Protein 9V0Z (pdb70)

B-factor: mean 67.94, std 35.23, range [30.23, 143.23]

Solvent-accessible surface area: 71646 Å² total; per-residue (Å²): 129,43,64,33,10,2,11,16,88,45,88,45,25,42,122,2,0,78,93,44,2,38,83,20,98,74,8,5,53,13,99,27,161,20,115,42,53,34,52,38,67,1,60,70,0,0,82,35,27,0,24,29,0,1,131,57,12,37,6,41,0,0,3,13,4,21,9,6,25,2,54,15,15,71,23,0,0,0,0,0,20,104,7,6,83,126,34,4,66,47,116,3,19,126,12,13,37,99,69,108,95,46,0,90,12,58,4,0,0,0,20,0,54,0,93,81,21,84,34,9,57,37,72,17,61,16,44,1,1,78,48,51,79,35,139,41,22,40,45,21,15,30,0,4,7,8,150,80,57,128,92,0,8,6,73,14,62,38,99,62,8,22,71,61,6,10,13,8,85,0,2,71,89,0,83,109,88,23,50,40,128,40,64,33,10,3,10,17,90,44,90,46,26,40,123,3,0,79,93,45,2,38,82,18,98,72,9,5,54,15,100,28,162,21,116,44,52,30,51,35,67,1,59,70,0,0,83,36,27,0,26,29,0,0,131,57,14,39,6,41,0,0,3,12,4,22,10,7,25,1,54,16,14,73,22,2,0,0,0,0,20,106,6,6,83,124,34,4,67,46,119,3,20,126,16,13,40,99,68,107,97,46,0,90,11,57,4,0,0,0,19,0,54,0,92,83,22,82,34,9,56,35,73,17,63,16,44,1,1,78,49,52,77,35,138,42,21,40,45,20,15,30,0,3,7,7,153,80,56,127,96,0,8,6,73,16,64,37,100,62,8,23,70,63,6,10,12,8,84,0,1,71,90,0,84,108,89,22,50,40,128,42,65,34,10,2,11,16,89,42,90,44,26,41,124,3,0,78,94,46,2,38,82,19,98,73,8,5,55,13,98,28,161,21,114,42,54,33,53,37,66,1,60,70,0,0,82,38,26,0,25,29,0,1,127,58,10,38,6,40,0,0,4,13,4,22,10,7,25,1,55,14,15,71,22,1,0,0,0,0,19,104,9,5,84,126,34,4,67,47,118,3,20,125,14,13,36,99,69,106,95,47,0,90,12,58,4,0,0,0,20,0,55,0,95,84,20,82,34,9,54,37,74,15,61,16,44,1,1,76,49,52,79,35,139,43,22,40,43,18,14,30,0,4,6,7,149,81,58,128,92,0,8,6,73,14,62,36,97,62,7,23,68,64,6,10,12,8,85,0,0,72,88,0,82,107,88,23,51,40,127,41,63,34,9,3,11,15,90,45,90,46,27,41,123,2,0,79,95,44,3,38,83,19,98,74,9,4,54,14,98,28,164,20,116,42,52,31,50,34,66,2,60,69,0,0,84,36,28,0,25,31,0,0,131,57,13,39,6,40,0,0,2,13,4,22,9,6,25,1,55,15,13,75,23,2,0,0,0,0,20,104,7,7,84,127,33,3,66,48,118,2,20,126,17,14,41,99,69,107,96,46,0,91,12,58,3,0,0,0,20,0,55,0,89,81,21,84,34,9,55,36,72,16,62,15,44,0,1,81,48,51,78,34,139,42,22,39,46,19,14,30,0,3,7,8,151,80,58,127,95,0,8,6,71,15,64,37,99,63,7,23,71,63,6,10,14,8,84,0,1,71,89,0,84,108,87,22,50,42,135,48,34,64,59,90,82,0,11,76,77,0,86,144,22,33,142,46,22,13,8,7,0,0,0,0,72,37,2,12,143,27,2,146,38,35,110,14,76,94,7,3,12,50,24,0,155,82,41,35,10,46,67,107,0,1,78,11,2,25,101,75,34,5,4,0,6,19,0,32,63,50,24,127,132,67,46,97,122,0,7,124,45,3,26,105,31,21,34,24,80,129,2,41,49,62,12,77,140,5,69,4,4,142,6,0,1,74,8,86,6,116,11,0,0,0,23,19,32,4,91,2,3,5,9,3,2,132,71,55,71,72,130,15,12,51,0,6,10,1,57,31,3,19,21,96,56,64,134,94,24,9,33,0,0,3,6,14,3,8,8,126,56,65,80,20,25,7,4,20,0,26,29,48,21,67,24,22,47,5,45,18,13,6,0,11,42,4,18,12,18,3,1,13,19,0,0,0,0,4,18,28,61,17,90,63,43,34,9,0,13,8,2,28,46,7,27,64,16,6,78,61,10,10,130,69,31,187,129,39,153,14,34,71,3,4,0,5,13,32,12,6,17,47,0,3,8,41,0,0,73,82,10,18,4,28,1,0,47,3,54,5,69,82,84,32,30,9,6,0,108,0,1,89,28,0,78,137,49,34,64,59,90,81,0,11,76,78,0,84,147,21,34,138,49,22,14,8,8,0,0,0,0,72,38,2,12,143,26,2,146,38,34,112,15,78,94,6,4,13,49,25,0,153,82,42,37,10,44,68,106,0,1,80,10,2,24,100,74,33,5,4,0,6,20,1,32,62,49,24,131,133,66,46,96,124,0,7,125,47,3,26,106,31,21,36,25,80,129,2,40,50,61,12,76,138,5,67,4,3,142,6,0,1,74,9,88,7,114,12,0,0,0,22,20,31,4,90,2,3,4,9,4,2,132,71,56,70,68,128,14,12,50,1,6,9,1,58,33,3,20,20,95,56,66,137,96,23,9,33,0,0,4,6,14,3,8,8,127,55,66,81,21,24,6,4,19,0,26,27,47,22,70,23,24,45,6,45,18,12,6,1,9,41,2,18,12,19,2,1,14,19,0,0,0,0,4,19,28,62,16,90,64,42,34,9,0,12,10,1,26,48,7,27,63,15,6,79,62,10,9,130,67,30,186,132,38,152,15,32,72,4,4,0,6,13,33,11,5,17,46,0,3,7,41,0,0,74,84,10,20,4,27,2,0,50,3,56,7,70,82,86,34,30,9,6,0,106,0,1,90,28,0,79,136,50,34,65,61,90,82,0,12,77,77,0,84,145,21,33,140,48,22,15,8,7,0,0,0,0,72,37,2,13,141,27,2,145,37,34,110,15,76,95,6,4,12,50,24,0,156,82,41,36,10,44,65,106,0,1,79,11,2,25,97,74,34,5,4,0,7,19,1,32,63,50,24,130,133,68,46,97,122,0,7,126,46,3,28,106,31,20,36,25,79,128,2,40,51,63,11,77,139,5,67,4,4,144,4,0,1,75,9,86,8,112,11,0,0,1,22,19,30,4,89,2,4,5,9,3,2,133,71,57,70,69,128,15,12,50,1,4,10,1,57,33,2,19,21,95,57,63,135,94,24,9,33,0,0,3,6,14,3,7,8,123,56,66,79,21,24,6,4,20,0,26,27,48,22,66,23,23,45,5,44,18,13,6,0,9,41,3,18,12,18,2,1,14,18,0,0,0,1,4,18,28,62,16,89,63,43,34,9,0,13,10,2,26,48,8,26,64,15,8,78,62,9,9,129,68,31,184,130,38,153,15,34,71,3,4,0,5,13,31,11,6,17,45,0,3,6,42,0,0,74,84,8,20,3,27,2,0,49,3,55,6,70,83,86,34,30,10,6,0,109,0,1,90,28,0,78,135,50,34,65,58,90,82,0,12,77,77,0,86,145,20,33,139,48,21,15,8,7,0,0,0,0,71,38,2,12,144,26,3,146,38,35,110,13,78,94,6,3,12,50,24,0,154,83,41,35,10,47,68,108,0,1,78,10,2,26,101,73,34,5,4,0,7,20,1,31,64,49,25,130,132,66,47,96,121,0,7,123,46,3,26,105,31,21,35,25,80,127,2,40,49,62,12,77,139,5,69,4,3,143,4,0,1,75,8,87,6,112,12,0,0,0,22,19,32,4,90,2,3,4,10,4,2,133,73,54,70,71,129,15,12,51,0,4,10,2,57,31,3,19,20,96,56,64,134,94,24,9,32,0,0,3,6,14,3,7,9,126,55,64,80,21,24,7,5,20,0,26,29,47,21,69,25,22,48,5,44,18,13,6,0,10,40,3,17,12,19,2,1,13,19,0,0,0,0,4,19,28,61,16,89,63,42,35,9,0,12,10,1,27,47,7,27,64,16,8,78,63,10,11,130,67,31,187,130,39,151,14,34,71,4,4,0,5,14,32,12,6,18,46,0,4,7,42,0,0,72,84,9,21,3,27,2,0,49,3,55,6,71,82,86,34,30,10,6,0,110,0,1,88,28,0,78

InterPro domains:
  IPR002637 RdgB/HAM1 [PF01725] (8-167)
  IPR002637 RdgB/HAM1 [PTHR11067] (7-167)
  IPR002637 RdgB/HAM1 [cd00515] (9-170)
  IPR029001 Inosine triphosphate pyrophosphatase-like [G3DSA:3.90.950.10] (1-180)
  IPR029001 Inosine triphosphate pyrophosphatase-like [SSF52972] (6-175)

Sequence (1828 aa):
APTWFYNTTNSEKLRELQHVLGGSAKLGYLTAKVTEILDVDLETVIRAKAIAAYRAVRVPVIVEHGALCIDALNGLPGALVKPFWESLDTRLCEVIPAGQRTARARGALCYCDGRERHVLIEETEGEIAPSARGTGGFHWDPIFIPKGQTRTFAEMSLDEKLSFSPLGRLHTRLRTELGLAPTWFYNTTNSEKLRELQHVLGGSAKLGYLTAKVTEILDVDLETVIRAKAIAAYRAVRVPVIVEHGALCIDALNGLPGALVKPFWESLDTRLCEVIPAGQRTARARGALCYCDGRERHVLIEETEGEIAPSARGTGGFHWDPIFIPKGQTRTFAEMSLDEKLSFSPLGRLHTRLRTELGLAPTWFYNTTNSEKLRELQHVLGGSAKLGYLTAKVTEILDVDLETVIRAKAIAAYRAVRVPVIVEHGALCIDALNGLPGALVKPFWESLDTRLCEVIPAGQRTARARGALCYCDGRERHVLIEETEGEIAPSARGTGGFHWDPIFIPKGQTRTFAEMSLDEKLSFSPLGRLHTRLRTELGLAPTWFYNTTNSEKLRELQHVLGGSAKLGYLTAKVTEILDVDLETVIRAKAIAAYRAVRVPVIVEHGALCIDALNGLPGALVKPFWESLDTRLCEVIPAGQRTARARGALCYCDGRERHVLIEETEGEIAPSARGTGGFHWDPIFIPKGQTRTFAEMSLDEKLSFSPLGRLHTRLRTELGLTTLTLSEAAPLLKKEFREGRLIPFLGAGFSKPLKLPDGSQLIASLAKTLGFEPELFDMHGRFEQLAEFFAISAPNRLQRLVYEMSLSFDSAEAEALREKSPMHRALAALDWRTIYTTNYDKHVEGALRDAGKQAAVLASFADFQGPRARDVCEVIKFHGTLDQPDTIVLTESSYFQRMALDAPPDQRLRADLLANSFLFIGYSFSDTNIRYIWYRMNQLREQSQLGVKHSQARRCFFATHGAGLVQPDILQQWNIDVIQLDPTDKSASVARLLESIATTLTLSEAAPLLKKEFREGRLIPFLGAGFSKPLKLPDGSQLIASLAKTLGFEPELFDMHGRFEQLAEFFAISAPNRLQRLVYEMSLSFDSAEAEALREKSPMHRALAALDWRTIYTTNYDKHVEGALRDAGKQAAVLASFADFQGPRARDVCEVIKFHGTLDQPDTIVLTESSYFQRMALDAPPDQRLRADLLANSFLFIGYSFSDTNIRYIWYRMNQLREQSQLGVKHSQARRCFFATHGAGLVQPDILQQWNIDVIQLDPTDKSASVARLLESIATTLTLSEAAPLLKKEFREGRLIPFLGAGFSKPLKLPDGSQLIASLAKTLGFEPELFDMHGRFEQLAEFFAISAPNRLQRLVYEMSLSFDSAEAEALREKSPMHRALAALDWRTIYTTNYDKHVEGALRDAGKQAAVLASFADFQGPRARDVCEVIKFHGTLDQPDTIVLTESSYFQRMALDAPPDQRLRADLLANSFLFIGYSFSDTNIRYIWYRMNQLREQSQLGVKHSQARRCFFATHGAGLVQPDILQQWNIDVIQLDPTDKSASVARLLESIATTLTLSEAAPLLKKEFREGRLIPFLGAGFSKPLKLPDGSQLIASLAKTLGFEPELFDMHGRFEQLAEFFAISAPNRLQRLVYEMSLSFDSAEAEALREKSPMHRALAALDWRTIYTTNYDKHVEGALRDAGKQAAVLASFADFQGPRARDVCEVIKFHGTLDQPDTIVLTESSYFQRMALDAPPDQRLRADLLANSFLFIGYSFSDTNIRYIWYRMNQLREQSQLGVKHSQARRCFFATHGAGLVQPDILQQWNIDVIQLDPTDKSASVARLLESIA

Secondary structure (DSSP, 8-state):
--SEEEE---HHHHHHHHHHSTT-TTEEEE----PPP--S-HHHHHHHHHHHHHHHH-S-EEEEEEEEEETTTTEEEET-HHHHHTT-SSTHHHHS-SSS--EEEEEEEEEE-SS-EEEEEEEEEEEE-SS---SSSSTTGGGEEETT-SS-STTS-HHHHTTTSHHHHHHHHHHHHH--/--SEEEE---HHHHHHHHHHSTT-TTEEEE----PPP--S-HHHHHHHHHHHHHHHH-S-EEEEEEEEEETTTTEEEET-HHHHHTT-SSTHHHHS-SSS--EEEEEEEEEE-SS-EEEEEEEEEEEE-SS---SSSSTTGGGEEETT-SS-STTS-HHHHTTTSHHHHHHHHHHHHH--/--SEEEE---HHHHHHHHHHSTT-TTEEEE----PPP--S-HHHHHHHHHHHHHHHH-S-EEEEEEEEEETTTTEEEET-HHHHHTT-SSTHHHHS-SSS--EEEEEEEEEE-SS-EEEEEEEEEEEE-SS---SSSSTTGGGEEETT-SS-STTS-HHHHTTTSHHHHHHHHHHHHH--/--SEEEE---HHHHHHHHHHSTT-TTEEEE----PPP--S-HHHHHHHHHHHHHHHH-S-EEEEEEEEEETTTTEEEET-HHHHHTT-SSTHHHHS-SSS--EEEEEEEEEE-SS-EEEEEEEEEEEE-SS---SSSSTTGGGEEETT-SS-STTS-HHHHTTTSHHHHHHHHHHHHH--/--B-STTTHHHHHHHHHTT-EEEEE-GGGSGGG----STTTHHHHHHHHT--HHHHGGGS-HHHHHHHHHTTSTT-HHHHHHHHHHHTS-HHHHHHHTT-HHHHHHHTS--SEEEE---SSTTHHHHHHTT--EEEE-SHHHHHS---SSSEEEEETT-BTTBGGG---SHHHHHHGGG--SHHHHHHHHHTTT-EEEEES--TT-SSHHHHHHHHHHHHHHHTSSS---PPP-EEEEES---SSHHHHHGGGTEEEEEPPTTSHHHHHHHHHHHH-/--B-STTTHHHHHHHHHTT-EEEEE-GGGSGGG----STTTHHHHHHHHT--HHHHGGGS-HHHHHHHHHTTSTT-HHHHHHHHHHHTS-HHHHHHHTT-HHHHHHHTS--SEEEE---SSTTHHHHHHTT--EEEE-SHHHHHS---SSSEEEEETT-BTTBGGG---SHHHHHHGGG--SHHHHHHHHHTTT-EEEEES--TT-SSHHHHHHHHHHHHHHHTSSS---PPP-EEEEES---SSHHHHHGGGTEEEEEPPTTSHHHHHHHHHHHH-/--B-STTTHHHHHHHHHTT-EEEEE-GGGSGGG----STTTHHHHHHHHT--HHHHGGGS-HHHHHHHHHTTSTT-HHHHHHHHHHHTS-HHHHHHHTT-HHHHHHHTS--SEEEE---SSTTHHHHHHTT--EEEE-SHHHHHS---SSSEEEEETT-BTTBGGG---SHHHHHHGGG--SHHHHHHHHHTTT-EEEEES--TT-SSHHHHHHHHHHHHHHHTSSS---PPP-EEEEES---SSHHHHHGGGTEEEEEPPTTSHHHHHHHHHHHH-/--B-STTTHHHHHHHHHTT-EEEEE-GGGSGGG----STTTHHHHHHHHT--HHHHGGGS-HHHHHHHHHTTSTT-HHHHHHHHHHHTS-HHHHHHHTT-HHHHHHHTS--SEEEE---SSTTHHHHHHTT--EEEE-SHHHHHS---SSSEEEEETT-BTTBGGG---SHHHHHHGGG--SHHHHHHHHHTTT-EEEEES--TT-SSHHHHHHHHHHHHHHHTSSS---PPP-EEEEES---SSHHHHHGGGTEEEEEPPTTSHHHHHHHHHHHH-

Nearest PDB structures (foldseek):
  2e5x-assembly1_A-2  TM=9.095E-01  e=6.493E-15  Pyrococcus horikoshii OT3
  2dvn-assembly1_A  TM=9.150E-01  e=1.663E-14  Pyrococcus horikoshii
  2j4e-assembly4_H  TM=8.733E-01  e=6.208E-14  Homo sapiens
  2j4e-assembly1_A  TM=8.975E-01  e=8.649E-13  Homo sapiens
  2mjp-assembly1_B  TM=8.882E-01  e=1.111E-12  Methanocaldococcus jannaschii

Foldseek 3Di:
DAQEEEEDADVLVVVLLCVQCVPPPRYHYYHFDFDFDDDQAPVVRQVVVQVRVCVGPVGWYKYKFKAKQFPQVGRPPRRRLPPCCVPPQACVLPVRDPPPFWMKIKMKMWIDGPPDIDIDIFIFIQGWANDQQADRDDRHQSTGDGPPDPATLRRDDSVVNLVGHRVNVVSVVVCVVVVD/DAQEEEEDADVLVVVLLCVQCVPPPRYHYYHFDFDFDDDQAPVVRQVVVQVRVCVGPVGWYKYKFKAKQFPQVGRPPRRRLPPCCVPPQACVLPVRDPPPFWMKIKMKMWIDGPPDIDIDIFIFIQGWANDQQADRDDRHQSTGDGPPDPATLRRDDSVVNLVGHRVNVVSVVVCVVVVD/DAQEEEEDADVLVVVLLCVQCVPPPRYHYYHFDFDFDDDQAPVVRQVVVQVRVCVGPVGWYKYKFKAKQFPQVGRPPRRRLPPCCVPPQACVLPVRDPPPFWMKIKMKMWIDGPPDIDIDIFIFIQGWANDQQADRDDRHQSTGDGPPDPATLRRDDSVVNLVGHRVNVVSVVVCVVVVD/DAQEEEEDADVLVVVLLCVQCVPPPRYHYYHFDFDFDDDQAPVVRQVVVQVRVCVGPVGWYKYKFKAKQFPQVGRPPRRRLPPCCVPPQACVLPVRDPPPFWMKIKMKMWIDGPPDIDIDIFIFIQGWANDQQADRDDRHQSTGDGPPDPATLRRDDSVVNLVGHRVNVVSVVVCVVVVD/DAAALVVCLVVLLVQVVVQFEEEEEEDQLLVQLPFDDQLCQVLVVVVVVPDHSVVLPVPDDQLASLQVQPVPDVPRNLVSLVVRCPGQVDPSSLVSLLVFLLLQLLLVGQHAEYHYADAHCSNQSSVVSVVAHEQEAQAPVSVPDDDDRSHHYYYHLQYYSVVVVRHQRHPVSLVVCLVQPGVSSVVVLVSLQGHAYEYERDDPPPVSVVSVLQVSQVSNCVVCDPPDDDDDAAYEYEDCDCDDPNQVVSVSSRYHYYHFHNPPRSVRSSSSSNSSD/DAAALVVCLVVLLVQVVVQFEEEEEEDQLLVQLPFDDQLCQVLVVVVVVPDHSVVLPVPDDQLASLQVQPVPDVPRNLVSLVVRCPGQVDPSSLVSLLVFLLLQLLLVGQHAEYHYADAHCSNQSSVVSVVAHEQEAQAPVSVPDDDDRSHHYYYHLQYYSVVVVRHQRHPVSLVVCLVQPGVSSVVVLVSLQGHAYEYERDDPPPVSVVSVLQVSQVSNCVVCDPPDDDDDAAYEYEDCDCDDPNQVVSVSSRYHYYHFHNPPRSVRSSSSSNSSD/DAAALVVCLVVLLVQVVVQFEEEEEEDQLLVQLPFDDQLCQVLVVVVVVPDHSVVLPVPDDQLASLQVQPVPDVPRNLVSLVVRCPGQVDPSSLVSLLVFLLLQLLLVGQHAEYHYADAHCSNQSSVVSVVAHEQEAQAPVSVPDDDDRSHHYYYHLQYYSVVVVRHQRHPVSLVVCLVQPGVSSVVVLVSLQGHAYEYERDDPPPVSVVSVLQVSQVSNCVVCDPPDDDDDAAYEYEDCDCDDPNQVVSVSSRYHYYHFHNPPRSVRSSSSSNSSD/DAAALVVCLVVLLVQVVVQFEEEEEEDQLLVQLPFDDQLCQVLVVVVVVPDHSVVLPVPDDQLASLQVQPVPDVPRNLVSLVVRCPGQVDPSSLVSLLVFLLLQLLLVGQHAEYHYADAHCSNQSSVVSVVAHEQEAQAPVSVPDDDDRSHHYYYHLQYYSVVVVRHQRHPVSLVVCLVQPGVSSVVVLVSLQGHAYEYERDDPPPVSVVSVLQVSQVSNCVVCDPPDDDDDAAYEYEDCDCDDPNQVVSVSSRYHYYHFHNPPRSVRSSSSSNSSD

Organism: NCBI:txid48

Structure (mmCIF, N/CA/C/O backbone):
data_9V0Z
#
_entry.id   9V0Z
#
loop_
_entity.id
_entity.type
_entity.pdbx_description
1 polymer 'Xanthosine/inosine triphosphate pyrophosphatase'
2 polymer 'NAD-dependent protein deacetylase'
#
loop_
_atom_site.group_PDB
_atom_site.id
_atom_site.type_symbol
_atom_site.label_atom_id
_atom_site.label_alt_id
_atom_site.label_comp_id
_atom_site.label_asym_id
_atom_site.label_entity_id
_atom_site.label_seq_id
_atom_site.pdbx_PDB_ins_code
_atom_site.Cartn_x
_atom_site.Cartn_y
_atom_site.Cartn_z
_atom_site.occupancy
_atom_site.B_iso_or_equiv
_atom_site.auth_seq_id
_atom_site.auth_comp_id
_atom_site.auth_asym_id
_atom_site.auth_atom_id
_atom_site.pdbx_PDB_model_num
ATOM 1 N N . ALA A 1 2 ? 105.882 152.142 89.672 1.00 98.15 2 ALA A N 1
ATOM 2 C CA . ALA A 1 2 ? 106.945 151.153 89.580 1.00 98.15 2 ALA A CA 1
ATOM 3 C C . ALA A 1 2 ? 106.660 150.195 88.440 1.00 98.15 2 ALA A C 1
ATOM 4 O O . ALA A 1 2 ? 105.503 149.924 88.143 1.00 98.15 2 ALA A O 1
ATOM 6 N N . PRO A 1 3 ? 107.707 149.701 87.782 1.00 89.89 3 PRO A N 1
ATOM 7 C CA . PRO A 1 3 ? 107.504 148.704 86.733 1.00 89.89 3 PRO A CA 1
ATOM 8 C C . PRO A 1 3 ? 107.064 147.382 87.323 1.00 89.89 3 PRO A C 1
ATOM 9 O O . PRO A 1 3 ? 107.444 147.023 88.436 1.00 89.89 3 PRO A O 1
ATOM 13 N N . THR A 1 4 ? 106.247 146.658 86.577 1.00 85.38 4 THR A N 1
ATOM 14 C CA . THR A 1 4 ? 105.887 145.317 86.994 1.00 85.38 4 THR A CA 1
ATOM 15 C C . THR A 1 4 ? 106.645 144.255 86.229 1.00 85.38 4 THR A C 1
ATOM 16 O O . THR A 1 4 ? 107.193 143.339 86.842 1.00 85.38 4 THR A O 1
ATOM 20 N N . TRP A 1 5 ? 106.702 144.359 84.912 1.00 81.25 5 TRP A N 1
ATOM 21 C CA . TRP A 1 5 ? 107.412 143.416 84.072 1.00 81.25 5 TRP A CA 1
ATOM 22 C C . TRP A 1 5 ? 108.732 144.019 83.638 1.00 81.25 5 TRP A C 1
ATOM 23 O O . TRP A 1 5 ? 108.801 145.190 83.285 1.00 81.25 5 TRP A O 1
ATOM 34 N N . PHE A 1 6 ? 109.779 143.213 83.643 1.00 79.84 6 PHE A N 1
ATOM 35 C CA . PHE A 1 6 ? 111.116 143.690 83.322 1.00 79.84 6 PHE A CA 1
ATOM 36 C C . PHE A 1 6 ? 111.641 142.927 82.125 1.00 79.84 6 PHE A C 1
ATOM 37 O O . PHE A 1 6 ? 112.009 141.763 82.249 1.00 79.84 6 PHE A O 1
ATOM 45 N N . TYR A 1 7 ? 111.685 143.585 80.979 1.00 84.83 7 TYR A N 1
ATOM 46 C CA . TYR A 1 7 ? 112.246 143.002 79.778 1.00 84.83 7 TYR A CA 1
ATOM 47 C C . TYR A 1 7 ? 113.739 142.836 79.955 1.00 84.83 7 TYR A C 1
ATOM 48 O O . TYR A 1 7 ? 114.420 143.752 80.396 1.00 84.83 7 TYR A O 1
ATOM 57 N N . ASN A 1 8 ? 114.255 141.678 79.588 1.00 86.92 8 ASN A N 1
ATOM 58 C CA . ASN A 1 8 ? 115.676 141.406 79.697 1.00 86.92 8 ASN A CA 1
ATOM 59 C C . ASN A 1 8 ? 116.245 141.230 78.307 1.00 86.92 8 ASN A C 1
ATOM 60 O O . ASN A 1 8 ? 115.697 140.478 77.502 1.00 86.92 8 ASN A O 1
ATOM 65 N N . THR A 1 9 ? 117.357 141.900 78.042 1.00 99.25 9 THR A N 1
ATOM 66 C CA . THR A 1 9 ? 118.023 141.785 76.760 1.00 99.25 9 THR A CA 1
ATOM 67 C C . THR A 1 9 ? 119.493 142.092 76.946 1.00 99.25 9 THR A C 1
ATOM 68 O O . THR A 1 9 ? 119.895 142.705 77.933 1.00 99.25 9 THR A O 1
ATOM 72 N N . THR A 1 10 ? 120.303 141.624 76.004 1.00 108.00 10 THR A N 1
ATOM 73 C CA . THR A 1 10 ? 121.720 141.950 75.982 1.00 108.00 10 THR A CA 1
ATOM 74 C C . THR A 1 10 ? 122.171 142.549 74.663 1.00 108.00 10 THR A C 1
ATOM 75 O O . THR A 1 10 ? 123.266 143.112 74.603 1.00 108.00 10 THR A O 1
ATOM 79 N N . ASN A 1 11 ? 121.368 142.452 73.613 1.00 112.46 11 ASN A N 1
ATOM 80 C CA . ASN A 1 11 ? 121.710 143.059 72.340 1.00 112.46 11 ASN A CA 1
ATOM 81 C C . ASN A 1 11 ? 121.143 144.468 72.301 1.00 112.46 11 ASN A C 1
ATOM 82 O O . ASN A 1 11 ? 119.937 144.659 72.461 1.00 112.46 11 ASN A O 1
ATOM 87 N N . SER A 1 12 ? 122.015 145.447 72.074 1.00 114.89 12 SER A N 1
ATOM 88 C CA . SER A 1 12 ? 121.611 146.840 72.150 1.00 114.89 12 SER A CA 1
ATOM 89 C C . SER A 1 12 ? 120.741 147.267 70.985 1.00 114.89 12 SER A C 1
ATOM 90 O O . SER A 1 12 ? 120.009 148.251 71.108 1.00 114.89 12 SER A O 1
ATOM 93 N N . GLU A 1 13 ? 120.806 146.569 69.858 1.00 116.28 13 GLU A N 1
ATOM 94 C CA . GLU A 1 13 ? 119.948 146.944 68.747 1.00 116.28 13 GLU A CA 1
ATOM 95 C C . GLU A 1 13 ? 118.538 146.400 68.921 1.00 116.28 13 GLU A C 1
ATOM 96 O O . GLU A 1 13 ? 117.575 147.039 68.490 1.00 116.28 13 GLU A O 1
ATOM 102 N N . LYS A 1 14 ? 118.395 145.242 69.566 1.00 112.41 14 LYS A N 1
ATOM 103 C CA . LYS A 1 14 ? 117.067 144.764 69.926 1.00 112.41 14 LYS A CA 1
ATOM 104 C C . LYS A 1 14 ? 116.423 145.660 70.965 1.00 112.41 14 LYS A C 1
ATOM 105 O O . LYS A 1 14 ? 115.198 145.796 70.990 1.00 112.41 14 LYS A O 1
ATOM 111 N N . LEU A 1 15 ? 117.232 146.271 71.828 1.00 108.55 15 LEU A N 1
ATOM 112 C CA . LEU A 1 15 ? 116.703 147.182 72.830 1.00 108.55 15 LEU A CA 1
ATOM 113 C C . LEU A 1 15 ? 116.177 148.458 72.202 1.00 108.55 15 LEU A C 1
ATOM 114 O O . LEU A 1 15 ? 115.175 149.002 72.669 1.00 108.55 15 LEU A O 1
ATOM 119 N N . ARG A 1 16 ? 116.816 148.938 71.139 1.00 112.79 16 ARG A N 1
ATOM 120 C CA . ARG A 1 16 ? 116.354 150.166 70.510 1.00 112.79 16 ARG A CA 1
ATOM 121 C C . ARG A 1 16 ? 115.044 149.955 69.773 1.00 112.79 16 ARG A C 1
ATOM 122 O O . ARG A 1 16 ? 114.188 150.843 69.766 1.00 112.79 16 ARG A O 1
ATOM 130 N N . GLU A 1 17 ? 114.850 148.781 69.186 1.00 115.86 17 GLU A N 1
ATOM 131 C CA . GLU A 1 17 ? 113.609 148.520 68.474 1.00 115.86 17 GLU A CA 1
ATOM 132 C C . GLU A 1 17 ? 112.463 148.262 69.425 1.00 115.86 17 GLU A C 1
ATOM 133 O O . GLU A 1 17 ? 111.311 148.521 69.079 1.00 115.86 17 GLU A O 1
ATOM 139 N N . LEU A 1 18 ? 112.757 147.746 70.613 1.00 104.98 18 LEU A N 1
ATOM 140 C CA . LEU A 1 18 ? 111.719 147.568 71.619 1.00 104.98 18 LEU A CA 1
ATOM 141 C C . LEU A 1 18 ? 111.228 148.903 72.144 1.00 104.98 18 LEU A C 1
ATOM 142 O O . LEU A 1 18 ? 110.024 149.176 72.148 1.00 104.98 18 LEU A O 1
ATOM 147 N N . GLN A 1 19 ? 112.152 149.759 72.570 1.00 104.38 19 GLN A N 1
ATOM 148 C CA . GLN A 1 19 ? 111.807 151.061 73.108 1.00 104.38 19 GLN A CA 1
ATOM 149 C C . GLN A 1 19 ? 111.252 152.010 72.064 1.00 104.38 19 GLN A C 1
ATOM 150 O O . GLN A 1 19 ? 110.688 153.039 72.431 1.00 104.38 19 GLN A O 1
ATOM 156 N N . HIS A 1 20 ? 111.405 151.706 70.782 1.00 108.75 20 HIS A N 1
ATOM 157 C CA . HIS A 1 20 ? 110.675 152.451 69.773 1.00 108.75 20 HIS A CA 1
ATOM 158 C C . HIS A 1 20 ? 109.183 152.171 69.837 1.00 108.75 20 HIS A C 1
ATOM 159 O O . HIS A 1 20 ? 108.381 153.040 69.491 1.00 108.75 20 HIS A O 1
ATOM 166 N N . VAL A 1 21 ? 108.791 150.985 70.281 1.00 106.49 21 VAL A N 1
ATOM 167 C CA . VAL A 1 21 ? 107.392 150.596 70.329 1.00 106.49 21 VAL A CA 1
ATOM 168 C C . VAL A 1 21 ? 106.828 150.710 71.731 1.00 106.49 21 VAL A C 1
ATOM 169 O O . VAL A 1 21 ? 105.851 151.420 71.962 1.00 106.49 21 VAL A O 1
ATOM 173 N N . LEU A 1 22 ? 107.418 149.995 72.676 1.00 104.40 22 LEU A N 1
ATOM 174 C CA . LEU A 1 22 ? 106.921 149.924 74.039 1.00 104.40 22 LEU A CA 1
ATOM 175 C C . LEU A 1 22 ? 107.739 150.806 74.969 1.00 104.40 22 LEU A C 1
ATOM 176 O O . LEU A 1 22 ? 107.889 150.513 76.152 1.00 104.40 22 LEU A O 1
ATOM 181 N N . GLY A 1 23 ? 108.292 151.895 74.443 1.00 104.86 23 GLY A N 1
ATOM 182 C CA . GLY A 1 23 ? 109.071 152.781 75.283 1.00 104.86 23 GLY A CA 1
ATOM 183 C C . GLY A 1 23 ? 108.244 153.699 76.146 1.00 104.86 23 GLY A C 1
ATOM 184 O O . GLY A 1 23 ? 108.698 154.095 77.222 1.00 104.86 23 GLY A O 1
ATOM 185 N N . GLY A 1 24 ? 107.043 154.038 75.707 1.00 106.69 24 GLY A N 1
ATOM 186 C CA . GLY A 1 24 ? 106.164 154.879 76.480 1.00 106.69 24 GLY A CA 1
ATOM 187 C C . GLY A 1 24 ? 105.342 154.153 77.506 1.00 106.69 24 GLY A C 1
ATOM 188 O O . GLY A 1 24 ? 104.542 154.780 78.201 1.00 106.69 24 GLY A O 1
ATOM 189 N N . SER A 1 25 ? 105.506 152.844 77.623 1.00 101.92 25 SER A N 1
ATOM 190 C CA . SER A 1 25 ? 104.744 152.084 78.599 1.00 101.92 25 SER A CA 1
ATOM 191 C C . SER A 1 25 ? 105.315 152.311 79.984 1.00 101.92 25 SER A C 1
ATOM 192 O O . SER A 1 25 ? 106.517 152.155 80.200 1.00 101.92 25 SER A O 1
ATOM 195 N N . ALA A 1 26 ? 104.451 152.665 80.925 1.00 99.97 26 ALA A N 1
ATOM 196 C CA . ALA A 1 26 ? 104.915 153.048 82.245 1.00 99.97 26 ALA A CA 1
ATOM 197 C C . ALA A 1 26 ? 105.289 151.862 83.108 1.00 99.97 26 ALA A C 1
ATOM 198 O O . ALA A 1 26 ? 105.977 152.042 84.112 1.00 99.97 26 ALA A O 1
ATOM 200 N N . LYS A 1 27 ? 104.861 150.662 82.747 1.00 90.55 27 LYS A N 1
ATOM 201 C CA . LYS A 1 27 ? 105.018 149.508 83.617 1.00 90.55 27 LYS A CA 1
ATOM 202 C C . LYS A 1 27 ? 105.928 148.444 83.024 1.00 90.55 27 LYS A C 1
ATOM 203 O O . LYS A 1 27 ? 105.805 147.268 83.353 1.00 90.55 27 LYS A O 1
ATOM 209 N N . LEU A 1 28 ? 106.867 148.843 82.178 1.00 83.44 28 LEU A N 1
ATOM 210 C CA . LEU A 1 28 ? 107.851 147.929 81.621 1.00 83.44 28 LEU A CA 1
ATOM 211 C C . LEU A 1 28 ? 109.234 148.467 81.925 1.00 83.44 28 LEU A C 1
ATOM 212 O O . LEU A 1 28 ? 109.605 149.534 81.436 1.00 83.44 28 LEU A O 1
ATOM 217 N N . GLY A 1 29 ? 109.992 147.742 82.738 1.00 83.14 29 GLY A N 1
ATOM 218 C CA . GLY A 1 29 ? 111.367 148.079 83.007 1.00 83.14 29 GLY A CA 1
ATOM 219 C C . GLY A 1 29 ? 112.305 147.319 82.091 1.00 83.14 29 GLY A C 1
ATOM 220 O O . GLY A 1 29 ? 111.902 146.462 81.319 1.00 83.14 29 GLY A O 1
ATOM 221 N N . TYR A 1 30 ? 113.584 147.648 82.182 1.00 86.29 30 TYR A N 1
ATOM 222 C CA . TYR A 1 30 ? 114.562 147.080 81.276 1.00 86.29 30 TYR A CA 1
ATOM 223 C C . TYR A 1 30 ? 115.769 146.631 82.068 1.00 86.29 30 TYR A C 1
ATOM 224 O O . TYR A 1 30 ? 116.316 147.401 82.853 1.00 86.29 30 TYR A O 1
ATOM 233 N N . LEU A 1 31 ? 116.189 145.398 81.854 1.00 88.90 31 LEU A N 1
ATOM 234 C CA . LEU A 1 31 ? 117.342 144.844 82.534 1.00 88.90 31 LEU A CA 1
ATOM 235 C C . LEU A 1 31 ? 118.312 144.324 81.496 1.00 88.90 31 LEU A C 1
ATOM 236 O O . LEU A 1 31 ? 117.930 144.034 80.365 1.00 88.90 31 LEU A O 1
ATOM 241 N N . THR A 1 32 ? 119.578 144.242 81.873 1.00 97.12 32 THR A N 1
ATOM 242 C CA . THR A 1 32 ? 120.629 143.767 80.987 1.00 97.12 32 THR A CA 1
ATOM 243 C C . THR A 1 32 ? 121.461 142.713 81.681 1.00 97.12 32 THR A C 1
ATOM 244 O O . THR A 1 32 ? 122.690 142.721 81.625 1.00 97.12 32 THR A O 1
ATOM 248 N N . ALA A 1 33 ? 120.797 141.787 82.357 1.00 99.44 33 ALA A N 1
ATOM 249 C CA . ALA A 1 33 ? 121.498 140.729 83.067 1.00 99.44 33 ALA A CA 1
ATOM 250 C C . ALA A 1 33 ? 122.038 139.725 82.068 1.00 99.44 33 ALA A C 1
ATOM 251 O O . ALA A 1 33 ? 121.385 139.410 81.073 1.00 99.44 33 ALA A O 1
ATOM 253 N N . LYS A 1 34 ? 123.236 139.228 82.329 1.00 107.39 34 LYS A N 1
ATOM 254 C CA . LYS A 1 34 ? 123.889 138.319 81.403 1.00 107.39 34 LYS A CA 1
ATOM 255 C C . LYS A 1 34 ? 123.515 136.890 81.761 1.00 107.39 34 LYS A C 1
ATOM 256 O O . LYS A 1 34 ? 123.800 136.427 82.867 1.00 107.39 34 LYS A O 1
ATOM 262 N N . VAL A 1 35 ? 122.874 136.195 80.829 1.00 106.18 35 VAL A N 1
ATOM 263 C CA . VAL A 1 35 ? 122.456 134.818 81.036 1.00 106.18 35 VAL A CA 1
ATOM 264 C C . VAL A 1 35 ? 123.166 133.937 80.020 1.00 106.18 35 VAL A C 1
ATOM 265 O O . VAL A 1 35 ? 123.543 134.387 78.933 1.00 106.18 35 VAL A O 1
ATOM 269 N N . THR A 1 36 ? 123.371 132.679 80.391 1.00 115.06 36 THR A N 1
ATOM 270 C CA . THR A 1 36 ? 124.027 131.730 79.506 1.00 115.06 36 THR A CA 1
ATOM 271 C C . THR A 1 36 ? 123.054 131.259 78.442 1.00 115.06 36 THR A C 1
ATOM 272 O O . THR A 1 36 ? 121.991 130.721 78.758 1.00 115.06 36 THR A O 1
ATOM 276 N N . GLU A 1 37 ? 123.418 131.451 77.183 1.00 116.28 37 GLU A N 1
ATOM 277 C CA . GLU A 1 37 ? 122.481 131.175 76.108 1.00 116.28 37 GLU A CA 1
ATOM 278 C C . GLU A 1 37 ? 122.361 129.679 75.860 1.00 116.28 37 GLU A C 1
ATOM 279 O O . GLU A 1 37 ? 123.361 128.968 75.744 1.00 116.28 37 GLU A O 1
ATOM 285 N N . ILE A 1 38 ? 121.126 129.206 75.780 1.00 115.03 38 ILE A N 1
ATOM 286 C CA . ILE A 1 38 ? 120.842 127.798 75.544 1.00 115.03 38 ILE A CA 1
ATOM 287 C C . ILE A 1 38 ? 120.848 127.567 74.043 1.00 115.03 38 ILE A C 1
ATOM 288 O O . ILE A 1 38 ? 120.225 128.319 73.290 1.00 115.03 38 ILE A O 1
ATOM 293 N N . LEU A 1 39 ? 121.562 126.543 73.596 1.00 118.08 39 LEU A N 1
ATOM 294 C CA . LEU A 1 39 ? 121.694 126.266 72.175 1.00 118.08 39 LEU A CA 1
ATOM 295 C C . LEU A 1 39 ? 120.869 125.042 71.809 1.00 118.08 39 LEU A C 1
ATOM 296 O O . LEU A 1 39 ? 121.019 123.982 72.424 1.00 118.08 39 LEU A O 1
ATOM 301 N N . ASP A 1 40 ? 120.003 125.199 70.814 1.00 115.21 40 ASP A N 1
ATOM 302 C CA . ASP A 1 40 ? 119.159 124.146 70.269 1.00 115.21 40 ASP A CA 1
ATOM 303 C C . ASP A 1 40 ? 118.604 124.678 68.960 1.00 115.21 40 ASP A C 1
ATOM 304 O O . ASP A 1 40 ? 118.605 125.885 68.725 1.00 115.21 40 ASP A O 1
ATOM 309 N N . VAL A 1 41 ? 118.145 123.774 68.103 1.00 110.64 41 VAL A N 1
ATOM 310 C CA . VAL A 1 41 ? 117.576 124.210 66.838 1.00 110.64 41 VAL A CA 1
ATOM 311 C C . VAL A 1 41 ? 116.139 124.685 67.019 1.00 110.64 41 VAL A C 1
ATOM 312 O O . VAL A 1 41 ? 115.705 125.635 66.361 1.00 110.64 41 VAL A O 1
ATOM 316 N N . ASP A 1 42 ? 115.388 124.077 67.927 1.00 108.38 42 ASP A N 1
ATOM 317 C CA . ASP A 1 42 ? 113.972 124.381 68.063 1.00 108.38 42 ASP A CA 1
ATOM 318 C C . ASP A 1 42 ? 113.766 125.655 68.866 1.00 108.38 42 ASP A C 1
ATOM 319 O O . ASP A 1 42 ? 114.278 125.786 69.978 1.00 108.38 42 ASP A O 1
ATOM 324 N N . LEU A 1 43 ? 112.992 126.584 68.306 1.00 103.92 43 LEU A N 1
ATOM 325 C CA . LEU A 1 43 ? 112.804 127.889 68.923 1.00 103.92 43 LEU A CA 1
ATOM 326 C C . LEU A 1 43 ? 111.950 127.809 70.176 1.00 103.92 43 LEU A C 1
ATOM 327 O O . LEU A 1 43 ? 112.241 128.483 71.167 1.00 103.92 43 LEU A O 1
ATOM 332 N N . GLU A 1 44 ? 110.895 126.993 70.138 1.00 101.87 44 GLU A N 1
ATOM 333 C CA . GLU A 1 44 ? 110.026 126.765 71.288 1.00 101.87 44 GLU A CA 1
ATOM 334 C C . GLU A 1 44 ? 110.789 126.232 72.488 1.00 101.87 44 GLU A C 1
ATOM 335 O O . GLU A 1 44 ? 110.466 126.569 73.624 1.00 101.87 44 GLU A O 1
ATOM 341 N N . THR A 1 45 ? 111.828 125.439 72.253 1.00 102.02 45 THR A N 1
ATOM 342 C CA . THR A 1 45 ? 112.600 124.868 73.345 1.00 102.02 45 THR A CA 1
ATOM 343 C C . THR A 1 45 ? 113.582 125.883 73.916 1.00 102.02 45 THR A C 1
ATOM 344 O O . THR A 1 45 ? 113.822 125.907 75.127 1.00 102.02 45 THR A O 1
ATOM 348 N N . VAL A 1 46 ? 114.149 126.738 73.067 1.00 99.60 46 VAL A N 1
ATOM 349 C CA . VAL A 1 46 ? 115.145 127.693 73.540 1.00 99.60 46 VAL A CA 1
ATOM 350 C C . VAL A 1 46 ? 114.492 128.793 74.358 1.00 99.60 46 VAL A C 1
ATOM 351 O O . VAL A 1 46 ? 114.946 129.110 75.459 1.00 99.60 46 VAL A O 1
ATOM 355 N N . ILE A 1 47 ? 113.398 129.368 73.853 1.00 94.49 47 ILE A N 1
ATOM 356 C CA . ILE A 1 47 ? 112.772 130.498 74.520 1.00 94.49 47 ILE A CA 1
ATOM 357 C C . ILE A 1 47 ? 112.107 130.084 75.820 1.00 94.49 47 ILE A C 1
ATOM 358 O O . ILE A 1 47 ? 112.012 130.888 76.748 1.00 94.49 47 ILE A O 1
ATOM 363 N N . ARG A 1 48 ? 111.715 128.829 75.946 1.00 93.87 48 ARG A N 1
ATOM 364 C CA . ARG A 1 48 ? 111.098 128.334 77.155 1.00 93.87 48 ARG A CA 1
ATOM 365 C C . ARG A 1 48 ? 112.129 128.021 78.219 1.00 93.87 48 ARG A C 1
ATOM 366 O O . ARG A 1 48 ? 111.825 128.115 79.407 1.00 93.87 48 ARG A O 1
ATOM 374 N N . ALA A 1 49 ? 113.353 127.712 77.819 1.00 93.08 49 ALA A N 1
ATOM 375 C CA . ALA A 1 49 ? 114.436 127.484 78.759 1.00 93.08 49 ALA A CA 1
ATOM 376 C C . ALA A 1 49 ? 115.219 128.740 79.066 1.00 93.08 49 ALA A C 1
ATOM 377 O O . ALA A 1 49 ? 115.910 128.789 80.085 1.00 93.08 49 ALA A O 1
ATOM 379 N N . LYS A 1 50 ? 115.142 129.741 78.198 1.00 92.14 50 LYS A N 1
ATOM 380 C CA . LYS A 1 50 ? 115.799 131.013 78.442 1.00 92.14 50 LYS A CA 1
ATOM 381 C C . LYS A 1 50 ? 115.087 131.815 79.513 1.00 92.14 50 LYS A C 1
ATOM 382 O O . LYS A 1 50 ? 115.731 132.591 80.218 1.00 92.14 50 LYS A O 1
ATOM 388 N N . ALA A 1 51 ? 113.783 131.625 79.669 1.00 89.50 51 ALA A N 1
ATOM 389 C CA . ALA A 1 51 ? 113.040 132.348 80.685 1.00 89.50 51 ALA A CA 1
ATOM 390 C C . ALA A 1 51 ? 113.340 131.851 82.086 1.00 89.50 51 ALA A C 1
ATOM 391 O O . ALA A 1 51 ? 113.217 132.616 83.040 1.00 89.50 51 ALA A O 1
ATOM 393 N N . ILE A 1 52 ? 113.713 130.586 82.245 1.00 86.52 52 ILE A N 1
ATOM 394 C CA . ILE A 1 52 ? 114.122 130.124 83.564 1.00 86.52 52 ILE A CA 1
ATOM 395 C C . ILE A 1 52 ? 115.498 130.666 83.906 1.00 86.52 52 ILE A C 1
ATOM 396 O O . ILE A 1 52 ? 115.736 131.112 85.033 1.00 86.52 52 ILE A O 1
ATOM 401 N N . ALA A 1 53 ? 116.410 130.680 82.934 1.00 86.32 53 ALA A N 1
ATOM 402 C CA . ALA A 1 53 ? 117.754 131.184 83.180 1.00 86.32 53 ALA A CA 1
ATOM 403 C C . ALA A 1 53 ? 117.754 132.675 83.450 1.00 86.32 53 ALA A C 1
ATOM 404 O O . ALA A 1 53 ? 118.621 133.171 84.167 1.00 86.32 53 ALA A O 1
ATOM 406 N N . ALA A 1 54 ? 116.781 133.396 82.908 1.00 84.97 54 ALA A N 1
ATOM 407 C CA . ALA A 1 54 ? 116.656 134.808 83.212 1.00 84.97 54 ALA A CA 1
ATOM 408 C C . ALA A 1 54 ? 115.986 135.039 84.553 1.00 84.97 54 ALA A C 1
ATOM 409 O O . ALA A 1 54 ? 116.358 135.969 85.263 1.00 84.97 54 ALA A O 1
ATOM 411 N N . TYR A 1 55 ? 115.003 134.220 84.925 1.00 79.81 55 TYR A N 1
ATOM 412 C CA . TYR A 1 55 ? 114.355 134.424 86.214 1.00 79.81 55 TYR A CA 1
ATOM 413 C C . TYR A 1 55 ? 115.282 134.064 87.357 1.00 79.81 55 TYR A C 1
ATOM 414 O O . TYR A 1 55 ? 115.175 134.641 88.434 1.00 79.81 55 TYR A O 1
ATOM 423 N N . ARG A 1 56 ? 116.194 133.120 87.150 1.00 85.02 56 ARG A N 1
ATOM 424 C CA . ARG A 1 56 ? 117.194 132.840 88.167 1.00 85.02 56 ARG A CA 1
ATOM 425 C C . ARG A 1 56 ? 118.175 133.980 88.332 1.00 85.02 56 ARG A C 1
ATOM 426 O O . ARG A 1 56 ? 118.754 134.130 89.408 1.00 85.02 56 ARG A O 1
ATOM 434 N N . ALA A 1 57 ? 118.374 134.785 87.297 1.00 82.06 57 ALA A N 1
ATOM 435 C CA . ALA A 1 57 ? 119.321 135.879 87.400 1.00 82.06 57 ALA A CA 1
ATOM 436 C C . ALA A 1 57 ? 118.713 137.088 88.091 1.00 82.06 57 ALA A C 1
ATOM 437 O O . ALA A 1 57 ? 119.374 137.716 88.920 1.00 82.06 57 ALA A O 1
ATOM 439 N N . VAL A 1 58 ? 117.464 137.431 87.786 1.00 80.52 58 VAL A N 1
ATOM 440 C CA . VAL A 1 58 ? 116.908 138.692 88.233 1.00 80.52 58 VAL A CA 1
ATOM 441 C C . VAL A 1 58 ? 115.822 138.536 89.290 1.00 80.52 58 VAL A C 1
ATOM 442 O O . VAL A 1 58 ? 115.649 139.449 90.101 1.00 80.52 58 VAL A O 1
ATOM 446 N N . ARG A 1 59 ? 115.099 137.413 89.313 1.00 80.41 59 ARG A N 1
ATOM 447 C CA . ARG A 1 59 ? 114.007 137.118 90.252 1.00 80.41 59 ARG A CA 1
ATOM 448 C C . ARG A 1 59 ? 112.945 138.204 90.311 1.00 80.41 59 ARG A C 1
ATOM 449 O O . ARG A 1 59 ? 112.419 138.507 91.374 1.00 80.41 59 ARG A O 1
ATOM 457 N N . VAL A 1 60 ? 112.639 138.805 89.173 1.00 77.72 60 VAL A N 1
ATOM 458 C CA . VAL A 1 60 ? 111.470 139.664 89.011 1.00 77.72 60 VAL A CA 1
ATOM 459 C C . VAL A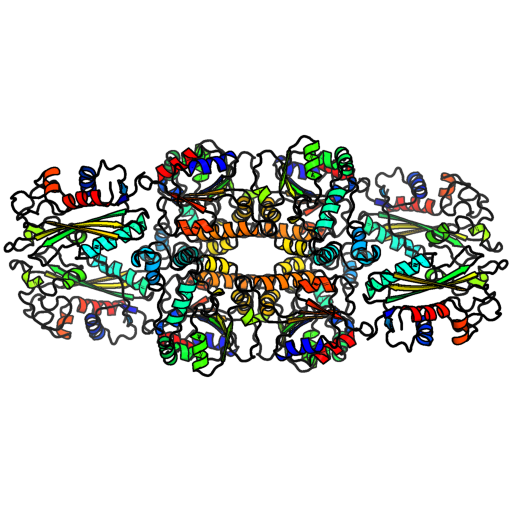 1 60 ? 110.699 139.120 87.816 1.00 77.72 60 VAL A C 1
ATOM 460 O O . VAL A 1 60 ? 111.254 138.321 87.054 1.00 77.72 60 VAL A O 1
ATOM 464 N N . PRO A 1 61 ? 109.421 139.469 87.663 1.00 76.07 61 PRO A N 1
ATOM 465 C CA . PRO A 1 61 ? 108.684 139.048 86.465 1.00 76.07 61 PRO A CA 1
ATOM 466 C C . PRO A 1 61 ? 109.323 139.551 85.182 1.00 76.07 61 PRO A C 1
ATOM 467 O O . PRO A 1 61 ? 109.364 140.748 84.919 1.00 76.07 61 PRO A O 1
ATOM 471 N N . VAL A 1 62 ? 109.811 138.618 84.373 1.00 75.11 62 VAL A N 1
ATOM 472 C CA . VAL A 1 62 ? 110.775 138.908 83.325 1.00 75.11 62 VAL A CA 1
ATOM 473 C C . VAL A 1 62 ? 110.179 138.541 81.975 1.00 75.11 62 VAL A C 1
ATOM 474 O O . VAL A 1 62 ? 109.296 137.689 81.882 1.00 75.11 62 VAL A O 1
ATOM 478 N N . ILE A 1 63 ? 110.612 139.241 80.930 1.00 78.10 63 ILE A N 1
ATOM 479 C CA . ILE A 1 63 ? 110.255 138.949 79.549 1.00 78.10 63 ILE A CA 1
ATOM 480 C C . ILE A 1 63 ? 111.542 138.715 78.781 1.00 78.10 63 ILE A C 1
ATOM 481 O O . ILE A 1 63 ? 112.471 139.514 78.881 1.00 78.10 63 ILE A O 1
ATOM 486 N N . VAL A 1 64 ? 111.610 137.621 78.028 1.00 86.03 64 VAL A N 1
ATOM 487 C CA . VAL A 1 64 ? 112.773 137.318 77.210 1.00 86.03 64 VAL A CA 1
ATOM 488 C C . VAL A 1 64 ? 112.346 137.225 75.760 1.00 86.03 64 VAL A C 1
ATOM 489 O O . VAL A 1 64 ? 111.170 137.291 75.431 1.00 86.03 64 VAL A O 1
ATOM 493 N N . GLU A 1 65 ? 113.328 137.055 74.889 1.00 98.79 65 GLU A N 1
ATOM 494 C CA . GLU A 1 65 ? 113.094 137.089 73.458 1.00 98.79 65 GLU A CA 1
ATOM 495 C C . GLU A 1 65 ? 114.204 136.337 72.751 1.00 98.79 65 GLU A C 1
ATOM 496 O O . GLU A 1 65 ? 115.359 136.397 73.170 1.00 98.79 65 GLU A O 1
ATOM 502 N N . HIS A 1 66 ? 113.856 135.638 71.676 1.00 99.25 66 HIS A N 1
ATOM 503 C CA . HIS A 1 66 ? 114.854 134.945 70.881 1.00 99.25 66 HIS A CA 1
ATOM 504 C C . HIS A 1 66 ? 114.357 134.889 69.453 1.00 99.25 66 HIS A C 1
ATOM 505 O O . HIS A 1 66 ? 113.153 134.842 69.216 1.00 99.25 66 HIS A O 1
ATOM 512 N N . GLY A 1 67 ? 115.283 134.902 68.508 1.00 102.14 67 GLY A N 1
ATOM 513 C CA . GLY A 1 67 ? 114.914 134.871 67.112 1.00 102.14 67 GLY A CA 1
ATOM 514 C C . GLY A 1 67 ? 115.394 133.618 66.424 1.00 102.14 67 GLY A C 1
ATOM 515 O O . GLY A 1 67 ? 116.265 132.925 66.944 1.00 102.14 67 GLY A O 1
ATOM 516 N N . ALA A 1 68 ? 114.842 133.310 65.258 1.00 105.69 68 ALA A N 1
ATOM 517 C CA . ALA A 1 68 ? 115.250 132.118 64.541 1.00 105.69 68 ALA A CA 1
ATOM 518 C C . ALA A 1 68 ? 115.075 132.328 63.052 1.00 105.69 68 ALA A C 1
ATOM 519 O O . ALA A 1 68 ? 114.154 133.014 62.610 1.00 105.69 68 ALA A O 1
ATOM 521 N N . LEU A 1 69 ? 115.969 131.720 62.284 1.00 112.29 69 LEU A N 1
ATOM 522 C CA . LEU A 1 69 ? 115.888 131.704 60.832 1.00 112.29 69 LEU A CA 1
ATOM 523 C C . LEU A 1 69 ? 115.921 130.251 60.396 1.00 112.29 69 LEU A C 1
ATOM 524 O O . LEU A 1 69 ? 116.824 129.508 60.787 1.00 112.29 69 LEU A O 1
ATOM 529 N N . CYS A 1 70 ? 114.928 129.836 59.621 1.00 119.63 70 CYS A N 1
ATOM 530 C CA . CYS A 1 70 ? 114.812 128.458 59.173 1.00 119.63 70 CYS A CA 1
ATOM 531 C C . CYS A 1 70 ? 114.841 128.444 57.658 1.00 119.63 70 CYS A C 1
ATOM 532 O O . CYS A 1 70 ? 113.945 128.999 57.021 1.00 119.63 70 CYS A O 1
ATOM 535 N N . ILE A 1 71 ? 115.857 127.806 57.090 1.00 123.11 71 ILE A N 1
ATOM 536 C CA . ILE A 1 71 ? 116.097 127.818 55.653 1.00 123.11 71 ILE A CA 1
ATOM 537 C C . ILE A 1 71 ? 115.616 126.500 55.067 1.00 123.11 71 ILE A C 1
ATOM 538 O O . ILE A 1 71 ? 116.019 125.425 55.525 1.00 123.11 71 ILE A O 1
ATOM 543 N N . ASP A 1 72 ? 114.762 126.576 54.043 1.00 130.07 72 ASP A N 1
ATOM 544 C CA . ASP A 1 72 ? 114.188 125.359 53.480 1.00 130.07 72 ASP A CA 1
ATOM 545 C C . ASP A 1 72 ? 115.195 124.587 52.648 1.00 130.07 72 ASP A C 1
ATOM 546 O O . ASP A 1 72 ? 115.015 123.387 52.426 1.00 130.07 72 ASP A O 1
ATOM 551 N N . ALA A 1 73 ? 116.249 125.241 52.181 1.00 128.06 73 ALA A N 1
ATOM 552 C CA . ALA A 1 73 ? 117.317 124.540 51.488 1.00 128.06 73 ALA A CA 1
ATOM 553 C C . ALA A 1 73 ? 118.356 123.968 52.436 1.00 128.06 73 ALA A C 1
ATOM 554 O O . ALA A 1 73 ? 119.350 123.414 51.968 1.00 128.06 73 ALA A O 1
ATOM 556 N N . LEU A 1 74 ? 118.175 124.111 53.745 1.00 123.01 74 LEU A N 1
ATOM 557 C CA . LEU A 1 74 ? 119.078 123.504 54.711 1.00 123.01 74 LEU A CA 1
ATOM 558 C C . LEU A 1 74 ? 118.349 122.730 55.794 1.00 123.01 74 LEU A C 1
ATOM 559 O O . LEU A 1 74 ? 118.986 122.342 56.777 1.00 123.01 74 LEU A O 1
ATOM 564 N N . ASN A 1 75 ? 117.037 122.525 55.642 1.00 124.84 75 ASN A N 1
ATOM 565 C CA . ASN A 1 75 ? 116.195 121.725 56.535 1.00 124.84 75 ASN A CA 1
ATOM 566 C C . ASN A 1 75 ? 116.234 122.273 57.965 1.00 124.84 75 ASN A C 1
ATOM 567 O O . ASN A 1 75 ? 116.729 121.642 58.896 1.00 124.84 75 ASN A O 1
ATOM 572 N N . GLY A 1 76 ? 115.703 123.486 58.104 1.00 122.49 76 GLY A N 1
ATOM 573 C CA . GLY A 1 76 ? 115.865 124.245 59.328 1.00 122.49 76 GLY A CA 1
ATOM 574 C C . GLY A 1 76 ? 117.097 125.103 59.174 1.00 122.49 76 GLY A C 1
ATOM 575 O O . GLY A 1 76 ? 117.198 125.811 58.172 1.00 122.49 76 GLY A O 1
ATOM 576 N N . LEU A 1 77 ? 118.023 125.048 60.151 1.00 120.07 77 LEU A N 1
ATOM 577 C CA . LEU A 1 77 ? 119.437 125.391 59.989 1.00 120.07 77 LEU A CA 1
ATOM 578 C C . LEU A 1 77 ? 119.707 126.782 59.428 1.00 120.07 77 LEU A C 1
ATOM 579 O O . LEU A 1 77 ? 119.798 126.934 58.207 1.00 120.07 77 LEU A O 1
ATOM 584 N N . PRO A 1 78 ? 119.824 127.829 60.248 1.00 116.67 78 PRO A N 1
ATOM 585 C CA . PRO A 1 78 ? 120.201 127.898 61.660 1.00 116.67 78 PRO A CA 1
ATOM 586 C C . PRO A 1 78 ? 119.156 127.480 62.675 1.00 116.67 78 PRO A C 1
ATOM 587 O O . PRO A 1 78 ? 119.518 126.842 63.654 1.00 116.67 78 PRO A O 1
ATOM 591 N N . GLY A 1 79 ? 117.894 127.814 62.439 1.00 112.51 79 GLY A N 1
ATOM 592 C CA . GLY A 1 79 ? 116.913 127.606 63.483 1.00 112.51 79 GLY A CA 1
ATOM 593 C C . GLY A 1 79 ? 117.189 128.562 64.616 1.00 112.51 79 GLY A C 1
ATOM 594 O O . GLY A 1 79 ? 117.528 129.725 64.405 1.00 112.51 79 GLY A O 1
ATOM 595 N N . ALA A 1 80 ? 117.101 128.063 65.837 1.00 110.53 80 ALA A N 1
ATOM 596 C CA . ALA A 1 80 ? 117.402 128.882 66.997 1.00 110.53 80 ALA A CA 1
ATOM 597 C C . ALA A 1 80 ? 118.866 128.829 67.387 1.00 110.53 80 ALA A C 1
ATOM 598 O O . ALA A 1 80 ? 119.224 129.266 68.485 1.00 110.53 80 ALA A O 1
ATOM 600 N N . LEU A 1 81 ? 119.729 128.306 66.529 1.00 116.71 81 LEU A N 1
ATOM 601 C CA . LEU A 1 81 ? 121.173 128.409 66.744 1.00 116.71 81 LEU A CA 1
ATOM 602 C C . LEU A 1 81 ? 121.710 129.701 66.167 1.00 116.71 81 LEU A C 1
ATOM 603 O O . LEU A 1 81 ? 122.516 129.699 65.242 1.00 116.71 81 LEU A O 1
ATOM 608 N N . VAL A 1 82 ? 121.249 130.823 66.710 1.00 118.27 82 VAL A N 1
ATOM 609 C CA . VAL A 1 82 ? 121.662 132.112 66.184 1.00 118.27 82 VAL A CA 1
ATOM 610 C C . VAL A 1 82 ? 123.099 132.414 66.581 1.00 118.27 82 VAL A C 1
ATOM 611 O O . VAL A 1 82 ? 123.844 133.005 65.800 1.00 118.27 82 VAL A O 1
ATOM 615 N N . LYS A 1 83 ? 123.543 131.938 67.743 1.00 122.74 83 LYS A N 1
ATOM 616 C CA . LYS A 1 83 ? 124.876 132.320 68.209 1.00 122.74 83 LYS A CA 1
ATOM 617 C C . LYS A 1 83 ? 126.006 131.634 67.445 1.00 122.74 83 LYS A C 1
ATOM 618 O O . LYS A 1 83 ? 126.883 132.349 66.932 1.00 122.74 83 LYS A O 1
ATOM 624 N N . PRO A 1 84 ? 126.057 130.296 67.295 1.00 123.70 84 PRO A N 1
ATOM 625 C CA . PRO A 1 84 ? 127.249 129.723 66.659 1.00 123.70 84 PRO A CA 1
ATOM 626 C C . PRO A 1 84 ? 127.332 129.933 65.163 1.00 123.70 84 PRO A C 1
ATOM 627 O O . PRO A 1 84 ? 128.419 129.780 64.604 1.00 123.70 84 PRO A O 1
ATOM 631 N N . PHE A 1 85 ? 126.244 130.283 64.482 1.00 124.63 85 PHE A N 1
ATOM 632 C CA . PHE A 1 85 ? 126.420 130.587 63.070 1.00 124.63 85 PHE A CA 1
ATOM 633 C C . PHE A 1 85 ? 126.864 132.025 62.884 1.00 124.63 85 PHE A C 1
ATOM 634 O O . PHE A 1 85 ? 127.649 132.324 61.981 1.00 124.63 85 PHE A O 1
ATOM 642 N N . TRP A 1 86 ? 126.351 132.929 63.717 1.00 127.73 86 TRP A N 1
ATOM 643 C CA . TRP A 1 86 ? 126.716 134.332 63.614 1.00 127.73 86 TRP A CA 1
ATOM 644 C C . TRP A 1 86 ? 128.166 134.566 63.993 1.00 127.73 86 TRP A C 1
ATOM 645 O O . TRP A 1 86 ? 128.811 135.452 63.433 1.00 127.73 86 TRP A O 1
ATOM 656 N N . GLU A 1 87 ? 128.719 133.748 64.886 1.00 131.82 87 GLU A N 1
ATOM 657 C CA . GLU A 1 87 ? 130.120 133.904 65.261 1.00 131.82 87 GLU A CA 1
ATOM 658 C C . GLU A 1 87 ? 131.083 133.473 64.163 1.00 131.82 87 GLU A C 1
ATOM 659 O O . GLU A 1 87 ? 132.290 133.679 64.302 1.00 131.82 87 GLU A O 1
ATOM 665 N N . SER A 1 88 ? 130.588 132.873 63.088 1.00 129.50 88 SER A N 1
ATOM 666 C CA . SER A 1 88 ? 131.467 132.369 62.047 1.00 129.50 88 SER A CA 1
ATOM 667 C C . SER A 1 88 ? 130.992 132.706 60.643 1.00 129.50 88 SER A C 1
ATOM 668 O O . SER A 1 88 ? 131.791 132.689 59.707 1.00 129.50 88 SER A O 1
ATOM 671 N N . LEU A 1 89 ? 129.709 132.998 60.473 1.00 130.49 89 LEU A N 1
ATOM 672 C CA . LEU A 1 89 ? 129.103 133.174 59.156 1.00 130.49 89 LEU A CA 1
ATOM 673 C C . LEU A 1 89 ? 128.190 134.396 59.140 1.00 130.49 89 LEU A C 1
ATOM 674 O O . LEU A 1 89 ? 127.004 134.250 58.852 1.00 130.49 89 LEU A O 1
ATOM 679 N N . ASP A 1 90 ? 128.740 135.560 59.521 1.00 131.73 90 ASP A N 1
ATOM 680 C CA . ASP A 1 90 ? 128.045 136.843 59.666 1.00 131.73 90 ASP A CA 1
ATOM 681 C C . ASP A 1 90 ? 126.966 137.109 58.624 1.00 131.73 90 ASP A C 1
ATOM 682 O O . ASP A 1 90 ? 125.787 137.270 58.943 1.00 131.73 90 ASP A O 1
ATOM 687 N N . THR A 1 91 ? 127.349 137.103 57.371 1.00 130.88 91 THR A N 1
ATOM 688 C CA . THR A 1 91 ? 126.367 137.296 56.320 1.00 130.88 91 THR A CA 1
ATOM 689 C C . THR A 1 91 ? 126.679 136.416 55.124 1.00 130.88 91 THR A C 1
ATOM 690 O O . THR A 1 91 ? 126.120 136.621 54.041 1.00 130.88 91 THR A O 1
ATOM 694 N N . ARG A 1 92 ? 127.545 135.428 55.309 1.00 133.66 92 ARG A N 1
ATOM 695 C CA . ARG A 1 92 ? 127.979 134.551 54.238 1.00 133.66 92 ARG A CA 1
ATOM 696 C C . ARG A 1 92 ? 126.942 133.500 53.877 1.00 133.66 92 ARG A C 1
ATOM 697 O O . ARG A 1 92 ? 127.148 132.761 52.908 1.00 133.66 92 ARG A O 1
ATOM 705 N N . LEU A 1 93 ? 125.827 133.435 54.607 1.00 129.59 93 LEU A N 1
ATOM 706 C CA . LEU A 1 93 ? 124.750 132.500 54.320 1.00 129.59 93 LEU A CA 1
ATOM 707 C C . LEU A 1 93 ? 124.075 132.765 52.991 1.00 129.59 93 LEU A C 1
ATOM 708 O O . LEU A 1 93 ? 123.356 131.897 52.496 1.00 129.59 93 LEU A O 1
ATOM 713 N N . CYS A 1 94 ? 124.277 133.935 52.401 1.00 133.26 94 CYS A N 1
ATOM 714 C CA . CYS A 1 94 ? 123.837 134.129 51.033 1.00 133.26 94 CYS A CA 1
ATOM 715 C C . CYS A 1 94 ? 124.681 133.343 50.040 1.00 133.26 94 CYS A C 1
ATOM 716 O O . CYS A 1 94 ? 124.250 133.152 48.900 1.00 133.26 94 CYS A O 1
ATOM 719 N N . GLU A 1 95 ? 125.859 132.873 50.445 1.00 136.73 95 GLU A N 1
ATOM 720 C CA . GLU A 1 95 ? 126.750 132.158 49.545 1.00 136.73 95 GLU A CA 1
ATOM 721 C C . GLU A 1 95 ? 126.829 130.665 49.819 1.00 136.73 95 GLU A C 1
ATOM 722 O O . GLU A 1 95 ? 126.924 129.882 48.873 1.00 136.73 95 GLU A O 1
ATOM 728 N N . VAL A 1 96 ? 126.785 130.238 51.084 1.00 132.92 96 VAL A N 1
ATOM 729 C CA . VAL A 1 96 ? 126.818 128.805 51.367 1.00 132.92 96 VAL A CA 1
ATOM 730 C C . VAL A 1 96 ? 125.491 128.122 51.099 1.00 132.92 96 VAL A C 1
ATOM 731 O O . VAL A 1 96 ? 125.420 126.891 51.153 1.00 132.92 96 VAL A O 1
ATOM 735 N N . ILE A 1 97 ? 124.439 128.880 50.826 1.00 133.41 97 ILE A N 1
ATOM 736 C CA . ILE A 1 97 ? 123.169 128.305 50.415 1.00 133.41 97 ILE A CA 1
ATOM 737 C C . ILE A 1 97 ? 123.342 127.876 48.964 1.00 133.41 97 ILE A C 1
ATOM 738 O O . ILE A 1 97 ? 124.142 128.479 48.234 1.00 133.41 97 ILE A O 1
ATOM 743 N N . PRO A 1 98 ? 122.708 126.795 48.526 1.00 135.72 98 PRO A N 1
ATOM 744 C CA . PRO A 1 98 ? 122.594 126.558 47.089 1.00 135.72 98 PRO A CA 1
ATOM 745 C C . PRO A 1 98 ? 121.737 127.631 46.450 1.00 135.72 98 PRO A C 1
ATOM 746 O O . PRO A 1 98 ? 120.808 128.153 47.065 1.00 135.72 98 PRO A O 1
ATOM 750 N N . ALA A 1 99 ? 122.053 127.956 45.207 1.00 139.15 99 ALA A N 1
ATOM 751 C CA . ALA A 1 99 ? 121.352 129.022 44.510 1.00 139.15 99 ALA A CA 1
ATOM 752 C C . ALA A 1 99 ? 120.029 128.572 43.912 1.00 139.15 99 ALA A C 1
ATOM 753 O O . ALA A 1 99 ? 119.363 129.371 43.248 1.00 139.15 99 ALA A O 1
ATOM 755 N N . GLY A 1 100 ? 119.636 127.323 44.133 1.00 142.81 100 GLY A N 1
ATOM 756 C CA . GLY A 1 100 ? 118.431 126.796 43.535 1.00 142.81 100 GLY A CA 1
ATOM 757 C C . GLY A 1 100 ? 117.146 127.178 44.236 1.00 142.81 100 GLY A C 1
ATOM 758 O O . GLY A 1 100 ? 116.310 127.876 43.658 1.00 142.81 100 GLY A O 1
ATOM 759 N N . GLN A 1 101 ? 116.974 126.734 45.481 1.00 143.23 101 GLN A N 1
ATOM 760 C CA . GLN A 1 101 ? 115.662 126.842 46.108 1.00 143.23 101 GLN A CA 1
ATOM 761 C C . GLN A 1 101 ? 115.405 128.252 46.621 1.00 143.23 101 GLN A C 1
ATOM 762 O O . GLN A 1 101 ? 114.424 128.887 46.215 1.00 143.23 101 GLN A O 1
ATOM 768 N N . ARG A 1 102 ? 116.276 128.740 47.516 1.00 138.20 102 ARG A N 1
ATOM 769 C CA . ARG A 1 102 ? 116.325 130.134 47.976 1.00 138.20 102 ARG A CA 1
ATOM 770 C C . ARG A 1 102 ? 115.004 130.544 48.639 1.00 138.20 102 ARG A C 1
ATOM 771 O O . ARG A 1 102 ? 114.246 131.378 48.146 1.00 138.20 102 ARG A O 1
ATOM 779 N N . THR A 1 103 ? 114.706 129.878 49.751 1.00 127.25 103 THR A N 1
ATOM 780 C CA . THR A 1 103 ? 113.452 130.092 50.457 1.00 127.25 103 THR A CA 1
ATOM 781 C C . THR A 1 103 ? 113.682 129.798 51.926 1.00 127.25 103 THR A C 1
ATOM 782 O O . THR A 1 103 ? 114.245 128.756 52.263 1.00 127.25 103 THR A O 1
ATOM 786 N N . ALA A 1 104 ? 113.266 130.716 52.792 1.00 120.39 104 ALA A N 1
ATOM 787 C CA . ALA A 1 104 ? 113.496 130.567 54.216 1.00 120.39 104 ALA A CA 1
ATOM 788 C C . ALA A 1 104 ? 112.375 131.229 54.995 1.00 120.39 104 ALA A C 1
ATOM 789 O O . ALA A 1 104 ? 111.539 131.941 54.440 1.00 120.39 104 ALA A O 1
ATOM 791 N N . ARG A 1 105 ? 112.380 130.995 56.305 1.00 118.63 105 ARG A N 1
ATOM 792 C CA . ARG A 1 105 ? 111.378 131.507 57.229 1.00 118.63 105 ARG A CA 1
ATOM 793 C C . ARG A 1 105 ? 112.088 132.198 58.376 1.00 118.63 105 ARG A C 1
ATOM 794 O O . ARG A 1 105 ? 113.060 131.658 58.908 1.00 118.63 105 ARG A O 1
ATOM 802 N N . ALA A 1 106 ? 111.601 133.366 58.773 1.00 111.08 106 ALA A N 1
ATOM 803 C CA . ALA A 1 106 ? 112.139 134.089 59.919 1.00 111.08 106 ALA A CA 1
ATOM 804 C C . ALA A 1 106 ? 111.135 134.004 61.050 1.00 111.08 106 ALA A C 1
ATOM 805 O O . ALA A 1 106 ? 109.952 134.293 60.854 1.00 111.08 106 ALA A O 1
ATOM 807 N N . ARG A 1 107 ? 111.598 133.605 62.225 1.00 104.32 107 ARG A N 1
ATOM 808 C CA . ARG A 1 107 ? 110.719 133.369 63.355 1.00 104.32 107 ARG A CA 1
ATOM 809 C C . ARG A 1 107 ? 111.220 134.130 64.569 1.00 104.32 107 ARG A C 1
ATOM 810 O O . ARG A 1 107 ? 112.423 134.305 64.759 1.00 104.32 107 ARG A O 1
ATOM 818 N N . GLY A 1 108 ? 110.282 134.577 65.396 1.00 99.33 108 GLY A N 1
ATOM 819 C CA . GLY A 1 108 ? 110.616 135.205 66.650 1.00 99.33 108 GLY A CA 1
ATOM 820 C C . GLY A 1 108 ? 109.721 134.670 67.746 1.00 99.33 108 GLY A C 1
ATOM 821 O O . GLY A 1 108 ? 108.661 134.113 67.492 1.00 99.33 108 GLY A O 1
ATOM 822 N N . ALA A 1 109 ? 110.168 134.854 68.980 1.00 93.40 109 ALA A N 1
ATOM 823 C CA . ALA A 1 109 ? 109.426 134.318 70.106 1.00 93.40 109 ALA A CA 1
ATOM 824 C C . ALA A 1 109 ? 109.672 135.153 71.344 1.00 93.40 109 ALA A C 1
ATOM 825 O O . ALA A 1 109 ? 110.811 135.525 71.618 1.00 93.40 109 ALA A O 1
ATOM 827 N N . LEU A 1 110 ? 108.608 135.442 72.081 1.00 89.58 110 LEU A N 1
ATOM 828 C CA . LEU A 1 110 ? 108.680 136.063 73.392 1.00 89.58 110 LEU A CA 1
ATOM 829 C C . LEU A 1 110 ? 108.259 135.055 74.440 1.00 89.58 110 LEU A C 1
ATOM 830 O O . LEU A 1 110 ? 107.500 134.132 74.157 1.00 89.58 110 LEU A O 1
ATOM 835 N N . CYS A 1 111 ? 108.727 135.247 75.662 1.00 85.93 111 CYS A N 1
ATOM 836 C CA . CYS A 1 111 ? 108.275 134.430 76.775 1.00 85.93 111 CYS A CA 1
ATOM 837 C C . CYS A 1 111 ? 108.297 135.280 78.027 1.00 85.93 111 CYS A C 1
ATOM 838 O O . CYS A 1 111 ? 109.318 135.894 78.330 1.00 85.93 111 CYS A O 1
ATOM 841 N N . TYR A 1 112 ? 107.185 135.324 78.748 1.00 82.59 112 TYR A N 1
ATOM 842 C CA . TYR A 1 112 ? 107.110 136.056 79.999 1.00 82.59 112 TYR A CA 1
ATOM 843 C C . TYR A 1 112 ? 106.758 135.124 81.143 1.00 82.59 112 TYR A C 1
ATOM 844 O O . TYR A 1 112 ? 105.776 134.391 81.073 1.00 82.59 112 TYR A O 1
ATOM 853 N N . CYS A 1 113 ? 107.566 135.163 82.192 1.00 83.01 113 CYS A N 1
ATOM 854 C CA . CYS A 1 113 ? 107.473 134.256 83.323 1.00 83.01 113 CYS A CA 1
ATOM 855 C C . CYS A 1 113 ? 107.372 135.065 84.599 1.00 83.01 113 CYS A C 1
ATOM 856 O O . CYS A 1 113 ? 108.295 135.806 84.927 1.00 83.01 113 CYS A O 1
ATOM 859 N N . ASP A 1 114 ? 106.274 134.922 85.328 1.00 84.55 114 ASP A N 1
ATOM 860 C CA . ASP A 1 114 ? 106.126 135.620 86.592 1.00 84.55 114 ASP A CA 1
ATOM 861 C C . ASP A 1 114 ? 106.522 134.785 87.789 1.00 84.55 114 ASP A C 1
ATOM 862 O O . ASP A 1 114 ? 106.162 135.137 88.907 1.00 84.55 114 ASP A O 1
ATOM 867 N N . GLY A 1 115 ? 107.232 133.691 87.590 1.00 81.50 115 GLY A N 1
ATOM 868 C CA . GLY A 1 115 ? 107.656 132.831 88.664 1.00 81.50 115 GLY A CA 1
ATOM 869 C C . GLY A 1 115 ? 106.816 131.596 88.831 1.00 81.50 115 GLY A C 1
ATOM 870 O O . GLY A 1 115 ? 107.323 130.587 89.315 1.00 81.50 115 GLY A O 1
ATOM 871 N N . ARG A 1 116 ? 105.545 131.644 88.458 1.00 86.92 116 ARG A N 1
ATOM 872 C CA . ARG A 1 116 ? 104.692 130.471 88.448 1.00 86.92 116 ARG A CA 1
ATOM 873 C C . ARG A 1 116 ? 104.580 129.860 87.066 1.00 86.92 116 ARG A C 1
ATOM 874 O O . ARG A 1 116 ? 104.979 128.719 86.856 1.00 86.92 116 ARG A O 1
ATOM 882 N N . GLU A 1 117 ? 104.078 130.624 86.110 1.00 90.15 117 GLU A N 1
ATOM 883 C CA . GLU A 1 117 ? 103.738 130.122 84.796 1.00 90.15 117 GLU A CA 1
ATOM 884 C C . GLU A 1 117 ? 104.625 130.762 83.746 1.00 90.15 117 GLU A C 1
ATOM 885 O O . GLU A 1 117 ? 105.221 131.811 83.967 1.00 90.15 117 GLU A O 1
ATOM 891 N N . ARG A 1 118 ? 104.702 130.111 82.597 1.00 87.55 118 ARG A N 1
ATOM 892 C CA . ARG A 1 118 ? 105.311 130.671 81.407 1.00 87.55 118 ARG A CA 1
ATOM 893 C C . ARG A 1 118 ? 104.270 130.763 80.312 1.00 87.55 118 ARG A C 1
ATOM 894 O O . ARG A 1 118 ? 103.329 129.974 80.261 1.00 87.55 118 ARG A O 1
ATOM 902 N N . HIS A 1 119 ? 104.435 131.745 79.449 1.00 86.70 119 HIS A N 1
ATOM 903 C CA . HIS A 1 119 ? 103.587 131.903 78.286 1.00 86.70 119 HIS A CA 1
ATOM 904 C C . HIS A 1 119 ? 104.482 132.254 77.119 1.00 86.70 119 HIS A C 1
ATOM 905 O O . HIS A 1 119 ? 105.314 133.149 77.234 1.00 86.70 119 HIS A O 1
ATOM 912 N N . VAL A 1 120 ? 104.330 131.548 76.012 1.00 85.92 120 VAL A N 1
ATOM 913 C CA . VAL A 1 120 ? 105.189 131.723 74.854 1.00 85.92 120 VAL A CA 1
ATOM 914 C C . VAL A 1 120 ? 104.344 132.284 73.726 1.00 85.92 120 VAL A C 1
ATOM 915 O O . VAL A 1 120 ? 103.248 131.781 73.457 1.00 85.92 120 VAL A O 1
ATOM 919 N N . LEU A 1 121 ? 104.834 133.341 73.091 1.00 91.48 121 LEU A N 1
ATOM 920 C CA . LEU A 1 121 ? 104.205 133.948 71.928 1.00 91.48 121 LEU A CA 1
ATOM 921 C C . LEU A 1 121 ? 105.138 133.731 70.756 1.00 91.48 121 LEU A C 1
ATOM 922 O O . LEU A 1 121 ? 106.317 134.055 70.855 1.00 91.48 121 LEU A O 1
ATOM 927 N N . ILE A 1 122 ? 104.631 133.181 69.658 1.00 97.38 122 ILE A N 1
ATOM 928 C CA . ILE A 1 122 ? 105.459 132.875 68.496 1.00 97.38 122 ILE A CA 1
ATOM 929 C C . ILE A 1 122 ? 104.826 133.467 67.251 1.00 97.38 122 ILE A C 1
ATOM 930 O O . ILE A 1 122 ? 103.652 133.215 66.967 1.00 97.38 122 ILE A O 1
ATOM 935 N N . GLU A 1 123 ? 105.609 134.240 66.507 1.00 106.10 123 GLU A N 1
ATOM 936 C CA . GLU A 1 123 ? 105.186 134.839 65.256 1.00 106.10 123 GLU A CA 1
ATOM 937 C C . GLU A 1 123 ? 106.198 134.477 64.178 1.00 106.10 123 GLU A C 1
ATOM 938 O O . GLU A 1 123 ? 107.380 134.284 64.463 1.00 106.10 123 GLU A O 1
ATOM 944 N N . GLU A 1 124 ? 105.734 134.374 62.938 1.00 111.60 124 GLU A N 1
ATOM 945 C CA . GLU A 1 124 ? 106.526 133.794 61.867 1.00 111.60 124 GLU A CA 1
ATOM 946 C C . GLU A 1 124 ? 106.333 134.571 60.574 1.00 111.60 124 GLU A C 1
ATOM 947 O O . GLU A 1 124 ? 105.221 134.997 60.262 1.00 111.60 124 GLU A O 1
ATOM 953 N N . THR A 1 125 ? 107.420 134.749 59.824 1.00 117.04 125 THR A N 1
ATOM 954 C CA . THR A 1 125 ? 107.400 135.496 58.572 1.00 117.04 125 THR A CA 1
ATOM 955 C C . THR A 1 125 ? 108.348 134.819 57.597 1.00 117.04 125 THR A C 1
ATOM 956 O O . THR A 1 125 ? 109.446 134.424 57.991 1.00 117.04 125 THR A O 1
ATOM 960 N N . GLU A 1 126 ? 107.936 134.676 56.340 1.00 123.14 126 GLU A N 1
ATOM 961 C CA . GLU A 1 126 ? 108.799 134.048 55.351 1.00 123.14 126 GLU A CA 1
ATOM 962 C C . GLU A 1 126 ? 108.700 134.791 54.032 1.00 123.14 126 GLU A C 1
ATOM 963 O O . GLU A 1 126 ? 107.606 135.199 53.634 1.00 123.14 126 GLU A O 1
ATOM 969 N N . GLY A 1 127 ? 109.838 135.091 53.414 1.00 126.80 127 GLY A N 1
ATOM 970 C CA . GLY A 1 127 ? 109.730 135.268 51.985 1.00 126.80 127 GLY A CA 1
ATOM 971 C C . GLY A 1 127 ? 110.688 134.537 51.073 1.00 126.80 127 GLY A C 1
ATOM 972 O O . GLY A 1 127 ? 110.242 133.809 50.181 1.00 126.80 127 GLY A O 1
ATOM 973 N N . GLU A 1 128 ? 111.986 134.654 51.357 1.00 127.87 128 GLU A N 1
ATOM 974 C CA . GLU A 1 128 ? 113.115 134.129 50.587 1.00 127.87 128 GLU A CA 1
ATOM 975 C C . GLU A 1 128 ? 114.375 134.640 51.260 1.00 127.87 128 GLU A C 1
ATOM 976 O O . GLU A 1 128 ? 114.314 135.385 52.238 1.00 127.87 128 GLU A O 1
ATOM 982 N N . ILE A 1 129 ? 115.514 134.234 50.735 1.00 126.13 129 ILE A N 1
ATOM 983 C CA . ILE A 1 129 ? 116.781 134.740 51.211 1.00 126.13 129 ILE A CA 1
ATOM 984 C C . ILE A 1 129 ? 117.416 135.538 50.077 1.00 126.13 129 ILE A C 1
ATOM 985 O O . ILE A 1 129 ? 117.033 135.425 48.910 1.00 126.13 129 ILE A O 1
ATOM 990 N N . ALA A 1 130 ? 118.372 136.390 50.420 1.00 129.12 130 ALA A N 1
ATOM 991 C CA . ALA A 1 130 ? 118.872 137.330 49.429 1.00 129.12 130 ALA A CA 1
ATOM 992 C C . ALA A 1 130 ? 120.159 136.818 48.797 1.00 129.12 130 ALA A C 1
ATOM 993 O O . ALA A 1 130 ? 120.891 136.045 49.419 1.00 129.12 130 ALA A O 1
ATOM 995 N N . PRO A 1 131 ? 120.472 137.203 47.553 1.00 126.81 131 PRO A N 1
ATOM 996 C CA . PRO A 1 131 ? 121.756 136.794 46.974 1.00 126.81 131 PRO A CA 1
ATOM 997 C C . PRO A 1 131 ? 122.931 137.554 47.556 1.00 126.81 131 PRO A C 1
ATOM 998 O O . PRO A 1 131 ? 124.041 137.022 47.631 1.00 126.81 131 PRO A O 1
ATOM 1002 N N . SER A 1 132 ? 122.701 138.788 47.983 1.00 128.51 132 SER A N 1
ATOM 1003 C CA . SER A 1 132 ? 123.761 139.663 48.454 1.00 128.51 132 SER A CA 1
ATOM 1004 C C . SER A 1 132 ? 123.286 140.451 49.663 1.00 128.51 132 SER A C 1
ATOM 1005 O O . SER A 1 132 ? 122.129 140.870 49.719 1.00 128.51 132 SER A O 1
ATOM 1008 N N . ALA A 1 133 ? 124.195 140.669 50.611 1.00 126.92 133 ALA A N 1
ATOM 1009 C CA . ALA A 1 133 ? 123.906 141.451 51.808 1.00 126.92 133 ALA A CA 1
ATOM 1010 C C . ALA A 1 133 ? 123.657 142.900 51.428 1.00 126.92 133 ALA A C 1
ATOM 1011 O O . ALA A 1 133 ? 124.565 143.593 50.962 1.00 126.92 133 ALA A O 1
ATOM 1013 N N . ARG A 1 134 ? 122.430 143.362 51.616 1.00 128.65 134 ARG A N 1
ATOM 1014 C CA . ARG A 1 134 ? 122.040 144.710 51.238 1.00 128.65 134 ARG A CA 1
ATOM 1015 C C . ARG A 1 134 ? 121.350 145.366 52.419 1.00 128.65 134 ARG A C 1
ATOM 1016 O O . ARG A 1 134 ? 120.473 144.761 53.038 1.00 128.65 134 ARG A O 1
ATOM 1024 N N . GLY A 1 135 ? 121.745 146.595 52.729 1.00 126.65 135 GLY A N 1
ATOM 1025 C CA . GLY A 1 135 ? 121.147 147.311 53.834 1.00 126.65 135 GLY A CA 1
ATOM 1026 C C . GLY A 1 135 ? 122.078 147.375 55.021 1.00 126.65 135 GLY A C 1
ATOM 1027 O O . GLY A 1 135 ? 122.999 146.564 55.135 1.00 126.65 135 GLY A O 1
ATOM 1028 N N . THR A 1 136 ? 121.859 148.331 55.906 1.00 125.19 136 THR A N 1
ATOM 1029 C CA . THR A 1 136 ? 122.722 148.497 57.066 1.00 125.19 136 THR A CA 1
ATOM 1030 C C . THR A 1 136 ? 122.000 148.335 58.387 1.00 125.19 136 THR A C 1
ATOM 1031 O O . THR A 1 136 ? 122.550 147.739 59.312 1.00 125.19 136 THR A O 1
ATOM 1035 N N . GLY A 1 137 ? 120.787 148.852 58.512 1.00 122.66 137 GLY A N 1
ATOM 1036 C CA . GLY A 1 137 ? 120.159 148.895 59.812 1.00 122.66 137 GLY A CA 1
ATOM 1037 C C . GLY A 1 137 ? 119.412 147.639 60.188 1.00 122.66 137 GLY A C 1
ATOM 1038 O O . GLY A 1 137 ? 118.271 147.445 59.771 1.00 122.66 137 GLY A O 1
ATOM 1039 N N . GLY A 1 138 ? 120.029 146.788 60.993 1.00 119.25 138 GLY A N 1
ATOM 1040 C CA . GLY A 1 138 ? 119.339 145.610 61.460 1.00 119.25 138 GLY A CA 1
ATOM 1041 C C . GLY A 1 138 ? 120.185 144.853 62.448 1.00 119.25 138 GLY A C 1
ATOM 1042 O O . GLY A 1 138 ? 121.149 145.385 62.995 1.00 119.25 138 GLY A O 1
ATOM 1043 N N . PHE A 1 139 ? 119.814 143.600 62.677 1.00 121.76 139 PHE A N 1
ATOM 1044 C CA . PHE A 1 139 ? 120.599 142.753 63.558 1.00 121.76 139 PHE A CA 1
ATOM 1045 C C . PHE A 1 139 ? 120.518 141.310 63.086 1.00 121.76 139 PHE A C 1
ATOM 1046 O O . PHE A 1 139 ? 119.443 140.805 62.755 1.00 121.76 139 PHE A O 1
ATOM 1054 N N . HIS A 1 140 ? 121.699 140.722 62.955 1.00 124.30 140 HIS A N 1
ATOM 1055 C CA . HIS A 1 140 ? 122.079 139.326 62.776 1.00 124.30 140 HIS A CA 1
ATOM 1056 C C . HIS A 1 140 ? 121.807 138.658 61.442 1.00 124.30 140 HIS A C 1
ATOM 1057 O O . HIS A 1 140 ? 122.701 137.968 60.961 1.00 124.30 140 HIS A O 1
ATOM 1064 N N . TRP A 1 141 ? 120.691 138.931 60.766 1.00 120.80 141 TRP A N 1
ATOM 1065 C CA . TRP A 1 141 ? 120.533 138.461 59.391 1.00 120.80 141 TRP A CA 1
ATOM 1066 C C . TRP A 1 141 ? 119.627 139.370 58.583 1.00 120.80 141 TRP A C 1
ATOM 1067 O O . TRP A 1 141 ? 119.249 138.999 57.467 1.00 120.80 141 TRP A O 1
ATOM 1078 N N . ASP A 1 142 ? 119.218 140.488 59.121 1.00 124.86 142 ASP A N 1
ATOM 1079 C CA . ASP A 1 142 ? 118.390 141.461 58.430 1.00 124.86 142 ASP A CA 1
ATOM 1080 C C . ASP A 1 142 ? 118.896 141.989 57.081 1.00 124.86 142 ASP A C 1
ATOM 1081 O O . ASP A 1 142 ? 118.055 142.388 56.270 1.00 124.86 142 ASP A O 1
ATOM 1086 N N . PRO A 1 143 ? 120.204 142.053 56.775 1.00 124.27 143 PRO A N 1
ATOM 1087 C CA . PRO A 1 143 ? 120.550 142.430 55.397 1.00 124.27 143 PRO A CA 1
ATOM 1088 C C . PRO A 1 143 ? 120.254 141.371 54.352 1.00 124.27 143 PRO A C 1
ATOM 1089 O O . PRO A 1 143 ? 120.111 141.719 53.176 1.00 124.27 143 PRO A O 1
ATOM 1093 N N . ILE A 1 144 ? 120.142 140.096 54.723 1.00 123.14 144 ILE A N 1
ATOM 1094 C CA . ILE A 1 144 ? 119.994 139.062 53.704 1.00 123.14 144 ILE A CA 1
ATOM 1095 C C . ILE A 1 144 ? 118.624 138.412 53.705 1.00 123.14 144 ILE A C 1
ATOM 1096 O O . ILE A 1 144 ? 118.451 137.343 53.122 1.00 123.14 144 ILE A O 1
ATOM 1101 N N . PHE A 1 145 ? 117.631 139.044 54.311 1.00 120.52 145 PHE A N 1
ATOM 1102 C CA . PHE A 1 145 ? 116.316 138.429 54.347 1.00 120.52 145 PHE A CA 1
ATOM 1103 C C . PHE A 1 145 ? 115.344 139.309 53.591 1.00 120.52 145 PHE A C 1
ATOM 1104 O O . PHE A 1 145 ? 115.322 140.520 53.803 1.00 120.52 145 PHE A O 1
ATOM 1112 N N . ILE A 1 146 ? 114.526 138.704 52.737 1.00 123.14 146 ILE A N 1
ATOM 1113 C CA . ILE A 1 146 ? 113.556 139.424 51.926 1.00 123.14 146 ILE A CA 1
ATOM 1114 C C . ILE A 1 146 ? 112.194 138.786 52.146 1.00 123.14 146 ILE A C 1
ATOM 1115 O O . ILE A 1 146 ? 112.027 137.604 51.854 1.00 123.14 146 ILE A O 1
ATOM 1120 N N . PRO A 1 147 ? 111.198 139.520 52.632 1.00 125.17 147 PRO A N 1
ATOM 1121 C CA . PRO A 1 147 ? 109.861 138.947 52.791 1.00 125.17 147 PRO A CA 1
ATOM 1122 C C . PRO A 1 147 ? 109.155 138.791 51.456 1.00 125.17 147 PRO A C 1
ATOM 1123 O O . PRO A 1 147 ? 109.618 139.247 50.411 1.00 125.17 147 PRO A O 1
ATOM 1127 N N . LYS A 1 148 ? 107.994 138.142 51.517 1.00 128.79 148 LYS A N 1
ATOM 1128 C CA . LYS A 1 148 ? 107.164 137.970 50.336 1.00 128.79 148 LYS A CA 1
ATOM 1129 C C . LYS A 1 148 ? 106.549 139.289 49.912 1.00 128.79 148 LYS A C 1
ATOM 1130 O O . LYS A 1 148 ? 106.224 140.139 50.743 1.00 128.79 148 LYS A O 1
ATOM 1136 N N . GLY A 1 149 ? 106.384 139.450 48.605 1.00 131.26 149 GLY A N 1
ATOM 1137 C CA . GLY A 1 149 ? 105.809 140.653 48.051 1.00 131.26 149 GLY A CA 1
ATOM 1138 C C . GLY A 1 149 ? 106.694 141.873 48.109 1.00 131.26 149 GLY A C 1
ATOM 1139 O O . GLY A 1 149 ? 106.210 142.977 47.840 1.00 131.26 149 GLY A O 1
ATOM 1140 N N . GLN A 1 150 ? 107.965 141.717 48.461 1.00 131.97 150 GLN A N 1
ATOM 1141 C CA . GLN A 1 150 ? 108.893 142.828 48.562 1.00 131.97 150 GLN A CA 1
ATOM 1142 C C . GLN A 1 150 ? 110.153 142.497 47.785 1.00 131.97 150 GLN A C 1
ATOM 1143 O O . GLN A 1 150 ? 110.531 141.335 47.640 1.00 131.97 150 GLN A O 1
ATOM 1149 N N . THR A 1 151 ? 110.797 143.537 47.272 1.00 133.67 151 THR A N 1
ATOM 1150 C CA . THR A 1 151 ? 112.138 143.416 46.727 1.00 133.67 151 THR A CA 1
ATOM 1151 C C . THR A 1 151 ? 113.176 144.013 47.655 1.00 133.67 151 THR A C 1
ATOM 1152 O O . THR A 1 151 ? 114.373 143.937 47.362 1.00 133.67 151 THR A O 1
ATOM 1156 N N . ARG A 1 152 ? 112.739 144.593 48.759 1.00 129.88 152 ARG A N 1
ATOM 1157 C CA . ARG A 1 152 ? 113.581 145.336 49.673 1.00 129.88 152 ARG A CA 1
ATOM 1158 C C . ARG A 1 152 ? 113.757 144.524 50.949 1.00 129.88 152 ARG A C 1
ATOM 1159 O O . ARG A 1 152 ? 112.791 143.975 51.479 1.00 129.88 152 ARG A O 1
ATOM 1167 N N . THR A 1 153 ? 114.991 144.439 51.436 1.00 125.55 153 THR A N 1
ATOM 1168 C CA . THR A 1 153 ? 115.314 143.539 52.537 1.00 125.55 153 THR A CA 1
ATOM 1169 C C . THR A 1 153 ? 114.850 144.134 53.862 1.00 125.55 153 THR A C 1
ATOM 1170 O O . THR A 1 153 ? 114.200 145.178 53.904 1.00 125.55 153 THR A O 1
ATOM 1174 N N . PHE A 1 154 ? 115.184 143.477 54.976 1.00 121.60 154 PHE A N 1
ATOM 1175 C CA . PHE A 1 154 ? 114.901 144.062 56.283 1.00 121.60 154 PHE A CA 1
ATOM 1176 C C . PHE A 1 154 ? 115.781 145.275 56.543 1.00 121.60 154 PHE A C 1
ATOM 1177 O O . PHE A 1 154 ? 115.293 146.335 56.947 1.00 121.60 154 PHE A O 1
ATOM 1185 N N . ALA A 1 155 ? 117.083 145.140 56.310 1.00 125.56 155 ALA A N 1
ATOM 1186 C CA . ALA A 1 155 ? 117.999 146.211 56.670 1.00 125.56 155 ALA A CA 1
ATOM 1187 C C . ALA A 1 155 ? 117.964 147.374 55.697 1.00 125.56 155 ALA A C 1
ATOM 1188 O O . ALA A 1 155 ? 118.485 148.443 56.027 1.00 125.56 155 ALA A O 1
ATOM 1190 N N . GLU A 1 156 ? 117.389 147.197 54.517 1.00 128.94 156 GLU A N 1
ATOM 1191 C CA . GLU A 1 156 ? 117.155 148.319 53.629 1.00 128.94 156 GLU A CA 1
ATOM 1192 C C . GLU A 1 156 ? 115.931 149.127 54.012 1.00 128.94 156 GLU A C 1
ATOM 1193 O O . GLU A 1 156 ? 115.698 150.183 53.422 1.00 128.94 156 GLU A O 1
ATOM 1199 N N . MET A 1 157 ? 115.129 148.650 54.948 1.00 125.74 157 MET A N 1
ATOM 1200 C CA . MET A 1 157 ? 113.931 149.380 55.304 1.00 125.74 157 MET A CA 1
ATOM 1201 C C . MET A 1 157 ? 114.180 150.266 56.513 1.00 125.74 157 MET A C 1
ATOM 1202 O O . MET A 1 157 ? 115.176 150.134 57.223 1.00 125.74 157 MET A O 1
ATOM 1207 N N . SER A 1 158 ? 113.243 151.178 56.746 1.00 124.61 158 SER A N 1
ATOM 1208 C CA . SER A 1 158 ? 113.292 152.050 57.907 1.00 124.61 158 SER A CA 1
ATOM 1209 C C . SER A 1 158 ? 112.822 151.259 59.119 1.00 124.61 158 SER A C 1
ATOM 1210 O O . SER A 1 158 ? 112.449 150.090 59.017 1.00 124.61 158 SER A O 1
ATOM 1213 N N . LEU A 1 159 ? 112.817 151.888 60.287 1.00 119.33 159 LEU A N 1
ATOM 1214 C CA . LEU A 1 159 ? 112.431 151.151 61.477 1.00 119.33 159 LEU A CA 1
ATOM 1215 C C . LEU A 1 159 ? 110.929 150.931 61.523 1.00 119.33 159 LEU A C 1
ATOM 1216 O O . LEU A 1 159 ? 110.469 149.885 61.982 1.00 119.33 159 LEU A O 1
ATOM 1221 N N . ASP A 1 160 ? 110.150 151.884 61.024 1.00 123.87 160 ASP A N 1
ATOM 1222 C CA . ASP A 1 160 ? 108.712 151.689 60.971 1.00 123.87 160 ASP A CA 1
ATOM 1223 C C . ASP A 1 160 ? 108.293 150.759 59.847 1.00 123.87 160 ASP A C 1
ATOM 1224 O O . ASP A 1 160 ? 107.232 150.138 59.942 1.00 123.87 160 ASP A O 1
ATOM 1229 N N . GLU A 1 161 ? 109.089 150.653 58.784 1.00 124.12 161 GLU A N 1
ATOM 1230 C CA . GLU A 1 161 ? 108.766 149.699 57.733 1.00 124.12 161 GLU A CA 1
ATOM 1231 C C . GLU A 1 161 ? 109.076 148.278 58.148 1.00 124.12 161 GLU A C 1
ATOM 1232 O O . GLU A 1 161 ? 108.369 147.357 57.734 1.00 124.12 161 GLU A O 1
ATOM 1238 N N . LYS A 1 162 ? 110.119 148.079 58.950 1.00 119.41 162 LYS A N 1
ATOM 1239 C CA . LYS A 1 162 ? 110.505 146.723 59.310 1.00 119.41 162 LYS A CA 1
ATOM 1240 C C . LYS A 1 162 ? 109.514 146.115 60.286 1.00 119.41 162 LYS A C 1
ATOM 1241 O O . LYS A 1 162 ? 109.139 144.948 60.148 1.00 119.41 162 LYS A O 1
ATOM 1247 N N . LEU A 1 163 ? 109.043 146.900 61.249 1.00 118.46 163 LEU A N 1
ATOM 1248 C CA . LEU A 1 163 ? 108.136 146.386 62.263 1.00 118.46 163 LEU A CA 1
ATOM 1249 C C . LEU A 1 163 ? 106.747 146.090 61.725 1.00 118.46 163 LEU A C 1
ATOM 1250 O O . LEU A 1 163 ? 105.975 145.405 62.397 1.00 118.46 163 LEU A O 1
ATOM 1255 N N . SER A 1 164 ? 106.413 146.567 60.537 1.00 119.43 164 SER A N 1
ATOM 1256 C CA . SER A 1 164 ? 105.192 146.143 59.885 1.00 119.43 164 SER A CA 1
ATOM 1257 C C . SER A 1 164 ? 105.329 144.784 59.223 1.00 119.43 164 SER A C 1
ATOM 1258 O O . SER A 1 164 ? 104.314 144.193 58.850 1.00 119.43 164 SER A O 1
ATOM 1261 N N . PHE A 1 165 ? 106.547 144.280 59.068 1.00 117.37 165 PHE A N 1
ATOM 1262 C CA . PHE A 1 165 ? 106.799 143.017 58.396 1.00 117.37 165 PHE A CA 1
ATOM 1263 C C . PHE A 1 165 ? 107.455 141.969 59.270 1.00 117.37 165 PHE A C 1
ATOM 1264 O O . PHE A 1 165 ? 107.140 140.792 59.122 1.00 117.37 165 PHE A O 1
ATOM 1272 N N . SER A 1 166 ? 108.351 142.362 60.162 1.00 114.50 166 SER A N 1
ATOM 1273 C CA . SER A 1 166 ? 109.183 141.433 60.903 1.00 114.50 166 SER A CA 1
ATOM 1274 C C . SER A 1 166 ? 108.352 140.659 61.918 1.00 114.50 166 SER A C 1
ATOM 1275 O O . SER A 1 166 ? 107.244 141.071 62.258 1.00 114.50 166 SER A O 1
ATOM 1278 N N . PRO A 1 167 ? 108.841 139.501 62.371 1.00 110.02 167 PRO A N 1
ATOM 1279 C CA . PRO A 1 167 ? 108.121 138.794 63.434 1.00 110.02 167 PRO A CA 1
ATOM 1280 C C . PRO A 1 167 ? 108.101 139.558 64.729 1.00 110.02 167 PRO A C 1
ATOM 1281 O O . PRO A 1 167 ? 107.098 139.536 65.447 1.00 110.02 167 PRO A O 1
ATOM 1285 N N . LEU A 1 168 ? 109.178 140.271 65.025 1.00 106.48 168 LEU A N 1
ATOM 1286 C CA . LEU A 1 168 ? 109.308 140.932 66.311 1.00 106.48 168 LEU A CA 1
ATOM 1287 C C . LEU A 1 168 ? 108.448 142.183 66.378 1.00 106.48 168 LEU A C 1
ATOM 1288 O O . LEU A 1 168 ? 108.210 142.721 67.462 1.00 106.48 168 LEU A O 1
ATOM 1293 N N . GLY A 1 169 ? 107.967 142.657 65.235 1.00 107.36 169 GLY A N 1
ATOM 1294 C CA . GLY A 1 169 ? 107.043 143.766 65.240 1.00 107.36 169 GLY A CA 1
ATOM 1295 C C . GLY A 1 169 ? 105.640 143.362 65.625 1.00 107.36 169 GLY A C 1
ATOM 1296 O O . GLY A 1 169 ? 104.910 144.154 66.222 1.00 107.36 169 GLY A O 1
ATOM 1297 N N . ARG A 1 170 ? 105.232 142.144 65.285 1.00 105.93 170 ARG A N 1
ATOM 1298 C CA . ARG A 1 170 ? 103.900 141.706 65.670 1.00 105.93 170 ARG A CA 1
ATOM 1299 C C . ARG A 1 170 ? 103.872 141.073 67.047 1.00 105.93 170 ARG A C 1
ATOM 1300 O O . ARG A 1 170 ? 102.801 140.986 67.646 1.00 105.93 170 ARG A O 1
ATOM 1308 N N . LEU A 1 171 ? 105.014 140.627 67.558 1.00 100.34 171 LEU A N 1
ATOM 1309 C CA . LEU A 1 171 ? 105.057 140.123 68.920 1.00 100.34 171 LEU A CA 1
ATOM 1310 C C . LEU A 1 171 ? 104.894 141.230 69.939 1.00 100.34 171 LEU A C 1
ATOM 1311 O O . LEU A 1 171 ? 104.236 141.030 70.962 1.00 100.34 171 LEU A O 1
ATOM 1316 N N . HIS A 1 172 ? 105.480 142.392 69.682 1.00 101.97 172 HIS A N 1
ATOM 1317 C CA . HIS A 1 172 ? 105.389 143.499 70.619 1.00 101.97 172 HIS A CA 1
ATOM 1318 C C . HIS A 1 172 ? 104.001 144.103 70.657 1.00 101.97 172 HIS A C 1
ATOM 1319 O O . HIS A 1 172 ? 103.624 144.685 71.674 1.00 101.97 172 HIS A O 1
ATOM 1326 N N . THR A 1 173 ? 103.230 143.969 69.592 1.00 102.64 173 THR A N 1
ATOM 1327 C CA . THR A 1 173 ? 101.837 144.371 69.660 1.00 102.64 173 THR A CA 1
ATOM 1328 C C . THR A 1 173 ? 101.028 143.376 70.477 1.00 102.64 173 THR A C 1
ATOM 1329 O O . THR A 1 173 ? 100.166 143.770 71.265 1.00 102.64 173 THR A O 1
ATOM 1333 N N . ARG A 1 174 ? 101.317 142.087 70.329 1.00 101.73 174 ARG A N 1
ATOM 1334 C CA . ARG A 1 174 ? 100.613 141.079 71.109 1.00 101.73 174 ARG A CA 1
ATOM 1335 C C . ARG A 1 174 ? 101.040 141.091 72.566 1.00 101.73 174 ARG A C 1
ATOM 1336 O O . ARG A 1 174 ? 100.267 140.680 73.434 1.00 101.73 174 ARG A O 1
ATOM 1344 N N . LEU A 1 175 ? 102.264 141.530 72.851 1.00 98.90 175 LEU A N 1
ATOM 1345 C CA . LEU A 1 175 ? 102.716 141.582 74.233 1.00 98.90 175 LEU A CA 1
ATOM 1346 C C . LEU A 1 175 ? 102.017 142.689 74.995 1.00 98.90 175 LEU A C 1
ATOM 1347 O O . LEU A 1 175 ? 101.801 142.567 76.203 1.00 98.90 175 LEU A O 1
ATOM 1352 N N . ARG A 1 176 ? 101.635 143.761 74.301 1.00 103.32 176 ARG A N 1
ATOM 1353 C CA . ARG A 1 176 ? 100.935 144.858 74.952 1.00 103.32 176 ARG A CA 1
ATOM 1354 C C . ARG A 1 176 ? 99.562 144.425 75.426 1.00 103.32 176 ARG A C 1
ATOM 1355 O O . ARG A 1 176 ? 99.214 144.612 76.592 1.00 103.32 176 ARG A O 1
ATOM 1363 N N . THR A 1 177 ? 98.782 143.798 74.551 1.00 101.77 177 THR A N 1
ATOM 1364 C CA . THR A 1 177 ? 97.395 143.523 74.890 1.00 101.77 177 THR A CA 1
ATOM 1365 C C . THR A 1 177 ? 97.222 142.345 75.830 1.00 101.77 177 THR A C 1
ATOM 1366 O O . THR A 1 177 ? 96.093 142.074 76.234 1.00 101.77 177 THR A O 1
ATOM 1370 N N . GLU A 1 178 ? 98.283 141.635 76.185 1.00 99.92 178 GLU A N 1
ATOM 1371 C CA . GLU A 1 178 ? 98.145 140.562 77.156 1.00 99.92 178 GLU A CA 1
ATOM 1372 C C . GLU A 1 178 ? 98.650 140.928 78.531 1.00 99.92 178 GLU A C 1
ATOM 1373 O O . GLU A 1 178 ? 98.200 140.341 79.515 1.00 99.92 178 GLU A O 1
ATOM 1379 N N . LEU A 1 179 ? 99.577 141.867 78.632 1.00 93.57 179 LEU A N 1
ATOM 1380 C CA . LEU A 1 179 ? 100.074 142.313 79.918 1.00 93.57 179 LEU A CA 1
ATOM 1381 C C . LEU A 1 179 ? 99.587 143.702 80.273 1.00 93.57 179 LEU A C 1
ATOM 1382 O O . LEU A 1 179 ? 100.016 144.259 81.283 1.00 93.57 179 LEU A O 1
ATOM 1387 N N . GLY A 1 180 ? 98.698 144.267 79.476 1.00 98.32 180 GLY A N 1
ATOM 1388 C CA . GLY A 1 180 ? 98.279 145.631 79.682 1.00 98.32 180 GLY A CA 1
ATOM 1389 C C . GLY A 1 180 ? 99.263 146.584 79.052 1.00 98.32 180 GLY A C 1
ATOM 1390 O O . GLY A 1 180 ? 98.997 147.109 77.969 1.00 98.32 180 GLY A O 1
ATOM 1391 N N . LEU A 1 181 ? 100.408 146.759 79.710 1.00 97.27 181 LEU A N 1
ATOM 1392 C CA . LEU A 1 181 ? 101.502 147.671 79.344 1.00 97.27 181 LEU A CA 1
ATOM 1393 C C . LEU A 1 181 ? 101.073 149.031 78.800 1.00 97.27 181 LEU A C 1
ATOM 1394 O O . LEU A 1 181 ? 101.658 149.535 77.848 1.00 97.27 181 LEU A O 1
ATOM 1400 N N . ALA B 1 2 ? 143.650 97.527 89.711 1.00 95.29 2 ALA B N 1
ATOM 1401 C CA . ALA B 1 2 ? 142.586 98.516 89.607 1.00 95.29 2 ALA B CA 1
ATOM 1402 C C . ALA B 1 2 ? 142.881 99.470 88.464 1.00 95.29 2 ALA B C 1
ATOM 1403 O O . ALA B 1 2 ? 144.041 99.738 88.175 1.00 95.29 2 ALA B O 1
ATOM 1405 N N . PRO B 1 3 ? 141.839 99.960 87.796 1.00 88.45 3 PRO B N 1
ATOM 1406 C CA . PRO B 1 3 ? 142.051 100.952 86.743 1.00 88.45 3 PRO B CA 1
ATOM 1407 C C . PRO B 1 3 ? 142.487 102.278 87.331 1.00 88.45 3 PRO B C 1
ATOM 1408 O O . PRO B 1 3 ? 142.098 102.641 88.440 1.00 88.45 3 PRO B O 1
ATOM 1412 N N . THR B 1 4 ? 143.311 102.997 86.588 1.00 83.50 4 THR B N 1
ATOM 1413 C CA . THR B 1 4 ? 143.666 104.342 87.002 1.00 83.50 4 THR B CA 1
ATOM 1414 C C . THR B 1 4 ? 142.914 105.400 86.227 1.00 83.50 4 THR B C 1
ATOM 1415 O O . THR B 1 4 ? 142.361 106.319 86.831 1.00 83.50 4 THR B O 1
ATOM 1419 N N . TRP B 1 5 ? 142.869 105.289 84.910 1.00 78.26 5 TRP B N 1
ATOM 1420 C CA . TRP B 1 5 ? 142.166 106.230 84.060 1.00 78.26 5 TRP B CA 1
ATOM 1421 C C . TRP B 1 5 ? 140.849 105.624 83.618 1.00 78.26 5 TRP B C 1
ATOM 1422 O O . TRP B 1 5 ? 140.783 104.451 83.271 1.00 78.26 5 TRP B O 1
ATOM 1433 N N . PHE B 1 6 ? 139.801 106.430 83.611 1.00 77.29 6 PHE B N 1
ATOM 1434 C CA . PHE B 1 6 ? 138.468 105.952 83.282 1.00 77.29 6 PHE B CA 1
ATOM 1435 C C . PHE B 1 6 ? 137.953 106.709 82.077 1.00 77.29 6 PHE B C 1
ATOM 1436 O O . PHE B 1 6 ? 137.583 107.874 82.192 1.00 77.29 6 PHE B O 1
ATOM 1444 N N . TYR B 1 7 ? 137.917 106.045 80.934 1.00 83.06 7 TYR B N 1
ATOM 1445 C CA . TYR B 1 7 ? 137.366 106.624 79.726 1.00 83.06 7 TYR B CA 1
ATOM 1446 C C . TYR B 1 7 ? 135.873 106.792 79.890 1.00 83.06 7 TYR B C 1
ATOM 1447 O O . TYR B 1 7 ? 135.186 105.877 80.329 1.00 83.06 7 TYR B O 1
ATOM 1456 N N . ASN B 1 8 ? 135.360 107.948 79.513 1.00 85.75 8 ASN B N 1
ATOM 1457 C CA . ASN B 1 8 ? 133.937 108.220 79.609 1.00 85.75 8 ASN B CA 1
ATOM 1458 C C . ASN B 1 8 ? 133.380 108.391 78.214 1.00 85.75 8 ASN B C 1
ATOM 1459 O O . ASN B 1 8 ? 133.935 109.139 77.410 1.00 85.75 8 ASN B O 1
ATOM 1464 N N . THR B 1 9 ? 132.269 107.719 77.943 1.00 98.68 9 THR B N 1
ATOM 1465 C CA . THR B 1 9 ? 131.615 107.828 76.655 1.00 98.68 9 THR B CA 1
ATOM 1466 C C . THR B 1 9 ? 130.142 107.522 76.832 1.00 98.68 9 THR B C 1
ATOM 1467 O O . THR B 1 9 ? 129.733 106.915 77.818 1.00 98.68 9 THR B O 1
ATOM 1471 N N . THR B 1 10 ? 129.339 107.986 75.881 1.00 107.96 10 THR B N 1
ATOM 1472 C CA . THR B 1 10 ? 127.923 107.660 75.849 1.00 107.96 10 THR B CA 1
ATOM 1473 C C . THR B 1 10 ? 127.484 107.055 74.530 1.00 107.96 10 THR B C 1
ATOM 1474 O O . THR B 1 10 ? 126.388 106.492 74.463 1.00 107.96 10 THR B O 1
ATOM 1478 N N . ASN B 1 11 ? 128.294 107.148 73.485 1.00 111.35 11 ASN B N 1
ATOM 1479 C CA . ASN B 1 11 ? 127.962 106.535 72.211 1.00 111.35 11 ASN B CA 1
ATOM 1480 C C . ASN B 1 11 ? 128.529 105.126 72.183 1.00 111.35 11 ASN B C 1
ATOM 1481 O O . ASN B 1 11 ? 129.734 104.935 72.353 1.00 111.35 11 ASN B O 1
ATOM 1486 N N . SER B 1 12 ? 127.660 104.146 71.955 1.00 114.14 12 SER B N 1
ATOM 1487 C CA . SER B 1 12 ? 128.063 102.752 72.039 1.00 114.14 12 SER B CA 1
ATOM 1488 C C . SER B 1 12 ? 128.942 102.320 70.883 1.00 114.14 12 SER B C 1
ATOM 1489 O O . SER B 1 12 ? 129.672 101.337 71.016 1.00 114.14 12 SER B O 1
ATOM 1492 N N . GLU B 1 13 ? 128.887 103.013 69.753 1.00 116.41 13 GLU B N 1
ATOM 1493 C CA . GLU B 1 13 ? 129.753 102.634 68.650 1.00 116.41 13 GLU B CA 1
ATOM 1494 C C . GLU B 1 13 ? 131.161 103.179 68.833 1.00 116.41 13 GLU B C 1
ATOM 1495 O O . GLU B 1 13 ? 132.128 102.538 68.413 1.00 116.41 13 GLU B O 1
ATOM 1501 N N . LYS B 1 14 ? 131.300 104.339 69.475 1.00 111.29 14 LYS B N 1
ATOM 1502 C CA . LYS B 1 14 ? 132.624 104.819 69.842 1.00 111.29 14 LYS B CA 1
ATOM 1503 C C . LYS B 1 14 ? 133.260 103.927 70.891 1.00 111.29 14 LYS B C 1
ATOM 1504 O O . LYS B 1 14 ? 134.486 103.792 70.926 1.00 111.29 14 LYS B O 1
ATOM 1510 N N . LEU B 1 15 ? 132.445 103.319 71.750 1.00 106.94 15 LEU B N 1
ATOM 1511 C CA . LEU B 1 15 ? 132.964 102.413 72.760 1.00 106.94 15 LEU B CA 1
ATOM 1512 C C . LEU B 1 15 ? 133.496 101.135 72.142 1.00 106.94 15 LEU B C 1
ATOM 1513 O O . LEU B 1 15 ? 134.494 100.593 72.619 1.00 106.94 15 LEU B O 1
ATOM 1518 N N . ARG B 1 16 ? 132.865 100.650 71.077 1.00 112.55 16 ARG B N 1
ATOM 1519 C CA . ARG B 1 16 ? 133.331 99.419 70.456 1.00 112.55 16 ARG B CA 1
ATOM 1520 C C . ARG B 1 16 ? 134.648 99.627 69.730 1.00 112.55 16 ARG B C 1
ATOM 1521 O O . ARG B 1 16 ? 135.503 98.739 69.733 1.00 112.55 16 ARG B O 1
ATOM 1529 N N . GLU B 1 17 ? 134.847 100.798 69.138 1.00 115.19 17 GLU B N 1
ATOM 1530 C CA . GLU B 1 17 ? 136.092 101.055 68.436 1.00 115.19 17 GLU B CA 1
ATOM 1531 C C . GLU B 1 17 ? 137.232 101.318 69.394 1.00 115.19 17 GLU B C 1
ATOM 1532 O O . GLU B 1 17 ? 138.387 101.057 69.058 1.00 115.19 17 GLU B O 1
ATOM 1538 N N . LEU B 1 18 ? 136.929 101.839 70.578 1.00 103.95 18 LEU B N 1
ATOM 1539 C CA . LEU B 1 18 ? 137.957 102.023 71.591 1.00 103.95 18 LEU B CA 1
ATOM 1540 C C . LEU B 1 18 ? 138.445 100.689 72.126 1.00 103.95 18 LEU B C 1
ATOM 1541 O O . LEU B 1 18 ? 139.649 100.416 72.140 1.00 103.95 18 LEU B O 1
ATOM 1546 N N . GLN B 1 19 ? 137.517 99.835 72.548 1.00 103.70 19 GLN B N 1
ATOM 1547 C CA . GLN B 1 19 ? 137.858 98.535 73.096 1.00 103.70 19 GLN B CA 1
ATOM 1548 C C . GLN B 1 19 ? 138.421 97.581 72.059 1.00 103.70 19 GLN B C 1
ATOM 1549 O O . GLN B 1 19 ? 138.982 96.554 72.437 1.00 103.70 19 GLN B O 1
ATOM 1555 N N . HIS B 1 20 ? 138.278 97.880 70.776 1.00 107.43 20 HIS B N 1
ATOM 1556 C CA . HIS B 1 20 ? 139.016 97.130 69.776 1.00 107.43 20 HIS B CA 1
ATOM 1557 C C . HIS B 1 20 ? 140.507 97.411 69.850 1.00 107.43 20 HIS B C 1
ATOM 1558 O O . HIS B 1 20 ? 141.313 96.540 69.514 1.00 107.43 20 HIS B O 1
ATOM 1565 N N . VAL B 1 21 ? 140.896 98.598 70.292 1.00 104.82 21 VAL B N 1
ATOM 1566 C CA . VAL B 1 21 ? 142.295 98.988 70.350 1.00 104.82 21 VAL B CA 1
ATOM 1567 C C . VAL B 1 21 ? 142.848 98.880 71.757 1.00 104.82 21 VAL B C 1
ATOM 1568 O O . VAL B 1 21 ? 143.822 98.171 71.999 1.00 104.82 21 VAL B O 1
ATOM 1572 N N . LEU B 1 22 ? 142.250 99.599 72.694 1.00 102.16 22 LEU B N 1
ATOM 1573 C CA . LEU B 1 22 ? 142.736 99.675 74.061 1.00 102.16 22 LEU B CA 1
ATOM 1574 C C . LEU B 1 22 ? 141.910 98.798 74.988 1.00 102.16 22 LEU B C 1
ATOM 1575 O O . LEU B 1 22 ? 141.751 99.097 76.169 1.00 102.16 22 LEU B O 1
ATOM 1580 N N . GLY B 1 23 ? 141.361 97.707 74.463 1.00 103.11 23 GLY B N 1
ATOM 1581 C CA . GLY B 1 23 ? 140.576 96.825 75.300 1.00 103.11 23 GLY B CA 1
ATOM 1582 C C . GLY B 1 23 ? 141.396 95.911 76.174 1.00 103.11 23 GLY B C 1
ATOM 1583 O O . GLY B 1 23 ? 140.933 95.520 77.248 1.00 103.11 23 GLY B O 1
ATOM 1584 N N . GLY B 1 24 ? 142.600 95.569 75.745 1.00 105.77 24 GLY B N 1
ATOM 1585 C CA . GLY B 1 24 ? 143.473 94.732 76.528 1.00 105.77 24 GLY B CA 1
ATOM 1586 C C . GLY B 1 24 ? 144.286 95.462 77.558 1.00 105.77 24 GLY B C 1
ATOM 1587 O O . GLY B 1 24 ? 145.080 94.838 78.263 1.00 105.77 24 GLY B O 1
ATOM 1588 N N . SER B 1 25 ? 144.122 96.772 77.668 1.00 100.06 25 SER B N 1
ATOM 1589 C CA . SER B 1 25 ? 144.876 97.536 78.647 1.00 100.06 25 SER B CA 1
ATOM 1590 C C . SER B 1 25 ? 144.295 97.316 80.029 1.00 100.06 25 SER B C 1
ATOM 1591 O O . SER B 1 25 ? 143.090 97.473 80.235 1.00 100.06 25 SER B O 1
ATOM 1594 N N . ALA B 1 26 ? 145.150 96.965 80.978 1.00 97.91 26 ALA B N 1
ATOM 1595 C CA . ALA B 1 26 ? 144.675 96.589 82.296 1.00 97.91 26 ALA B CA 1
ATOM 1596 C C . ALA B 1 26 ? 144.296 97.779 83.150 1.00 97.91 26 ALA B C 1
ATOM 1597 O O . ALA B 1 26 ? 143.599 97.603 84.150 1.00 97.91 26 ALA B O 1
ATOM 1599 N N . LYS B 1 27 ? 144.726 98.977 82.788 1.00 88.08 27 LYS B N 1
ATOM 1600 C CA . LYS B 1 27 ? 144.563 100.134 83.651 1.00 88.08 27 LYS B CA 1
ATOM 1601 C C . LYS B 1 27 ? 143.658 101.196 83.047 1.00 88.08 27 LYS B C 1
ATOM 1602 O O . LYS B 1 27 ? 143.778 102.373 83.371 1.00 88.08 27 LYS B O 1
ATOM 1608 N N . LEU B 1 28 ? 142.725 100.794 82.194 1.00 81.29 28 LEU B N 1
ATOM 1609 C CA . LEU B 1 28 ? 141.746 101.705 81.625 1.00 81.29 28 LEU B CA 1
ATOM 1610 C C . LEU B 1 28 ? 140.359 101.168 81.920 1.00 81.29 28 LEU B C 1
ATOM 1611 O O . LEU B 1 28 ? 139.993 100.100 81.433 1.00 81.29 28 LEU B O 1
ATOM 1616 N N . GLY B 1 29 ? 139.595 101.897 82.724 1.00 81.04 29 GLY B N 1
ATOM 1617 C CA . GLY B 1 29 ? 138.218 101.561 82.985 1.00 81.04 29 GLY B CA 1
ATOM 1618 C C . GLY B 1 29 ? 137.288 102.318 82.057 1.00 81.04 29 GLY B C 1
ATOM 1619 O O . GLY B 1 29 ? 137.697 103.170 81.286 1.00 81.04 29 GLY B O 1
ATOM 1620 N N . TYR B 1 30 ? 136.008 101.989 82.140 1.00 84.00 30 TYR B N 1
ATOM 1621 C CA . TYR B 1 30 ? 135.038 102.553 81.223 1.00 84.00 30 TYR B CA 1
ATOM 1622 C C . TYR B 1 30 ? 133.824 103.006 82.002 1.00 84.00 30 TYR B C 1
ATOM 1623 O O . TYR B 1 30 ? 133.271 102.239 82.787 1.00 84.00 30 TYR B O 1
ATOM 1632 N N . LEU B 1 31 ? 133.406 104.237 81.781 1.00 86.97 31 LEU B N 1
ATOM 1633 C CA . LEU B 1 31 ? 132.249 104.795 82.448 1.00 86.97 31 LEU B CA 1
ATOM 1634 C C . LEU B 1 31 ? 131.287 105.310 81.401 1.00 86.97 31 LEU B C 1
ATOM 1635 O O . LEU B 1 31 ? 131.678 105.595 80.271 1.00 86.97 31 LEU B O 1
ATOM 1640 N N . THR B 1 32 ? 130.018 105.394 81.768 1.00 95.23 32 THR B N 1
ATOM 1641 C CA . THR B 1 32 ? 128.974 105.866 80.870 1.00 95.23 32 THR B CA 1
ATOM 1642 C C . THR B 1 32 ? 128.136 106.923 81.553 1.00 95.23 32 THR B C 1
ATOM 1643 O O . THR B 1 32 ? 126.908 106.915 81.487 1.00 95.23 32 THR B O 1
ATOM 1647 N N . ALA B 1 33 ? 128.796 107.852 82.230 1.00 99.40 33 ALA B N 1
ATOM 1648 C CA . ALA B 1 33 ? 128.089 108.913 82.929 1.00 99.40 33 ALA B CA 1
ATOM 1649 C C . ALA B 1 33 ? 127.556 109.913 81.923 1.00 99.40 33 ALA B C 1
ATOM 1650 O O . ALA B 1 33 ? 128.217 110.223 80.930 1.00 99.40 33 ALA B O 1
ATOM 1652 N N . LYS B 1 34 ? 126.356 110.410 82.170 1.00 108.71 34 LYS B N 1
ATOM 1653 C CA . LYS B 1 34 ? 125.711 111.316 81.236 1.00 108.71 34 LYS B CA 1
ATOM 1654 C C . LYS B 1 34 ? 126.083 112.745 81.590 1.00 108.71 34 LYS B C 1
ATOM 1655 O O . LYS B 1 34 ? 125.789 113.215 82.693 1.00 108.71 34 LYS B O 1
ATOM 1661 N N . VAL B 1 35 ? 126.731 113.437 80.660 1.00 108.70 35 VAL B N 1
ATOM 1662 C CA . VAL B 1 35 ? 127.148 114.815 80.864 1.00 108.70 35 VAL B CA 1
ATOM 1663 C C . VAL B 1 35 ? 126.446 115.691 79.839 1.00 108.70 35 VAL B C 1
ATOM 1664 O O . VAL B 1 35 ? 126.079 115.236 78.752 1.00 108.70 35 VAL B O 1
ATOM 1668 N N . THR B 1 36 ? 126.239 116.951 80.203 1.00 117.33 36 THR B N 1
ATOM 1669 C CA . THR B 1 36 ? 125.590 117.897 79.308 1.00 117.33 36 THR B CA 1
ATOM 1670 C C . THR B 1 36 ? 126.571 118.362 78.250 1.00 117.33 36 THR B C 1
ATOM 1671 O O . THR B 1 36 ? 127.632 118.902 78.573 1.00 117.33 36 THR B O 1
ATOM 1675 N N . GLU B 1 37 ? 126.218 118.165 76.989 1.00 118.55 37 GLU B N 1
ATOM 1676 C CA . GLU B 1 37 ? 127.163 118.436 75.920 1.00 118.55 37 GLU B CA 1
ATOM 1677 C C . GLU B 1 37 ? 127.285 119.931 75.666 1.00 118.55 37 GLU B C 1
ATOM 1678 O O . GLU B 1 37 ? 126.286 120.642 75.539 1.00 118.55 37 GLU B O 1
ATOM 1684 N N . ILE B 1 38 ? 128.521 120.403 75.595 1.00 116.14 38 ILE B N 1
ATOM 1685 C CA . ILE B 1 38 ? 128.806 121.811 75.355 1.00 116.14 38 ILE B CA 1
ATOM 1686 C C . ILE B 1 38 ? 128.813 122.035 73.852 1.00 116.14 38 ILE B C 1
ATOM 1687 O O . ILE B 1 38 ? 129.442 121.278 73.108 1.00 116.14 38 ILE B O 1
ATOM 1692 N N . LEU B 1 39 ? 128.104 123.057 73.395 1.00 118.46 39 LEU B N 1
ATOM 1693 C CA . LEU B 1 39 ? 127.983 123.327 71.972 1.00 118.46 39 LEU B CA 1
ATOM 1694 C C . LEU B 1 39 ? 128.810 124.550 71.607 1.00 118.46 39 LEU B C 1
ATOM 1695 O O . LEU B 1 39 ? 128.656 125.612 72.216 1.00 118.46 39 LEU B O 1
ATOM 1700 N N . ASP B 1 40 ? 129.685 124.388 70.620 1.00 114.41 40 ASP B N 1
ATOM 1701 C CA . ASP B 1 40 ? 130.533 125.438 70.076 1.00 114.41 40 ASP B CA 1
ATOM 1702 C C . ASP B 1 40 ? 131.099 124.901 68.775 1.00 114.41 40 ASP B C 1
ATOM 1703 O O . ASP B 1 40 ? 131.099 123.694 68.546 1.00 114.41 40 ASP B O 1
ATOM 1708 N N . VAL B 1 41 ? 131.564 125.802 67.918 1.00 109.94 41 VAL B N 1
ATOM 1709 C CA . VAL B 1 41 ? 132.145 125.359 66.658 1.00 109.94 41 VAL B CA 1
ATOM 1710 C C . VAL B 1 41 ? 133.580 124.885 66.855 1.00 109.94 41 VAL B C 1
ATOM 1711 O O . VAL B 1 41 ? 134.018 123.932 66.204 1.00 109.94 41 VAL B O 1
ATOM 1715 N N . ASP B 1 42 ? 134.322 125.497 67.765 1.00 107.80 42 ASP B N 1
ATOM 1716 C CA . ASP B 1 42 ? 135.737 125.194 67.913 1.00 107.80 42 ASP B CA 1
ATOM 1717 C C . ASP B 1 42 ? 135.937 123.922 68.724 1.00 107.80 42 ASP B C 1
ATOM 1718 O O . ASP B 1 42 ? 135.415 123.797 69.833 1.00 107.80 42 ASP B O 1
ATOM 1723 N N . LEU B 1 43 ? 136.716 122.991 68.174 1.00 102.67 43 LEU B N 1
ATOM 1724 C CA . LEU B 1 43 ? 136.898 121.689 68.800 1.00 102.67 43 LEU B CA 1
ATOM 1725 C C . LEU B 1 43 ? 137.743 121.774 70.058 1.00 102.67 43 LEU B C 1
ATOM 1726 O O . LEU B 1 43 ? 137.443 121.103 71.049 1.00 102.67 43 LEU B O 1
ATOM 1731 N N . GLU B 1 44 ? 138.797 122.589 70.025 1.00 100.96 44 GLU B N 1
ATOM 1732 C CA . GLU B 1 44 ? 139.657 122.823 71.181 1.00 100.96 44 GLU B CA 1
ATOM 1733 C C . GLU B 1 44 ? 138.884 123.360 72.372 1.00 100.96 44 GLU B C 1
ATOM 1734 O O . GLU B 1 44 ? 139.199 123.029 73.514 1.00 100.96 44 GLU B O 1
ATOM 1740 N N . THR B 1 45 ? 137.848 124.154 72.125 1.00 101.17 45 THR B N 1
ATOM 1741 C CA . THR B 1 45 ? 137.067 124.728 73.210 1.00 101.17 45 THR B CA 1
ATOM 1742 C C . THR B 1 45 ? 136.080 123.717 73.777 1.00 101.17 45 THR B C 1
ATOM 1743 O O . THR B 1 45 ? 135.830 123.698 74.985 1.00 101.17 45 THR B O 1
ATOM 1747 N N . VAL B 1 46 ? 135.520 122.858 72.926 1.00 98.76 46 VAL B N 1
ATOM 1748 C CA . VAL B 1 46 ? 134.521 121.905 73.396 1.00 98.76 46 VAL B CA 1
ATOM 1749 C C . VAL B 1 46 ? 135.167 120.809 74.224 1.00 98.76 46 VAL B C 1
ATOM 1750 O O . VAL B 1 46 ? 134.704 120.497 75.324 1.00 98.76 46 VAL B O 1
ATOM 1754 N N . ILE B 1 47 ? 136.264 120.232 73.731 1.00 92.36 47 ILE B N 1
ATOM 1755 C CA . ILE B 1 47 ? 136.885 119.104 74.408 1.00 92.36 47 ILE B CA 1
ATOM 1756 C C . ILE B 1 47 ? 137.540 119.524 75.711 1.00 92.36 47 ILE B C 1
ATOM 1757 O O . ILE B 1 47 ? 137.626 118.725 76.644 1.00 92.36 47 ILE B O 1
ATOM 1762 N N . ARG B 1 48 ? 137.931 120.780 75.835 1.00 93.41 48 ARG B N 1
ATOM 1763 C CA . ARG B 1 48 ? 138.537 121.281 77.046 1.00 93.41 48 ARG B CA 1
ATOM 1764 C C . ARG B 1 48 ? 137.498 121.598 78.101 1.00 93.41 48 ARG B C 1
ATOM 1765 O O . ARG B 1 48 ? 137.792 121.510 79.292 1.00 93.41 48 ARG B O 1
ATOM 1773 N N . ALA B 1 49 ? 136.277 121.905 77.689 1.00 92.15 49 ALA B N 1
ATOM 1774 C CA . ALA B 1 49 ? 135.187 122.138 78.619 1.00 92.15 49 ALA B CA 1
ATOM 1775 C C . ALA B 1 49 ? 134.402 120.883 78.926 1.00 92.15 49 ALA B C 1
ATOM 1776 O O . ALA B 1 49 ? 133.702 120.838 79.939 1.00 92.15 49 ALA B O 1
ATOM 1778 N N . LYS B 1 50 ? 134.485 119.878 78.063 1.00 91.94 50 LYS B N 1
ATOM 1779 C CA . LYS B 1 50 ? 133.826 118.608 78.307 1.00 91.94 50 LYS B CA 1
ATOM 1780 C C . LYS B 1 50 ? 134.529 117.810 79.387 1.00 91.94 50 LYS B C 1
ATOM 1781 O O . LYS B 1 50 ? 133.880 117.038 80.090 1.00 91.94 50 LYS B O 1
ATOM 1787 N N . ALA B 1 51 ? 135.832 118.001 79.554 1.00 87.32 51 ALA B N 1
ATOM 1788 C CA . ALA B 1 51 ? 136.567 117.282 80.579 1.00 87.32 51 ALA B CA 1
ATOM 1789 C C . ALA B 1 51 ? 136.256 117.785 81.975 1.00 87.32 51 ALA B C 1
ATOM 1790 O O . ALA B 1 51 ? 136.371 117.025 82.933 1.00 87.32 51 ALA B O 1
ATOM 1792 N N . ILE B 1 52 ? 135.881 119.051 82.125 1.00 84.87 52 ILE B N 1
ATOM 1793 C CA . ILE B 1 52 ? 135.461 119.518 83.439 1.00 84.87 52 ILE B CA 1
ATOM 1794 C C . ILE B 1 52 ? 134.084 118.978 83.773 1.00 84.87 52 ILE B C 1
ATOM 1795 O O . ILE B 1 52 ? 133.836 118.538 84.898 1.00 84.87 52 ILE B O 1
ATOM 1800 N N . ALA B 1 53 ? 133.180 118.960 82.793 1.00 84.65 53 ALA B N 1
ATOM 1801 C CA . ALA B 1 53 ? 131.834 118.457 83.031 1.00 84.65 53 ALA B CA 1
ATOM 1802 C C . ALA B 1 53 ? 131.831 116.968 83.307 1.00 84.65 53 ALA B C 1
ATOM 1803 O O . ALA B 1 53 ? 130.957 116.475 84.019 1.00 84.65 53 ALA B O 1
ATOM 1805 N N . ALA B 1 54 ? 132.808 116.245 82.776 1.00 81.71 54 ALA B N 1
ATOM 1806 C CA . ALA B 1 54 ? 132.930 114.833 83.087 1.00 81.71 54 ALA B CA 1
ATOM 1807 C C . ALA B 1 54 ? 133.589 114.609 84.435 1.00 81.71 54 ALA B C 1
ATOM 1808 O O . ALA B 1 54 ? 133.211 113.682 85.145 1.00 81.71 54 ALA B O 1
ATOM 1810 N N . TYR B 1 55 ? 134.569 115.429 84.811 1.00 77.52 55 TYR B N 1
ATOM 1811 C CA . TYR B 1 55 ? 135.207 115.231 86.106 1.00 77.52 55 TYR B CA 1
ATOM 1812 C C . TYR B 1 55 ? 134.271 115.596 87.239 1.00 77.52 55 TYR B C 1
ATOM 1813 O O . TYR B 1 55 ? 134.369 115.024 88.320 1.00 77.52 55 TYR B O 1
ATOM 1822 N N . ARG B 1 56 ? 133.360 116.540 87.021 1.00 83.02 56 ARG B N 1
ATOM 1823 C CA . ARG B 1 56 ? 132.353 116.825 88.029 1.00 83.02 56 ARG B CA 1
ATOM 1824 C C . ARG B 1 56 ? 131.370 115.684 88.191 1.00 83.02 56 ARG B C 1
ATOM 1825 O O . ARG B 1 56 ? 130.782 115.539 89.263 1.00 83.02 56 ARG B O 1
ATOM 1833 N N . ALA B 1 57 ? 131.180 114.876 87.159 1.00 80.14 57 ALA B N 1
ATOM 1834 C CA . ALA B 1 57 ? 130.232 113.782 87.258 1.00 80.14 57 ALA B CA 1
ATOM 1835 C C . ALA B 1 57 ? 130.833 112.576 87.960 1.00 80.14 57 ALA B C 1
ATOM 1836 O O . ALA B 1 57 ? 130.166 111.951 88.786 1.00 80.14 57 ALA B O 1
ATOM 1838 N N . VAL B 1 58 ? 132.085 112.231 87.666 1.00 77.78 58 VAL B N 1
ATOM 1839 C CA . VAL B 1 58 ? 132.638 110.972 88.124 1.00 77.78 58 VAL B CA 1
ATOM 1840 C C . VAL B 1 58 ? 133.714 111.134 89.188 1.00 77.78 58 VAL B C 1
ATOM 1841 O O . VAL B 1 58 ? 133.881 110.223 90.005 1.00 77.78 58 VAL B O 1
ATOM 1845 N N . ARG B 1 59 ? 134.438 112.257 89.212 1.00 76.84 59 ARG B N 1
ATOM 1846 C CA . ARG B 1 59 ? 135.521 112.555 90.158 1.00 76.84 59 ARG B CA 1
ATOM 1847 C C . ARG B 1 59 ? 136.583 111.470 90.232 1.00 76.84 59 ARG B C 1
ATOM 1848 O O . ARG B 1 59 ? 137.101 111.171 91.300 1.00 76.84 59 ARG B O 1
ATOM 1856 N N . VAL B 1 60 ? 136.900 110.863 89.097 1.00 75.06 60 VAL B N 1
ATOM 1857 C CA . VAL B 1 60 ? 138.068 110.004 88.950 1.00 75.06 60 VAL B CA 1
ATOM 1858 C C . VAL B 1 60 ? 138.850 110.541 87.759 1.00 75.06 60 VAL B C 1
ATOM 1859 O O . VAL B 1 60 ? 138.301 111.338 86.988 1.00 75.06 60 VAL B O 1
ATOM 1863 N N . PRO B 1 61 ? 140.129 110.192 87.617 1.00 73.64 61 PRO B N 1
ATOM 1864 C CA . PRO B 1 61 ? 140.875 110.608 86.423 1.00 73.64 61 PRO B CA 1
ATOM 1865 C C . PRO B 1 61 ? 140.246 110.098 85.137 1.00 73.64 61 PRO B C 1
ATOM 1866 O O . PRO B 1 61 ? 140.208 108.901 84.880 1.00 73.64 61 PRO B O 1
ATOM 1870 N N . VAL B 1 62 ? 139.764 111.028 84.320 1.00 73.04 62 VAL B N 1
ATOM 1871 C CA . VAL B 1 62 ? 138.810 110.734 83.265 1.00 73.04 62 VAL B CA 1
ATOM 1872 C C . VAL B 1 62 ? 139.416 111.095 81.919 1.00 73.04 62 VAL B C 1
ATOM 1873 O O . VAL B 1 62 ? 140.300 111.946 81.829 1.00 73.04 62 VAL B O 1
ATOM 1877 N N . ILE B 1 63 ? 138.992 110.390 80.874 1.00 75.96 63 ILE B N 1
ATOM 1878 C CA . ILE B 1 63 ? 139.360 110.676 79.494 1.00 75.96 63 ILE B CA 1
ATOM 1879 C C . ILE B 1 63 ? 138.079 110.907 78.715 1.00 75.96 63 ILE B C 1
ATOM 1880 O O . ILE B 1 63 ? 137.148 110.108 78.811 1.00 75.96 63 ILE B O 1
ATOM 1885 N N . VAL B 1 64 ? 138.017 111.996 77.957 1.00 85.38 64 VAL B N 1
ATOM 1886 C CA . VAL B 1 64 ? 136.861 112.297 77.128 1.00 85.38 64 VAL B CA 1
ATOM 1887 C C . VAL B 1 64 ? 137.300 112.382 75.680 1.00 85.38 64 VAL B C 1
ATOM 1888 O O . VAL B 1 64 ? 138.479 112.315 75.361 1.00 85.38 64 VAL B O 1
ATOM 1892 N N . GLU B 1 65 ? 136.324 112.549 74.801 1.00 98.26 65 GLU B N 1
ATOM 1893 C CA . GLU B 1 65 ? 136.570 112.509 73.372 1.00 98.26 65 GLU B CA 1
ATOM 1894 C C . GLU B 1 65 ? 135.466 113.258 72.653 1.00 98.26 65 GLU B C 1
ATOM 1895 O O . GLU B 1 65 ? 134.308 113.199 73.063 1.00 98.26 65 GLU B O 1
ATOM 1901 N N . HIS B 1 66 ? 135.823 113.951 71.577 1.00 100.11 66 HIS B N 1
ATOM 1902 C CA . HIS B 1 66 ? 134.831 114.642 70.772 1.00 100.11 66 HIS B CA 1
ATOM 1903 C C . HIS B 1 66 ? 135.340 114.692 69.347 1.00 100.11 66 HIS B C 1
ATOM 1904 O O . HIS B 1 66 ? 136.546 114.736 69.120 1.00 100.11 66 HIS B O 1
ATOM 1911 N N . GLY B 1 67 ? 134.422 114.674 68.395 1.00 103.48 67 GLY B N 1
ATOM 1912 C CA . GLY B 1 67 ? 134.803 114.699 67.001 1.00 103.48 67 GLY B CA 1
ATOM 1913 C C . GLY B 1 67 ? 134.327 115.949 66.305 1.00 103.48 67 GLY B C 1
ATOM 1914 O O . GLY B 1 67 ? 133.453 116.644 66.815 1.00 103.48 67 GLY B O 1
ATOM 1915 N N . ALA B 1 68 ? 134.888 116.251 65.142 1.00 107.03 68 ALA B N 1
ATOM 1916 C CA . ALA B 1 68 ? 134.487 117.441 64.417 1.00 107.03 68 ALA B CA 1
ATOM 1917 C C . ALA B 1 68 ? 134.673 117.224 62.930 1.00 107.03 68 ALA B C 1
ATOM 1918 O O . ALA B 1 68 ? 135.598 116.536 62.499 1.00 107.03 68 ALA B O 1
ATOM 1920 N N . LEU B 1 69 ? 133.787 117.829 62.151 1.00 113.16 69 LEU B N 1
ATOM 1921 C CA . LEU B 1 69 ? 133.879 117.839 60.700 1.00 113.16 69 LEU B CA 1
ATOM 1922 C C . LEU B 1 69 ? 133.850 119.289 60.257 1.00 113.16 69 LEU B C 1
ATOM 1923 O O . LEU B 1 69 ? 132.944 120.033 60.637 1.00 113.16 69 LEU B O 1
ATOM 1928 N N . CYS B 1 70 ? 134.850 119.700 59.490 1.00 120.77 70 CYS B N 1
ATOM 1929 C CA . CYS B 1 70 ? 134.969 121.078 59.036 1.00 120.77 70 CYS B CA 1
ATOM 1930 C C . CYS B 1 70 ? 134.952 121.084 57.521 1.00 120.77 70 CYS B C 1
ATOM 1931 O O . CYS B 1 70 ? 135.853 120.525 56.893 1.00 120.77 70 CYS B O 1
ATOM 1934 N N . ILE B 1 71 ? 133.941 121.719 56.942 1.00 124.01 71 ILE B N 1
ATOM 1935 C CA . ILE B 1 71 ? 133.712 121.701 55.503 1.00 124.01 71 ILE B CA 1
ATOM 1936 C C . ILE B 1 71 ? 134.197 123.016 54.914 1.00 124.01 71 ILE B C 1
ATOM 1937 O O . ILE B 1 71 ? 133.792 124.093 55.365 1.00 124.01 71 ILE B O 1
ATOM 1942 N N . ASP B 1 72 ? 135.060 122.935 53.898 1.00 130.79 72 ASP B N 1
ATOM 1943 C CA . ASP B 1 72 ? 135.639 124.149 53.335 1.00 130.79 72 ASP B CA 1
ATOM 1944 C C . ASP B 1 72 ? 134.639 124.919 52.492 1.00 130.79 72 ASP B C 1
ATOM 1945 O O . ASP B 1 72 ? 134.821 126.117 52.264 1.00 130.79 72 ASP B O 1
ATOM 1950 N N . ALA B 1 73 ? 133.589 124.262 52.019 1.00 130.35 73 ALA B N 1
ATOM 1951 C CA . ALA B 1 73 ? 132.527 124.962 51.313 1.00 130.35 73 ALA B CA 1
ATOM 1952 C C . ALA B 1 73 ? 131.479 125.537 52.250 1.00 130.35 73 ALA B C 1
ATOM 1953 O O . ALA B 1 73 ? 130.489 126.088 51.772 1.00 130.35 73 ALA B O 1
ATOM 1955 N N . LEU B 1 74 ? 131.650 125.399 53.561 1.00 124.71 74 LEU B N 1
ATOM 1956 C CA . LEU B 1 74 ? 130.739 126.011 54.518 1.00 124.71 74 LEU B CA 1
ATOM 1957 C C . LEU B 1 74 ? 131.461 126.790 55.602 1.00 124.71 74 LEU B C 1
ATOM 1958 O O . LEU B 1 74 ? 130.815 127.182 56.579 1.00 124.71 74 LEU B O 1
ATOM 1963 N N . ASN B 1 75 ? 132.773 126.995 55.461 1.00 126.55 75 ASN B N 1
ATOM 1964 C CA . ASN B 1 75 ? 133.608 127.798 56.357 1.00 126.55 75 ASN B CA 1
ATOM 1965 C C . ASN B 1 75 ? 133.558 127.256 57.789 1.00 126.55 75 ASN B C 1
ATOM 1966 O O . ASN B 1 75 ? 133.055 127.891 58.714 1.00 126.55 75 ASN B O 1
ATOM 1971 N N . GLY B 1 76 ? 134.086 126.043 57.937 1.00 124.03 76 GLY B N 1
ATOM 1972 C CA . GLY B 1 76 ? 133.915 125.291 59.163 1.00 124.03 76 GLY B CA 1
ATOM 1973 C C . GLY B 1 76 ? 132.684 124.433 59.004 1.00 124.03 76 GLY B C 1
ATOM 1974 O O . GLY B 1 76 ? 132.591 123.718 58.004 1.00 124.03 76 GLY B O 1
ATOM 1975 N N . LEU B 1 77 ? 131.751 124.490 59.973 1.00 121.54 77 LEU B N 1
ATOM 1976 C CA . LEU B 1 77 ? 130.338 124.149 59.800 1.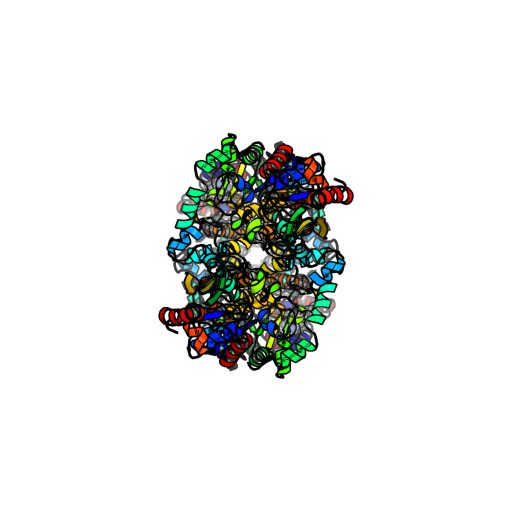00 121.54 77 LEU B CA 1
ATOM 1977 C C . LEU B 1 77 ? 130.073 122.754 59.244 1.00 121.54 77 LEU B C 1
ATOM 1978 O O . LEU B 1 77 ? 129.990 122.597 58.022 1.00 121.54 77 LEU B O 1
ATOM 1983 N N . PRO B 1 78 ? 129.948 121.711 60.068 1.00 117.03 78 PRO B N 1
ATOM 1984 C CA . PRO B 1 78 ? 129.560 121.648 61.478 1.00 117.03 78 PRO B CA 1
ATOM 1985 C C . PRO B 1 78 ? 130.598 122.071 62.498 1.00 117.03 78 PRO B C 1
ATOM 1986 O O . PRO B 1 78 ? 130.227 122.713 63.471 1.00 117.03 78 PRO B O 1
ATOM 1990 N N . GLY B 1 79 ? 131.862 121.736 62.273 1.00 113.62 79 GLY B N 1
ATOM 1991 C CA . GLY B 1 79 ? 132.833 121.948 63.325 1.00 113.62 79 GLY B CA 1
ATOM 1992 C C . GLY B 1 79 ? 132.548 120.997 64.460 1.00 113.62 79 GLY B C 1
ATOM 1993 O O . GLY B 1 79 ? 132.211 119.834 64.252 1.00 113.62 79 GLY B O 1
ATOM 1994 N N . ALA B 1 80 ? 132.627 121.502 65.679 1.00 110.34 80 ALA B N 1
ATOM 1995 C CA . ALA B 1 80 ? 132.317 120.687 66.841 1.00 110.34 80 ALA B CA 1
ATOM 1996 C C . ALA B 1 80 ? 130.849 120.742 67.219 1.00 110.34 80 ALA B C 1
ATOM 1997 O O . ALA B 1 80 ? 130.481 120.311 68.315 1.00 110.34 80 ALA B O 1
ATOM 1999 N N . LEU B 1 81 ? 129.992 121.262 66.351 1.00 117.48 81 LEU B N 1
ATOM 2000 C CA . LEU B 1 81 ? 128.548 121.160 66.556 1.00 117.48 81 LEU B CA 1
ATOM 2001 C C . LEU B 1 81 ? 128.014 119.865 65.979 1.00 117.48 81 LEU B C 1
ATOM 2002 O O . LEU B 1 81 ? 127.216 119.863 65.047 1.00 117.48 81 LEU B O 1
ATOM 2007 N N . VAL B 1 82 ? 128.470 118.746 66.532 1.00 118.78 82 VAL B N 1
ATOM 2008 C CA . VAL B 1 82 ? 128.062 117.454 66.007 1.00 118.78 82 VAL B CA 1
ATOM 2009 C C . VAL B 1 82 ? 126.622 117.154 66.394 1.00 118.78 82 VAL B C 1
ATOM 2010 O O . VAL B 1 82 ? 125.884 116.559 65.610 1.00 118.78 82 VAL B O 1
ATOM 2014 N N . LYS B 1 83 ? 126.168 117.635 67.550 1.00 122.86 83 LYS B N 1
ATOM 2015 C CA . LYS B 1 83 ? 124.832 117.256 68.007 1.00 122.86 83 LYS B CA 1
ATOM 2016 C C . LYS B 1 83 ? 123.707 117.938 67.231 1.00 122.86 83 LYS B C 1
ATOM 2017 O O . LYS B 1 83 ? 122.834 117.222 66.715 1.00 122.86 83 LYS B O 1
ATOM 2023 N N . PRO B 1 84 ? 123.659 119.275 67.076 1.00 123.49 84 PRO B N 1
ATOM 2024 C CA . PRO B 1 84 ? 122.471 119.845 66.427 1.00 123.49 84 PRO B CA 1
ATOM 2025 C C . PRO B 1 84 ? 122.402 119.629 64.930 1.00 123.49 84 PRO B C 1
ATOM 2026 O O . PRO B 1 84 ? 121.318 119.780 64.363 1.00 123.49 84 PRO B O 1
ATOM 2030 N N . PHE B 1 85 ? 123.494 119.277 64.261 1.00 124.55 85 PHE B N 1
ATOM 2031 C CA . PHE B 1 85 ? 123.330 118.966 62.848 1.00 124.55 85 PHE B CA 1
ATOM 2032 C C . PHE B 1 85 ? 122.887 117.528 62.665 1.00 124.55 85 PHE B C 1
ATOM 2033 O O . PHE B 1 85 ? 122.109 117.225 61.759 1.00 124.55 85 PHE B O 1
ATOM 2041 N N . TRP B 1 86 ? 123.392 116.628 63.506 1.00 126.40 86 TRP B N 1
ATOM 2042 C CA . TRP B 1 86 ? 123.028 115.223 63.407 1.00 126.40 86 TRP B CA 1
ATOM 2043 C C . TRP B 1 86 ? 121.575 114.992 63.776 1.00 126.40 86 TRP B C 1
ATOM 2044 O O . TRP B 1 86 ? 120.935 114.103 63.214 1.00 126.40 86 TRP B O 1
ATOM 2055 N N . GLU B 1 87 ? 121.014 115.814 64.661 1.00 130.85 87 GLU B N 1
ATOM 2056 C CA . GLU B 1 87 ? 119.611 115.660 65.025 1.00 130.85 87 GLU B CA 1
ATOM 2057 C C . GLU B 1 87 ? 118.658 116.086 63.917 1.00 130.85 87 GLU B C 1
ATOM 2058 O O . GLU B 1 87 ? 117.450 115.880 64.047 1.00 130.85 87 GLU B O 1
ATOM 2064 N N . SER B 1 88 ? 119.161 116.681 62.844 1.00 128.92 88 SER B N 1
ATOM 2065 C CA . SER B 1 88 ? 118.291 117.181 61.792 1.00 128.92 88 SER B CA 1
ATOM 2066 C C . SER B 1 88 ? 118.777 116.837 60.394 1.00 128.92 88 SER B C 1
ATOM 2067 O O . SER B 1 88 ? 117.985 116.850 59.453 1.00 128.92 88 SER B O 1
ATOM 2070 N N . LEU B 1 89 ? 120.061 116.543 60.236 1.00 130.93 89 LEU B N 1
ATOM 2071 C CA . LEU B 1 89 ? 120.677 116.362 58.925 1.00 130.93 89 LEU B CA 1
ATOM 2072 C C . LEU B 1 89 ? 121.590 115.140 58.920 1.00 130.93 89 LEU B C 1
ATOM 2073 O O . LEU B 1 89 ? 122.778 115.284 58.642 1.00 130.93 89 LEU B O 1
ATOM 2078 N N . ASP B 1 90 ? 121.038 113.978 59.303 1.00 130.86 90 ASP B N 1
ATOM 2079 C CA . ASP B 1 90 ? 121.731 112.696 59.460 1.00 130.86 90 ASP B CA 1
ATOM 2080 C C . ASP B 1 90 ? 122.819 112.425 58.427 1.00 130.86 90 ASP B C 1
ATOM 2081 O O . ASP B 1 90 ? 123.996 112.265 58.757 1.00 130.86 90 ASP B O 1
ATOM 2086 N N . THR B 1 91 ? 122.445 112.425 57.171 1.00 131.46 91 THR B N 1
ATOM 2087 C CA . THR B 1 91 ? 123.435 112.227 56.129 1.00 131.46 91 THR B CA 1
ATOM 2088 C C . THR B 1 91 ? 123.133 113.102 54.927 1.00 131.46 91 THR B C 1
ATOM 2089 O O . THR B 1 91 ? 123.702 112.891 53.849 1.00 131.46 91 THR B O 1
ATOM 2093 N N . ARG B 1 92 ? 122.267 114.091 55.101 1.00 133.58 92 ARG B N 1
ATOM 2094 C CA . ARG B 1 92 ? 121.841 114.963 54.023 1.00 133.58 92 ARG B CA 1
ATOM 2095 C C . ARG B 1 92 ? 122.881 116.013 53.665 1.00 133.58 92 ARG B C 1
ATOM 2096 O O . ARG B 1 92 ? 122.682 116.747 52.691 1.00 133.58 92 ARG B O 1
ATOM 2104 N N . LEU B 1 93 ? 123.990 116.081 54.403 1.00 131.04 93 LEU B N 1
ATOM 2105 C CA . LEU B 1 93 ? 125.069 117.014 54.120 1.00 131.04 93 LEU B CA 1
ATOM 2106 C C . LEU B 1 93 ? 125.755 116.743 52.799 1.00 131.04 93 LEU B C 1
ATOM 2107 O O . LEU B 1 93 ? 126.478 117.608 52.305 1.00 131.04 93 LEU B O 1
ATOM 2112 N N . CYS B 1 94 ? 125.557 115.571 52.212 1.00 134.64 94 CYS B N 1
ATOM 2113 C CA . CYS B 1 94 ? 126.009 115.370 50.849 1.00 134.64 94 CYS B CA 1
ATOM 2114 C C . CYS B 1 94 ? 125.173 116.152 49.846 1.00 134.64 94 CYS B C 1
ATOM 2115 O O . CYS B 1 94 ? 125.613 116.338 48.708 1.00 134.64 94 CYS B O 1
ATOM 2118 N N . GLU B 1 95 ? 123.992 116.624 50.239 1.00 136.72 95 GLU B N 1
ATOM 2119 C CA . GLU B 1 95 ? 123.108 117.334 49.328 1.00 136.72 95 GLU B CA 1
ATOM 2120 C C . GLU B 1 95 ? 123.028 118.828 49.595 1.00 136.72 95 GLU B C 1
ATOM 2121 O O . GLU B 1 95 ? 122.939 119.608 48.644 1.00 136.72 95 GLU B O 1
ATOM 2127 N N . VAL B 1 96 ? 123.061 119.262 50.859 1.00 132.30 96 VAL B N 1
ATOM 2128 C CA . VAL B 1 96 ? 123.027 120.697 51.136 1.00 132.30 96 VAL B CA 1
ATOM 2129 C C . VAL B 1 96 ? 124.354 121.377 50.875 1.00 132.30 96 VAL B C 1
ATOM 2130 O O . VAL B 1 96 ? 124.427 122.609 50.924 1.00 132.30 96 VAL B O 1
ATOM 2134 N N . ILE B 1 97 ? 125.408 120.619 50.614 1.00 133.74 97 ILE B N 1
ATOM 2135 C CA . ILE B 1 97 ? 126.682 121.191 50.211 1.00 133.74 97 ILE B CA 1
ATOM 2136 C C . ILE B 1 97 ? 126.521 121.613 48.756 1.00 133.74 97 ILE B C 1
ATOM 2137 O O . ILE B 1 97 ? 125.727 121.008 48.023 1.00 133.74 97 ILE B O 1
ATOM 2142 N N . PRO B 1 98 ? 127.159 122.693 48.319 1.00 135.80 98 PRO B N 1
ATOM 2143 C CA . PRO B 1 98 ? 127.284 122.923 46.880 1.00 135.80 98 PRO B CA 1
ATOM 2144 C C . PRO B 1 98 ? 128.146 121.848 46.254 1.00 135.80 98 PRO B C 1
ATOM 2145 O O . PRO B 1 98 ? 129.071 121.328 46.878 1.00 135.80 98 PRO B O 1
ATOM 2149 N N . ALA B 1 99 ? 127.840 121.517 45.010 1.00 138.85 99 ALA B N 1
ATOM 2150 C CA . ALA B 1 99 ? 128.547 120.447 44.323 1.00 138.85 99 ALA B CA 1
ATOM 2151 C C . ALA B 1 99 ? 129.874 120.895 43.735 1.00 138.85 99 ALA B C 1
ATOM 2152 O O . ALA B 1 99 ? 130.546 120.093 43.079 1.00 138.85 99 ALA B O 1
ATOM 2154 N N . GLY B 1 100 ? 130.266 122.145 43.952 1.00 142.60 100 GLY B N 1
ATOM 2155 C CA . GLY B 1 100 ? 131.476 122.670 43.362 1.00 142.60 100 GLY B CA 1
ATOM 2156 C C . GLY B 1 100 ? 132.755 122.290 44.074 1.00 142.60 100 GLY B C 1
ATOM 2157 O O . GLY B 1 100 ? 133.597 121.589 43.506 1.00 142.60 100 GLY B O 1
ATOM 2158 N N . GLN B 1 101 ? 132.917 122.739 45.320 1.00 142.85 101 GLN B N 1
ATOM 2159 C CA . GLN B 1 101 ? 134.224 122.634 45.958 1.00 142.85 101 GLN B CA 1
ATOM 2160 C C . GLN B 1 101 ? 134.477 121.226 46.479 1.00 142.85 101 GLN B C 1
ATOM 2161 O O . GLN B 1 101 ? 135.461 120.590 46.083 1.00 142.85 101 GLN B O 1
ATOM 2167 N N . ARG B 1 102 ? 133.598 120.742 47.368 1.00 139.28 102 ARG B N 1
ATOM 2168 C CA . ARG B 1 102 ? 133.546 119.350 47.834 1.00 139.28 102 ARG B CA 1
ATOM 2169 C C . ARG B 1 102 ? 134.861 118.944 48.511 1.00 139.28 102 ARG B C 1
ATOM 2170 O O . ARG B 1 102 ? 135.623 118.107 48.027 1.00 139.28 102 ARG B O 1
ATOM 2178 N N . THR B 1 103 ? 135.150 119.614 49.622 1.00 128.72 103 THR B N 1
ATOM 2179 C CA . THR B 1 103 ? 136.398 119.403 50.338 1.00 128.72 103 THR B CA 1
ATOM 2180 C C . THR B 1 103 ? 136.157 119.704 51.804 1.00 128.72 103 THR B C 1
ATOM 2181 O O . THR B 1 103 ? 135.592 120.748 52.132 1.00 128.72 103 THR B O 1
ATOM 2185 N N . ALA B 1 104 ? 136.566 118.790 52.678 1.00 121.69 104 ALA B N 1
ATOM 2186 C CA . ALA B 1 104 ? 136.324 118.944 54.098 1.00 121.69 104 ALA B CA 1
ATOM 2187 C C . ALA B 1 104 ? 137.440 118.285 54.890 1.00 121.69 104 ALA B C 1
ATOM 2188 O O . ALA B 1 104 ? 138.279 117.572 54.345 1.00 121.69 104 ALA B O 1
ATOM 2190 N N . ARG B 1 105 ? 137.423 118.526 56.199 1.00 119.94 105 ARG B N 1
ATOM 2191 C CA . ARG B 1 105 ? 138.418 118.018 57.132 1.00 119.94 105 ARG B CA 1
ATOM 2192 C C . ARG B 1 105 ? 137.699 117.333 58.277 1.00 119.94 105 ARG B C 1
ATOM 2193 O O . ARG B 1 105 ? 136.722 117.875 58.799 1.00 119.94 105 ARG B O 1
ATOM 2201 N N . ALA B 1 106 ? 138.182 116.166 58.684 1.00 113.35 106 ALA B N 1
ATOM 2202 C CA . ALA B 1 106 ? 137.635 115.450 59.828 1.00 113.35 106 ALA B CA 1
ATOM 2203 C C . ALA B 1 106 ? 138.630 115.539 60.968 1.00 113.35 106 ALA B C 1
ATOM 2204 O O . ALA B 1 106 ? 139.814 115.249 60.782 1.00 113.35 106 ALA B O 1
ATOM 2206 N N . ARG B 1 107 ? 138.158 115.942 62.136 1.00 105.71 107 ARG B N 1
ATOM 2207 C CA . ARG B 1 107 ? 139.026 116.184 63.272 1.00 105.71 107 ARG B CA 1
ATOM 2208 C C . ARG B 1 107 ? 138.517 115.428 64.486 1.00 105.71 107 ARG B C 1
ATOM 2209 O O . ARG B 1 107 ? 137.312 115.253 64.666 1.00 105.71 107 ARG B O 1
ATOM 2217 N N . GLY B 1 108 ? 139.448 114.984 65.322 1.00 99.63 108 GLY B N 1
ATOM 2218 C CA . GLY B 1 108 ? 139.103 114.363 66.576 1.00 99.63 108 GLY B CA 1
ATOM 2219 C C . GLY B 1 108 ? 139.990 114.901 67.677 1.00 99.63 108 GLY B C 1
ATOM 2220 O O . GLY B 1 108 ? 141.052 115.458 67.430 1.00 99.63 108 GLY B O 1
ATOM 2221 N N . ALA B 1 109 ? 139.533 114.724 68.909 1.00 93.69 109 ALA B N 1
ATOM 2222 C CA . ALA B 1 109 ? 140.266 115.265 70.038 1.00 93.69 109 ALA B CA 1
ATOM 2223 C C . ALA B 1 109 ? 140.010 114.435 71.277 1.00 93.69 109 ALA B C 1
ATOM 2224 O O . ALA B 1 109 ? 138.868 114.064 71.545 1.00 93.69 109 ALA B O 1
ATOM 2226 N N . LEU B 1 110 ? 141.067 114.149 72.024 1.00 89.30 110 LEU B N 1
ATOM 2227 C CA . LEU B 1 110 ? 140.984 113.534 73.337 1.00 89.30 110 LEU B CA 1
ATOM 2228 C C . LEU B 1 110 ? 141.397 114.547 74.385 1.00 89.30 110 LEU B C 1
ATOM 2229 O O . LEU B 1 110 ? 142.159 115.468 74.103 1.00 89.30 110 LEU B O 1
ATOM 2234 N N . CYS B 1 111 ? 140.920 114.360 75.603 1.00 85.06 111 CYS B N 1
ATOM 2235 C CA . CYS B 1 111 ? 141.363 115.182 76.717 1.00 85.06 111 CYS B CA 1
ATOM 2236 C C . CYS B 1 111 ? 141.330 114.339 77.972 1.00 85.06 111 CYS B C 1
ATOM 2237 O O . CYS B 1 111 ? 140.308 113.726 78.269 1.00 85.06 111 CYS B O 1
ATOM 2240 N N . TYR B 1 112 ? 142.436 114.297 78.702 1.00 81.26 112 TYR B N 1
ATOM 2241 C CA . TYR B 1 112 ? 142.501 113.570 79.956 1.00 81.26 112 TYR B CA 1
ATOM 2242 C C . TYR B 1 112 ? 142.844 114.507 81.100 1.00 81.26 112 TYR B C 1
ATOM 2243 O O . TYR B 1 112 ? 143.827 115.240 81.035 1.00 81.26 112 TYR B O 1
ATOM 2252 N N . CYS B 1 113 ? 142.027 114.474 82.142 1.00 82.78 113 CYS B N 1
ATOM 2253 C CA . CYS B 1 113 ? 142.112 115.385 83.270 1.00 82.78 113 CYS B CA 1
ATOM 2254 C C . CYS B 1 113 ? 142.202 114.582 84.550 1.00 82.78 113 CYS B C 1
ATOM 2255 O O . CYS B 1 113 ? 141.276 113.842 84.875 1.00 82.78 113 CYS B O 1
ATOM 2258 N N . ASP B 1 114 ? 143.294 114.728 85.286 1.00 84.38 114 ASP B N 1
ATOM 2259 C CA . ASP B 1 114 ? 143.433 114.036 86.555 1.00 84.38 114 ASP B CA 1
ATOM 2260 C C . ASP B 1 114 ? 143.027 114.876 87.745 1.00 84.38 114 ASP B C 1
ATOM 2261 O O . ASP B 1 114 ? 143.377 114.528 88.868 1.00 84.38 114 ASP B O 1
ATOM 2266 N N . GLY B 1 115 ? 142.319 115.970 87.536 1.00 82.71 115 GLY B N 1
ATOM 2267 C CA . GLY B 1 115 ? 141.886 116.833 88.603 1.00 82.71 115 GLY B CA 1
ATOM 2268 C C . GLY B 1 115 ? 142.725 118.071 88.771 1.00 82.71 115 GLY B C 1
ATOM 2269 O O . GLY B 1 115 ? 142.214 119.082 89.247 1.00 82.71 115 GLY B O 1
ATOM 2270 N N . ARG B 1 116 ? 143.999 118.020 88.409 1.00 87.73 116 ARG B N 1
ATOM 2271 C CA . ARG B 1 116 ? 144.852 119.193 88.400 1.00 87.73 116 ARG B CA 1
ATOM 2272 C C . ARG B 1 116 ? 144.976 119.797 87.016 1.00 87.73 116 ARG B C 1
ATOM 2273 O O . ARG B 1 116 ? 144.579 120.938 86.799 1.00 87.73 116 ARG B O 1
ATOM 2281 N N . GLU B 1 117 ? 145.485 119.029 86.067 1.00 89.17 117 GLU B N 1
ATOM 2282 C CA . GLU B 1 117 ? 145.836 119.525 84.754 1.00 89.17 117 GLU B CA 1
ATOM 2283 C C . GLU B 1 117 ? 144.958 118.881 83.700 1.00 89.17 117 GLU B C 1
ATOM 2284 O O . GLU B 1 117 ? 144.359 117.833 83.920 1.00 89.17 117 GLU B O 1
ATOM 2290 N N . ARG B 1 118 ? 144.889 119.526 82.548 1.00 86.68 118 ARG B N 1
ATOM 2291 C CA . ARG B 1 118 ? 144.289 118.961 81.356 1.00 86.68 118 ARG B CA 1
ATOM 2292 C C . ARG B 1 118 ? 145.339 118.865 80.269 1.00 86.68 118 ARG B C 1
ATOM 2293 O O . ARG B 1 118 ? 146.280 119.653 80.222 1.00 86.68 118 ARG B O 1
ATOM 2301 N N . HIS B 1 119 ? 145.182 117.878 79.409 1.00 85.53 119 HIS B N 1
ATOM 2302 C CA . HIS B 1 119 ? 146.038 117.716 78.253 1.00 85.53 119 HIS B CA 1
ATOM 2303 C C . HIS B 1 119 ? 145.154 117.359 77.081 1.00 85.53 119 HIS B C 1
ATOM 2304 O O . HIS B 1 119 ? 144.320 116.466 77.194 1.00 85.53 119 HIS B O 1
ATOM 2311 N N . VAL B 1 120 ? 145.314 118.060 75.973 1.00 85.45 120 VAL B N 1
ATOM 2312 C CA . VAL B 1 120 ? 144.464 117.880 74.809 1.00 85.45 120 VAL B CA 1
ATOM 2313 C C . VAL B 1 120 ? 145.320 117.314 73.690 1.00 85.45 120 VAL B C 1
ATOM 2314 O O . VAL B 1 120 ? 146.416 117.815 73.427 1.00 85.45 120 VAL B O 1
ATOM 2318 N N . LEU B 1 121 ? 144.833 116.254 73.055 1.00 91.37 121 LEU B N 1
ATOM 2319 C CA . LEU B 1 121 ? 145.472 115.642 71.901 1.00 91.37 121 LEU B CA 1
ATOM 2320 C C . LEU B 1 121 ? 144.548 115.854 70.720 1.00 91.37 121 LEU B C 1
ATOM 2321 O O . LEU B 1 121 ? 143.369 115.532 70.810 1.00 91.37 121 LEU B O 1
ATOM 2326 N N . ILE B 1 122 ? 145.064 116.398 69.623 1.00 98.39 122 ILE B N 1
ATOM 2327 C CA . ILE B 1 122 ? 144.246 116.700 68.453 1.00 98.39 122 ILE B CA 1
ATOM 2328 C C . ILE B 1 122 ? 144.889 116.103 67.216 1.00 98.39 122 ILE B C 1
ATOM 2329 O O . ILE B 1 122 ? 146.064 116.352 66.941 1.00 98.39 122 ILE B O 1
ATOM 2334 N N . GLU B 1 123 ? 144.112 115.327 66.468 1.00 106.23 123 GLU B N 1
ATOM 2335 C CA . GLU B 1 123 ? 144.544 114.721 65.224 1.00 106.23 123 GLU B CA 1
ATOM 2336 C C . GLU B 1 123 ? 143.541 115.079 64.137 1.00 106.23 123 GLU B C 1
ATOM 2337 O O . GLU B 1 123 ? 142.357 115.273 64.412 1.00 106.23 123 GLU B O 1
ATOM 2343 N N . GLU B 1 124 ? 144.015 115.176 62.900 1.00 112.60 124 GLU B N 1
ATOM 2344 C CA . GLU B 1 124 ? 143.231 115.752 61.820 1.00 112.60 124 GLU B CA 1
ATOM 2345 C C . GLU B 1 124 ? 143.435 114.969 60.532 1.00 112.60 124 GLU B C 1
ATOM 2346 O O . GLU B 1 124 ? 144.549 114.541 60.230 1.00 112.60 124 GLU B O 1
ATOM 2352 N N . THR B 1 125 ? 142.354 114.787 59.774 1.00 118.12 125 THR B N 1
ATOM 2353 C CA . THR B 1 125 ? 142.384 114.034 58.525 1.00 118.12 125 THR B CA 1
ATOM 2354 C C . THR B 1 125 ? 141.444 114.708 57.541 1.00 118.12 125 THR B C 1
ATOM 2355 O O . THR B 1 125 ? 140.343 115.105 57.923 1.00 118.12 125 THR B O 1
ATOM 2359 N N . GLU B 1 126 ? 141.866 114.845 56.286 1.00 124.23 126 GLU B N 1
ATOM 2360 C CA . GLU B 1 126 ? 141.012 115.469 55.288 1.00 124.23 126 GLU B CA 1
ATOM 2361 C C . GLU B 1 126 ? 141.121 114.720 53.974 1.00 124.23 126 GLU B C 1
ATOM 2362 O O . GLU B 1 126 ? 142.218 114.310 53.585 1.00 124.23 126 GLU B O 1
ATOM 2368 N N . GLY B 1 127 ? 139.989 114.418 53.346 1.00 128.66 127 GLY B N 1
ATOM 2369 C CA . GLY B 1 127 ? 140.107 114.233 51.919 1.00 128.66 127 GLY B CA 1
ATOM 2370 C C . GLY B 1 127 ? 139.157 114.961 50.997 1.00 128.66 127 GLY B C 1
ATOM 2371 O O . GLY B 1 127 ? 139.610 115.684 50.104 1.00 128.66 127 GLY B O 1
ATOM 2372 N N . GLU B 1 128 ? 137.856 114.845 51.271 1.00 128.91 128 GLU B N 1
ATOM 2373 C CA . GLU B 1 128 ? 136.734 115.366 50.489 1.00 128.91 128 GLU B CA 1
ATOM 2374 C C . GLU B 1 128 ? 135.468 114.860 51.154 1.00 128.91 128 GLU B C 1
ATOM 2375 O O . GLU B 1 128 ? 135.521 114.119 52.136 1.00 128.91 128 GLU B O 1
ATOM 2381 N N . ILE B 1 129 ? 134.333 115.262 50.618 1.00 127.31 129 ILE B N 1
ATOM 2382 C CA . ILE B 1 129 ? 133.063 114.759 51.087 1.00 127.31 129 ILE B CA 1
ATOM 2383 C C . ILE B 1 129 ? 132.436 113.956 49.951 1.00 127.31 129 ILE B C 1
ATOM 2384 O O . ILE B 1 129 ? 132.829 114.063 48.786 1.00 127.31 129 ILE B O 1
ATOM 2389 N N . ALA B 1 130 ? 131.479 113.106 50.290 1.00 131.59 130 ALA B N 1
ATOM 2390 C CA . ALA B 1 130 ? 130.985 112.162 49.298 1.00 131.59 130 ALA B CA 1
ATOM 2391 C C . ALA B 1 130 ? 129.704 112.671 48.655 1.00 131.59 130 ALA B C 1
ATOM 2392 O O . ALA B 1 130 ? 128.967 113.446 49.268 1.00 131.59 130 ALA B O 1
ATOM 2394 N N . PRO B 1 131 ? 129.400 112.280 47.409 1.00 129.75 131 PRO B N 1
ATOM 2395 C CA . PRO B 1 131 ? 128.121 112.687 46.819 1.00 129.75 131 PRO B CA 1
ATOM 2396 C C . PRO B 1 131 ? 126.941 111.931 47.394 1.00 129.75 131 PRO B C 1
ATOM 2397 O O . PRO B 1 131 ? 125.832 112.462 47.458 1.00 129.75 131 PRO B O 1
ATOM 2401 N N . SER B 1 132 ? 127.169 110.697 47.829 1.00 131.72 132 SER B N 1
ATOM 2402 C CA . SER B 1 132 ? 126.105 109.824 48.295 1.00 131.72 132 SER B CA 1
ATOM 2403 C C . SER B 1 132 ? 126.569 109.043 49.511 1.00 131.72 132 SER B C 1
ATOM 2404 O O . SER B 1 132 ? 127.726 108.624 49.578 1.00 131.72 132 SER B O 1
ATOM 2407 N N . ALA B 1 133 ? 125.653 108.828 50.452 1.00 129.13 133 ALA B N 1
ATOM 2408 C CA . ALA B 1 133 ? 125.933 108.051 51.656 1.00 129.13 133 ALA B CA 1
ATOM 2409 C C . ALA B 1 133 ? 126.185 106.601 51.283 1.00 129.13 133 ALA B C 1
ATOM 2410 O O . ALA B 1 133 ? 125.281 105.907 50.814 1.00 129.13 133 ALA B O 1
ATOM 2412 N N . ARG B 1 134 ? 127.410 106.139 51.485 1.00 131.33 134 ARG B N 1
ATOM 2413 C CA . ARG B 1 134 ? 127.802 104.791 51.116 1.00 131.33 134 ARG B CA 1
ATOM 2414 C C . ARG B 1 134 ? 128.482 104.138 52.303 1.00 131.33 134 ARG B C 1
ATOM 2415 O O . ARG B 1 134 ? 129.354 104.747 52.928 1.00 131.33 134 ARG B O 1
ATOM 2423 N N . GLY B 1 135 ? 128.085 102.912 52.617 1.00 128.85 135 GLY B N 1
ATOM 2424 C CA . GLY B 1 135 ? 128.675 102.201 53.730 1.00 128.85 135 GLY B CA 1
ATOM 2425 C C . GLY B 1 135 ? 127.734 102.142 54.909 1.00 128.85 135 GLY B C 1
ATOM 2426 O O . GLY B 1 135 ? 126.812 102.953 55.013 1.00 128.85 135 GLY B O 1
ATOM 2427 N N . THR B 1 136 ? 127.945 101.189 55.801 1.00 126.39 136 THR B N 1
ATOM 2428 C CA . THR B 1 136 ? 127.073 101.028 56.954 1.00 126.39 136 THR B CA 1
ATOM 2429 C C . THR B 1 136 ? 127.785 101.197 58.281 1.00 126.39 136 THR B C 1
ATOM 2430 O O . THR B 1 136 ? 127.227 101.797 59.199 1.00 126.39 136 THR B O 1
ATOM 2434 N N . GLY B 1 137 ? 128.995 100.680 58.417 1.00 124.20 137 GLY B N 1
ATOM 2435 C CA . GLY B 1 137 ? 129.613 100.642 59.723 1.00 124.20 137 GLY B CA 1
ATOM 2436 C C . GLY B 1 137 ? 130.358 101.900 60.099 1.00 124.20 137 GLY B C 1
ATOM 2437 O O . GLY B 1 137 ? 131.502 102.092 59.691 1.00 124.20 137 GLY B O 1
ATOM 2438 N N . GLY B 1 138 ? 129.734 102.755 60.895 1.00 120.34 138 GLY B N 1
ATOM 2439 C CA . GLY B 1 138 ? 130.420 103.936 61.362 1.00 120.34 138 GLY B CA 1
ATOM 2440 C C . GLY B 1 138 ? 129.567 104.697 62.341 1.00 120.34 138 GLY B C 1
ATOM 2441 O O . GLY B 1 138 ? 128.599 104.167 62.882 1.00 120.34 138 GLY B O 1
ATOM 2442 N N . PHE B 1 139 ? 129.935 105.950 62.568 1.00 122.82 139 PHE B N 1
ATOM 2443 C CA . PHE B 1 139 ? 129.145 106.801 63.438 1.00 122.82 139 PHE B CA 1
ATOM 2444 C C . PHE B 1 139 ? 129.229 108.243 62.961 1.00 122.82 139 PHE B C 1
ATOM 2445 O O . PHE B 1 139 ? 130.307 108.746 62.635 1.00 122.82 139 PHE B O 1
ATOM 2453 N N . HIS B 1 140 ? 128.050 108.831 62.817 1.00 122.98 140 HIS B N 1
ATOM 2454 C CA . HIS B 1 140 ? 127.672 110.225 62.628 1.00 122.98 140 HIS B CA 1
ATOM 2455 C C . HIS B 1 140 ? 127.954 110.887 61.293 1.00 122.98 140 HIS B C 1
ATOM 2456 O O . HIS B 1 140 ? 127.064 111.575 60.804 1.00 122.98 140 HIS B O 1
ATOM 2463 N N . TRP B 1 141 ? 129.075 110.611 60.628 1.00 120.64 141 TRP B N 1
ATOM 2464 C CA . TRP B 1 141 ? 129.244 111.076 59.253 1.00 120.64 141 TRP B CA 1
ATOM 2465 C C . TRP B 1 141 ? 130.157 110.162 58.456 1.00 120.64 141 TRP B C 1
ATOM 2466 O O . TRP B 1 141 ? 130.543 110.529 57.342 1.00 120.64 141 TRP B O 1
ATOM 2477 N N . ASP B 1 142 ? 130.561 109.047 59.002 1.00 125.57 142 ASP B N 1
ATOM 2478 C CA . ASP B 1 142 ? 131.396 108.070 58.322 1.00 125.57 142 ASP B CA 1
ATOM 2479 C C . ASP B 1 142 ? 130.900 107.536 56.973 1.00 125.57 142 ASP B C 1
ATOM 2480 O O . ASP B 1 142 ? 131.748 107.134 56.169 1.00 125.57 142 ASP B O 1
ATOM 2485 N N . PRO B 1 143 ? 129.595 107.470 56.655 1.00 126.15 143 PRO B N 1
ATOM 2486 C CA . PRO B 1 143 ? 129.259 107.088 55.276 1.00 126.15 143 PRO B CA 1
ATOM 2487 C C . PRO B 1 143 ? 129.563 108.143 54.229 1.00 126.15 143 PRO B C 1
ATOM 2488 O O . PRO B 1 143 ? 129.716 107.790 53.055 1.00 126.15 143 PRO B O 1
ATOM 2492 N N . ILE B 1 144 ? 129.674 109.419 54.595 1.00 124.41 144 ILE B N 1
ATOM 2493 C CA . ILE B 1 144 ? 129.829 110.450 53.573 1.00 124.41 144 ILE B CA 1
ATOM 2494 C C . ILE B 1 144 ? 131.199 111.098 53.582 1.00 124.41 144 ILE B C 1
ATOM 2495 O O . ILE B 1 144 ? 131.377 112.166 52.995 1.00 124.41 144 ILE B O 1
ATOM 2500 N N . PHE B 1 145 ? 132.187 110.469 54.198 1.00 121.76 145 PHE B N 1
ATOM 2501 C CA . PHE B 1 145 ? 133.502 111.084 54.241 1.00 121.76 145 PHE B CA 1
ATOM 2502 C C . PHE B 1 145 ? 134.481 110.201 53.498 1.00 121.76 145 PHE B C 1
ATOM 2503 O O . PHE B 1 145 ? 134.500 108.992 53.715 1.00 121.76 145 PHE B O 1
ATOM 2511 N N . ILE B 1 146 ? 135.305 110.802 52.649 1.00 125.68 146 ILE B N 1
ATOM 2512 C CA . ILE B 1 146 ? 136.281 110.078 51.847 1.00 125.68 146 ILE B CA 1
ATOM 2513 C C . ILE B 1 146 ? 137.642 110.717 52.076 1.00 125.68 146 ILE B C 1
ATOM 2514 O O . ILE B 1 146 ? 137.811 111.898 51.781 1.00 125.68 146 ILE B O 1
ATOM 2519 N N . PRO B 1 147 ? 138.633 109.984 52.573 1.00 127.38 147 PRO B N 1
ATOM 2520 C CA . PRO B 1 147 ? 139.969 110.558 52.740 1.00 127.38 147 PRO B CA 1
ATOM 2521 C C . PRO B 1 147 ? 140.687 110.708 51.411 1.00 127.38 147 PRO B C 1
ATOM 2522 O O . PRO B 1 147 ? 140.231 110.247 50.365 1.00 127.38 147 PRO B O 1
ATOM 2526 N N . LYS B 1 148 ? 141.846 111.357 51.478 1.00 130.51 148 LYS B N 1
ATOM 2527 C CA . LYS B 1 148 ? 142.687 111.525 50.304 1.00 130.51 148 LYS B CA 1
ATOM 2528 C C . LYS B 1 148 ? 143.304 110.203 49.890 1.00 130.51 148 LYS B C 1
ATOM 2529 O O . LYS B 1 148 ? 143.622 109.358 50.727 1.00 130.51 148 LYS B O 1
ATOM 2535 N N . GLY B 1 149 ? 143.480 110.036 48.586 1.00 133.95 149 GLY B N 1
ATOM 2536 C CA . GLY B 1 149 ? 144.059 108.831 48.041 1.00 133.95 149 GLY B CA 1
ATOM 2537 C C . GLY B 1 149 ? 143.174 107.611 48.098 1.00 133.95 149 GLY B C 1
ATOM 2538 O O . GLY B 1 149 ? 143.659 106.506 47.837 1.00 133.95 149 GLY B O 1
ATOM 2539 N N . GLN B 1 150 ? 141.900 107.769 48.439 1.00 135.02 150 GLN B N 1
ATOM 2540 C CA . GLN B 1 150 ? 140.971 106.659 48.537 1.00 135.02 150 GLN B CA 1
ATOM 2541 C C . GLN B 1 150 ? 139.716 106.986 47.748 1.00 135.02 150 GLN B C 1
ATOM 2542 O O . GLN B 1 150 ? 139.340 108.148 47.596 1.00 135.02 150 GLN B O 1
ATOM 2548 N N . THR B 1 151 ? 139.077 105.944 47.235 1.00 135.89 151 THR B N 1
ATOM 2549 C CA . THR B 1 151 ? 137.741 106.063 46.679 1.00 135.89 151 THR B CA 1
ATOM 2550 C C . THR B 1 151 ? 136.694 105.471 47.601 1.00 135.89 151 THR B C 1
ATOM 2551 O O . THR B 1 151 ? 135.501 105.544 47.299 1.00 135.89 151 THR B O 1
ATOM 2555 N N . ARG B 1 152 ? 137.123 104.895 48.710 1.00 131.71 152 ARG B N 1
ATOM 2556 C CA . ARG B 1 152 ? 136.274 104.156 49.621 1.00 131.71 152 ARG B CA 1
ATOM 2557 C C . ARG B 1 152 ? 136.088 104.974 50.891 1.00 131.71 152 ARG B C 1
ATOM 2558 O O . ARG B 1 152 ? 137.049 105.525 51.427 1.00 131.71 152 ARG B O 1
ATOM 2566 N N . THR B 1 153 ? 134.850 105.061 51.368 1.00 127.59 153 THR B N 1
ATOM 2567 C CA . THR B 1 153 ? 134.518 105.966 52.463 1.00 127.59 153 THR B CA 1
ATOM 2568 C C . THR B 1 153 ? 134.971 105.376 53.795 1.00 127.59 153 THR B C 1
ATOM 2569 O O . THR B 1 153 ? 135.621 104.333 53.846 1.00 127.59 153 THR B O 1
ATOM 2573 N N . PHE B 1 154 ? 134.629 106.039 54.902 1.00 124.05 154 PHE B N 1
ATOM 2574 C CA . PHE B 1 154 ? 134.899 105.459 56.215 1.00 124.05 154 PHE B CA 1
ATOM 2575 C C . PHE B 1 154 ? 134.018 104.249 56.474 1.00 124.05 154 PHE B C 1
ATOM 2576 O O . PHE B 1 154 ? 134.503 103.190 56.885 1.00 124.05 154 PHE B O 1
ATOM 2584 N N . ALA B 1 155 ? 132.719 104.382 56.230 1.00 126.53 155 ALA B N 1
ATOM 2585 C CA . ALA B 1 155 ? 131.799 103.313 56.586 1.00 126.53 155 ALA B CA 1
ATOM 2586 C C . ALA B 1 155 ? 131.842 102.145 55.620 1.00 126.53 155 ALA B C 1
ATOM 2587 O O . ALA B 1 155 ? 131.318 101.078 55.949 1.00 126.53 155 ALA B O 1
ATOM 2589 N N . GLU B 1 156 ? 132.426 102.317 54.442 1.00 130.37 156 GLU B N 1
ATOM 2590 C CA . GLU B 1 156 ? 132.668 101.191 53.561 1.00 130.37 156 GLU B CA 1
ATOM 2591 C C . GLU B 1 156 ? 133.888 100.385 53.959 1.00 130.37 156 GLU B C 1
ATOM 2592 O O . GLU B 1 156 ? 134.126 99.326 53.374 1.00 130.37 156 GLU B O 1
ATOM 2598 N N . MET B 1 157 ? 134.682 100.866 54.898 1.00 127.04 157 MET B N 1
ATOM 2599 C CA . MET B 1 157 ? 135.877 100.137 55.267 1.00 127.04 157 MET B CA 1
ATOM 2600 C C . MET B 1 157 ? 135.619 99.257 56.478 1.00 127.04 157 MET B C 1
ATOM 2601 O O . MET B 1 157 ? 134.617 99.392 57.179 1.00 127.04 157 MET B O 1
ATOM 2606 N N . SER B 1 158 ? 136.554 98.345 56.722 1.00 124.43 158 SER B N 1
ATOM 2607 C CA . SER B 1 158 ? 136.495 97.479 57.887 1.00 124.43 158 SER B CA 1
ATOM 2608 C C . SER B 1 158 ? 136.956 98.275 59.099 1.00 124.43 158 SER B C 1
ATOM 2609 O O . SER B 1 158 ? 137.329 99.444 58.996 1.00 124.43 158 SER B O 1
ATOM 2612 N N . LEU B 1 159 ? 136.950 97.651 60.269 1.00 118.02 159 LEU B N 1
ATOM 2613 C CA . LEU B 1 159 ? 137.328 98.394 61.460 1.00 118.02 159 LEU B CA 1
ATOM 2614 C C . LEU B 1 159 ? 138.829 98.614 61.517 1.00 118.02 159 LEU B C 1
ATOM 2615 O O . LEU B 1 159 ? 139.286 99.662 61.975 1.00 118.02 159 LEU B O 1
ATOM 2620 N N . ASP B 1 160 ? 139.612 97.658 61.029 1.00 123.09 160 ASP B N 1
ATOM 2621 C CA . ASP B 1 160 ? 141.050 97.852 60.985 1.00 123.09 160 ASP B CA 1
ATOM 2622 C C . ASP B 1 160 ? 141.478 98.778 59.861 1.00 123.09 160 ASP B C 1
ATOM 2623 O O . ASP B 1 160 ? 142.539 99.399 59.962 1.00 123.09 160 ASP B O 1
ATOM 2628 N N . GLU B 1 161 ? 140.691 98.879 58.792 1.00 123.98 161 GLU B N 1
ATOM 2629 C CA . GLU B 1 161 ? 141.023 99.828 57.739 1.00 123.98 161 GLU B CA 1
ATOM 2630 C C . GLU B 1 161 ? 140.711 101.251 58.145 1.00 123.98 161 GLU B C 1
ATOM 2631 O O . GLU B 1 161 ? 141.420 102.171 57.733 1.00 123.98 161 GLU B O 1
ATOM 2637 N N . LYS B 1 162 ? 139.660 101.455 58.939 1.00 119.16 162 LYS B N 1
ATOM 2638 C CA . LYS B 1 162 ? 139.272 102.812 59.289 1.00 119.16 162 LYS B CA 1
ATOM 2639 C C . LYS B 1 162 ? 140.255 103.423 60.270 1.00 119.16 162 LYS B C 1
ATOM 2640 O O . LYS B 1 162 ? 140.631 104.590 60.130 1.00 119.16 162 LYS B O 1
ATOM 2646 N N . LEU B 1 163 ? 140.718 102.643 61.240 1.00 116.47 163 LEU B N 1
ATOM 2647 C CA . LEU B 1 163 ? 141.617 103.161 62.259 1.00 116.47 163 LEU B CA 1
ATOM 2648 C C . LEU B 1 163 ? 143.010 103.455 61.732 1.00 116.47 163 LEU B C 1
ATOM 2649 O O . LEU B 1 163 ? 143.778 104.142 62.408 1.00 116.47 163 LEU B O 1
ATOM 2654 N N . SER B 1 164 ? 143.352 102.972 60.548 1.00 119.53 164 SER B N 1
ATOM 2655 C CA . SER B 1 164 ? 144.581 103.394 59.904 1.00 119.53 164 SER B CA 1
ATOM 2656 C C . SER B 1 164 ? 144.448 104.749 59.235 1.00 119.53 164 SER B C 1
ATOM 2657 O O . SER B 1 164 ? 145.466 105.340 58.868 1.00 119.53 164 SER B O 1
ATOM 2660 N N . PHE B 1 165 ? 143.231 105.253 59.068 1.00 117.96 165 PHE B N 1
ATOM 2661 C CA . PHE B 1 165 ? 142.985 106.514 58.388 1.00 117.96 165 PHE B CA 1
ATOM 2662 C C . PHE B 1 165 ? 142.322 107.565 59.252 1.00 117.96 165 PHE B C 1
ATOM 2663 O O . PHE B 1 165 ? 142.638 108.742 59.102 1.00 117.96 165 PHE B O 1
ATOM 2671 N N . SER B 1 166 ? 141.419 107.177 60.139 1.00 114.22 166 SER B N 1
ATOM 2672 C CA . SER B 1 166 ? 140.581 108.108 60.869 1.00 114.22 166 SER B CA 1
ATOM 2673 C C . SER B 1 166 ? 141.404 108.887 61.886 1.00 114.22 166 SER B C 1
ATOM 2674 O O . SER B 1 166 ? 142.509 108.477 62.238 1.00 114.22 166 SER B O 1
ATOM 2677 N N . PRO B 1 167 ? 140.912 110.047 62.331 1.00 109.43 167 PRO B N 1
ATOM 2678 C CA . PRO B 1 167 ? 141.622 110.759 63.397 1.00 109.43 167 PRO B CA 1
ATOM 2679 C C . PRO B 1 167 ? 141.633 110.001 64.696 1.00 109.43 167 PRO B C 1
ATOM 2680 O O . PRO B 1 167 ? 142.631 110.025 65.421 1.00 109.43 167 PRO B O 1
ATOM 2684 N N . LEU B 1 168 ? 140.553 109.289 64.986 1.00 105.06 168 LEU B N 1
ATOM 2685 C CA . LEU B 1 168 ? 140.413 108.634 66.274 1.00 105.06 168 LEU B CA 1
ATOM 2686 C C . LEU B 1 168 ? 141.273 107.383 66.353 1.00 105.06 168 LEU B C 1
ATOM 2687 O O . LEU B 1 168 ? 141.501 106.850 67.441 1.00 105.06 168 LEU B O 1
ATOM 2692 N N . GLY B 1 169 ? 141.762 106.904 65.216 1.00 106.57 169 GLY B N 1
ATOM 2693 C CA . GLY B 1 169 ? 142.686 105.794 65.233 1.00 106.57 169 GLY B CA 1
ATOM 2694 C C . GLY B 1 169 ? 144.087 106.200 65.628 1.00 106.57 169 GLY B C 1
ATOM 2695 O O . GLY B 1 169 ? 144.812 105.411 66.235 1.00 106.57 169 GLY B O 1
ATOM 2696 N N . ARG B 1 170 ? 144.497 107.416 65.285 1.00 104.79 170 ARG B N 1
ATOM 2697 C CA . ARG B 1 170 ? 145.826 107.856 65.679 1.00 104.79 170 ARG B CA 1
ATOM 2698 C C . ARG B 1 170 ? 145.843 108.496 67.053 1.00 104.79 170 ARG B C 1
ATOM 2699 O O . ARG B 1 170 ? 146.909 108.584 67.661 1.00 104.79 170 ARG B O 1
ATOM 2707 N N . LEU B 1 171 ? 144.698 108.944 67.554 1.00 98.81 171 LEU B N 1
ATOM 2708 C CA . LEU B 1 171 ? 144.643 109.454 68.913 1.00 98.81 171 LEU B CA 1
ATOM 2709 C C . LEU B 1 171 ? 144.799 108.352 69.938 1.00 98.81 171 LEU B C 1
ATOM 2710 O O . LEU B 1 171 ? 145.446 108.555 70.965 1.00 98.81 171 LEU B O 1
ATOM 2715 N N . HIS B 1 172 ? 144.214 107.188 69.681 1.00 100.06 172 HIS B N 1
ATOM 2716 C CA . HIS B 1 172 ? 144.297 106.086 70.624 1.00 100.06 172 HIS B CA 1
ATOM 2717 C C . HIS B 1 172 ? 145.684 105.481 70.676 1.00 100.06 172 HIS B C 1
ATOM 2718 O O . HIS B 1 172 ? 146.054 104.905 71.698 1.00 100.06 172 HIS B O 1
ATOM 2725 N N . THR B 1 173 ? 146.464 105.611 69.616 1.00 99.83 173 THR B N 1
ATOM 2726 C CA . THR B 1 173 ? 147.856 105.209 69.698 1.00 99.83 173 THR B CA 1
ATOM 2727 C C . THR B 1 173 ? 148.658 106.207 70.517 1.00 99.83 173 THR B C 1
ATOM 2728 O O . THR B 1 173 ? 149.514 105.817 71.314 1.00 99.83 173 THR B O 1
ATOM 2732 N N . ARG B 1 174 ? 148.372 107.496 70.360 1.00 99.71 174 ARG B N 1
ATOM 2733 C CA . ARG B 1 174 ? 149.069 108.507 71.142 1.00 99.71 174 ARG B CA 1
ATOM 2734 C C . ARG B 1 174 ? 148.631 108.501 72.595 1.00 99.71 174 ARG B C 1
ATOM 2735 O O . ARG B 1 174 ? 149.397 108.916 73.468 1.00 99.71 174 ARG B O 1
ATOM 2743 N N . LEU B 1 175 ? 147.404 108.065 72.873 1.00 96.24 175 LEU B N 1
ATOM 2744 C CA . LEU B 1 175 ? 146.941 108.019 74.252 1.00 96.24 175 LEU B CA 1
ATOM 2745 C C . LEU B 1 175 ? 147.634 106.914 75.023 1.00 96.24 175 LEU B C 1
ATOM 2746 O O . LEU B 1 175 ? 147.840 107.042 76.232 1.00 96.24 175 LEU B O 1
ATOM 2751 N N . ARG B 1 176 ? 148.022 105.840 74.338 1.00 100.32 176 ARG B N 1
ATOM 2752 C CA . ARG B 1 176 ? 148.716 104.745 74.999 1.00 100.32 176 ARG B CA 1
ATOM 2753 C C . ARG B 1 176 ? 150.085 105.180 75.481 1.00 100.32 176 ARG B C 1
ATOM 2754 O O . ARG B 1 176 ? 150.423 104.998 76.653 1.00 100.32 176 ARG B O 1
ATOM 2762 N N . THR B 1 177 ? 150.873 105.803 74.610 1.00 99.66 177 THR B N 1
ATOM 2763 C CA . THR B 1 177 ? 152.256 106.079 74.960 1.00 99.66 177 THR B CA 1
ATOM 2764 C C . THR B 1 177 ? 152.422 107.262 75.895 1.00 99.66 177 THR B C 1
ATOM 2765 O O . THR B 1 177 ? 153.548 107.534 76.308 1.00 99.66 177 THR B O 1
ATOM 2769 N N . GLU B 1 178 ? 151.357 107.974 76.239 1.00 98.77 178 GLU B N 1
ATOM 2770 C CA . GLU B 1 178 ? 151.488 109.051 77.206 1.00 98.77 178 GLU B CA 1
ATOM 2771 C C . GLU B 1 178 ? 150.973 108.690 78.579 1.00 98.77 178 GLU B C 1
ATOM 2772 O O . GLU B 1 178 ? 151.414 109.282 79.564 1.00 98.77 178 GLU B O 1
ATOM 2778 N N . LEU B 1 179 ? 150.043 107.753 78.676 1.00 91.39 179 LEU B N 1
ATOM 2779 C CA . LEU B 1 179 ? 149.538 107.312 79.962 1.00 91.39 179 LEU B CA 1
ATOM 2780 C C . LEU B 1 179 ? 150.021 105.925 80.325 1.00 91.39 179 LEU B C 1
ATOM 2781 O O . LEU B 1 179 ? 149.583 105.372 81.334 1.00 91.39 179 LEU B O 1
ATOM 2786 N N . GLY B 1 180 ? 150.917 105.357 79.538 1.00 96.55 180 GLY B N 1
ATOM 2787 C CA . GLY B 1 180 ? 151.332 103.994 79.754 1.00 96.55 180 GLY B CA 1
ATOM 2788 C C . GLY B 1 180 ? 150.355 103.037 79.120 1.00 96.55 180 GLY B C 1
ATOM 2789 O O . GLY B 1 180 ? 150.629 102.506 78.041 1.00 96.55 180 GLY B O 1
ATOM 2790 N N . LEU B 1 181 ? 149.204 102.865 79.770 1.00 94.06 181 LEU B N 1
ATOM 2791 C CA . LEU B 1 181 ? 148.114 101.953 79.399 1.00 94.06 181 LEU B CA 1
ATOM 2792 C C . LEU B 1 181 ? 148.546 100.590 78.865 1.00 94.06 181 LEU B C 1
ATOM 2793 O O . LEU B 1 181 ? 147.968 100.081 77.911 1.00 94.06 181 LEU B O 1
ATOM 2799 N N . ALA C 1 2 ? 105.888 97.480 159.974 1.00 98.15 2 ALA C N 1
ATOM 2800 C CA . ALA C 1 2 ? 106.951 98.469 160.065 1.00 98.15 2 ALA C CA 1
ATOM 2801 C C . ALA C 1 2 ? 106.666 99.428 161.205 1.00 98.15 2 ALA C C 1
ATOM 2802 O O . ALA C 1 2 ? 105.509 99.699 161.502 1.00 98.15 2 ALA C O 1
ATOM 2804 N N . PRO C 1 3 ? 107.713 99.923 161.863 1.00 89.89 3 PRO C N 1
ATOM 2805 C CA . PRO C 1 3 ? 107.510 100.920 162.912 1.00 89.89 3 PRO C CA 1
ATOM 2806 C C . PRO C 1 3 ? 107.069 102.242 162.321 1.00 89.89 3 PRO C C 1
ATOM 2807 O O . PRO C 1 3 ? 107.450 102.600 161.207 1.00 89.89 3 PRO C O 1
ATOM 2811 N N . THR C 1 4 ? 106.252 102.966 163.066 1.00 85.38 4 THR C N 1
ATOM 2812 C CA . THR C 1 4 ? 105.893 104.307 162.648 1.00 85.38 4 THR C CA 1
ATOM 2813 C C . THR C 1 4 ? 106.651 105.370 163.412 1.00 85.38 4 THR C C 1
ATOM 2814 O O . THR C 1 4 ? 107.198 106.285 162.799 1.00 85.38 4 THR C O 1
ATOM 2818 N N . TRP C 1 5 ? 106.707 105.267 164.730 1.00 81.25 5 TRP C N 1
ATOM 2819 C CA . TRP C 1 5 ? 107.417 106.210 165.569 1.00 81.25 5 TRP C CA 1
ATOM 2820 C C . TRP C 1 5 ? 108.736 105.608 166.003 1.00 81.25 5 TRP C C 1
ATOM 2821 O O . TRP C 1 5 ? 108.806 104.437 166.357 1.00 81.25 5 TRP C O 1
ATOM 2832 N N . PHE C 1 6 ? 109.784 106.414 165.998 1.00 79.84 6 PHE C N 1
ATOM 2833 C CA . PHE C 1 6 ? 111.120 105.937 166.319 1.00 79.84 6 PHE C CA 1
ATOM 2834 C C . PHE C 1 6 ? 111.645 106.701 167.516 1.00 79.84 6 PHE C C 1
ATOM 2835 O O . PHE C 1 6 ? 112.014 107.864 167.392 1.00 79.84 6 PHE C O 1
ATOM 2843 N N . TYR C 1 7 ? 111.690 106.043 168.662 1.00 84.83 7 TYR C N 1
ATOM 2844 C CA . TYR C 1 7 ? 112.251 106.627 169.863 1.00 84.83 7 TYR C CA 1
ATOM 2845 C C . TYR C 1 7 ? 113.743 106.794 169.686 1.00 84.83 7 TYR C C 1
ATOM 2846 O O . TYR C 1 7 ? 114.425 105.877 169.246 1.00 84.83 7 TYR C O 1
ATOM 2855 N N . ASN C 1 8 ? 114.259 107.952 170.052 1.00 86.92 8 ASN C N 1
ATOM 2856 C CA . ASN C 1 8 ? 115.680 108.224 169.944 1.00 86.92 8 ASN C CA 1
ATOM 2857 C C . ASN C 1 8 ? 116.249 108.401 171.334 1.00 86.92 8 ASN C C 1
ATOM 2858 O O . ASN C 1 8 ? 115.700 109.153 172.138 1.00 86.92 8 ASN C O 1
ATOM 2863 N N . THR C 1 9 ? 117.361 107.730 171.599 1.00 99.25 9 THR C N 1
ATOM 2864 C CA . THR C 1 9 ? 118.027 107.847 172.881 1.00 99.25 9 THR C CA 1
ATOM 2865 C C . THR C 1 9 ? 119.497 107.539 172.695 1.00 99.25 9 THR C C 1
ATOM 2866 O O . THR C 1 9 ? 119.900 106.927 171.709 1.00 99.25 9 THR C O 1
ATOM 2870 N N . THR C 1 10 ? 120.307 108.009 173.637 1.00 108.00 10 THR C N 1
ATOM 2871 C CA . THR C 1 10 ? 121.724 107.682 173.659 1.00 108.00 10 THR C CA 1
ATOM 2872 C C . THR C 1 10 ? 122.174 107.084 174.979 1.00 108.00 10 THR C C 1
ATOM 2873 O O . THR C 1 10 ? 123.270 106.521 175.039 1.00 108.00 10 THR C O 1
ATOM 2877 N N . ASN C 1 11 ? 121.372 107.182 176.028 1.00 112.46 11 ASN C N 1
ATOM 2878 C CA . ASN C 1 11 ? 121.713 106.576 177.303 1.00 112.46 11 ASN C CA 1
ATOM 2879 C C . ASN C 1 11 ? 121.147 105.167 177.342 1.00 112.46 11 ASN C C 1
ATOM 2880 O O . ASN C 1 11 ? 119.940 104.976 177.183 1.00 112.46 11 ASN C O 1
ATOM 2885 N N . SER C 1 12 ? 122.019 104.188 177.570 1.00 114.89 12 SER C N 1
ATOM 2886 C CA . SER C 1 12 ? 121.614 102.795 177.495 1.00 114.89 12 SER C CA 1
ATOM 2887 C C . SER C 1 12 ? 120.744 102.369 178.660 1.00 114.89 12 SER C C 1
ATOM 2888 O O . SER C 1 12 ? 120.013 101.385 178.538 1.00 114.89 12 SER C O 1
ATOM 2891 N N . GLU C 1 13 ? 120.809 103.067 179.787 1.00 116.28 13 GLU C N 1
ATOM 2892 C CA . GLU C 1 13 ? 119.952 102.693 180.898 1.00 116.28 13 GLU C CA 1
ATOM 2893 C C . GLU C 1 13 ? 118.541 103.237 180.723 1.00 116.28 13 GLU C C 1
ATOM 2894 O O . GLU C 1 13 ? 117.578 102.598 181.155 1.00 116.28 13 GLU C O 1
ATOM 2900 N N . LYS C 1 14 ? 118.398 104.394 180.077 1.00 112.41 14 LYS C N 1
ATOM 2901 C CA . LYS C 1 14 ? 117.070 104.872 179.717 1.00 112.41 14 LYS C CA 1
ATOM 2902 C C . LYS C 1 14 ? 116.427 103.975 178.679 1.00 112.41 14 LYS C C 1
ATOM 2903 O O . LYS C 1 14 ? 115.201 103.840 178.654 1.00 112.41 14 LYS C O 1
ATOM 2909 N N . LEU C 1 15 ? 117.236 103.364 177.816 1.00 108.55 15 LEU C N 1
ATOM 2910 C CA . LEU C 1 15 ? 116.706 102.452 176.815 1.00 108.55 15 LEU C CA 1
ATOM 2911 C C . LEU C 1 15 ? 116.181 101.177 177.443 1.00 108.55 15 LEU C C 1
ATOM 2912 O O . LEU C 1 15 ? 115.179 100.632 176.976 1.00 108.55 15 LEU C O 1
ATOM 2917 N N . ARG C 1 16 ? 116.820 100.698 178.506 1.00 112.79 16 ARG C N 1
ATOM 2918 C CA . ARG C 1 16 ? 116.358 99.470 179.137 1.00 112.79 16 ARG C CA 1
ATOM 2919 C C . ARG C 1 16 ? 115.048 99.681 179.873 1.00 112.79 16 ARG C C 1
ATOM 2920 O O . ARG C 1 16 ? 114.192 98.794 179.881 1.00 112.79 16 ARG C O 1
ATOM 2928 N N . GLU C 1 17 ? 114.854 100.856 180.460 1.00 115.86 17 GLU C N 1
ATOM 2929 C CA . GLU C 1 17 ? 113.613 101.117 181.171 1.00 115.86 17 GLU C CA 1
ATOM 2930 C C . GLU C 1 17 ? 112.466 101.375 180.220 1.00 115.86 17 GLU C C 1
ATOM 2931 O O . GLU C 1 17 ? 111.314 101.115 180.566 1.00 115.86 17 GLU C O 1
ATOM 2937 N N . LEU C 1 18 ? 112.760 101.889 179.031 1.00 104.98 18 LEU C N 1
ATOM 2938 C CA . LEU C 1 18 ? 111.723 102.067 178.025 1.00 104.98 18 LEU C CA 1
ATOM 2939 C C . LEU C 1 18 ? 111.232 100.732 177.501 1.00 104.98 18 LEU C C 1
ATOM 2940 O O . LEU C 1 18 ? 110.028 100.459 177.497 1.00 104.98 18 LEU C O 1
ATOM 2945 N N . GLN C 1 19 ? 112.156 99.875 177.076 1.00 104.38 19 GLN C N 1
ATOM 2946 C CA . GLN C 1 19 ? 111.811 98.572 176.539 1.00 104.38 19 GLN C CA 1
ATOM 2947 C C . GLN C 1 19 ? 111.256 97.624 177.583 1.00 104.38 19 GLN C C 1
ATOM 2948 O O . GLN C 1 19 ? 110.692 96.595 177.216 1.00 104.38 19 GLN C O 1
ATOM 2954 N N . HIS C 1 20 ? 111.409 97.929 178.865 1.00 108.75 20 HIS C N 1
ATOM 2955 C CA . HIS C 1 20 ? 110.679 97.185 179.874 1.00 108.75 20 HIS C CA 1
ATOM 2956 C C . HIS C 1 20 ? 109.187 97.465 179.810 1.00 108.75 20 HIS C C 1
ATOM 2957 O O . HIS C 1 20 ? 108.385 96.595 180.157 1.00 108.75 20 HIS C O 1
ATOM 2964 N N . VAL C 1 21 ? 108.795 98.650 179.365 1.00 106.49 21 VAL C N 1
ATOM 2965 C CA . VAL C 1 21 ? 107.396 99.039 179.316 1.00 106.49 21 VAL C CA 1
ATOM 2966 C C . VAL C 1 21 ? 106.832 98.925 177.915 1.00 106.49 21 VAL C C 1
ATOM 2967 O O . VAL C 1 21 ? 105.856 98.214 177.684 1.00 106.49 21 VAL C O 1
ATOM 2971 N N . LEU C 1 22 ? 107.422 99.638 176.969 1.00 104.40 22 LEU C N 1
ATOM 2972 C CA . LEU C 1 22 ? 106.925 99.708 175.606 1.00 104.40 22 LEU C CA 1
ATOM 2973 C C . LEU C 1 22 ? 107.744 98.827 174.677 1.00 104.40 22 LEU C C 1
ATOM 2974 O O . LEU C 1 22 ? 107.893 99.119 173.493 1.00 104.40 22 LEU C O 1
ATOM 2979 N N . GLY C 1 23 ? 108.296 97.737 175.203 1.00 104.86 23 GLY C N 1
ATOM 2980 C CA . GLY C 1 23 ? 109.076 96.851 174.364 1.00 104.86 23 GLY C CA 1
ATOM 2981 C C . GLY C 1 23 ? 108.249 95.933 173.502 1.00 104.86 23 GLY C C 1
ATOM 2982 O O . GLY C 1 23 ? 108.703 95.536 172.426 1.00 104.86 23 GLY C O 1
ATOM 2983 N N . GLY C 1 24 ? 107.048 95.593 173.941 1.00 106.69 24 GLY C N 1
ATOM 2984 C CA . GLY C 1 24 ? 106.169 94.752 173.169 1.00 106.69 24 GLY C CA 1
ATOM 2985 C C . GLY C 1 24 ? 105.347 95.477 172.142 1.00 106.69 24 GLY C C 1
ATOM 2986 O O . GLY C 1 24 ? 104.547 94.849 171.447 1.00 106.69 24 GLY C O 1
ATOM 2987 N N . SER C 1 25 ? 105.511 96.786 172.024 1.00 101.92 25 SER C N 1
ATOM 2988 C CA . SER C 1 25 ? 104.749 97.545 171.048 1.00 101.92 25 SER C CA 1
ATOM 2989 C C . SER C 1 25 ? 105.320 97.318 169.662 1.00 101.92 25 SER C C 1
ATOM 2990 O O . SER C 1 25 ? 106.523 97.474 169.446 1.00 101.92 25 SER C O 1
ATOM 2993 N N . ALA C 1 26 ? 104.456 96.963 168.722 1.00 99.97 26 ALA C N 1
ATOM 2994 C CA . ALA C 1 26 ? 104.921 96.579 167.402 1.00 99.97 26 ALA C CA 1
ATOM 2995 C C . ALA C 1 26 ? 105.295 97.764 166.539 1.00 99.97 26 ALA C C 1
ATOM 2996 O O . ALA C 1 26 ? 105.982 97.584 165.534 1.00 99.97 26 ALA C O 1
ATOM 2998 N N . LYS C 1 27 ? 104.866 98.965 166.898 1.00 90.55 27 LYS C N 1
ATOM 2999 C CA . LYS C 1 27 ? 105.023 100.118 166.028 1.00 90.55 27 LYS C CA 1
ATOM 3000 C C . LYS C 1 27 ? 105.933 101.182 166.620 1.00 90.55 27 LYS C C 1
ATOM 3001 O O . LYS C 1 27 ? 105.810 102.358 166.290 1.00 90.55 27 LYS C O 1
ATOM 3007 N N . LEU C 1 28 ? 106.872 100.785 167.467 1.00 83.44 28 LEU C N 1
ATOM 3008 C CA . LEU C 1 28 ? 107.856 101.698 168.023 1.00 83.44 28 LEU C CA 1
ATOM 3009 C C . LEU C 1 28 ? 109.239 101.161 167.720 1.00 83.44 28 LEU C C 1
ATOM 3010 O O . LEU C 1 28 ? 109.610 100.094 168.209 1.00 83.44 28 LEU C O 1
ATOM 3015 N N . GLY C 1 29 ? 109.997 101.885 166.906 1.00 83.14 29 GLY C N 1
ATOM 3016 C CA . GLY C 1 29 ? 111.372 101.548 166.637 1.00 83.14 29 GLY C CA 1
ATOM 3017 C C . GLY C 1 29 ? 112.310 102.309 167.553 1.00 83.14 29 GLY C C 1
ATOM 3018 O O . GLY C 1 29 ? 111.907 103.166 168.324 1.00 83.14 29 GLY C O 1
ATOM 3019 N N . TYR C 1 30 ? 113.589 101.980 167.462 1.00 86.29 30 TYR C N 1
ATOM 3020 C CA . TYR C 1 30 ? 114.567 102.548 168.368 1.00 86.29 30 TYR C CA 1
ATOM 3021 C C . TYR C 1 30 ? 115.774 102.997 167.577 1.00 86.29 30 TYR C C 1
ATOM 3022 O O . TYR C 1 30 ? 116.321 102.227 166.791 1.00 86.29 30 TYR C O 1
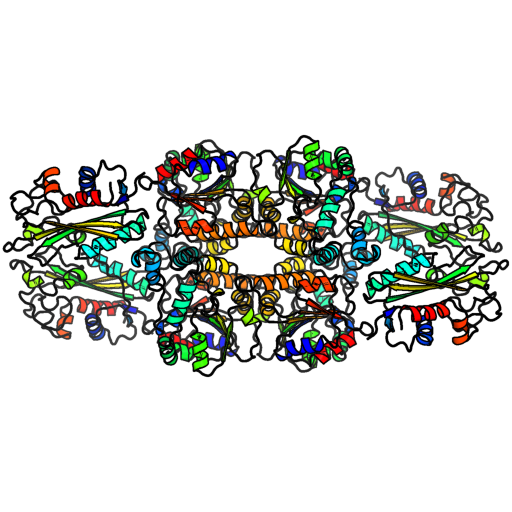ATOM 3031 N N . LEU C 1 31 ? 116.194 104.231 167.789 1.00 88.90 31 LEU C N 1
ATOM 3032 C CA . LEU C 1 31 ? 117.346 104.784 167.109 1.00 88.90 31 LEU C CA 1
ATOM 3033 C C . LEU C 1 31 ? 118.317 105.305 168.146 1.00 88.90 31 LEU C C 1
ATOM 3034 O O . LEU C 1 31 ? 117.935 105.595 169.278 1.00 88.90 31 LEU C O 1
ATOM 3039 N N . THR C 1 32 ? 119.583 105.387 167.770 1.00 97.12 32 THR C N 1
ATOM 3040 C CA . THR C 1 32 ? 120.633 105.862 168.656 1.00 97.12 32 THR C CA 1
ATOM 3041 C C . THR C 1 32 ? 121.465 106.916 167.961 1.00 97.12 32 THR C C 1
ATOM 3042 O O . THR C 1 32 ? 122.695 106.908 168.017 1.00 97.12 32 THR C O 1
ATOM 3046 N N . ALA C 1 33 ? 120.801 107.841 167.284 1.00 99.44 33 ALA C N 1
ATOM 3047 C CA . ALA C 1 33 ? 121.502 108.898 166.574 1.00 99.44 33 ALA C CA 1
ATOM 3048 C C . ALA C 1 33 ? 122.043 109.904 167.572 1.00 99.44 33 ALA C C 1
ATOM 3049 O O . ALA C 1 33 ? 121.389 110.219 168.567 1.00 99.44 33 ALA C O 1
ATOM 3051 N N . LYS C 1 34 ? 123.240 110.401 167.311 1.00 107.39 34 LYS C N 1
ATOM 3052 C CA . LYS C 1 34 ? 123.894 111.310 168.237 1.00 107.39 34 LYS C CA 1
ATOM 3053 C C . LYS C 1 34 ? 123.519 112.739 167.878 1.00 107.39 34 LYS C C 1
ATOM 3054 O O . LYS C 1 34 ? 123.804 113.201 166.771 1.00 107.39 34 LYS C O 1
ATOM 3060 N N . VAL C 1 35 ? 122.878 113.435 168.809 1.00 106.18 35 VAL C N 1
ATOM 3061 C CA . VAL C 1 35 ? 122.460 114.811 168.601 1.00 106.18 35 VAL C CA 1
ATOM 3062 C C . VAL C 1 35 ? 123.169 115.693 169.617 1.00 106.18 35 VAL C C 1
ATOM 3063 O O . VAL C 1 35 ? 123.546 115.243 170.704 1.00 106.18 35 VAL C O 1
ATOM 3067 N N . THR C 1 36 ? 123.374 116.951 169.244 1.00 115.06 36 THR C N 1
ATOM 3068 C CA . THR C 1 36 ? 124.030 117.901 170.129 1.00 115.06 36 THR C CA 1
ATOM 3069 C C . THR C 1 36 ? 123.057 118.372 171.192 1.00 115.06 36 THR C C 1
ATOM 3070 O O . THR C 1 36 ? 121.994 118.910 170.876 1.00 115.06 36 THR C O 1
ATOM 3074 N N . GLU C 1 37 ? 123.421 118.181 172.452 1.00 116.28 37 GLU C N 1
ATOM 3075 C CA . GLU C 1 37 ? 122.484 118.457 173.527 1.00 116.28 37 GLU C CA 1
ATOM 3076 C C . GLU C 1 37 ? 122.364 119.953 173.774 1.00 116.28 37 GLU C C 1
ATOM 3077 O O . GLU C 1 37 ? 123.364 120.665 173.889 1.00 116.28 37 GLU C O 1
ATOM 3083 N N . ILE C 1 38 ? 121.129 120.426 173.852 1.00 115.03 38 ILE C N 1
ATOM 3084 C CA . ILE C 1 38 ? 120.845 121.835 174.088 1.00 115.03 38 ILE C CA 1
ATOM 3085 C C . ILE C 1 38 ? 120.851 122.067 175.589 1.00 115.03 38 ILE C C 1
ATOM 3086 O O . ILE C 1 38 ? 120.228 121.315 176.342 1.00 115.03 38 ILE C O 1
ATOM 3091 N N . LEU C 1 39 ? 121.564 123.091 176.035 1.00 118.08 39 LEU C N 1
ATOM 3092 C CA . LEU C 1 39 ? 121.696 123.369 177.456 1.00 118.08 39 LEU C CA 1
ATOM 3093 C C . LEU C 1 39 ? 120.871 124.594 177.821 1.00 118.08 39 LEU C C 1
ATOM 3094 O O . LEU C 1 39 ? 121.021 125.653 177.206 1.00 118.08 39 LEU C O 1
ATOM 3099 N N . ASP C 1 40 ? 120.004 124.437 178.816 1.00 115.21 40 ASP C N 1
ATOM 3100 C CA . ASP C 1 40 ? 119.161 125.490 179.361 1.00 115.21 40 ASP C CA 1
ATOM 3101 C C . ASP C 1 40 ? 118.606 124.959 180.670 1.00 115.21 40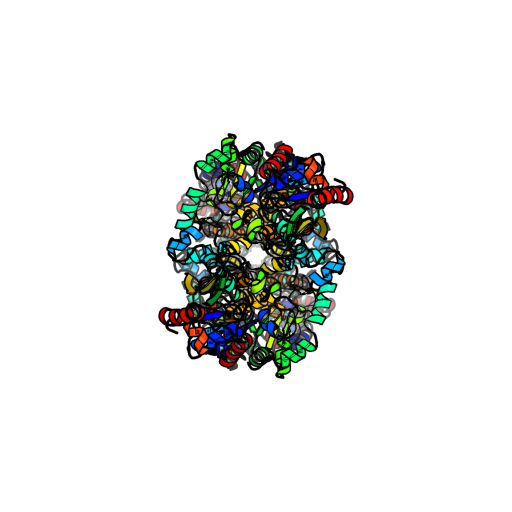 ASP C C 1
ATOM 3102 O O . ASP C 1 40 ? 118.607 123.753 180.905 1.00 115.21 40 ASP C O 1
ATOM 3107 N N . VAL C 1 41 ? 118.146 125.864 181.526 1.00 110.64 41 VAL C N 1
ATOM 3108 C CA . VAL C 1 41 ? 117.577 125.429 182.791 1.00 110.64 41 VAL C CA 1
ATOM 3109 C C . VAL C 1 41 ? 116.140 124.954 182.610 1.00 110.64 41 VAL C C 1
ATOM 3110 O O . VAL C 1 41 ? 115.707 124.004 183.269 1.00 110.64 41 VAL C O 1
ATOM 3114 N N . ASP C 1 42 ? 115.390 125.561 181.702 1.00 108.38 42 ASP C N 1
ATOM 3115 C CA . ASP C 1 42 ? 113.974 125.257 181.566 1.00 108.38 42 ASP C CA 1
ATOM 3116 C C . ASP C 1 42 ? 113.767 123.981 180.763 1.00 108.38 42 ASP C C 1
ATOM 3117 O O . ASP C 1 42 ? 114.280 123.851 179.652 1.00 108.38 42 ASP C O 1
ATOM 3122 N N . LEU C 1 43 ? 112.994 123.053 181.324 1.00 103.92 43 LEU C N 1
ATOM 3123 C CA . LEU C 1 43 ? 112.805 121.748 180.708 1.00 103.92 43 LEU C CA 1
ATOM 3124 C C . LEU C 1 43 ? 111.951 121.827 179.454 1.00 103.92 43 LEU C C 1
ATOM 3125 O O . LEU C 1 43 ? 112.243 121.152 178.465 1.00 103.92 43 LEU C O 1
ATOM 3130 N N . GLU C 1 44 ? 110.897 122.643 179.492 1.00 101.87 44 GLU C N 1
ATOM 3131 C CA . GLU C 1 44 ? 110.028 122.869 178.342 1.00 101.87 44 GLU C CA 1
ATOM 3132 C C . GLU C 1 44 ? 110.791 123.402 177.142 1.00 101.87 44 GLU C C 1
ATOM 3133 O O . GLU C 1 44 ? 110.468 123.064 176.005 1.00 101.87 44 GLU C O 1
ATOM 3139 N N . THR C 1 45 ? 111.829 124.195 177.376 1.00 102.02 45 THR C N 1
ATOM 3140 C CA . THR C 1 45 ? 112.602 124.765 176.284 1.00 102.02 45 THR C CA 1
ATOM 3141 C C . THR C 1 45 ? 113.584 123.751 175.714 1.00 102.02 45 THR C C 1
ATOM 3142 O O . THR C 1 45 ? 113.824 123.726 174.503 1.00 102.02 45 THR C O 1
ATOM 3146 N N . VAL C 1 46 ? 114.151 122.896 176.564 1.00 99.60 46 VAL C N 1
ATOM 3147 C CA . VAL C 1 46 ? 115.147 121.941 176.091 1.00 99.60 46 VAL C CA 1
ATOM 3148 C C . VAL C 1 46 ? 114.494 120.840 175.274 1.00 99.60 46 VAL C C 1
ATOM 3149 O O . VAL C 1 46 ? 114.948 120.522 174.173 1.00 99.60 46 VAL C O 1
ATOM 3153 N N . ILE C 1 47 ? 113.400 120.265 175.779 1.00 94.49 47 ILE C N 1
ATOM 3154 C CA . ILE C 1 47 ? 112.775 119.135 175.113 1.00 94.49 47 ILE C CA 1
ATOM 3155 C C . ILE C 1 47 ? 112.110 119.548 173.812 1.00 94.49 47 ILE C C 1
ATOM 3156 O O . ILE C 1 47 ? 112.015 118.744 172.885 1.00 94.49 47 ILE C O 1
ATOM 3161 N N . ARG C 1 48 ? 111.718 120.802 173.685 1.00 93.87 48 ARG C N 1
ATOM 3162 C CA . ARG C 1 48 ? 111.100 121.297 172.476 1.00 93.87 48 ARG C CA 1
ATOM 3163 C C . ARG C 1 48 ? 112.132 121.609 171.412 1.00 93.87 48 ARG C C 1
ATOM 3164 O O . ARG C 1 48 ? 111.828 121.515 170.224 1.00 93.87 48 ARG C O 1
ATOM 3172 N N . ALA C 1 49 ? 113.356 121.919 171.811 1.00 93.08 49 ALA C N 1
ATOM 3173 C CA . ALA C 1 49 ? 114.439 122.146 170.872 1.00 93.08 49 ALA C CA 1
ATOM 3174 C C . ALA C 1 49 ? 115.222 120.890 170.566 1.00 93.08 49 ALA C C 1
ATOM 3175 O O . ALA C 1 49 ? 115.913 120.840 169.547 1.00 93.08 49 ALA C O 1
ATOM 3177 N N . LYS C 1 50 ? 115.145 119.889 171.434 1.00 92.14 50 LYS C N 1
ATOM 3178 C CA . LYS C 1 50 ? 115.802 118.617 171.192 1.00 92.14 50 LYS C CA 1
ATOM 3179 C C . LYS C 1 50 ? 115.090 117.814 170.121 1.00 92.14 50 LYS C C 1
ATOM 3180 O O . LYS C 1 50 ? 115.735 117.039 169.417 1.00 92.14 50 LYS C O 1
ATOM 3186 N N . ALA C 1 51 ? 113.786 118.005 169.965 1.00 89.50 51 ALA C N 1
ATOM 3187 C CA . ALA C 1 51 ? 113.043 117.280 168.949 1.00 89.50 51 ALA C CA 1
ATOM 3188 C C . ALA C 1 51 ? 113.343 117.776 167.548 1.00 89.50 51 ALA C C 1
ATOM 3189 O O . ALA C 1 51 ? 113.221 117.011 166.594 1.00 89.50 51 ALA C O 1
ATOM 3191 N N . ILE C 1 52 ? 113.717 119.042 167.387 1.00 86.52 52 ILE C N 1
ATOM 3192 C CA . ILE C 1 52 ? 114.126 119.503 166.069 1.00 86.52 52 ILE C CA 1
ATOM 3193 C C . ILE C 1 52 ? 115.501 118.961 165.727 1.00 86.52 52 ILE C C 1
ATOM 3194 O O . ILE C 1 52 ? 115.740 118.514 164.601 1.00 86.52 52 ILE C O 1
ATOM 3199 N N . ALA C 1 53 ? 116.413 118.948 166.699 1.00 86.32 53 ALA C N 1
ATOM 3200 C CA . ALA C 1 53 ? 117.758 118.443 166.454 1.00 86.32 53 ALA C CA 1
ATOM 3201 C C . ALA C 1 53 ? 117.758 116.953 166.185 1.00 86.32 53 ALA C C 1
ATOM 3202 O O . ALA C 1 53 ? 118.625 116.455 165.468 1.00 86.32 53 ALA C O 1
ATOM 3204 N N . ALA C 1 54 ? 116.785 116.232 166.727 1.00 84.97 54 ALA C N 1
ATOM 3205 C CA . ALA C 1 54 ? 116.660 114.819 166.424 1.00 84.97 54 ALA C CA 1
ATOM 3206 C C . ALA C 1 54 ? 115.990 114.588 165.083 1.00 84.97 54 ALA C C 1
ATOM 3207 O O . ALA C 1 54 ? 116.362 113.657 164.374 1.00 84.97 54 ALA C O 1
ATOM 3209 N N . TYR C 1 55 ? 115.007 115.406 164.710 1.00 79.81 55 TYR C N 1
ATOM 3210 C CA . TYR C 1 55 ? 114.359 115.201 163.421 1.00 79.81 55 TYR C CA 1
ATOM 3211 C C . TYR C 1 55 ? 115.286 115.560 162.279 1.00 79.81 55 TYR C C 1
ATOM 3212 O O . TYR C 1 55 ? 115.179 114.982 161.202 1.00 79.81 55 TYR C O 1
ATOM 3221 N N . ARG C 1 56 ? 116.199 116.505 162.485 1.00 85.02 56 ARG C N 1
ATOM 3222 C CA . ARG C 1 56 ? 117.198 116.784 161.468 1.00 85.02 56 ARG C CA 1
ATOM 3223 C C . ARG C 1 56 ? 118.180 115.644 161.303 1.00 85.02 56 ARG C C 1
ATOM 3224 O O . ARG C 1 56 ? 118.759 115.493 160.228 1.00 85.02 56 ARG C O 1
ATOM 3232 N N . ALA C 1 57 ? 118.378 114.839 162.339 1.00 82.06 57 ALA C N 1
ATOM 3233 C CA . ALA C 1 57 ? 119.325 113.746 162.238 1.00 82.06 57 ALA C CA 1
ATOM 3234 C C . ALA C 1 57 ? 118.718 112.537 161.547 1.00 82.06 57 ALA C C 1
ATOM 3235 O O . ALA C 1 57 ? 119.379 111.908 160.718 1.00 82.06 57 ALA C O 1
ATOM 3237 N N . VAL C 1 58 ? 117.469 112.193 161.852 1.00 80.52 58 VAL C N 1
ATOM 3238 C CA . VAL C 1 58 ? 116.913 110.932 161.406 1.00 80.52 58 VAL C CA 1
ATOM 3239 C C . VAL C 1 58 ? 115.827 111.087 160.348 1.00 80.52 58 VAL C C 1
ATOM 3240 O O . VAL C 1 58 ? 115.655 110.173 159.538 1.00 80.52 58 VAL C O 1
ATOM 3244 N N . ARG C 1 59 ? 115.104 112.210 160.325 1.00 80.41 59 ARG C N 1
ATOM 3245 C CA . ARG C 1 59 ? 114.012 112.505 159.386 1.00 80.41 59 ARG C CA 1
ATOM 3246 C C . ARG C 1 59 ? 112.950 111.419 159.327 1.00 80.41 59 ARG C C 1
ATOM 3247 O O . ARG C 1 59 ? 112.424 111.114 158.264 1.00 80.41 59 ARG C O 1
ATOM 3255 N N . VAL C 1 60 ? 112.644 110.818 160.466 1.00 77.72 60 VAL C N 1
ATOM 3256 C CA . VAL C 1 60 ? 111.475 109.959 160.627 1.00 77.72 60 VAL C CA 1
ATOM 3257 C C . VAL C 1 60 ? 110.704 110.504 161.822 1.00 77.72 60 VAL C C 1
ATOM 3258 O O . VAL C 1 60 ? 111.259 111.304 162.583 1.00 77.72 60 VAL C O 1
ATOM 3262 N N . PRO C 1 61 ? 109.426 110.154 161.975 1.00 76.07 61 PRO C N 1
ATOM 3263 C CA . PRO C 1 61 ? 108.689 110.577 163.173 1.00 76.07 61 PRO C CA 1
ATOM 3264 C C . PRO C 1 61 ? 109.328 110.074 164.457 1.00 76.07 61 PRO C C 1
ATOM 3265 O O . PRO C 1 61 ? 109.369 108.878 164.720 1.00 76.07 61 PRO C O 1
ATOM 3269 N N . VAL C 1 62 ? 109.816 111.008 165.265 1.00 75.11 62 VAL C N 1
ATOM 3270 C CA . VAL C 1 62 ? 110.780 110.719 166.314 1.00 75.11 62 VAL C CA 1
ATOM 3271 C C . VAL C 1 62 ? 110.183 111.087 167.663 1.00 75.11 62 VAL C C 1
ATOM 3272 O O . VAL C 1 62 ? 109.300 111.939 167.755 1.00 75.11 62 VAL C O 1
ATOM 3276 N N . ILE C 1 63 ? 110.616 110.387 168.708 1.00 78.10 63 ILE C N 1
ATOM 3277 C CA . ILE C 1 63 ? 110.259 110.680 170.090 1.00 78.10 63 ILE C CA 1
ATOM 3278 C C . ILE C 1 63 ? 111.546 110.915 170.857 1.00 78.10 63 ILE C C 1
ATOM 3279 O O . ILE C 1 63 ? 112.475 110.116 170.758 1.00 78.10 63 ILE C O 1
ATOM 3284 N N . VAL C 1 64 ? 111.614 112.009 171.609 1.00 86.03 64 VAL C N 1
ATOM 3285 C CA . VAL C 1 64 ? 112.777 112.313 172.427 1.00 86.03 64 VAL C CA 1
ATOM 3286 C C . VAL C 1 64 ? 112.349 112.407 173.878 1.00 86.03 64 VAL C C 1
ATOM 3287 O O . VAL C 1 64 ? 111.173 112.341 174.206 1.00 86.03 64 VAL C O 1
ATOM 3291 N N . GLU C 1 65 ? 113.332 112.578 174.748 1.00 98.79 65 GLU C N 1
ATOM 3292 C CA . GLU C 1 65 ? 113.097 112.544 176.179 1.00 98.79 65 GLU C CA 1
ATOM 3293 C C . GLU C 1 65 ? 114.207 113.298 176.886 1.00 98.79 65 GLU C C 1
ATOM 3294 O O . GLU C 1 65 ? 115.362 113.237 176.467 1.00 98.79 65 GLU C O 1
ATOM 3300 N N . HIS C 1 66 ? 113.859 113.997 177.961 1.00 99.25 66 HIS C N 1
ATOM 3301 C CA . HIS C 1 66 ? 114.857 114.690 178.755 1.00 99.25 66 HIS C CA 1
ATOM 3302 C C . HIS C 1 66 ? 114.359 114.748 180.183 1.00 99.25 66 HIS C C 1
ATOM 3303 O O . HIS C 1 66 ? 113.155 114.794 180.420 1.00 99.25 66 HIS C O 1
ATOM 3310 N N . GLY C 1 67 ? 115.285 114.735 181.128 1.00 102.14 67 GLY C N 1
ATOM 3311 C CA . GLY C 1 67 ? 114.916 114.767 182.524 1.00 102.14 67 GLY C CA 1
ATOM 3312 C C . GLY C 1 67 ? 115.396 116.021 183.211 1.00 102.14 67 GLY C C 1
ATOM 3313 O O . GLY C 1 67 ? 116.266 116.713 182.691 1.00 102.14 67 GLY C O 1
ATOM 3314 N N . ALA C 1 68 ? 114.844 116.330 184.377 1.00 105.69 68 ALA C N 1
ATOM 3315 C CA . ALA C 1 68 ? 115.252 117.522 185.093 1.00 105.69 68 ALA C CA 1
ATOM 3316 C C . ALA C 1 68 ? 115.077 117.313 186.582 1.00 105.69 68 ALA C C 1
ATOM 3317 O O . ALA C 1 68 ? 114.156 116.627 187.024 1.00 105.69 68 ALA C O 1
ATOM 3319 N N . LEU C 1 69 ? 115.970 117.922 187.350 1.00 112.29 69 LEU C N 1
ATOM 3320 C CA . LEU C 1 69 ? 115.889 117.938 188.802 1.00 112.29 69 LEU C CA 1
ATOM 3321 C C . LEU C 1 69 ? 115.922 119.391 189.237 1.00 112.29 69 LEU C C 1
ATOM 3322 O O . LEU C 1 69 ? 116.825 120.134 188.846 1.00 112.29 69 LEU C O 1
ATOM 3327 N N . CYS C 1 70 ? 114.928 119.807 190.011 1.00 119.63 70 CYS C N 1
ATOM 3328 C CA . CYS C 1 70 ? 114.812 121.186 190.458 1.00 119.63 70 CYS C CA 1
ATOM 3329 C C . CYS C 1 70 ? 114.841 121.200 191.973 1.00 119.63 70 CYS C C 1
ATOM 3330 O O . CYS C 1 70 ? 113.945 120.646 192.611 1.00 119.63 70 CYS C O 1
ATOM 3333 N N . ILE C 1 71 ? 115.857 121.839 192.541 1.00 123.11 71 ILE C N 1
ATOM 3334 C CA . ILE C 1 71 ? 116.097 121.828 193.978 1.00 123.11 71 ILE C CA 1
ATOM 3335 C C . ILE C 1 71 ? 115.616 123.146 194.564 1.00 123.11 71 ILE C C 1
ATOM 3336 O O . ILE C 1 71 ? 116.018 124.221 194.105 1.00 123.11 71 ILE C O 1
ATOM 3341 N N . ASP C 1 72 ? 114.762 123.071 195.588 1.00 130.07 72 ASP C N 1
ATOM 3342 C CA . ASP C 1 72 ? 114.188 124.288 196.149 1.00 130.07 72 ASP C CA 1
ATOM 3343 C C . ASP C 1 72 ? 115.194 125.061 196.981 1.00 130.07 72 ASP C C 1
ATOM 3344 O O . ASP C 1 72 ? 115.014 126.261 197.202 1.00 130.07 72 ASP C O 1
ATOM 3349 N N . ALA C 1 73 ? 116.248 124.407 197.448 1.00 128.06 73 ALA C N 1
ATOM 3350 C CA . ALA C 1 73 ? 117.316 125.109 198.141 1.00 128.06 73 ALA C CA 1
ATOM 3351 C C . ALA C 1 73 ? 118.356 125.680 197.193 1.00 128.06 73 ALA C C 1
ATOM 3352 O O . ALA C 1 73 ? 119.349 126.235 197.660 1.00 128.06 73 ALA C O 1
ATOM 3354 N N . LEU C 1 74 ? 118.174 125.536 195.884 1.00 123.01 74 LEU C N 1
ATOM 3355 C CA . LEU C 1 74 ? 119.078 126.143 194.917 1.00 123.01 74 LEU C CA 1
ATOM 3356 C C . LEU C 1 74 ? 118.348 126.916 193.835 1.00 123.01 74 LEU C C 1
ATOM 3357 O O . LEU C 1 74 ? 118.985 127.303 192.851 1.00 123.01 74 LEU C O 1
ATOM 3362 N N . ASN C 1 75 ? 117.037 127.121 193.986 1.00 124.84 75 ASN C N 1
ATOM 3363 C CA . ASN C 1 75 ? 116.195 127.920 193.092 1.00 124.84 75 ASN C CA 1
ATOM 3364 C C . ASN C 1 75 ? 116.233 127.371 191.662 1.00 124.84 75 ASN C C 1
ATOM 3365 O O . ASN C 1 75 ? 116.729 128.002 190.731 1.00 124.84 75 ASN C O 1
ATOM 3370 N N . GLY C 1 76 ? 115.703 126.159 191.524 1.00 122.49 76 GLY C N 1
ATOM 3371 C CA . GLY C 1 76 ? 115.865 125.398 190.301 1.00 122.49 76 GLY C CA 1
ATOM 3372 C C . GLY C 1 76 ? 117.097 124.541 190.455 1.00 122.49 76 GLY C C 1
ATOM 3373 O O . GLY C 1 76 ? 117.198 123.833 191.458 1.00 122.49 76 GLY C O 1
ATOM 3374 N N . LEU C 1 77 ? 118.023 124.595 189.478 1.00 120.07 77 LEU C N 1
ATOM 3375 C CA . LEU C 1 77 ? 119.437 124.253 189.641 1.00 120.07 77 LEU C CA 1
ATOM 3376 C C . LEU C 1 77 ? 119.707 122.862 190.203 1.00 120.07 77 LEU C C 1
ATOM 3377 O O . LEU C 1 77 ? 119.798 122.710 191.425 1.00 120.07 77 LEU C O 1
ATOM 3382 N N . PRO C 1 78 ? 119.825 121.814 189.383 1.00 116.67 78 PRO C N 1
ATOM 3383 C CA . PRO C 1 78 ? 120.202 121.744 187.972 1.00 116.67 78 PRO C CA 1
ATOM 3384 C C . PRO C 1 78 ? 119.157 122.162 186.956 1.00 116.67 78 PRO C C 1
ATOM 3385 O O . PRO C 1 78 ? 119.519 122.799 185.977 1.00 116.67 78 PRO C O 1
ATOM 3389 N N . GLY C 1 79 ? 117.894 121.828 187.193 1.00 112.51 79 GLY C N 1
ATOM 3390 C CA . GLY C 1 79 ? 116.914 122.035 186.148 1.00 112.51 79 GLY C CA 1
ATOM 3391 C C . GLY C 1 79 ? 117.190 121.078 185.016 1.00 112.51 79 GLY C C 1
ATOM 3392 O O . GLY C 1 79 ? 117.529 119.916 185.228 1.00 112.51 79 GLY C O 1
ATOM 3393 N N . ALA C 1 80 ? 117.102 121.577 183.794 1.00 110.53 80 ALA C N 1
ATOM 3394 C CA . ALA C 1 80 ? 117.403 120.756 182.635 1.00 110.53 80 ALA C CA 1
ATOM 3395 C C . ALA C 1 80 ? 118.867 120.809 182.245 1.00 110.53 80 ALA C C 1
ATOM 3396 O O . ALA C 1 80 ? 119.226 120.372 181.148 1.00 110.53 80 ALA C O 1
ATOM 3398 N N . LEU C 1 81 ? 119.731 121.333 183.103 1.00 116.71 81 LEU C N 1
ATOM 3399 C CA . LEU C 1 81 ? 121.174 121.230 182.888 1.00 116.71 81 LEU C CA 1
ATOM 3400 C C . LEU C 1 81 ? 121.712 119.938 183.467 1.00 116.71 81 LEU C C 1
ATOM 3401 O O . LEU C 1 81 ? 122.517 119.941 184.392 1.00 116.71 81 LEU C O 1
ATOM 3406 N N . VAL C 1 82 ? 121.251 118.816 182.924 1.00 118.27 82 VAL C N 1
ATOM 3407 C CA . VAL C 1 82 ? 121.664 117.527 183.450 1.00 118.27 82 VAL C CA 1
ATOM 3408 C C . VAL C 1 82 ? 123.101 117.225 183.054 1.00 118.27 82 VAL C C 1
ATOM 3409 O O . VAL C 1 82 ? 123.845 116.635 183.836 1.00 118.27 82 VAL C O 1
ATOM 3413 N N . LYS C 1 83 ? 123.545 117.700 181.892 1.00 122.74 83 LYS C N 1
ATOM 3414 C CA . LYS C 1 83 ? 124.878 117.318 181.427 1.00 122.74 83 LYS C CA 1
ATOM 3415 C C . LYS C 1 83 ? 126.008 118.004 182.191 1.00 122.74 83 LYS C C 1
ATOM 3416 O O . LYS C 1 83 ? 126.885 117.290 182.703 1.00 122.74 83 LYS C O 1
ATOM 3422 N N . PRO C 1 84 ? 126.058 119.343 182.339 1.00 123.70 84 PRO C N 1
ATOM 3423 C CA . PRO C 1 84 ? 127.251 119.916 182.975 1.00 123.70 84 PRO C CA 1
ATOM 3424 C C . PRO C 1 84 ? 127.333 119.708 184.471 1.00 123.70 84 PRO C C 1
ATOM 3425 O O . PRO C 1 84 ? 128.420 119.861 185.030 1.00 123.70 84 PRO C O 1
ATOM 3429 N N . PHE C 1 85 ? 126.246 119.358 185.152 1.00 124.63 85 PHE C N 1
ATOM 3430 C CA . PHE C 1 85 ? 126.421 119.054 186.565 1.00 124.63 85 PHE C CA 1
ATOM 3431 C C . PHE C 1 85 ? 126.865 117.617 186.752 1.00 124.63 85 PHE C C 1
ATOM 3432 O O . PHE C 1 85 ? 127.651 117.319 187.654 1.00 124.63 85 PHE C O 1
ATOM 3440 N N . TRP C 1 86 ? 126.353 116.713 185.919 1.00 127.73 86 TRP C N 1
ATOM 3441 C CA . TRP C 1 86 ? 126.717 115.309 186.023 1.00 127.73 86 TRP C CA 1
ATOM 3442 C C . TRP C 1 86 ? 128.168 115.075 185.644 1.00 127.73 86 TRP C C 1
ATOM 3443 O O . TRP C 1 86 ? 128.812 114.190 186.205 1.00 127.73 86 TRP C O 1
ATOM 3454 N N . GLU C 1 87 ? 128.721 115.893 184.751 1.00 131.82 87 GLU C N 1
ATOM 3455 C CA . GLU C 1 87 ? 130.122 115.737 184.376 1.00 131.82 87 GLU C CA 1
ATOM 3456 C C . GLU C 1 87 ? 131.084 116.169 185.474 1.00 131.82 87 GLU C C 1
ATOM 3457 O O . GLU C 1 87 ? 132.292 115.963 185.335 1.00 131.82 87 GLU C O 1
ATOM 3463 N N . SER C 1 88 ? 130.589 116.770 186.548 1.00 129.50 88 SER C N 1
ATOM 3464 C CA . SER C 1 88 ? 131.468 117.274 187.589 1.00 129.50 88 SER C CA 1
ATOM 3465 C C . SER C 1 88 ? 130.993 116.938 188.993 1.00 129.50 88 SER C C 1
ATOM 3466 O O . SER C 1 88 ? 131.792 116.956 189.929 1.00 129.50 88 SER C O 1
ATOM 3469 N N . LEU C 1 89 ? 129.710 116.646 189.163 1.00 130.49 89 LEU C N 1
ATOM 3470 C CA . LEU C 1 89 ? 129.104 116.471 190.481 1.00 130.49 89 LEU C CA 1
ATOM 3471 C C . LEU C 1 89 ? 128.192 115.249 190.498 1.00 130.49 89 LEU C C 1
ATOM 3472 O O . LEU C 1 89 ? 127.005 115.395 190.785 1.00 130.49 89 LEU C O 1
ATOM 3477 N N . ASP C 1 90 ? 128.741 114.085 190.117 1.00 131.73 90 ASP C N 1
ATOM 3478 C CA . ASP C 1 90 ? 128.046 112.802 189.973 1.00 131.73 90 ASP C CA 1
ATOM 3479 C C . ASP C 1 90 ? 126.967 112.536 191.015 1.00 131.73 90 ASP C C 1
ATOM 3480 O O . ASP C 1 90 ? 125.788 112.375 190.696 1.00 131.73 90 ASP C O 1
ATOM 3485 N N . THR C 1 91 ? 127.350 112.542 192.268 1.00 130.88 91 THR C N 1
ATOM 3486 C CA . THR C 1 91 ? 126.368 112.350 193.319 1.00 130.88 91 THR C CA 1
ATOM 3487 C C . THR C 1 91 ? 126.680 113.231 194.514 1.00 130.88 91 THR C C 1
ATOM 3488 O O . THR C 1 91 ? 126.120 113.027 195.598 1.00 130.88 91 THR C O 1
ATOM 3492 N N . ARG C 1 92 ? 127.545 114.219 194.329 1.00 133.66 92 ARG C N 1
ATOM 3493 C CA . ARG C 1 92 ? 127.980 115.097 195.399 1.00 133.66 92 ARG C CA 1
ATOM 3494 C C . ARG C 1 92 ? 126.943 116.148 195.760 1.00 133.66 92 ARG C C 1
ATOM 3495 O O . ARG C 1 92 ? 127.149 116.888 196.728 1.00 133.66 92 ARG C O 1
ATOM 3503 N N . LEU C 1 93 ? 125.828 116.213 195.029 1.00 129.59 93 LEU C N 1
ATOM 3504 C CA . LEU C 1 93 ? 124.750 117.148 195.316 1.00 129.59 93 LEU C CA 1
ATOM 3505 C C . LEU C 1 93 ? 124.076 116.884 196.644 1.00 129.59 93 LEU C C 1
ATOM 3506 O O . LEU C 1 93 ? 123.356 117.752 197.138 1.00 129.59 93 LEU C O 1
ATOM 3511 N N . CYS C 1 94 ? 124.278 115.714 197.236 1.00 133.26 94 CYS C N 1
ATOM 3512 C CA . CYS C 1 94 ? 123.837 115.521 198.603 1.00 133.26 94 CYS C CA 1
ATOM 3513 C C . CYS C 1 94 ? 124.680 116.307 199.596 1.00 133.26 94 CYS C C 1
ATOM 3514 O O . CYS C 1 94 ? 124.250 116.499 200.736 1.00 133.26 94 CYS C O 1
ATOM 3517 N N . GLU C 1 95 ? 125.859 116.778 199.191 1.00 136.73 95 GLU C N 1
ATOM 3518 C CA . GLU C 1 95 ? 126.750 117.493 200.091 1.00 136.73 95 GLU C CA 1
ATOM 3519 C C . GLU C 1 95 ? 126.828 118.985 199.816 1.00 136.73 95 GLU C C 1
ATOM 3520 O O . GLU C 1 95 ? 126.924 119.770 200.761 1.00 136.73 95 GLU C O 1
ATOM 3526 N N . VAL C 1 96 ? 126.784 119.412 198.550 1.00 132.92 96 VAL C N 1
ATOM 3527 C CA . VAL C 1 96 ? 126.817 120.845 198.266 1.00 132.92 96 VAL C CA 1
ATOM 3528 C C . VAL C 1 96 ? 125.491 121.528 198.533 1.00 132.92 96 VAL C C 1
ATOM 3529 O O . VAL C 1 96 ? 125.419 122.759 198.479 1.00 132.92 96 VAL C O 1
ATOM 3533 N N . ILE C 1 97 ? 124.439 120.770 198.807 1.00 133.41 97 ILE C N 1
ATOM 3534 C CA . ILE C 1 97 ? 123.169 121.345 199.217 1.00 133.41 97 ILE C CA 1
ATOM 3535 C C . ILE C 1 97 ? 123.341 121.775 200.668 1.00 133.41 97 ILE C C 1
ATOM 3536 O O . ILE C 1 97 ? 124.141 121.172 201.399 1.00 133.41 97 ILE C O 1
ATOM 3541 N N . PRO C 1 98 ? 122.707 122.856 201.105 1.00 135.72 98 PRO C N 1
ATOM 3542 C CA . PRO C 1 98 ? 122.593 123.095 202.542 1.00 135.72 98 PRO C CA 1
ATOM 3543 C C . PRO C 1 98 ? 121.736 122.021 203.181 1.00 135.72 98 PRO C C 1
ATOM 3544 O O . PRO C 1 98 ? 120.807 121.499 202.567 1.00 135.72 98 PRO C O 1
ATOM 3548 N N . ALA C 1 99 ? 122.052 121.698 204.425 1.00 139.15 99 ALA C N 1
ATOM 3549 C CA . ALA C 1 99 ? 121.350 120.632 205.123 1.00 139.15 99 ALA C CA 1
ATOM 3550 C C . ALA C 1 99 ? 120.028 121.082 205.720 1.00 139.15 99 ALA C C 1
ATOM 3551 O O . ALA C 1 99 ? 119.362 120.284 206.384 1.00 139.15 99 ALA C O 1
ATOM 3553 N N . GLY C 1 100 ? 119.635 122.332 205.498 1.00 142.81 100 GLY C N 1
ATOM 3554 C CA . GLY C 1 100 ? 118.429 122.858 206.096 1.00 142.81 100 GLY C CA 1
ATOM 3555 C C . GLY C 1 100 ? 117.144 122.476 205.395 1.00 142.81 100 GLY C C 1
ATOM 3556 O O . GLY C 1 100 ? 116.308 121.778 205.974 1.00 142.81 100 GLY C O 1
ATOM 3557 N N . GLN C 1 101 ? 116.972 122.919 204.149 1.00 143.23 101 GLN C N 1
ATOM 3558 C CA . GLN C 1 101 ? 115.661 122.811 203.522 1.00 143.23 101 GLN C CA 1
ATOM 3559 C C . GLN C 1 101 ? 115.404 121.400 203.010 1.00 143.23 101 GLN C C 1
ATOM 3560 O O . GLN C 1 101 ? 114.423 120.765 203.417 1.00 143.23 101 GLN C O 1
ATOM 3566 N N . ARG C 1 102 ? 116.275 120.912 202.116 1.00 138.20 102 ARG C N 1
ATOM 3567 C CA . ARG C 1 102 ? 116.324 119.517 201.657 1.00 138.20 102 ARG C CA 1
ATOM 3568 C C . ARG C 1 102 ? 115.003 119.107 200.994 1.00 138.20 102 ARG C C 1
ATOM 3569 O O . ARG C 1 102 ? 114.246 118.273 201.487 1.00 138.20 102 ARG C O 1
ATOM 3577 N N . THR C 1 103 ? 114.706 119.772 199.881 1.00 127.25 103 THR C N 1
ATOM 3578 C CA . THR C 1 103 ? 113.452 119.557 199.175 1.00 127.25 103 THR C CA 1
ATOM 3579 C C . THR C 1 103 ? 113.681 119.851 197.707 1.00 127.25 103 THR C C 1
ATOM 3580 O O . THR C 1 103 ? 114.245 120.892 197.369 1.00 127.25 103 THR C O 1
ATOM 3584 N N . ALA C 1 104 ? 113.266 118.932 196.841 1.00 120.39 104 ALA C N 1
ATOM 3585 C CA . ALA C 1 104 ? 113.496 119.079 195.417 1.00 120.39 104 ALA C CA 1
ATOM 3586 C C . ALA C 1 104 ? 112.375 118.417 194.638 1.00 120.39 104 ALA C C 1
ATOM 3587 O O . ALA C 1 104 ? 111.540 117.706 195.194 1.00 120.39 104 ALA C O 1
ATOM 3589 N N . ARG C 1 105 ? 112.381 118.650 193.328 1.00 118.63 105 ARG C N 1
ATOM 3590 C CA . ARG C 1 105 ? 111.378 118.138 192.405 1.00 118.63 105 ARG C CA 1
ATOM 3591 C C . ARG C 1 105 ? 112.088 117.446 191.257 1.00 118.63 105 ARG C C 1
ATOM 3592 O O . ARG C 1 105 ? 113.061 117.986 190.725 1.00 118.63 105 ARG C O 1
ATOM 3600 N N . ALA C 1 106 ? 111.602 116.277 190.862 1.00 111.08 106 ALA C N 1
ATOM 3601 C CA . ALA C 1 106 ? 112.140 115.554 189.716 1.00 111.08 106 ALA C CA 1
ATOM 3602 C C . ALA C 1 106 ? 111.136 115.638 188.585 1.00 111.08 106 ALA C C 1
ATOM 3603 O O . ALA C 1 106 ? 109.954 115.349 188.781 1.00 111.08 106 ALA C O 1
ATOM 3605 N N . ARG C 1 107 ? 111.599 116.036 187.410 1.00 104.32 107 ARG C N 1
ATOM 3606 C CA . ARG C 1 107 ? 110.721 116.271 186.279 1.00 104.32 107 ARG C CA 1
ATOM 3607 C C . ARG C 1 107 ? 111.222 115.509 185.066 1.00 104.32 107 ARG C C 1
ATOM 3608 O O . ARG C 1 107 ? 112.425 115.334 184.877 1.00 104.32 107 ARG C O 1
ATOM 3616 N N . GLY C 1 108 ? 110.283 115.062 184.239 1.00 99.33 108 GLY C N 1
ATOM 3617 C CA . GLY C 1 108 ? 110.618 114.433 182.986 1.00 99.33 108 GLY C CA 1
ATOM 3618 C C . GLY C 1 108 ? 109.723 114.967 181.889 1.00 99.33 108 GLY C C 1
ATOM 3619 O O . GLY C 1 108 ? 108.663 115.524 182.142 1.00 99.33 108 GLY C O 1
ATOM 3620 N N . ALA C 1 109 ? 110.170 114.782 180.655 1.00 93.40 109 ALA C N 1
ATOM 3621 C CA . ALA C 1 109 ? 109.428 115.317 179.529 1.00 93.40 109 ALA C CA 1
ATOM 3622 C C . ALA C 1 109 ? 109.674 114.481 178.292 1.00 93.40 109 ALA C C 1
ATOM 3623 O O . ALA C 1 109 ? 110.814 114.110 178.018 1.00 93.40 109 ALA C O 1
ATOM 3625 N N . LEU C 1 110 ? 108.610 114.192 177.555 1.00 89.58 110 LEU C N 1
ATOM 3626 C CA . LEU C 1 110 ? 108.683 113.570 176.244 1.00 89.58 110 LEU C CA 1
ATOM 3627 C C . LEU C 1 110 ? 108.262 114.577 175.195 1.00 89.58 110 LEU C C 1
ATOM 3628 O O . LEU C 1 110 ? 107.502 115.501 175.477 1.00 89.58 110 LEU C O 1
ATOM 3633 N N . CYS C 1 111 ? 108.730 114.385 173.974 1.00 85.93 111 CYS C N 1
ATOM 3634 C CA . CYS C 1 111 ? 108.278 115.200 172.860 1.00 85.93 111 CYS C CA 1
ATOM 3635 C C . CYS C 1 111 ? 108.300 114.350 171.609 1.00 85.93 111 CYS C C 1
ATOM 3636 O O . CYS C 1 111 ? 109.321 113.736 171.306 1.00 85.93 111 CYS C O 1
ATOM 3639 N N . TYR C 1 112 ? 107.189 114.306 170.887 1.00 82.59 112 TYR C N 1
ATOM 3640 C CA . TYR C 1 112 ? 107.114 113.573 169.637 1.00 82.59 112 TYR C CA 1
ATOM 3641 C C . TYR C 1 112 ? 106.762 114.504 168.492 1.00 82.59 112 TYR C C 1
ATOM 3642 O O . TYR C 1 112 ? 105.780 115.237 168.561 1.00 82.59 112 TYR C O 1
ATOM 3651 N N . CYS C 1 113 ? 107.570 114.465 167.443 1.00 83.01 113 CYS C N 1
ATOM 3652 C CA . CYS C 1 113 ? 107.477 115.370 166.311 1.00 83.01 113 CYS C CA 1
ATOM 3653 C C . CYS C 1 113 ? 107.376 114.560 165.036 1.00 83.01 113 CYS C C 1
ATOM 3654 O O . CYS C 1 113 ? 108.300 113.819 164.709 1.00 83.01 113 CYS C O 1
ATOM 3657 N N . ASP C 1 114 ? 106.278 114.703 164.307 1.00 84.55 114 ASP C N 1
ATOM 3658 C CA . ASP C 1 114 ? 106.130 114.004 163.044 1.00 84.55 114 ASP C CA 1
ATOM 3659 C C . ASP C 1 114 ? 106.527 114.838 161.846 1.00 84.55 114 ASP C C 1
ATOM 3660 O O . ASP C 1 114 ? 106.167 114.485 160.728 1.00 84.55 114 ASP C O 1
ATOM 3665 N N . GLY C 1 115 ? 107.237 115.933 162.044 1.00 81.50 115 GLY C N 1
ATOM 3666 C CA . GLY C 1 115 ? 107.660 116.792 160.969 1.00 81.50 115 GLY C CA 1
ATOM 3667 C C . GLY C 1 115 ? 106.820 118.027 160.802 1.00 81.50 115 GLY C C 1
ATOM 3668 O O . GLY C 1 115 ? 107.328 119.035 160.317 1.00 81.50 115 GLY C O 1
ATOM 3669 N N . ARG C 1 116 ? 105.549 117.978 161.175 1.00 86.92 116 ARG C N 1
ATOM 3670 C CA . ARG C 1 116 ? 104.696 119.152 161.184 1.00 86.92 116 ARG C CA 1
ATOM 3671 C C . ARG C 1 116 ? 104.584 119.764 162.566 1.00 86.92 116 ARG C C 1
ATOM 3672 O O . ARG C 1 116 ? 104.983 120.905 162.774 1.00 86.92 116 ARG C O 1
ATOM 3680 N N . GLU C 1 117 ? 104.082 119.000 163.522 1.00 90.15 117 GLU C N 1
ATOM 3681 C CA . GLU C 1 117 ? 103.742 119.503 164.835 1.00 90.15 117 GLU C CA 1
ATOM 3682 C C . GLU C 1 117 ? 104.629 118.863 165.885 1.00 90.15 117 GLU C C 1
ATOM 3683 O O . GLU C 1 117 ? 105.225 117.815 165.666 1.00 90.15 117 GLU C O 1
ATOM 3689 N N . ARG C 1 118 ? 104.706 119.516 167.034 1.00 87.55 118 ARG C N 1
ATOM 3690 C CA . ARG C 1 118 ? 105.315 118.956 168.224 1.00 87.55 118 ARG C CA 1
ATOM 3691 C C . ARG C 1 118 ? 104.274 118.865 169.319 1.00 87.55 118 ARG C C 1
ATOM 3692 O O . ARG C 1 118 ? 103.333 119.654 169.371 1.00 87.55 118 ARG C O 1
ATOM 3700 N N . HIS C 1 119 ? 104.438 117.884 170.183 1.00 86.70 119 HIS C N 1
ATOM 3701 C CA . HIS C 1 119 ? 103.590 117.727 171.347 1.00 86.70 119 HIS C CA 1
ATOM 3702 C C . HIS C 1 119 ? 104.485 117.377 172.513 1.00 86.70 119 HIS C C 1
ATOM 3703 O O . HIS C 1 119 ? 105.317 116.482 172.400 1.00 86.70 119 HIS C O 1
ATOM 3710 N N . VAL C 1 120 ? 104.333 118.083 173.620 1.00 85.92 120 VAL C N 1
ATOM 3711 C CA . VAL C 1 120 ? 105.192 117.909 174.779 1.00 85.92 120 VAL C CA 1
ATOM 3712 C C . VAL C 1 120 ? 104.346 117.349 175.907 1.00 85.92 120 VAL C C 1
ATOM 3713 O O . VAL C 1 120 ? 103.251 117.852 176.175 1.00 85.92 120 VAL C O 1
ATOM 3717 N N . LEU C 1 121 ? 104.837 116.292 176.543 1.00 91.48 121 LEU C N 1
ATOM 3718 C CA . LEU C 1 121 ? 104.207 115.686 177.706 1.00 91.48 121 LEU C CA 1
ATOM 3719 C C . LEU C 1 121 ? 105.140 115.904 178.878 1.00 91.48 121 LEU C C 1
ATOM 3720 O O . LEU C 1 121 ? 106.319 115.580 178.780 1.00 91.48 121 LEU C O 1
ATOM 3725 N N . ILE C 1 122 ? 104.634 116.454 179.975 1.00 97.38 122 ILE C N 1
ATOM 3726 C CA . ILE C 1 122 ? 105.461 116.762 181.137 1.00 97.38 122 ILE C CA 1
ATOM 3727 C C . ILE C 1 122 ? 104.828 116.171 182.383 1.00 97.38 122 ILE C C 1
ATOM 3728 O O . ILE C 1 122 ? 103.654 116.422 182.666 1.00 97.38 122 ILE C O 1
ATOM 3733 N N . GLU C 1 123 ? 105.611 115.398 183.128 1.00 106.10 123 GLU C N 1
ATOM 3734 C CA . GLU C 1 123 ? 105.188 114.800 184.379 1.00 106.10 123 GLU C CA 1
ATOM 3735 C C . GLU C 1 123 ? 106.200 115.162 185.456 1.00 106.10 123 GLU C C 1
ATOM 3736 O O . GLU C 1 123 ? 107.381 115.355 185.171 1.00 106.10 123 GLU C O 1
ATOM 3742 N N . GLU C 1 124 ? 105.735 115.266 186.696 1.00 111.60 124 GLU C N 1
ATOM 3743 C CA . GLU C 1 124 ? 106.527 115.847 187.767 1.00 111.60 124 GLU C CA 1
ATOM 3744 C C . GLU C 1 124 ? 106.334 115.071 189.061 1.00 111.60 124 GLU C C 1
ATOM 3745 O O . GLU C 1 124 ? 105.222 114.645 189.373 1.00 111.60 124 GLU C O 1
ATOM 3751 N N . THR C 1 125 ? 107.422 114.894 189.811 1.00 117.04 125 THR C N 1
ATOM 3752 C CA . THR C 1 125 ? 107.401 114.147 191.064 1.00 117.04 125 THR C CA 1
ATOM 3753 C C . THR C 1 125 ? 108.349 114.825 192.038 1.00 117.04 125 THR C C 1
ATOM 3754 O O . THR C 1 125 ? 109.447 115.220 191.644 1.00 117.04 125 THR C O 1
ATOM 3758 N N . GLU C 1 126 ? 107.937 114.969 193.295 1.00 123.14 126 GLU C N 1
ATOM 3759 C CA . GLU C 1 126 ? 108.800 115.597 194.283 1.00 123.14 126 GLU C CA 1
ATOM 3760 C C . GLU C 1 126 ? 108.700 114.856 195.603 1.00 123.14 126 GLU C C 1
ATOM 3761 O O . GLU C 1 126 ? 107.606 114.448 196.001 1.00 123.14 126 GLU C O 1
ATOM 3767 N N . GLY C 1 127 ? 109.838 114.556 196.222 1.00 126.80 127 GLY C N 1
ATOM 3768 C CA . GLY C 1 127 ? 109.730 114.380 197.651 1.00 126.80 127 GLY C CA 1
ATOM 3769 C C . GLY C 1 127 ? 110.688 115.111 198.562 1.00 126.80 127 GLY C C 1
ATOM 3770 O O . GLY C 1 127 ? 110.242 115.840 199.454 1.00 126.80 127 GLY C O 1
ATOM 3771 N N . GLU C 1 128 ? 111.986 114.994 198.278 1.00 127.87 128 GLU C N 1
ATOM 3772 C CA . GLU C 1 128 ? 113.115 115.520 199.048 1.00 127.87 128 GLU C CA 1
ATOM 3773 C C . GLU C 1 128 ? 114.375 115.009 198.376 1.00 127.87 128 GLU C C 1
ATOM 3774 O O . GLU C 1 128 ? 114.314 114.263 197.398 1.00 127.87 128 GLU C O 1
ATOM 3780 N N . ILE C 1 129 ? 115.514 115.415 198.900 1.00 126.13 129 ILE C N 1
ATOM 3781 C CA . ILE C 1 129 ? 116.781 114.909 198.425 1.00 126.13 129 ILE C CA 1
ATOM 3782 C C . ILE C 1 129 ? 117.416 114.111 199.559 1.00 126.13 129 ILE C C 1
ATOM 3783 O O . ILE C 1 129 ? 117.033 114.226 200.726 1.00 126.13 129 ILE C O 1
ATOM 3788 N N . ALA C 1 130 ? 118.372 113.259 199.217 1.00 129.12 130 ALA C N 1
ATOM 3789 C CA . ALA C 1 130 ? 118.872 112.321 200.209 1.00 129.12 130 ALA C CA 1
ATOM 3790 C C . ALA C 1 130 ? 120.158 112.833 200.841 1.00 129.12 130 ALA C C 1
ATOM 3791 O O . ALA C 1 130 ? 120.891 113.605 200.218 1.00 129.12 130 ALA C O 1
ATOM 3793 N N . PRO C 1 131 ? 120.472 112.449 202.086 1.00 126.81 131 PRO C N 1
ATOM 3794 C CA . PRO C 1 131 ? 121.756 112.858 202.664 1.00 126.81 131 PRO C CA 1
ATOM 3795 C C . PRO C 1 131 ? 122.931 112.098 202.083 1.00 126.81 131 PRO C C 1
ATOM 3796 O O . PRO C 1 131 ? 124.041 112.630 202.007 1.00 126.81 131 PRO C O 1
ATOM 3800 N N . SER C 1 132 ? 122.701 110.864 201.656 1.00 128.51 132 SER C N 1
ATOM 3801 C CA . SER C 1 132 ? 123.761 109.989 201.186 1.00 128.51 132 SER C CA 1
ATOM 3802 C C . SER C 1 132 ? 123.287 109.200 199.978 1.00 128.51 132 SER C C 1
ATOM 3803 O O . SER C 1 132 ? 122.130 108.781 199.921 1.00 128.51 132 SER C O 1
ATOM 3806 N N . ALA C 1 133 ? 124.195 108.981 199.031 1.00 126.92 133 ALA C N 1
ATOM 3807 C CA . ALA C 1 133 ? 123.907 108.198 197.833 1.00 126.92 133 ALA C CA 1
ATOM 3808 C C . ALA C 1 133 ? 123.658 106.750 198.215 1.00 126.92 133 ALA C C 1
ATOM 3809 O O . ALA C 1 133 ? 124.565 106.057 198.682 1.00 126.92 133 ALA C O 1
ATOM 3811 N N . ARG C 1 134 ? 122.431 106.287 198.027 1.00 128.65 134 ARG C N 1
ATOM 3812 C CA . ARG C 1 134 ? 122.041 104.940 198.405 1.00 128.65 134 ARG C CA 1
ATOM 3813 C C . ARG C 1 134 ? 121.351 104.282 197.225 1.00 128.65 134 ARG C C 1
ATOM 3814 O O . ARG C 1 134 ? 120.474 104.887 196.605 1.00 128.65 134 ARG C O 1
ATOM 3822 N N . GLY C 1 135 ? 121.746 103.054 196.916 1.00 126.65 135 GLY C N 1
ATOM 3823 C CA . GLY C 1 135 ? 121.148 102.337 195.811 1.00 126.65 135 GLY C CA 1
ATOM 3824 C C . GLY C 1 135 ? 122.080 102.272 194.625 1.00 126.65 135 GLY C C 1
ATOM 3825 O O . GLY C 1 135 ? 123.000 103.083 194.510 1.00 126.65 135 GLY C O 1
ATOM 3826 N N . THR C 1 136 ? 121.860 101.316 193.739 1.00 125.19 136 THR C N 1
ATOM 3827 C CA . THR C 1 136 ? 122.724 101.149 192.580 1.00 125.19 136 THR C CA 1
ATOM 3828 C C . THR C 1 136 ? 122.002 101.310 191.259 1.00 125.19 136 THR C C 1
ATOM 3829 O O . THR C 1 136 ? 122.553 101.905 190.333 1.00 125.19 136 THR C O 1
ATOM 3833 N N . GLY C 1 137 ? 120.789 100.792 191.134 1.00 122.66 137 GLY C N 1
ATOM 3834 C CA . GLY C 1 137 ? 120.162 100.748 189.834 1.00 122.66 137 GLY C CA 1
ATOM 3835 C C . GLY C 1 137 ? 119.415 102.004 189.457 1.00 122.66 137 GLY C C 1
ATOM 3836 O O . GLY C 1 137 ? 118.273 102.198 189.874 1.00 122.66 137 GLY C O 1
ATOM 3837 N N . GLY C 1 138 ? 120.031 102.854 188.652 1.00 119.25 138 GLY C N 1
ATOM 3838 C CA . GLY C 1 138 ? 119.341 104.032 188.183 1.00 119.25 138 GLY C CA 1
ATOM 3839 C C . GLY C 1 138 ? 120.188 104.789 187.195 1.00 119.25 138 GLY C C 1
ATOM 3840 O O . GLY C 1 138 ? 121.151 104.256 186.649 1.00 119.25 138 GLY C O 1
ATOM 3841 N N . PHE C 1 139 ? 119.816 106.041 186.965 1.00 121.76 139 PHE C N 1
ATOM 3842 C CA . PHE C 1 139 ? 120.601 106.888 186.084 1.00 121.76 139 PHE C CA 1
ATOM 3843 C C . PHE C 1 139 ? 120.520 108.331 186.555 1.00 121.76 139 PHE C C 1
ATOM 3844 O O . PHE C 1 139 ? 119.445 108.836 186.886 1.00 121.76 139 PHE C O 1
ATOM 3852 N N . HIS C 1 140 ? 121.702 108.920 186.686 1.00 124.30 140 HIS C N 1
ATOM 3853 C CA . HIS C 1 140 ? 122.081 110.315 186.864 1.00 124.30 140 HIS C CA 1
ATOM 3854 C C . HIS C 1 140 ? 121.809 110.984 188.198 1.00 124.30 140 HIS C C 1
ATOM 3855 O O . HIS C 1 140 ? 122.703 111.675 188.678 1.00 124.30 140 HIS C O 1
ATOM 3862 N N . TRP C 1 141 ? 120.692 110.712 188.873 1.00 120.80 141 TRP C N 1
ATOM 3863 C CA . TRP C 1 141 ? 120.535 111.183 190.248 1.00 120.80 141 TRP C CA 1
ATOM 3864 C C . TRP C 1 141 ? 119.629 110.274 191.057 1.00 120.80 141 TRP C C 1
ATOM 3865 O O . TRP C 1 141 ? 119.251 110.646 192.172 1.00 120.80 141 TRP C O 1
ATOM 3876 N N . ASP C 1 142 ? 119.220 109.156 190.519 1.00 124.86 142 ASP C N 1
ATOM 3877 C CA . ASP C 1 142 ? 118.391 108.183 191.211 1.00 124.86 142 ASP C CA 1
ATOM 3878 C C . ASP C 1 142 ? 118.897 107.656 192.560 1.00 124.86 142 ASP C C 1
ATOM 3879 O O . ASP C 1 142 ? 118.056 107.258 193.371 1.00 124.86 142 ASP C O 1
ATOM 3884 N N . PRO C 1 143 ? 120.206 107.592 192.866 1.00 124.27 143 PRO C N 1
ATOM 3885 C CA . PRO C 1 143 ? 120.551 107.216 194.245 1.00 124.27 143 PRO C CA 1
ATOM 3886 C C . PRO C 1 143 ? 120.255 108.276 195.289 1.00 124.27 143 PRO C C 1
ATOM 3887 O O . PRO C 1 143 ? 120.112 107.929 196.466 1.00 124.27 143 PRO C O 1
ATOM 3891 N N . ILE C 1 144 ? 120.143 109.551 194.917 1.00 123.14 144 ILE C N 1
ATOM 3892 C CA . ILE C 1 144 ? 119.995 110.586 195.935 1.00 123.14 144 ILE C CA 1
ATOM 3893 C C . ILE C 1 144 ? 118.625 111.235 195.934 1.00 123.14 144 ILE C C 1
ATOM 3894 O O . ILE C 1 144 ? 118.452 112.305 196.516 1.00 123.14 144 ILE C O 1
ATOM 3899 N N . PHE C 1 145 ? 117.632 110.603 195.329 1.00 120.52 145 PHE C N 1
ATOM 3900 C CA . PHE C 1 145 ? 116.317 111.218 195.292 1.00 120.52 145 PHE C CA 1
ATOM 3901 C C . PHE C 1 145 ? 115.344 110.339 196.048 1.00 120.52 145 PHE C C 1
ATOM 3902 O O . PHE C 1 145 ? 115.323 109.127 195.837 1.00 120.52 145 PHE C O 1
ATOM 3910 N N . ILE C 1 146 ? 114.527 110.944 196.901 1.00 123.14 146 ILE C N 1
ATOM 3911 C CA . ILE C 1 146 ? 113.556 110.224 197.713 1.00 123.14 146 ILE C CA 1
ATOM 3912 C C . ILE C 1 146 ? 112.195 110.862 197.493 1.00 123.14 146 ILE C C 1
ATOM 3913 O O . ILE C 1 146 ? 112.027 112.044 197.783 1.00 123.14 146 ILE C O 1
ATOM 3918 N N . PRO C 1 147 ? 111.199 110.127 197.007 1.00 125.17 147 PRO C N 1
ATOM 3919 C CA . PRO C 1 147 ? 109.861 110.700 196.847 1.00 125.17 147 PRO C CA 1
ATOM 3920 C C . PRO C 1 147 ? 109.155 110.857 198.182 1.00 125.17 147 PRO C C 1
ATOM 3921 O O . PRO C 1 147 ? 109.618 110.402 199.227 1.00 125.17 147 PRO C O 1
ATOM 3925 N N . LYS C 1 148 ? 107.995 111.506 198.120 1.00 128.79 148 LYS C N 1
ATOM 3926 C CA . LYS C 1 148 ? 107.164 111.679 199.301 1.00 128.79 148 LYS C CA 1
ATOM 3927 C C . LYS C 1 148 ? 106.549 110.360 199.726 1.00 128.79 148 LYS C C 1
ATOM 3928 O O . LYS C 1 148 ? 106.225 109.510 198.895 1.00 128.79 148 LYS C O 1
ATOM 3934 N N . GLY C 1 149 ? 106.385 110.200 201.033 1.00 131.26 149 GLY C N 1
ATOM 3935 C CA . GLY C 1 149 ? 105.810 108.997 201.588 1.00 131.26 149 GLY C CA 1
ATOM 3936 C C . GLY C 1 149 ? 106.694 107.777 201.531 1.00 131.26 149 GLY C C 1
ATOM 3937 O O . GLY C 1 149 ? 106.211 106.674 201.801 1.00 131.26 149 GLY C O 1
ATOM 3938 N N . GLN C 1 150 ? 107.966 107.933 201.179 1.00 131.97 150 GLN C N 1
ATOM 3939 C CA . GLN C 1 150 ? 108.894 106.822 201.078 1.00 131.97 150 GLN C CA 1
ATOM 3940 C C . GLN C 1 150 ? 110.154 107.153 201.856 1.00 131.97 150 GLN C C 1
ATOM 3941 O O . GLN C 1 150 ? 110.531 108.316 201.999 1.00 131.97 150 GLN C O 1
ATOM 3947 N N . THR C 1 151 ? 110.797 106.114 202.369 1.00 133.67 151 THR C N 1
ATOM 3948 C CA . THR C 1 151 ? 112.138 106.236 202.914 1.00 133.67 151 THR C CA 1
ATOM 3949 C C . THR C 1 151 ? 113.177 105.638 201.987 1.00 133.67 151 THR C C 1
ATOM 3950 O O . THR C 1 151 ? 114.373 105.715 202.280 1.00 133.67 151 THR C O 1
ATOM 3954 N N . ARG C 1 152 ? 112.739 105.057 200.884 1.00 129.88 152 ARG C N 1
ATOM 3955 C CA . ARG C 1 152 ? 113.582 104.314 199.970 1.00 129.88 152 ARG C CA 1
ATOM 3956 C C . ARG C 1 152 ? 113.758 105.125 198.694 1.00 129.88 152 ARG C C 1
ATOM 3957 O O . ARG C 1 152 ? 112.791 105.673 198.162 1.00 129.88 152 ARG C O 1
ATOM 3965 N N . THR C 1 153 ? 114.992 105.210 198.207 1.00 125.55 153 THR C N 1
ATOM 3966 C CA . THR C 1 153 ? 115.315 106.109 197.105 1.00 125.55 153 THR C CA 1
ATOM 3967 C C . THR C 1 153 ? 114.851 105.513 195.780 1.00 125.55 153 THR C C 1
ATOM 3968 O O . THR C 1 153 ? 114.201 104.469 195.739 1.00 125.55 153 THR C O 1
ATOM 3972 N N . PHE C 1 154 ? 115.185 106.169 194.666 1.00 121.60 154 PHE C N 1
ATOM 3973 C CA . PHE C 1 154 ? 114.903 105.583 193.359 1.00 121.60 154 PHE C CA 1
ATOM 3974 C C . PHE C 1 154 ? 115.782 104.371 193.100 1.00 121.60 154 PHE C C 1
ATOM 3975 O O . PHE C 1 154 ? 115.295 103.310 192.697 1.00 121.60 154 PHE C O 1
ATOM 3983 N N . ALA C 1 155 ? 117.085 104.506 193.333 1.00 125.56 155 ALA C N 1
ATOM 3984 C CA . ALA C 1 155 ? 118.001 103.435 192.974 1.00 125.56 155 ALA C CA 1
ATOM 3985 C C . ALA C 1 155 ? 117.966 102.272 193.948 1.00 125.56 155 ALA C C 1
ATOM 3986 O O . ALA C 1 155 ? 118.487 101.203 193.619 1.00 125.56 155 ALA C O 1
ATOM 3988 N N . GLU C 1 156 ? 117.391 102.450 195.128 1.00 128.94 156 GLU C N 1
ATOM 3989 C CA . GLU C 1 156 ? 117.157 101.328 196.016 1.00 128.94 156 GLU C CA 1
ATOM 3990 C C . GLU C 1 156 ? 115.933 100.520 195.634 1.00 128.94 156 GLU C C 1
ATOM 3991 O O . GLU C 1 156 ? 115.700 99.465 196.225 1.00 128.94 156 GLU C O 1
ATOM 3997 N N . MET C 1 157 ? 115.131 100.996 194.697 1.00 125.74 157 MET C N 1
ATOM 3998 C CA . MET C 1 157 ? 113.933 100.266 194.342 1.00 125.74 157 MET C CA 1
ATOM 3999 C C . MET C 1 157 ? 114.182 99.380 193.134 1.00 125.74 157 MET C C 1
ATOM 4000 O O . MET C 1 157 ? 115.179 99.511 192.423 1.00 125.74 157 MET C O 1
ATOM 4005 N N . SER C 1 158 ? 113.245 98.467 192.901 1.00 124.61 158 SER C N 1
ATOM 4006 C CA . SER C 1 158 ? 113.295 97.594 191.740 1.00 124.61 158 SER C CA 1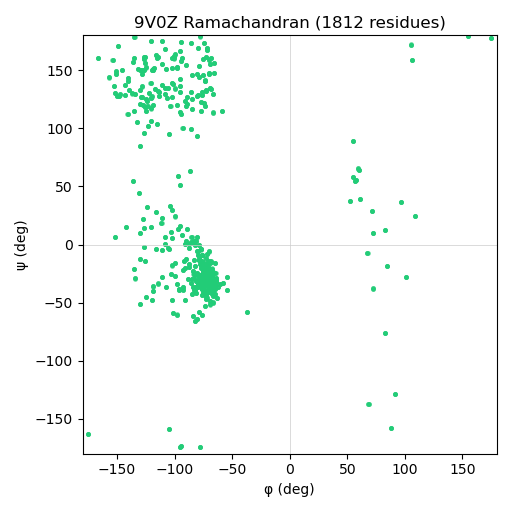
ATOM 4007 C C . SER C 1 158 ? 112.824 98.385 190.528 1.00 124.61 158 SER C C 1
ATOM 4008 O O . SER C 1 158 ? 112.452 99.554 190.629 1.00 124.61 158 SER C O 1
ATOM 4011 N N . LEU C 1 159 ? 112.820 97.754 189.360 1.00 119.33 159 LEU C N 1
ATOM 4012 C CA . LEU C 1 159 ? 112.433 98.491 188.170 1.00 119.33 159 LEU C CA 1
ATOM 4013 C C . LEU C 1 159 ? 110.932 98.711 188.123 1.00 119.33 159 LEU C C 1
ATOM 4014 O O . LEU C 1 159 ? 110.472 99.756 187.664 1.00 119.33 159 LEU C O 1
ATOM 4019 N N . ASP C 1 160 ? 110.153 97.757 188.623 1.00 123.87 160 ASP C N 1
ATOM 4020 C CA . ASP C 1 160 ? 108.715 97.953 188.676 1.00 123.87 160 ASP C CA 1
ATOM 4021 C C . ASP C 1 160 ? 108.296 98.884 189.799 1.00 123.87 160 ASP C C 1
ATOM 4022 O O . ASP C 1 160 ? 107.234 99.504 189.704 1.00 123.87 160 ASP C O 1
ATOM 4027 N N . GLU C 1 161 ? 109.091 98.990 190.862 1.00 124.12 161 GLU C N 1
ATOM 4028 C CA . GLU C 1 161 ? 108.768 99.944 191.912 1.00 124.12 161 GLU C CA 1
ATOM 4029 C C . GLU C 1 161 ? 109.078 101.365 191.496 1.00 124.12 161 GLU C C 1
ATOM 4030 O O . GLU C 1 161 ? 108.371 102.287 191.909 1.00 124.12 161 GLU C O 1
ATOM 4036 N N . LYS C 1 162 ? 110.121 101.565 190.694 1.00 119.41 162 LYS C N 1
ATOM 4037 C CA . LYS C 1 162 ? 110.507 102.920 190.333 1.00 119.41 162 LYS C CA 1
ATOM 4038 C C . LYS C 1 162 ? 109.516 103.527 189.357 1.00 119.41 162 LYS C C 1
ATOM 4039 O O . LYS C 1 162 ? 109.141 104.695 189.494 1.00 119.41 162 LYS C O 1
ATOM 4045 N N . LEU C 1 163 ? 109.046 102.742 188.394 1.00 118.46 163 LEU C N 1
ATOM 4046 C CA . LEU C 1 163 ? 108.139 103.255 187.380 1.00 118.46 163 LEU C CA 1
ATOM 4047 C C . LEU C 1 163 ? 106.750 103.551 187.917 1.00 118.46 163 LEU C C 1
ATOM 4048 O O . LEU C 1 163 ? 105.977 104.235 187.245 1.00 118.46 1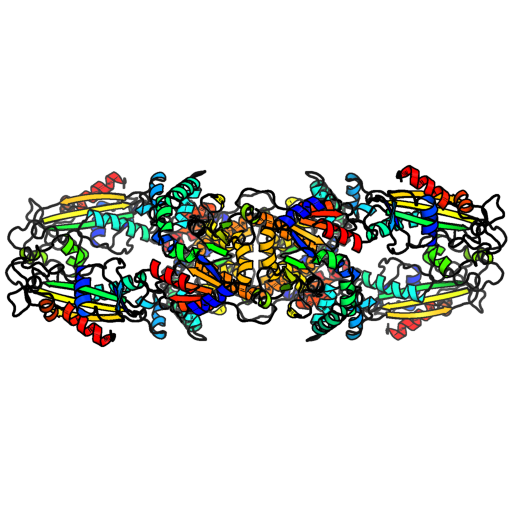63 LEU C O 1
ATOM 4053 N N . SER C 1 164 ? 106.416 103.074 189.106 1.00 119.43 164 SER C N 1
ATOM 4054 C CA . SER C 1 164 ? 105.194 103.499 189.757 1.00 119.43 164 SER C CA 1
ATOM 4055 C C . SER C 1 164 ? 105.331 104.858 190.418 1.00 119.43 164 SER C C 1
ATOM 4056 O O . SER C 1 164 ? 104.316 105.450 190.791 1.00 119.43 164 SER C O 1
ATOM 4059 N N . PHE C 1 165 ? 106.549 105.363 190.573 1.00 117.37 165 PHE C N 1
ATOM 4060 C CA . PHE C 1 165 ? 106.801 106.627 191.245 1.00 117.37 165 PHE C CA 1
ATOM 4061 C C . PHE C 1 165 ? 107.457 107.674 190.370 1.00 117.37 165 PHE C C 1
ATOM 4062 O O . PHE C 1 165 ? 107.142 108.851 190.517 1.00 117.37 165 PHE C O 1
ATOM 4070 N N . SER C 1 166 ? 108.353 107.280 189.478 1.00 114.50 166 SER C N 1
ATOM 4071 C CA . SER C 1 166 ? 109.185 108.209 188.736 1.00 114.50 166 SER C CA 1
ATOM 4072 C C . SER C 1 166 ? 108.354 108.982 187.722 1.00 114.50 166 SER C C 1
ATOM 4073 O O . SER C 1 166 ? 107.246 108.570 187.381 1.00 114.50 166 SER C O 1
ATOM 4076 N N . PRO C 1 167 ? 108.843 110.140 187.267 1.00 110.02 167 PRO C N 1
ATOM 4077 C CA . PRO C 1 167 ? 108.123 110.846 186.204 1.00 110.02 167 PRO C CA 1
ATOM 4078 C C . PRO C 1 167 ? 108.103 110.081 184.909 1.00 110.02 167 PRO C C 1
ATOM 4079 O O . PRO C 1 167 ? 107.100 110.102 184.191 1.00 110.02 167 PRO C O 1
ATOM 4083 N N . LEU C 1 168 ? 109.181 109.368 184.614 1.00 106.48 168 LEU C N 1
ATOM 4084 C CA . LEU C 1 168 ? 109.311 108.707 183.328 1.00 106.48 168 LEU C CA 1
ATOM 4085 C C . LEU C 1 168 ? 108.450 107.455 183.262 1.00 106.48 168 LEU C C 1
ATOM 4086 O O . LEU C 1 168 ? 108.213 106.916 182.179 1.00 106.48 168 LEU C O 1
ATOM 4091 N N . GLY C 1 169 ? 107.969 106.982 184.405 1.00 107.36 169 GLY C N 1
ATOM 4092 C CA . GLY C 1 169 ? 107.045 105.873 184.401 1.00 107.36 169 GLY C CA 1
ATOM 4093 C C . GLY C 1 169 ? 105.642 106.276 184.015 1.00 107.36 169 GLY C C 1
ATOM 4094 O O . GLY C 1 169 ? 104.913 105.484 183.419 1.00 107.36 169 GLY C O 1
ATOM 4095 N N . ARG C 1 170 ? 105.235 107.495 184.355 1.00 105.93 170 ARG C N 1
ATOM 4096 C CA . ARG C 1 170 ? 103.903 107.932 183.970 1.00 105.93 170 ARG C CA 1
ATOM 4097 C C . ARG C 1 170 ? 103.874 108.564 182.592 1.00 105.93 170 ARG C C 1
ATOM 4098 O O . ARG C 1 170 ? 102.803 108.650 181.993 1.00 105.93 170 ARG C O 1
ATOM 4106 N N . LEU C 1 171 ? 105.016 109.010 182.081 1.00 100.34 171 LEU C N 1
ATOM 4107 C CA . LEU C 1 171 ? 105.059 109.513 180.719 1.00 100.34 171 LEU C CA 1
ATOM 4108 C C . LEU C 1 171 ? 104.897 108.405 179.700 1.00 100.34 171 LEU C C 1
ATOM 4109 O O . LEU C 1 171 ? 104.239 108.604 178.677 1.00 100.34 171 LEU C O 1
ATOM 4114 N N . HIS C 1 172 ? 105.483 107.243 179.958 1.00 101.97 172 HIS C N 1
ATOM 4115 C CA . HIS C 1 172 ? 105.392 106.136 179.022 1.00 101.97 172 HIS C CA 1
ATOM 4116 C C . HIS C 1 172 ? 104.004 105.531 178.983 1.00 101.97 172 HIS C C 1
ATOM 4117 O O . HIS C 1 172 ? 103.627 104.949 177.968 1.00 101.97 172 HIS C O 1
ATOM 4124 N N . THR C 1 173 ? 103.233 105.666 180.049 1.00 102.64 173 THR C N 1
ATOM 4125 C CA . THR C 1 173 ? 101.840 105.264 179.980 1.00 102.64 173 THR C CA 1
ATOM 4126 C C . THR C 1 173 ? 101.031 106.259 179.163 1.00 102.64 173 THR C C 1
ATOM 4127 O O . THR C 1 173 ? 100.170 105.864 178.375 1.00 102.64 173 THR C O 1
ATOM 4131 N N . ARG C 1 174 ? 101.320 107.548 179.310 1.00 101.73 174 ARG C N 1
ATOM 4132 C CA . ARG C 1 174 ? 100.616 108.555 178.529 1.00 101.73 174 ARG C CA 1
ATOM 4133 C C . ARG C 1 174 ? 101.043 108.542 177.073 1.00 101.73 174 ARG C C 1
ATOM 4134 O O . ARG C 1 174 ? 100.270 108.953 176.204 1.00 101.73 174 ARG C O 1
ATOM 4142 N N . LEU C 1 175 ? 102.267 108.103 176.788 1.00 98.90 175 LEU C N 1
ATOM 4143 C CA . LEU C 1 175 ? 102.720 108.051 175.406 1.00 98.90 175 LEU C CA 1
ATOM 4144 C C . LEU C 1 175 ? 102.021 106.942 174.645 1.00 98.90 175 LEU C C 1
ATOM 4145 O O . LEU C 1 175 ? 101.805 107.064 173.437 1.00 98.90 175 LEU C O 1
ATOM 4150 N N . ARG C 1 176 ? 101.638 105.872 175.339 1.00 103.32 176 ARG C N 1
ATOM 4151 C CA . ARG C 1 176 ? 100.939 104.773 174.689 1.00 103.32 176 ARG C CA 1
ATOM 4152 C C . ARG C 1 176 ? 99.566 105.206 174.215 1.00 103.32 176 ARG C C 1
ATOM 4153 O O . ARG C 1 176 ? 99.218 105.018 173.048 1.00 103.32 176 ARG C O 1
ATOM 4161 N N . THR C 1 177 ? 98.786 105.833 175.089 1.00 101.77 177 THR C N 1
ATOM 4162 C CA . THR C 1 177 ? 97.399 106.108 174.750 1.00 101.77 177 THR C CA 1
ATOM 4163 C C . THR C 1 177 ? 97.226 107.286 173.809 1.00 101.77 177 THR C C 1
ATOM 4164 O O . THR C 1 177 ? 96.096 107.557 173.404 1.00 101.77 177 THR C O 1
ATOM 4168 N N . GLU C 1 178 ? 98.287 107.996 173.453 1.00 99.92 178 GLU C N 1
ATOM 4169 C CA . GLU C 1 178 ? 98.148 109.068 172.482 1.00 99.92 178 GLU C CA 1
ATOM 4170 C C . GLU C 1 178 ? 98.654 108.701 171.107 1.00 99.92 178 GLU C C 1
ATOM 4171 O O . GLU C 1 178 ? 98.204 109.288 170.122 1.00 99.92 178 GLU C O 1
ATOM 4177 N N . LEU C 1 179 ? 99.581 107.762 171.007 1.00 93.57 179 LEU C N 1
ATOM 4178 C CA . LEU C 1 179 ? 100.078 107.315 169.721 1.00 93.57 179 LEU C CA 1
ATOM 4179 C C . LEU C 1 179 ? 99.592 105.926 169.367 1.00 93.57 179 LEU C C 1
ATOM 4180 O O . LEU C 1 179 ? 100.020 105.368 168.358 1.00 93.57 179 LEU C O 1
ATOM 4185 N N . GLY C 1 180 ? 98.702 105.361 170.164 1.00 98.32 180 GLY C N 1
ATOM 4186 C CA . GLY C 1 180 ? 98.284 103.998 169.959 1.00 98.32 180 GLY C CA 1
ATOM 4187 C C . GLY C 1 180 ? 99.267 103.044 170.590 1.00 98.32 180 GLY C C 1
ATOM 4188 O O . GLY C 1 180 ? 99.001 102.520 171.673 1.00 98.32 180 GLY C O 1
ATOM 4189 N N . LEU C 1 181 ? 100.413 102.869 169.932 1.00 97.27 181 LEU C N 1
ATOM 4190 C CA . LEU C 1 181 ? 101.506 101.958 170.299 1.00 97.27 181 LEU C CA 1
ATOM 4191 C C . LEU C 1 181 ? 101.078 100.598 170.844 1.00 97.27 181 LEU C C 1
ATOM 4192 O O . LEU C 1 181 ? 101.663 100.094 171.796 1.00 97.27 181 LEU C O 1
ATOM 4198 N N . ALA D 1 2 ? 143.651 152.098 159.904 1.00 95.29 2 ALA D N 1
ATOM 4199 C CA . ALA D 1 2 ? 142.588 151.109 160.007 1.00 95.29 2 ALA D CA 1
ATOM 4200 C C . ALA D 1 2 ? 142.882 150.156 161.151 1.00 95.29 2 ALA D C 1
ATOM 4201 O O . ALA D 1 2 ? 144.043 149.888 161.440 1.00 95.29 2 ALA D O 1
ATOM 4203 N N . PRO D 1 3 ? 141.841 149.666 161.819 1.00 88.45 3 PRO D N 1
ATOM 4204 C CA . PRO D 1 3 ? 142.053 148.675 162.873 1.00 88.45 3 PRO D CA 1
ATOM 4205 C C . PRO D 1 3 ? 142.489 147.349 162.286 1.00 88.45 3 PRO D C 1
ATOM 4206 O O . PRO D 1 3 ? 142.100 146.985 161.178 1.00 88.45 3 PRO D O 1
ATOM 4210 N N . THR D 1 4 ? 143.312 146.630 163.030 1.00 83.50 4 THR D N 1
ATOM 4211 C CA . THR D 1 4 ? 143.668 145.285 162.617 1.00 83.50 4 THR D CA 1
ATOM 4212 C C . THR D 1 4 ? 142.916 144.228 163.393 1.00 83.50 4 THR D C 1
ATOM 4213 O O . THR D 1 4 ? 142.363 143.308 162.789 1.00 83.50 4 THR D O 1
ATOM 4217 N N . TRP D 1 5 ? 142.871 144.340 164.709 1.00 78.26 5 TRP D N 1
ATOM 4218 C CA . TRP D 1 5 ? 142.168 143.399 165.560 1.00 78.26 5 TRP D CA 1
ATOM 4219 C C . TRP D 1 5 ? 140.851 144.005 166.001 1.00 78.26 5 TRP D C 1
ATOM 4220 O O . TRP D 1 5 ? 140.785 145.178 166.348 1.00 78.26 5 TRP D O 1
ATOM 4231 N N . PHE D 1 6 ? 139.803 143.199 166.009 1.00 77.29 6 PHE D N 1
ATOM 4232 C CA . PHE D 1 6 ? 138.470 143.677 166.338 1.00 77.29 6 PHE D CA 1
ATOM 4233 C C . PHE D 1 6 ? 137.954 142.921 167.543 1.00 77.29 6 PHE D C 1
ATOM 4234 O O . PHE D 1 6 ? 137.585 141.756 167.428 1.00 77.29 6 PHE D O 1
ATOM 4242 N N . TYR D 1 7 ? 137.918 143.585 168.686 1.00 83.06 7 TYR D N 1
ATOM 4243 C CA . TYR D 1 7 ? 137.368 143.007 169.894 1.00 83.06 7 TYR D CA 1
ATOM 4244 C C . TYR D 1 7 ? 135.874 142.839 169.730 1.00 83.06 7 TYR D C 1
ATOM 4245 O O . TYR D 1 7 ? 135.188 143.754 169.290 1.00 83.06 7 TYR D O 1
ATOM 4254 N N . ASN D 1 8 ? 135.361 141.683 170.107 1.00 85.75 8 ASN D N 1
ATOM 4255 C CA . ASN D 1 8 ? 133.939 141.411 170.011 1.00 85.75 8 ASN D CA 1
ATOM 4256 C C . ASN D 1 8 ? 133.381 141.242 171.406 1.00 85.75 8 ASN D C 1
ATOM 4257 O O . ASN D 1 8 ? 133.936 140.494 172.211 1.00 85.75 8 ASN D O 1
ATOM 4262 N N . THR D 1 9 ? 132.270 141.913 171.677 1.00 98.68 9 THR D N 1
ATOM 4263 C CA . THR D 1 9 ? 131.616 141.805 172.965 1.00 98.68 9 THR D CA 1
ATOM 4264 C C . THR D 1 9 ? 130.143 142.111 172.788 1.00 98.68 9 THR D C 1
ATOM 4265 O O . THR D 1 9 ? 129.734 142.717 171.801 1.00 98.68 9 THR D O 1
ATOM 4269 N N . THR D 1 10 ? 129.340 141.647 173.738 1.00 107.96 10 THR D N 1
ATOM 4270 C CA . THR D 1 10 ? 127.923 141.974 173.770 1.00 107.96 10 THR D CA 1
ATOM 4271 C C . THR D 1 10 ? 127.484 142.579 175.089 1.00 107.96 10 THR D C 1
ATOM 4272 O O . THR D 1 10 ? 126.389 143.142 175.156 1.00 107.96 10 THR D O 1
ATOM 4276 N N . ASN D 1 11 ? 128.294 142.487 176.133 1.00 111.35 11 ASN D N 1
ATOM 4277 C CA . ASN D 1 11 ? 127.962 143.101 177.407 1.00 111.35 11 ASN D CA 1
ATOM 4278 C C . ASN D 1 11 ? 128.530 144.510 177.434 1.00 111.35 11 ASN D C 1
ATOM 4279 O O . ASN D 1 11 ? 129.734 144.701 177.264 1.00 111.35 11 ASN D O 1
ATOM 4284 N N . SER D 1 12 ? 127.660 145.490 177.662 1.00 114.14 12 SER D N 1
ATOM 4285 C CA . SER D 1 12 ? 128.063 146.884 177.576 1.00 114.14 12 SER D CA 1
ATOM 4286 C C . SER D 1 12 ? 128.942 147.316 178.733 1.00 114.14 12 SER D C 1
ATOM 4287 O O . SER D 1 12 ? 129.672 148.300 178.599 1.00 114.14 12 SER D O 1
ATOM 4290 N N . GLU D 1 13 ? 128.886 146.625 179.863 1.00 116.41 13 GLU D N 1
ATOM 4291 C CA . GLU D 1 13 ? 129.752 147.004 180.966 1.00 116.41 13 GLU D CA 1
ATOM 4292 C C . GLU D 1 13 ? 131.161 146.460 180.783 1.00 116.41 13 GLU D C 1
ATOM 4293 O O . GLU D 1 13 ? 132.128 147.101 181.203 1.00 116.41 13 GLU D O 1
ATOM 4299 N N . LYS D 1 14 ? 131.300 145.299 180.142 1.00 111.29 14 LYS D N 1
ATOM 4300 C CA . LYS D 1 14 ? 132.624 144.818 179.776 1.00 111.29 14 LYS D CA 1
ATOM 4301 C C . LYS D 1 14 ? 133.260 145.710 178.726 1.00 111.29 14 LYS D C 1
ATOM 4302 O O . LYS D 1 14 ? 134.486 145.845 178.691 1.00 111.29 14 LYS D O 1
ATOM 4308 N N . LEU D 1 15 ? 132.445 146.317 177.867 1.00 106.94 15 LEU D N 1
ATOM 4309 C CA . LEU D 1 15 ? 132.964 147.222 176.856 1.00 106.94 15 LEU D CA 1
ATOM 4310 C C . LEU D 1 15 ? 133.496 148.501 177.474 1.00 106.94 15 LEU D C 1
ATOM 4311 O O . LEU D 1 15 ? 134.493 149.043 176.996 1.00 106.94 15 LEU D O 1
ATOM 4316 N N . ARG D 1 16 ? 132.864 148.987 178.538 1.00 112.55 16 ARG D N 1
ATOM 4317 C CA . ARG D 1 16 ? 133.331 150.218 179.158 1.00 112.55 16 ARG D CA 1
ATOM 4318 C C . ARG D 1 16 ? 134.647 150.011 179.885 1.00 112.55 16 ARG D C 1
ATOM 4319 O O . ARG D 1 16 ? 135.503 150.900 179.881 1.00 112.55 16 ARG D O 1
ATOM 4327 N N . GLU D 1 17 ? 134.846 148.840 180.477 1.00 115.19 17 GLU D N 1
ATOM 4328 C CA . GLU D 1 17 ? 136.092 148.584 181.180 1.00 115.19 17 GLU D CA 1
ATOM 4329 C C . GLU D 1 17 ? 137.232 148.321 180.222 1.00 115.19 17 GLU D C 1
ATOM 4330 O O . GLU D 1 17 ? 138.387 148.582 180.558 1.00 115.19 17 GLU D O 1
ATOM 4336 N N . LEU D 1 18 ? 136.928 147.799 179.039 1.00 103.95 18 LEU D N 1
ATOM 4337 C CA . LEU D 1 18 ? 137.957 147.614 178.025 1.00 103.95 18 LEU D CA 1
ATOM 4338 C C . LEU D 1 18 ? 138.445 148.948 177.490 1.00 103.95 18 LEU D C 1
ATOM 4339 O O . LEU D 1 18 ? 139.649 149.221 177.476 1.00 103.95 18 LEU D O 1
ATOM 4344 N N . GLN D 1 19 ? 137.516 149.801 177.067 1.00 103.70 19 GLN D N 1
ATOM 4345 C CA . GLN D 1 19 ? 137.858 151.101 176.518 1.00 103.70 19 GLN D CA 1
ATOM 4346 C C . GLN D 1 19 ? 138.420 152.056 177.555 1.00 103.70 19 GLN D C 1
ATOM 4347 O O . GLN D 1 19 ? 138.982 153.082 177.176 1.00 103.70 19 GLN D O 1
ATOM 4353 N N . HIS D 1 20 ? 138.278 151.758 178.838 1.00 107.43 20 HIS D N 1
ATOM 4354 C CA . HIS D 1 20 ? 139.015 152.508 179.838 1.00 107.43 20 HIS D CA 1
ATOM 4355 C C . HIS D 1 20 ? 140.506 152.228 179.764 1.00 107.43 20 HIS D C 1
ATOM 4356 O O . HIS D 1 20 ? 141.312 153.099 180.099 1.00 107.43 20 HIS D O 1
ATOM 4363 N N . VAL D 1 21 ? 140.896 151.040 179.322 1.00 104.82 21 VAL D N 1
ATOM 4364 C CA . VAL D 1 21 ? 142.295 150.651 179.265 1.00 104.82 21 VAL D CA 1
ATOM 4365 C C . VAL D 1 21 ? 142.848 150.757 177.858 1.00 104.82 21 VAL D C 1
ATOM 4366 O O . VAL D 1 21 ? 143.822 151.466 177.616 1.00 104.82 21 VAL D O 1
ATOM 4370 N N . LEU D 1 22 ? 142.250 150.038 176.922 1.00 102.16 22 LEU D N 1
ATOM 4371 C CA . LEU D 1 22 ? 142.736 149.960 175.555 1.00 102.16 22 LEU D CA 1
ATOM 4372 C C . LEU D 1 22 ? 141.910 150.837 174.627 1.00 102.16 22 LEU D C 1
ATOM 4373 O O . LEU D 1 22 ? 141.751 150.537 173.446 1.00 102.16 22 LEU D O 1
ATOM 4378 N N . GLY D 1 23 ? 141.361 151.929 175.152 1.00 103.11 23 GLY D N 1
ATOM 4379 C CA . GLY D 1 23 ? 140.576 152.810 174.314 1.00 103.11 23 GLY D CA 1
ATOM 4380 C C . GLY D 1 23 ? 141.396 153.723 173.439 1.00 103.11 23 GLY D C 1
ATOM 4381 O O . GLY D 1 23 ? 140.933 154.114 172.365 1.00 103.11 23 GLY D O 1
ATOM 4382 N N . GLY D 1 24 ? 142.600 154.066 173.867 1.00 105.77 24 GLY D N 1
ATOM 4383 C CA . GLY D 1 24 ? 143.473 154.902 173.084 1.00 105.77 24 GLY D CA 1
ATOM 4384 C C . GLY D 1 24 ? 144.286 154.171 172.055 1.00 105.77 24 GLY D C 1
ATOM 4385 O O . GLY D 1 24 ? 145.080 154.795 171.350 1.00 105.77 24 GLY D O 1
ATOM 4386 N N . SER D 1 25 ? 144.122 152.862 171.945 1.00 100.06 25 SER D N 1
ATOM 4387 C CA . SER D 1 25 ? 144.877 152.097 170.967 1.00 100.06 25 SER D CA 1
ATOM 4388 C C . SER D 1 25 ? 144.295 152.315 169.585 1.00 100.06 25 SER D C 1
ATOM 4389 O O . SER D 1 25 ? 143.091 152.159 169.379 1.00 100.06 25 SER D O 1
ATOM 4392 N N . ALA D 1 26 ? 145.151 152.667 168.636 1.00 97.91 26 ALA D N 1
ATOM 4393 C CA . ALA D 1 26 ? 144.676 153.042 167.318 1.00 97.91 26 ALA D CA 1
ATOM 4394 C C . ALA D 1 26 ? 144.296 151.851 166.464 1.00 97.91 26 ALA D C 1
ATOM 4395 O O . ALA D 1 26 ? 143.600 152.026 165.464 1.00 97.91 26 ALA D O 1
ATOM 4397 N N . LYS D 1 27 ? 144.727 150.653 166.827 1.00 88.08 27 LYS D N 1
ATOM 4398 C CA . LYS D 1 27 ? 144.564 149.496 165.965 1.00 88.08 27 LYS D CA 1
ATOM 4399 C C . LYS D 1 27 ? 143.659 148.434 166.570 1.00 88.08 27 LYS D C 1
ATOM 4400 O O . LYS D 1 27 ? 143.779 147.256 166.247 1.00 88.08 27 LYS D O 1
ATOM 4406 N N . LEU D 1 28 ? 142.726 148.837 167.422 1.00 81.29 28 LEU D N 1
ATOM 4407 C CA . LEU D 1 28 ? 141.747 147.925 167.992 1.00 81.29 28 LEU D CA 1
ATOM 4408 C C . LEU D 1 28 ? 140.360 148.462 167.696 1.00 81.29 28 LEU D C 1
ATOM 4409 O O . LEU D 1 28 ? 139.994 149.531 168.182 1.00 81.29 28 LEU D O 1
ATOM 4414 N N . GLY D 1 29 ? 139.596 147.732 166.893 1.00 81.04 29 GLY D N 1
ATOM 4415 C CA . GLY D 1 29 ? 138.220 148.068 166.632 1.00 81.04 29 GLY D CA 1
ATOM 4416 C C . GLY D 1 29 ? 137.289 147.312 167.560 1.00 81.04 29 GLY D C 1
ATOM 4417 O O . GLY D 1 29 ? 137.699 146.460 168.332 1.00 81.04 29 GLY D O 1
ATOM 4418 N N . TYR D 1 30 ? 136.010 147.641 167.476 1.00 84.00 30 TYR D N 1
ATOM 4419 C CA . TYR D 1 30 ? 135.039 147.077 168.394 1.00 84.00 30 TYR D CA 1
ATOM 4420 C C . TYR D 1 30 ? 133.825 146.624 167.614 1.00 84.00 30 TYR D C 1
ATOM 4421 O O . TYR D 1 30 ? 133.272 147.390 166.829 1.00 84.00 30 TYR D O 1
ATOM 4430 N N . LEU D 1 31 ? 133.408 145.392 167.837 1.00 86.97 31 LEU D N 1
ATOM 4431 C CA . LEU D 1 31 ? 132.250 144.834 167.170 1.00 86.97 31 LEU D CA 1
ATOM 4432 C C . LEU D 1 31 ? 131.288 144.319 168.217 1.00 86.97 31 LEU D C 1
ATOM 4433 O O . LEU D 1 31 ? 131.679 144.036 169.347 1.00 86.97 31 LEU D O 1
ATOM 4438 N N . THR D 1 32 ? 130.020 144.235 167.850 1.00 95.23 32 THR D N 1
ATOM 4439 C CA . THR D 1 32 ? 128.976 143.764 168.748 1.00 95.23 32 THR D CA 1
ATOM 4440 C C . THR D 1 32 ? 128.138 142.707 168.066 1.00 95.23 32 THR D C 1
ATOM 4441 O O . THR D 1 32 ? 126.910 142.714 168.132 1.00 95.23 32 THR D O 1
ATOM 4445 N N . ALA D 1 33 ? 128.797 141.777 167.389 1.00 99.40 33 ALA D N 1
ATOM 4446 C CA . ALA D 1 33 ? 128.090 140.716 166.691 1.00 99.40 33 ALA D CA 1
ATOM 4447 C C . ALA D 1 33 ? 127.558 139.716 167.698 1.00 99.40 33 ALA D C 1
ATOM 4448 O O . ALA D 1 33 ? 128.219 139.407 168.691 1.00 99.40 33 ALA D O 1
ATOM 4450 N N . LYS D 1 34 ? 126.358 139.218 167.451 1.00 108.71 34 LYS D N 1
ATOM 4451 C CA . LYS D 1 34 ? 125.713 138.314 168.385 1.00 108.71 34 LYS D CA 1
ATOM 4452 C C . LYS D 1 34 ? 126.084 136.884 168.032 1.00 108.71 34 LYS D C 1
ATOM 4453 O O . LYS D 1 34 ? 125.791 136.414 166.930 1.00 108.71 34 LYS D O 1
ATOM 4459 N N . VAL D 1 35 ? 126.733 136.193 168.963 1.00 108.70 35 VAL D N 1
ATOM 4460 C CA . VAL D 1 35 ? 127.150 134.815 168.760 1.00 108.70 35 VAL D CA 1
ATOM 4461 C C . VAL D 1 35 ? 126.448 133.939 169.785 1.00 108.70 35 VAL D C 1
ATOM 4462 O O . VAL D 1 35 ? 126.081 134.395 170.872 1.00 108.70 35 VAL D O 1
ATOM 4466 N N . THR D 1 36 ? 126.242 132.679 169.422 1.00 117.33 36 THR D N 1
ATOM 4467 C CA . THR D 1 36 ? 125.592 131.734 170.318 1.00 117.33 36 THR D CA 1
ATOM 4468 C C . THR D 1 36 ? 126.573 131.270 171.376 1.00 117.33 36 THR D C 1
ATOM 4469 O O . THR D 1 36 ? 127.634 130.729 171.054 1.00 117.33 36 THR D O 1
ATOM 4473 N N . GLU D 1 37 ? 126.220 131.468 172.637 1.00 118.55 37 GLU D N 1
ATOM 4474 C CA . GLU D 1 37 ? 127.164 131.197 173.706 1.00 118.55 37 GLU D CA 1
ATOM 4475 C C . GLU D 1 37 ? 127.286 129.702 173.961 1.00 118.55 37 GLU D C 1
ATOM 4476 O O . GLU D 1 37 ? 126.288 128.992 174.088 1.00 118.55 37 GLU D O 1
ATOM 4482 N N . ILE D 1 38 ? 128.523 129.231 174.032 1.00 116.14 38 ILE D N 1
ATOM 4483 C CA . ILE D 1 38 ? 128.808 127.823 174.273 1.00 116.14 38 ILE D CA 1
ATOM 4484 C C . ILE D 1 38 ? 128.815 127.600 175.777 1.00 116.14 38 ILE D C 1
ATOM 4485 O O . ILE D 1 38 ? 129.443 128.357 176.520 1.00 116.14 38 ILE D O 1
ATOM 4490 N N . LEU D 1 39 ? 128.105 126.578 176.235 1.00 118.46 39 LEU D N 1
ATOM 4491 C CA . LEU D 1 39 ? 127.985 126.309 177.658 1.00 118.46 39 LEU D CA 1
ATOM 4492 C C . LEU D 1 39 ? 128.812 125.087 178.024 1.00 118.46 39 LEU D C 1
ATOM 4493 O O . LEU D 1 39 ? 128.658 124.024 177.415 1.00 118.46 39 LEU D O 1
ATOM 4498 N N . ASP D 1 40 ? 129.686 125.249 179.011 1.00 114.41 40 ASP D N 1
ATOM 4499 C CA . ASP D 1 40 ? 130.535 124.199 179.555 1.00 114.41 40 ASP D CA 1
ATOM 4500 C C . ASP D 1 40 ? 131.100 124.737 180.856 1.00 114.41 40 ASP D C 1
ATOM 4501 O O . ASP D 1 40 ? 131.100 125.945 181.085 1.00 114.41 40 ASP D O 1
ATOM 4506 N N . VAL D 1 41 ? 131.565 123.837 181.714 1.00 109.94 41 VAL D N 1
ATOM 4507 C CA . VAL D 1 41 ? 132.146 124.281 182.973 1.00 109.94 41 VAL D CA 1
ATOM 4508 C C . VAL D 1 41 ? 133.581 124.755 182.777 1.00 109.94 41 VAL D C 1
ATOM 4509 O O . VAL D 1 41 ? 134.019 125.709 183.427 1.00 109.94 41 VAL D O 1
ATOM 4513 N N . ASP D 1 42 ? 134.324 124.142 181.867 1.00 107.80 42 ASP D N 1
ATOM 4514 C CA . ASP D 1 42 ? 135.739 124.446 181.719 1.00 107.80 42 ASP D CA 1
ATOM 4515 C C . ASP D 1 42 ? 135.939 125.717 180.907 1.00 107.80 42 ASP D C 1
ATOM 4516 O O . ASP D 1 42 ? 135.417 125.841 179.798 1.00 107.80 42 ASP D O 1
ATOM 4521 N N . LEU D 1 43 ? 136.717 126.648 181.457 1.00 102.67 43 LEU D N 1
ATOM 4522 C CA . LEU D 1 43 ? 136.900 127.950 180.830 1.00 102.67 43 LEU D CA 1
ATOM 4523 C C . LEU D 1 43 ? 137.744 127.864 179.571 1.00 102.67 43 LEU D C 1
ATOM 4524 O O . LEU D 1 43 ? 137.445 128.534 178.580 1.00 102.67 43 LEU D O 1
ATOM 4529 N N . GLU D 1 44 ? 138.798 127.049 179.605 1.00 100.96 44 GLU D N 1
ATOM 4530 C CA . GLU D 1 44 ? 139.658 126.815 178.450 1.00 100.96 44 GLU D CA 1
ATOM 4531 C C . GLU D 1 44 ? 138.886 126.276 177.259 1.00 100.96 44 GLU D C 1
ATOM 4532 O O . GLU D 1 44 ? 139.201 126.607 176.117 1.00 100.96 44 GLU D O 1
ATOM 4538 N N . THR D 1 45 ? 137.850 125.483 177.506 1.00 101.17 45 THR D N 1
ATOM 4539 C CA . THR D 1 45 ? 137.069 124.908 176.422 1.00 101.17 45 THR D CA 1
ATOM 4540 C C . THR D 1 45 ? 136.082 125.919 175.854 1.00 101.17 45 THR D C 1
ATOM 4541 O O . THR D 1 45 ? 135.833 125.937 174.646 1.00 101.17 45 THR D O 1
ATOM 4545 N N . VAL D 1 46 ? 135.522 126.778 176.704 1.00 98.76 46 VAL D N 1
ATOM 4546 C CA . VAL D 1 46 ? 134.522 127.730 176.234 1.00 98.76 46 VAL D CA 1
ATOM 4547 C C . VAL D 1 46 ? 135.169 128.826 175.405 1.00 98.76 46 VAL D C 1
ATOM 4548 O O . VAL D 1 46 ? 134.706 129.137 174.305 1.00 98.76 46 VAL D O 1
ATOM 4552 N N . ILE D 1 47 ? 136.266 129.403 175.898 1.00 92.36 47 ILE D N 1
ATOM 4553 C CA . ILE D 1 47 ? 136.887 130.531 175.220 1.00 92.36 47 ILE D CA 1
ATOM 4554 C C . ILE D 1 47 ? 137.541 130.110 173.917 1.00 92.36 47 ILE D C 1
ATOM 4555 O O . ILE D 1 47 ? 137.627 130.908 172.984 1.00 92.36 47 ILE D O 1
ATOM 4560 N N . ARG D 1 48 ? 137.933 128.855 173.795 1.00 93.41 48 ARG D N 1
ATOM 4561 C CA . ARG D 1 48 ? 138.539 128.353 172.584 1.00 93.41 48 ARG D CA 1
ATOM 4562 C C . ARG D 1 48 ? 137.501 128.035 171.529 1.00 93.41 48 ARG D C 1
ATOM 4563 O O . ARG D 1 48 ? 137.795 128.122 170.338 1.00 93.41 48 ARG D O 1
ATOM 4571 N N . ALA D 1 49 ? 136.279 127.727 171.940 1.00 92.15 49 ALA D N 1
ATOM 4572 C CA . ALA D 1 49 ? 135.189 127.495 171.011 1.00 92.15 49 ALA D CA 1
ATOM 4573 C C . ALA D 1 49 ? 134.404 128.749 170.703 1.00 92.15 49 ALA D C 1
ATOM 4574 O O . ALA D 1 49 ? 133.704 128.793 169.690 1.00 92.15 49 ALA D O 1
ATOM 4576 N N . LYS D 1 50 ? 134.487 129.755 171.565 1.00 91.94 50 LYS D N 1
ATOM 4577 C CA . LYS D 1 50 ? 133.829 131.024 171.320 1.00 91.94 50 LYS D CA 1
ATOM 4578 C C . LYS D 1 50 ? 134.531 131.821 170.240 1.00 91.94 50 LYS D C 1
ATOM 4579 O O . LYS D 1 50 ? 133.882 132.593 169.536 1.00 91.94 50 LYS D O 1
ATOM 4585 N N . ALA D 1 51 ? 135.834 131.630 170.073 1.00 87.32 51 ALA D N 1
ATOM 4586 C CA . ALA D 1 51 ? 136.570 132.349 169.048 1.00 87.32 51 ALA D CA 1
ATOM 4587 C C . ALA D 1 51 ? 136.258 131.845 167.652 1.00 87.32 51 ALA D C 1
ATOM 4588 O O . ALA D 1 51 ? 136.373 132.604 166.693 1.00 87.32 51 ALA D O 1
ATOM 4590 N N . ILE D 1 52 ? 135.884 130.578 167.502 1.00 84.87 52 ILE D N 1
ATOM 4591 C CA . ILE D 1 52 ? 135.464 130.110 166.189 1.00 84.87 52 ILE D CA 1
ATOM 4592 C C . ILE D 1 52 ? 134.087 130.650 165.855 1.00 84.87 52 ILE D C 1
ATOM 4593 O O . ILE D 1 52 ? 133.839 131.090 164.729 1.00 84.87 52 ILE D O 1
ATOM 4598 N N . ALA D 1 53 ? 133.183 130.669 166.835 1.00 84.65 53 ALA D N 1
ATOM 4599 C CA . ALA D 1 53 ? 131.836 131.172 166.596 1.00 84.65 53 ALA D CA 1
ATOM 4600 C C . ALA D 1 53 ? 131.833 132.661 166.319 1.00 84.65 53 ALA D C 1
ATOM 4601 O O . ALA D 1 53 ? 130.959 133.153 165.606 1.00 84.65 53 ALA D O 1
ATOM 4603 N N . ALA D 1 54 ? 132.810 133.384 166.850 1.00 81.71 54 ALA D N 1
ATOM 4604 C CA . ALA D 1 54 ? 132.933 134.795 166.537 1.00 81.71 54 ALA D CA 1
ATOM 4605 C C . ALA D 1 54 ? 133.591 135.019 165.190 1.00 81.71 54 ALA D C 1
ATOM 4606 O O . ALA D 1 54 ? 133.214 135.945 164.479 1.00 81.71 54 ALA D O 1
ATOM 4608 N N . TYR D 1 55 ? 134.572 134.198 164.814 1.00 77.52 55 TYR D N 1
ATOM 4609 C CA . TYR D 1 55 ? 135.209 134.396 163.520 1.00 77.52 55 TYR D CA 1
ATOM 4610 C C . TYR D 1 55 ? 134.274 134.031 162.386 1.00 77.52 55 TYR D C 1
ATOM 4611 O O . TYR D 1 55 ? 134.372 134.602 161.305 1.00 77.52 55 TYR D O 1
ATOM 4620 N N . ARG D 1 56 ? 133.363 133.087 162.605 1.00 83.02 56 ARG D N 1
ATOM 4621 C CA . ARG D 1 56 ? 132.356 132.801 161.597 1.00 83.02 56 ARG D CA 1
ATOM 4622 C C . ARG D 1 56 ? 131.373 133.941 161.434 1.00 83.02 56 ARG D C 1
ATOM 4623 O O . ARG D 1 56 ? 130.785 134.085 160.362 1.00 83.02 56 ARG D O 1
ATOM 4631 N N . ALA D 1 57 ? 131.183 134.750 162.466 1.00 80.14 57 ALA D N 1
ATOM 4632 C CA . ALA D 1 57 ? 130.235 135.844 162.365 1.00 80.14 57 ALA D CA 1
ATOM 4633 C C . ALA D 1 57 ? 130.836 137.050 161.663 1.00 80.14 57 ALA D C 1
ATOM 4634 O O . ALA D 1 57 ? 130.169 137.673 160.837 1.00 80.14 57 ALA D O 1
ATOM 4636 N N . VAL D 1 58 ? 132.088 137.395 161.957 1.00 77.78 58 VAL D N 1
ATOM 4637 C CA . VAL D 1 58 ? 132.640 138.653 161.498 1.00 77.78 58 VAL D CA 1
ATOM 4638 C C . VAL D 1 58 ? 133.717 138.491 160.434 1.00 77.78 58 VAL D C 1
ATOM 4639 O O . VAL D 1 58 ? 133.884 139.401 159.617 1.00 77.78 58 VAL D O 1
ATOM 4643 N N . ARG D 1 59 ? 134.441 137.368 160.411 1.00 76.84 59 ARG D N 1
ATOM 4644 C CA . ARG D 1 59 ? 135.524 137.069 159.465 1.00 76.84 59 ARG D CA 1
ATOM 4645 C C . ARG D 1 59 ? 136.586 138.155 159.391 1.00 76.84 59 ARG D C 1
ATOM 4646 O O . ARG D 1 59 ? 137.104 138.453 158.323 1.00 76.84 59 ARG D O 1
ATOM 4654 N N . VAL D 1 60 ? 136.902 138.762 160.525 1.00 75.06 60 VAL D N 1
ATOM 4655 C CA . VAL D 1 60 ? 138.071 139.621 160.672 1.00 75.06 60 VAL D CA 1
ATOM 4656 C C . VAL D 1 60 ? 138.852 139.085 161.864 1.00 75.06 60 VAL D C 1
ATOM 4657 O O . VAL D 1 60 ? 138.303 138.289 162.634 1.00 75.06 60 VAL D O 1
ATOM 4661 N N . PRO D 1 61 ? 140.131 139.435 162.006 1.00 73.64 61 PRO D N 1
ATOM 4662 C CA . PRO D 1 61 ? 140.877 139.019 163.200 1.00 73.64 61 PRO D CA 1
ATOM 4663 C C . PRO D 1 61 ? 140.248 139.530 164.485 1.00 73.64 61 PRO D C 1
ATOM 4664 O O . PRO D 1 61 ? 140.210 140.727 164.742 1.00 73.64 61 PRO D O 1
ATOM 4668 N N . VAL D 1 62 ? 139.767 138.600 165.303 1.00 73.04 62 VAL D N 1
ATOM 4669 C CA . VAL D 1 62 ? 138.812 138.895 166.357 1.00 73.04 62 VAL D CA 1
ATOM 4670 C C . VAL D 1 62 ? 139.418 138.535 167.704 1.00 73.04 62 VAL D C 1
ATOM 4671 O O . VAL D 1 62 ? 140.301 137.684 167.794 1.00 73.04 62 VAL D O 1
ATOM 4675 N N . ILE D 1 63 ? 138.994 139.241 168.749 1.00 75.96 63 ILE D N 1
ATOM 4676 C CA . ILE D 1 63 ? 139.361 138.956 170.128 1.00 75.96 63 ILE D CA 1
ATOM 4677 C C . ILE D 1 63 ? 138.081 138.725 170.907 1.00 75.96 63 ILE D C 1
ATOM 4678 O O . ILE D 1 63 ? 137.150 139.524 170.811 1.00 75.96 63 ILE D O 1
ATOM 4683 N N . VAL D 1 64 ? 138.019 137.637 171.667 1.00 85.38 64 VAL D N 1
ATOM 4684 C CA . VAL D 1 64 ? 136.862 137.336 172.495 1.00 85.38 64 VAL D CA 1
ATOM 4685 C C . VAL D 1 64 ? 137.301 137.252 173.943 1.00 85.38 64 VAL D C 1
ATOM 4686 O O . VAL D 1 64 ? 138.480 137.319 174.262 1.00 85.38 64 VAL D O 1
ATOM 4690 N N . GLU D 1 65 ? 136.325 137.085 174.822 1.00 98.26 65 GLU D N 1
ATOM 4691 C CA . GLU D 1 65 ? 136.571 137.127 176.251 1.00 98.26 65 GLU D CA 1
ATOM 4692 C C . GLU D 1 65 ? 135.467 136.378 176.971 1.00 98.26 65 GLU D C 1
ATOM 4693 O O . GLU D 1 65 ? 134.309 136.436 176.560 1.00 98.26 65 GLU D O 1
ATOM 4699 N N . HIS D 1 66 ? 135.823 135.686 178.047 1.00 100.11 66 HIS D N 1
ATOM 4700 C CA . HIS D 1 66 ? 134.832 134.996 178.852 1.00 100.11 66 HIS D CA 1
ATOM 4701 C C . HIS D 1 66 ? 135.341 134.947 180.278 1.00 100.11 66 HIS D C 1
ATOM 4702 O O . HIS D 1 66 ? 136.547 134.903 180.505 1.00 100.11 66 HIS D O 1
ATOM 4709 N N . GLY D 1 67 ? 134.422 134.965 181.229 1.00 103.48 67 GLY D N 1
ATOM 4710 C CA . GLY D 1 67 ? 134.803 134.941 182.623 1.00 103.48 67 GLY D CA 1
ATOM 4711 C C . GLY D 1 67 ? 134.327 133.691 183.321 1.00 103.48 67 GLY D C 1
ATOM 4712 O O . GLY D 1 67 ? 133.453 132.996 182.811 1.00 103.48 67 GLY D O 1
ATOM 4713 N N . ALA D 1 68 ? 134.888 133.390 184.484 1.00 107.03 68 ALA D N 1
ATOM 4714 C CA . ALA D 1 68 ? 134.487 132.200 185.210 1.00 107.03 68 ALA D CA 1
ATOM 4715 C C . ALA D 1 68 ? 134.673 132.419 186.696 1.00 107.03 68 ALA D C 1
ATOM 4716 O O . ALA D 1 68 ? 135.598 133.107 187.127 1.00 107.03 68 ALA D O 1
ATOM 4718 N N . LEU D 1 69 ? 133.786 131.814 187.475 1.00 113.16 69 LEU D N 1
ATOM 4719 C CA . LEU D 1 69 ? 133.879 131.805 188.927 1.00 113.16 69 LEU D CA 1
ATOM 4720 C C . LEU D 1 69 ? 133.850 130.355 189.370 1.00 113.16 69 LEU D C 1
ATOM 4721 O O . LEU D 1 69 ? 132.944 129.611 188.991 1.00 113.16 69 LEU D O 1
ATOM 4726 N N . CYS D 1 70 ? 134.850 129.944 190.139 1.00 120.77 70 CYS D N 1
ATOM 4727 C CA . CYS D 1 70 ? 134.969 128.568 190.593 1.00 120.77 70 CYS D CA 1
ATOM 4728 C C . CYS D 1 70 ? 134.952 128.563 192.108 1.00 120.77 70 CYS D C 1
ATOM 4729 O O . CYS D 1 70 ? 135.852 129.121 192.735 1.00 120.77 70 CYS D O 1
ATOM 4732 N N . ILE D 1 71 ? 133.941 127.927 192.687 1.00 124.01 71 ILE D N 1
ATOM 4733 C CA . ILE D 1 71 ? 133.711 127.946 194.126 1.00 124.01 71 ILE D CA 1
ATOM 4734 C C . ILE D 1 71 ? 134.197 126.632 194.716 1.00 124.01 71 ILE D C 1
ATOM 4735 O O . ILE D 1 71 ? 133.792 125.555 194.266 1.00 124.01 71 ILE D O 1
ATOM 4740 N N . ASP D 1 72 ? 135.059 126.713 195.732 1.00 130.79 72 ASP D N 1
ATOM 4741 C CA . ASP D 1 72 ? 135.638 125.500 196.296 1.00 130.79 72 ASP D CA 1
ATOM 4742 C C . ASP D 1 72 ? 134.638 124.731 197.140 1.00 130.79 72 ASP D C 1
ATOM 4743 O O . ASP D 1 72 ? 134.820 123.533 197.369 1.00 130.79 72 ASP D O 1
ATOM 4748 N N . ALA D 1 73 ? 133.588 125.388 197.613 1.00 130.35 73 ALA D N 1
ATOM 4749 C CA . ALA D 1 73 ? 132.526 124.689 198.319 1.00 130.35 73 ALA D CA 1
ATOM 4750 C C . ALA D 1 73 ? 131.479 124.113 197.382 1.00 130.35 73 ALA D C 1
ATOM 4751 O O . ALA D 1 73 ? 130.488 123.561 197.859 1.00 130.35 73 ALA D O 1
ATOM 4753 N N . LEU D 1 74 ? 131.650 124.250 196.070 1.00 124.71 74 LEU D N 1
ATOM 4754 C CA . LEU D 1 74 ? 130.739 123.637 195.114 1.00 124.71 74 LEU D CA 1
ATOM 4755 C C . LEU D 1 74 ? 131.461 122.857 194.030 1.00 124.71 74 LEU D C 1
ATOM 4756 O O . LEU D 1 74 ? 130.815 122.464 193.054 1.00 124.71 74 LEU D O 1
ATOM 4761 N N . ASN D 1 75 ? 132.773 122.653 194.172 1.00 126.55 75 ASN D N 1
ATOM 4762 C CA . ASN D 1 75 ? 133.608 121.849 193.277 1.00 126.55 75 ASN D CA 1
ATOM 4763 C C . ASN D 1 75 ? 133.558 122.390 191.845 1.00 126.55 75 ASN D C 1
ATOM 4764 O O . ASN D 1 75 ? 133.056 121.754 190.920 1.00 126.55 75 ASN D O 1
ATOM 4769 N N . GLY D 1 76 ? 134.087 123.603 191.695 1.00 124.03 76 GLY D N 1
ATOM 4770 C CA . GLY D 1 76 ? 133.915 124.355 190.469 1.00 124.03 76 GLY D CA 1
ATOM 4771 C C . GLY D 1 76 ? 132.685 125.213 190.627 1.00 124.03 76 GLY D C 1
ATOM 4772 O O . GLY D 1 76 ? 132.591 125.927 191.626 1.00 124.03 76 GLY D O 1
ATOM 4773 N N . LEU D 1 77 ? 131.751 125.154 189.658 1.00 121.54 77 LEU D N 1
ATOM 4774 C CA . LEU D 1 77 ? 130.338 125.496 189.830 1.00 121.54 77 LEU D CA 1
ATOM 4775 C C . LEU D 1 77 ? 130.073 126.891 190.386 1.00 121.54 77 LEU D C 1
ATOM 4776 O O . LEU D 1 77 ? 129.990 127.048 191.607 1.00 121.54 77 LEU D O 1
ATOM 4781 N N . PRO D 1 78 ? 129.948 127.933 189.560 1.00 117.03 78 PRO D N 1
ATOM 4782 C CA . PRO D 1 78 ? 129.561 127.995 188.151 1.00 117.03 78 PRO D CA 1
ATOM 4783 C C . PRO D 1 78 ? 130.598 127.572 187.131 1.00 117.03 78 PRO D C 1
ATOM 4784 O O . PRO D 1 78 ? 130.228 126.929 186.159 1.00 117.03 78 PRO D O 1
ATOM 4788 N N . GLY D 1 79 ? 131.862 127.907 187.356 1.00 113.62 79 GLY D N 1
ATOM 4789 C CA . GLY D 1 79 ? 132.834 127.694 186.305 1.00 113.62 79 GLY D CA 1
ATOM 4790 C C . GLY D 1 79 ? 132.549 128.644 185.169 1.00 113.62 79 GLY D C 1
ATOM 4791 O O . GLY D 1 79 ? 132.211 129.808 185.376 1.00 113.62 79 GLY D O 1
ATOM 4792 N N . ALA D 1 80 ? 132.627 128.139 183.950 1.00 110.34 80 ALA D N 1
ATOM 4793 C CA . ALA D 1 80 ? 132.317 128.953 182.788 1.00 110.34 80 ALA D CA 1
ATOM 4794 C C . ALA D 1 80 ? 130.850 128.897 182.410 1.00 110.34 80 ALA D C 1
ATOM 4795 O O . ALA D 1 80 ? 130.482 129.328 181.313 1.00 110.34 80 ALA D O 1
ATOM 4797 N N . LEU D 1 81 ? 129.993 128.377 183.278 1.00 117.48 81 LEU D N 1
ATOM 4798 C CA . LEU D 1 81 ? 128.549 128.480 183.072 1.00 117.48 81 LEU D CA 1
ATOM 4799 C C . LEU D 1 81 ? 128.015 129.775 183.648 1.00 117.48 81 LEU D C 1
ATOM 4800 O O . LEU D 1 81 ? 127.217 129.778 184.580 1.00 117.48 81 LEU D O 1
ATOM 4805 N N . VAL D 1 82 ? 128.471 130.894 183.095 1.00 118.78 82 VAL D N 1
ATOM 4806 C CA . VAL D 1 82 ? 128.062 132.186 183.618 1.00 118.78 82 VAL D CA 1
ATOM 4807 C C . VAL D 1 82 ? 126.623 132.485 183.231 1.00 118.78 82 VAL D C 1
ATOM 4808 O O . VAL D 1 82 ? 125.884 133.081 184.015 1.00 118.78 82 VAL D O 1
ATOM 4812 N N . LYS D 1 83 ? 126.168 132.004 182.075 1.00 122.86 83 LYS D N 1
ATOM 4813 C CA . LYS D 1 83 ? 124.832 132.382 181.618 1.00 122.86 83 LYS D CA 1
ATOM 4814 C C . LYS D 1 83 ? 123.708 131.701 182.394 1.00 122.86 83 LYS D C 1
ATOM 4815 O O . LYS D 1 83 ? 122.835 132.417 182.910 1.00 122.86 83 LYS D O 1
ATOM 4821 N N . PRO D 1 84 ? 123.660 130.364 182.551 1.00 123.49 84 PRO D N 1
ATOM 4822 C CA . PRO D 1 84 ? 122.472 129.794 183.200 1.00 123.49 84 PRO D CA 1
ATOM 4823 C C . PRO D 1 84 ? 122.402 130.011 184.696 1.00 123.49 84 PRO D C 1
ATOM 4824 O O . PRO D 1 84 ? 121.318 129.860 185.263 1.00 123.49 84 PRO D O 1
ATOM 4828 N N . PHE D 1 85 ? 123.494 130.364 185.366 1.00 124.55 85 PHE D N 1
ATOM 4829 C CA . PHE D 1 85 ? 123.330 130.676 186.778 1.00 124.55 85 PHE D CA 1
ATOM 4830 C C . PHE D 1 85 ? 122.887 132.114 186.960 1.00 124.55 85 PHE D C 1
ATOM 4831 O O . PHE D 1 85 ? 122.109 132.417 187.866 1.00 124.55 85 PHE D O 1
ATOM 4839 N N . TRP D 1 86 ? 123.393 133.013 186.118 1.00 126.40 86 TRP D N 1
ATOM 4840 C CA . TRP D 1 86 ? 123.028 134.419 186.217 1.00 126.40 86 TRP D CA 1
ATOM 4841 C C . TRP D 1 86 ? 121.575 134.649 185.848 1.00 126.40 86 TRP D C 1
ATOM 4842 O O . TRP D 1 86 ? 120.935 135.538 186.409 1.00 126.40 86 TRP D O 1
ATOM 4853 N N . GLU D 1 87 ? 121.015 133.827 184.963 1.00 130.85 87 GLU D N 1
ATOM 4854 C CA . GLU D 1 87 ? 119.611 133.980 184.599 1.00 130.85 87 GLU D CA 1
ATOM 4855 C C . GLU D 1 87 ? 118.658 133.555 185.706 1.00 130.85 87 GLU D C 1
ATOM 4856 O O . GLU D 1 87 ? 117.450 133.760 185.576 1.00 130.85 87 GLU D O 1
ATOM 4862 N N . SER D 1 88 ? 119.161 132.960 186.781 1.00 128.92 88 SER D N 1
ATOM 4863 C CA . SER D 1 88 ? 118.291 132.461 187.832 1.00 128.92 88 SER D CA 1
ATOM 4864 C C . SER D 1 88 ? 118.776 132.806 189.230 1.00 128.92 88 SER D C 1
ATOM 4865 O O . SER D 1 88 ? 117.984 132.794 190.172 1.00 128.92 88 SER D O 1
ATOM 4868 N N . LEU D 1 89 ? 120.060 133.100 189.388 1.00 130.93 89 LEU D N 1
ATOM 4869 C CA . LEU D 1 89 ? 120.677 133.282 190.699 1.00 130.93 89 LEU D CA 1
ATOM 4870 C C . LEU D 1 89 ? 121.589 134.504 190.703 1.00 130.93 89 LEU D C 1
ATOM 4871 O O . LEU D 1 89 ? 122.778 134.361 190.982 1.00 130.93 89 LEU D O 1
ATOM 4876 N N . ASP D 1 90 ? 121.037 135.666 190.320 1.00 130.86 90 ASP D N 1
ATOM 4877 C CA . ASP D 1 90 ? 121.730 136.948 190.162 1.00 130.86 90 ASP D CA 1
ATOM 4878 C C . ASP D 1 90 ? 122.818 137.220 191.195 1.00 130.86 90 ASP D C 1
ATOM 4879 O O . ASP D 1 90 ? 123.995 137.380 190.865 1.00 130.86 90 ASP D O 1
ATOM 4884 N N . THR D 1 91 ? 122.444 137.221 192.451 1.00 131.46 91 THR D N 1
ATOM 4885 C CA . THR D 1 91 ? 123.434 137.419 193.493 1.00 131.46 91 THR D CA 1
ATOM 4886 C C . THR D 1 91 ? 123.132 136.545 194.695 1.00 131.46 91 THR D C 1
ATOM 4887 O O . THR D 1 91 ? 123.700 136.757 195.773 1.00 131.46 91 THR D O 1
ATOM 4891 N N . ARG D 1 92 ? 122.266 135.555 194.522 1.00 133.58 92 ARG D N 1
ATOM 4892 C CA . ARG D 1 92 ? 121.840 134.684 195.601 1.00 133.58 92 ARG D CA 1
ATOM 4893 C C . ARG D 1 92 ? 122.879 133.635 195.959 1.00 133.58 92 ARG D C 1
ATOM 4894 O O . ARG D 1 92 ? 122.681 132.901 196.934 1.00 133.58 92 ARG D O 1
ATOM 4902 N N . LEU D 1 93 ? 123.989 133.566 195.222 1.00 131.04 93 LEU D N 1
ATOM 4903 C CA . LEU D 1 93 ? 125.068 132.634 195.505 1.00 131.04 93 LEU D CA 1
ATOM 4904 C C . LEU D 1 93 ? 125.753 132.906 196.826 1.00 131.04 93 LEU D C 1
ATOM 4905 O O . LEU D 1 93 ? 126.476 132.041 197.320 1.00 131.04 93 LEU D O 1
ATOM 4910 N N . CYS D 1 94 ? 125.556 134.078 197.412 1.00 134.64 94 CYS D N 1
ATOM 4911 C CA . CYS D 1 94 ? 126.007 134.280 198.776 1.00 134.64 94 CYS D CA 1
ATOM 4912 C C . CYS D 1 94 ? 125.171 133.499 199.779 1.00 134.64 94 CYS D C 1
ATOM 4913 O O . CYS D 1 94 ? 125.611 133.313 200.916 1.00 134.64 94 CYS D O 1
ATOM 4916 N N . GLU D 1 95 ? 123.990 133.026 199.386 1.00 136.72 95 GLU D N 1
ATOM 4917 C CA . GLU D 1 95 ? 123.106 132.316 200.297 1.00 136.72 95 GLU D CA 1
ATOM 4918 C C . GLU D 1 95 ? 123.026 130.823 200.031 1.00 136.72 95 GLU D C 1
ATOM 4919 O O . GLU D 1 95 ? 122.938 130.043 200.982 1.00 136.72 95 GLU D O 1
ATOM 4925 N N . VAL D 1 96 ? 123.060 130.388 198.768 1.00 132.30 96 VAL D N 1
ATOM 4926 C CA . VAL D 1 96 ? 123.026 128.952 198.492 1.00 132.30 96 VAL D CA 1
ATOM 4927 C C . VAL D 1 96 ? 124.353 128.273 198.753 1.00 132.30 96 VAL D C 1
ATOM 4928 O O . VAL D 1 96 ? 124.426 127.041 198.705 1.00 132.30 96 VAL D O 1
ATOM 4932 N N . ILE D 1 97 ? 125.407 129.031 199.013 1.00 133.74 97 ILE D N 1
ATOM 4933 C CA . ILE D 1 97 ? 126.681 128.459 199.418 1.00 133.74 97 ILE D CA 1
ATOM 4934 C C . ILE D 1 97 ? 126.519 128.039 200.872 1.00 133.74 97 ILE D C 1
ATOM 4935 O O . ILE D 1 97 ? 125.726 128.644 201.605 1.00 133.74 97 ILE D O 1
ATOM 4940 N N . PRO D 1 98 ? 127.157 126.959 201.310 1.00 135.80 98 PRO D N 1
ATOM 4941 C CA . PRO D 1 98 ? 127.282 126.730 202.749 1.00 135.80 98 PRO D CA 1
ATOM 4942 C C . PRO D 1 98 ? 128.144 127.805 203.374 1.00 135.80 98 PRO D C 1
ATOM 4943 O O . PRO D 1 98 ? 129.069 128.325 202.750 1.00 135.80 98 PRO D O 1
ATOM 4947 N N . ALA D 1 99 ? 127.838 128.137 204.619 1.00 138.85 99 ALA D N 1
ATOM 4948 C CA . ALA D 1 99 ? 128.545 129.207 205.305 1.00 138.85 99 ALA D CA 1
ATOM 4949 C C . ALA D 1 99 ? 129.872 128.760 205.894 1.00 138.85 99 ALA D C 1
ATOM 4950 O O . ALA D 1 99 ? 130.544 129.563 206.549 1.00 138.85 99 ALA D O 1
ATOM 4952 N N . GLY D 1 100 ? 130.264 127.510 205.677 1.00 142.60 100 GLY D N 1
ATOM 4953 C CA . GLY D 1 100 ? 131.474 126.986 206.268 1.00 142.60 100 GLY D CA 1
ATOM 4954 C C . GLY D 1 100 ? 132.753 127.365 205.555 1.00 142.60 100 GLY D C 1
ATOM 4955 O O . GLY D 1 100 ? 133.595 128.067 206.123 1.00 142.60 100 GLY D O 1
ATOM 4956 N N . GLN D 1 101 ? 132.916 126.915 204.310 1.00 142.85 101 GLN D N 1
ATOM 4957 C CA . GLN D 1 101 ? 134.223 127.020 203.672 1.00 142.85 101 GLN D CA 1
ATOM 4958 C C . GLN D 1 101 ? 134.475 128.428 203.151 1.00 142.85 101 GLN D C 1
ATOM 4959 O O . GLN D 1 101 ? 135.459 129.064 203.546 1.00 142.85 101 GLN D O 1
ATOM 4965 N N . ARG D 1 102 ? 133.597 128.911 202.260 1.00 139.28 102 ARG D N 1
ATOM 4966 C CA . ARG D 1 102 ? 133.544 130.303 201.794 1.00 139.28 102 ARG D CA 1
ATOM 4967 C C . ARG D 1 102 ? 134.859 130.709 201.117 1.00 139.28 102 ARG D C 1
ATOM 4968 O O . ARG D 1 102 ? 135.621 131.546 201.601 1.00 139.28 102 ARG D O 1
ATOM 4976 N N . THR D 1 103 ? 135.148 130.037 200.006 1.00 128.72 103 THR D N 1
ATOM 4977 C CA . THR D 1 103 ? 136.397 130.248 199.290 1.00 128.72 103 THR D CA 1
ATOM 4978 C C . THR D 1 103 ? 136.156 129.947 197.824 1.00 128.72 103 THR D C 1
ATOM 4979 O O . THR D 1 103 ? 135.591 128.902 197.497 1.00 128.72 103 THR D O 1
ATOM 4983 N N . ALA D 1 104 ? 136.565 130.860 196.950 1.00 121.69 104 ALA D N 1
ATOM 4984 C CA . ALA D 1 104 ? 136.324 130.704 195.529 1.00 121.69 104 ALA D CA 1
ATOM 4985 C C . ALA D 1 104 ? 137.439 131.363 194.737 1.00 121.69 104 ALA D C 1
ATOM 4986 O O . ALA D 1 104 ? 138.278 132.077 195.282 1.00 121.69 104 ALA D O 1
ATOM 4988 N N . ARG D 1 105 ? 137.422 131.121 193.429 1.00 119.94 105 ARG D N 1
ATOM 4989 C CA . ARG D 1 105 ? 138.418 131.629 192.495 1.00 119.94 105 ARG D CA 1
ATOM 4990 C C . ARG D 1 105 ? 137.698 132.313 191.349 1.00 119.94 105 ARG D C 1
ATOM 4991 O O . ARG D 1 105 ? 136.722 131.771 190.828 1.00 119.94 105 ARG D O 1
ATOM 4999 N N . ALA D 1 106 ? 138.181 133.480 190.942 1.00 113.35 106 ALA D N 1
ATOM 5000 C CA . ALA D 1 106 ? 137.635 134.195 189.798 1.00 113.35 106 ALA D CA 1
ATOM 5001 C C . ALA D 1 106 ? 138.630 134.106 188.658 1.00 113.35 106 ALA D C 1
ATOM 5002 O O . ALA D 1 106 ? 139.813 134.395 188.844 1.00 113.35 106 ALA D O 1
ATOM 5004 N N . ARG D 1 107 ? 138.157 133.701 187.490 1.00 105.71 107 ARG D N 1
ATOM 5005 C CA . ARG D 1 107 ? 139.026 133.459 186.354 1.00 105.71 107 ARG D CA 1
ATOM 5006 C C . ARG D 1 107 ? 138.517 134.214 185.140 1.00 105.71 107 ARG D C 1
ATOM 5007 O O . ARG D 1 107 ? 137.312 134.389 184.959 1.00 105.71 107 ARG D O 1
ATOM 5015 N N . GLY D 1 108 ? 139.449 134.657 184.303 1.00 99.63 108 GLY D N 1
ATOM 5016 C CA . GLY D 1 108 ? 139.103 135.278 183.049 1.00 99.63 108 GLY D CA 1
ATOM 5017 C C . GLY D 1 108 ? 139.990 134.739 181.948 1.00 99.63 108 GLY D C 1
ATOM 5018 O O . GLY D 1 108 ? 141.052 134.182 182.196 1.00 99.63 108 GLY D O 1
ATOM 5019 N N . ALA D 1 109 ? 139.534 134.915 180.717 1.00 93.69 109 ALA D N 1
ATOM 5020 C CA . ALA D 1 109 ? 140.267 134.374 179.588 1.00 93.69 109 ALA D CA 1
ATOM 5021 C C . ALA D 1 109 ? 140.011 135.203 178.348 1.00 93.69 109 ALA D C 1
ATOM 5022 O O . ALA D 1 109 ? 138.869 135.573 178.080 1.00 93.69 109 ALA D O 1
ATOM 5024 N N . LEU D 1 110 ? 141.068 135.488 177.601 1.00 89.30 110 LEU D N 1
ATOM 5025 C CA . LEU D 1 110 ? 140.985 136.102 176.288 1.00 89.30 110 LEU D CA 1
ATOM 5026 C C . LEU D 1 110 ? 141.399 135.089 175.241 1.00 89.30 110 LEU D C 1
ATOM 5027 O O . LEU D 1 110 ? 142.160 134.168 175.523 1.00 89.30 110 LEU D O 1
ATOM 5032 N N . CYS D 1 111 ? 140.921 135.274 174.022 1.00 85.06 111 CYS D N 1
ATOM 5033 C CA . CYS D 1 111 ? 141.365 134.452 172.909 1.00 85.06 111 CYS D CA 1
ATOM 5034 C C . CYS D 1 111 ? 141.332 135.294 171.653 1.00 85.06 111 CYS D C 1
ATOM 5035 O O . CYS D 1 111 ? 140.309 135.907 171.356 1.00 85.06 111 CYS D O 1
ATOM 5038 N N . TYR D 1 112 ? 142.438 135.336 170.923 1.00 81.26 112 TYR D N 1
ATOM 5039 C CA . TYR D 1 112 ? 142.502 136.062 169.669 1.00 81.26 112 TYR D CA 1
ATOM 5040 C C . TYR D 1 112 ? 142.846 135.124 168.526 1.00 81.26 112 TYR D C 1
ATOM 5041 O O . TYR D 1 112 ? 143.829 134.391 168.592 1.00 81.26 112 TYR D O 1
ATOM 5050 N N . CYS D 1 113 ? 142.029 135.156 167.484 1.00 82.78 113 CYS D N 1
ATOM 5051 C CA . CYS D 1 113 ? 142.114 134.245 166.357 1.00 82.78 113 CYS D CA 1
ATOM 5052 C C . CYS D 1 113 ? 142.204 135.046 165.076 1.00 82.78 113 CYS D C 1
ATOM 5053 O O . CYS D 1 113 ? 141.278 135.786 164.750 1.00 82.78 113 CYS D O 1
ATOM 5056 N N . ASP D 1 114 ? 143.297 134.900 164.340 1.00 84.38 114 ASP D N 1
ATOM 5057 C CA . ASP D 1 114 ? 143.435 135.592 163.070 1.00 84.38 114 ASP D CA 1
ATOM 5058 C C . ASP D 1 114 ? 143.030 134.750 161.881 1.00 84.38 114 ASP D C 1
ATOM 5059 O O . ASP D 1 114 ? 143.380 135.098 160.758 1.00 84.38 114 ASP D O 1
ATOM 5064 N N . GLY D 1 115 ? 142.322 133.657 162.091 1.00 82.71 115 GLY D N 1
ATOM 5065 C CA . GLY D 1 115 ? 141.889 132.792 161.024 1.00 82.71 115 GLY D CA 1
ATOM 5066 C C . GLY D 1 115 ? 142.729 131.555 160.857 1.00 82.71 115 GLY D C 1
ATOM 5067 O O . GLY D 1 115 ? 142.218 130.544 160.382 1.00 82.71 115 GLY D O 1
ATOM 5068 N N . ARG D 1 116 ? 144.002 131.606 161.219 1.00 87.73 116 ARG D N 1
ATOM 5069 C CA . ARG D 1 116 ? 144.856 130.433 161.229 1.00 87.73 116 ARG D CA 1
ATOM 5070 C C . ARG D 1 116 ? 144.979 129.830 162.613 1.00 87.73 116 ARG D C 1
ATOM 5071 O O . ARG D 1 116 ? 144.582 128.689 162.831 1.00 87.73 116 ARG D O 1
ATOM 5079 N N . GLU D 1 117 ? 145.488 130.599 163.562 1.00 89.17 117 GLU D N 1
ATOM 5080 C CA . GLU D 1 117 ? 145.839 130.104 164.875 1.00 89.17 117 GLU D CA 1
ATOM 5081 C C . GLU D 1 117 ? 144.961 130.749 165.928 1.00 89.17 117 GLU D C 1
ATOM 5082 O O . GLU D 1 117 ? 144.362 131.797 165.708 1.00 89.17 117 GLU D O 1
ATOM 5088 N N . ARG D 1 118 ? 144.892 130.104 167.082 1.00 86.68 118 ARG D N 1
ATOM 5089 C CA . ARG D 1 118 ? 144.291 130.670 168.272 1.00 86.68 118 ARG D CA 1
ATOM 5090 C C . ARG D 1 118 ? 145.342 130.767 169.359 1.00 86.68 118 ARG D C 1
ATOM 5091 O O . ARG D 1 118 ? 146.283 129.979 169.407 1.00 86.68 118 ARG D O 1
ATOM 5099 N N . HIS D 1 119 ? 145.184 131.754 170.219 1.00 85.53 119 HIS D N 1
ATOM 5100 C CA . HIS D 1 119 ? 146.040 131.918 171.375 1.00 85.53 119 HIS D CA 1
ATOM 5101 C C . HIS D 1 119 ? 145.156 132.275 172.546 1.00 85.53 119 HIS D C 1
ATOM 5102 O O . HIS D 1 119 ? 144.322 133.168 172.433 1.00 85.53 119 HIS D O 1
ATOM 5109 N N . VAL D 1 120 ? 145.316 131.574 173.656 1.00 85.45 120 VAL D N 1
ATOM 5110 C CA . VAL D 1 120 ? 144.466 131.755 174.819 1.00 85.45 120 VAL D CA 1
ATOM 5111 C C . VAL D 1 120 ? 145.321 132.322 175.938 1.00 85.45 120 VAL D C 1
ATOM 5112 O O . VAL D 1 120 ? 146.417 131.821 176.202 1.00 85.45 120 VAL D O 1
ATOM 5116 N N . LEU D 1 121 ? 144.834 133.383 176.572 1.00 91.37 121 LEU D N 1
ATOM 5117 C CA . LEU D 1 121 ? 145.473 133.995 177.726 1.00 91.37 121 LEU D CA 1
ATOM 5118 C C . LEU D 1 121 ? 144.549 133.784 178.907 1.00 91.37 121 LEU D C 1
ATOM 5119 O O . LEU D 1 121 ? 143.369 134.107 178.816 1.00 91.37 121 LEU D O 1
ATOM 5124 N N . ILE D 1 122 ? 145.064 133.241 180.004 1.00 98.39 122 ILE D N 1
ATOM 5125 C CA . ILE D 1 122 ? 144.247 132.940 181.174 1.00 98.39 122 ILE D CA 1
ATOM 5126 C C . ILE D 1 122 ? 144.889 133.538 182.411 1.00 98.39 122 ILE D C 1
ATOM 5127 O O . ILE D 1 122 ? 146.065 133.289 182.687 1.00 98.39 122 ILE D O 1
ATOM 5132 N N . GLU D 1 123 ? 144.112 134.314 183.158 1.00 106.23 123 GLU D N 1
ATOM 5133 C CA . GLU D 1 123 ? 144.544 134.921 184.402 1.00 106.23 123 GLU D CA 1
ATOM 5134 C C . GLU D 1 123 ? 143.541 134.564 185.489 1.00 106.23 123 GLU D C 1
ATOM 5135 O O . GLU D 1 123 ? 142.357 134.369 185.214 1.00 106.23 123 GLU D O 1
ATOM 5141 N N . GLU D 1 124 ? 144.015 134.467 186.727 1.00 112.60 124 GLU D N 1
ATOM 5142 C CA . GLU D 1 124 ? 143.231 133.892 187.807 1.00 112.60 124 GLU D CA 1
ATOM 5143 C C . GLU D 1 124 ? 143.434 134.676 189.094 1.00 112.60 124 GLU D C 1
ATOM 5144 O O . GLU D 1 124 ? 144.548 135.104 189.395 1.00 112.60 124 GLU D O 1
ATOM 5150 N N . THR D 1 125 ? 142.354 134.858 189.851 1.00 118.12 125 THR D N 1
ATOM 5151 C CA . THR D 1 125 ? 142.383 135.612 191.100 1.00 118.12 125 THR D CA 1
ATOM 5152 C C . THR D 1 125 ? 141.443 134.939 192.085 1.00 118.12 125 THR D C 1
ATOM 5153 O O . THR D 1 125 ? 140.342 134.542 191.703 1.00 118.12 125 THR D O 1
ATOM 5157 N N . GLU D 1 126 ? 141.865 134.803 193.339 1.00 124.23 126 GLU D N 1
ATOM 5158 C CA . GLU D 1 126 ? 141.010 134.180 194.339 1.00 124.23 126 GLU D CA 1
ATOM 5159 C C . GLU D 1 126 ? 141.120 134.930 195.652 1.00 124.23 126 GLU D C 1
ATOM 5160 O O . GLU D 1 126 ? 142.217 135.339 196.040 1.00 124.23 126 GLU D O 1
ATOM 5166 N N . GLY D 1 127 ? 139.987 135.232 196.279 1.00 128.66 127 GLY D N 1
ATOM 5167 C CA . GLY D 1 127 ? 140.105 135.417 197.706 1.00 128.66 127 GLY D CA 1
ATOM 5168 C C . GLY D 1 127 ? 139.155 134.690 198.628 1.00 128.66 127 GLY D C 1
ATOM 5169 O O . GLY D 1 127 ? 139.609 133.967 199.522 1.00 128.66 127 GLY D O 1
ATOM 5170 N N . GLU D 1 128 ? 137.855 134.805 198.354 1.00 128.91 128 GLU D N 1
ATOM 5171 C CA . GLU D 1 128 ? 136.732 134.285 199.136 1.00 128.91 128 GLU D CA 1
ATOM 5172 C C . GLU D 1 128 ? 135.467 134.791 198.471 1.00 128.91 128 GLU D C 1
ATOM 5173 O O . GLU D 1 128 ? 135.519 135.531 197.488 1.00 128.91 128 GLU D O 1
ATOM 5179 N N . ILE D 1 129 ? 134.332 134.389 199.007 1.00 127.31 129 ILE D N 1
ATOM 5180 C CA . ILE D 1 129 ? 133.061 134.892 198.537 1.00 127.31 129 ILE D CA 1
ATOM 5181 C C . ILE D 1 129 ? 132.434 135.695 199.673 1.00 127.31 129 ILE D C 1
ATOM 5182 O O . ILE D 1 129 ? 132.827 135.589 200.838 1.00 127.31 129 ILE D O 1
ATOM 5187 N N . ALA D 1 130 ? 131.477 136.545 199.333 1.00 131.59 130 ALA D N 1
ATOM 5188 C CA . ALA D 1 130 ? 130.983 137.490 200.324 1.00 131.59 130 ALA D CA 1
ATOM 5189 C C . ALA D 1 130 ? 129.702 136.981 200.968 1.00 131.59 130 ALA D C 1
ATOM 5190 O O . ALA D 1 130 ? 128.965 136.205 200.355 1.00 131.59 130 ALA D O 1
ATOM 5192 N N . PRO D 1 131 ? 129.398 137.372 202.213 1.00 129.75 131 PRO D N 1
ATOM 5193 C CA . PRO D 1 131 ? 128.119 136.966 202.804 1.00 129.75 131 PRO D CA 1
ATOM 5194 C C . PRO D 1 131 ? 126.939 137.722 202.228 1.00 129.75 131 PRO D C 1
ATOM 5195 O O . PRO D 1 131 ? 125.829 137.191 202.164 1.00 129.75 131 PRO D O 1
ATOM 5199 N N . SER D 1 132 ? 127.167 138.955 201.792 1.00 131.72 132 SER D N 1
ATOM 5200 C CA . SER D 1 132 ? 126.102 139.828 201.325 1.00 131.72 132 SER D CA 1
ATOM 5201 C C . SER D 1 132 ? 126.567 140.608 200.109 1.00 131.72 132 SER D C 1
ATOM 5202 O O . SER D 1 132 ? 127.724 141.027 200.041 1.00 131.72 132 SER D O 1
ATOM 5205 N N . ALA D 1 133 ? 125.650 140.822 199.167 1.00 129.13 133 ALA D N 1
ATOM 5206 C CA . ALA D 1 133 ? 125.930 141.598 197.963 1.00 129.13 133 ALA D CA 1
ATOM 5207 C C . ALA D 1 133 ? 126.182 143.049 198.335 1.00 129.13 133 ALA D C 1
ATOM 5208 O O . ALA D 1 133 ? 125.278 143.743 198.803 1.00 129.13 133 ALA D O 1
ATOM 5210 N N . ARG D 1 134 ? 127.407 143.511 198.133 1.00 131.33 134 ARG D N 1
ATOM 5211 C CA . ARG D 1 134 ? 127.800 144.860 198.502 1.00 131.33 134 ARG D CA 1
ATOM 5212 C C . ARG D 1 134 ? 128.480 145.511 197.313 1.00 131.33 134 ARG D C 1
ATOM 5213 O O . ARG D 1 134 ? 129.352 144.902 196.689 1.00 131.33 134 ARG D O 1
ATOM 5221 N N . GLY D 1 135 ? 128.083 146.737 196.999 1.00 128.85 135 GLY D N 1
ATOM 5222 C CA . GLY D 1 135 ? 128.672 147.448 195.885 1.00 128.85 135 GLY D CA 1
ATOM 5223 C C . GLY D 1 135 ? 127.731 147.506 194.706 1.00 128.85 135 GLY D C 1
ATOM 5224 O O . GLY D 1 135 ? 126.810 146.694 194.603 1.00 128.85 135 GLY D O 1
ATOM 5225 N N . THR D 1 136 ? 127.943 148.457 193.813 1.00 126.39 136 THR D N 1
ATOM 5226 C CA . THR D 1 136 ? 127.071 148.618 192.661 1.00 126.39 136 THR D CA 1
ATOM 5227 C C . THR D 1 136 ? 127.783 148.448 191.333 1.00 126.39 136 THR D C 1
ATOM 5228 O O . THR D 1 136 ? 127.225 147.848 190.416 1.00 126.39 136 THR D O 1
ATOM 5232 N N . GLY D 1 137 ? 128.993 148.965 191.197 1.00 124.20 137 GLY D N 1
ATOM 5233 C CA . GLY D 1 137 ? 129.611 149.002 189.892 1.00 124.20 137 GLY D CA 1
ATOM 5234 C C . GLY D 1 137 ? 130.356 147.744 189.516 1.00 124.20 137 GLY D C 1
ATOM 5235 O O . GLY D 1 137 ? 131.500 147.552 189.925 1.00 124.20 137 GLY D O 1
ATOM 5236 N N . GLY D 1 138 ? 129.732 146.889 188.721 1.00 120.34 138 GLY D N 1
ATOM 5237 C CA . GLY D 1 138 ? 130.419 145.708 188.254 1.00 120.34 138 GLY D CA 1
ATOM 5238 C C . GLY D 1 138 ? 129.566 144.945 187.277 1.00 120.34 138 GLY D C 1
ATOM 5239 O O . GLY D 1 138 ? 128.598 145.475 186.734 1.00 120.34 138 GLY D O 1
ATOM 5240 N N . PHE D 1 139 ? 129.934 143.692 187.050 1.00 122.82 139 PHE D N 1
ATOM 5241 C CA . PHE D 1 139 ? 129.144 142.841 186.181 1.00 122.82 139 PHE D CA 1
ATOM 5242 C C . PHE D 1 139 ? 129.228 141.399 186.659 1.00 122.82 139 PHE D C 1
ATOM 5243 O O . PHE D 1 139 ? 130.306 140.897 186.985 1.00 122.82 139 PHE D O 1
ATOM 5251 N N . HIS D 1 140 ? 128.049 140.811 186.803 1.00 122.98 140 HIS D N 1
ATOM 5252 C CA . HIS D 1 140 ? 127.671 139.417 186.993 1.00 122.98 140 HIS D CA 1
ATOM 5253 C C . HIS D 1 140 ? 127.953 138.756 188.328 1.00 122.98 140 HIS D C 1
ATOM 5254 O O . HIS D 1 140 ? 127.063 138.069 188.818 1.00 122.98 140 HIS D O 1
ATOM 5261 N N . TRP D 1 141 ? 129.075 139.033 188.994 1.00 120.64 141 TRP D N 1
ATOM 5262 C CA . TRP D 1 141 ? 129.244 138.569 190.369 1.00 120.64 141 TRP D CA 1
ATOM 5263 C C . TRP D 1 141 ? 130.156 139.483 191.165 1.00 120.64 141 TRP D C 1
ATOM 5264 O O . TRP D 1 141 ? 130.542 139.117 192.280 1.00 120.64 141 TRP D O 1
ATOM 5275 N N . ASP D 1 142 ? 130.560 140.598 190.619 1.00 125.57 142 ASP D N 1
ATOM 5276 C CA . ASP D 1 142 ? 131.394 141.576 191.298 1.00 125.57 142 ASP D CA 1
ATOM 5277 C C . ASP D 1 142 ? 130.898 142.110 192.647 1.00 125.57 142 ASP D C 1
ATOM 5278 O O . ASP D 1 142 ? 131.746 142.513 193.450 1.00 125.57 142 ASP D O 1
ATOM 5283 N N . PRO D 1 143 ? 129.593 142.176 192.964 1.00 126.15 143 PRO D N 1
ATOM 5284 C CA . PRO D 1 143 ? 129.257 142.559 194.343 1.00 126.15 143 PRO D CA 1
ATOM 5285 C C . PRO D 1 143 ? 129.561 141.505 195.391 1.00 126.15 143 PRO D C 1
ATOM 5286 O O . PRO D 1 143 ? 129.714 141.859 196.564 1.00 126.15 143 PRO D O 1
ATOM 5290 N N . ILE D 1 144 ? 129.672 140.228 195.025 1.00 124.41 144 ILE D N 1
ATOM 5291 C CA . ILE D 1 144 ? 129.827 139.199 196.049 1.00 124.41 144 ILE D CA 1
ATOM 5292 C C . ILE D 1 144 ? 131.197 138.551 196.040 1.00 124.41 144 ILE D C 1
ATOM 5293 O O . ILE D 1 144 ? 131.375 137.483 196.627 1.00 124.41 144 ILE D O 1
ATOM 5298 N N . PHE D 1 145 ? 132.186 139.179 195.423 1.00 121.76 145 PHE D N 1
ATOM 5299 C CA . PHE D 1 145 ? 133.500 138.565 195.381 1.00 121.76 145 PHE D CA 1
ATOM 5300 C C . PHE D 1 145 ? 134.479 139.448 196.123 1.00 121.76 145 PHE D C 1
ATOM 5301 O O . PHE D 1 145 ? 134.499 140.657 195.906 1.00 121.76 145 PHE D O 1
ATOM 5309 N N . ILE D 1 146 ? 135.303 138.848 196.974 1.00 125.68 146 ILE D N 1
ATOM 5310 C CA . ILE D 1 146 ? 136.279 139.572 197.774 1.00 125.68 146 ILE D CA 1
ATOM 5311 C C . ILE D 1 146 ? 137.640 138.933 197.546 1.00 125.68 146 ILE D C 1
ATOM 5312 O O . ILE D 1 146 ? 137.809 137.752 197.842 1.00 125.68 146 ILE D O 1
ATOM 5317 N N . PRO D 1 147 ? 138.631 139.666 197.049 1.00 127.38 147 PRO D N 1
ATOM 5318 C CA . PRO D 1 147 ? 139.968 139.092 196.882 1.00 127.38 147 PRO D CA 1
ATOM 5319 C C . PRO D 1 147 ? 140.685 138.943 198.212 1.00 127.38 147 PRO D C 1
ATOM 5320 O O . PRO D 1 147 ? 140.229 139.405 199.258 1.00 127.38 147 PRO D O 1
ATOM 5324 N N . LYS D 1 148 ? 141.844 138.294 198.145 1.00 130.51 148 LYS D N 1
ATOM 5325 C CA . LYS D 1 148 ? 142.685 138.127 199.320 1.00 130.51 148 LYS D CA 1
ATOM 5326 C C . LYS D 1 148 ? 143.302 139.449 199.732 1.00 130.51 148 LYS D C 1
ATOM 5327 O O . LYS D 1 148 ? 143.620 140.294 198.895 1.00 130.51 148 LYS D O 1
ATOM 5333 N N . GLY D 1 149 ? 143.477 139.617 201.037 1.00 133.95 149 GLY D N 1
ATOM 5334 C CA . GLY D 1 149 ? 144.057 140.823 201.581 1.00 133.95 149 GLY D CA 1
ATOM 5335 C C . GLY D 1 149 ? 143.171 142.042 201.523 1.00 133.95 149 GLY D C 1
ATOM 5336 O O . GLY D 1 149 ? 143.656 143.148 201.783 1.00 133.95 149 GLY D O 1
ATOM 5337 N N . GLN D 1 150 ? 141.897 141.884 201.182 1.00 135.02 150 GLN D N 1
ATOM 5338 C CA . GLN D 1 150 ? 140.968 142.994 201.083 1.00 135.02 150 GLN D CA 1
ATOM 5339 C C . GLN D 1 150 ? 139.714 142.668 201.872 1.00 135.02 150 GLN D C 1
ATOM 5340 O O . GLN D 1 150 ? 139.338 141.506 202.025 1.00 135.02 150 GLN D O 1
ATOM 5346 N N . THR D 1 151 ? 139.074 143.710 202.385 1.00 135.89 151 THR D N 1
ATOM 5347 C CA . THR D 1 151 ? 137.738 143.591 202.941 1.00 135.89 151 THR D CA 1
ATOM 5348 C C . THR D 1 151 ? 136.692 144.183 202.018 1.00 135.89 151 THR D C 1
ATOM 5349 O O . THR D 1 151 ? 135.498 144.109 202.320 1.00 135.89 151 THR D O 1
ATOM 5353 N N . ARG D 1 152 ? 137.120 144.758 200.908 1.00 131.71 152 ARG D N 1
ATOM 5354 C CA . ARG D 1 152 ? 136.271 145.495 199.996 1.00 131.71 152 ARG D CA 1
ATOM 5355 C C . ARG D 1 152 ? 136.085 144.677 198.727 1.00 131.71 152 ARG D C 1
ATOM 5356 O O . ARG D 1 152 ? 137.047 144.126 198.191 1.00 131.71 152 ARG D O 1
ATOM 5364 N N . THR D 1 153 ? 134.847 144.589 198.250 1.00 127.59 153 THR D N 1
ATOM 5365 C CA . THR D 1 153 ? 134.516 143.684 197.156 1.00 127.59 153 THR D CA 1
ATOM 5366 C C . THR D 1 153 ? 134.969 144.272 195.824 1.00 127.59 153 THR D C 1
ATOM 5367 O O . THR D 1 153 ? 135.619 145.316 195.772 1.00 127.59 153 THR D O 1
ATOM 5371 N N . PHE D 1 154 ? 134.627 143.609 194.717 1.00 124.05 154 PHE D N 1
ATOM 5372 C CA . PHE D 1 154 ? 134.898 144.188 193.404 1.00 124.05 154 PHE D CA 1
ATOM 5373 C C . PHE D 1 154 ? 134.016 145.398 193.144 1.00 124.05 154 PHE D C 1
ATOM 5374 O O . PHE D 1 154 ? 134.501 146.457 192.732 1.00 124.05 154 PHE D O 1
ATOM 5382 N N . ALA D 1 155 ? 132.717 145.265 193.388 1.00 126.53 155 ALA D N 1
ATOM 5383 C CA . ALA D 1 155 ? 131.797 146.333 193.031 1.00 126.53 155 ALA D CA 1
ATOM 5384 C C . ALA D 1 155 ? 131.839 147.502 193.996 1.00 126.53 155 ALA D C 1
ATOM 5385 O O . ALA D 1 155 ? 131.316 148.569 193.666 1.00 126.53 155 ALA D O 1
ATOM 5387 N N . GLU D 1 156 ? 132.424 147.331 195.174 1.00 130.37 156 GLU D N 1
ATOM 5388 C CA . GLU D 1 156 ? 132.665 148.458 196.054 1.00 130.37 156 GLU D CA 1
ATOM 5389 C C . GLU D 1 156 ? 133.885 149.263 195.656 1.00 130.37 156 GLU D C 1
ATOM 5390 O O . GLU D 1 156 ? 134.123 150.323 196.240 1.00 130.37 156 GLU D O 1
ATOM 5396 N N . MET D 1 157 ? 134.680 148.782 194.717 1.00 127.04 157 MET D N 1
ATOM 5397 C CA . MET D 1 157 ? 135.875 149.511 194.348 1.00 127.04 157 MET D CA 1
ATOM 5398 C C . MET D 1 157 ? 135.617 150.390 193.136 1.00 127.04 157 MET D C 1
ATOM 5399 O O . MET D 1 157 ? 134.614 150.255 192.435 1.00 127.04 157 MET D O 1
ATOM 5404 N N . SER D 1 158 ? 136.552 151.302 192.892 1.00 124.43 158 SER D N 1
ATOM 5405 C CA . SER D 1 158 ? 136.492 152.167 191.726 1.00 124.43 158 SER D CA 1
ATOM 5406 C C . SER D 1 158 ? 136.954 151.370 190.515 1.00 124.43 158 SER D C 1
ATOM 5407 O O . SER D 1 158 ? 137.327 150.201 190.619 1.00 124.43 158 SER D O 1
ATOM 5410 N N . LEU D 1 159 ? 136.949 151.994 189.344 1.00 118.02 159 LEU D N 1
ATOM 5411 C CA . LEU D 1 159 ? 137.326 151.250 188.154 1.00 118.02 159 LEU D CA 1
ATOM 5412 C C . LEU D 1 159 ? 138.827 151.030 188.098 1.00 118.02 159 LEU D C 1
ATOM 5413 O O . LEU D 1 159 ? 139.284 149.982 187.640 1.00 118.02 159 LEU D O 1
ATOM 5418 N N . ASP D 1 160 ? 139.610 151.986 188.585 1.00 123.09 160 ASP D N 1
ATOM 5419 C CA . ASP D 1 160 ? 141.048 151.792 188.629 1.00 123.09 160 ASP D CA 1
ATOM 5420 C C . ASP D 1 160 ? 141.476 150.868 189.754 1.00 123.09 160 ASP D C 1
ATOM 5421 O O . ASP D 1 160 ? 142.537 150.246 189.653 1.00 123.09 160 ASP D O 1
ATOM 5426 N N . GLU D 1 161 ? 140.688 150.767 190.823 1.00 123.98 161 GLU D N 1
ATOM 5427 C CA . GLU D 1 161 ? 141.021 149.819 191.877 1.00 123.98 161 GLU D CA 1
ATOM 5428 C C . GLU D 1 161 ? 140.709 148.395 191.472 1.00 123.98 161 GLU D C 1
ATOM 5429 O O . GLU D 1 161 ? 141.418 147.476 191.884 1.00 123.98 161 GLU D O 1
ATOM 5435 N N . LYS D 1 162 ? 139.658 148.191 190.678 1.00 119.16 162 LYS D N 1
ATOM 5436 C CA . LYS D 1 162 ? 139.270 146.834 190.328 1.00 119.16 162 LYS D CA 1
ATOM 5437 C C . LYS D 1 162 ? 140.253 146.222 189.348 1.00 119.16 162 LYS D C 1
ATOM 5438 O O . LYS D 1 162 ? 140.629 145.055 189.488 1.00 119.16 162 LYS D O 1
ATOM 5444 N N . LEU D 1 163 ? 140.716 147.001 188.377 1.00 116.47 163 LEU D N 1
ATOM 5445 C CA . LEU D 1 163 ? 141.616 146.482 187.359 1.00 116.47 163 LEU D CA 1
ATOM 5446 C C . LEU D 1 163 ? 143.009 146.189 187.887 1.00 116.47 163 LEU D C 1
ATOM 5447 O O . LEU D 1 163 ? 143.777 145.502 187.211 1.00 116.47 163 LEU D O 1
ATOM 5452 N N . SER D 1 164 ? 143.351 146.673 189.070 1.00 119.53 164 SER D N 1
ATOM 5453 C CA . SER D 1 164 ? 144.579 146.252 189.714 1.00 119.53 164 SER D CA 1
ATOM 5454 C C . SER D 1 164 ? 144.446 144.897 190.385 1.00 119.53 164 SER D C 1
ATOM 5455 O O . SER D 1 164 ? 145.465 144.306 190.752 1.00 119.53 164 SER D O 1
ATOM 5458 N N . PHE D 1 165 ? 143.230 144.393 190.551 1.00 117.96 165 PHE D N 1
ATOM 5459 C CA . PHE D 1 165 ? 142.984 143.133 191.232 1.00 117.96 165 PHE D CA 1
ATOM 5460 C C . PHE D 1 165 ? 142.321 142.081 190.369 1.00 117.96 165 PHE D C 1
ATOM 5461 O O . PHE D 1 165 ? 142.637 140.904 190.519 1.00 117.96 165 PHE D O 1
ATOM 5469 N N . SER D 1 166 ? 141.418 142.468 189.482 1.00 114.22 166 SER D N 1
ATOM 5470 C CA . SER D 1 166 ? 140.580 141.536 188.752 1.00 114.22 166 SER D CA 1
ATOM 5471 C C . SER D 1 166 ? 141.403 140.757 187.735 1.00 114.22 166 SER D C 1
ATOM 5472 O O . SER D 1 166 ? 142.508 141.167 187.384 1.00 114.22 166 SER D O 1
ATOM 5475 N N . PRO D 1 167 ? 140.912 139.596 187.291 1.00 109.43 167 PRO D N 1
ATOM 5476 C CA . PRO D 1 167 ? 141.622 138.884 186.226 1.00 109.43 167 PRO D CA 1
ATOM 5477 C C . PRO D 1 167 ? 141.633 139.641 184.927 1.00 109.43 167 PRO D C 1
ATOM 5478 O O . PRO D 1 167 ? 142.630 139.616 184.202 1.00 109.43 167 PRO D O 1
ATOM 5482 N N . LEU D 1 168 ? 140.552 140.353 184.636 1.00 105.06 168 LEU D N 1
ATOM 5483 C CA . LEU D 1 168 ? 140.413 141.007 183.347 1.00 105.06 168 LEU D CA 1
ATOM 5484 C C . LEU D 1 168 ? 141.272 142.258 183.267 1.00 105.06 168 LEU D C 1
ATOM 5485 O O . LEU D 1 168 ? 141.501 142.790 182.179 1.00 105.06 168 LEU D O 1
ATOM 5490 N N . GLY D 1 169 ? 141.762 142.738 184.404 1.00 106.57 169 GLY D N 1
ATOM 5491 C CA . GLY D 1 169 ? 142.686 143.848 184.386 1.00 106.57 169 GLY D CA 1
ATOM 5492 C C . GLY D 1 169 ? 144.086 143.442 183.992 1.00 106.57 169 GLY D C 1
ATOM 5493 O O . GLY D 1 169 ? 144.811 144.231 183.385 1.00 106.57 169 GLY D O 1
ATOM 5494 N N . ARG D 1 170 ? 144.496 142.226 184.336 1.00 104.79 170 ARG D N 1
ATOM 5495 C CA . ARG D 1 170 ? 145.825 141.786 183.942 1.00 104.79 170 ARG D CA 1
ATOM 5496 C C . ARG D 1 170 ? 145.843 141.145 182.569 1.00 104.79 170 ARG D C 1
ATOM 5497 O O . ARG D 1 170 ? 146.909 141.057 181.961 1.00 104.79 170 ARG D O 1
ATOM 5505 N N . LEU D 1 171 ? 144.698 140.697 182.068 1.00 98.81 171 LEU D N 1
ATOM 5506 C CA . LEU D 1 171 ? 144.644 140.186 180.709 1.00 98.81 171 LEU D CA 1
ATOM 5507 C C . LEU D 1 171 ? 144.799 141.287 179.684 1.00 98.81 171 LEU D C 1
ATOM 5508 O O . LEU D 1 171 ? 145.447 141.083 178.657 1.00 98.81 171 LEU D O 1
ATOM 5513 N N . HIS D 1 172 ? 144.214 142.451 179.939 1.00 100.06 172 HIS D N 1
ATOM 5514 C CA . HIS D 1 172 ? 144.297 143.552 178.996 1.00 100.06 172 HIS D CA 1
ATOM 5515 C C . HIS D 1 172 ? 145.684 144.157 178.943 1.00 100.06 172 HIS D C 1
ATOM 5516 O O . HIS D 1 172 ? 146.054 144.733 177.921 1.00 100.06 172 HIS D O 1
ATOM 5523 N N . THR D 1 173 ? 146.464 144.028 180.004 1.00 99.83 173 THR D N 1
ATOM 5524 C CA . THR D 1 173 ? 147.856 144.430 179.922 1.00 99.83 173 THR D CA 1
ATOM 5525 C C . THR D 1 173 ? 148.658 143.431 179.104 1.00 99.83 173 THR D C 1
ATOM 5526 O O . THR D 1 173 ? 149.514 143.821 178.307 1.00 99.83 173 THR D O 1
ATOM 5530 N N . ARG D 1 174 ? 148.372 142.143 179.261 1.00 99.71 174 ARG D N 1
ATOM 5531 C CA . ARG D 1 174 ? 149.070 141.131 178.480 1.00 99.71 174 ARG D CA 1
ATOM 5532 C C . ARG D 1 174 ? 148.632 141.136 177.027 1.00 99.71 174 ARG D C 1
ATOM 5533 O O . ARG D 1 174 ? 149.397 140.720 176.154 1.00 99.71 174 ARG D O 1
ATOM 5541 N N . LEU D 1 175 ? 147.405 141.572 176.749 1.00 96.24 175 LEU D N 1
ATOM 5542 C CA . LEU D 1 175 ? 146.942 141.617 175.370 1.00 96.24 175 LEU D CA 1
ATOM 5543 C C . LEU D 1 175 ? 147.634 142.722 174.598 1.00 96.24 175 LEU D C 1
ATOM 5544 O O . LEU D 1 175 ? 147.841 142.593 173.389 1.00 96.24 175 LEU D O 1
ATOM 5549 N N . ARG D 1 176 ? 148.022 143.796 175.283 1.00 100.32 176 ARG D N 1
ATOM 5550 C CA . ARG D 1 176 ? 148.716 144.891 174.621 1.00 100.32 176 ARG D CA 1
ATOM 5551 C C . ARG D 1 176 ? 150.086 144.455 174.139 1.00 100.32 176 ARG D C 1
ATOM 5552 O O . ARG D 1 176 ? 150.423 144.637 172.968 1.00 100.32 176 ARG D O 1
ATOM 5560 N N . THR D 1 177 ? 150.873 143.833 175.010 1.00 99.66 177 THR D N 1
ATOM 5561 C CA . THR D 1 177 ? 152.257 143.557 174.661 1.00 99.66 177 THR D CA 1
ATOM 5562 C C . THR D 1 177 ? 152.422 142.374 173.727 1.00 99.66 177 THR D C 1
ATOM 5563 O O . THR D 1 177 ? 153.549 142.101 173.314 1.00 99.66 177 THR D O 1
ATOM 5567 N N . GLU D 1 178 ? 151.358 141.661 173.383 1.00 98.77 178 GLU D N 1
ATOM 5568 C CA . GLU D 1 178 ? 151.490 140.584 172.417 1.00 98.77 178 GLU D CA 1
ATOM 5569 C C . GLU D 1 178 ? 150.974 140.943 171.043 1.00 98.77 178 GLU D C 1
ATOM 5570 O O . GLU D 1 178 ? 151.416 140.351 170.060 1.00 98.77 178 GLU D O 1
ATOM 5576 N N . LEU D 1 179 ? 150.044 141.881 170.946 1.00 91.39 179 LEU D N 1
ATOM 5577 C CA . LEU D 1 179 ? 149.539 142.321 169.660 1.00 91.39 179 LEU D CA 1
ATOM 5578 C C . LEU D 1 179 ? 150.022 143.707 169.295 1.00 91.39 179 LEU D C 1
ATOM 5579 O O . LEU D 1 179 ? 149.585 144.259 168.286 1.00 91.39 179 LEU D O 1
ATOM 5584 N N . GLY D 1 180 ? 150.918 144.276 170.082 1.00 96.55 180 GLY D N 1
ATOM 5585 C CA . GLY D 1 180 ? 151.333 145.639 169.866 1.00 96.55 180 GLY D CA 1
ATOM 5586 C C . GLY D 1 180 ? 150.356 146.596 170.499 1.00 96.55 180 GLY D C 1
ATOM 5587 O O . GLY D 1 180 ? 150.630 147.128 171.578 1.00 96.55 180 GLY D O 1
ATOM 5588 N N . LEU D 1 181 ? 149.204 146.767 169.849 1.00 94.06 181 LEU D N 1
ATOM 5589 C CA . LEU D 1 181 ? 148.115 147.680 170.219 1.00 94.06 181 LEU D CA 1
ATOM 5590 C C . LEU D 1 181 ? 148.547 149.043 170.752 1.00 94.06 181 LEU D C 1
ATOM 5591 O O . LEU D 1 181 ? 147.968 149.553 171.706 1.00 94.06 181 LEU D O 1
ATOM 5597 N N . THR E 2 2 ? 102.936 140.143 100.157 1.00 48.29 2 THR E N 1
ATOM 5598 C CA . THR E 2 2 ? 103.782 139.827 101.299 1.00 48.29 2 THR E CA 1
ATOM 5599 C C . THR E 2 2 ? 105.178 140.399 101.120 1.00 48.29 2 THR E C 1
ATOM 5600 O O . THR E 2 2 ? 106.146 139.877 101.667 1.00 48.29 2 THR E O 1
ATOM 5604 N N . THR E 2 3 ? 105.281 141.474 100.346 1.00 42.65 3 THR E N 1
ATOM 5605 C CA . THR E 2 3 ? 106.560 142.116 100.086 1.00 42.65 3 THR E CA 1
ATOM 5606 C C . THR E 2 3 ? 106.345 143.618 100.027 1.00 42.65 3 THR E C 1
ATOM 5607 O O . THR E 2 3 ? 105.458 144.094 99.315 1.00 42.65 3 THR E O 1
ATOM 5611 N N . LEU E 2 4 ? 107.144 144.352 100.791 1.00 38.10 4 LEU E N 1
ATOM 5612 C CA . LEU E 2 4 ? 107.041 145.797 100.870 1.00 38.10 4 LEU E CA 1
ATOM 5613 C C . LEU E 2 4 ? 107.700 146.447 99.666 1.00 38.10 4 LEU E C 1
ATOM 5614 O O . LEU E 2 4 ? 108.607 145.885 99.052 1.00 38.10 4 LEU E O 1
ATOM 5619 N N . THR E 2 5 ? 107.241 147.642 99.330 1.00 37.88 5 THR E N 1
ATOM 5620 C CA . THR E 2 5 ? 107.923 148.460 98.348 1.00 37.88 5 THR E CA 1
ATOM 5621 C C . THR E 2 5 ? 108.854 149.426 99.073 1.00 37.88 5 THR E C 1
ATOM 5622 O O . THR E 2 5 ? 109.040 149.349 100.287 1.00 37.88 5 THR E O 1
ATOM 5626 N N . LEU E 2 6 ? 109.461 150.336 98.317 1.00 38.47 6 LEU E N 1
ATOM 5627 C CA . LEU E 2 6 ? 110.314 151.357 98.910 1.00 38.47 6 LEU E CA 1
ATOM 5628 C C . LEU E 2 6 ? 109.503 152.348 99.729 1.00 38.47 6 LEU E C 1
ATOM 5629 O O . LEU E 2 6 ? 109.952 152.811 100.782 1.00 38.47 6 LEU E O 1
ATOM 5634 N N . SER E 2 7 ? 108.299 152.673 99.264 1.00 40.65 7 SER E N 1
ATOM 5635 C CA . SER E 2 7 ? 107.533 153.760 99.850 1.00 40.65 7 SER E CA 1
ATOM 5636 C C . SER E 2 7 ? 106.756 153.329 101.079 1.00 40.65 7 SER E C 1
ATOM 5637 O O . SER E 2 7 ? 106.436 154.169 101.923 1.00 40.65 7 SER E O 1
ATOM 5640 N N . GLU E 2 8 ? 106.423 152.052 101.196 1.00 40.59 8 GLU E N 1
ATOM 5641 C CA . GLU E 2 8 ? 105.698 151.561 102.356 1.00 40.59 8 GLU E CA 1
ATOM 5642 C C . GLU E 2 8 ? 106.595 150.843 103.347 1.00 40.59 8 GLU E C 1
ATOM 5643 O O . GLU E 2 8 ? 106.095 150.287 104.326 1.00 40.59 8 GLU E O 1
ATOM 5649 N N . ALA E 2 9 ? 107.900 150.845 103.118 1.00 39.23 9 ALA E N 1
ATOM 5650 C CA . ALA E 2 9 ? 108.866 150.432 104.118 1.00 39.23 9 ALA E CA 1
ATOM 5651 C C . ALA E 2 9 ? 109.558 151.609 104.776 1.00 39.23 9 ALA E C 1
ATOM 5652 O O . ALA E 2 9 ? 110.145 151.444 105.848 1.00 39.23 9 ALA E O 1
ATOM 5654 N N . ALA E 2 10 ? 109.506 152.775 104.158 1.00 39.45 10 ALA E N 1
ATOM 5655 C CA . ALA E 2 10 ? 110.099 153.996 104.683 1.00 39.45 10 ALA E CA 1
ATOM 5656 C C . ALA E 2 10 ? 109.433 154.537 105.953 1.00 39.45 10 ALA E C 1
ATOM 5657 O O . ALA E 2 10 ? 110.173 154.956 106.848 1.00 39.45 10 ALA E O 1
ATOM 5659 N N . PRO E 2 11 ? 108.095 154.570 106.121 1.00 39.39 11 PRO E N 1
ATOM 5660 C CA . PRO E 2 11 ? 107.574 154.969 107.437 1.00 39.39 11 PRO E CA 1
ATOM 5661 C C . PRO E 2 11 ? 107.766 153.923 108.511 1.00 39.39 11 PRO E C 1
ATOM 5662 O O . PRO E 2 11 ? 107.651 154.248 109.697 1.00 39.39 11 PRO E O 1
ATOM 5666 N N . LEU E 2 12 ? 108.049 152.682 108.140 1.00 37.88 12 LEU E N 1
ATOM 5667 C CA . LEU E 2 12 ? 108.302 151.643 109.123 1.00 37.88 12 LEU E CA 1
ATOM 5668 C C . LEU E 2 12 ? 109.753 151.642 109.567 1.00 37.88 12 LEU E C 1
ATOM 5669 O O . LEU E 2 12 ? 110.049 151.264 110.702 1.00 37.88 12 LEU E O 1
ATOM 5674 N N . LEU E 2 13 ? 110.662 152.060 108.692 1.00 38.24 13 LEU E N 1
ATOM 5675 C CA . LEU E 2 13 ? 112.061 152.224 109.044 1.00 38.24 13 LEU E CA 1
ATOM 5676 C C . LEU E 2 13 ? 112.361 153.566 109.687 1.00 38.24 13 LEU E C 1
ATOM 5677 O O . LEU E 2 13 ? 113.380 153.684 110.375 1.00 38.24 13 LEU E O 1
ATOM 5682 N N . LYS E 2 14 ? 111.525 154.585 109.462 1.00 41.49 14 LYS E N 1
ATOM 5683 C CA . LYS E 2 14 ? 111.674 155.829 110.208 1.00 41.49 14 LYS E CA 1
ATOM 5684 C C . LYS E 2 14 ? 111.378 155.625 111.681 1.00 41.49 14 LYS E C 1
ATOM 5685 O O . LYS E 2 14 ? 112.119 156.119 112.534 1.00 41.49 14 LYS E O 1
ATOM 5691 N N . LYS E 2 15 ? 110.305 154.893 111.994 1.00 41.61 15 LYS E N 1
ATOM 5692 C CA . LYS E 2 15 ? 109.878 154.710 113.376 1.00 41.61 15 LYS E CA 1
ATOM 5693 C C . LYS E 2 15 ? 110.903 153.940 114.192 1.00 41.61 15 LYS E C 1
ATOM 5694 O O . LYS E 2 15 ? 111.116 154.254 115.364 1.00 41.61 15 LYS E O 1
ATOM 5700 N N . GLU E 2 16 ? 111.575 152.968 113.587 1.00 40.71 16 GLU E N 1
ATOM 5701 C CA . GLU E 2 16 ? 112.622 152.240 114.283 1.00 40.71 16 GLU E CA 1
ATOM 5702 C C . GLU E 2 16 ? 113.893 153.053 114.432 1.00 40.71 16 GLU E C 1
ATOM 5703 O O . GLU E 2 16 ? 114.666 152.806 115.359 1.00 40.71 16 GLU E O 1
ATOM 5709 N N . PHE E 2 17 ? 114.126 154.012 113.546 1.00 39.01 17 PHE E N 1
ATOM 5710 C CA . PHE E 2 17 ? 115.320 154.836 113.605 1.00 39.01 17 PHE E CA 1
ATOM 5711 C C . PHE E 2 17 ? 115.164 156.029 114.530 1.00 39.01 17 PHE E C 1
ATOM 5712 O O . PHE E 2 17 ? 116.147 156.445 115.150 1.00 39.01 17 PHE E O 1
ATOM 5720 N N . ARG E 2 18 ? 113.959 156.600 114.625 1.00 42.98 18 ARG E N 1
ATOM 5721 C CA . ARG E 2 18 ? 113.757 157.761 115.482 1.00 42.98 18 ARG E CA 1
ATOM 5722 C C . ARG E 2 18 ? 113.893 157.403 116.949 1.00 42.98 18 ARG E C 1
ATOM 5723 O O . ARG E 2 18 ? 114.316 158.240 117.753 1.00 42.98 18 ARG E O 1
ATOM 5731 N N . GLU E 2 19 ? 113.556 156.175 117.314 1.00 41.04 19 GLU E N 1
ATOM 5732 C CA . GLU E 2 19 ? 113.729 155.704 118.674 1.00 41.04 19 GLU E CA 1
ATOM 5733 C C . GLU E 2 19 ? 115.012 154.911 118.850 1.00 41.04 19 GLU E C 1
ATOM 5734 O O . GLU E 2 19 ? 115.183 154.245 119.872 1.00 41.04 19 GLU E O 1
ATOM 5740 N N . GLY E 2 20 ? 115.918 154.979 117.879 1.00 38.55 20 GLY E N 1
ATOM 5741 C CA . GLY E 2 20 ? 117.258 154.448 118.028 1.00 38.55 20 GLY E CA 1
ATOM 5742 C C . GLY E 2 20 ? 117.362 152.946 118.044 1.00 38.55 20 GLY E C 1
ATOM 5743 O O . GLY E 2 20 ? 118.282 152.406 118.659 1.00 38.55 20 GLY E O 1
ATOM 5744 N N . ARG E 2 21 ? 116.448 152.250 117.374 1.00 38.38 21 ARG E N 1
ATOM 5745 C CA . ARG E 2 21 ? 116.346 150.800 117.467 1.00 38.38 21 ARG E CA 1
ATOM 5746 C C . ARG E 2 21 ? 116.446 150.132 116.103 1.00 38.38 21 ARG E C 1
ATOM 5747 O O . ARG E 2 21 ? 115.842 149.087 115.874 1.00 38.38 21 ARG E O 1
ATOM 5755 N N . LEU E 2 22 ? 117.206 150.719 115.190 1.00 36.67 22 LEU E N 1
ATOM 5756 C CA . LEU E 2 22 ? 117.413 150.159 113.866 1.00 36.67 22 LEU E CA 1
ATOM 5757 C C . LEU E 2 22 ? 118.895 149.919 113.666 1.00 36.67 22 LEU E C 1
ATOM 5758 O O . LEU E 2 22 ? 119.699 150.836 113.837 1.00 36.67 22 LEU E O 1
ATOM 5763 N N . ILE E 2 23 ? 119.254 148.692 113.298 1.00 35.58 23 ILE E N 1
ATOM 5764 C CA . ILE E 2 23 ? 120.643 148.308 113.094 1.00 35.58 23 ILE E CA 1
ATOM 5765 C C . ILE E 2 23 ? 120.819 147.758 111.686 1.00 35.58 23 ILE E C 1
ATOM 5766 O O . ILE E 2 23 ? 120.182 146.765 111.329 1.00 35.58 23 ILE E O 1
ATOM 5771 N N . PRO E 2 24 ? 121.655 148.369 110.847 1.00 34.20 24 PRO E N 1
ATOM 5772 C CA . PRO E 2 24 ? 121.969 147.777 109.546 1.00 34.20 24 PRO E CA 1
ATOM 5773 C C . PRO E 2 24 ? 122.889 146.577 109.696 1.00 34.20 24 PRO E C 1
ATOM 5774 O O . PRO E 2 24 ? 123.813 146.581 110.508 1.00 34.20 24 PRO E O 1
ATOM 5778 N N . PHE E 2 25 ? 122.639 145.546 108.892 1.00 32.94 25 PHE E N 1
ATOM 5779 C CA . PHE E 2 25 ? 123.431 144.318 108.908 1.00 32.94 25 PHE E CA 1
ATOM 5780 C C . PHE E 2 25 ? 123.865 144.124 107.457 1.00 32.94 25 PHE E C 1
ATOM 5781 O O . PHE E 2 25 ? 123.116 143.568 106.655 1.00 32.94 25 PHE E O 1
ATOM 5789 N N . LEU E 2 26 ? 125.064 144.576 107.116 1.00 32.20 26 LEU E N 1
ATOM 5790 C CA . LEU E 2 26 ? 125.448 144.796 105.730 1.00 32.20 26 LEU E CA 1
ATOM 5791 C C . LEU E 2 26 ? 126.278 143.642 105.185 1.00 32.20 26 LEU E C 1
ATOM 5792 O O . LEU E 2 26 ? 127.226 143.185 105.826 1.00 32.20 26 LEU E O 1
ATOM 5797 N N . GLY E 2 27 ? 125.935 143.193 103.976 1.00 31.68 27 GLY E N 1
ATOM 5798 C CA . GLY E 2 27 ? 126.550 142.049 103.361 1.00 31.68 27 GLY E CA 1
ATOM 5799 C C . GLY E 2 27 ? 127.517 142.405 102.253 1.00 31.68 27 GLY E C 1
ATOM 5800 O O . GLY E 2 27 ? 128.028 143.527 102.165 1.00 31.68 27 GLY E O 1
ATOM 5801 N N . ALA E 2 28 ? 127.768 141.429 101.384 1.00 30.60 28 ALA E N 1
ATOM 5802 C CA . ALA E 2 28 ? 128.766 141.585 100.335 1.00 30.60 28 ALA E CA 1
ATOM 5803 C C . ALA E 2 28 ? 128.257 142.365 99.139 1.00 30.60 28 ALA E C 1
ATOM 5804 O O . ALA E 2 28 ? 129.061 142.950 98.412 1.00 30.60 28 ALA E O 1
ATOM 5806 N N . GLY E 2 29 ? 126.950 142.390 98.915 1.00 33.46 29 GLY E N 1
ATOM 5807 C CA . GLY E 2 29 ? 126.389 143.208 97.862 1.00 33.46 29 GLY E CA 1
ATOM 5808 C C . GLY E 2 29 ? 126.389 144.683 98.162 1.00 33.46 29 GLY E C 1
ATOM 5809 O O . GLY E 2 29 ? 126.121 145.482 97.260 1.00 33.46 29 GLY E O 1
ATOM 5810 N N . PHE E 2 30 ? 126.666 145.062 99.405 1.00 33.78 30 PHE E N 1
ATOM 5811 C CA . PHE E 2 30 ? 126.863 146.456 99.751 1.00 33.78 30 PHE E CA 1
ATOM 5812 C C . PHE E 2 30 ? 128.225 146.954 99.301 1.00 33.78 30 PHE E C 1
ATOM 5813 O O . PHE E 2 30 ? 128.417 148.161 99.156 1.00 33.78 30 PHE E O 1
ATOM 5821 N N . SER E 2 31 ? 129.165 146.052 99.055 1.00 36.68 31 SER E N 1
ATOM 5822 C CA . SER E 2 31 ? 130.504 146.410 98.625 1.00 36.68 31 SER E CA 1
ATOM 5823 C C . SER E 2 31 ? 130.716 146.179 97.134 1.00 36.68 31 SER E C 1
ATOM 5824 O O . SER E 2 31 ? 131.849 146.255 96.658 1.00 36.68 31 SER E O 1
ATOM 5827 N N . LYS E 2 32 ? 129.654 145.905 96.397 1.00 38.27 32 LYS E N 1
ATOM 5828 C CA . LYS E 2 32 ? 129.655 145.703 94.951 1.00 38.27 32 LYS E CA 1
ATOM 5829 C C . LYS E 2 32 ? 130.045 146.922 94.098 1.00 38.27 32 LYS E C 1
ATOM 5830 O O . LYS E 2 32 ? 130.746 146.723 93.098 1.00 38.27 32 LYS E O 1
ATOM 5836 N N . PRO E 2 33 ? 129.662 148.175 94.402 1.00 37.02 33 PRO E N 1
ATOM 5837 C CA . PRO E 2 33 ? 130.162 149.291 93.580 1.00 37.02 33 PRO E CA 1
ATOM 5838 C C . PRO E 2 33 ? 131.635 149.606 93.733 1.00 37.02 33 PRO E C 1
ATOM 5839 O O . PRO E 2 33 ? 132.133 150.469 93.006 1.00 37.02 33 PRO E O 1
ATOM 5843 N N . LEU E 2 34 ? 132.344 148.971 94.650 1.00 38.92 34 LEU E N 1
ATOM 5844 C CA . LEU E 2 34 ? 133.741 149.284 94.867 1.00 38.92 34 LEU E CA 1
ATOM 5845 C C . LEU E 2 34 ? 134.664 148.493 93.961 1.00 38.92 34 LEU E C 1
ATOM 5846 O O . LEU E 2 34 ? 135.876 148.717 94.012 1.00 38.92 34 LEU E O 1
ATOM 5851 N N . LYS E 2 35 ? 134.106 147.592 93.143 1.00 42.10 35 LYS E N 1
ATOM 5852 C CA . LYS E 2 35 ? 134.825 146.801 92.140 1.00 42.10 35 LYS E CA 1
ATOM 5853 C C . LYS E 2 35 ? 135.955 145.986 92.762 1.00 42.10 35 LYS E C 1
ATOM 5854 O O . LYS E 2 35 ? 137.114 146.066 92.357 1.00 42.10 35 LYS E O 1
ATOM 5860 N N . LEU E 2 36 ? 135.604 145.207 93.744 1.00 46.01 36 LEU E N 1
ATOM 5861 C CA . LEU E 2 36 ? 136.544 144.361 94.443 1.00 46.01 36 LEU E CA 1
ATOM 5862 C C . LEU E 2 36 ? 136.542 142.963 93.844 1.00 46.01 36 LEU E C 1
ATOM 5863 O O . LEU E 2 36 ? 135.586 142.572 93.168 1.00 46.01 36 LEU E O 1
ATOM 5868 N N . PRO E 2 37 ? 137.617 142.194 94.031 1.00 51.78 37 PRO E N 1
ATOM 5869 C CA . PRO E 2 37 ? 137.585 140.781 93.642 1.00 51.78 37 PRO E CA 1
ATOM 5870 C C . PRO E 2 37 ? 136.594 139.991 94.482 1.00 51.78 37 PRO E C 1
ATOM 5871 O O . PRO E 2 37 ? 136.242 140.371 95.600 1.00 51.78 37 PRO E O 1
ATOM 5875 N N . ASP E 2 38 ? 136.133 138.870 93.925 1.00 58.54 38 ASP E N 1
ATOM 5876 C CA . ASP E 2 38 ? 134.992 138.160 94.490 1.00 58.54 38 ASP E CA 1
ATOM 5877 C C . ASP E 2 38 ? 135.261 136.681 94.745 1.00 58.54 38 ASP E C 1
ATOM 5878 O O . ASP E 2 38 ? 134.314 135.892 94.820 1.00 58.54 38 ASP E O 1
ATOM 5883 N N . GLY E 2 39 ? 136.522 136.281 94.879 1.00 58.95 39 GLY E N 1
ATOM 5884 C CA . GLY E 2 39 ? 136.854 134.904 95.161 1.00 58.95 39 GLY E CA 1
ATOM 5885 C C . GLY E 2 39 ? 136.932 134.004 93.948 1.00 58.95 39 GLY E C 1
ATOM 5886 O O . GLY E 2 39 ? 137.531 132.927 94.031 1.00 58.95 39 GLY E O 1
ATOM 5887 N N . SER E 2 40 ? 136.343 134.412 92.823 1.00 59.20 40 SER E N 1
ATOM 5888 C CA . SER E 2 40 ? 136.549 133.695 91.575 1.00 59.20 40 SER E CA 1
ATOM 5889 C C . SER E 2 40 ? 137.946 133.919 91.019 1.00 59.20 40 SER E C 1
ATOM 5890 O O . SER E 2 40 ? 138.416 133.107 90.216 1.00 59.20 40 SER E O 1
ATOM 5893 N N . GLN E 2 41 ? 138.616 134.998 91.420 1.00 57.85 41 GLN E N 1
ATOM 5894 C CA . GLN E 2 41 ? 140.006 135.204 91.049 1.00 57.85 41 GLN E CA 1
ATOM 5895 C C . GLN E 2 41 ? 140.903 135.457 92.252 1.00 57.85 41 GLN E C 1
ATOM 5896 O O . GLN E 2 41 ? 142.043 135.894 92.072 1.00 57.85 41 GLN E O 1
ATOM 5902 N N . LEU E 2 42 ? 140.434 135.189 93.468 1.00 55.76 42 LEU E N 1
ATOM 5903 C CA . LEU E 2 42 ? 141.319 135.336 94.616 1.00 55.76 42 LEU E CA 1
ATOM 5904 C C . LEU E 2 42 ? 142.194 134.105 94.806 1.00 55.76 42 LEU E C 1
ATOM 5905 O O . LEU E 2 42 ? 143.417 134.168 94.642 1.00 55.76 42 LEU E O 1
ATOM 5910 N N . ILE E 2 43 ? 141.579 132.971 95.130 1.00 54.06 43 ILE E N 1
ATOM 5911 C CA . ILE E 2 43 ? 142.343 131.765 95.414 1.00 54.06 43 ILE E CA 1
ATOM 5912 C C . ILE E 2 43 ? 142.533 130.933 94.152 1.00 54.06 43 ILE E C 1
ATOM 5913 O O . ILE E 2 43 ? 143.397 130.044 94.125 1.00 54.06 43 ILE E O 1
ATOM 5918 N N . ALA E 2 44 ? 141.773 131.221 93.090 1.00 52.92 44 ALA E N 1
ATOM 5919 C CA . ALA E 2 44 ? 142.090 130.671 91.781 1.00 52.92 44 ALA E CA 1
ATOM 5920 C C . ALA E 2 44 ? 143.390 131.245 91.238 1.00 52.92 44 ALA E C 1
ATOM 5921 O O . ALA E 2 44 ? 144.060 130.600 90.426 1.00 52.92 44 ALA E O 1
ATOM 5923 N N . SER E 2 45 ? 143.761 132.448 91.665 1.00 54.44 45 SER E N 1
ATOM 5924 C CA . SER E 2 45 ? 145.069 132.978 91.315 1.00 54.44 45 SER E CA 1
ATOM 5925 C C . SER E 2 45 ? 146.171 132.334 92.143 1.00 54.44 45 SER E C 1
ATOM 5926 O O . SER E 2 45 ? 147.259 132.075 91.624 1.00 54.44 45 SER E O 1
ATOM 5929 N N . LEU E 2 46 ? 145.919 132.069 93.420 1.00 55.34 46 LEU E N 1
ATOM 5930 C CA . LEU E 2 46 ? 146.901 131.391 94.252 1.00 55.34 46 LEU E CA 1
ATOM 5931 C C . LEU E 2 46 ? 146.910 129.883 94.049 1.00 55.34 46 LEU E C 1
ATOM 5932 O O . LEU E 2 46 ? 147.777 129.206 94.612 1.00 55.34 46 LEU E O 1
ATOM 5937 N N . ALA E 2 47 ? 145.977 129.348 93.253 1.00 51.84 47 ALA E N 1
ATOM 5938 C CA . ALA E 2 47 ? 145.962 127.930 92.916 1.00 51.84 47 ALA E CA 1
ATOM 5939 C C . ALA E 2 47 ? 147.145 127.519 92.053 1.00 51.84 47 ALA E C 1
ATOM 5940 O O . ALA E 2 47 ? 147.478 126.333 92.011 1.00 51.84 47 ALA E O 1
ATOM 5942 N N . LYS E 2 48 ? 147.788 128.464 91.366 1.00 55.65 48 LYS E N 1
ATOM 5943 C CA . LYS E 2 48 ? 148.972 128.126 90.591 1.00 55.65 48 LYS E CA 1
ATOM 5944 C C . LYS E 2 48 ? 150.188 127.888 91.475 1.00 55.65 48 LYS E C 1
ATOM 5945 O O . LYS E 2 48 ? 151.167 127.295 91.012 1.00 55.65 48 LYS E O 1
ATOM 5951 N N . THR E 2 49 ? 150.152 128.338 92.731 1.00 53.41 49 THR E N 1
ATOM 5952 C CA . THR E 2 49 ? 151.204 127.983 93.674 1.00 53.41 49 THR E CA 1
ATOM 5953 C C . THR E 2 49 ? 151.079 126.531 94.106 1.00 53.41 49 THR E C 1
ATOM 5954 O O . THR E 2 49 ? 152.084 125.819 94.211 1.00 53.41 49 THR E O 1
ATOM 5958 N N . LEU E 2 50 ? 149.848 126.076 94.358 1.00 50.83 50 LEU E N 1
ATOM 5959 C CA . LEU E 2 50 ? 149.609 124.675 94.681 1.00 50.83 50 LEU E CA 1
ATOM 5960 C C . LEU E 2 50 ? 149.845 123.779 93.476 1.00 50.83 50 LEU E C 1
ATOM 5961 O O . LEU E 2 50 ? 150.170 122.599 93.634 1.00 50.83 50 LEU E O 1
ATOM 5966 N N . GLY E 2 51 ? 149.686 124.314 92.279 1.00 47.46 51 GLY E N 1
ATOM 5967 C CA . GLY E 2 51 ? 149.927 123.581 91.067 1.00 47.46 51 GLY E CA 1
ATOM 5968 C C . GLY E 2 51 ? 148.710 123.214 90.263 1.00 47.46 51 GLY E C 1
ATOM 5969 O O . GLY E 2 51 ? 148.774 122.243 89.507 1.00 47.46 51 GLY E O 1
ATOM 5970 N N . PHE E 2 52 ? 147.612 123.947 90.386 1.00 42.82 52 PHE E N 1
ATOM 5971 C CA . PHE E 2 52 ? 146.410 123.572 89.665 1.00 42.82 52 PHE E CA 1
ATOM 5972 C C . PHE E 2 52 ? 146.172 124.561 88.539 1.00 42.82 52 PHE E C 1
ATOM 5973 O O . PHE E 2 52 ? 146.783 125.626 88.468 1.00 42.82 52 PHE E O 1
ATOM 5981 N N . GLU E 2 53 ? 145.332 124.221 87.732 1.00 44.29 53 GLU E N 1
ATOM 5982 C CA . GLU E 2 53 ? 144.727 125.189 86.847 1.00 44.29 53 GLU E CA 1
ATOM 5983 C C . GLU E 2 53 ? 143.563 125.853 87.569 1.00 44.29 53 GLU E C 1
ATOM 5984 O O . GLU E 2 53 ? 142.910 125.219 88.402 1.00 44.29 53 GLU E O 1
ATOM 5990 N N . PRO E 2 54 ? 143.307 127.136 87.306 1.00 43.04 54 PRO E N 1
ATOM 5991 C CA . PRO E 2 54 ? 142.293 127.848 88.091 1.00 43.04 54 PRO E CA 1
ATOM 5992 C C . PRO E 2 54 ? 140.877 127.382 87.843 1.00 43.04 54 PRO E C 1
ATOM 5993 O O . PRO E 2 54 ? 140.047 127.456 88.756 1.00 43.04 54 PRO E O 1
ATOM 5997 N N . GLU E 2 55 ? 140.567 126.896 86.648 1.00 42.18 55 GLU E N 1
ATOM 5998 C CA . GLU E 2 55 ? 139.241 126.359 86.396 1.00 42.18 55 GLU E CA 1
ATOM 5999 C C . GLU E 2 55 ? 139.059 124.981 86.998 1.00 42.18 55 GLU E C 1
ATOM 6000 O O . GLU E 2 55 ? 137.922 124.526 87.140 1.00 42.18 55 GLU E O 1
ATOM 6006 N N . LEU E 2 56 ? 140.152 124.322 87.363 1.00 40.10 56 LEU E N 1
ATOM 6007 C CA . LEU E 2 56 ? 140.138 122.969 87.887 1.00 40.10 56 LEU E CA 1
ATOM 6008 C C . LEU E 2 56 ? 140.245 122.922 89.395 1.00 40.10 56 LEU E C 1
ATOM 6009 O O . LEU E 2 56 ? 139.758 121.972 90.006 1.00 40.10 56 LEU E O 1
ATOM 6014 N N . PHE E 2 57 ? 140.871 123.925 90.004 1.00 40.38 57 PHE E N 1
ATOM 6015 C CA . PHE E 2 57 ? 140.834 124.053 91.452 1.00 40.38 57 PHE E CA 1
ATOM 6016 C C . PHE E 2 57 ? 139.431 124.391 91.928 1.00 40.38 57 PHE E C 1
ATOM 6017 O O . PHE E 2 57 ? 138.993 123.903 92.973 1.00 40.38 57 PHE E O 1
ATOM 6025 N N . ASP E 2 58 ? 138.700 125.198 91.157 1.00 41.19 58 ASP E N 1
ATOM 6026 C CA . ASP E 2 58 ? 137.329 125.567 91.488 1.00 41.19 58 ASP E CA 1
ATOM 6027 C C . ASP E 2 58 ? 136.380 124.383 91.419 1.00 41.19 58 ASP E C 1
ATOM 6028 O O . ASP E 2 58 ? 135.340 124.388 92.082 1.00 41.19 58 ASP E O 1
ATOM 6033 N N . MET E 2 59 ? 136.744 123.361 90.654 1.00 38.99 59 MET E N 1
ATOM 6034 C CA . MET E 2 59 ? 135.932 122.177 90.437 1.00 38.99 59 MET E CA 1
ATOM 6035 C C . MET E 2 59 ? 135.760 121.334 91.694 1.00 38.99 59 MET E C 1
ATOM 6036 O O . MET E 2 59 ? 134.755 120.627 91.818 1.00 38.99 59 MET E O 1
ATOM 6041 N N . HIS E 2 60 ? 136.678 121.425 92.649 1.00 37.90 60 HIS E N 1
ATOM 6042 C CA . HIS E 2 60 ? 136.720 120.494 93.763 1.00 37.90 60 HIS E CA 1
ATOM 6043 C C . HIS E 2 60 ? 135.967 120.963 94.997 1.00 37.90 60 HIS E C 1
ATOM 6044 O O . HIS E 2 60 ? 136.079 120.320 96.041 1.00 37.90 60 HIS E O 1
ATOM 6051 N N . GLY E 2 61 ? 135.221 122.046 94.927 1.00 39.57 61 GLY E N 1
ATOM 6052 C CA . GLY E 2 61 ? 134.393 122.433 96.052 1.00 39.57 61 GLY E CA 1
ATOM 6053 C C . GLY E 2 61 ? 134.113 123.920 96.064 1.00 39.57 61 GLY E C 1
ATOM 6054 O O . GLY E 2 61 ? 134.566 124.672 95.209 1.00 39.57 61 GLY E O 1
ATOM 6055 N N . ARG E 2 62 ? 133.346 124.323 97.074 1.00 42.67 62 ARG E N 1
ATOM 6056 C CA . ARG E 2 62 ? 133.014 125.718 97.304 1.00 42.67 62 ARG E CA 1
ATOM 6057 C C . ARG E 2 62 ? 134.231 126.472 97.822 1.00 42.67 62 ARG E C 1
ATOM 6058 O O . ARG E 2 62 ? 135.240 125.881 98.207 1.00 42.67 62 ARG E O 1
ATOM 6066 N N . PHE E 2 63 ? 134.112 127.801 97.846 1.00 43.40 63 PHE E N 1
ATOM 6067 C CA . PHE E 2 63 ? 135.244 128.665 98.172 1.00 43.40 63 PHE E CA 1
ATOM 6068 C C . PHE E 2 63 ? 135.697 128.501 99.614 1.00 43.40 63 PHE E C 1
ATOM 6069 O O . PHE E 2 63 ? 136.897 128.558 99.896 1.00 43.40 63 PHE E O 1
ATOM 6077 N N . GLU E 2 64 ? 134.759 128.293 100.536 1.00 42.47 64 GLU E N 1
ATOM 6078 C CA . GLU E 2 64 ? 135.123 128.048 101.922 1.00 42.47 64 GLU E CA 1
ATOM 6079 C C . GLU E 2 64 ? 135.804 126.698 102.107 1.00 42.47 64 GLU E C 1
ATOM 6080 O O . GLU E 2 64 ? 136.596 126.540 103.039 1.00 42.47 64 GLU E O 1
ATOM 6086 N N . GLN E 2 65 ? 135.534 125.737 101.222 1.00 40.23 65 GLN E N 1
ATOM 6087 C CA . GLN E 2 65 ? 136.174 124.432 101.289 1.00 40.23 65 GLN E CA 1
ATOM 6088 C C . GLN E 2 65 ? 137.553 124.466 100.655 1.00 40.23 65 GLN E C 1
ATOM 6089 O O . GLN E 2 65 ? 138.476 123.799 101.130 1.00 40.23 65 GLN E O 1
ATOM 6095 N N . LEU E 2 66 ? 137.704 125.239 99.581 1.00 40.90 66 LEU E N 1
ATOM 6096 C CA . LEU E 2 66 ? 139.004 125.402 98.945 1.00 40.90 66 LEU E CA 1
ATOM 6097 C C . LEU E 2 66 ? 139.948 126.216 99.809 1.00 40.90 66 LEU E C 1
ATOM 6098 O O . LEU E 2 66 ? 141.164 126.037 99.740 1.00 40.90 66 LEU E O 1
ATOM 6103 N N . ALA E 2 67 ? 139.404 127.112 100.623 1.00 43.39 67 ALA E N 1
ATOM 6104 C CA . ALA E 2 67 ? 140.224 127.872 101.550 1.00 43.39 67 ALA E CA 1
ATOM 6105 C C . ALA E 2 67 ? 140.666 127.027 102.733 1.00 43.39 67 ALA E C 1
ATOM 6106 O O . ALA E 2 67 ? 141.721 127.287 103.318 1.00 43.39 67 ALA E O 1
ATOM 6108 N N . GLU E 2 68 ? 139.871 126.024 103.106 1.00 43.61 68 GLU E N 1
ATOM 6109 C CA . GLU E 2 68 ? 140.279 125.101 104.157 1.00 43.61 68 GLU E CA 1
ATOM 6110 C C . GLU E 2 68 ? 141.404 124.197 103.684 1.00 43.61 68 GLU E C 1
ATOM 6111 O O . GLU E 2 68 ? 142.304 123.860 104.459 1.00 43.61 68 GLU E O 1
ATOM 6117 N N . PHE E 2 69 ? 141.364 123.791 102.416 1.00 42.52 69 PHE E N 1
ATOM 6118 C CA . PHE E 2 69 ? 142.455 123.023 101.831 1.00 42.52 69 PHE E CA 1
ATOM 6119 C C . PHE E 2 69 ? 143.722 123.853 101.736 1.00 42.52 69 PHE E C 1
ATOM 6120 O O . PHE E 2 69 ? 144.825 123.346 101.954 1.00 42.52 69 PHE E O 1
ATOM 6128 N N . PHE E 2 70 ? 143.577 125.129 101.406 1.00 48.89 70 PHE E N 1
ATOM 6129 C CA . PHE E 2 70 ? 144.707 126.033 101.283 1.00 48.89 70 PHE E CA 1
ATOM 6130 C C . PHE E 2 70 ? 145.325 126.352 102.632 1.00 48.89 70 PHE E C 1
ATOM 6131 O O . PHE E 2 70 ? 146.512 126.673 102.698 1.00 48.89 70 PHE E O 1
ATOM 6139 N N . ALA E 2 71 ? 144.551 126.256 103.710 1.00 49.21 71 ALA E N 1
ATOM 6140 C CA . ALA E 2 71 ? 145.077 126.526 105.038 1.00 49.21 71 ALA E CA 1
ATOM 6141 C C . ALA E 2 71 ? 145.821 125.333 105.615 1.00 49.21 71 ALA E C 1
ATOM 6142 O O . ALA E 2 71 ? 146.768 125.516 106.385 1.00 49.21 71 ALA E O 1
ATOM 6144 N N . ILE E 2 72 ? 145.414 124.112 105.264 1.00 49.51 72 ILE E N 1
ATOM 6145 C CA . ILE E 2 72 ? 146.075 122.911 105.752 1.00 49.51 72 ILE E CA 1
ATOM 6146 C C . ILE E 2 72 ? 147.202 122.460 104.844 1.00 49.51 72 ILE E C 1
ATOM 6147 O O . ILE E 2 72 ? 147.819 121.421 105.109 1.00 49.51 72 ILE E O 1
ATOM 6152 N N . SER E 2 73 ? 147.494 123.206 103.779 1.00 54.88 73 SER E N 1
ATOM 6153 C CA . SER E 2 73 ? 148.554 122.810 102.861 1.00 54.88 73 SER E CA 1
ATOM 6154 C C . SER E 2 73 ? 149.923 123.099 103.455 1.00 54.88 73 SER E C 1
ATOM 6155 O O . SER E 2 73 ? 150.732 122.188 103.661 1.00 54.88 73 SER E O 1
ATOM 6158 N N . ALA E 2 74 ? 150.198 124.363 103.749 1.00 59.67 74 ALA E N 1
ATOM 6159 C CA . ALA E 2 74 ? 151.496 124.754 104.268 1.00 59.67 74 ALA E CA 1
ATOM 6160 C C . ALA E 2 74 ? 151.341 125.507 105.579 1.00 59.67 74 ALA E C 1
ATOM 6161 O O . ALA E 2 74 ? 150.299 126.120 105.830 1.00 59.67 74 ALA E O 1
ATOM 6163 N N . PRO E 2 75 ? 152.348 125.447 106.448 1.00 66.31 75 PRO E N 1
ATOM 6164 C CA . PRO E 2 75 ? 152.352 126.329 107.618 1.00 66.31 75 PRO E CA 1
ATOM 6165 C C . PRO E 2 75 ? 152.572 127.770 107.192 1.00 66.31 75 PRO E C 1
ATOM 6166 O O . PRO E 2 75 ? 153.445 128.057 106.368 1.00 66.31 75 PRO E O 1
ATOM 6170 N N . ASN E 2 76 ? 151.765 128.665 107.774 1.00 66.65 76 ASN E N 1
ATOM 6171 C CA . ASN E 2 76 ? 151.681 130.085 107.412 1.00 66.65 76 ASN E CA 1
ATOM 6172 C C . ASN E 2 76 ? 151.387 130.256 105.919 1.00 66.65 76 ASN E C 1
ATOM 6173 O O . ASN E 2 76 ? 152.144 130.874 105.169 1.00 66.65 76 ASN E O 1
ATOM 6178 N N . ARG E 2 77 ? 150.266 129.676 105.497 1.00 59.78 77 ARG E N 1
ATOM 6179 C CA . ARG E 2 77 ? 149.816 129.782 104.118 1.00 59.78 77 ARG E CA 1
ATOM 6180 C C . ARG E 2 77 ? 148.513 130.550 103.971 1.00 59.78 77 ARG E C 1
ATOM 6181 O O . ARG E 2 77 ? 148.350 131.282 102.996 1.00 59.78 77 ARG E O 1
ATOM 6189 N N . LEU E 2 78 ? 147.607 130.449 104.944 1.00 58.49 78 LEU E N 1
ATOM 6190 C CA . LEU E 2 78 ? 146.374 131.228 104.899 1.00 58.49 78 LEU E CA 1
ATOM 6191 C C . LEU E 2 78 ? 146.645 132.717 105.087 1.00 58.49 78 LEU E C 1
ATOM 6192 O O . LEU E 2 78 ? 145.863 133.552 104.619 1.00 58.49 78 LEU E O 1
ATOM 6197 N N . GLN E 2 79 ? 147.759 133.069 105.737 1.00 60.69 79 GLN E N 1
ATOM 6198 C CA . GLN E 2 79 ? 148.142 134.468 105.885 1.00 60.69 79 GLN E CA 1
ATOM 6199 C C . GLN E 2 79 ? 148.665 135.076 104.590 1.00 60.69 79 GLN E C 1
ATOM 6200 O O . GLN E 2 79 ? 148.744 136.304 104.490 1.00 60.69 79 GLN E O 1
ATOM 6206 N N . ARG E 2 80 ? 149.037 134.255 103.612 1.00 58.65 80 ARG E N 1
ATOM 6207 C CA . ARG E 2 80 ? 149.312 134.768 102.276 1.00 58.65 80 ARG E CA 1
ATOM 6208 C C . ARG E 2 80 ? 148.042 135.293 101.624 1.00 58.65 80 ARG E C 1
ATOM 6209 O O . ARG E 2 80 ? 148.075 136.297 100.903 1.00 58.65 80 ARG E O 1
ATOM 6217 N N . LEU E 2 81 ? 146.911 134.633 101.874 1.00 53.49 81 LEU E N 1
ATOM 6218 C CA . LEU E 2 81 ? 145.653 135.052 101.268 1.00 53.49 81 LEU E CA 1
ATOM 6219 C C . LEU E 2 81 ? 145.099 136.296 101.942 1.00 53.49 81 LEU E C 1
ATOM 6220 O O . LEU E 2 81 ? 144.527 137.161 101.273 1.00 53.49 81 LEU E O 1
ATOM 6225 N N . VAL E 2 82 ? 145.266 136.409 103.259 1.00 51.50 82 VAL E N 1
ATOM 6226 C CA . VAL E 2 82 ? 144.714 137.547 103.984 1.00 51.50 82 VAL E CA 1
ATOM 6227 C C . VAL E 2 82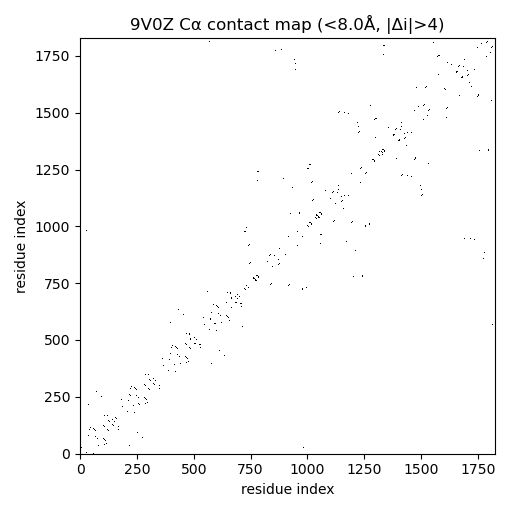 ? 145.494 138.813 103.659 1.00 51.50 82 VAL E C 1
ATOM 6228 O O . VAL E 2 82 ? 144.918 139.900 103.539 1.00 51.50 82 VAL E O 1
ATOM 6232 N N . TYR E 2 83 ? 146.805 138.688 103.452 1.00 52.16 83 TYR E N 1
ATOM 6233 C CA . TYR E 2 83 ? 147.595 139.838 103.035 1.00 52.16 83 TYR E CA 1
ATOM 6234 C C . TYR E 2 83 ? 147.316 140.217 101.588 1.00 52.16 83 TYR E C 1
ATOM 6235 O O . TYR E 2 83 ? 147.456 141.385 101.220 1.00 52.16 83 TYR E O 1
ATOM 6244 N N . GLU E 2 84 ? 146.916 139.259 100.760 1.00 52.78 84 GLU E N 1
ATOM 6245 C CA . GLU E 2 84 ? 146.518 139.580 99.397 1.00 52.78 84 GLU E CA 1
ATOM 6246 C C . GLU E 2 84 ? 145.126 140.191 99.350 1.00 52.78 84 GLU E C 1
ATOM 6247 O O . GLU E 2 84 ? 144.852 141.036 98.492 1.00 52.78 84 GLU E O 1
ATOM 6253 N N . MET E 2 85 ? 144.239 139.777 100.251 1.00 48.78 85 MET E N 1
ATOM 6254 C CA . MET E 2 85 ? 142.927 140.399 100.345 1.00 48.78 85 MET E CA 1
ATOM 6255 C C . MET E 2 85 ? 143.010 141.797 100.933 1.00 48.78 85 MET E C 1
ATOM 6256 O O . MET E 2 85 ? 142.200 142.660 100.583 1.00 48.78 85 MET E O 1
ATOM 6261 N N . SER E 2 86 ? 143.976 142.046 101.816 1.00 48.80 86 SER E N 1
ATOM 6262 C CA . SER E 2 86 ? 144.101 143.364 102.419 1.00 48.80 86 SER E CA 1
ATOM 6263 C C . SER E 2 86 ? 144.677 144.386 101.455 1.00 48.80 86 SER E C 1
ATOM 6264 O O . SER E 2 86 ? 144.523 145.589 101.683 1.00 48.80 86 SER E O 1
ATOM 6267 N N . LEU E 2 87 ? 145.332 143.942 100.389 1.00 48.29 87 LEU E N 1
ATOM 6268 C CA . LEU E 2 87 ? 145.821 144.852 99.371 1.00 48.29 87 LEU E CA 1
ATOM 6269 C C . LEU E 2 87 ? 144.841 145.038 98.229 1.00 48.29 87 LEU E C 1
ATOM 6270 O O . LEU E 2 87 ? 144.923 146.044 97.522 1.00 48.29 87 LEU E O 1
ATOM 6275 N N . SER E 2 88 ? 143.924 144.099 98.026 1.00 48.63 88 SER E N 1
ATOM 6276 C CA . SER E 2 88 ? 142.946 144.224 96.956 1.00 48.63 88 SER E CA 1
ATOM 6277 C C . SER E 2 88 ? 141.658 144.871 97.428 1.00 48.63 88 SER E C 1
ATOM 6278 O O . SER E 2 88 ? 141.063 145.665 96.695 1.00 48.63 88 SER E O 1
ATOM 6281 N N . PHE E 2 89 ? 141.207 144.549 98.636 1.00 47.80 89 PHE E N 1
ATOM 6282 C CA . PHE E 2 89 ? 139.939 145.099 99.098 1.00 47.80 89 PHE E CA 1
ATOM 6283 C C . PHE E 2 89 ? 140.142 146.477 99.709 1.00 47.80 89 PHE E C 1
ATOM 6284 O O . PHE E 2 89 ? 139.350 147.391 99.469 1.00 47.80 89 PHE E O 1
ATOM 6292 N N . ASP E 2 90 ? 141.190 146.634 100.508 1.00 48.43 90 ASP E N 1
ATOM 6293 C CA . ASP E 2 90 ? 141.531 147.904 101.140 1.00 48.43 90 ASP E CA 1
ATOM 6294 C C . ASP E 2 90 ? 142.561 148.680 100.326 1.00 48.43 90 ASP E C 1
ATOM 6295 O O . ASP E 2 90 ? 143.582 149.122 100.845 1.00 48.43 90 ASP E O 1
ATOM 6300 N N . SER E 2 91 ? 142.295 148.858 99.041 1.00 48.68 91 SER E N 1
ATOM 6301 C CA . SER E 2 91 ? 143.193 149.557 98.136 1.00 48.68 91 SER E CA 1
ATOM 6302 C C . SER E 2 91 ? 142.727 150.987 97.925 1.00 48.68 91 SER E C 1
ATOM 6303 O O . SER E 2 91 ? 141.581 151.338 98.205 1.00 48.68 91 SER E O 1
ATOM 6306 N N . ALA E 2 92 ? 143.635 151.812 97.404 1.00 46.63 92 ALA E N 1
ATOM 6307 C CA . ALA E 2 92 ? 143.350 153.227 97.209 1.00 46.63 92 ALA E CA 1
ATOM 6308 C C . ALA E 2 92 ? 142.349 153.478 96.092 1.00 46.63 92 ALA E C 1
ATOM 6309 O O . ALA E 2 92 ? 141.737 154.548 96.061 1.00 46.63 92 ALA E O 1
ATOM 6311 N N . GLU E 2 93 ? 142.168 152.528 95.179 1.00 46.78 93 GLU E N 1
ATOM 6312 C CA . GLU E 2 93 ? 141.152 152.689 94.145 1.00 46.78 93 GLU E CA 1
ATOM 6313 C C . GLU E 2 93 ? 139.760 152.463 94.707 1.00 46.78 93 GLU E C 1
ATOM 6314 O O . GLU E 2 93 ? 138.805 153.122 94.288 1.00 46.78 93 GLU E O 1
ATOM 6320 N N . ALA E 2 94 ? 139.623 151.539 95.654 1.00 44.34 94 ALA E N 1
ATOM 6321 C CA . ALA E 2 94 ? 138.353 151.334 96.335 1.00 44.34 94 ALA E CA 1
ATOM 6322 C C . ALA E 2 94 ? 138.057 152.425 97.348 1.00 44.34 94 ALA E C 1
ATOM 6323 O O . ALA E 2 94 ? 136.891 152.622 97.702 1.00 44.34 94 ALA E O 1
ATOM 6325 N N . GLU E 2 95 ? 139.086 153.124 97.832 1.00 44.10 95 GLU E N 1
ATOM 6326 C CA . GLU E 2 95 ? 138.868 154.298 98.666 1.00 44.10 95 GLU E CA 1
ATOM 6327 C C . GLU E 2 95 ? 138.219 155.417 97.867 1.00 44.10 95 GLU E C 1
ATOM 6328 O O . GLU E 2 95 ? 137.308 156.089 98.359 1.00 44.10 95 GLU E O 1
ATOM 6334 N N . ALA E 2 96 ? 138.664 155.620 96.628 1.00 41.35 96 ALA E N 1
ATOM 6335 C CA . ALA E 2 96 ? 138.161 156.717 95.816 1.00 41.35 96 ALA E CA 1
ATOM 6336 C C . ALA E 2 96 ? 136.776 156.439 95.256 1.00 41.35 96 ALA E C 1
ATOM 6337 O O . ALA E 2 96 ? 136.020 157.380 95.003 1.00 41.35 96 ALA E O 1
ATOM 6339 N N . LEU E 2 97 ? 136.428 155.173 95.040 1.00 40.46 97 LEU E N 1
ATOM 6340 C CA . LEU E 2 97 ? 135.071 154.844 94.629 1.00 40.46 97 LEU E CA 1
ATOM 6341 C C . LEU E 2 97 ? 134.094 154.987 95.779 1.00 40.46 97 LEU E C 1
ATOM 6342 O O . LEU E 2 97 ? 132.925 155.316 95.562 1.00 40.46 97 LEU E O 1
ATOM 6347 N N . ARG E 2 98 ? 134.555 154.733 97.001 1.00 40.41 98 ARG E N 1
ATOM 6348 C CA . ARG E 2 98 ? 133.714 154.849 98.183 1.00 40.41 98 ARG E CA 1
ATOM 6349 C C . ARG E 2 98 ? 133.356 156.294 98.475 1.00 40.41 98 ARG E C 1
ATOM 6350 O O . ARG E 2 98 ? 132.265 156.574 98.982 1.00 40.41 98 ARG E O 1
ATOM 6358 N N . GLU E 2 99 ? 134.249 157.225 98.147 1.00 42.34 99 GLU E N 1
ATOM 6359 C CA . GLU E 2 99 ? 133.983 158.635 98.377 1.00 42.34 99 GLU E CA 1
ATOM 6360 C C . GLU E 2 99 ? 132.972 159.200 97.394 1.00 42.34 99 GLU E C 1
ATOM 6361 O O . GLU E 2 99 ? 132.411 160.269 97.648 1.00 42.34 99 GLU E O 1
ATOM 6367 N N . LYS E 2 100 ? 132.722 158.509 96.286 1.00 40.05 100 LYS E N 1
ATOM 6368 C CA . LYS E 2 100 ? 131.734 158.920 95.301 1.00 40.05 100 LYS E CA 1
ATOM 6369 C C . LYS E 2 100 ? 130.506 158.028 95.300 1.00 40.05 100 LYS E C 1
ATOM 6370 O O . LYS E 2 100 ? 129.590 158.261 94.510 1.00 40.05 100 LYS E O 1
ATOM 6376 N N . SER E 2 101 ? 130.463 157.025 96.158 1.00 37.18 101 SER E N 1
ATOM 6377 C CA . SER E 2 101 ? 129.395 156.035 96.145 1.00 37.18 101 SER E CA 1
ATOM 6378 C C . SER E 2 101 ? 128.155 156.586 96.830 1.00 37.18 101 SER E C 1
ATOM 6379 O O . SER E 2 101 ? 128.247 157.079 97.956 1.00 37.18 101 SER E O 1
ATOM 6382 N N . PRO E 2 102 ? 126.988 156.524 96.189 1.00 36.17 102 PRO E N 1
ATOM 6383 C CA . PRO E 2 102 ? 125.777 157.050 96.824 1.00 36.17 102 PRO E CA 1
ATOM 6384 C C . PRO E 2 102 ? 125.232 156.192 97.950 1.00 36.17 102 PRO E C 1
ATOM 6385 O O . PRO E 2 102 ? 124.470 156.715 98.769 1.00 36.17 102 PRO E O 1
ATOM 6389 N N . MET E 2 103 ? 125.572 154.904 98.026 1.00 36.88 103 MET E N 1
ATOM 6390 C CA . MET E 2 103 ? 125.110 154.108 99.160 1.00 36.88 103 MET E CA 1
ATOM 6391 C C . MET E 2 103 ? 125.914 154.415 100.409 1.00 36.88 103 MET E C 1
ATOM 6392 O O . MET E 2 103 ? 125.353 154.537 101.501 1.00 36.88 103 MET E O 1
ATOM 6397 N N . HIS E 2 104 ? 127.230 154.527 100.262 1.00 34.26 104 HIS E N 1
ATOM 6398 C CA . HIS E 2 104 ? 128.104 154.813 101.383 1.00 34.26 104 HIS E CA 1
ATOM 6399 C C . HIS E 2 104 ? 127.946 156.234 101.894 1.00 34.26 104 HIS E C 1
ATOM 6400 O O . HIS E 2 104 ? 128.299 156.509 103.042 1.00 34.26 104 HIS E O 1
ATOM 6407 N N . ARG E 2 105 ? 127.428 157.142 101.074 1.00 36.66 105 ARG E N 1
ATOM 6408 C CA . ARG E 2 105 ? 127.084 158.467 101.564 1.00 36.66 105 ARG E CA 1
ATOM 6409 C C . ARG E 2 105 ? 125.736 158.473 102.264 1.00 36.66 105 ARG E C 1
ATOM 6410 O O . ARG E 2 105 ? 125.549 159.192 103.249 1.00 36.66 105 ARG E O 1
ATOM 6418 N N . ALA E 2 106 ? 124.781 157.689 101.768 1.00 35.35 106 ALA E N 1
ATOM 6419 C CA . ALA E 2 106 ? 123.469 157.643 102.392 1.00 35.35 106 ALA E CA 1
ATOM 6420 C C . ALA E 2 106 ? 123.492 156.843 103.682 1.00 35.35 106 ALA E C 1
ATOM 6421 O O . ALA E 2 106 ? 122.648 157.058 104.556 1.00 35.35 106 ALA E O 1
ATOM 6423 N N . LEU E 2 107 ? 124.437 155.916 103.815 1.00 36.12 107 LEU E N 1
ATOM 6424 C CA . LEU E 2 107 ? 124.611 155.204 105.073 1.00 36.12 107 LEU E CA 1
ATOM 6425 C C . LEU E 2 107 ? 125.225 156.105 106.129 1.00 36.12 107 LEU E C 1
ATOM 6426 O O . LEU E 2 107 ? 124.784 156.113 107.282 1.00 36.12 107 LEU E O 1
ATOM 6431 N N . ALA E 2 108 ? 126.239 156.876 105.752 1.00 36.82 108 ALA E N 1
ATOM 6432 C CA . ALA E 2 108 ? 126.989 157.687 106.695 1.00 36.82 108 ALA E CA 1
ATOM 6433 C C . ALA E 2 108 ? 126.284 158.975 107.078 1.00 36.82 108 ALA E C 1
ATOM 6434 O O . ALA E 2 108 ? 126.698 159.619 108.045 1.00 36.82 108 ALA E O 1
ATOM 6436 N N . ALA E 2 109 ? 125.244 159.370 106.357 1.00 36.09 109 ALA E N 1
ATOM 6437 C CA . ALA E 2 109 ? 124.511 160.582 106.681 1.00 36.09 109 ALA E CA 1
ATOM 6438 C C . ALA E 2 109 ? 123.483 160.376 107.780 1.00 36.09 109 ALA E C 1
ATOM 6439 O O . ALA E 2 109 ? 122.799 161.333 108.150 1.00 36.09 109 ALA E O 1
ATOM 6441 N N . LEU E 2 110 ? 123.352 159.166 108.301 1.00 38.14 110 LEU E N 1
ATOM 6442 C CA . LEU E 2 110 ? 122.437 158.853 109.385 1.00 38.14 110 LEU E CA 1
ATOM 6443 C C . LEU E 2 110 ? 123.229 158.542 110.643 1.00 38.14 110 LEU E C 1
ATOM 6444 O O . LEU E 2 110 ? 124.242 157.841 110.593 1.00 38.14 110 LEU E O 1
ATOM 6449 N N . ASP E 2 111 ? 122.766 159.067 111.769 1.00 41.63 111 ASP E N 1
ATOM 6450 C CA . ASP E 2 111 ? 123.448 158.872 113.044 1.00 41.63 111 ASP E CA 1
ATOM 6451 C C . ASP E 2 111 ? 123.077 157.500 113.584 1.00 41.63 111 ASP E C 1
ATOM 6452 O O . ASP E 2 111 ? 122.071 157.326 114.271 1.00 41.63 111 ASP E O 1
ATOM 6457 N N . TRP E 2 112 ? 123.901 156.513 113.269 1.00 38.45 112 TRP E N 1
ATOM 6458 C CA . TRP E 2 112 ? 123.683 155.158 113.737 1.00 38.45 112 TRP E CA 1
ATOM 6459 C C . TRP E 2 112 ? 124.379 154.952 115.072 1.00 38.45 112 TRP E C 1
ATOM 6460 O O . TRP E 2 112 ? 125.356 155.628 115.396 1.00 38.45 112 TRP E O 1
ATOM 6471 N N . ARG E 2 113 ? 123.867 154.003 115.845 1.00 43.49 113 ARG E N 1
ATOM 6472 C CA . ARG E 2 113 ? 124.511 153.575 117.076 1.00 43.49 113 ARG E CA 1
ATOM 6473 C C . ARG E 2 113 ? 125.345 152.320 116.891 1.00 43.49 113 ARG E C 1
ATOM 6474 O O . ARG E 2 113 ? 126.384 152.171 117.534 1.00 43.49 113 ARG E O 1
ATOM 6482 N N . THR E 2 114 ? 124.909 151.419 116.017 1.00 39.26 114 THR E N 1
ATOM 6483 C CA . THR E 2 114 ? 125.525 150.112 115.846 1.00 39.26 114 THR E CA 1
ATOM 6484 C C . THR E 2 114 ? 125.343 149.674 114.404 1.00 39.26 114 THR E C 1
ATOM 6485 O O . THR E 2 114 ? 124.222 149.685 113.894 1.00 39.26 114 THR E O 1
ATOM 6489 N N . ILE E 2 115 ? 126.439 149.295 113.751 1.00 36.15 115 ILE E N 1
ATOM 6490 C CA . ILE E 2 115 ? 126.405 148.722 112.411 1.00 36.15 115 ILE E CA 1
ATOM 6491 C C . ILE E 2 115 ? 127.104 147.373 112.454 1.00 36.15 115 ILE E C 1
ATOM 6492 O O . ILE E 2 115 ? 128.261 147.284 112.874 1.00 36.15 115 ILE E O 1
ATOM 6497 N N . TYR E 2 116 ? 126.401 146.330 112.039 1.00 33.93 116 TYR E N 1
ATOM 6498 C CA . TYR E 2 116 ? 126.984 145.019 111.803 1.00 33.93 116 TYR E CA 1
ATOM 6499 C C . TYR E 2 116 ? 127.334 144.869 110.335 1.00 33.93 116 TYR E C 1
ATOM 6500 O O . TYR E 2 116 ? 126.599 145.333 109.463 1.00 33.93 116 TYR E O 1
ATOM 6509 N N . THR E 2 117 ? 128.456 144.219 110.061 1.00 33.70 117 THR E N 1
ATOM 6510 C CA . THR E 2 117 ? 128.775 143.862 108.693 1.00 33.70 117 THR E CA 1
ATOM 6511 C C . THR E 2 117 ? 129.513 142.536 108.684 1.00 33.70 117 THR E C 1
ATOM 6512 O O . THR E 2 117 ? 130.192 142.170 109.645 1.00 33.70 117 THR E O 1
ATOM 6516 N N . THR E 2 118 ? 129.336 141.804 107.595 1.00 34.03 118 THR E N 1
ATOM 6517 C CA . THR E 2 118 ? 129.907 140.481 107.448 1.00 34.03 118 THR E CA 1
ATOM 6518 C C . THR E 2 118 ? 131.101 140.455 106.514 1.00 34.03 118 THR E C 1
ATOM 6519 O O . THR E 2 118 ? 131.724 139.401 106.363 1.00 34.03 118 THR E O 1
ATOM 6523 N N . ASN E 2 119 ? 131.440 141.574 105.895 1.00 34.72 119 ASN E N 1
ATOM 6524 C CA . ASN E 2 119 ? 132.552 141.630 104.969 1.00 34.72 119 ASN E CA 1
ATOM 6525 C C . ASN E 2 119 ? 133.778 142.263 105.616 1.00 34.72 119 ASN E C 1
ATOM 6526 O O . ASN E 2 119 ? 133.672 143.077 106.532 1.00 34.72 119 ASN E O 1
ATOM 6531 N N . TYR E 2 120 ? 134.952 141.860 105.126 1.00 38.31 120 TYR E N 1
ATOM 6532 C CA . TYR E 2 120 ? 136.201 142.062 105.845 1.00 38.31 120 TYR E CA 1
ATOM 6533 C C . TYR E 2 120 ? 136.843 143.410 105.559 1.00 38.31 120 TYR E C 1
ATOM 6534 O O . TYR E 2 120 ? 137.739 143.822 106.300 1.00 38.31 120 TYR E O 1
ATOM 6543 N N . ASP E 2 121 ? 136.429 144.086 104.495 1.00 41.39 121 ASP E N 1
ATOM 6544 C CA . ASP E 2 121 ? 137.008 145.356 104.099 1.00 41.39 121 ASP E CA 1
ATOM 6545 C C . ASP E 2 121 ? 136.593 146.468 105.059 1.00 41.39 121 ASP E C 1
ATOM 6546 O O . ASP E 2 121 ? 135.686 146.315 105.879 1.00 41.39 121 ASP E O 1
ATOM 6551 N N . LYS E 2 122 ? 137.266 147.611 104.946 1.00 42.39 122 LYS E N 1
ATOM 6552 C CA . LYS E 2 122 ? 137.091 148.697 105.898 1.00 42.39 122 LYS E CA 1
ATOM 6553 C C . LYS E 2 122 ? 136.163 149.794 105.394 1.00 42.39 122 LYS E C 1
ATOM 6554 O O . LYS E 2 122 ? 136.221 150.921 105.890 1.00 42.39 122 LYS E O 1
ATOM 6560 N N . HIS E 2 123 ? 135.267 149.481 104.466 1.00 40.32 123 HIS E N 1
ATOM 6561 C CA . HIS E 2 123 ? 134.547 150.515 103.738 1.00 40.32 123 HIS E CA 1
ATOM 6562 C C . HIS E 2 123 ? 133.229 150.922 104.380 1.00 40.32 123 HIS E C 1
ATOM 6563 O O . HIS E 2 123 ? 132.550 151.803 103.852 1.00 40.32 123 HIS E O 1
ATOM 6570 N N . VAL E 2 124 ? 132.861 150.328 105.506 1.00 39.05 124 VAL E N 1
ATOM 6571 C CA . VAL E 2 124 ? 131.733 150.826 106.281 1.00 39.05 124 VAL E CA 1
ATOM 6572 C C . VAL E 2 124 ? 132.203 151.814 107.342 1.00 39.05 124 VAL E C 1
ATOM 6573 O O . VAL E 2 124 ? 131.545 152.822 107.600 1.00 39.05 124 VAL E O 1
ATOM 6577 N N . GLU E 2 125 ? 133.370 151.567 107.936 1.00 40.24 125 GLU E N 1
ATOM 6578 C CA . GLU E 2 125 ? 133.960 152.540 108.848 1.00 40.24 125 GLU E CA 1
ATOM 6579 C C . GLU E 2 125 ? 134.498 153.738 108.094 1.00 40.24 125 GLU E C 1
ATOM 6580 O O . GLU E 2 125 ? 134.309 154.882 108.520 1.00 40.24 125 GLU E O 1
ATOM 6586 N N . GLY E 2 126 ? 135.192 153.489 106.984 1.00 39.86 126 GLY E N 1
ATOM 6587 C CA . GLY E 2 126 ? 135.715 154.555 106.159 1.00 39.86 126 GLY E CA 1
ATOM 6588 C C . GLY E 2 126 ? 134.651 155.411 105.522 1.00 39.86 126 GLY E C 1
ATOM 6589 O O . GLY E 2 126 ? 134.923 156.567 105.196 1.00 39.86 126 GLY E O 1
ATOM 6590 N N . ALA E 2 127 ? 133.445 154.874 105.340 1.00 38.95 127 ALA E N 1
ATOM 6591 C CA . ALA E 2 127 ? 132.339 155.692 104.868 1.00 38.95 127 ALA E CA 1
ATOM 6592 C C . ALA E 2 127 ? 131.906 156.691 105.928 1.00 38.95 127 ALA E C 1
ATOM 6593 O O . ALA E 2 127 ? 131.608 157.846 105.609 1.00 38.95 127 ALA E O 1
ATOM 6595 N N . LEU E 2 128 ? 131.869 156.266 107.192 1.00 38.38 128 LEU E N 1
ATOM 6596 C CA . LEU E 2 128 ? 131.509 157.171 108.276 1.00 38.38 128 LEU E CA 1
ATOM 6597 C C . LEU E 2 128 ? 132.581 158.221 108.512 1.00 38.38 128 LEU E C 1
ATOM 6598 O O . LEU E 2 128 ? 132.267 159.343 108.913 1.00 38.38 128 LEU E O 1
ATOM 6603 N N . ARG E 2 129 ? 133.838 157.888 108.258 1.00 40.02 129 ARG E N 1
ATOM 6604 C CA . ARG E 2 129 ? 134.920 158.839 108.448 1.00 40.02 129 ARG E CA 1
ATOM 6605 C C . ARG E 2 129 ? 135.074 159.786 107.269 1.00 40.02 129 ARG E C 1
ATOM 6606 O O . ARG E 2 129 ? 135.709 160.834 107.413 1.00 40.02 129 ARG E O 1
ATOM 6614 N N . ASP E 2 130 ? 134.518 159.440 106.108 1.00 41.87 130 ASP E N 1
ATOM 6615 C CA . ASP E 2 130 ? 134.463 160.387 105.004 1.00 41.87 130 ASP E CA 1
ATOM 6616 C C . ASP E 2 130 ? 133.425 161.465 105.249 1.00 41.87 130 ASP E C 1
ATOM 6617 O O . ASP E 2 130 ? 133.567 162.585 104.752 1.00 41.87 130 ASP E O 1
ATOM 6622 N N . ALA E 2 131 ? 132.377 161.147 106.002 1.00 39.45 131 ALA E N 1
ATOM 6623 C CA . ALA E 2 131 ? 131.360 162.108 106.392 1.00 39.45 131 ALA E CA 1
ATOM 6624 C C . ALA E 2 131 ? 131.739 162.884 107.641 1.00 39.45 131 ALA E C 1
ATOM 6625 O O . ALA E 2 131 ? 130.918 163.648 108.153 1.00 39.45 131 ALA E O 1
ATOM 6627 N N . GLY E 2 132 ? 132.958 162.704 108.141 1.00 39.72 132 GLY E N 1
ATOM 6628 C CA . GLY E 2 132 ? 133.426 163.417 109.304 1.00 39.72 132 GLY E CA 1
ATOM 6629 C C . GLY E 2 132 ? 133.002 162.833 110.625 1.00 39.72 132 GLY E C 1
ATOM 6630 O O . GLY E 2 132 ? 133.148 163.500 111.653 1.00 39.72 132 GLY E O 1
ATOM 6631 N N . LYS E 2 133 ? 132.481 161.617 110.637 1.00 39.69 133 LYS E N 1
ATOM 6632 C CA . LYS E 2 133 ? 132.006 160.977 111.849 1.00 39.69 133 LYS E CA 1
ATOM 6633 C C . LYS E 2 133 ? 133.026 159.962 112.335 1.00 39.69 133 LYS E C 1
ATOM 6634 O O . LYS E 2 133 ? 133.892 159.509 111.589 1.00 39.69 133 LYS E O 1
ATOM 6640 N N . GLN E 2 134 ? 132.919 159.614 113.606 1.00 43.87 134 GLN E N 1
ATOM 6641 C CA . GLN E 2 134 ? 133.839 158.684 114.235 1.00 43.87 134 GLN E CA 1
ATOM 6642 C C . GLN E 2 134 ? 133.200 157.309 114.341 1.00 43.87 134 GLN E C 1
ATOM 6643 O O . GLN E 2 134 ? 132.022 157.184 114.679 1.00 43.87 134 GLN E O 1
ATOM 6649 N N . ALA E 2 135 ? 133.984 156.282 114.052 1.00 41.43 135 ALA E N 1
ATOM 6650 C CA . ALA E 2 135 ? 133.529 154.909 114.142 1.00 41.43 135 ALA E CA 1
ATOM 6651 C C . ALA E 2 135 ? 134.510 154.105 114.975 1.00 41.43 135 ALA E C 1
ATOM 6652 O O . ALA E 2 135 ? 135.704 154.401 115.013 1.00 41.43 135 ALA E O 1
ATOM 6654 N N . ALA E 2 136 ? 133.991 153.083 115.644 1.00 38.41 136 ALA E N 1
ATOM 6655 C CA . ALA E 2 136 ? 134.789 152.168 116.446 1.00 38.41 136 ALA E CA 1
ATOM 6656 C C . ALA E 2 136 ? 134.645 150.767 115.877 1.00 38.41 136 ALA E C 1
ATOM 6657 O O . ALA E 2 136 ? 133.537 150.229 115.823 1.00 38.41 136 ALA E O 1
ATOM 6659 N N . VAL E 2 137 ? 135.756 150.180 115.463 1.00 36.16 137 VAL E N 1
ATOM 6660 C CA . VAL E 2 137 ? 135.772 148.847 114.879 1.00 36.16 137 VAL E CA 1
ATOM 6661 C C . VAL E 2 137 ? 135.840 147.831 116.008 1.00 36.16 137 VAL E C 1
ATOM 6662 O O . VAL E 2 137 ? 136.746 147.885 116.844 1.00 36.16 137 VAL E O 1
ATOM 6666 N N . LEU E 2 138 ? 134.898 146.901 116.034 1.00 35.05 138 LEU E N 1
ATOM 6667 C CA . LEU E 2 138 ? 134.812 145.901 117.094 1.00 35.05 138 LEU E CA 1
ATOM 6668 C C . LEU E 2 138 ? 134.858 144.515 116.467 1.00 35.05 138 LEU E C 1
ATOM 6669 O O . LEU E 2 138 ? 133.859 144.034 115.929 1.00 35.05 138 LEU E O 1
ATOM 6674 N N . ALA E 2 139 ? 136.018 143.875 116.540 1.00 35.53 139 ALA E N 1
ATOM 6675 C CA . ALA E 2 139 ? 136.208 142.531 116.018 1.00 35.53 139 ALA E CA 1
ATOM 6676 C C . ALA E 2 139 ? 136.632 141.538 117.087 1.00 35.53 139 ALA E C 1
ATOM 6677 O O . ALA E 2 139 ? 136.057 140.452 117.178 1.00 35.53 139 ALA E O 1
ATOM 6679 N N . SER E 2 140 ? 137.612 141.883 117.909 1.00 36.96 140 SER E N 1
ATOM 6680 C CA . SER E 2 140 ? 138.213 140.966 118.863 1.00 36.96 140 SER E CA 1
ATOM 6681 C C . SER E 2 140 ? 137.852 141.366 120.288 1.00 36.96 140 SER E C 1
ATOM 6682 O O . SER E 2 140 ? 137.218 142.393 120.523 1.00 36.96 140 SER E O 1
ATOM 6685 N N . PHE E 2 141 ? 138.272 140.530 121.242 1.00 39.51 141 PHE E N 1
ATOM 6686 C CA . PHE E 2 141 ? 138.064 140.814 122.659 1.00 39.51 141 PHE E CA 1
ATOM 6687 C C . PHE E 2 141 ? 138.828 142.050 123.107 1.00 39.51 141 PHE E C 1
ATOM 6688 O O . PHE E 2 141 ? 138.354 142.786 123.975 1.00 39.51 141 PHE E O 1
ATOM 6696 N N . ALA E 2 142 ? 139.993 142.306 122.517 1.00 36.75 142 ALA E N 1
ATOM 6697 C CA . ALA E 2 142 ? 140.764 143.488 122.857 1.00 36.75 142 ALA E CA 1
ATOM 6698 C C . ALA E 2 142 ? 140.127 144.764 122.345 1.00 36.75 142 ALA E C 1
ATOM 6699 O O . ALA E 2 142 ? 140.452 145.841 122.845 1.00 36.75 142 ALA E O 1
ATOM 6701 N N . ASP E 2 143 ? 139.233 144.669 121.360 1.00 37.31 143 ASP E N 1
ATOM 6702 C CA . ASP E 2 143 ? 138.521 145.836 120.855 1.00 37.31 143 ASP E CA 1
ATOM 6703 C C . ASP E 2 143 ? 137.328 146.188 121.730 1.00 37.31 143 ASP E C 1
ATOM 6704 O O . ASP E 2 143 ? 137.046 147.368 121.945 1.00 37.31 143 ASP E O 1
ATOM 6709 N N . PHE E 2 144 ? 136.612 145.181 122.223 1.00 34.72 144 PHE E N 1
ATOM 6710 C CA . PHE E 2 144 ? 135.516 145.426 123.149 1.00 34.72 144 PHE E CA 1
ATOM 6711 C C . PHE E 2 144 ? 136.021 145.972 124.478 1.00 34.72 144 PHE E C 1
ATOM 6712 O O . PHE E 2 144 ? 135.381 146.838 125.081 1.00 34.72 144 PHE E O 1
ATOM 6720 N N . GLN E 2 145 ? 137.176 145.499 124.937 1.00 38.38 145 GLN E N 1
ATOM 6721 C CA . GLN E 2 145 ? 137.744 145.965 126.194 1.00 38.38 145 GLN E CA 1
ATOM 6722 C C . GLN E 2 145 ? 138.298 147.378 126.110 1.00 38.38 145 GLN E C 1
ATOM 6723 O O . GLN E 2 145 ? 138.329 148.069 127.130 1.00 38.38 145 GLN E O 1
ATOM 6729 N N . GLY E 2 146 ? 138.738 147.824 124.939 1.00 39.16 146 GLY E N 1
ATOM 6730 C CA . GLY E 2 146 ? 139.359 149.118 124.795 1.00 39.16 146 GLY E CA 1
ATOM 6731 C C . GLY E 2 146 ? 138.400 150.271 124.995 1.00 39.16 146 GLY E C 1
ATOM 6732 O O . GLY E 2 146 ? 137.180 150.116 124.905 1.00 39.16 146 GLY E O 1
ATOM 6733 N N . PRO E 2 147 ? 138.933 151.454 125.284 1.00 40.76 147 PRO E N 1
ATOM 6734 C CA . PRO E 2 147 ? 138.064 152.599 125.570 1.00 40.76 147 PRO E CA 1
ATOM 6735 C C . PRO E 2 147 ? 137.519 153.249 124.308 1.00 40.76 147 PRO E C 1
ATOM 6736 O O . PRO E 2 147 ? 138.173 153.291 123.263 1.00 40.76 147 PRO E O 1
ATOM 6740 N N . ARG E 2 148 ? 136.296 153.755 124.422 1.00 43.01 148 ARG E N 1
ATOM 6741 C CA . ARG E 2 148 ? 135.604 154.497 123.381 1.00 43.01 148 ARG E CA 1
ATOM 6742 C C . ARG E 2 148 ? 134.958 155.730 123.991 1.00 43.01 148 ARG E C 1
ATOM 6743 O O . ARG E 2 148 ? 135.026 155.963 125.200 1.00 43.01 148 ARG E O 1
ATOM 6751 N N . ALA E 2 149 ? 134.311 156.517 123.143 1.00 45.65 149 ALA E N 1
ATOM 6752 C CA . ALA E 2 149 ? 133.428 157.572 123.602 1.00 45.65 149 ALA E CA 1
ATOM 6753 C C . ALA E 2 149 ? 132.007 157.023 123.644 1.00 45.65 149 ALA E C 1
ATOM 6754 O O . ALA E 2 149 ? 131.776 155.834 123.427 1.00 45.65 149 ALA E O 1
ATOM 6756 N N . ARG E 2 150 ? 131.032 157.879 123.918 1.00 50.45 150 ARG E N 1
ATOM 6757 C CA . ARG E 2 150 ? 129.646 157.446 124.034 1.00 50.45 150 ARG E CA 1
ATOM 6758 C C . ARG E 2 150 ? 128.855 157.636 122.747 1.00 50.45 150 ARG E C 1
ATOM 6759 O O . ARG E 2 150 ? 128.038 156.785 122.393 1.00 50.45 150 ARG E O 1
ATOM 6767 N N . ASP E 2 151 ? 129.096 158.729 122.033 1.00 50.23 151 ASP E N 1
ATOM 6768 C CA . ASP E 2 151 ? 128.369 159.069 120.820 1.00 50.23 151 ASP E CA 1
ATOM 6769 C C . ASP E 2 151 ? 128.832 158.269 119.608 1.00 50.23 151 ASP E C 1
ATOM 6770 O O . ASP E 2 151 ? 128.126 158.244 118.595 1.00 50.23 151 ASP E O 1
ATOM 6775 N N . VAL E 2 152 ? 129.975 157.589 119.703 1.00 44.21 152 VAL E N 1
ATOM 6776 C CA . VAL E 2 152 ? 130.615 156.981 118.542 1.00 44.21 152 VAL E CA 1
ATOM 6777 C C . VAL E 2 152 ? 129.833 155.755 118.089 1.00 44.21 152 VAL E C 1
ATOM 6778 O O . VAL E 2 152 ? 129.453 154.905 118.903 1.00 44.21 152 VAL E O 1
ATOM 6782 N N . CYS E 2 153 ? 129.566 155.678 116.787 1.00 41.06 153 CYS E N 1
ATOM 6783 C CA . CYS E 2 153 ? 128.953 154.497 116.198 1.00 41.06 153 CYS E CA 1
ATOM 6784 C C . CYS E 2 153 ? 129.902 153.313 116.279 1.00 41.06 153 CYS E C 1
ATOM 6785 O O . CYS E 2 153 ? 131.069 153.410 115.899 1.00 41.06 153 CYS E O 1
ATOM 6788 N N . GLU E 2 154 ? 129.400 152.194 116.781 1.00 40.21 154 GLU E N 1
ATOM 6789 C CA . GLU E 2 154 ? 130.192 150.982 116.927 1.00 40.21 154 GLU E CA 1
ATOM 6790 C C . GLU E 2 154 ? 129.963 150.094 115.713 1.00 40.21 154 GLU E C 1
ATOM 6791 O O . GLU E 2 154 ? 128.858 149.594 115.500 1.00 40.21 154 GLU E O 1
ATOM 6797 N N . VAL E 2 155 ? 131.007 149.906 114.916 1.00 36.31 155 VAL E N 1
ATOM 6798 C CA . VAL E 2 155 ? 130.942 149.062 113.731 1.00 36.31 155 VAL E CA 1
ATOM 6799 C C . VAL E 2 155 ? 131.422 147.676 114.130 1.00 36.31 155 VAL E C 1
ATOM 6800 O O . VAL E 2 155 ? 132.594 147.484 114.450 1.00 36.31 155 VAL E O 1
ATOM 6804 N N . ILE E 2 156 ? 130.520 146.710 114.114 1.00 34.08 156 ILE E N 1
ATOM 6805 C CA . ILE E 2 156 ? 130.825 145.360 114.554 1.00 34.08 156 ILE E CA 1
ATOM 6806 C C . ILE E 2 156 ? 131.135 144.513 113.335 1.00 34.08 156 ILE E C 1
ATOM 6807 O O . ILE E 2 156 ? 130.302 144.361 112.437 1.00 34.08 156 ILE E O 1
ATOM 6812 N N . LYS E 2 157 ? 132.340 143.970 113.308 1.00 34.48 157 LYS E N 1
ATOM 6813 C CA . LYS E 2 157 ? 132.820 143.149 112.208 1.00 34.48 157 LYS E CA 1
ATOM 6814 C C . LYS E 2 157 ? 132.512 141.712 112.577 1.00 34.48 157 LYS E C 1
ATOM 6815 O O . LYS E 2 157 ? 133.221 141.093 113.369 1.00 34.48 157 LYS E O 1
ATOM 6821 N N . PHE E 2 158 ? 131.429 141.196 112.008 1.00 33.46 158 PHE E N 1
ATOM 6822 C CA . PHE E 2 158 ? 130.869 139.924 112.423 1.00 33.46 158 PHE E CA 1
ATOM 6823 C C . PHE E 2 158 ? 131.719 138.753 111.964 1.00 33.46 158 PHE E C 1
ATOM 6824 O O . PHE E 2 158 ? 131.701 137.704 112.611 1.00 33.46 158 PHE E O 1
ATOM 6832 N N . HIS E 2 159 ? 132.484 138.919 110.887 1.00 34.12 159 HIS E N 1
ATOM 6833 C CA . HIS E 2 159 ? 133.377 137.883 110.394 1.00 34.12 159 HIS E CA 1
ATOM 6834 C C . HIS E 2 159 ? 134.835 138.317 110.358 1.00 34.12 159 HIS E C 1
ATOM 6835 O O . HIS E 2 159 ? 135.642 137.654 109.703 1.00 34.12 159 HIS E O 1
ATOM 6842 N N . GLY E 2 160 ? 135.195 139.402 111.025 1.00 35.60 160 GLY E N 1
ATOM 6843 C CA . GLY E 2 160 ? 136.582 139.762 111.236 1.00 35.60 160 GLY E CA 1
ATOM 6844 C C . GLY E 2 160 ? 137.029 140.921 110.365 1.00 35.60 160 GLY E C 1
ATOM 6845 O O . GLY E 2 160 ? 136.323 141.391 109.475 1.00 35.60 160 GLY E O 1
ATOM 6846 N N . THR E 2 161 ? 138.243 141.377 110.656 1.00 39.68 161 THR E N 1
ATOM 6847 C CA . THR E 2 161 ? 138.895 142.467 109.949 1.00 39.68 161 THR E CA 1
ATOM 6848 C C . THR E 2 161 ? 140.186 141.978 109.317 1.00 39.68 161 THR E C 1
ATOM 6849 O O . THR E 2 161 ? 140.862 141.101 109.856 1.00 39.68 161 THR E O 1
ATOM 6853 N N . LEU E 2 162 ? 140.556 142.594 108.197 1.00 42.53 162 LEU E N 1
ATOM 6854 C CA . LEU E 2 162 ? 141.772 142.190 107.506 1.00 42.53 162 LEU E CA 1
ATOM 6855 C C . LEU E 2 162 ? 143.041 142.604 108.236 1.00 42.53 162 LEU E C 1
ATOM 6856 O O . LEU E 2 162 ? 144.081 141.974 108.030 1.00 42.53 162 LEU E O 1
ATOM 6861 N N . ASP E 2 163 ? 142.995 143.628 109.083 1.00 44.11 163 ASP E N 1
ATOM 6862 C CA . ASP E 2 163 ? 144.177 144.000 109.849 1.00 44.11 163 ASP E CA 1
ATOM 6863 C C . ASP E 2 163 ? 144.297 143.241 111.164 1.00 44.11 163 ASP E C 1
ATOM 6864 O O . ASP E 2 163 ? 145.249 143.473 111.912 1.00 44.11 163 ASP E O 1
ATOM 6869 N N . GLN E 2 164 ? 143.357 142.350 111.461 1.00 41.48 164 GLN E N 1
ATOM 6870 C CA . GLN E 2 164 ? 143.467 141.391 112.556 1.00 41.48 164 GLN E CA 1
ATOM 6871 C C . GLN E 2 164 ? 143.127 140.029 111.973 1.00 41.48 164 GLN E C 1
ATOM 6872 O O . GLN E 2 164 ? 141.977 139.582 112.059 1.00 41.48 164 GLN E O 1
ATOM 6878 N N . PRO E 2 165 ? 144.106 139.341 111.371 1.00 41.87 165 PRO E N 1
ATOM 6879 C CA . PRO E 2 165 ? 143.802 138.136 110.585 1.00 41.87 165 PRO E CA 1
ATOM 6880 C C . PRO E 2 165 ? 143.325 136.942 111.391 1.00 41.87 165 PRO E C 1
ATOM 6881 O O . PRO E 2 165 ? 142.771 136.009 110.800 1.00 41.87 165 PRO E O 1
ATOM 6885 N N . ASP E 2 166 ? 143.493 136.940 112.706 1.00 44.65 166 ASP E N 1
ATOM 6886 C CA . ASP E 2 166 ? 142.994 135.853 113.535 1.00 44.65 166 ASP E CA 1
ATOM 6887 C C . ASP E 2 166 ? 141.508 135.961 113.847 1.00 44.65 166 ASP E C 1
ATOM 6888 O O . ASP E 2 166 ? 141.000 135.166 114.641 1.00 44.65 166 ASP E O 1
ATOM 6893 N N . THR E 2 167 ? 140.810 136.920 113.251 1.00 39.84 167 THR E N 1
ATOM 6894 C CA . THR E 2 167 ? 139.383 137.108 113.428 1.00 39.84 167 THR E CA 1
ATOM 6895 C C . THR E 2 167 ? 138.592 136.770 112.176 1.00 39.84 167 THR E C 1
ATOM 6896 O O . THR E 2 167 ? 137.360 136.778 112.221 1.00 39.84 167 THR E O 1
ATOM 6900 N N . ILE E 2 168 ? 139.271 136.444 111.076 1.00 37.62 168 ILE E N 1
ATOM 6901 C CA . ILE E 2 168 ? 138.620 136.225 109.789 1.00 37.62 168 ILE E CA 1
ATOM 6902 C C . ILE E 2 168 ? 137.861 134.907 109.806 1.00 37.62 168 ILE E C 1
ATOM 6903 O O . ILE E 2 168 ? 138.389 133.876 110.240 1.00 37.62 168 ILE E O 1
ATOM 6908 N N . VAL E 2 169 ? 136.620 134.932 109.332 1.00 36.21 169 VAL E N 1
ATOM 6909 C CA . VAL E 2 169 ? 135.825 133.724 109.153 1.00 36.21 169 VAL E CA 1
ATOM 6910 C C . VAL E 2 169 ? 135.810 133.450 107.653 1.00 36.21 169 VAL E C 1
ATOM 6911 O O . VAL E 2 169 ? 135.025 134.016 106.898 1.00 36.21 169 VAL E O 1
ATOM 6915 N N . LEU E 2 170 ? 136.727 132.589 107.214 1.00 39.05 170 LEU E N 1
ATOM 6916 C CA . LEU E 2 170 ? 136.895 132.266 105.801 1.00 39.05 170 LEU E CA 1
ATOM 6917 C C . LEU E 2 170 ? 137.030 130.781 105.505 1.00 39.05 170 LEU E C 1
ATOM 6918 O O . LEU E 2 170 ? 136.620 130.351 104.425 1.00 39.05 170 LEU E O 1
ATOM 6923 N N . THR E 2 171 ? 137.560 129.985 106.422 1.00 39.25 171 THR E N 1
ATOM 6924 C CA . THR E 2 171 ? 137.593 128.534 106.315 1.00 39.25 171 THR E CA 1
ATOM 6925 C C . THR E 2 171 ? 136.226 127.961 106.680 1.00 39.25 171 THR E C 1
ATOM 6926 O O . THR E 2 171 ? 135.522 128.523 107.523 1.00 39.25 171 THR E O 1
ATOM 6930 N N . GLU E 2 172 ? 135.831 126.877 105.992 1.00 39.54 172 GLU E N 1
ATOM 6931 C CA . GLU E 2 172 ? 134.583 126.166 106.276 1.00 39.54 172 GLU E CA 1
ATOM 6932 C C . GLU E 2 172 ? 134.478 125.739 107.735 1.00 39.54 172 GLU E C 1
ATOM 6933 O O . GLU E 2 172 ? 133.396 125.800 108.329 1.00 39.54 172 GLU E O 1
ATOM 6939 N N . SER E 2 173 ? 135.592 125.295 108.321 1.00 38.74 173 SER E N 1
ATOM 6940 C CA . SER E 2 173 ? 135.617 124.948 109.734 1.00 38.74 173 SER E CA 1
ATOM 6941 C C . SER E 2 173 ? 135.367 126.160 110.617 1.00 38.74 173 SER E C 1
ATOM 6942 O O . SER E 2 173 ? 134.764 126.027 111.685 1.00 38.74 173 SER E O 1
ATOM 6945 N N . SER E 2 174 ? 135.804 127.343 110.190 1.00 36.71 174 SER E N 1
ATOM 6946 C CA . SER E 2 174 ? 135.524 128.544 110.962 1.00 36.71 174 SER E CA 1
ATOM 6947 C C . SER E 2 174 ? 134.090 129.013 110.783 1.00 36.71 174 SER E C 1
ATOM 6948 O O . SER E 2 174 ? 133.547 129.659 111.677 1.00 36.71 174 SER E O 1
ATOM 6951 N N . TYR E 2 175 ? 133.463 128.705 109.651 1.00 36.38 175 TYR E N 1
ATOM 6952 C CA . TYR E 2 175 ? 132.030 128.933 109.529 1.00 36.38 175 TYR E CA 1
ATOM 6953 C C . TYR E 2 175 ? 131.248 127.981 110.415 1.00 36.38 175 TYR E C 1
ATOM 6954 O O . TYR E 2 175 ? 130.248 128.374 111.016 1.00 36.38 175 TYR E O 1
ATOM 6963 N N . PHE E 2 176 ? 131.687 126.726 110.499 1.00 35.05 176 PHE E N 1
ATOM 6964 C CA . PHE E 2 176 ? 131.031 125.745 111.353 1.00 35.05 176 PHE E CA 1
ATOM 6965 C C . PHE E 2 176 ? 131.237 126.047 112.827 1.00 35.05 176 PHE E C 1
ATOM 6966 O O . PHE E 2 176 ? 130.361 125.754 113.645 1.00 35.05 176 PHE E O 1
ATOM 6974 N N . GLN E 2 177 ? 132.381 126.632 113.182 1.00 36.25 177 GLN E N 1
ATOM 6975 C CA . GLN E 2 177 ? 132.646 126.979 114.570 1.00 36.25 177 GLN E CA 1
ATOM 6976 C C . GLN E 2 177 ? 131.780 128.144 115.024 1.00 36.25 177 GLN E C 1
ATOM 6977 O O . GLN E 2 177 ? 131.407 128.214 116.197 1.00 36.25 177 GLN E O 1
ATOM 6983 N N . ARG E 2 178 ? 131.429 129.049 114.113 1.00 35.04 178 ARG E N 1
ATOM 6984 C CA . ARG E 2 178 ? 130.630 130.213 114.464 1.00 35.04 178 ARG E CA 1
ATOM 6985 C C . ARG E 2 178 ? 129.148 129.914 114.583 1.00 35.04 178 ARG E C 1
ATOM 6986 O O . ARG E 2 178 ? 128.390 130.802 114.977 1.00 35.04 178 ARG E O 1
ATOM 6994 N N . MET E 2 179 ? 128.709 128.704 114.262 1.00 36.88 179 MET E N 1
ATOM 6995 C CA . MET E 2 179 ? 127.299 128.377 114.393 1.00 36.88 179 MET E CA 1
ATOM 6996 C C . MET E 2 179 ? 126.904 128.082 115.830 1.00 36.88 179 MET E C 1
ATOM 6997 O O . MET E 2 179 ? 125.711 127.981 116.118 1.00 36.88 179 MET E O 1
ATOM 7002 N N . ALA E 2 180 ? 127.877 127.939 116.728 1.00 36.96 180 ALA E N 1
ATOM 7003 C CA . ALA E 2 180 ? 127.622 127.831 118.154 1.00 36.96 180 ALA E CA 1
ATOM 7004 C C . ALA E 2 180 ? 127.308 129.171 118.796 1.00 36.96 180 ALA E C 1
ATOM 7005 O O . ALA E 2 180 ? 126.769 129.189 119.907 1.00 36.96 180 ALA E O 1
ATOM 7007 N N . LEU E 2 181 ? 127.641 130.269 118.116 1.00 35.20 181 LEU E N 1
ATOM 7008 C CA . LEU E 2 181 ? 127.453 131.648 118.564 1.00 35.20 181 LEU E CA 1
ATOM 7009 C C . LEU E 2 181 ? 128.157 131.922 119.894 1.00 35.20 181 LEU E C 1
ATOM 7010 O O . LEU E 2 181 ? 127.562 132.390 120.860 1.00 35.20 181 LEU E O 1
ATOM 7015 N N . ASP E 2 182 ? 129.456 131.653 119.912 1.00 38.11 182 ASP E N 1
ATOM 7016 C CA . ASP E 2 182 ? 130.270 131.849 121.098 1.00 38.11 182 ASP E CA 1
ATOM 7017 C C . ASP E 2 182 ? 131.352 132.900 120.921 1.00 38.11 182 ASP E C 1
ATOM 7018 O O . ASP E 2 182 ? 132.068 133.192 121.882 1.00 38.11 182 ASP E O 1
ATOM 7023 N N . ALA E 2 183 ? 131.500 133.463 119.733 1.00 35.84 183 ALA E N 1
ATOM 7024 C CA . ALA E 2 183 ? 132.485 134.491 119.454 1.00 35.84 183 ALA E CA 1
ATOM 7025 C C . ALA E 2 183 ? 132.032 135.818 120.056 1.00 35.84 183 ALA E C 1
ATOM 7026 O O . ALA E 2 183 ? 130.853 135.981 120.368 1.00 35.84 183 ALA E O 1
ATOM 7028 N N . PRO E 2 184 ? 132.949 136.765 120.272 1.00 33.67 184 PRO E N 1
ATOM 7029 C CA . PRO E 2 184 ? 132.559 138.077 120.816 1.00 33.67 184 PRO E CA 1
ATOM 7030 C C . PRO E 2 184 ? 131.581 138.865 119.951 1.00 33.67 184 PRO E C 1
ATOM 7031 O O . PRO E 2 184 ? 130.746 139.576 120.525 1.00 33.67 184 PRO E O 1
ATOM 7035 N N . PRO E 2 185 ? 131.609 138.810 118.601 1.00 33.13 185 PRO E N 1
ATOM 7036 C CA . PRO E 2 185 ? 130.498 139.444 117.876 1.00 33.13 185 PRO E CA 1
ATOM 7037 C C . PRO E 2 185 ? 129.185 138.709 118.005 1.00 33.13 185 PRO E C 1
ATOM 7038 O O . PRO E 2 185 ? 128.136 139.317 117.786 1.00 33.13 185 PRO E O 1
ATOM 7042 N N . ASP E 2 186 ? 129.205 137.429 118.354 1.00 36.37 186 ASP E N 1
ATOM 7043 C CA . ASP E 2 186 ? 127.976 136.678 118.557 1.00 36.37 186 ASP E CA 1
ATOM 7044 C C . ASP E 2 186 ? 127.355 136.956 119.913 1.00 36.37 186 ASP E C 1
ATOM 7045 O O . ASP E 2 186 ? 126.131 136.939 120.044 1.00 36.37 186 ASP E O 1
ATOM 7050 N N . GLN E 2 187 ? 128.184 137.181 120.931 1.00 34.14 187 GLN E N 1
ATOM 7051 C CA . GLN E 2 187 ? 127.674 137.497 122.257 1.00 34.14 187 GLN E CA 1
ATOM 7052 C C . GLN E 2 187 ? 127.065 138.885 122.292 1.00 34.14 187 GLN E C 1
ATOM 7053 O O . GLN E 2 187 ? 126.120 139.131 123.045 1.00 34.14 187 GLN E O 1
ATOM 7059 N N . ARG E 2 188 ? 127.592 139.794 121.479 1.00 33.43 188 ARG E N 1
ATOM 7060 C CA . ARG E 2 188 ? 127.004 141.116 121.334 1.00 33.43 188 ARG E CA 1
ATOM 7061 C C . ARG E 2 188 ? 125.689 141.059 120.569 1.00 33.43 188 ARG E C 1
ATOM 7062 O O . ARG E 2 188 ? 124.773 141.834 120.853 1.00 33.43 188 ARG E O 1
ATOM 7070 N N . LEU E 2 189 ? 125.570 140.130 119.623 1.00 33.51 189 LEU E N 1
ATOM 7071 C CA . LEU E 2 189 ? 124.349 139.987 118.845 1.00 33.51 189 LEU E CA 1
ATOM 7072 C C . LEU E 2 189 ? 123.216 139.403 119.672 1.00 33.51 189 LEU E C 1
ATOM 7073 O O . LEU E 2 189 ? 122.049 139.726 119.435 1.00 33.51 189 LEU E O 1
ATOM 7078 N N . ARG E 2 190 ? 123.545 138.552 120.644 1.00 33.06 190 ARG E N 1
ATOM 7079 C CA . ARG E 2 190 ? 122.548 137.961 121.526 1.00 33.06 190 ARG E CA 1
ATOM 7080 C C . ARG E 2 190 ? 121.853 139.004 122.387 1.00 33.06 190 ARG E C 1
ATOM 7081 O O . ARG E 2 190 ? 120.685 138.834 122.743 1.00 33.06 190 ARG E O 1
ATOM 7089 N N . ALA E 2 191 ? 122.548 140.081 122.735 1.00 33.36 191 ALA E N 1
ATOM 7090 C CA . ALA E 2 191 ? 121.950 141.154 123.511 1.00 33.36 191 ALA E CA 1
ATOM 7091 C C . ALA E 2 191 ? 121.290 142.207 122.643 1.00 33.36 191 ALA E C 1
ATOM 7092 O O . ALA E 2 191 ? 120.324 142.837 123.080 1.00 33.36 191 ALA E O 1
ATOM 7094 N N . ASP E 2 192 ? 121.790 142.418 121.428 1.00 34.48 192 ASP E N 1
ATOM 7095 C CA . ASP E 2 192 ? 121.177 143.393 120.539 1.00 34.48 192 ASP E CA 1
ATOM 7096 C C . ASP E 2 192 ? 119.864 142.908 119.956 1.00 34.48 192 ASP E C 1
ATOM 7097 O O . ASP E 2 192 ? 119.003 143.730 119.643 1.00 34.48 192 ASP E O 1
ATOM 7102 N N . LEU E 2 193 ? 119.673 141.600 119.811 1.00 35.12 193 LEU E N 1
ATOM 7103 C CA . LEU E 2 193 ? 118.408 141.117 119.279 1.00 35.12 193 LEU E CA 1
ATOM 7104 C C . LEU E 2 193 ? 117.280 141.177 120.298 1.00 35.12 193 LEU E C 1
ATOM 7105 O O . LEU E 2 193 ? 116.126 140.956 119.928 1.00 35.12 193 LEU E O 1
ATOM 7110 N N . LEU E 2 194 ? 117.584 141.469 121.561 1.00 36.81 194 LEU E N 1
ATOM 7111 C CA . LEU E 2 194 ? 116.556 141.641 122.573 1.00 36.81 194 LEU E CA 1
ATOM 7112 C C . LEU E 2 194 ? 115.821 142.960 122.438 1.00 36.81 194 LEU E C 1
ATOM 7113 O O . LEU E 2 194 ? 114.709 143.089 122.953 1.00 36.81 194 LEU E O 1
ATOM 7118 N N . ALA E 2 195 ? 116.407 143.939 121.758 1.00 37.53 195 ALA E N 1
ATOM 7119 C CA . ALA E 2 195 ? 115.907 145.298 121.812 1.00 37.53 195 ALA E CA 1
ATOM 7120 C C . ALA E 2 195 ? 115.702 145.962 120.463 1.00 37.53 195 ALA E C 1
ATOM 7121 O O . ALA E 2 195 ? 115.050 147.007 120.415 1.00 37.53 195 ALA E O 1
ATOM 7123 N N . ASN E 2 196 ? 116.204 145.395 119.373 1.00 36.68 196 ASN E N 1
ATOM 7124 C CA . ASN E 2 196 ? 116.421 146.151 118.153 1.00 36.68 196 ASN E CA 1
ATOM 7125 C C . ASN E 2 196 ? 115.746 145.489 116.963 1.00 36.68 196 ASN E C 1
ATOM 7126 O O . ASN E 2 196 ? 115.419 144.304 116.982 1.00 36.68 196 ASN E O 1
ATOM 7131 N N . SER E 2 197 ? 115.529 146.291 115.928 1.00 37.41 197 SER E N 1
ATOM 7132 C CA . SER E 2 197 ? 115.202 145.819 114.595 1.00 37.41 197 SER E CA 1
ATOM 7133 C C . SER E 2 197 ? 116.465 145.790 113.746 1.00 37.41 197 SER E C 1
ATOM 7134 O O . SER E 2 197 ? 117.396 146.564 113.965 1.00 37.41 197 SER E O 1
ATOM 7137 N N . PHE E 2 198 ? 116.487 144.895 112.771 1.00 35.64 198 PHE E N 1
ATOM 7138 C CA . PHE E 2 198 ? 117.634 144.718 111.897 1.00 35.64 198 PHE E CA 1
ATOM 7139 C C . PHE E 2 198 ? 117.239 144.953 110.448 1.00 35.64 198 PHE E C 1
ATOM 7140 O O . PHE E 2 198 ? 116.168 144.532 110.008 1.00 35.64 198 PHE E O 1
ATOM 7148 N N . LEU E 2 199 ? 118.108 145.640 109.722 1.00 33.73 199 LEU E N 1
ATOM 7149 C CA . LEU E 2 199 ? 117.944 145.923 108.301 1.00 33.73 199 LEU E CA 1
ATOM 7150 C C . LEU E 2 199 ? 119.067 145.214 107.553 1.00 33.73 199 LEU E C 1
ATOM 7151 O O . LEU E 2 199 ? 120.211 145.665 107.563 1.00 33.73 199 LEU E O 1
ATOM 7156 N N . PHE E 2 200 ? 118.736 144.101 106.907 1.00 32.51 200 PHE E N 1
ATOM 7157 C CA . PHE E 2 200 ? 119.707 143.295 106.178 1.00 32.51 200 PHE E CA 1
ATOM 7158 C C . PHE E 2 200 ? 119.792 143.790 104.740 1.00 32.51 200 PHE E C 1
ATOM 7159 O O . PHE E 2 200 ? 118.790 143.798 104.024 1.00 32.51 200 PHE E O 1
ATOM 7167 N N . ILE E 2 201 ? 120.979 144.210 104.321 1.00 31.33 201 ILE E N 1
ATOM 7168 C CA . ILE E 2 201 ? 121.212 144.727 102.978 1.00 31.33 201 ILE E CA 1
ATOM 7169 C C . ILE E 2 201 ? 122.412 144.004 102.391 1.00 31.33 201 ILE E C 1
ATOM 7170 O O . ILE E 2 201 ? 123.475 143.956 103.014 1.00 31.33 201 ILE E O 1
ATOM 7175 N N . GLY E 2 202 ? 122.243 143.435 101.205 1.00 30.82 202 GLY E N 1
ATOM 7176 C CA . GLY E 2 202 ? 123.373 142.927 100.460 1.00 30.82 202 GLY E CA 1
ATOM 7177 C C . GLY E 2 202 ? 123.625 141.448 100.610 1.00 30.82 202 GLY E C 1
ATOM 7178 O O . GLY E 2 202 ? 124.774 141.011 100.635 1.00 30.82 202 GLY E O 1
ATOM 7179 N N . TYR E 2 203 ? 122.563 140.661 100.701 1.00 31.95 203 TYR E N 1
ATOM 7180 C CA . TYR E 2 203 ? 122.677 139.218 100.791 1.00 31.95 203 TYR E CA 1
ATOM 7181 C C . TYR E 2 203 ? 121.847 138.569 99.701 1.00 31.95 203 TYR E C 1
ATOM 7182 O O . TYR E 2 203 ? 120.950 139.181 99.123 1.00 31.95 203 TYR E O 1
ATOM 7191 N N . SER E 2 204 ? 122.168 137.316 99.429 1.00 34.69 204 SER E N 1
ATOM 7192 C CA . SER E 2 204 ? 121.387 136.464 98.552 1.00 34.69 204 SER E CA 1
ATOM 7193 C C . SER E 2 204 ? 120.518 135.531 99.381 1.00 34.69 204 SER E C 1
ATOM 7194 O O . SER E 2 204 ? 120.773 135.293 100.561 1.00 34.69 204 SER E O 1
ATOM 7197 N N . PHE E 2 205 ? 119.478 135.001 98.751 1.00 34.33 205 PHE E N 1
ATOM 7198 C CA . PHE E 2 205 ? 118.667 133.986 99.401 1.00 34.33 205 PHE E CA 1
ATOM 7199 C C . PHE E 2 205 ? 119.344 132.628 99.446 1.00 34.33 205 PHE E C 1
ATOM 7200 O O . PHE E 2 205 ? 118.897 131.758 100.195 1.00 34.33 205 PHE E O 1
ATOM 7208 N N . SER E 2 206 ? 120.390 132.419 98.665 1.00 37.33 206 SER E N 1
ATOM 7209 C CA . SER E 2 206 ? 121.111 131.159 98.641 1.00 37.33 206 SER E CA 1
ATOM 7210 C C . SER E 2 206 ? 122.436 131.250 99.385 1.00 37.33 206 SER E C 1
ATOM 7211 O O . SER E 2 206 ? 123.408 130.593 99.010 1.00 37.33 206 SER E O 1
ATOM 7214 N N . ASP E 2 207 ? 122.494 132.057 100.442 1.00 38.72 207 ASP E N 1
ATOM 7215 C CA . ASP E 2 207 ? 123.766 132.268 101.117 1.00 38.72 207 ASP E CA 1
ATOM 7216 C C . ASP E 2 207 ? 124.066 131.156 102.111 1.00 38.72 207 ASP E C 1
ATOM 7217 O O . ASP E 2 207 ? 125.227 130.757 102.260 1.00 38.72 207 ASP E O 1
ATOM 7222 N N . THR E 2 208 ? 123.045 130.684 102.832 1.00 38.52 208 THR E N 1
ATOM 7223 C CA . THR E 2 208 ? 123.005 129.546 103.761 1.00 38.52 208 THR E CA 1
ATOM 7224 C C . THR E 2 208 ? 123.825 129.746 105.027 1.00 38.52 208 THR E C 1
ATOM 7225 O O . THR E 2 208 ? 123.745 128.911 105.928 1.00 38.52 208 THR E O 1
ATOM 7229 N N . ASN E 2 209 ? 124.599 130.816 105.137 1.00 36.09 209 ASN E N 1
ATOM 7230 C CA . ASN E 2 209 ? 125.129 131.256 106.412 1.00 36.09 209 ASN E CA 1
ATOM 7231 C C . ASN E 2 209 ? 124.260 132.335 107.021 1.00 36.09 209 ASN E C 1
ATOM 7232 O O . ASN E 2 209 ? 124.041 132.342 108.230 1.00 36.09 209 ASN E O 1
ATOM 7237 N N . ILE E 2 210 ? 123.748 133.244 106.195 1.00 34.23 210 ILE E N 1
ATOM 7238 C CA . ILE E 2 210 ? 122.849 134.260 106.707 1.00 34.23 210 ILE E CA 1
ATOM 7239 C C . ILE E 2 210 ? 121.463 133.680 106.950 1.00 34.23 210 ILE E C 1
ATOM 7240 O O . ILE E 2 210 ? 120.708 134.228 107.753 1.00 34.23 210 ILE E O 1
ATOM 7245 N N . ARG E 2 211 ? 121.123 132.554 106.320 1.00 35.17 211 ARG E N 1
ATOM 7246 C CA . ARG E 2 211 ? 119.849 131.916 106.610 1.00 35.17 211 ARG E CA 1
ATOM 7247 C C . ARG E 2 211 ? 119.874 131.222 107.959 1.00 35.17 211 ARG E C 1
ATOM 7248 O O . ARG E 2 211 ? 118.838 131.135 108.624 1.00 35.17 211 ARG E O 1
ATOM 7256 N N . TYR E 2 212 ? 121.036 130.712 108.370 1.00 35.73 212 TYR E N 1
ATOM 7257 C CA . TYR E 2 212 ? 121.148 130.125 109.696 1.00 35.73 212 TYR E CA 1
ATOM 7258 C C . TYR E 2 212 ? 121.042 131.187 110.774 1.00 35.73 212 TYR E C 1
ATOM 7259 O O . TYR E 2 212 ? 120.399 130.959 111.801 1.00 35.73 212 TYR E O 1
ATOM 7268 N N . ILE E 2 213 ? 121.659 132.348 110.554 1.00 34.98 213 ILE E N 1
ATOM 7269 C CA . ILE E 2 213 ? 121.580 133.448 111.508 1.00 34.98 213 ILE E CA 1
ATOM 7270 C C . ILE E 2 213 ? 120.149 133.961 111.617 1.00 34.98 213 ILE E C 1
ATOM 7271 O O . ILE E 2 213 ? 119.679 134.293 112.707 1.00 34.98 213 ILE E O 1
ATOM 7276 N N . TRP E 2 214 ? 119.422 133.980 110.503 1.00 34.67 214 TRP E N 1
ATOM 7277 C CA . TRP E 2 214 ? 118.023 134.391 110.515 1.00 34.67 214 TRP E CA 1
ATOM 7278 C C . TRP E 2 214 ? 117.151 133.403 111.274 1.00 34.67 214 TRP E C 1
ATOM 7279 O O . TRP E 2 214 ? 116.219 133.808 111.975 1.00 34.67 214 TRP E O 1
ATOM 7290 N N . TYR E 2 215 ? 117.421 132.105 111.127 1.00 36.29 215 TYR E N 1
ATOM 7291 C CA . TYR E 2 215 ? 116.738 131.100 111.932 1.00 36.29 215 TYR E CA 1
ATOM 7292 C C . TYR E 2 215 ? 117.092 131.243 113.400 1.00 36.29 215 TYR E C 1
ATOM 7293 O O . TYR E 2 215 ? 116.225 131.132 114.271 1.00 36.29 215 TYR E O 1
ATOM 7302 N N . ARG E 2 216 ? 118.365 131.468 113.686 1.00 36.95 216 ARG E N 1
ATOM 7303 C CA . ARG E 2 216 ? 118.859 131.393 115.046 1.00 36.95 216 ARG E CA 1
ATOM 7304 C C . ARG E 2 216 ? 118.553 132.666 115.823 1.00 36.95 216 ARG E C 1
ATOM 7305 O O . ARG E 2 216 ? 118.425 132.616 117.045 1.00 36.95 216 ARG E O 1
ATOM 7313 N N . MET E 2 217 ? 118.397 133.802 115.138 1.00 36.42 217 MET E N 1
ATOM 7314 C CA . MET E 2 217 ? 117.908 135.007 115.801 1.00 36.42 217 MET E CA 1
ATOM 7315 C C . MET E 2 217 ? 116.446 134.872 116.200 1.00 36.42 217 MET E C 1
ATOM 7316 O O . MET E 2 217 ? 116.041 135.370 117.253 1.00 36.42 217 MET E O 1
ATOM 7321 N N . ASN E 2 218 ? 115.634 134.234 115.356 1.00 37.82 218 ASN E N 1
ATOM 7322 C CA . ASN E 2 218 ? 114.227 134.032 115.679 1.00 37.82 218 ASN E CA 1
ATOM 7323 C C . ASN E 2 218 ? 114.062 133.056 116.833 1.00 37.82 218 ASN E C 1
ATOM 7324 O O . ASN E 2 218 ? 113.146 133.195 117.649 1.00 37.82 218 ASN E O 1
ATOM 7329 N N . GLN E 2 219 ? 114.937 132.058 116.910 1.00 40.27 219 GLN E N 1
ATOM 7330 C CA . GLN E 2 219 ? 114.860 131.077 117.980 1.00 40.27 219 GLN E CA 1
ATOM 7331 C C . GLN E 2 219 ? 115.266 131.688 119.311 1.00 40.27 219 GLN E C 1
ATOM 7332 O O . GLN E 2 219 ? 114.637 131.420 120.337 1.00 40.27 219 GLN E O 1
ATOM 7338 N N . LEU E 2 220 ? 116.300 132.529 119.310 1.00 36.98 220 LEU E N 1
ATOM 7339 C CA . LEU E 2 220 ? 116.716 133.224 120.519 1.00 36.98 220 LEU E CA 1
ATOM 7340 C C . LEU E 2 220 ? 115.728 134.296 120.942 1.00 36.98 220 LEU E C 1
ATOM 7341 O O . LEU E 2 220 ? 115.708 134.674 122.112 1.00 36.98 220 LEU E O 1
ATOM 7346 N N . ARG E 2 221 ? 114.920 134.798 120.019 1.00 40.14 221 ARG E N 1
ATOM 7347 C CA . ARG E 2 221 ? 113.923 135.797 120.359 1.00 40.14 221 ARG E CA 1
ATOM 7348 C C . ARG E 2 221 ? 112.684 135.155 120.963 1.00 40.14 221 ARG E C 1
ATOM 7349 O O . ARG E 2 221 ? 112.021 135.767 121.805 1.00 40.14 221 ARG E O 1
ATOM 7357 N N . GLU E 2 222 ? 112.363 133.927 120.557 1.00 45.49 222 GLU E N 1
ATOM 7358 C CA . GLU E 2 222 ? 111.257 133.190 121.153 1.00 45.49 222 GLU E CA 1
ATOM 7359 C C . GLU E 2 222 ? 111.666 132.477 122.433 1.00 45.49 222 GLU E C 1
ATOM 7360 O O . GLU E 2 222 ? 110.826 132.259 123.309 1.00 45.49 222 GLU E O 1
ATOM 7366 N N . GLN E 2 223 ? 112.938 132.098 122.555 1.00 43.69 223 GLN E N 1
ATOM 7367 C CA . GLN E 2 223 ? 113.449 131.564 123.810 1.00 43.69 223 GLN E CA 1
ATOM 7368 C C . GLN E 2 223 ? 113.507 132.642 124.878 1.00 43.69 223 GLN E C 1
ATOM 7369 O O . GLN E 2 223 ? 113.401 132.344 126.072 1.00 43.69 223 GLN E O 1
ATOM 7375 N N . SER E 2 224 ? 113.665 133.894 124.454 1.00 44.18 224 SER E N 1
ATOM 7376 C CA . SER E 2 224 ? 113.714 135.026 125.368 1.00 44.18 224 SER E CA 1
ATOM 7377 C C . SER E 2 224 ? 112.404 135.191 126.123 1.00 44.18 224 SER E C 1
ATOM 7378 O O . SER E 2 224 ? 112.398 135.378 127.343 1.00 44.18 224 SER E O 1
ATOM 7381 N N . GLN E 2 225 ? 111.286 135.124 125.415 1.00 48.10 225 GLN E N 1
ATOM 7382 C CA . GLN E 2 225 ? 109.966 135.235 126.027 1.00 48.10 225 GLN E CA 1
ATOM 7383 C C . GLN E 2 225 ? 109.359 133.856 126.284 1.00 48.10 225 GLN E C 1
ATOM 7384 O O . GLN E 2 225 ? 108.278 133.505 125.822 1.00 48.10 225 GLN E O 1
ATOM 7390 N N . LEU E 2 226 ? 110.092 133.074 127.078 1.00 54.60 226 LEU E N 1
ATOM 7391 C CA . LEU E 2 226 ? 109.681 131.714 127.405 1.00 54.60 226 LEU E CA 1
ATOM 7392 C C . LEU E 2 226 ? 108.697 131.689 128.568 1.00 54.60 226 LEU E C 1
ATOM 7393 O O . LEU E 2 226 ? 107.557 131.235 128.423 1.00 54.60 226 LEU E O 1
ATOM 7398 N N . GLY E 2 227 ? 109.126 132.170 129.736 1.00 58.08 227 GLY E N 1
ATOM 7399 C CA . GLY E 2 227 ? 108.267 132.128 130.906 1.00 58.08 227 GLY E CA 1
ATOM 7400 C C . GLY E 2 227 ? 107.178 133.177 130.906 1.00 58.08 227 GLY E C 1
ATOM 7401 O O . GLY E 2 227 ? 106.090 132.941 131.438 1.00 58.08 227 GLY E O 1
ATOM 7402 N N . VAL E 2 228 ? 107.447 134.341 130.320 1.00 59.46 228 VAL E N 1
ATOM 7403 C CA . VAL E 2 228 ? 106.472 135.421 130.255 1.00 59.46 228 VAL E CA 1
ATOM 7404 C C . VAL E 2 228 ? 105.487 135.136 129.130 1.00 59.46 228 VAL E C 1
ATOM 7405 O O . VAL E 2 228 ? 105.695 134.220 128.326 1.00 59.46 228 VAL E O 1
ATOM 7409 N N . LYS E 2 229 ? 104.402 135.905 129.080 1.00 63.34 229 LYS E N 1
ATOM 7410 C CA . LYS E 2 229 ? 103.437 135.780 127.998 1.00 63.34 229 LYS E CA 1
ATOM 7411 C C . LYS E 2 229 ? 104.041 136.269 126.689 1.00 63.34 229 LYS E C 1
ATOM 7412 O O . LYS E 2 229 ? 104.968 137.083 126.672 1.00 63.34 229 LYS E O 1
ATOM 7418 N N . HIS E 2 230 ? 103.509 135.760 125.582 1.00 60.63 230 HIS E N 1
ATOM 7419 C CA . HIS E 2 230 ? 104.065 136.056 124.269 1.00 60.63 230 HIS E CA 1
ATOM 7420 C C . HIS E 2 230 ? 103.644 137.453 123.828 1.00 60.63 230 HIS E C 1
ATOM 7421 O O . HIS E 2 230 ? 102.456 137.713 123.612 1.00 60.63 230 HIS E O 1
ATOM 7428 N N . SER E 2 231 ? 104.620 138.345 123.696 1.00 56.61 231 SER E N 1
ATOM 7429 C CA . SER E 2 231 ? 104.400 139.707 123.241 1.00 56.61 231 SER E CA 1
ATOM 7430 C C . SER E 2 231 ? 104.939 139.875 121.827 1.00 56.61 231 SER E C 1
ATOM 7431 O O . SER E 2 231 ? 105.886 139.198 121.420 1.00 56.61 231 SER E O 1
ATOM 7434 N N . GLN E 2 232 ? 104.320 140.784 121.081 1.00 54.69 232 GLN E N 1
ATOM 7435 C CA . GLN E 2 232 ? 104.684 141.002 119.688 1.00 54.69 232 GLN E CA 1
ATOM 7436 C C . GLN E 2 232 ? 106.012 141.741 119.608 1.00 54.69 232 GLN E C 1
ATOM 7437 O O . GLN E 2 232 ? 106.135 142.868 120.093 1.00 54.69 232 GLN E O 1
ATOM 7443 N N . ALA E 2 233 ? 106.999 141.108 118.990 1.00 46.89 233 ALA E N 1
ATOM 7444 C CA . ALA E 2 233 ? 108.334 141.665 118.897 1.00 46.89 233 ALA E CA 1
ATOM 7445 C C . ALA E 2 233 ? 108.455 142.601 117.703 1.00 46.89 233 ALA E C 1
ATOM 7446 O O . ALA E 2 233 ? 107.552 142.725 116.877 1.00 46.89 233 ALA E O 1
ATOM 7448 N N . ARG E 2 234 ? 109.599 143.264 117.623 1.00 41.42 234 ARG E N 1
ATOM 7449 C CA . ARG E 2 234 ? 109.916 144.120 116.496 1.00 41.42 234 ARG E CA 1
ATOM 7450 C C . ARG E 2 234 ? 110.228 143.312 115.253 1.00 41.42 234 ARG E C 1
ATOM 7451 O O . ARG E 2 234 ? 110.541 142.121 115.313 1.00 41.42 234 ARG E O 1
ATOM 7459 N N . ARG E 2 235 ? 110.141 143.984 114.118 1.00 40.29 235 ARG E N 1
ATOM 7460 C CA . ARG E 2 235 ? 110.252 143.342 112.827 1.00 40.29 235 ARG E CA 1
ATOM 7461 C C . ARG E 2 235 ? 111.605 143.646 112.203 1.00 40.29 235 ARG E C 1
ATOM 7462 O O . ARG E 2 235 ? 112.067 144.786 112.224 1.00 40.29 235 ARG E O 1
ATOM 7470 N N . CYS E 2 236 ? 112.245 142.617 111.669 1.00 38.96 236 CYS E N 1
ATOM 7471 C CA . CYS E 2 236 ? 113.471 142.790 110.915 1.00 38.96 236 CYS E CA 1
ATOM 7472 C C . CYS E 2 236 ? 113.152 142.916 109.432 1.00 38.96 236 CYS E C 1
ATOM 7473 O O . CYS E 2 236 ? 112.076 142.545 108.970 1.00 38.96 236 CYS E O 1
ATOM 7476 N N . PHE E 2 237 ? 114.101 143.461 108.685 1.00 35.83 237 PHE E N 1
ATOM 7477 C CA . PHE E 2 237 ? 113.879 143.802 107.291 1.00 35.83 237 PHE E CA 1
ATOM 7478 C C . PHE E 2 237 ? 115.017 143.268 106.441 1.00 35.83 237 PHE E C 1
ATOM 7479 O O . PHE E 2 237 ? 116.147 143.130 106.908 1.00 35.83 237 PHE E O 1
ATOM 7487 N N . PHE E 2 238 ? 114.709 142.964 105.185 1.00 31.87 238 PHE E N 1
ATOM 7488 C CA . PHE E 2 238 ? 115.710 142.502 104.231 1.00 31.87 238 PHE E CA 1
ATOM 7489 C C . PHE E 2 238 ? 115.420 143.126 102.875 1.00 31.87 238 PHE E C 1
ATOM 7490 O O . PHE E 2 238 ? 114.409 142.813 102.246 1.00 31.87 238 PHE E O 1
ATOM 7498 N N . ALA E 2 239 ? 116.311 144.008 102.438 1.00 31.67 239 ALA E N 1
ATOM 7499 C CA . ALA E 2 239 ? 116.199 144.703 101.168 1.00 31.67 239 ALA E CA 1
ATOM 7500 C C . ALA E 2 239 ? 116.868 143.893 100.071 1.00 31.67 239 ALA E C 1
ATOM 7501 O O . ALA E 2 239 ? 118.032 143.512 100.196 1.00 31.67 239 ALA E O 1
ATOM 7503 N N . THR E 2 240 ? 116.133 143.643 98.997 1.00 32.87 240 THR E N 1
ATOM 7504 C CA . THR E 2 240 ? 116.591 142.781 97.923 1.00 32.87 240 THR E CA 1
ATOM 7505 C C . THR E 2 240 ? 116.245 143.456 96.609 1.00 32.87 240 THR E C 1
ATOM 7506 O O . THR E 2 240 ? 115.339 144.287 96.553 1.00 32.87 240 THR E O 1
ATOM 7510 N N . HIS E 2 241 ? 116.963 143.100 95.550 1.00 32.23 241 HIS E N 1
ATOM 7511 C CA . HIS E 2 241 ? 116.557 143.513 94.221 1.00 32.23 241 HIS E CA 1
ATOM 7512 C C . HIS E 2 241 ? 115.820 142.429 93.460 1.00 32.23 241 HIS E C 1
ATOM 7513 O O . HIS E 2 241 ? 115.166 142.736 92.459 1.00 32.23 241 HIS E O 1
ATOM 7520 N N . GLY E 2 242 ? 115.899 141.183 93.905 1.00 32.52 242 GLY E N 1
ATOM 7521 C CA . GLY E 2 242 ? 114.989 140.175 93.418 1.00 32.52 242 GLY E CA 1
ATOM 7522 C C . GLY E 2 242 ? 114.442 139.328 94.541 1.00 32.52 242 GLY E C 1
ATOM 7523 O O . GLY E 2 242 ? 115.183 138.569 95.168 1.00 32.52 242 GLY E O 1
ATOM 7524 N N . ALA E 2 243 ? 113.141 139.411 94.782 1.00 34.44 243 ALA E N 1
ATOM 7525 C CA . ALA E 2 243 ? 112.549 138.691 95.895 1.00 34.44 243 ALA E CA 1
ATOM 7526 C C . ALA E 2 243 ? 112.066 137.310 95.483 1.00 34.44 243 ALA E C 1
ATOM 7527 O O . ALA E 2 243 ? 112.348 136.323 96.165 1.00 34.44 243 ALA E O 1
ATOM 7529 N N . GLY E 2 244 ? 111.344 137.220 94.382 1.00 35.77 244 GLY E N 1
ATOM 7530 C CA . GLY E 2 244 ? 110.840 135.948 93.933 1.00 35.77 244 GLY E CA 1
ATOM 7531 C C . GLY E 2 244 ? 109.499 135.621 94.551 1.00 35.77 244 GLY E C 1
ATOM 7532 O O . GLY E 2 244 ? 108.753 136.493 95.000 1.00 35.77 244 GLY E O 1
ATOM 7533 N N . LEU E 2 245 ? 109.189 134.325 94.569 1.00 38.30 245 LEU E N 1
ATOM 7534 C CA . LEU E 2 245 ? 107.850 133.871 94.896 1.00 38.30 245 LEU E CA 1
ATOM 7535 C C . LEU E 2 245 ? 107.752 132.833 96.007 1.00 38.30 245 LEU E C 1
ATOM 7536 O O . LEU E 2 245 ? 106.635 132.441 96.355 1.00 38.30 245 LEU E O 1
ATOM 7541 N N . VAL E 2 246 ? 108.861 132.374 96.570 1.00 39.66 246 VAL E N 1
ATOM 7542 C CA . VAL E 2 246 ? 108.852 131.389 97.643 1.00 39.66 246 VAL E CA 1
ATOM 7543 C C . VAL E 2 246 ? 109.609 131.894 98.862 1.00 39.66 246 VAL E C 1
ATOM 7544 O O . VAL E 2 246 ? 109.123 131.807 99.993 1.00 39.66 246 VAL E O 1
ATOM 7548 N N . GLN E 2 247 ? 110.786 132.468 98.639 1.00 37.36 247 GLN E N 1
ATOM 7549 C CA . GLN E 2 247 ? 111.628 132.950 99.726 1.00 37.36 247 GLN E CA 1
ATOM 7550 C C . GLN E 2 247 ? 111.062 134.096 100.573 1.00 37.36 247 GLN E C 1
ATOM 7551 O O . GLN E 2 247 ? 111.425 134.150 101.760 1.00 37.36 247 GLN E O 1
ATOM 7557 N N . PRO E 2 248 ? 110.244 135.044 100.073 1.00 38.19 248 PRO E N 1
ATOM 7558 C CA . PRO E 2 248 ? 109.592 135.972 101.011 1.00 38.19 248 PRO E CA 1
ATOM 7559 C C . PRO E 2 248 ? 108.628 135.321 101.979 1.00 38.19 248 PRO E C 1
ATOM 7560 O O . PRO E 2 248 ? 108.452 135.839 103.086 1.00 38.19 248 PRO E O 1
ATOM 7564 N N . ASP E 2 249 ? 107.992 134.216 101.614 1.00 41.45 249 ASP E N 1
ATOM 7565 C CA . ASP E 2 249 ? 107.078 133.573 102.543 1.00 41.45 249 ASP E CA 1
ATOM 7566 C C . ASP E 2 249 ? 107.796 132.782 103.621 1.00 41.45 249 ASP E C 1
ATOM 7567 O O . ASP E 2 249 ? 107.239 132.611 104.701 1.00 41.45 249 ASP E O 1
ATOM 7572 N N . ILE E 2 250 ? 109.015 132.310 103.356 1.00 40.18 250 ILE E N 1
ATOM 7573 C CA . ILE E 2 250 ? 109.785 131.594 104.367 1.00 40.18 250 ILE E CA 1
ATOM 7574 C C . ILE E 2 250 ? 110.287 132.551 105.437 1.00 40.18 250 ILE E C 1
ATOM 7575 O O . ILE E 2 250 ? 110.164 132.277 106.637 1.00 40.18 250 ILE E O 1
ATOM 7580 N N . LEU E 2 251 ? 110.832 133.699 105.027 1.00 38.55 251 LEU E N 1
ATOM 7581 C CA . LEU E 2 251 ? 111.427 134.651 105.957 1.00 38.55 251 LEU E CA 1
ATOM 7582 C C . LEU E 2 251 ? 110.403 135.336 106.847 1.00 38.55 251 LEU E C 1
ATOM 7583 O O . LEU E 2 251 ? 110.793 135.951 107.843 1.00 38.55 251 LEU E O 1
ATOM 7588 N N . GLN E 2 252 ? 109.122 135.266 106.494 1.00 40.96 252 GLN E N 1
ATOM 7589 C CA . GLN E 2 252 ? 108.055 135.772 107.342 1.00 40.96 252 GLN E CA 1
ATOM 7590 C C . GLN E 2 252 ? 107.986 135.030 108.670 1.00 40.96 252 GLN E C 1
ATOM 7591 O O . GLN E 2 252 ? 107.720 135.648 109.705 1.00 40.96 252 GLN E O 1
ATOM 7597 N N . GLN E 2 253 ? 108.242 133.722 108.677 1.00 42.54 253 GLN E N 1
ATOM 7598 C CA . GLN E 2 253 ? 108.311 132.974 109.926 1.00 42.54 253 GLN E CA 1
ATOM 7599 C C . GLN E 2 253 ? 109.627 133.151 110.663 1.00 42.54 253 GLN E C 1
ATOM 7600 O O . GLN E 2 253 ? 109.800 132.560 111.730 1.00 42.54 253 GLN E O 1
ATOM 7606 N N . TRP E 2 254 ? 110.560 133.924 110.122 1.00 38.83 254 TRP E N 1
ATOM 7607 C CA . TRP E 2 254 ? 111.791 134.263 110.813 1.00 38.83 254 TRP E CA 1
ATOM 7608 C C . TRP E 2 254 ? 111.833 135.736 111.190 1.00 38.83 254 TRP E C 1
ATOM 7609 O O . TRP E 2 254 ? 112.922 136.293 111.353 1.00 38.83 254 TRP E O 1
ATOM 7620 N N . ASN E 2 255 ? 110.655 136.370 111.293 1.00 41.30 255 ASN E N 1
ATOM 7621 C CA . ASN E 2 255 ? 110.469 137.770 111.698 1.00 41.30 255 ASN E CA 1
ATOM 7622 C C . ASN E 2 255 ? 111.165 138.732 110.732 1.00 41.30 255 ASN E C 1
ATOM 7623 O O . ASN E 2 255 ? 111.773 139.722 111.138 1.00 41.30 255 ASN E O 1
ATOM 7628 N N . ILE E 2 256 ? 111.103 138.441 109.436 1.00 38.26 256 ILE E N 1
ATOM 7629 C CA . ILE E 2 256 ? 111.783 139.256 108.434 1.00 38.26 256 ILE E CA 1
ATOM 7630 C C . ILE E 2 256 ? 110.803 139.612 107.327 1.00 38.26 256 ILE E C 1
ATOM 7631 O O . ILE E 2 256 ? 110.239 138.721 106.683 1.00 38.26 256 ILE E O 1
ATOM 7636 N N . ASP E 2 257 ? 110.602 140.907 107.110 1.00 38.46 257 ASP E N 1
ATOM 7637 C CA . ASP E 2 257 ? 109.857 141.413 105.969 1.00 38.46 257 ASP E CA 1
ATOM 7638 C C . ASP E 2 257 ? 110.813 141.773 104.843 1.00 38.46 257 ASP E C 1
ATOM 7639 O O . ASP E 2 257 ? 111.851 142.392 105.074 1.00 38.46 257 ASP E O 1
ATOM 7644 N N . VAL E 2 258 ? 110.455 141.392 103.628 1.00 35.75 258 VAL E N 1
ATOM 7645 C CA . VAL E 2 258 ? 111.305 141.608 102.467 1.00 35.75 258 VAL E CA 1
ATOM 7646 C C . VAL E 2 258 ? 110.879 142.896 101.779 1.00 35.75 258 VAL E C 1
ATOM 7647 O O . VAL E 2 258 ? 109.689 143.121 101.547 1.00 35.75 258 VAL E O 1
ATOM 7651 N N . ILE E 2 259 ? 111.849 143.753 101.481 1.00 34.37 259 ILE E N 1
ATOM 7652 C CA . ILE E 2 259 ? 111.627 144.995 100.755 1.00 34.37 259 ILE E CA 1
ATOM 7653 C C . ILE E 2 259 ? 112.108 144.792 99.327 1.00 34.37 259 ILE E C 1
ATOM 7654 O O . ILE E 2 259 ? 113.288 144.510 99.099 1.00 34.37 259 ILE E O 1
ATOM 7659 N N . GLN E 2 260 ? 111.204 144.935 98.367 1.00 34.31 260 GLN E N 1
ATOM 7660 C CA . GLN E 2 260 ? 111.563 144.841 96.960 1.00 34.31 260 GLN E CA 1
ATOM 7661 C C . GLN E 2 260 ? 112.061 146.189 96.467 1.00 34.31 260 GLN E C 1
ATOM 7662 O O . GLN E 2 260 ? 111.313 147.169 96.459 1.00 34.31 260 GLN E O 1
ATOM 7668 N N . LEU E 2 261 ? 113.316 146.236 96.057 1.00 33.19 261 LEU E N 1
ATOM 7669 C CA . LEU E 2 261 ? 113.906 147.432 95.489 1.00 33.19 261 LEU E CA 1
ATOM 7670 C C . LEU E 2 261 ? 113.943 147.319 93.972 1.00 33.19 261 LEU E C 1
ATOM 7671 O O . LEU E 2 261 ? 113.821 146.234 93.405 1.00 33.19 261 LEU E O 1
ATOM 7676 N N . ASP E 2 262 ? 114.101 148.460 93.321 1.00 35.65 262 ASP E N 1
ATOM 7677 C CA . ASP E 2 262 ? 114.081 148.519 91.866 1.00 35.65 262 ASP E CA 1
ATOM 7678 C C . ASP E 2 262 ? 115.379 147.963 91.297 1.00 35.65 262 ASP E C 1
ATOM 7679 O O . ASP E 2 262 ? 116.452 148.474 91.625 1.00 35.65 262 ASP E O 1
ATOM 7684 N N . PRO E 2 263 ? 115.331 146.931 90.453 1.00 34.84 263 PRO E N 1
ATOM 7685 C CA . PRO E 2 263 ? 116.561 146.301 89.967 1.00 34.84 263 PRO E CA 1
ATOM 7686 C C . PRO E 2 263 ? 117.221 146.990 88.787 1.00 34.84 263 PRO E C 1
ATOM 7687 O O . PRO E 2 263 ? 118.223 146.471 88.291 1.00 34.84 263 PRO E O 1
ATOM 7691 N N . THR E 2 264 ? 116.702 148.120 88.309 1.00 36.51 264 THR E N 1
ATOM 7692 C CA . THR E 2 264 ? 117.280 148.752 87.129 1.00 36.51 264 THR E CA 1
ATOM 7693 C C . THR E 2 264 ? 118.618 149.398 87.447 1.00 36.51 264 THR E C 1
ATOM 7694 O O . THR E 2 264 ? 119.557 149.317 86.649 1.00 36.51 264 THR E O 1
ATOM 7698 N N . ASP E 2 265 ? 118.723 150.049 88.600 1.00 38.00 265 ASP E N 1
ATOM 7699 C CA . ASP E 2 265 ? 119.990 150.547 89.126 1.00 38.00 265 ASP E CA 1
ATOM 7700 C C . ASP E 2 265 ? 120.046 150.115 90.581 1.00 38.00 265 ASP E C 1
ATOM 7701 O O . ASP E 2 265 ? 119.349 150.686 91.424 1.00 38.00 265 ASP E O 1
ATOM 7706 N N . LYS E 2 266 ? 120.860 149.103 90.867 1.00 35.08 266 LYS E N 1
ATOM 7707 C CA . LYS E 2 266 ? 120.820 148.462 92.173 1.00 35.08 266 LYS E CA 1
ATOM 7708 C C . LYS E 2 266 ? 121.434 149.331 93.254 1.00 35.08 266 LYS E C 1
ATOM 7709 O O . LYS E 2 266 ? 120.975 149.310 94.399 1.00 35.08 266 LYS E O 1
ATOM 7715 N N . SER E 2 267 ? 122.461 150.100 92.916 1.00 35.40 267 SER E N 1
ATOM 7716 C CA . SER E 2 267 ? 123.106 150.955 93.898 1.00 35.40 267 SER E CA 1
ATOM 7717 C C . SER E 2 267 ? 122.295 152.206 94.180 1.00 35.40 267 SER E C 1
ATOM 7718 O O . SER E 2 267 ? 122.343 152.728 95.294 1.00 35.40 267 SER E O 1
ATOM 7721 N N . ALA E 2 268 ? 121.551 152.699 93.196 1.00 34.17 268 ALA E N 1
ATOM 7722 C CA . ALA E 2 268 ? 120.715 153.865 93.423 1.00 34.17 268 ALA E CA 1
ATOM 7723 C C . ALA E 2 268 ? 119.503 153.537 94.271 1.00 34.17 268 ALA E C 1
ATOM 7724 O O . ALA E 2 268 ? 119.078 154.370 95.071 1.00 34.17 268 ALA E O 1
ATOM 7726 N N . SER E 2 269 ? 118.958 152.332 94.138 1.00 33.16 269 SER E N 1
ATOM 7727 C CA . SER E 2 269 ? 117.761 151.967 94.883 1.00 33.16 269 SER E CA 1
ATOM 7728 C C . SER E 2 269 ? 118.043 151.747 96.361 1.00 33.16 269 SER E C 1
ATOM 7729 O O . SER E 2 269 ? 117.191 152.053 97.198 1.00 33.16 269 SER E O 1
ATOM 7732 N N . VAL E 2 270 ? 119.215 151.214 96.706 1.00 33.66 270 VAL E N 1
ATOM 7733 C CA . VAL E 2 270 ? 119.591 151.109 98.110 1.00 33.66 270 VAL E CA 1
ATOM 7734 C C . VAL E 2 270 ? 119.879 152.492 98.675 1.00 33.66 270 VAL E C 1
ATOM 7735 O O . VAL E 2 270 ? 119.579 152.771 99.843 1.00 33.66 270 VAL E O 1
ATOM 7739 N N . ALA E 2 271 ? 120.416 153.393 97.848 1.00 34.46 271 ALA E N 1
ATOM 7740 C CA . ALA E 2 271 ? 120.629 154.770 98.271 1.00 34.46 271 ALA E CA 1
ATOM 7741 C C . ALA E 2 271 ? 119.317 155.498 98.523 1.00 34.46 271 ALA E C 1
ATOM 7742 O O . ALA E 2 271 ? 119.247 156.325 99.431 1.00 34.46 271 ALA E O 1
ATOM 7744 N N . ARG E 2 272 ? 118.263 155.195 97.764 1.00 36.16 272 ARG E N 1
ATOM 7745 C CA . ARG E 2 272 ? 116.978 155.826 98.036 1.00 36.16 272 ARG E CA 1
ATOM 7746 C C . ARG E 2 272 ? 116.306 155.241 99.264 1.00 36.16 272 ARG E C 1
ATOM 7747 O O . ARG E 2 272 ? 115.445 155.897 99.853 1.00 36.16 272 ARG E O 1
ATOM 7755 N N . LEU E 2 273 ? 116.663 154.019 99.652 1.00 34.37 273 LEU E N 1
ATOM 7756 C CA . LEU E 2 273 ? 116.112 153.429 100.865 1.00 34.37 273 LEU E CA 1
ATOM 7757 C C . LEU E 2 273 ? 116.740 154.038 102.103 1.00 34.37 273 LEU E C 1
ATOM 7758 O O . LEU E 2 273 ? 116.049 154.310 103.089 1.00 34.37 273 LEU E O 1
ATOM 7763 N N . LEU E 2 274 ? 118.045 154.270 102.066 1.00 34.70 274 LEU E N 1
ATOM 7764 C CA . LEU E 2 274 ? 118.733 154.858 103.200 1.00 34.70 274 LEU E CA 1
ATOM 7765 C C . LEU E 2 274 ? 118.447 156.346 103.327 1.00 34.70 274 LEU E C 1
ATOM 7766 O O . LEU E 2 274 ? 118.550 156.897 104.424 1.00 34.70 274 LEU E O 1
ATOM 7771 N N . GLU E 2 275 ? 118.084 157.011 102.236 1.00 37.52 275 GLU E N 1
ATOM 7772 C CA . GLU E 2 275 ? 117.738 158.422 102.292 1.00 37.52 275 GLU E CA 1
ATOM 7773 C C . GLU E 2 275 ? 116.301 158.668 102.713 1.00 37.52 275 GLU E C 1
ATOM 7774 O O . GLU E 2 275 ? 115.963 159.806 103.044 1.00 37.52 275 GLU E O 1
ATOM 7780 N N . SER E 2 276 ? 115.456 157.646 102.716 1.00 36.97 276 SER E N 1
ATOM 7781 C CA . SER E 2 276 ? 114.101 157.783 103.216 1.00 36.97 276 SER E CA 1
ATOM 7782 C C . SER E 2 276 ? 113.989 157.478 104.699 1.00 36.97 276 SER E C 1
ATOM 7783 O O . SER E 2 276 ? 112.951 157.765 105.295 1.00 36.97 276 SER E O 1
ATOM 7786 N N . ILE E 2 277 ? 115.026 156.893 105.298 1.00 39.30 277 ILE E N 1
ATOM 7787 C CA . ILE E 2 277 ? 115.060 156.701 106.742 1.00 39.30 277 ILE E CA 1
ATOM 7788 C C . ILE E 2 277 ? 115.225 158.043 107.445 1.00 39.30 277 ILE E C 1
ATOM 7789 O O . ILE E 2 277 ? 114.637 158.284 108.507 1.00 39.30 277 ILE E O 1
ATOM 7794 N N . ALA E 2 278 ? 115.989 158.947 106.844 1.00 41.83 278 ALA E N 1
ATOM 7795 C CA . ALA E 2 278 ? 116.148 160.307 107.336 1.00 41.83 278 ALA E CA 1
ATOM 7796 C C . ALA E 2 278 ? 114.840 161.088 107.286 1.00 41.83 278 ALA E C 1
ATOM 7797 O O . ALA E 2 278 ? 113.973 160.820 106.454 1.00 41.83 278 ALA E O 1
ATOM 7800 N N . THR F 2 2 ? 146.699 109.489 100.162 1.00 45.30 2 THR F N 1
ATOM 7801 C CA . THR F 2 2 ? 145.852 109.805 101.304 1.00 45.30 2 THR F CA 1
ATOM 7802 C C . THR F 2 2 ? 144.457 109.233 101.124 1.00 45.30 2 THR F C 1
ATOM 7803 O O . THR F 2 2 ? 143.489 109.755 101.671 1.00 45.30 2 THR F O 1
ATOM 7807 N N . THR F 2 3 ? 144.354 108.158 100.350 1.00 40.62 3 THR F N 1
ATOM 7808 C CA . THR F 2 3 ? 143.076 107.516 100.090 1.00 40.62 3 THR F CA 1
ATOM 7809 C C . THR F 2 3 ? 143.291 106.014 100.031 1.00 40.62 3 THR F C 1
ATOM 7810 O O . THR F 2 3 ? 144.178 105.538 99.319 1.00 40.62 3 THR F O 1
ATOM 7814 N N . LEU F 2 4 ? 142.492 105.280 100.794 1.00 37.20 4 LEU F N 1
ATOM 7815 C CA . LEU F 2 4 ? 142.593 103.835 100.873 1.00 37.20 4 LEU F CA 1
ATOM 7816 C C . LEU F 2 4 ? 141.936 103.185 99.668 1.00 37.20 4 LEU F C 1
ATOM 7817 O O . LEU F 2 4 ? 141.029 103.748 99.054 1.00 37.20 4 LEU F O 1
ATOM 7822 N N . THR F 2 5 ? 142.395 101.990 99.333 1.00 37.83 5 THR F N 1
ATOM 7823 C CA . THR F 2 5 ? 141.712 101.172 98.350 1.00 37.83 5 THR F CA 1
ATOM 7824 C C . THR F 2 5 ? 140.781 100.206 99.074 1.00 37.83 5 THR F C 1
ATOM 7825 O O . THR F 2 5 ? 140.594 100.283 100.289 1.00 37.83 5 THR F O 1
ATOM 7829 N N . LEU F 2 6 ? 140.174 99.297 98.319 1.00 38.55 6 LEU F N 1
ATOM 7830 C CA . LEU F 2 6 ? 139.321 98.274 98.911 1.00 38.55 6 LEU F CA 1
ATOM 7831 C C . LEU F 2 6 ? 140.132 97.284 99.730 1.00 38.55 6 LEU F C 1
ATOM 7832 O O . LEU F 2 6 ? 139.683 96.821 100.782 1.00 38.55 6 LEU F O 1
ATOM 7837 N N . SER F 2 7 ? 141.336 96.959 99.267 1.00 40.69 7 SER F N 1
ATOM 7838 C CA . SER F 2 7 ? 142.102 95.872 99.853 1.00 40.69 7 SER F CA 1
ATOM 7839 C C . SER F 2 7 ? 142.878 96.303 101.082 1.00 40.69 7 SER F C 1
ATOM 7840 O O . SER F 2 7 ? 143.198 95.463 101.926 1.00 40.69 7 SER F O 1
ATOM 7843 N N . GLU F 2 8 ? 143.211 97.580 101.199 1.00 40.64 8 GLU F N 1
ATOM 7844 C CA . GLU F 2 8 ? 143.936 98.071 102.359 1.00 40.64 8 GLU F CA 1
ATOM 7845 C C . GLU F 2 8 ? 143.039 98.788 103.350 1.00 40.64 8 GLU F C 1
ATOM 7846 O O . GLU F 2 8 ? 143.538 99.344 104.329 1.00 40.64 8 GLU F O 1
ATOM 7852 N N . ALA F 2 9 ? 141.733 98.786 103.119 1.00 40.19 9 ALA F N 1
ATOM 7853 C CA . ALA F 2 9 ? 140.767 99.199 104.120 1.00 40.19 9 ALA F CA 1
ATOM 7854 C C . ALA F 2 9 ? 140.075 98.023 104.777 1.00 40.19 9 ALA F C 1
ATOM 7855 O O . ALA F 2 9 ? 139.488 98.188 105.849 1.00 40.19 9 ALA F O 1
ATOM 7857 N N . ALA F 2 10 ? 140.127 96.856 104.159 1.00 40.40 10 ALA F N 1
ATOM 7858 C CA . ALA F 2 10 ? 139.534 95.636 104.684 1.00 40.40 10 ALA F CA 1
ATOM 7859 C C . ALA F 2 10 ? 140.199 95.095 105.955 1.00 40.40 10 ALA F C 1
ATOM 7860 O O . ALA F 2 10 ? 139.458 94.676 106.848 1.00 40.40 10 ALA F O 1
ATOM 7862 N N . PRO F 2 11 ? 141.536 95.061 106.123 1.00 40.69 11 PRO F N 1
ATOM 7863 C CA . PRO F 2 11 ? 142.057 94.662 107.439 1.00 40.69 11 PRO F CA 1
ATOM 7864 C C . PRO F 2 11 ? 141.865 95.708 108.514 1.00 40.69 11 PRO F C 1
ATOM 7865 O O . PRO F 2 11 ? 141.978 95.383 109.699 1.00 40.69 11 PRO F O 1
ATOM 7869 N N . LEU F 2 12 ? 141.581 96.949 108.143 1.00 38.96 12 LEU F N 1
ATOM 7870 C CA . LEU F 2 12 ? 141.327 97.989 109.125 1.00 38.96 12 LEU F CA 1
ATOM 7871 C C . LEU F 2 12 ? 139.876 97.990 109.568 1.00 38.96 12 LEU F C 1
ATOM 7872 O O . LEU F 2 12 ? 139.579 98.367 110.703 1.00 38.96 12 LEU F O 1
ATOM 7877 N N . LEU F 2 13 ? 138.968 97.572 108.693 1.00 38.59 13 LEU F N 1
ATOM 7878 C CA . LEU F 2 13 ? 137.569 97.408 109.044 1.00 38.59 13 LEU F CA 1
ATOM 7879 C C . LEU F 2 13 ? 137.268 96.066 109.686 1.00 38.59 13 LEU F C 1
ATOM 7880 O O . LEU F 2 13 ? 136.250 95.948 110.374 1.00 38.59 13 LEU F O 1
ATOM 7885 N N . LYS F 2 14 ? 138.104 95.047 109.462 1.00 41.46 14 LYS F N 1
ATOM 7886 C CA . LYS F 2 14 ? 137.955 93.803 110.208 1.00 41.46 14 LYS F CA 1
ATOM 7887 C C . LYS F 2 14 ? 138.250 94.007 111.681 1.00 41.46 14 LYS F C 1
ATOM 7888 O O . LYS F 2 14 ? 137.509 93.512 112.533 1.00 41.46 14 LYS F O 1
ATOM 7894 N N . LYS F 2 15 ? 139.323 94.738 111.994 1.00 41.94 15 LYS F N 1
ATOM 7895 C CA . LYS F 2 15 ? 139.749 94.921 113.376 1.00 41.94 15 LYS F CA 1
ATOM 7896 C C . LYS F 2 15 ? 138.724 95.692 114.192 1.00 41.94 15 LYS F C 1
ATOM 7897 O O . LYS F 2 15 ? 138.511 95.377 115.364 1.00 41.94 15 LYS F O 1
ATOM 7903 N N . GLU F 2 16 ? 138.052 96.664 113.587 1.00 40.28 16 GLU F N 1
ATOM 7904 C CA . GLU F 2 16 ? 137.005 97.392 114.283 1.00 40.28 16 GLU F CA 1
ATOM 7905 C C . GLU F 2 16 ? 135.734 96.578 114.431 1.00 40.28 16 GLU F C 1
ATOM 7906 O O . GLU F 2 16 ? 134.960 96.825 115.357 1.00 40.28 16 GLU F O 1
ATOM 7912 N N . PHE F 2 17 ? 135.501 95.620 113.545 1.00 38.10 17 PHE F N 1
ATOM 7913 C CA . PHE F 2 17 ? 134.307 94.795 113.603 1.00 38.10 17 PHE F CA 1
ATOM 7914 C C . PHE F 2 17 ? 134.463 93.602 114.528 1.00 38.10 17 PHE F C 1
ATOM 7915 O O . PHE F 2 17 ? 133.479 93.186 115.147 1.00 38.10 17 PHE F O 1
ATOM 7923 N N . ARG F 2 18 ? 135.667 93.032 114.624 1.00 41.91 18 ARG F N 1
ATOM 7924 C CA . ARG F 2 18 ? 135.868 91.870 115.481 1.00 41.91 18 ARG F CA 1
ATOM 7925 C C . ARG F 2 18 ? 135.732 92.228 116.947 1.00 41.91 18 ARG F C 1
ATOM 7926 O O . ARG F 2 18 ? 135.309 91.391 117.751 1.00 41.91 18 ARG F O 1
ATOM 7934 N N . GLU F 2 19 ? 136.069 93.456 117.313 1.00 40.20 19 GLU F N 1
ATOM 7935 C CA . GLU F 2 19 ? 135.895 93.926 118.673 1.00 40.20 19 GLU F CA 1
ATOM 7936 C C . GLU F 2 19 ? 134.611 94.720 118.848 1.00 40.20 19 GLU F C 1
ATOM 7937 O O . GLU F 2 19 ? 134.440 95.385 119.871 1.00 40.20 19 GLU F O 1
ATOM 7943 N N . GLY F 2 20 ? 133.706 94.652 117.877 1.00 37.85 20 GLY F N 1
ATOM 7944 C CA . GLY F 2 20 ? 132.366 95.184 118.026 1.00 37.85 20 GLY F CA 1
ATOM 7945 C C . GLY F 2 20 ? 132.263 96.686 118.040 1.00 37.85 20 GLY F C 1
ATOM 7946 O O . GLY F 2 20 ? 131.343 97.226 118.655 1.00 37.85 20 GLY F O 1
ATOM 7947 N N . ARG F 2 21 ? 133.178 97.381 117.372 1.00 37.29 21 ARG F N 1
ATOM 7948 C CA . ARG F 2 21 ? 133.280 98.831 117.464 1.00 37.29 21 ARG F CA 1
ATOM 7949 C C . ARG F 2 21 ? 133.181 99.500 116.101 1.00 37.29 21 ARG F C 1
ATOM 7950 O O . ARG F 2 21 ? 133.784 100.544 115.871 1.00 37.29 21 ARG F O 1
ATOM 7958 N N . LEU F 2 22 ? 132.421 98.912 115.187 1.00 35.68 22 LEU F N 1
ATOM 7959 C CA . LEU F 2 22 ? 132.214 99.472 113.863 1.00 35.68 22 LEU F CA 1
ATOM 7960 C C . LEU F 2 22 ? 130.732 99.712 113.662 1.00 35.68 22 LEU F C 1
ATOM 7961 O O . LEU F 2 22 ? 129.928 98.795 113.833 1.00 35.68 22 LEU F O 1
ATOM 7966 N N . ILE F 2 23 ? 130.373 100.940 113.295 1.00 34.61 23 ILE F N 1
ATOM 7967 C CA . ILE F 2 23 ? 128.985 101.324 113.089 1.00 34.61 23 ILE F CA 1
ATOM 7968 C C . ILE F 2 23 ? 128.810 101.874 111.681 1.00 34.61 23 ILE F C 1
ATOM 7969 O O . ILE F 2 23 ? 129.448 102.867 111.324 1.00 34.61 23 ILE F O 1
ATOM 7974 N N . PRO F 2 24 ? 127.974 101.263 110.841 1.00 33.43 24 PRO F N 1
ATOM 7975 C CA . PRO F 2 24 ? 127.661 101.856 109.540 1.00 33.43 24 PRO F CA 1
ATOM 7976 C C . PRO F 2 24 ? 126.741 103.055 109.690 1.00 33.43 24 PRO F C 1
ATOM 7977 O O . PRO F 2 24 ? 125.817 103.052 110.502 1.00 33.43 24 PRO F O 1
ATOM 7981 N N . PHE F 2 25 ? 126.991 104.086 108.887 1.00 31.91 25 PHE F N 1
ATOM 7982 C CA . PHE F 2 25 ? 126.199 105.314 108.902 1.00 31.91 25 PHE F CA 1
ATOM 7983 C C . PHE F 2 25 ? 125.766 105.509 107.451 1.00 31.91 25 PHE F C 1
ATOM 7984 O O . PHE F 2 25 ? 126.515 106.064 106.650 1.00 31.91 25 PHE F O 1
ATOM 7992 N N . LEU F 2 26 ? 124.567 105.057 107.109 1.00 31.51 26 LEU F N 1
ATOM 7993 C CA . LEU F 2 26 ? 124.184 104.837 105.723 1.00 31.51 26 LEU F CA 1
ATOM 7994 C C . LEU F 2 26 ? 123.353 105.991 105.177 1.00 31.51 26 LEU F C 1
ATOM 7995 O O . LEU F 2 26 ? 122.405 106.447 105.818 1.00 31.51 26 LEU F O 1
ATOM 8000 N N . GLY F 2 27 ? 123.697 106.439 103.968 1.00 30.83 27 GLY F N 1
ATOM 8001 C CA . GLY F 2 27 ? 123.084 107.583 103.353 1.00 30.83 27 GLY F CA 1
ATOM 8002 C C . GLY F 2 27 ? 122.117 107.228 102.245 1.00 30.83 27 GLY F C 1
ATOM 8003 O O . GLY F 2 27 ? 121.606 106.105 102.157 1.00 30.83 27 GLY F O 1
ATOM 8004 N N . ALA F 2 28 ? 121.866 108.203 101.375 1.00 30.47 28 ALA F N 1
ATOM 8005 C CA . ALA F 2 28 ? 120.869 108.048 100.325 1.00 30.47 28 ALA F CA 1
ATOM 8006 C C . ALA F 2 28 ? 121.379 107.268 99.131 1.00 30.47 28 ALA F C 1
ATOM 8007 O O . ALA F 2 28 ? 120.576 106.683 98.403 1.00 30.47 28 ALA F O 1
ATOM 8009 N N . GLY F 2 29 ? 122.687 107.243 98.907 1.00 33.63 29 GLY F N 1
ATOM 8010 C CA . GLY F 2 29 ? 123.248 106.424 97.854 1.00 33.63 29 GLY F CA 1
ATOM 8011 C C . GLY F 2 29 ? 123.248 104.949 98.154 1.00 33.63 29 GLY F C 1
ATOM 8012 O O . GLY F 2 29 ? 123.516 104.150 97.253 1.00 33.63 29 GLY F O 1
ATOM 8013 N N . PHE F 2 30 ? 122.970 104.571 99.397 1.00 33.71 30 PHE F N 1
ATOM 8014 C CA . PHE F 2 30 ? 122.773 103.176 99.742 1.00 33.71 30 PHE F CA 1
ATOM 8015 C C . PHE F 2 30 ? 121.411 102.679 99.291 1.00 33.71 30 PHE F C 1
ATOM 8016 O O . PHE F 2 30 ? 121.219 101.472 99.147 1.00 33.71 30 PHE F O 1
ATOM 8024 N N . SER F 2 31 ? 120.471 103.581 99.046 1.00 37.26 31 SER F N 1
ATOM 8025 C CA . SER F 2 31 ? 119.132 103.223 98.615 1.00 37.26 31 SER F CA 1
ATOM 8026 C C . SER F 2 31 ? 118.921 103.454 97.123 1.00 37.26 31 SER F C 1
ATOM 8027 O O . SER F 2 31 ? 117.789 103.378 96.647 1.00 37.26 31 SER F O 1
ATOM 8030 N N . LYS F 2 32 ? 119.984 103.728 96.387 1.00 38.97 32 LYS F N 1
ATOM 8031 C CA . LYS F 2 32 ? 119.983 103.930 94.941 1.00 38.97 32 LYS F CA 1
ATOM 8032 C C . LYS F 2 32 ? 119.594 102.711 94.088 1.00 38.97 32 LYS F C 1
ATOM 8033 O O . LYS F 2 32 ? 118.893 102.910 93.088 1.00 38.97 32 LYS F O 1
ATOM 8039 N N . PRO F 2 33 ? 119.976 101.458 94.392 1.00 37.60 33 PRO F N 1
ATOM 8040 C CA . PRO F 2 33 ? 119.477 100.342 93.570 1.00 37.60 33 PRO F CA 1
ATOM 8041 C C . PRO F 2 33 ? 118.005 100.027 93.722 1.00 37.60 33 PRO F C 1
ATOM 8042 O O . PRO F 2 33 ? 117.506 99.165 92.995 1.00 37.60 33 PRO F O 1
ATOM 8046 N N . LEU F 2 34 ? 117.294 100.662 94.638 1.00 39.67 34 LEU F N 1
ATOM 8047 C CA . LEU F 2 34 ? 115.897 100.349 94.854 1.00 39.67 34 LEU F CA 1
ATOM 8048 C C . LEU F 2 34 ? 114.975 101.140 93.948 1.00 39.67 34 LEU F C 1
ATOM 8049 O O . LEU F 2 34 ? 113.763 100.915 93.999 1.00 39.67 34 LEU F O 1
ATOM 8054 N N . LYS F 2 35 ? 115.533 102.040 93.130 1.00 42.81 35 LYS F N 1
ATOM 8055 C CA . LYS F 2 35 ? 114.814 102.832 92.127 1.00 42.81 35 LYS F CA 1
ATOM 8056 C C . LYS F 2 35 ? 113.684 103.647 92.749 1.00 42.81 35 LYS F C 1
ATOM 8057 O O . LYS F 2 35 ? 112.525 103.567 92.343 1.00 42.81 35 LYS F O 1
ATOM 8063 N N . LEU F 2 36 ? 114.034 104.426 93.731 1.00 47.23 36 LEU F N 1
ATOM 8064 C CA . LEU F 2 36 ? 113.094 105.271 94.430 1.00 47.23 36 LEU F CA 1
ATOM 8065 C C . LEU F 2 36 ? 113.097 106.669 93.831 1.00 47.23 36 LEU F C 1
ATOM 8066 O O . LEU F 2 36 ? 114.052 107.061 93.156 1.00 47.23 36 LEU F O 1
ATOM 8071 N N . PRO F 2 37 ? 112.022 107.439 94.017 1.00 52.44 37 PRO F N 1
ATOM 8072 C CA . PRO F 2 37 ? 112.053 108.851 93.627 1.00 52.44 37 PRO F CA 1
ATOM 8073 C C . PRO F 2 37 ? 113.045 109.641 94.469 1.00 52.44 37 PRO F C 1
ATOM 8074 O O . PRO F 2 37 ? 113.396 109.261 95.587 1.00 52.44 37 PRO F O 1
ATOM 8078 N N . ASP F 2 38 ? 113.506 110.762 93.911 1.00 60.08 38 ASP F N 1
ATOM 8079 C CA . ASP F 2 38 ? 114.648 111.473 94.478 1.00 60.08 38 ASP F CA 1
ATOM 8080 C C . ASP F 2 38 ? 114.378 112.952 94.732 1.00 60.08 38 ASP F C 1
ATOM 8081 O O . ASP F 2 38 ? 115.325 113.741 94.808 1.00 60.08 38 ASP F O 1
ATOM 8086 N N . GLY F 2 39 ? 113.116 113.352 94.865 1.00 60.10 39 GLY F N 1
ATOM 8087 C CA . GLY F 2 39 ? 112.785 114.729 95.148 1.00 60.10 39 GLY F CA 1
ATOM 8088 C C . GLY F 2 39 ? 112.707 115.628 93.935 1.00 60.10 39 GLY F C 1
ATOM 8089 O O . GLY F 2 39 ? 112.108 116.705 94.017 1.00 60.10 39 GLY F O 1
ATOM 8090 N N . SER F 2 40 ? 113.297 115.221 92.810 1.00 60.75 40 SER F N 1
ATOM 8091 C CA . SER F 2 40 ? 113.091 115.938 91.562 1.00 60.75 40 SER F CA 1
ATOM 8092 C C . SER F 2 40 ? 111.695 115.714 91.005 1.00 60.75 40 SER F C 1
ATOM 8093 O O . SER F 2 40 ? 111.225 116.526 90.202 1.00 60.75 40 SER F O 1
ATOM 8096 N N . GLN F 2 41 ? 111.025 114.635 91.405 1.00 59.39 41 GLN F N 1
ATOM 8097 C CA . GLN F 2 41 ? 109.635 114.429 91.034 1.00 59.39 41 GLN F CA 1
ATOM 8098 C C . GLN F 2 41 ? 108.738 114.176 92.236 1.00 59.39 41 GLN F C 1
ATOM 8099 O O . GLN F 2 41 ? 107.597 113.739 92.055 1.00 59.39 41 GLN F O 1
ATOM 8105 N N . LEU F 2 42 ? 109.205 114.444 93.452 1.00 57.07 42 LEU F N 1
ATOM 8106 C CA . LEU F 2 42 ? 108.319 114.297 94.600 1.00 57.07 42 LEU F CA 1
ATOM 8107 C C . LEU F 2 42 ? 107.444 115.528 94.789 1.00 57.07 42 LEU F C 1
ATOM 8108 O O . LEU F 2 42 ? 106.222 115.466 94.626 1.00 57.07 42 LEU F O 1
ATOM 8113 N N . ILE F 2 43 ? 108.060 116.663 95.114 1.00 55.54 43 ILE F N 1
ATOM 8114 C CA . ILE F 2 43 ? 107.295 117.869 95.398 1.00 55.54 43 ILE F CA 1
ATOM 8115 C C . ILE F 2 43 ? 107.105 118.701 94.135 1.00 55.54 43 ILE F C 1
ATOM 8116 O O . ILE F 2 43 ? 106.242 119.590 94.109 1.00 55.54 43 ILE F O 1
ATOM 8121 N N . ALA F 2 44 ? 107.866 118.412 93.074 1.00 53.85 44 ALA F N 1
ATOM 8122 C CA . ALA F 2 44 ? 107.550 118.962 91.765 1.00 53.85 44 ALA F CA 1
ATOM 8123 C C . ALA F 2 44 ? 106.250 118.389 91.221 1.00 53.85 44 ALA F C 1
ATOM 8124 O O . ALA F 2 44 ? 105.580 119.035 90.409 1.00 53.85 44 ALA F O 1
ATOM 8126 N N . SER F 2 45 ? 105.879 117.186 91.648 1.00 55.83 45 SER F N 1
ATOM 8127 C CA . SER F 2 45 ? 104.570 116.657 91.298 1.00 55.83 45 SER F CA 1
ATOM 8128 C C . SER F 2 45 ? 103.468 117.300 92.124 1.00 55.83 45 SER F C 1
ATOM 8129 O O . SER F 2 45 ? 102.380 117.558 91.605 1.00 55.83 45 SER F O 1
ATOM 8132 N N . LEU F 2 46 ? 103.720 117.565 93.401 1.00 56.38 46 LEU F N 1
ATOM 8133 C CA . LEU F 2 46 ? 102.738 118.243 94.233 1.00 56.38 46 LEU F CA 1
ATOM 8134 C C . LEU F 2 46 ? 102.729 119.750 94.030 1.00 56.38 46 LEU F C 1
ATOM 8135 O O . LEU F 2 46 ? 101.862 120.426 94.592 1.00 56.38 46 LEU F O 1
ATOM 8140 N N . ALA F 2 47 ? 103.662 120.286 93.235 1.00 53.06 47 ALA F N 1
ATOM 8141 C CA . ALA F 2 47 ? 103.677 121.704 92.898 1.00 53.06 47 ALA F CA 1
ATOM 8142 C C . ALA F 2 47 ? 102.496 122.114 92.034 1.00 53.06 47 ALA F C 1
ATOM 8143 O O . ALA F 2 47 ? 102.163 123.300 91.991 1.00 53.06 47 ALA F O 1
ATOM 8145 N N . LYS F 2 48 ? 101.853 121.169 91.346 1.00 57.07 48 LYS F N 1
ATOM 8146 C CA . LYS F 2 48 ? 100.669 121.507 90.571 1.00 57.07 48 LYS F CA 1
ATOM 8147 C C . LYS F 2 48 ? 99.453 121.745 91.455 1.00 57.07 48 LYS F C 1
ATOM 8148 O O . LYS F 2 48 ? 98.474 122.338 90.991 1.00 57.07 48 LYS F O 1
ATOM 8154 N N . THR F 2 49 ? 99.488 121.295 92.710 1.00 55.37 49 THR F N 1
ATOM 8155 C CA . THR F 2 49 ? 98.435 121.650 93.653 1.00 55.37 49 THR F CA 1
ATOM 8156 C C . THR F 2 49 ? 98.560 123.102 94.085 1.00 55.37 49 THR F C 1
ATOM 8157 O O . THR F 2 49 ? 97.556 123.814 94.190 1.00 55.37 49 THR F O 1
ATOM 8161 N N . LEU F 2 50 ? 99.791 123.557 94.337 1.00 52.18 50 LEU F N 1
ATOM 8162 C CA . LEU F 2 50 ? 100.031 124.958 94.660 1.00 52.18 50 LEU F CA 1
ATOM 8163 C C . LEU F 2 50 ? 99.795 125.854 93.456 1.00 52.18 50 LEU F C 1
ATOM 8164 O O . LEU F 2 50 ? 99.470 127.034 93.614 1.00 52.18 50 LEU F O 1
ATOM 8169 N N . GLY F 2 51 ? 99.955 125.319 92.259 1.00 48.95 51 GLY F N 1
ATOM 8170 C CA . GLY F 2 51 ? 99.714 126.052 91.047 1.00 48.95 51 GLY F CA 1
ATOM 8171 C C . GLY F 2 51 ? 100.931 126.420 90.243 1.00 48.95 51 GLY F C 1
ATOM 8172 O O . GLY F 2 51 ? 100.868 127.390 89.488 1.00 48.95 51 GLY F O 1
ATOM 8173 N N . PHE F 2 52 ? 102.030 125.687 90.366 1.00 43.62 52 PHE F N 1
ATOM 8174 C CA . PHE F 2 52 ? 103.232 126.062 89.646 1.00 43.62 52 PHE F CA 1
ATOM 8175 C C . PHE F 2 52 ? 103.471 125.073 88.520 1.00 43.62 52 PHE F C 1
ATOM 8176 O O . PHE F 2 52 ? 102.859 124.007 88.449 1.00 43.62 52 PHE F O 1
ATOM 8184 N N . GLU F 2 53 ? 104.311 125.413 87.715 1.00 45.00 53 GLU F N 1
ATOM 8185 C CA . GLU F 2 53 ? 104.916 124.443 86.830 1.00 45.00 53 GLU F CA 1
ATOM 8186 C C . GLU F 2 53 ? 106.079 123.781 87.552 1.00 45.00 53 GLU F C 1
ATOM 8187 O O . GLU F 2 53 ? 106.732 124.415 88.385 1.00 45.00 53 GLU F O 1
ATOM 8193 N N . PRO F 2 54 ? 106.336 122.497 87.289 1.00 43.68 54 PRO F N 1
ATOM 8194 C CA . PRO F 2 54 ? 107.349 121.785 88.076 1.00 43.68 54 PRO F CA 1
ATOM 8195 C C . PRO F 2 54 ? 108.766 122.252 87.828 1.00 43.68 54 PRO F C 1
ATOM 8196 O O . PRO F 2 54 ? 109.595 122.177 88.741 1.00 43.68 54 PRO F O 1
ATOM 8200 N N . GLU F 2 55 ? 109.076 122.738 86.634 1.00 43.50 55 GLU F N 1
ATOM 8201 C CA . GLU F 2 55 ? 110.402 123.275 86.382 1.00 43.50 55 GLU F CA 1
ATOM 8202 C C . GLU F 2 55 ? 110.584 124.653 86.984 1.00 43.50 55 GLU F C 1
ATOM 8203 O O . GLU F 2 55 ? 111.721 125.107 87.127 1.00 43.50 55 GLU F O 1
ATOM 8209 N N . LEU F 2 56 ? 109.491 125.311 87.349 1.00 40.95 56 LEU F N 1
ATOM 8210 C CA . LEU F 2 56 ? 109.504 126.665 87.873 1.00 40.95 56 LEU F CA 1
ATOM 8211 C C . LEU F 2 56 ? 109.397 126.711 89.381 1.00 40.95 56 LEU F C 1
ATOM 8212 O O . LEU F 2 56 ? 109.884 127.661 89.992 1.00 40.95 56 LEU F O 1
ATOM 8217 N N . PHE F 2 57 ? 108.771 125.708 89.990 1.00 41.18 57 PHE F N 1
ATOM 8218 C CA . PHE F 2 57 ? 108.807 125.580 91.437 1.00 41.18 57 PHE F CA 1
ATOM 8219 C C . PHE F 2 57 ? 110.210 125.242 91.914 1.00 41.18 57 PHE F C 1
ATOM 8220 O O . PHE F 2 57 ? 110.648 125.729 92.959 1.00 41.18 57 PHE F O 1
ATOM 8228 N N . ASP F 2 58 ? 110.941 124.435 91.143 1.00 41.90 58 ASP F N 1
ATOM 8229 C CA . ASP F 2 58 ? 112.312 124.065 91.475 1.00 41.90 58 ASP F CA 1
ATOM 8230 C C . ASP F 2 58 ? 113.261 125.250 91.406 1.00 41.90 58 ASP F C 1
ATOM 8231 O O . ASP F 2 58 ? 114.301 125.244 92.070 1.00 41.90 58 ASP F O 1
ATOM 8236 N N . MET F 2 59 ? 112.898 126.272 90.641 1.00 39.49 59 MET F N 1
ATOM 8237 C CA . MET F 2 59 ? 113.709 127.456 90.425 1.00 39.49 59 MET F CA 1
ATOM 8238 C C . MET F 2 59 ? 113.881 128.299 91.682 1.00 39.49 59 MET F C 1
ATOM 8239 O O . MET F 2 59 ? 114.885 129.006 91.806 1.00 39.49 59 MET F O 1
ATOM 8244 N N . HIS F 2 60 ? 112.961 128.207 92.636 1.00 38.69 60 HIS F N 1
ATOM 8245 C CA . HIS F 2 60 ? 112.919 129.138 93.750 1.00 38.69 60 HIS F CA 1
ATOM 8246 C C . HIS F 2 60 ? 113.671 128.669 94.985 1.00 38.69 60 HIS F C 1
ATOM 8247 O O . HIS F 2 60 ? 113.559 129.313 96.029 1.00 38.69 60 HIS F O 1
ATOM 8254 N N . GLY F 2 61 ? 114.418 127.587 94.915 1.00 40.19 61 GLY F N 1
ATOM 8255 C CA . GLY F 2 61 ? 115.245 127.200 96.040 1.00 40.19 61 GLY F CA 1
ATOM 8256 C C . GLY F 2 61 ? 115.525 125.713 96.052 1.00 40.19 61 GLY F C 1
ATOM 8257 O O . GLY F 2 61 ? 115.074 124.961 95.197 1.00 40.19 61 GLY F O 1
ATOM 8258 N N . ARG F 2 62 ? 116.291 125.310 97.062 1.00 43.91 62 ARG F N 1
ATOM 8259 C CA . ARG F 2 62 ? 116.623 123.916 97.293 1.00 43.91 62 ARG F CA 1
ATOM 8260 C C . ARG F 2 62 ? 115.405 123.161 97.809 1.00 43.91 62 ARG F C 1
ATOM 8261 O O . ARG F 2 62 ? 114.396 123.752 98.195 1.00 43.91 62 ARG F O 1
ATOM 8269 N N . PHE F 2 63 ? 115.526 121.832 97.835 1.00 44.59 63 PHE F N 1
ATOM 8270 C CA . PHE F 2 63 ? 114.393 120.968 98.159 1.00 44.59 63 PHE F CA 1
ATOM 8271 C C . PHE F 2 63 ? 113.939 121.131 99.601 1.00 44.59 63 PHE F C 1
ATOM 8272 O O . PHE F 2 63 ? 112.738 121.075 99.883 1.00 44.59 63 PHE F O 1
ATOM 8280 N N . GLU F 2 64 ? 114.876 121.340 100.524 1.00 43.30 64 GLU F N 1
ATOM 8281 C CA . GLU F 2 64 ? 114.512 121.584 101.909 1.00 43.30 64 GLU F CA 1
ATOM 8282 C C . GLU F 2 64 ? 113.830 122.934 102.094 1.00 43.30 64 GLU F C 1
ATOM 8283 O O . GLU F 2 64 ? 113.038 123.093 103.026 1.00 43.30 64 GLU F O 1
ATOM 8289 N N . GLN F 2 65 ? 114.101 123.895 101.209 1.00 41.74 65 GLN F N 1
ATOM 8290 C CA . GLN F 2 65 ? 113.461 125.201 101.277 1.00 41.74 65 GLN F CA 1
ATOM 8291 C C . GLN F 2 65 ? 112.083 125.166 100.642 1.00 41.74 65 GLN F C 1
ATOM 8292 O O . GLN F 2 65 ? 111.159 125.833 101.116 1.00 41.74 65 GLN F O 1
ATOM 8298 N N . LEU F 2 66 ? 111.932 124.393 99.567 1.00 41.95 66 LEU F N 1
ATOM 8299 C CA . LEU F 2 66 ? 110.632 124.230 98.932 1.00 41.95 66 LEU F CA 1
ATOM 8300 C C . LEU F 2 66 ? 109.688 123.417 99.794 1.00 41.95 66 LEU F C 1
ATOM 8301 O O . LEU F 2 66 ? 108.472 123.596 99.725 1.00 41.95 66 LEU F O 1
ATOM 8306 N N . ALA F 2 67 ? 110.231 122.521 100.609 1.00 44.08 67 ALA F N 1
ATOM 8307 C CA . ALA F 2 67 ? 109.411 121.761 101.536 1.00 44.08 67 ALA F CA 1
ATOM 8308 C C . ALA F 2 67 ? 108.969 122.606 102.718 1.00 44.08 67 ALA F C 1
ATOM 8309 O O . ALA F 2 67 ? 107.913 122.346 103.303 1.00 44.08 67 ALA F O 1
ATOM 8311 N N . GLU F 2 68 ? 109.764 123.608 103.092 1.00 44.26 68 GLU F N 1
ATOM 8312 C CA . GLU F 2 68 ? 109.355 124.532 104.143 1.00 44.26 68 GLU F CA 1
ATOM 8313 C C . GLU F 2 68 ? 108.230 125.435 103.668 1.00 44.26 68 GLU F C 1
ATOM 8314 O O . GLU F 2 68 ? 107.329 125.772 104.443 1.00 44.26 68 GLU F O 1
ATOM 8320 N N . PHE F 2 69 ? 108.271 125.842 102.401 1.00 43.64 69 PHE F N 1
ATOM 8321 C CA . PHE F 2 69 ? 107.180 126.610 101.814 1.00 43.64 69 PHE F CA 1
ATOM 8322 C C . PHE F 2 69 ? 105.913 125.780 101.719 1.00 43.64 69 PHE F C 1
ATOM 8323 O O . PHE F 2 69 ? 104.810 126.287 101.937 1.00 43.64 69 PHE F O 1
ATOM 8331 N N . PHE F 2 70 ? 106.058 124.504 101.389 1.00 51.10 70 PHE F N 1
ATOM 8332 C CA . PHE F 2 70 ? 104.928 123.600 101.265 1.00 51.10 70 PHE F CA 1
ATOM 8333 C C . PHE F 2 70 ? 104.310 123.281 102.615 1.00 51.10 70 PHE F C 1
ATOM 8334 O O . PHE F 2 70 ? 103.123 122.960 102.679 1.00 51.10 70 PHE F O 1
ATOM 8342 N N . ALA F 2 71 ? 105.083 123.377 103.692 1.00 51.29 71 ALA F N 1
ATOM 8343 C CA . ALA F 2 71 ? 104.556 123.107 105.020 1.00 51.29 71 ALA F CA 1
ATOM 8344 C C . ALA F 2 71 ? 103.812 124.299 105.597 1.00 51.29 71 ALA F C 1
ATOM 8345 O O . ALA F 2 71 ? 102.865 124.116 106.366 1.00 51.29 71 ALA F O 1
ATOM 8347 N N . ILE F 2 72 ? 104.219 125.520 105.245 1.00 51.09 72 ILE F N 1
ATOM 8348 C CA . ILE F 2 72 ? 103.559 126.722 105.733 1.00 51.09 72 ILE F CA 1
ATOM 8349 C C . ILE F 2 72 ? 102.431 127.173 104.825 1.00 51.09 72 ILE F C 1
ATOM 8350 O O . ILE F 2 72 ? 101.814 128.211 105.090 1.00 51.09 72 ILE F O 1
ATOM 8355 N N . SER F 2 73 ? 102.140 126.427 103.760 1.00 57.35 73 SER F N 1
ATOM 8356 C CA . SER F 2 73 ? 101.080 126.823 102.841 1.00 57.35 73 SER F CA 1
ATOM 8357 C C . SER F 2 73 ? 99.711 126.533 103.435 1.00 57.35 73 SER F C 1
ATOM 8358 O O . SER F 2 73 ? 98.902 127.446 103.640 1.00 57.35 73 SER F O 1
ATOM 8361 N N . ALA F 2 74 ? 99.436 125.269 103.729 1.00 62.93 74 ALA F N 1
ATOM 8362 C CA . ALA F 2 74 ? 98.138 124.880 104.247 1.00 62.93 74 ALA F CA 1
ATOM 8363 C C . ALA F 2 74 ? 98.292 124.127 105.558 1.00 62.93 74 ALA F C 1
ATOM 8364 O O . ALA F 2 74 ? 99.334 123.514 105.809 1.00 62.93 74 ALA F O 1
ATOM 8366 N N . PRO F 2 75 ? 97.284 124.186 106.427 1.00 69.54 75 PRO F N 1
ATOM 8367 C CA . PRO F 2 75 ? 97.279 123.304 107.596 1.00 69.54 75 PRO F CA 1
ATOM 8368 C C . PRO F 2 75 ? 97.059 121.864 107.170 1.00 69.54 75 PRO F C 1
ATOM 8369 O O . PRO F 2 75 ? 96.187 121.576 106.345 1.00 69.54 75 PRO F O 1
ATOM 8373 N N . ASN F 2 76 ? 97.866 120.968 107.753 1.00 69.61 76 ASN F N 1
ATOM 8374 C CA . ASN F 2 76 ? 97.950 119.548 107.390 1.00 69.61 76 ASN F CA 1
ATOM 8375 C C . ASN F 2 76 ? 98.245 119.378 105.898 1.00 69.61 76 ASN F C 1
ATOM 8376 O O . ASN F 2 76 ? 97.488 118.760 105.147 1.00 69.61 76 ASN F O 1
ATOM 8381 N N . ARG F 2 77 ? 99.366 119.958 105.476 1.00 62.83 77 ARG F N 1
ATOM 8382 C CA . ARG F 2 77 ? 99.816 119.850 104.097 1.00 62.83 77 ARG F CA 1
ATOM 8383 C C . ARG F 2 77 ? 101.120 119.083 103.950 1.00 62.83 77 ARG F C 1
ATOM 8384 O O . ARG F 2 77 ? 101.283 118.350 102.976 1.00 62.83 77 ARG F O 1
ATOM 8392 N N . LEU F 2 78 ? 102.025 119.184 104.925 1.00 61.61 78 LEU F N 1
ATOM 8393 C CA . LEU F 2 78 ? 103.258 118.405 104.880 1.00 61.61 78 LEU F CA 1
ATOM 8394 C C . LEU F 2 78 ? 102.987 116.915 105.068 1.00 61.61 78 LEU F C 1
ATOM 8395 O O . LEU F 2 78 ? 103.769 116.080 104.601 1.00 61.61 78 LEU F O 1
ATOM 8400 N N . GLN F 2 79 ? 101.873 116.563 105.717 1.00 63.54 79 GLN F N 1
ATOM 8401 C CA . GLN F 2 79 ? 101.490 115.165 105.865 1.00 63.54 79 GLN F CA 1
ATOM 8402 C C . GLN F 2 79 ? 100.968 114.556 104.570 1.00 63.54 79 GLN F C 1
ATOM 8403 O O . GLN F 2 79 ? 100.889 113.329 104.469 1.00 63.54 79 GLN F O 1
ATOM 8409 N N . ARG F 2 80 ? 100.597 115.378 103.592 1.00 61.15 80 ARG F N 1
ATOM 8410 C CA . ARG F 2 80 ? 100.322 114.865 102.255 1.00 61.15 80 ARG F CA 1
ATOM 8411 C C . ARG F 2 80 ? 101.593 114.340 101.604 1.00 61.15 80 ARG F C 1
ATOM 8412 O O . ARG F 2 80 ? 101.560 113.337 100.883 1.00 61.15 80 ARG F O 1
ATOM 8420 N N . LEU F 2 81 ? 102.724 115.000 101.855 1.00 55.36 81 LEU F N 1
ATOM 8421 C CA . LEU F 2 81 ? 103.982 114.581 101.250 1.00 55.36 81 LEU F CA 1
ATOM 8422 C C . LEU F 2 81 ? 104.535 113.337 101.924 1.00 55.36 81 LEU F C 1
ATOM 8423 O O . LEU F 2 81 ? 105.108 112.472 101.256 1.00 55.36 81 LEU F O 1
ATOM 8428 N N . VAL F 2 82 ? 104.368 113.224 103.241 1.00 53.04 82 VAL F N 1
ATOM 8429 C CA . VAL F 2 82 ? 104.920 112.086 103.967 1.00 53.04 82 VAL F CA 1
ATOM 8430 C C . VAL F 2 82 ? 104.140 110.819 103.641 1.00 53.04 82 VAL F C 1
ATOM 8431 O O . VAL F 2 82 ? 104.716 109.732 103.521 1.00 53.04 82 VAL F O 1
ATOM 8435 N N . TYR F 2 83 ? 102.829 110.945 103.433 1.00 53.51 83 TYR F N 1
ATOM 8436 C CA . TYR F 2 83 ? 102.039 109.794 103.015 1.00 53.51 83 TYR F CA 1
ATOM 8437 C C . TYR F 2 83 ? 102.318 109.416 101.569 1.00 53.51 83 TYR F C 1
ATOM 8438 O O . TYR F 2 83 ? 102.179 108.248 101.200 1.00 53.51 83 TYR F O 1
ATOM 8447 N N . GLU F 2 84 ? 102.718 110.374 100.741 1.00 54.75 84 GLU F N 1
ATOM 8448 C CA . GLU F 2 84 ? 103.117 110.054 99.378 1.00 54.75 84 GLU F CA 1
ATOM 8449 C C . GLU F 2 84 ? 104.510 109.442 99.331 1.00 54.75 84 GLU F C 1
ATOM 8450 O O . GLU F 2 84 ? 104.784 108.598 98.474 1.00 54.75 84 GLU F O 1
ATOM 8456 N N . MET F 2 85 ? 105.396 109.856 100.233 1.00 49.94 85 MET F N 1
ATOM 8457 C CA . MET F 2 85 ? 106.708 109.233 100.328 1.00 49.94 85 MET F CA 1
ATOM 8458 C C . MET F 2 85 ? 106.625 107.836 100.915 1.00 49.94 85 MET F C 1
ATOM 8459 O O . MET F 2 85 ? 107.435 106.973 100.566 1.00 49.94 85 MET F O 1
ATOM 8464 N N . SER F 2 86 ? 105.658 107.587 101.798 1.00 49.01 86 SER F N 1
ATOM 8465 C CA . SER F 2 86 ? 105.533 106.268 102.401 1.00 49.01 86 SER F CA 1
ATOM 8466 C C . SER F 2 86 ? 104.958 105.247 101.436 1.00 49.01 86 SER F C 1
ATOM 8467 O O . SER F 2 86 ? 105.111 104.044 101.665 1.00 49.01 86 SER F O 1
ATOM 8470 N N . LEU F 2 87 ? 104.303 105.691 100.370 1.00 48.56 87 LEU F N 1
ATOM 8471 C CA . LEU F 2 87 ? 103.815 104.782 99.351 1.00 48.56 87 LEU F CA 1
ATOM 8472 C C . LEU F 2 87 ? 104.796 104.595 98.210 1.00 48.56 87 LEU F C 1
ATOM 8473 O O . LEU F 2 87 ? 104.714 103.589 97.503 1.00 48.56 87 LEU F O 1
ATOM 8478 N N . SER F 2 88 ? 105.713 105.535 98.008 1.00 49.13 88 SER F N 1
ATOM 8479 C CA . SER F 2 88 ? 106.691 105.410 96.938 1.00 49.13 88 SER F CA 1
ATOM 8480 C C . SER F 2 88 ? 107.979 104.762 97.412 1.00 49.13 88 SER F C 1
ATOM 8481 O O . SER F 2 88 ? 108.574 103.968 96.678 1.00 49.13 88 SER F O 1
ATOM 8484 N N . PHE F 2 89 ? 108.430 105.084 98.620 1.00 48.17 89 PHE F N 1
ATOM 8485 C CA . PHE F 2 89 ? 109.697 104.534 99.082 1.00 48.17 89 PHE F CA 1
ATOM 8486 C C . PHE F 2 89 ? 109.494 103.156 99.693 1.00 48.17 89 PHE F C 1
ATOM 8487 O O . PHE F 2 89 ? 110.285 102.242 99.455 1.00 48.17 89 PHE F O 1
ATOM 8495 N N . ASP F 2 90 ? 108.445 102.999 100.491 1.00 47.70 90 ASP F N 1
ATOM 8496 C CA . ASP F 2 90 ? 108.104 101.728 101.123 1.00 47.70 90 ASP F CA 1
ATOM 8497 C C . ASP F 2 90 ? 107.074 100.953 100.309 1.00 47.70 90 ASP F C 1
ATOM 8498 O O . ASP F 2 90 ? 106.053 100.511 100.827 1.00 47.70 90 ASP F O 1
ATOM 8503 N N . SER F 2 91 ? 107.341 100.775 99.023 1.00 48.54 91 SER F N 1
ATOM 8504 C CA . SER F 2 91 ? 106.442 100.076 98.118 1.00 48.54 91 SER F CA 1
ATOM 8505 C C . SER F 2 91 ? 106.909 98.646 97.907 1.00 48.54 91 SER F C 1
ATOM 8506 O O . SER F 2 91 ? 108.055 98.295 98.189 1.00 48.54 91 SER F O 1
ATOM 8509 N N . ALA F 2 92 ? 106.001 97.821 97.386 1.00 46.72 92 ALA F N 1
ATOM 8510 C CA . ALA F 2 92 ? 106.287 96.407 97.190 1.00 46.72 92 ALA F CA 1
ATOM 8511 C C . ALA F 2 92 ? 107.288 96.155 96.075 1.00 46.72 92 ALA F C 1
ATOM 8512 O O . ALA F 2 92 ? 107.901 95.085 96.044 1.00 46.72 92 ALA F O 1
ATOM 8514 N N . GLU F 2 93 ? 107.470 97.106 95.161 1.00 47.06 93 GLU F N 1
ATOM 8515 C CA . GLU F 2 93 ? 108.486 96.944 94.129 1.00 47.06 93 GLU F CA 1
ATOM 8516 C C . GLU F 2 93 ? 109.878 97.169 94.691 1.00 47.06 93 GLU F C 1
ATOM 8517 O O . GLU F 2 93 ? 110.833 96.510 94.272 1.00 47.06 93 GLU F O 1
ATOM 8523 N N . ALA F 2 94 ? 110.015 98.093 95.639 1.00 44.73 94 ALA F N 1
ATOM 8524 C CA . ALA F 2 94 ? 111.283 98.298 96.320 1.00 44.73 94 ALA F CA 1
ATOM 8525 C C . ALA F 2 94 ? 111.579 97.207 97.333 1.00 44.73 94 ALA F C 1
ATOM 8526 O O . ALA F 2 94 ? 112.745 97.010 97.687 1.00 44.73 94 ALA F O 1
ATOM 8528 N N . GLU F 2 95 ? 110.549 96.508 97.816 1.00 45.10 95 GLU F N 1
ATOM 8529 C CA . GLU F 2 95 ? 110.767 95.334 98.650 1.00 45.10 95 GLU F CA 1
ATOM 8530 C C . GLU F 2 95 ? 111.417 94.215 97.852 1.00 45.10 95 GLU F C 1
ATOM 8531 O O . GLU F 2 95 ? 112.328 93.543 98.344 1.00 45.10 95 GLU F O 1
ATOM 8537 N N . ALA F 2 96 ? 110.973 94.012 96.613 1.00 41.67 96 ALA F N 1
ATOM 8538 C CA . ALA F 2 96 ? 111.476 92.915 95.800 1.00 41.67 96 ALA F CA 1
ATOM 8539 C C . ALA F 2 96 ? 112.861 93.193 95.241 1.00 41.67 96 ALA F C 1
ATOM 8540 O O . ALA F 2 96 ? 113.617 92.252 94.988 1.00 41.67 96 ALA F O 1
ATOM 8542 N N . LEU F 2 97 ? 113.209 94.460 95.025 1.00 40.86 97 LEU F N 1
ATOM 8543 C CA . LEU F 2 97 ? 114.567 94.788 94.615 1.00 40.86 97 LEU F CA 1
ATOM 8544 C C . LEU F 2 97 ? 115.544 94.647 95.767 1.00 40.86 97 LEU F C 1
ATOM 8545 O O . LEU F 2 97 ? 116.713 94.318 95.549 1.00 40.86 97 LEU F O 1
ATOM 8550 N N . ARG F 2 98 ? 115.082 94.900 96.988 1.00 40.87 98 ARG F N 1
ATOM 8551 C CA . ARG F 2 98 ? 115.923 94.784 98.171 1.00 40.87 98 ARG F CA 1
ATOM 8552 C C . ARG F 2 98 ? 116.280 93.338 98.463 1.00 40.87 98 ARG F C 1
ATOM 8553 O O . ARG F 2 98 ? 117.371 93.059 98.970 1.00 40.87 98 ARG F O 1
ATOM 8561 N N . GLU F 2 99 ? 115.387 92.408 98.134 1.00 42.69 99 GLU F N 1
ATOM 8562 C CA . GLU F 2 99 ? 115.653 90.998 98.364 1.00 42.69 99 GLU F CA 1
ATOM 8563 C C . GLU F 2 99 ? 116.665 90.433 97.381 1.00 42.69 99 GLU F C 1
ATOM 8564 O O . GLU F 2 99 ? 117.225 89.364 97.636 1.00 42.69 99 GLU F O 1
ATOM 8570 N N . LYS F 2 100 ? 116.915 91.124 96.273 1.00 40.01 100 LYS F N 1
ATOM 8571 C CA . LYS F 2 100 ? 117.903 90.713 95.290 1.00 40.01 100 LYS F CA 1
ATOM 8572 C C . LYS F 2 100 ? 119.131 91.605 95.290 1.00 40.01 100 LYS F C 1
ATOM 8573 O O . LYS F 2 100 ? 120.047 91.372 94.500 1.00 40.01 100 LYS F O 1
ATOM 8579 N N . SER F 2 101 ? 119.174 92.608 96.148 1.00 37.00 101 SER F N 1
ATOM 8580 C CA . SER F 2 101 ? 120.242 93.598 96.135 1.00 37.00 101 SER F CA 1
ATOM 8581 C C . SER F 2 101 ? 121.482 93.047 96.821 1.00 37.00 101 SER F C 1
ATOM 8582 O O . SER F 2 101 ? 121.389 92.554 97.946 1.00 37.00 101 SER F O 1
ATOM 8585 N N . PRO F 2 102 ? 122.649 93.108 96.180 1.00 35.27 102 PRO F N 1
ATOM 8586 C CA . PRO F 2 102 ? 123.860 92.582 96.815 1.00 35.27 102 PRO F CA 1
ATOM 8587 C C . PRO F 2 102 ? 124.404 93.440 97.942 1.00 35.27 102 PRO F C 1
ATOM 8588 O O . PRO F 2 102 ? 125.166 92.917 98.761 1.00 35.27 102 PRO F O 1
ATOM 8592 N N . MET F 2 103 ? 124.065 94.728 98.018 1.00 35.92 103 MET F N 1
ATOM 8593 C CA . MET F 2 103 ? 124.525 95.524 99.152 1.00 35.92 103 MET F CA 1
ATOM 8594 C C . MET F 2 103 ? 123.720 95.217 100.401 1.00 35.92 103 MET F C 1
ATOM 8595 O O . MET F 2 103 ? 124.281 95.095 101.493 1.00 35.92 103 MET F O 1
ATOM 8600 N N . HIS F 2 104 ? 122.405 95.105 100.253 1.00 34.21 104 HIS F N 1
ATOM 8601 C CA . HIS F 2 104 ? 121.530 94.820 101.374 1.00 34.21 104 HIS F CA 1
ATOM 8602 C C . HIS F 2 104 ? 121.688 93.398 101.884 1.00 34.21 104 HIS F C 1
ATOM 8603 O O . HIS F 2 104 ? 121.333 93.123 103.033 1.00 34.21 104 HIS F O 1
ATOM 8610 N N . ARG F 2 105 ? 122.207 92.490 101.065 1.00 35.64 105 ARG F N 1
ATOM 8611 C CA . ARG F 2 105 ? 122.550 91.165 101.554 1.00 35.64 105 ARG F CA 1
ATOM 8612 C C . ARG F 2 105 ? 123.898 91.159 102.256 1.00 35.64 105 ARG F C 1
ATOM 8613 O O . ARG F 2 105 ? 124.083 90.440 103.240 1.00 35.64 105 ARG F O 1
ATOM 8621 N N . ALA F 2 106 ? 124.852 91.942 101.760 1.00 34.08 106 ALA F N 1
ATOM 8622 C CA . ALA F 2 106 ? 126.163 91.989 102.386 1.00 34.08 106 ALA F CA 1
ATOM 8623 C C . ALA F 2 106 ? 126.140 92.789 103.675 1.00 34.08 106 ALA F C 1
ATOM 8624 O O . ALA F 2 106 ? 126.984 92.574 104.550 1.00 34.08 106 ALA F O 1
ATOM 8626 N N . LEU F 2 107 ? 125.195 93.717 103.808 1.00 34.69 107 LEU F N 1
ATOM 8627 C CA . LEU F 2 107 ? 125.021 94.429 105.065 1.00 34.69 107 LEU F CA 1
ATOM 8628 C C . LEU F 2 107 ? 124.406 93.527 106.121 1.00 34.69 107 LEU F C 1
ATOM 8629 O O . LEU F 2 107 ? 124.847 93.519 107.274 1.00 34.69 107 LEU F O 1
ATOM 8634 N N . ALA F 2 108 ? 123.392 92.757 105.743 1.00 35.47 108 ALA F N 1
ATOM 8635 C CA . ALA F 2 108 ? 122.642 91.945 106.686 1.00 35.47 108 ALA F CA 1
ATOM 8636 C C . ALA F 2 108 ? 123.347 90.657 107.069 1.00 35.47 108 ALA F C 1
ATOM 8637 O O . ALA F 2 108 ? 122.933 90.014 108.036 1.00 35.47 108 ALA F O 1
ATOM 8639 N N . ALA F 2 109 ? 124.387 90.263 106.349 1.00 34.88 109 ALA F N 1
ATOM 8640 C CA . ALA F 2 109 ? 125.120 89.051 106.674 1.00 34.88 109 ALA F CA 1
ATOM 8641 C C . ALA F 2 109 ? 126.148 89.256 107.773 1.00 34.88 109 ALA F C 1
ATOM 8642 O O . ALA F 2 109 ? 126.831 88.300 108.143 1.00 34.88 109 ALA F O 1
ATOM 8644 N N . LEU F 2 110 ? 126.278 90.467 108.295 1.00 36.75 110 LEU F N 1
ATOM 8645 C CA . LEU F 2 110 ? 127.192 90.780 109.379 1.00 36.75 110 LEU F CA 1
ATOM 8646 C C . LEU F 2 110 ? 126.400 91.090 110.636 1.00 36.75 110 LEU F C 1
ATOM 8647 O O . LEU F 2 110 ? 125.387 91.791 110.585 1.00 36.75 110 LEU F O 1
ATOM 8652 N N . ASP F 2 111 ? 126.863 90.565 111.763 1.00 40.16 111 ASP F N 1
ATOM 8653 C CA . ASP F 2 111 ? 126.180 90.760 113.037 1.00 40.16 111 ASP F CA 1
ATOM 8654 C C . ASP F 2 111 ? 126.551 92.131 113.578 1.00 40.16 111 ASP F C 1
ATOM 8655 O O . ASP F 2 111 ? 127.555 92.305 114.265 1.00 40.16 111 ASP F O 1
ATOM 8660 N N . TRP F 2 112 ? 125.726 93.119 113.262 1.00 37.37 112 TRP F N 1
ATOM 8661 C CA . TRP F 2 112 ? 125.944 94.474 113.730 1.00 37.37 112 TRP F CA 1
ATOM 8662 C C . TRP F 2 112 ? 125.248 94.679 115.064 1.00 37.37 112 TRP F C 1
ATOM 8663 O O . TRP F 2 112 ? 124.271 94.004 115.388 1.00 37.37 112 TRP F O 1
ATOM 8674 N N . ARG F 2 113 ? 125.759 95.629 115.837 1.00 42.26 113 ARG F N 1
ATOM 8675 C CA . ARG F 2 113 ? 125.114 96.057 117.069 1.00 42.26 113 ARG F CA 1
ATOM 8676 C C . ARG F 2 113 ? 124.281 97.312 116.884 1.00 42.26 113 ARG F C 1
ATOM 8677 O O . ARG F 2 113 ? 123.242 97.460 117.526 1.00 42.26 113 ARG F O 1
ATOM 8685 N N . THR F 2 114 ? 124.717 98.213 116.009 1.00 37.57 114 THR F N 1
ATOM 8686 C CA . THR F 2 114 ? 124.102 99.519 115.839 1.00 37.57 114 THR F CA 1
ATOM 8687 C C . THR F 2 114 ? 124.284 99.958 114.396 1.00 37.57 114 THR F C 1
ATOM 8688 O O . THR F 2 114 ? 125.405 99.947 113.887 1.00 37.57 114 THR F O 1
ATOM 8692 N N . ILE F 2 115 ? 123.189 100.337 113.743 1.00 34.66 115 ILE F N 1
ATOM 8693 C CA . ILE F 2 115 ? 123.222 100.910 112.403 1.00 34.66 115 ILE F CA 1
ATOM 8694 C C . ILE F 2 115 ? 122.524 102.259 112.446 1.00 34.66 115 ILE F C 1
ATOM 8695 O O . ILE F 2 115 ? 121.366 102.348 112.864 1.00 34.66 115 ILE F O 1
ATOM 8700 N N . TYR F 2 116 ? 123.228 103.302 112.032 1.00 32.44 116 TYR F N 1
ATOM 8701 C CA . TYR F 2 116 ? 122.645 104.613 111.795 1.00 32.44 116 TYR F CA 1
ATOM 8702 C C . TYR F 2 116 ? 122.295 104.763 110.326 1.00 32.44 116 TYR F C 1
ATOM 8703 O O . TYR F 2 116 ? 123.031 104.299 109.455 1.00 32.44 116 TYR F O 1
ATOM 8712 N N . THR F 2 117 ? 121.174 105.413 110.053 1.00 32.92 117 THR F N 1
ATOM 8713 C CA . THR F 2 117 ? 120.855 105.770 108.684 1.00 32.92 117 THR F CA 1
ATOM 8714 C C . THR F 2 117 ? 120.118 107.096 108.674 1.00 32.92 117 THR F C 1
ATOM 8715 O O . THR F 2 117 ? 119.438 107.461 109.634 1.00 32.92 117 THR F O 1
ATOM 8719 N N . THR F 2 118 ? 120.295 107.828 107.585 1.00 33.59 118 THR F N 1
ATOM 8720 C CA . THR F 2 118 ? 119.724 109.151 107.438 1.00 33.59 118 THR F CA 1
ATOM 8721 C C . THR F 2 118 ? 118.530 109.177 106.503 1.00 33.59 118 THR F C 1
ATOM 8722 O O . THR F 2 118 ? 117.909 110.231 106.352 1.00 33.59 118 THR F O 1
ATOM 8726 N N . ASN F 2 119 ? 118.192 108.058 105.885 1.00 34.47 119 ASN F N 1
ATOM 8727 C CA . ASN F 2 119 ? 117.080 108.002 104.958 1.00 34.47 119 ASN F CA 1
ATOM 8728 C C . ASN F 2 119 ? 115.854 107.369 105.604 1.00 34.47 119 ASN F C 1
ATOM 8729 O O . ASN F 2 119 ? 115.959 106.555 106.520 1.00 34.47 119 ASN F O 1
ATOM 8734 N N . TYR F 2 120 ? 114.680 107.772 105.114 1.00 37.81 120 TYR F N 1
ATOM 8735 C CA . TYR F 2 120 ? 113.430 107.571 105.833 1.00 37.81 120 TYR F CA 1
ATOM 8736 C C . TYR F 2 120 ? 112.788 106.223 105.546 1.00 37.81 120 TYR F C 1
ATOM 8737 O O . TYR F 2 120 ? 111.892 105.811 106.286 1.00 37.81 120 TYR F O 1
ATOM 8746 N N . ASP F 2 121 ? 113.203 105.547 104.482 1.00 41.39 121 ASP F N 1
ATOM 8747 C CA . ASP F 2 121 ? 112.625 104.278 104.085 1.00 41.39 121 ASP F CA 1
ATOM 8748 C C . ASP F 2 121 ? 113.039 103.165 105.046 1.00 41.39 121 ASP F C 1
ATOM 8749 O O . ASP F 2 121 ? 113.946 103.318 105.866 1.00 41.39 121 ASP F O 1
ATOM 8754 N N . LYS F 2 122 ? 112.366 102.022 104.932 1.00 42.40 122 LYS F N 1
ATOM 8755 C CA . LYS F 2 122 ? 112.540 100.937 105.884 1.00 42.40 122 LYS F CA 1
ATOM 8756 C C . LYS F 2 122 ? 113.470 99.838 105.380 1.00 42.40 122 LYS F C 1
ATOM 8757 O O . LYS F 2 122 ? 113.411 98.712 105.876 1.00 42.40 122 LYS F O 1
ATOM 8763 N N . HIS F 2 123 ? 114.366 100.151 104.453 1.00 40.44 123 HIS F N 1
ATOM 8764 C CA . HIS F 2 123 ? 115.087 99.117 103.725 1.00 40.44 123 HIS F CA 1
ATOM 8765 C C . HIS F 2 123 ? 116.404 98.711 104.368 1.00 40.44 123 HIS F C 1
ATOM 8766 O O . HIS F 2 123 ? 117.084 97.829 103.841 1.00 40.44 123 HIS F O 1
ATOM 8773 N N . VAL F 2 124 ? 116.772 99.304 105.493 1.00 39.12 124 VAL F N 1
ATOM 8774 C CA . VAL F 2 124 ? 117.899 98.806 106.269 1.00 39.12 124 VAL F CA 1
ATOM 8775 C C . VAL F 2 124 ? 117.429 97.818 107.331 1.00 39.12 124 VAL F C 1
ATOM 8776 O O . VAL F 2 124 ? 118.086 96.809 107.589 1.00 39.12 124 VAL F O 1
ATOM 8780 N N . GLU F 2 125 ? 116.260 98.065 107.923 1.00 40.39 125 GLU F N 1
ATOM 8781 C CA . GLU F 2 125 ? 115.670 97.092 108.835 1.00 40.39 125 GLU F CA 1
ATOM 8782 C C . GLU F 2 125 ? 115.132 95.894 108.080 1.00 40.39 125 GLU F C 1
ATOM 8783 O O . GLU F 2 125 ? 115.321 94.750 108.507 1.00 40.39 125 GLU F O 1
ATOM 8789 N N . GLY F 2 126 ? 114.439 96.143 106.970 1.00 39.42 126 GLY F N 1
ATOM 8790 C CA . GLY F 2 126 ? 113.916 95.077 106.145 1.00 39.42 126 GLY F CA 1
ATOM 8791 C C . GLY F 2 126 ? 114.980 94.221 105.509 1.00 39.42 126 GLY F C 1
ATOM 8792 O O . GLY F 2 126 ? 114.709 93.065 105.183 1.00 39.42 126 GLY F O 1
ATOM 8793 N N . ALA F 2 127 ? 116.186 94.758 105.328 1.00 38.56 127 ALA F N 1
ATOM 8794 C CA . ALA F 2 127 ? 117.293 93.940 104.857 1.00 38.56 127 ALA F CA 1
ATOM 8795 C C . ALA F 2 127 ? 117.725 92.941 105.916 1.00 38.56 127 ALA F C 1
ATOM 8796 O O . ALA F 2 127 ? 118.023 91.786 105.598 1.00 38.56 127 ALA F O 1
ATOM 8798 N N . LEU F 2 128 ? 117.762 93.365 107.180 1.00 37.80 128 LEU F N 1
ATOM 8799 C CA . LEU F 2 128 ? 118.121 92.460 108.265 1.00 37.80 128 LEU F CA 1
ATOM 8800 C C . LEU F 2 128 ? 117.049 91.410 108.499 1.00 37.80 128 LEU F C 1
ATOM 8801 O O . LEU F 2 128 ? 117.363 90.288 108.901 1.00 37.80 128 LEU F O 1
ATOM 8806 N N . ARG F 2 129 ? 115.792 91.744 108.245 1.00 39.35 129 ARG F N 1
ATOM 8807 C CA . ARG F 2 129 ? 114.710 90.794 108.435 1.00 39.35 129 ARG F CA 1
ATOM 8808 C C . ARG F 2 129 ? 114.556 89.846 107.255 1.00 39.35 129 ARG F C 1
ATOM 8809 O O . ARG F 2 129 ? 113.922 88.799 107.399 1.00 39.35 129 ARG F O 1
ATOM 8817 N N . ASP F 2 130 ? 115.113 90.192 106.095 1.00 41.30 130 ASP F N 1
ATOM 8818 C CA . ASP F 2 130 ? 115.168 89.245 104.990 1.00 41.30 130 ASP F CA 1
ATOM 8819 C C . ASP F 2 130 ? 116.207 88.167 105.237 1.00 41.30 130 ASP F C 1
ATOM 8820 O O . ASP F 2 130 ? 116.066 87.047 104.739 1.00 41.30 130 ASP F O 1
ATOM 8825 N N . ALA F 2 131 ? 117.254 88.485 105.991 1.00 39.31 131 ALA F N 1
ATOM 8826 C CA . ALA F 2 131 ? 118.271 87.524 106.380 1.00 39.31 131 ALA F CA 1
ATOM 8827 C C . ALA F 2 131 ? 117.891 86.748 107.629 1.00 39.31 131 ALA F C 1
ATOM 8828 O O . ALA F 2 131 ? 118.712 85.984 108.142 1.00 39.31 131 ALA F O 1
ATOM 8830 N N . GLY F 2 132 ? 116.672 86.928 108.129 1.00 38.88 132 GLY F N 1
ATOM 8831 C CA . GLY F 2 132 ? 116.202 86.214 109.292 1.00 38.88 132 GLY F CA 1
ATOM 8832 C C . GLY F 2 132 ? 116.626 86.798 110.613 1.00 38.88 132 GLY F C 1
ATOM 8833 O O . GLY F 2 132 ? 116.479 86.132 111.641 1.00 38.88 132 GLY F O 1
ATOM 8834 N N . LYS F 2 133 ? 117.148 88.014 110.625 1.00 38.32 133 LYS F N 1
ATOM 8835 C CA . LYS F 2 133 ? 117.622 88.654 111.838 1.00 38.32 133 LYS F CA 1
ATOM 8836 C C . LYS F 2 133 ? 116.602 89.670 112.324 1.00 38.32 133 LYS F C 1
ATOM 8837 O O . LYS F 2 133 ? 115.737 90.123 111.576 1.00 38.32 133 LYS F O 1
ATOM 8843 N N . GLN F 2 134 ? 116.708 90.018 113.594 1.00 41.52 134 GLN F N 1
ATOM 8844 C CA . GLN F 2 134 ? 115.787 90.948 114.222 1.00 41.52 134 GLN F CA 1
ATOM 8845 C C . GLN F 2 134 ? 116.427 92.322 114.329 1.00 41.52 134 GLN F C 1
ATOM 8846 O O . GLN F 2 134 ? 117.605 92.448 114.667 1.00 41.52 134 GLN F O 1
ATOM 8852 N N . ALA F 2 135 ? 115.642 93.350 114.039 1.00 39.93 135 ALA F N 1
ATOM 8853 C CA . ALA F 2 135 ? 116.098 94.723 114.130 1.00 39.93 135 ALA F CA 1
ATOM 8854 C C . ALA F 2 135 ? 115.117 95.527 114.962 1.00 39.93 135 ALA F C 1
ATOM 8855 O O . ALA F 2 135 ? 113.923 95.231 114.998 1.00 39.93 135 ALA F O 1
ATOM 8857 N N . ALA F 2 136 ? 115.636 96.549 115.631 1.00 37.78 136 ALA F N 1
ATOM 8858 C CA . ALA F 2 136 ? 114.837 97.463 116.432 1.00 37.78 136 ALA F CA 1
ATOM 8859 C C . ALA F 2 136 ? 114.981 98.865 115.864 1.00 37.78 136 ALA F C 1
ATOM 8860 O O . ALA F 2 136 ? 116.089 99.403 115.811 1.00 37.78 136 ALA F O 1
ATOM 8862 N N . VAL F 2 137 ? 113.870 99.451 115.449 1.00 35.62 137 VAL F N 1
ATOM 8863 C CA . VAL F 2 137 ? 113.855 100.785 114.865 1.00 35.62 137 VAL F CA 1
ATOM 8864 C C . VAL F 2 137 ? 113.786 101.801 115.995 1.00 35.62 137 VAL F C 1
ATOM 8865 O O . VAL F 2 137 ? 112.880 101.747 116.831 1.00 35.62 137 VAL F O 1
ATOM 8869 N N . LEU F 2 138 ? 114.729 102.731 116.021 1.00 34.50 138 LEU F N 1
ATOM 8870 C CA . LEU F 2 138 ? 114.813 103.731 117.082 1.00 34.50 138 LEU F CA 1
ATOM 8871 C C . LEU F 2 138 ? 114.767 105.117 116.455 1.00 34.50 138 LEU F C 1
ATOM 8872 O O . LEU F 2 138 ? 115.766 105.598 115.916 1.00 34.50 138 LEU F O 1
ATOM 8877 N N . ALA F 2 139 ? 113.607 105.757 116.527 1.00 34.96 139 ALA F N 1
ATOM 8878 C CA . ALA F 2 139 ? 113.418 107.101 116.006 1.00 34.96 139 ALA F CA 1
ATOM 8879 C C . ALA F 2 139 ? 112.994 108.093 117.074 1.00 34.96 139 ALA F C 1
ATOM 8880 O O . ALA F 2 139 ? 113.569 109.180 117.165 1.00 34.96 139 ALA F O 1
ATOM 8882 N N . SER F 2 140 ? 112.012 107.749 117.895 1.00 36.94 140 SER F N 1
ATOM 8883 C CA . SER F 2 140 ? 111.412 108.665 118.849 1.00 36.94 140 SER F CA 1
ATOM 8884 C C . SER F 2 140 ? 111.772 108.265 120.273 1.00 36.94 140 SER F C 1
ATOM 8885 O O . SER F 2 140 ? 112.405 107.238 120.510 1.00 36.94 140 SER F O 1
ATOM 8888 N N . PHE F 2 141 ? 111.351 109.101 121.227 1.00 39.72 141 PHE F N 1
ATOM 8889 C CA . PHE F 2 141 ? 111.558 108.817 122.645 1.00 39.72 141 PHE F CA 1
ATOM 8890 C C . PHE F 2 141 ? 110.795 107.580 123.092 1.00 39.72 141 PHE F C 1
ATOM 8891 O O . PHE F 2 141 ? 111.269 106.845 123.960 1.00 39.72 141 PHE F O 1
ATOM 8899 N N . ALA F 2 142 ? 109.630 107.325 122.502 1.00 36.90 142 ALA F N 1
ATOM 8900 C CA . ALA F 2 142 ? 108.858 106.144 122.841 1.00 36.90 142 ALA F CA 1
ATOM 8901 C C . ALA F 2 142 ? 109.496 104.867 122.329 1.00 36.90 142 ALA F C 1
ATOM 8902 O O . ALA F 2 142 ? 109.171 103.790 122.829 1.00 36.90 142 ALA F O 1
ATOM 8904 N N . ASP F 2 143 ? 110.390 104.962 121.345 1.00 37.41 143 ASP F N 1
ATOM 8905 C CA . ASP F 2 143 ? 111.102 103.795 120.841 1.00 37.41 143 ASP F CA 1
ATOM 8906 C C . ASP F 2 143 ? 112.294 103.443 121.716 1.00 37.41 143 ASP F C 1
ATOM 8907 O O . ASP F 2 143 ? 112.577 102.263 121.932 1.00 37.41 143 ASP F O 1
ATOM 8912 N N . PHE F 2 144 ? 113.011 104.450 122.209 1.00 35.14 144 PHE F N 1
ATOM 8913 C CA . PHE F 2 144 ? 114.106 104.205 123.136 1.00 35.14 144 PHE F CA 1
ATOM 8914 C C . PHE F 2 144 ? 113.600 103.658 124.465 1.00 35.14 144 PHE F C 1
ATOM 8915 O O . PHE F 2 144 ? 114.239 102.793 125.068 1.00 35.14 144 PHE F O 1
ATOM 8923 N N . GLN F 2 145 ? 112.445 104.131 124.924 1.00 38.72 145 GLN F N 1
ATOM 8924 C CA . GLN F 2 145 ? 111.876 103.665 126.180 1.00 38.72 145 GLN F CA 1
ATOM 8925 C C . GLN F 2 145 ? 111.322 102.252 126.096 1.00 38.72 145 GLN F C 1
ATOM 8926 O O . GLN F 2 145 ? 111.291 101.562 127.115 1.00 38.72 145 GLN F O 1
ATOM 8932 N N . GLY F 2 146 ? 110.883 101.807 124.924 1.00 38.69 146 GLY F N 1
ATOM 8933 C CA . GLY F 2 146 ? 110.262 100.513 124.780 1.00 38.69 146 GLY F CA 1
ATOM 8934 C C . GLY F 2 146 ? 111.221 99.360 124.980 1.00 38.69 146 GLY F C 1
ATOM 8935 O O . GLY F 2 146 ? 112.441 99.514 124.891 1.00 38.69 146 GLY F O 1
ATOM 8936 N N . PRO F 2 147 ? 110.688 98.176 125.268 1.00 40.19 147 PRO F N 1
ATOM 8937 C CA . PRO F 2 147 ? 111.556 97.032 125.555 1.00 40.19 147 PRO F CA 1
ATOM 8938 C C . PRO F 2 147 ? 112.102 96.381 124.293 1.00 40.19 147 PRO F C 1
ATOM 8939 O O . PRO F 2 147 ? 111.448 96.340 123.248 1.00 40.19 147 PRO F O 1
ATOM 8943 N N . ARG F 2 148 ? 113.324 95.876 124.407 1.00 41.99 148 ARG F N 1
ATOM 8944 C CA . ARG F 2 148 ? 114.018 95.134 123.366 1.00 41.99 148 ARG F CA 1
ATOM 8945 C C . ARG F 2 148 ? 114.664 93.902 123.978 1.00 41.99 148 ARG F C 1
ATOM 8946 O O . ARG F 2 148 ? 114.595 93.669 125.187 1.00 41.99 148 ARG F O 1
ATOM 8954 N N . ALA F 2 149 ? 115.311 93.115 123.130 1.00 43.80 149 ALA F N 1
ATOM 8955 C CA . ALA F 2 149 ? 116.194 92.060 123.589 1.00 43.80 149 ALA F CA 1
ATOM 8956 C C . ALA F 2 149 ? 117.615 92.608 123.632 1.00 43.80 149 ALA F C 1
ATOM 8957 O O . ALA F 2 149 ? 117.846 93.798 123.415 1.00 43.80 149 ALA F O 1
ATOM 8959 N N . ARG F 2 150 ? 118.590 91.752 123.907 1.00 48.71 150 ARG F N 1
ATOM 8960 C CA . ARG F 2 150 ? 119.976 92.185 124.024 1.00 48.71 150 ARG F CA 1
ATOM 8961 C C . ARG F 2 150 ? 120.767 91.996 122.737 1.00 48.71 150 ARG F C 1
ATOM 8962 O O . ARG F 2 150 ? 121.585 92.847 122.384 1.00 48.71 150 ARG F O 1
ATOM 8970 N N . ASP F 2 151 ? 120.526 90.902 122.023 1.00 48.38 151 ASP F N 1
ATOM 8971 C CA . ASP F 2 151 ? 121.254 90.562 120.811 1.00 48.38 151 ASP F CA 1
ATOM 8972 C C . ASP F 2 151 ? 120.791 91.362 119.599 1.00 48.38 151 ASP F C 1
ATOM 8973 O O . ASP F 2 151 ? 121.498 91.388 118.586 1.00 48.38 151 ASP F O 1
ATOM 8978 N N . VAL F 2 152 ? 119.649 92.043 119.693 1.00 42.10 152 VAL F N 1
ATOM 8979 C CA . VAL F 2 152 ? 119.009 92.651 118.532 1.00 42.10 152 VAL F CA 1
ATOM 8980 C C . VAL F 2 152 ? 119.791 93.876 118.079 1.00 42.10 152 VAL F C 1
ATOM 8981 O O . VAL F 2 152 ? 120.171 94.726 118.893 1.00 42.10 152 VAL F O 1
ATOM 8985 N N . CYS F 2 153 ? 120.059 93.953 116.777 1.00 39.83 153 CYS F N 1
ATOM 8986 C CA . CYS F 2 153 ? 120.673 95.134 116.189 1.00 39.83 153 CYS F CA 1
ATOM 8987 C C . CYS F 2 153 ? 119.724 96.319 116.269 1.00 39.83 153 CYS F C 1
ATOM 8988 O O . CYS F 2 153 ? 118.557 96.222 115.887 1.00 39.83 153 CYS F O 1
ATOM 8991 N N . GLU F 2 154 ? 120.226 97.438 116.772 1.00 39.12 154 GLU F N 1
ATOM 8992 C CA . GLU F 2 154 ? 119.434 98.649 116.917 1.00 39.12 154 GLU F CA 1
ATOM 8993 C C . GLU F 2 154 ? 119.663 99.538 115.703 1.00 39.12 154 GLU F C 1
ATOM 8994 O O . GLU F 2 154 ? 120.768 100.037 115.491 1.00 39.12 154 GLU F O 1
ATOM 9000 N N . VAL F 2 155 ? 118.620 99.726 114.905 1.00 35.81 155 VAL F N 1
ATOM 9001 C CA . VAL F 2 155 ? 118.685 100.569 113.721 1.00 35.81 155 VAL F CA 1
ATOM 9002 C C . VAL F 2 155 ? 118.205 101.955 114.119 1.00 35.81 155 VAL F C 1
ATOM 9003 O O . VAL F 2 155 ? 117.033 102.148 114.438 1.00 35.81 155 VAL F O 1
ATOM 9007 N N . ILE F 2 156 ? 119.107 102.922 114.103 1.00 32.98 156 ILE F N 1
ATOM 9008 C CA . ILE F 2 156 ? 118.802 104.272 114.543 1.00 32.98 156 ILE F CA 1
ATOM 9009 C C . ILE F 2 156 ? 118.494 105.118 113.324 1.00 32.98 156 ILE F C 1
ATOM 9010 O O . ILE F 2 156 ? 119.326 105.270 112.427 1.00 32.98 156 ILE F O 1
ATOM 9015 N N . LYS F 2 157 ? 117.288 105.662 113.296 1.00 33.88 157 LYS F N 1
ATOM 9016 C CA . LYS F 2 157 ? 116.809 106.482 112.196 1.00 33.88 157 LYS F CA 1
ATOM 9017 C C . LYS F 2 157 ? 117.116 107.919 112.565 1.00 33.88 157 LYS F C 1
ATOM 9018 O O . LYS F 2 157 ? 116.407 108.539 113.357 1.00 33.88 157 LYS F O 1
ATOM 9024 N N . PHE F 2 158 ? 118.199 108.435 111.998 1.00 33.13 158 PHE F N 1
ATOM 9025 C CA . PHE F 2 158 ? 118.759 109.707 112.412 1.00 33.13 158 PHE F CA 1
ATOM 9026 C C . PHE F 2 158 ? 117.909 110.878 111.954 1.00 33.13 158 PHE F C 1
ATOM 9027 O O . PHE F 2 158 ? 117.927 111.928 112.600 1.00 33.13 158 PHE F O 1
ATOM 9035 N N . HIS F 2 159 ? 117.145 110.712 110.876 1.00 34.33 159 HIS F N 1
ATOM 9036 C CA . HIS F 2 159 ? 116.252 111.748 110.383 1.00 34.33 159 HIS F CA 1
ATOM 9037 C C . HIS F 2 159 ? 114.794 111.316 110.346 1.00 34.33 159 HIS F C 1
ATOM 9038 O O . HIS F 2 159 ? 113.987 111.978 109.690 1.00 34.33 159 HIS F O 1
ATOM 9045 N N . GLY F 2 160 ? 114.433 110.230 111.013 1.00 35.31 160 GLY F N 1
ATOM 9046 C CA . GLY F 2 160 ? 113.047 109.871 111.222 1.00 35.31 160 GLY F CA 1
ATOM 9047 C C . GLY F 2 160 ? 112.601 108.711 110.351 1.00 35.31 160 GLY F C 1
ATOM 9048 O O . GLY F 2 160 ? 113.307 108.242 109.462 1.00 35.31 160 GLY F O 1
ATOM 9049 N N . THR F 2 161 ? 111.386 108.255 110.641 1.00 38.79 161 THR F N 1
ATOM 9050 C CA . THR F 2 161 ? 110.735 107.166 109.934 1.00 38.79 161 THR F CA 1
ATOM 9051 C C . THR F 2 161 ? 109.445 107.654 109.301 1.00 38.79 161 THR F C 1
ATOM 9052 O O . THR F 2 161 ? 108.768 108.531 109.840 1.00 38.79 161 THR F O 1
ATOM 9056 N N . LEU F 2 162 ? 109.074 107.039 108.181 1.00 41.63 162 LEU F N 1
ATOM 9057 C CA . LEU F 2 162 ? 107.859 107.442 107.489 1.00 41.63 162 LEU F CA 1
ATOM 9058 C C . LEU F 2 162 ? 106.590 107.028 108.218 1.00 41.63 162 LEU F C 1
ATOM 9059 O O . LEU F 2 162 ? 105.550 107.658 108.012 1.00 41.63 162 LEU F O 1
ATOM 9064 N N . ASP F 2 163 ? 106.635 106.003 109.065 1.00 42.66 163 ASP F N 1
ATOM 9065 C CA . ASP F 2 163 ? 105.453 105.632 109.830 1.00 42.66 163 ASP F CA 1
ATOM 9066 C C . ASP F 2 163 ? 105.332 106.391 111.145 1.00 42.66 163 ASP F C 1
ATOM 9067 O O . ASP F 2 163 ? 104.380 106.158 111.893 1.00 42.66 163 ASP F O 1
ATOM 9072 N N . GLN F 2 164 ? 106.273 107.281 111.443 1.00 40.22 164 GLN F N 1
ATOM 9073 C CA . GLN F 2 164 ? 106.161 108.241 112.538 1.00 40.22 164 GLN F CA 1
ATOM 9074 C C . GLN F 2 164 ? 106.501 109.603 111.955 1.00 40.22 164 GLN F C 1
ATOM 9075 O O . GLN F 2 164 ? 107.651 110.051 112.042 1.00 40.22 164 GLN F O 1
ATOM 9081 N N . PRO F 2 165 ? 105.523 110.291 111.353 1.00 41.51 165 PRO F N 1
ATOM 9082 C CA . PRO F 2 165 ? 105.827 111.496 110.567 1.00 41.51 165 PRO F CA 1
ATOM 9083 C C . PRO F 2 165 ? 106.304 112.689 111.374 1.00 41.51 165 PRO F C 1
ATOM 9084 O O . PRO F 2 165 ? 106.858 113.623 110.783 1.00 41.51 165 PRO F O 1
ATOM 9088 N N . ASP F 2 166 ? 106.135 112.692 112.688 1.00 44.23 166 ASP F N 1
ATOM 9089 C CA . ASP F 2 166 ? 106.633 113.779 113.518 1.00 44.23 166 ASP F CA 1
ATOM 9090 C C . ASP F 2 166 ? 108.120 113.671 113.831 1.00 44.23 166 ASP F C 1
ATOM 9091 O O . ASP F 2 166 ? 108.628 114.466 114.625 1.00 44.23 166 ASP F O 1
ATOM 9096 N N . THR F 2 167 ? 108.818 112.712 113.235 1.00 39.42 167 THR F N 1
ATOM 9097 C CA . THR F 2 167 ? 110.245 112.525 113.412 1.00 39.42 167 THR F CA 1
ATOM 9098 C C . THR F 2 167 ? 111.036 112.862 112.162 1.00 39.42 167 THR F C 1
ATOM 9099 O O . THR F 2 167 ? 112.268 112.855 112.207 1.00 39.42 167 THR F O 1
ATOM 9103 N N . ILE F 2 168 ? 110.358 113.188 111.060 1.00 37.99 168 ILE F N 1
ATOM 9104 C CA . ILE F 2 168 ? 111.010 113.407 109.774 1.00 37.99 168 ILE F CA 1
ATOM 9105 C C . ILE F 2 168 ? 111.770 114.726 109.792 1.00 37.99 168 ILE F C 1
ATOM 9106 O O . ILE F 2 168 ? 111.241 115.757 110.225 1.00 37.99 168 ILE F O 1
ATOM 9111 N N . VAL F 2 169 ? 113.010 114.700 109.319 1.00 36.46 169 VAL F N 1
ATOM 9112 C CA . VAL F 2 169 ? 113.805 115.908 109.141 1.00 36.46 169 VAL F CA 1
ATOM 9113 C C . VAL F 2 169 ? 113.821 116.183 107.640 1.00 36.46 169 VAL F C 1
ATOM 9114 O O . VAL F 2 169 ? 114.607 115.616 106.886 1.00 36.46 169 VAL F O 1
ATOM 9118 N N . LEU F 2 170 ? 112.905 117.044 107.201 1.00 39.65 170 LEU F N 1
ATOM 9119 C CA . LEU F 2 170 ? 112.736 117.367 105.787 1.00 39.65 170 LEU F CA 1
ATOM 9120 C C . LEU F 2 170 ? 112.602 118.852 105.491 1.00 39.65 170 LEU F C 1
ATOM 9121 O O . LEU F 2 170 ? 113.013 119.281 104.411 1.00 39.65 170 LEU F O 1
ATOM 9126 N N . THR F 2 171 ? 112.072 119.648 106.408 1.00 39.92 171 THR F N 1
ATOM 9127 C CA . THR F 2 171 ? 112.039 121.099 106.301 1.00 39.92 171 THR F CA 1
ATOM 9128 C C . THR F 2 171 ? 113.406 121.671 106.667 1.00 39.92 171 THR F C 1
ATOM 9129 O O . THR F 2 171 ? 114.109 121.110 107.510 1.00 39.92 171 THR F O 1
ATOM 9133 N N . GLU F 2 172 ? 113.802 122.755 105.979 1.00 40.33 172 GLU F N 1
ATOM 9134 C CA . GLU F 2 172 ? 115.050 123.466 106.264 1.00 40.33 172 GLU F CA 1
ATOM 9135 C C . GLU F 2 172 ? 115.153 123.892 107.723 1.00 40.33 172 GLU F C 1
ATOM 9136 O O . GLU F 2 172 ? 116.235 123.832 108.318 1.00 40.33 172 GLU F O 1
ATOM 9142 N N . SER F 2 173 ? 114.039 124.338 108.308 1.00 39.52 173 SER F N 1
ATOM 9143 C CA . SER F 2 173 ? 114.012 124.684 109.722 1.00 39.52 173 SER F CA 1
ATOM 9144 C C . SER F 2 173 ? 114.262 123.473 110.605 1.00 39.52 173 SER F C 1
ATOM 9145 O O . SER F 2 173 ? 114.865 123.606 111.673 1.00 39.52 173 SER F O 1
ATOM 9148 N N . SER F 2 174 ? 113.826 122.289 110.177 1.00 37.02 174 SER F N 1
ATOM 9149 C CA . SER F 2 174 ? 114.106 121.088 110.950 1.00 37.02 174 SER F CA 1
ATOM 9150 C C . SER F 2 174 ? 115.540 120.620 110.771 1.00 37.02 174 SER F C 1
ATOM 9151 O O . SER F 2 174 ? 116.083 119.973 111.666 1.00 37.02 174 SER F O 1
ATOM 9154 N N . TYR F 2 175 ? 116.168 120.926 109.639 1.00 36.41 175 TYR F N 1
ATOM 9155 C CA . TYR F 2 175 ? 117.601 120.699 109.519 1.00 36.41 175 TYR F CA 1
ATOM 9156 C C . TYR F 2 175 ? 118.382 121.650 110.405 1.00 36.41 175 TYR F C 1
ATOM 9157 O O . TYR F 2 175 ? 119.382 121.257 111.008 1.00 36.41 175 TYR F O 1
ATOM 9166 N N . PHE F 2 176 ? 117.942 122.906 110.489 1.00 35.75 176 PHE F N 1
ATOM 9167 C CA . PHE F 2 176 ? 118.598 123.886 111.344 1.00 35.75 176 PHE F CA 1
ATOM 9168 C C . PHE F 2 176 ? 118.391 123.584 112.817 1.00 35.75 176 PHE F C 1
ATOM 9169 O O . PHE F 2 176 ? 119.267 123.878 113.635 1.00 35.75 176 PHE F O 1
ATOM 9177 N N . GLN F 2 177 ? 117.247 123.000 113.171 1.00 37.07 177 GLN F N 1
ATOM 9178 C CA . GLN F 2 177 ? 116.981 122.653 114.559 1.00 37.07 177 GLN F CA 1
ATOM 9179 C C . GLN F 2 177 ? 117.847 121.488 115.013 1.00 37.07 177 GLN F C 1
ATOM 9180 O O . GLN F 2 177 ? 118.219 121.418 116.187 1.00 37.07 177 GLN F O 1
ATOM 9186 N N . ARG F 2 178 ? 118.198 120.582 114.103 1.00 35.40 178 ARG F N 1
ATOM 9187 C CA . ARG F 2 178 ? 118.997 119.419 114.455 1.00 35.40 178 ARG F CA 1
ATOM 9188 C C . ARG F 2 178 ? 120.479 119.718 114.575 1.00 35.40 178 ARG F C 1
ATOM 9189 O O . ARG F 2 178 ? 121.236 118.830 114.969 1.00 35.40 178 ARG F O 1
ATOM 9197 N N . MET F 2 179 ? 120.919 120.928 114.254 1.00 36.94 179 MET F N 1
ATOM 9198 C CA . MET F 2 179 ? 122.328 121.255 114.386 1.00 36.94 179 MET F CA 1
ATOM 9199 C C . MET F 2 179 ? 122.722 121.550 115.823 1.00 36.94 179 MET F C 1
ATOM 9200 O O . MET F 2 179 ? 123.916 121.651 116.111 1.00 36.94 179 MET F O 1
ATOM 9205 N N . ALA F 2 180 ? 121.750 121.693 116.720 1.00 36.76 180 ALA F N 1
ATOM 9206 C CA . ALA F 2 180 ? 122.003 121.800 118.147 1.00 36.76 180 ALA F CA 1
ATOM 9207 C C . ALA F 2 180 ? 122.316 120.460 118.789 1.00 36.76 180 ALA F C 1
ATOM 9208 O O . ALA F 2 180 ? 122.856 120.442 119.899 1.00 36.76 180 ALA F O 1
ATOM 9210 N N . LEU F 2 181 ? 121.984 119.362 118.108 1.00 35.32 181 LEU F N 1
ATOM 9211 C CA . LEU F 2 181 ? 122.171 117.983 118.556 1.00 35.32 181 LEU F CA 1
ATOM 9212 C C . LEU F 2 181 ? 121.467 117.709 119.886 1.00 35.32 181 LEU F C 1
ATOM 9213 O O . LEU F 2 181 ? 122.061 117.241 120.851 1.00 35.32 181 LEU F O 1
ATOM 9218 N N . ASP F 2 182 ? 120.168 117.979 119.903 1.00 38.46 182 ASP F N 1
ATOM 9219 C CA . ASP F 2 182 ? 119.354 117.783 121.089 1.00 38.46 182 ASP F CA 1
ATOM 9220 C C . ASP F 2 182 ? 118.272 116.732 120.911 1.00 38.46 182 ASP F C 1
ATOM 9221 O O . ASP F 2 182 ? 117.555 116.439 121.872 1.00 38.46 182 ASP F O 1
ATOM 9226 N N . ALA F 2 183 ? 118.124 116.169 119.723 1.00 36.17 183 ALA F N 1
ATOM 9227 C CA . ALA F 2 183 ? 117.140 115.141 119.444 1.00 36.17 183 ALA F CA 1
ATOM 9228 C C . ALA F 2 183 ? 117.591 113.814 120.045 1.00 36.17 183 ALA F C 1
ATOM 9229 O O . ALA F 2 183 ? 118.771 113.651 120.358 1.00 36.17 183 ALA F O 1
ATOM 9231 N N . PRO F 2 184 ? 116.674 112.867 120.261 1.00 33.87 184 PRO F N 1
ATOM 9232 C CA . PRO F 2 184 ? 117.063 111.555 120.805 1.00 33.87 184 PRO F CA 1
ATOM 9233 C C . PRO F 2 184 ? 118.042 110.767 119.941 1.00 33.87 184 PRO F C 1
ATOM 9234 O O . PRO F 2 184 ? 118.878 110.056 120.514 1.00 33.87 184 PRO F O 1
ATOM 9238 N N . PRO F 2 185 ? 118.017 110.822 118.591 1.00 32.56 185 PRO F N 1
ATOM 9239 C CA . PRO F 2 185 ? 119.128 110.189 117.865 1.00 32.56 185 PRO F CA 1
ATOM 9240 C C . PRO F 2 185 ? 120.440 110.922 117.996 1.00 32.56 185 PRO F C 1
ATOM 9241 O O . PRO F 2 185 ? 121.490 110.314 117.777 1.00 32.56 185 PRO F O 1
ATOM 9245 N N . ASP F 2 186 ? 120.420 112.202 118.345 1.00 36.22 186 ASP F N 1
ATOM 9246 C CA . ASP F 2 186 ? 121.650 112.953 118.548 1.00 36.22 186 ASP F CA 1
ATOM 9247 C C . ASP F 2 186 ? 122.269 112.675 119.905 1.00 36.22 186 ASP F C 1
ATOM 9248 O O . ASP F 2 186 ? 123.493 112.692 120.037 1.00 36.22 186 ASP F O 1
ATOM 9253 N N . GLN F 2 187 ? 121.439 112.450 120.923 1.00 34.13 187 GLN F N 1
ATOM 9254 C CA . GLN F 2 187 ? 121.948 112.134 122.249 1.00 34.13 187 GLN F CA 1
ATOM 9255 C C . GLN F 2 187 ? 122.557 110.746 122.284 1.00 34.13 187 GLN F C 1
ATOM 9256 O O . GLN F 2 187 ? 123.501 110.500 123.038 1.00 34.13 187 GLN F O 1
ATOM 9262 N N . ARG F 2 188 ? 122.031 109.836 121.471 1.00 33.15 188 ARG F N 1
ATOM 9263 C CA . ARG F 2 188 ? 122.619 108.515 121.326 1.00 33.15 188 ARG F CA 1
ATOM 9264 C C . ARG F 2 188 ? 123.934 108.572 120.562 1.00 33.15 188 ARG F C 1
ATOM 9265 O O . ARG F 2 188 ? 124.851 107.797 120.846 1.00 33.15 188 ARG F O 1
ATOM 9273 N N . LEU F 2 189 ? 124.054 109.501 119.616 1.00 33.01 189 LEU F N 1
ATOM 9274 C CA . LEU F 2 189 ? 125.275 109.644 118.838 1.00 33.01 189 LEU F CA 1
ATOM 9275 C C . LEU F 2 189 ? 126.408 110.228 119.667 1.00 33.01 189 LEU F C 1
ATOM 9276 O O . LEU F 2 189 ? 127.575 109.905 119.430 1.00 33.01 189 LEU F O 1
ATOM 9281 N N . ARG F 2 190 ? 126.078 111.079 120.637 1.00 32.89 190 ARG F N 1
ATOM 9282 C CA . ARG F 2 190 ? 127.074 111.670 121.521 1.00 32.89 190 ARG F CA 1
ATOM 9283 C C . ARG F 2 190 ? 127.769 110.626 122.383 1.00 32.89 190 ARG F C 1
ATOM 9284 O O . ARG F 2 190 ? 128.936 110.797 122.739 1.00 32.89 190 ARG F O 1
ATOM 9292 N N . ALA F 2 191 ? 127.074 109.550 122.730 1.00 32.90 191 ALA F N 1
ATOM 9293 C CA . ALA F 2 191 ? 127.672 108.477 123.506 1.00 32.90 191 ALA F CA 1
ATOM 9294 C C . ALA F 2 191 ? 128.333 107.424 122.639 1.00 32.90 191 ALA F C 1
ATOM 9295 O O . ALA F 2 191 ? 129.299 106.794 123.076 1.00 32.90 191 ALA F O 1
ATOM 9297 N N . ASP F 2 192 ? 127.833 107.213 121.423 1.00 33.97 192 ASP F N 1
ATOM 9298 C CA . ASP F 2 192 ? 128.446 106.238 120.534 1.00 33.97 192 ASP F CA 1
ATOM 9299 C C . ASP F 2 192 ? 129.760 106.724 119.952 1.00 33.97 192 ASP F C 1
ATOM 9300 O O . ASP F 2 192 ? 130.621 105.902 119.639 1.00 33.97 192 ASP F O 1
ATOM 9305 N N . LEU F 2 193 ? 129.951 108.032 119.807 1.00 34.65 193 LEU F N 1
ATOM 9306 C CA . LEU F 2 193 ? 131.216 108.514 119.275 1.00 34.65 193 LEU F CA 1
ATOM 9307 C C . LEU F 2 193 ? 132.344 108.455 120.295 1.00 34.65 193 LEU F C 1
ATOM 9308 O O . LEU F 2 193 ? 133.498 108.676 119.926 1.00 34.65 193 LEU F O 1
ATOM 9313 N N . LEU F 2 194 ? 132.039 108.163 121.558 1.00 35.14 194 LEU F N 1
ATOM 9314 C CA . LEU F 2 194 ? 133.067 107.991 122.571 1.00 35.14 194 LEU F CA 1
ATOM 9315 C C . LEU F 2 194 ? 133.802 106.671 122.436 1.00 35.14 194 LEU F C 1
ATOM 9316 O O . LEU F 2 194 ? 134.913 106.543 122.952 1.00 35.14 194 LEU F O 1
ATOM 9321 N N . ALA F 2 195 ? 133.216 105.693 121.756 1.00 36.10 195 ALA F N 1
ATOM 9322 C CA . ALA F 2 195 ? 133.716 104.334 121.810 1.00 36.10 195 ALA F CA 1
ATOM 9323 C C . ALA F 2 195 ? 133.922 103.670 120.461 1.00 36.10 195 ALA F C 1
ATOM 9324 O O . ALA F 2 195 ? 134.574 102.623 120.414 1.00 36.10 195 ALA F O 1
ATOM 9326 N N . ASN F 2 196 ? 133.420 104.237 119.371 1.00 35.86 196 ASN F N 1
ATOM 9327 C CA . ASN F 2 196 ? 133.204 103.480 118.151 1.00 35.86 196 ASN F CA 1
ATOM 9328 C C . ASN F 2 196 ? 133.879 104.142 116.961 1.00 35.86 196 ASN F C 1
ATOM 9329 O O . ASN F 2 196 ? 134.206 105.327 116.981 1.00 35.86 196 ASN F O 1
ATOM 9334 N N . SER F 2 197 ? 134.097 103.340 115.926 1.00 36.52 197 SER F N 1
ATOM 9335 C CA . SER F 2 197 ? 134.424 103.813 114.593 1.00 36.52 197 SER F CA 1
ATOM 9336 C C . SER F 2 197 ? 133.163 103.842 113.744 1.00 36.52 197 SER F C 1
ATOM 9337 O O . SER F 2 197 ? 132.231 103.067 113.962 1.00 36.52 197 SER F O 1
ATOM 9340 N N . PHE F 2 198 ? 133.142 104.737 112.769 1.00 34.47 198 PHE F N 1
ATOM 9341 C CA . PHE F 2 198 ? 131.995 104.913 111.894 1.00 34.47 198 PHE F CA 1
ATOM 9342 C C . PHE F 2 198 ? 132.391 104.678 110.446 1.00 34.47 198 PHE F C 1
ATOM 9343 O O . PHE F 2 198 ? 133.462 105.099 110.006 1.00 34.47 198 PHE F O 1
ATOM 9351 N N . LEU F 2 199 ? 131.522 103.991 109.718 1.00 32.63 199 LEU F N 1
ATOM 9352 C CA . LEU F 2 199 ? 131.686 103.708 108.299 1.00 32.63 199 LEU F CA 1
ATOM 9353 C C . LEU F 2 199 ? 130.564 104.418 107.549 1.00 32.63 199 LEU F C 1
ATOM 9354 O O . LEU F 2 199 ? 129.420 103.966 107.559 1.00 32.63 199 LEU F O 1
ATOM 9359 N N . PHE F 2 200 ? 130.895 105.530 106.903 1.00 31.41 200 PHE F N 1
ATOM 9360 C CA . PHE F 2 200 ? 129.925 106.337 106.173 1.00 31.41 200 PHE F CA 1
ATOM 9361 C C . PHE F 2 200 ? 129.840 105.842 104.736 1.00 31.41 200 PHE F C 1
ATOM 9362 O O . PHE F 2 200 ? 130.843 105.834 104.020 1.00 31.41 200 PHE F O 1
ATOM 9370 N N . ILE F 2 201 ? 128.653 105.422 104.316 1.00 30.29 201 ILE F N 1
ATOM 9371 C CA . ILE F 2 201 ? 128.420 104.905 102.973 1.00 30.29 201 ILE F CA 1
ATOM 9372 C C . ILE F 2 201 ? 127.221 105.628 102.385 1.00 30.29 201 ILE F C 1
ATOM 9373 O O . ILE F 2 201 ? 126.158 105.676 103.008 1.00 30.29 201 ILE F O 1
ATOM 9378 N N . GLY F 2 202 ? 127.392 106.197 101.200 1.00 30.65 202 GLY F N 1
ATOM 9379 C CA . GLY F 2 202 ? 126.261 106.705 100.455 1.00 30.65 202 GLY F CA 1
ATOM 9380 C C . GLY F 2 202 ? 126.010 108.184 100.604 1.00 30.65 202 GLY F C 1
ATOM 9381 O O . GLY F 2 202 ? 124.861 108.620 100.628 1.00 30.65 202 GLY F O 1
ATOM 9382 N N . TYR F 2 203 ? 127.072 108.972 100.696 1.00 32.55 203 TYR F N 1
ATOM 9383 C CA . TYR F 2 203 ? 126.958 110.414 100.786 1.00 32.55 203 TYR F CA 1
ATOM 9384 C C . TYR F 2 203 ? 127.788 111.064 99.696 1.00 32.55 203 TYR F C 1
ATOM 9385 O O . TYR F 2 203 ? 128.686 110.452 99.119 1.00 32.55 203 TYR F O 1
ATOM 9394 N N . SER F 2 204 ? 127.467 112.317 99.424 1.00 34.36 204 SER F N 1
ATOM 9395 C CA . SER F 2 204 ? 128.249 113.169 98.548 1.00 34.36 204 SER F CA 1
ATOM 9396 C C . SER F 2 204 ? 129.118 114.101 99.378 1.00 34.36 204 SER F C 1
ATOM 9397 O O . SER F 2 204 ? 128.862 114.339 100.558 1.00 34.36 204 SER F O 1
ATOM 9400 N N . PHE F 2 205 ? 130.158 114.631 98.748 1.00 33.70 205 PHE F N 1
ATOM 9401 C CA . PHE F 2 205 ? 130.968 115.647 99.399 1.00 33.70 205 PHE F CA 1
ATOM 9402 C C . PHE F 2 205 ? 130.293 117.004 99.444 1.00 33.70 205 PHE F C 1
ATOM 9403 O O . PHE F 2 205 ? 130.740 117.874 100.193 1.00 33.70 205 PHE F O 1
ATOM 9411 N N . SER F 2 206 ? 129.246 117.213 98.661 1.00 36.78 206 SER F N 1
ATOM 9412 C CA . SER F 2 206 ? 128.526 118.473 98.637 1.00 36.78 206 SER F CA 1
ATOM 9413 C C . SER F 2 206 ? 127.200 118.383 99.380 1.00 36.78 206 SER F C 1
ATOM 9414 O O . SER F 2 206 ? 126.229 119.040 99.004 1.00 36.78 206 SER F O 1
ATOM 9417 N N . ASP F 2 207 ? 127.142 117.575 100.437 1.00 38.36 207 ASP F N 1
ATOM 9418 C CA . ASP F 2 207 ? 125.869 117.365 101.111 1.00 38.36 207 ASP F CA 1
ATOM 9419 C C . ASP F 2 207 ? 125.568 118.477 102.105 1.00 38.36 207 ASP F C 1
ATOM 9420 O O . ASP F 2 207 ? 124.407 118.875 102.253 1.00 38.36 207 ASP F O 1
ATOM 9425 N N . THR F 2 208 ? 126.588 118.948 102.827 1.00 37.88 208 THR F N 1
ATOM 9426 C CA . THR F 2 208 ? 126.628 120.086 103.755 1.00 37.88 208 THR F CA 1
ATOM 9427 C C . THR F 2 208 ? 125.807 119.887 105.021 1.00 37.88 208 THR F C 1
ATOM 9428 O O . THR F 2 208 ? 125.887 120.721 105.922 1.00 37.88 208 THR F O 1
ATOM 9432 N N . ASN F 2 209 ? 125.033 118.817 105.130 1.00 35.37 209 ASN F N 1
ATOM 9433 C CA . ASN F 2 209 ? 124.503 118.376 106.405 1.00 35.37 209 ASN F CA 1
ATOM 9434 C C . ASN F 2 209 ? 125.372 117.298 107.014 1.00 35.37 209 ASN F C 1
ATOM 9435 O O . ASN F 2 209 ? 125.590 117.291 108.224 1.00 35.37 209 ASN F O 1
ATOM 9440 N N . ILE F 2 210 ? 125.884 116.389 106.189 1.00 33.73 210 ILE F N 1
ATOM 9441 C CA . ILE F 2 210 ? 126.783 115.373 106.702 1.00 33.73 210 ILE F CA 1
ATOM 9442 C C . ILE F 2 210 ? 128.168 115.951 106.945 1.00 33.73 210 ILE F C 1
ATOM 9443 O O . ILE F 2 210 ? 128.923 115.403 107.750 1.00 33.73 210 ILE F O 1
ATOM 9448 N N . ARG F 2 211 ? 128.509 117.077 106.316 1.00 34.59 211 ARG F N 1
ATOM 9449 C CA . ARG F 2 211 ? 129.783 117.715 106.608 1.00 34.59 211 ARG F CA 1
ATOM 9450 C C . ARG F 2 211 ? 129.757 118.409 107.956 1.00 34.59 211 ARG F C 1
ATOM 9451 O O . ARG F 2 211 ? 130.792 118.496 108.622 1.00 34.59 211 ARG F O 1
ATOM 9459 N N . TYR F 2 212 ? 128.595 118.919 108.366 1.00 34.87 212 TYR F N 1
ATOM 9460 C CA . TYR F 2 212 ? 128.483 119.507 109.692 1.00 34.87 212 TYR F CA 1
ATOM 9461 C C . TYR F 2 212 ? 128.588 118.445 110.770 1.00 34.87 212 TYR F C 1
ATOM 9462 O O . TYR F 2 212 ? 129.230 118.673 111.797 1.00 34.87 212 TYR F O 1
ATOM 9471 N N . ILE F 2 213 ? 127.971 117.284 110.549 1.00 34.25 213 ILE F N 1
ATOM 9472 C CA . ILE F 2 213 ? 128.050 116.184 111.504 1.00 34.25 213 ILE F CA 1
ATOM 9473 C C . ILE F 2 213 ? 129.480 115.671 111.614 1.00 34.25 213 ILE F C 1
ATOM 9474 O O . ILE F 2 213 ? 129.949 115.338 112.703 1.00 34.25 213 ILE F O 1
ATOM 9479 N N . TRP F 2 214 ? 130.208 115.651 110.500 1.00 33.83 214 TRP F N 1
ATOM 9480 C CA . TRP F 2 214 ? 131.607 115.240 110.512 1.00 33.83 214 TRP F CA 1
ATOM 9481 C C . TRP F 2 214 ? 132.479 116.228 111.272 1.00 33.83 214 TRP F C 1
ATOM 9482 O O . TRP F 2 214 ? 133.410 115.824 111.974 1.00 33.83 214 TRP F O 1
ATOM 9493 N N . TYR F 2 215 ? 132.208 117.526 111.125 1.00 35.38 215 TYR F N 1
ATOM 9494 C CA . TYR F 2 215 ? 132.892 118.530 111.931 1.00 35.38 215 TYR F CA 1
ATOM 9495 C C . TYR F 2 215 ? 132.537 118.389 113.398 1.00 35.38 215 TYR F C 1
ATOM 9496 O O . TYR F 2 215 ? 133.402 118.499 114.270 1.00 35.38 215 TYR F O 1
ATOM 9505 N N . ARG F 2 216 ? 131.264 118.162 113.684 1.00 35.68 216 ARG F N 1
ATOM 9506 C CA . ARG F 2 216 ? 130.767 118.239 115.043 1.00 35.68 216 ARG F CA 1
ATOM 9507 C C . ARG F 2 216 ? 131.073 116.966 115.821 1.00 35.68 216 ARG F C 1
ATOM 9508 O O . ARG F 2 216 ? 131.201 117.016 117.043 1.00 35.68 216 ARG F O 1
ATOM 9516 N N . MET F 2 217 ? 131.230 115.830 115.136 1.00 35.03 217 MET F N 1
ATOM 9517 C CA . MET F 2 217 ? 131.719 114.624 115.799 1.00 35.03 217 MET F CA 1
ATOM 9518 C C . MET F 2 217 ? 133.180 114.759 116.198 1.00 35.03 217 MET F C 1
ATOM 9519 O O . MET F 2 217 ? 133.585 114.261 117.252 1.00 35.03 217 MET F O 1
ATOM 9524 N N . ASN F 2 218 ? 133.993 115.398 115.355 1.00 37.23 218 ASN F N 1
ATOM 9525 C CA . ASN F 2 218 ? 135.400 115.599 115.678 1.00 37.23 218 ASN F CA 1
ATOM 9526 C C . ASN F 2 218 ? 135.564 116.575 116.833 1.00 37.23 218 ASN F C 1
ATOM 9527 O O . ASN F 2 218 ? 136.479 116.435 117.649 1.00 37.23 218 ASN F O 1
ATOM 9532 N N . GLN F 2 219 ? 134.689 117.573 116.909 1.00 39.32 219 GLN F N 1
ATOM 9533 C CA . GLN F 2 219 ? 134.765 118.554 117.980 1.00 39.32 219 GLN F CA 1
ATOM 9534 C C . GLN F 2 219 ? 134.358 117.943 119.310 1.00 39.32 219 GLN F C 1
ATOM 9535 O O . GLN F 2 219 ? 134.987 118.210 120.337 1.00 39.32 219 GLN F O 1
ATOM 9541 N N . LEU F 2 220 ? 133.325 117.103 119.308 1.00 35.53 220 LEU F N 1
ATOM 9542 C CA . LEU F 2 220 ? 132.908 116.408 120.517 1.00 35.53 220 LEU F CA 1
ATOM 9543 C C . LEU F 2 220 ? 133.895 115.336 120.940 1.00 35.53 220 LEU F C 1
ATOM 9544 O O . LEU F 2 220 ? 133.915 114.957 122.111 1.00 35.53 220 LEU F O 1
ATOM 9549 N N . ARG F 2 221 ? 134.704 114.832 120.018 1.00 39.53 221 ARG F N 1
ATOM 9550 C CA . ARG F 2 221 ? 135.701 113.834 120.358 1.00 39.53 221 ARG F CA 1
ATOM 9551 C C . ARG F 2 221 ? 136.940 114.475 120.964 1.00 39.53 221 ARG F C 1
ATOM 9552 O O . ARG F 2 221 ? 137.602 113.863 121.806 1.00 39.53 221 ARG F O 1
ATOM 9560 N N . GLU F 2 222 ? 137.261 115.703 120.557 1.00 45.18 222 GLU F N 1
ATOM 9561 C CA . GLU F 2 222 ? 138.366 116.441 121.154 1.00 45.18 222 GLU F CA 1
ATOM 9562 C C . GLU F 2 222 ? 137.957 117.153 122.434 1.00 45.18 222 GLU F C 1
ATOM 9563 O O . GLU F 2 222 ? 138.797 117.371 123.311 1.00 45.18 222 GLU F O 1
ATOM 9569 N N . GLN F 2 223 ? 136.685 117.532 122.555 1.00 43.64 223 GLN F N 1
ATOM 9570 C CA . GLN F 2 223 ? 136.173 118.066 123.810 1.00 43.64 223 GLN F CA 1
ATOM 9571 C C . GLN F 2 223 ? 136.115 116.989 124.877 1.00 43.64 223 GLN F C 1
ATOM 9572 O O . GLN F 2 223 ? 136.219 117.287 126.072 1.00 43.64 223 GLN F O 1
ATOM 9578 N N . SER F 2 224 ? 135.957 115.737 124.454 1.00 43.62 224 SER F N 1
ATOM 9579 C CA . SER F 2 224 ? 135.907 114.605 125.368 1.00 43.62 224 SER F CA 1
ATOM 9580 C C . SER F 2 224 ? 137.217 114.439 126.123 1.00 43.62 224 SER F C 1
ATOM 9581 O O . SER F 2 224 ? 137.222 114.253 127.344 1.00 43.62 224 SER F O 1
ATOM 9584 N N . GLN F 2 225 ? 138.334 114.506 125.416 1.00 48.08 225 GLN F N 1
ATOM 9585 C CA . GLN F 2 225 ? 139.655 114.395 126.029 1.00 48.08 225 GLN F CA 1
ATOM 9586 C C . GLN F 2 225 ? 140.261 115.775 126.286 1.00 48.08 225 GLN F C 1
ATOM 9587 O O . GLN F 2 225 ? 141.343 116.126 125.825 1.00 48.08 225 GLN F O 1
ATOM 9593 N N . LEU F 2 226 ? 139.528 116.556 127.080 1.00 53.47 226 LEU F N 1
ATOM 9594 C CA . LEU F 2 226 ? 139.938 117.917 127.407 1.00 53.47 226 LEU F CA 1
ATOM 9595 C C . LEU F 2 226 ? 140.921 117.942 128.571 1.00 53.47 226 LEU F C 1
ATOM 9596 O O . LEU F 2 226 ? 142.062 118.395 128.427 1.00 53.47 226 LEU F O 1
ATOM 9601 N N . GLY F 2 227 ? 140.492 117.460 129.739 1.00 56.74 227 GLY F N 1
ATOM 9602 C CA . GLY F 2 227 ? 141.351 117.502 130.909 1.00 56.74 227 GLY F CA 1
ATOM 9603 C C . GLY F 2 227 ? 142.439 116.453 130.910 1.00 56.74 227 GLY F C 1
ATOM 9604 O O . GLY F 2 227 ? 143.527 116.689 131.443 1.00 56.74 227 GLY F O 1
ATOM 9605 N N . VAL F 2 228 ? 142.171 115.289 130.324 1.00 57.43 228 VAL F N 1
ATOM 9606 C CA . VAL F 2 228 ? 143.147 114.209 130.259 1.00 57.43 228 VAL F CA 1
ATOM 9607 C C . VAL F 2 228 ? 144.132 114.494 129.135 1.00 57.43 228 VAL F C 1
ATOM 9608 O O . VAL F 2 228 ? 143.925 115.410 128.330 1.00 57.43 228 VAL F O 1
ATOM 9612 N N . LYS F 2 229 ? 145.218 113.726 129.085 1.00 61.31 229 LYS F N 1
ATOM 9613 C CA . LYS F 2 229 ? 146.182 113.850 128.004 1.00 61.31 229 LYS F CA 1
ATOM 9614 C C . LYS F 2 229 ? 145.579 113.361 126.694 1.00 61.31 229 LYS F C 1
ATOM 9615 O O . LYS F 2 229 ? 144.652 112.547 126.676 1.00 61.31 229 LYS F O 1
ATOM 9621 N N . HIS F 2 230 ? 146.111 113.871 125.588 1.00 58.79 230 HIS F N 1
ATOM 9622 C CA . HIS F 2 230 ? 145.556 113.574 124.274 1.00 58.79 230 HIS F CA 1
ATOM 9623 C C . HIS F 2 230 ? 145.977 112.178 123.834 1.00 58.79 230 HIS F C 1
ATOM 9624 O O . HIS F 2 230 ? 147.165 111.918 123.617 1.00 58.79 230 HIS F O 1
ATOM 9631 N N . SER F 2 231 ? 145.001 111.286 123.701 1.00 55.55 231 SER F N 1
ATOM 9632 C CA . SER F 2 231 ? 145.222 109.924 123.245 1.00 55.55 231 SER F CA 1
ATOM 9633 C C . SER F 2 231 ? 144.684 109.757 121.831 1.00 55.55 231 SER F C 1
ATOM 9634 O O . SER F 2 231 ? 143.737 110.434 121.424 1.00 55.55 231 SER F O 1
ATOM 9637 N N . GLN F 2 232 ? 145.303 108.848 121.086 1.00 53.71 232 GLN F N 1
ATOM 9638 C CA . GLN F 2 232 ? 144.940 108.629 119.693 1.00 53.71 232 GLN F CA 1
ATOM 9639 C C . GLN F 2 232 ? 143.612 107.891 119.612 1.00 53.71 232 GLN F C 1
ATOM 9640 O O . GLN F 2 232 ? 143.489 106.763 120.096 1.00 53.71 232 GLN F O 1
ATOM 9646 N N . ALA F 2 233 ? 142.625 108.522 118.993 1.00 45.75 233 ALA F N 1
ATOM 9647 C CA . ALA F 2 233 ? 141.290 107.965 118.900 1.00 45.75 233 ALA F CA 1
ATOM 9648 C C . ALA F 2 233 ? 141.170 107.030 117.706 1.00 45.75 233 ALA F C 1
ATOM 9649 O O . ALA F 2 233 ? 142.073 106.905 116.879 1.00 45.75 233 ALA F O 1
ATOM 9651 N N . ARG F 2 234 ? 140.025 106.367 117.625 1.00 40.35 234 ARG F N 1
ATOM 9652 C CA . ARG F 2 234 ? 139.709 105.511 116.498 1.00 40.35 234 ARG F CA 1
ATOM 9653 C C . ARG F 2 234 ? 139.399 106.319 115.255 1.00 40.35 234 ARG F C 1
ATOM 9654 O O . ARG F 2 234 ? 139.086 107.511 115.315 1.00 40.35 234 ARG F O 1
ATOM 9662 N N . ARG F 2 235 ? 139.486 105.647 114.120 1.00 39.32 235 ARG F N 1
ATOM 9663 C CA . ARG F 2 235 ? 139.377 106.290 112.828 1.00 39.32 235 ARG F CA 1
ATOM 9664 C C . ARG F 2 235 ? 138.024 105.986 112.205 1.00 39.32 235 ARG F C 1
ATOM 9665 O O . ARG F 2 235 ? 137.562 104.845 112.224 1.00 39.32 235 ARG F O 1
ATOM 9673 N N . CYS F 2 236 ? 137.385 107.015 111.670 1.00 38.09 236 CYS F N 1
ATOM 9674 C CA . CYS F 2 236 ? 136.158 106.842 110.915 1.00 38.09 236 CYS F CA 1
ATOM 9675 C C . CYS F 2 236 ? 136.478 106.716 109.432 1.00 38.09 236 CYS F C 1
ATOM 9676 O O . CYS F 2 236 ? 137.555 107.087 108.971 1.00 38.09 236 CYS F O 1
ATOM 9679 N N . PHE F 2 237 ? 135.529 106.171 108.684 1.00 34.79 237 PHE F N 1
ATOM 9680 C CA . PHE F 2 237 ? 135.752 105.830 107.290 1.00 34.79 237 PHE F CA 1
ATOM 9681 C C . PHE F 2 237 ? 134.614 106.364 106.439 1.00 34.79 237 PHE F C 1
ATOM 9682 O O . PHE F 2 237 ? 133.484 106.501 106.906 1.00 34.79 237 PHE F O 1
ATOM 9690 N N . PHE F 2 238 ? 134.923 106.667 105.184 1.00 31.37 238 PHE F N 1
ATOM 9691 C CA . PHE F 2 238 ? 133.922 107.130 104.229 1.00 31.37 238 PHE F CA 1
ATOM 9692 C C . PHE F 2 238 ? 134.214 106.506 102.873 1.00 31.37 238 PHE F C 1
ATOM 9693 O O . PHE F 2 238 ? 135.225 106.819 102.245 1.00 31.37 238 PHE F O 1
ATOM 9701 N N . ALA F 2 239 ? 133.322 105.624 102.437 1.00 30.23 239 ALA F N 1
ATOM 9702 C CA . ALA F 2 239 ? 133.436 104.929 101.166 1.00 30.23 239 ALA F CA 1
ATOM 9703 C C . ALA F 2 239 ? 132.768 105.739 100.069 1.00 30.23 239 ALA F C 1
ATOM 9704 O O . ALA F 2 239 ? 131.604 106.120 100.192 1.00 30.23 239 ALA F O 1
ATOM 9706 N N . THR F 2 240 ? 133.504 105.989 98.995 1.00 31.14 240 THR F N 1
ATOM 9707 C CA . THR F 2 240 ? 133.046 106.851 97.920 1.00 31.14 240 THR F CA 1
ATOM 9708 C C . THR F 2 240 ? 133.392 106.176 96.607 1.00 31.14 240 THR F C 1
ATOM 9709 O O . THR F 2 240 ? 134.298 105.346 96.551 1.00 31.14 240 THR F O 1
ATOM 9713 N N . HIS F 2 241 ? 132.675 106.533 95.547 1.00 30.61 241 HIS F N 1
ATOM 9714 C CA . HIS F 2 241 ? 133.081 106.120 94.219 1.00 30.61 241 HIS F CA 1
ATOM 9715 C C . HIS F 2 241 ? 133.819 107.204 93.459 1.00 30.61 241 HIS F C 1
ATOM 9716 O O . HIS F 2 241 ? 134.473 106.896 92.458 1.00 30.61 241 HIS F O 1
ATOM 9723 N N . GLY F 2 242 ? 133.739 108.450 93.903 1.00 30.59 242 GLY F N 1
ATOM 9724 C CA . GLY F 2 242 ? 134.650 109.457 93.417 1.00 30.59 242 GLY F CA 1
ATOM 9725 C C . GLY F 2 242 ? 135.196 110.304 94.541 1.00 30.59 242 GLY F C 1
ATOM 9726 O O . GLY F 2 242 ? 134.456 111.064 95.166 1.00 30.59 242 GLY F O 1
ATOM 9727 N N . ALA F 2 243 ? 136.497 110.221 94.782 1.00 33.10 243 ALA F N 1
ATOM 9728 C CA . ALA F 2 243 ? 137.089 110.941 95.896 1.00 33.10 243 ALA F CA 1
ATOM 9729 C C . ALA F 2 243 ? 137.572 112.321 95.483 1.00 33.10 243 ALA F C 1
ATOM 9730 O O . ALA F 2 243 ? 137.290 113.308 96.166 1.00 33.10 243 ALA F O 1
ATOM 9732 N N . GLY F 2 244 ? 138.296 112.411 94.383 1.00 35.36 244 GLY F N 1
ATOM 9733 C CA . GLY F 2 244 ? 138.799 113.684 93.934 1.00 35.36 244 GLY F CA 1
ATOM 9734 C C . GLY F 2 244 ? 140.140 114.011 94.553 1.00 35.36 244 GLY F C 1
ATOM 9735 O O . GLY F 2 244 ? 140.885 113.138 95.004 1.00 35.36 244 GLY F O 1
ATOM 9736 N N . LEU F 2 245 ? 140.449 115.307 94.571 1.00 38.34 245 LEU F N 1
ATOM 9737 C CA . LEU F 2 245 ? 141.788 115.762 94.900 1.00 38.34 245 LEU F CA 1
ATOM 9738 C C . LEU F 2 245 ? 141.886 116.799 96.010 1.00 38.34 245 LEU F C 1
ATOM 9739 O O . LEU F 2 245 ? 143.003 117.191 96.360 1.00 38.34 245 LEU F O 1
ATOM 9744 N N . VAL F 2 246 ? 140.777 117.258 96.572 1.00 39.35 246 VAL F N 1
ATOM 9745 C CA . VAL F 2 246 ? 140.785 118.244 97.646 1.00 39.35 246 VAL F CA 1
ATOM 9746 C C . VAL F 2 246 ? 140.028 117.738 98.865 1.00 39.35 246 VAL F C 1
ATOM 9747 O O . VAL F 2 246 ? 140.513 117.825 99.995 1.00 39.35 246 VAL F O 1
ATOM 9751 N N . GLN F 2 247 ? 138.851 117.163 98.641 1.00 36.68 247 GLN F N 1
ATOM 9752 C CA . GLN F 2 247 ? 138.009 116.681 99.727 1.00 36.68 247 GLN F CA 1
ATOM 9753 C C . GLN F 2 247 ? 138.573 115.535 100.575 1.00 36.68 247 GLN F C 1
ATOM 9754 O O . GLN F 2 247 ? 138.209 115.482 101.761 1.00 36.68 247 GLN F O 1
ATOM 9760 N N . PRO F 2 248 ? 139.391 114.588 100.075 1.00 37.60 248 PRO F N 1
ATOM 9761 C CA . PRO F 2 248 ? 140.043 113.660 101.013 1.00 37.60 248 PRO F CA 1
ATOM 9762 C C . PRO F 2 248 ? 141.007 114.311 101.983 1.00 37.60 248 PRO F C 1
ATOM 9763 O O . PRO F 2 248 ? 141.182 113.793 103.090 1.00 37.60 248 PRO F O 1
ATOM 9767 N N . ASP F 2 249 ? 141.643 115.416 101.618 1.00 41.28 249 ASP F N 1
ATOM 9768 C CA . ASP F 2 249 ? 142.556 116.059 102.547 1.00 41.28 249 ASP F CA 1
ATOM 9769 C C . ASP F 2 249 ? 141.837 116.849 103.624 1.00 41.28 249 ASP F C 1
ATOM 9770 O O . ASP F 2 249 ? 142.394 117.020 104.706 1.00 41.28 249 ASP F O 1
ATOM 9775 N N . ILE F 2 250 ? 140.618 117.321 103.359 1.00 40.18 250 ILE F N 1
ATOM 9776 C CA . ILE F 2 250 ? 139.848 118.038 104.370 1.00 40.18 250 ILE F CA 1
ATOM 9777 C C . ILE F 2 250 ? 139.345 117.082 105.439 1.00 40.18 250 ILE F C 1
ATOM 9778 O O . ILE F 2 250 ? 139.467 117.355 106.639 1.00 40.18 250 ILE F O 1
ATOM 9783 N N . LEU F 2 251 ? 138.800 115.933 105.028 1.00 38.46 251 LEU F N 1
ATOM 9784 C CA . LEU F 2 251 ? 138.205 114.982 105.959 1.00 38.46 251 LEU F CA 1
ATOM 9785 C C . LEU F 2 251 ? 139.229 114.296 106.849 1.00 38.46 251 LEU F C 1
ATOM 9786 O O . LEU F 2 251 ? 138.838 113.681 107.845 1.00 38.46 251 LEU F O 1
ATOM 9791 N N . GLN F 2 252 ? 140.510 114.365 106.496 1.00 40.81 252 GLN F N 1
ATOM 9792 C CA . GLN F 2 252 ? 141.576 113.859 107.345 1.00 40.81 252 GLN F CA 1
ATOM 9793 C C . GLN F 2 252 ? 141.645 114.601 108.674 1.00 40.81 252 GLN F C 1
ATOM 9794 O O . GLN F 2 252 ? 141.911 113.983 109.709 1.00 40.81 252 GLN F O 1
ATOM 9800 N N . GLN F 2 253 ? 141.389 115.908 108.680 1.00 42.80 253 GLN F N 1
ATOM 9801 C CA . GLN F 2 253 ? 141.319 116.657 109.929 1.00 42.80 253 GLN F CA 1
ATOM 9802 C C . GLN F 2 253 ? 140.003 116.480 110.665 1.00 42.80 253 GLN F C 1
ATOM 9803 O O . GLN F 2 253 ? 139.830 117.071 111.732 1.00 42.80 253 GLN F O 1
ATOM 9809 N N . TRP F 2 254 ? 139.070 115.708 110.124 1.00 38.69 254 TRP F N 1
ATOM 9810 C CA . TRP F 2 254 ? 137.838 115.368 110.814 1.00 38.69 254 TRP F CA 1
ATOM 9811 C C . TRP F 2 254 ? 137.796 113.896 111.191 1.00 38.69 254 TRP F C 1
ATOM 9812 O O . TRP F 2 254 ? 136.707 113.339 111.354 1.00 38.69 254 TRP F O 1
ATOM 9823 N N . ASN F 2 255 ? 138.973 113.261 111.294 1.00 40.33 255 ASN F N 1
ATOM 9824 C CA . ASN F 2 255 ? 139.160 111.862 111.699 1.00 40.33 255 ASN F CA 1
ATOM 9825 C C . ASN F 2 255 ? 138.463 110.900 110.733 1.00 40.33 255 ASN F C 1
ATOM 9826 O O . ASN F 2 255 ? 137.856 109.909 111.139 1.00 40.33 255 ASN F O 1
ATOM 9831 N N . ILE F 2 256 ? 138.526 111.191 109.437 1.00 37.36 256 ILE F N 1
ATOM 9832 C CA . ILE F 2 256 ? 137.848 110.376 108.434 1.00 37.36 256 ILE F CA 1
ATOM 9833 C C . ILE F 2 256 ? 138.828 110.020 107.329 1.00 37.36 256 ILE F C 1
ATOM 9834 O O . ILE F 2 256 ? 139.394 110.911 106.685 1.00 37.36 256 ILE F O 1
ATOM 9839 N N . ASP F 2 257 ? 139.030 108.725 107.111 1.00 37.48 257 ASP F N 1
ATOM 9840 C CA . ASP F 2 257 ? 139.775 108.219 105.971 1.00 37.48 257 ASP F CA 1
ATOM 9841 C C . ASP F 2 257 ? 138.820 107.859 104.845 1.00 37.48 257 ASP F C 1
ATOM 9842 O O . ASP F 2 257 ? 137.781 107.240 105.075 1.00 37.48 257 ASP F O 1
ATOM 9847 N N . VAL F 2 258 ? 139.179 108.239 103.629 1.00 34.05 258 VAL F N 1
ATOM 9848 C CA . VAL F 2 258 ? 138.329 108.023 102.469 1.00 34.05 258 VAL F CA 1
ATOM 9849 C C . VAL F 2 258 ? 138.755 106.736 101.781 1.00 34.05 258 VAL F C 1
ATOM 9850 O O . VAL F 2 258 ? 139.946 106.511 101.549 1.00 34.05 258 VAL F O 1
ATOM 9854 N N . ILE F 2 259 ? 137.785 105.878 101.482 1.00 32.69 259 ILE F N 1
ATOM 9855 C CA . ILE F 2 259 ? 138.008 104.636 100.756 1.00 32.69 259 ILE F CA 1
ATOM 9856 C C . ILE F 2 259 ? 137.528 104.839 99.328 1.00 32.69 259 ILE F C 1
ATOM 9857 O O . ILE F 2 259 ? 136.349 105.122 99.098 1.00 32.69 259 ILE F O 1
ATOM 9862 N N . GLN F 2 260 ? 138.433 104.696 98.368 1.00 32.24 260 GLN F N 1
ATOM 9863 C CA . GLN F 2 260 ? 138.075 104.790 96.961 1.00 32.24 260 GLN F CA 1
ATOM 9864 C C . GLN F 2 260 ? 137.577 103.443 96.467 1.00 32.24 260 GLN F C 1
ATOM 9865 O O . GLN F 2 260 ? 138.324 102.463 96.459 1.00 32.24 260 GLN F O 1
ATOM 9871 N N . LEU F 2 261 ? 136.321 103.395 96.057 1.00 31.67 261 LEU F N 1
ATOM 9872 C CA . LEU F 2 261 ? 135.732 102.199 95.489 1.00 31.67 261 LEU F CA 1
ATOM 9873 C C . LEU F 2 261 ? 135.695 102.313 93.972 1.00 31.67 261 LEU F C 1
ATOM 9874 O O . LEU F 2 261 ? 135.818 103.398 93.405 1.00 31.67 261 LEU F O 1
ATOM 9879 N N . ASP F 2 262 ? 135.537 101.172 93.320 1.00 34.34 262 ASP F N 1
ATOM 9880 C CA . ASP F 2 262 ? 135.559 101.113 91.865 1.00 34.34 262 ASP F CA 1
ATOM 9881 C C . ASP F 2 262 ? 134.262 101.669 91.295 1.00 34.34 262 ASP F C 1
ATOM 9882 O O . ASP F 2 262 ? 133.188 101.158 91.622 1.00 34.34 262 ASP F O 1
ATOM 9887 N N . PRO F 2 263 ? 134.310 102.702 90.451 1.00 33.01 263 PRO F N 1
ATOM 9888 C CA . PRO F 2 263 ? 133.080 103.332 89.965 1.00 33.01 263 PRO F CA 1
ATOM 9889 C C . PRO F 2 263 ? 132.420 102.643 88.784 1.00 33.01 263 PRO F C 1
ATOM 9890 O O . PRO F 2 263 ? 131.418 103.161 88.288 1.00 33.01 263 PRO F O 1
ATOM 9894 N N . THR F 2 264 ? 132.940 101.513 88.307 1.00 34.58 264 THR F N 1
ATOM 9895 C CA . THR F 2 264 ? 132.363 100.881 87.126 1.00 34.58 264 THR F CA 1
ATOM 9896 C C . THR F 2 264 ? 131.024 100.234 87.443 1.00 34.58 264 THR F C 1
ATOM 9897 O O . THR F 2 264 ? 130.085 100.316 86.646 1.00 34.58 264 THR F O 1
ATOM 9901 N N . ASP F 2 265 ? 130.919 99.584 88.597 1.00 36.57 265 ASP F N 1
ATOM 9902 C CA . ASP F 2 265 ? 129.652 99.086 89.122 1.00 36.57 265 ASP F CA 1
ATOM 9903 C C . ASP F 2 265 ? 129.595 99.517 90.576 1.00 36.57 265 ASP F C 1
ATOM 9904 O O . ASP F 2 265 ? 130.291 98.947 91.420 1.00 36.57 265 ASP F O 1
ATOM 9909 N N . LYS F 2 266 ? 128.781 100.530 90.862 1.00 33.64 266 LYS F N 1
ATOM 9910 C CA . LYS F 2 266 ? 128.820 101.171 92.167 1.00 33.64 266 LYS F CA 1
ATOM 9911 C C . LYS F 2 266 ? 128.205 100.301 93.249 1.00 33.64 266 LYS F C 1
ATOM 9912 O O . LYS F 2 266 ? 128.663 100.323 94.393 1.00 33.64 266 LYS F O 1
ATOM 9918 N N . SER F 2 267 ? 127.178 99.532 92.910 1.00 34.38 267 SER F N 1
ATOM 9919 C CA . SER F 2 267 ? 126.533 98.677 93.891 1.00 34.38 267 SER F CA 1
ATOM 9920 C C . SER F 2 267 ? 127.344 97.426 94.174 1.00 34.38 267 SER F C 1
ATOM 9921 O O . SER F 2 267 ? 127.295 96.904 95.287 1.00 34.38 267 SER F O 1
ATOM 9924 N N . ALA F 2 268 ? 128.088 96.933 93.190 1.00 33.07 268 ALA F N 1
ATOM 9925 C CA . ALA F 2 268 ? 128.924 95.767 93.418 1.00 33.07 268 ALA F CA 1
ATOM 9926 C C . ALA F 2 268 ? 130.135 96.096 94.266 1.00 33.07 268 ALA F C 1
ATOM 9927 O O . ALA F 2 268 ? 130.559 95.263 95.066 1.00 33.07 268 ALA F O 1
ATOM 9929 N N . SER F 2 269 ? 130.681 97.301 94.134 1.00 32.10 269 SER F N 1
ATOM 9930 C CA . SER F 2 269 ? 131.877 97.666 94.879 1.00 32.10 269 SER F CA 1
ATOM 9931 C C . SER F 2 269 ? 131.593 97.885 96.358 1.00 32.10 269 SER F C 1
ATOM 9932 O O . SER F 2 269 ? 132.444 97.579 97.195 1.00 32.10 269 SER F O 1
ATOM 9935 N N . VAL F 2 270 ? 130.421 98.419 96.702 1.00 32.84 270 VAL F N 1
ATOM 9936 C CA . VAL F 2 270 ? 130.045 98.523 98.105 1.00 32.84 270 VAL F CA 1
ATOM 9937 C C . VAL F 2 270 ? 129.757 97.140 98.670 1.00 32.84 270 VAL F C 1
ATOM 9938 O O . VAL F 2 270 ? 130.056 96.862 99.838 1.00 32.84 270 VAL F O 1
ATOM 9942 N N . ALA F 2 271 ? 129.219 96.240 97.843 1.00 33.32 271 ALA F N 1
ATOM 9943 C CA . ALA F 2 271 ? 129.008 94.863 98.266 1.00 33.32 271 ALA F CA 1
ATOM 9944 C C . ALA F 2 271 ? 130.319 94.135 98.519 1.00 33.32 271 ALA F C 1
ATOM 9945 O O . ALA F 2 271 ? 130.389 93.308 99.426 1.00 33.32 271 ALA F O 1
ATOM 9947 N N . ARG F 2 272 ? 131.373 94.438 97.761 1.00 34.80 272 ARG F N 1
ATOM 9948 C CA . ARG F 2 272 ? 132.658 93.807 98.033 1.00 34.80 272 ARG F CA 1
ATOM 9949 C C . ARG F 2 272 ? 133.330 94.391 99.262 1.00 34.80 272 ARG F C 1
ATOM 9950 O O . ARG F 2 272 ? 134.191 93.735 99.851 1.00 34.80 272 ARG F O 1
ATOM 9958 N N . LEU F 2 273 ? 132.972 95.614 99.650 1.00 33.33 273 LEU F N 1
ATOM 9959 C CA . LEU F 2 273 ? 133.522 96.203 100.863 1.00 33.33 273 LEU F CA 1
ATOM 9960 C C . LEU F 2 273 ? 132.893 95.594 102.101 1.00 33.33 273 LEU F C 1
ATOM 9961 O O . LEU F 2 273 ? 133.584 95.322 103.087 1.00 33.33 273 LEU F O 1
ATOM 9966 N N . LEU F 2 274 ? 131.589 95.362 102.062 1.00 33.60 274 LEU F N 1
ATOM 9967 C CA . LEU F 2 274 ? 130.901 94.773 103.196 1.00 33.60 274 LEU F CA 1
ATOM 9968 C C . LEU F 2 274 ? 131.185 93.286 103.323 1.00 33.60 274 LEU F C 1
ATOM 9969 O O . LEU F 2 274 ? 131.082 92.735 104.421 1.00 33.60 274 LEU F O 1
ATOM 9974 N N . GLU F 2 275 ? 131.550 92.621 102.233 1.00 35.65 275 GLU F N 1
ATOM 9975 C CA . GLU F 2 275 ? 131.896 91.210 102.288 1.00 35.65 275 GLU F CA 1
ATOM 9976 C C . GLU F 2 275 ? 133.331 90.964 102.710 1.00 35.65 275 GLU F C 1
ATOM 9977 O O . GLU F 2 275 ? 133.670 89.826 103.041 1.00 35.65 275 GLU F O 1
ATOM 9983 N N . SER F 2 276 ? 134.176 91.985 102.714 1.00 36.40 276 SER F N 1
ATOM 9984 C CA . SER F 2 276 ? 135.531 91.848 103.215 1.00 36.40 276 SER F CA 1
ATOM 9985 C C . SER F 2 276 ? 135.642 92.153 104.697 1.00 36.40 276 SER F C 1
ATOM 9986 O O . SER F 2 276 ? 136.680 91.867 105.293 1.00 36.40 276 SER F O 1
ATOM 9989 N N . ILE F 2 277 ? 134.605 92.739 105.296 1.00 38.58 277 ILE F N 1
ATOM 9990 C CA . ILE F 2 277 ? 134.571 92.930 106.740 1.00 38.58 277 ILE F CA 1
ATOM 9991 C C . ILE F 2 277 ? 134.406 91.589 107.443 1.00 38.58 277 ILE F C 1
ATOM 9992 O O . ILE F 2 277 ? 134.993 91.348 108.505 1.00 38.58 277 ILE F O 1
ATOM 9997 N N . ALA F 2 278 ? 133.642 90.684 106.841 1.00 41.33 278 ALA F N 1
ATOM 9998 C CA . ALA F 2 278 ? 133.483 89.324 107.333 1.00 41.33 278 ALA F CA 1
ATOM 9999 C C . ALA F 2 278 ? 134.791 88.543 107.284 1.00 41.33 278 ALA F C 1
ATOM 10000 O O . ALA F 2 278 ? 135.658 88.812 106.452 1.00 41.33 278 ALA F O 1
ATOM 10003 N N . THR G 2 2 ? 102.935 109.490 149.458 1.00 50.00 2 THR G N 1
ATOM 10004 C CA . THR G 2 2 ? 103.781 109.806 148.316 1.00 50.00 2 THR G CA 1
ATOM 10005 C C . THR G 2 2 ? 105.177 109.235 148.495 1.00 50.00 2 THR G C 1
ATOM 10006 O O . THR G 2 2 ? 106.145 109.757 147.947 1.00 50.00 2 THR G O 1
ATOM 10010 N N . THR G 2 3 ? 105.281 108.160 149.270 1.00 44.42 3 THR G N 1
ATOM 10011 C CA . THR G 2 3 ? 106.560 107.519 149.529 1.00 44.42 3 THR G CA 1
ATOM 10012 C C . THR G 2 3 ? 106.345 106.016 149.589 1.00 44.42 3 THR G C 1
ATOM 10013 O O . THR G 2 3 ? 105.458 105.540 150.301 1.00 44.42 3 THR G O 1
ATOM 10017 N N . LEU G 2 4 ? 107.144 105.282 148.825 1.00 40.07 4 LEU G N 1
ATOM 10018 C CA . LEU G 2 4 ? 107.042 103.838 148.748 1.00 40.07 4 LEU G CA 1
ATOM 10019 C C . LEU G 2 4 ? 107.701 103.188 149.952 1.00 40.07 4 LEU G C 1
ATOM 10020 O O . LEU G 2 4 ? 108.608 103.751 150.566 1.00 40.07 4 LEU G O 1
ATOM 10025 N N . THR G 2 5 ? 107.241 101.994 150.288 1.00 39.73 5 THR G N 1
ATOM 10026 C CA . THR G 2 5 ? 107.924 101.176 151.270 1.00 39.73 5 THR G CA 1
ATOM 10027 C C . THR G 2 5 ? 108.855 100.210 150.546 1.00 39.73 5 THR G C 1
ATOM 10028 O O . THR G 2 5 ? 109.042 100.286 149.332 1.00 39.73 5 THR G O 1
ATOM 10032 N N . LEU G 2 6 ? 109.463 99.301 151.302 1.00 40.32 6 LEU G N 1
ATOM 10033 C CA . LEU G 2 6 ? 110.316 98.277 150.709 1.00 40.32 6 LEU G CA 1
ATOM 10034 C C . LEU G 2 6 ? 109.506 97.287 149.891 1.00 40.32 6 LEU G C 1
ATOM 10035 O O . LEU G 2 6 ? 109.955 96.824 148.838 1.00 40.32 6 LEU G O 1
ATOM 10040 N N . SER G 2 7 ? 108.302 96.963 150.356 1.00 41.92 7 SER G N 1
ATOM 10041 C CA . SER G 2 7 ? 107.536 95.875 149.770 1.00 41.92 7 SER G CA 1
ATOM 10042 C C . SER G 2 7 ? 106.759 96.306 148.542 1.00 41.92 7 SER G C 1
ATOM 10043 O O . SER G 2 7 ? 106.440 95.465 147.698 1.00 41.92 7 SER G O 1
ATOM 10046 N N . GLU G 2 8 ? 106.426 97.583 148.424 1.00 42.23 8 GLU G N 1
ATOM 10047 C CA . GLU G 2 8 ? 105.700 98.073 147.265 1.00 42.23 8 GLU G CA 1
ATOM 10048 C C . GLU G 2 8 ? 106.597 98.790 146.273 1.00 42.23 8 GLU G C 1
ATOM 10049 O O . GLU G 2 8 ? 106.098 99.345 145.294 1.00 42.23 8 GLU G O 1
ATOM 10055 N N . ALA G 2 9 ? 107.902 98.788 146.502 1.00 41.09 9 ALA G N 1
ATOM 10056 C CA . ALA G 2 9 ? 108.868 99.201 145.501 1.00 41.09 9 ALA G CA 1
ATOM 10057 C C . ALA G 2 9 ? 109.561 98.024 144.844 1.00 41.09 9 ALA G C 1
ATOM 10058 O O . ALA G 2 9 ? 110.147 98.189 143.771 1.00 41.09 9 ALA G O 1
ATOM 10060 N N . ALA G 2 10 ? 109.508 96.858 145.462 1.00 41.13 10 ALA G N 1
ATOM 10061 C CA . ALA G 2 10 ? 110.102 95.638 144.938 1.00 41.13 10 ALA G CA 1
ATOM 10062 C C . ALA G 2 10 ? 109.436 95.096 143.668 1.00 41.13 10 ALA G C 1
ATOM 10063 O O . ALA G 2 10 ? 110.176 94.676 142.773 1.00 41.13 10 ALA G O 1
ATOM 10065 N N . PRO G 2 11 ? 108.098 95.062 143.500 1.00 41.70 11 PRO G N 1
ATOM 10066 C CA . PRO G 2 11 ? 107.577 94.662 142.184 1.00 41.70 11 PRO G CA 1
ATOM 10067 C C . PRO G 2 11 ? 107.769 95.708 141.110 1.00 41.70 11 PRO G C 1
ATOM 10068 O O . PRO G 2 11 ? 107.655 95.382 139.924 1.00 41.70 11 PRO G O 1
ATOM 10072 N N . LEU G 2 12 ? 108.052 96.949 141.480 1.00 39.79 12 LEU G N 1
ATOM 10073 C CA . LEU G 2 12 ? 108.305 97.988 140.497 1.00 39.79 12 LEU G CA 1
ATOM 10074 C C . LEU G 2 12 ? 109.756 97.989 140.052 1.00 39.79 12 LEU G C 1
ATOM 10075 O O . LEU G 2 12 ? 110.052 98.367 138.918 1.00 39.79 12 LEU G O 1
ATOM 10080 N N . LEU G 2 13 ? 110.665 97.572 140.927 1.00 40.27 13 LEU G N 1
ATOM 10081 C CA . LEU G 2 13 ? 112.064 97.409 140.576 1.00 40.27 13 LEU G CA 1
ATOM 10082 C C . LEU G 2 13 ? 112.365 96.066 139.934 1.00 40.27 13 LEU G C 1
ATOM 10083 O O . LEU G 2 13 ? 113.383 95.949 139.246 1.00 40.27 13 LEU G O 1
ATOM 10088 N N . LYS G 2 14 ? 111.529 95.048 140.159 1.00 43.03 14 LYS G N 1
ATOM 10089 C CA . LYS G 2 14 ? 111.678 93.803 139.413 1.00 43.03 14 LYS G CA 1
ATOM 10090 C C . LYS G 2 14 ? 111.382 94.007 137.940 1.00 43.03 14 LYS G C 1
ATOM 10091 O O . LYS G 2 14 ? 112.123 93.512 137.088 1.00 43.03 14 LYS G O 1
ATOM 10097 N N . LYS G 2 15 ? 110.310 94.737 137.627 1.00 43.12 15 LYS G N 1
ATOM 10098 C CA . LYS G 2 15 ? 109.882 94.920 136.245 1.00 43.12 15 LYS G CA 1
ATOM 10099 C C . LYS G 2 15 ? 110.907 95.690 135.429 1.00 43.12 15 LYS G C 1
ATOM 10100 O O . LYS G 2 15 ? 111.120 95.376 134.257 1.00 43.12 15 LYS G O 1
ATOM 10106 N N . GLU G 2 16 ? 111.579 96.663 136.034 1.00 41.74 16 GLU G N 1
ATOM 10107 C CA . GLU G 2 16 ? 112.625 97.391 135.336 1.00 41.74 16 GLU G CA 1
ATOM 10108 C C . GLU G 2 16 ? 113.897 96.578 135.188 1.00 41.74 16 GLU G C 1
ATOM 10109 O O . GLU G 2 16 ? 114.670 96.825 134.261 1.00 41.74 16 GLU G O 1
ATOM 10115 N N . PHE G 2 17 ? 114.131 95.620 136.074 1.00 40.22 17 PHE G N 1
ATOM 10116 C CA . PHE G 2 17 ? 115.324 94.796 136.017 1.00 40.22 17 PHE G CA 1
ATOM 10117 C C . PHE G 2 17 ? 115.169 93.602 135.092 1.00 40.22 17 PHE G C 1
ATOM 10118 O O . PHE G 2 17 ? 116.152 93.186 134.472 1.00 40.22 17 PHE G O 1
ATOM 10126 N N . ARG G 2 18 ? 113.965 93.032 134.996 1.00 43.87 18 ARG G N 1
ATOM 10127 C CA . ARG G 2 18 ? 113.763 91.870 134.141 1.00 43.87 18 ARG G CA 1
ATOM 10128 C C . ARG G 2 18 ? 113.898 92.226 132.674 1.00 43.87 18 ARG G C 1
ATOM 10129 O O . ARG G 2 18 ? 114.321 91.390 131.870 1.00 43.87 18 ARG G O 1
ATOM 10137 N N . GLU G 2 19 ? 113.561 93.454 132.307 1.00 41.61 19 GLU G N 1
ATOM 10138 C CA . GLU G 2 19 ? 113.733 93.924 130.946 1.00 41.61 19 GLU G CA 1
ATOM 10139 C C . GLU G 2 19 ? 115.016 94.719 130.771 1.00 41.61 19 GLU G C 1
ATOM 10140 O O . GLU G 2 19 ? 115.188 95.383 129.749 1.00 41.61 19 GLU G O 1
ATOM 10146 N N . GLY G 2 20 ? 115.922 94.651 131.742 1.00 39.42 20 GLY G N 1
ATOM 10147 C CA . GLY G 2 20 ? 117.262 95.183 131.593 1.00 39.42 20 GLY G CA 1
ATOM 10148 C C . GLY G 2 20 ? 117.366 96.685 131.578 1.00 39.42 20 GLY G C 1
ATOM 10149 O O . GLY G 2 20 ? 118.286 97.225 130.962 1.00 39.42 20 GLY G O 1
ATOM 10150 N N . ARG G 2 21 ? 116.451 97.380 132.246 1.00 38.52 21 ARG G N 1
ATOM 10151 C CA . ARG G 2 21 ? 116.349 98.830 132.153 1.00 38.52 21 ARG G CA 1
ATOM 10152 C C . ARG G 2 21 ? 116.449 99.499 133.516 1.00 38.52 21 ARG G C 1
ATOM 10153 O O . ARG G 2 21 ? 115.845 100.543 133.746 1.00 38.52 21 ARG G O 1
ATOM 10161 N N . LEU G 2 22 ? 117.208 98.912 134.430 1.00 37.41 22 LEU G N 1
ATOM 10162 C CA . LEU G 2 22 ? 117.415 99.473 135.754 1.00 37.41 22 LEU G CA 1
ATOM 10163 C C . LEU G 2 22 ? 118.897 99.713 135.954 1.00 37.41 22 LEU G C 1
ATOM 10164 O O . LEU G 2 22 ? 119.701 98.796 135.784 1.00 37.41 22 LEU G O 1
ATOM 10169 N N . ILE G 2 23 ? 119.256 100.941 136.321 1.00 36.36 23 ILE G N 1
ATOM 10170 C CA . ILE G 2 23 ? 120.644 101.325 136.526 1.00 36.36 23 ILE G CA 1
ATOM 10171 C C . ILE G 2 23 ? 120.820 101.875 137.933 1.00 36.36 23 ILE G C 1
ATOM 10172 O O . ILE G 2 23 ? 120.183 102.868 138.290 1.00 36.36 23 ILE G O 1
ATOM 10177 N N . PRO G 2 24 ? 121.656 101.266 138.772 1.00 35.78 24 PRO G N 1
ATOM 10178 C CA . PRO G 2 24 ? 121.971 101.858 140.073 1.00 35.78 24 PRO G CA 1
ATOM 10179 C C . PRO G 2 24 ? 122.890 103.059 139.923 1.00 35.78 24 PRO G C 1
ATOM 10180 O O . PRO G 2 24 ? 123.814 103.055 139.110 1.00 35.78 24 PRO G O 1
ATOM 10184 N N . PHE G 2 25 ? 122.640 104.089 140.726 1.00 34.62 25 PHE G N 1
ATOM 10185 C CA . PHE G 2 25 ? 123.431 105.318 140.710 1.00 34.62 25 PHE G CA 1
ATOM 10186 C C . PHE G 2 25 ? 123.866 105.513 142.161 1.00 34.62 25 PHE G C 1
ATOM 10187 O O . PHE G 2 25 ? 123.116 106.068 142.962 1.00 34.62 25 PHE G O 1
ATOM 10195 N N . LEU G 2 26 ? 125.064 105.061 142.501 1.00 34.34 26 LEU G N 1
ATOM 10196 C CA . LEU G 2 26 ? 125.448 104.842 143.888 1.00 34.34 26 LEU G CA 1
ATOM 10197 C C . LEU G 2 26 ? 126.279 105.997 144.433 1.00 34.34 26 LEU G C 1
ATOM 10198 O O . LEU G 2 26 ? 127.226 106.453 143.791 1.00 34.34 26 LEU G O 1
ATOM 10203 N N . GLY G 2 27 ? 125.936 106.445 145.642 1.00 34.24 27 GLY G N 1
ATOM 10204 C CA . GLY G 2 27 ? 126.550 107.590 146.257 1.00 34.24 27 GLY G CA 1
ATOM 10205 C C . GLY G 2 27 ? 127.517 107.235 147.364 1.00 34.24 27 GLY G C 1
ATOM 10206 O O . GLY G 2 27 ? 128.029 106.112 147.453 1.00 34.24 27 GLY G O 1
ATOM 10207 N N . ALA G 2 28 ? 127.768 108.210 148.233 1.00 33.36 28 ALA G N 1
ATOM 10208 C CA . ALA G 2 28 ? 128.766 108.056 149.282 1.00 33.36 28 ALA G CA 1
ATOM 10209 C C . ALA G 2 28 ? 128.256 107.276 150.478 1.00 33.36 28 ALA G C 1
ATOM 10210 O O . ALA G 2 28 ? 129.061 106.692 151.205 1.00 33.36 28 ALA G O 1
ATOM 10212 N N . GLY G 2 29 ? 126.949 107.250 150.703 1.00 36.23 29 GLY G N 1
ATOM 10213 C CA . GLY G 2 29 ? 126.389 106.432 151.756 1.00 36.23 29 GLY G CA 1
ATOM 10214 C C . GLY G 2 29 ? 126.389 104.957 151.456 1.00 36.23 29 GLY G C 1
ATOM 10215 O O . GLY G 2 29 ? 126.121 104.159 152.358 1.00 36.23 29 GLY G O 1
ATOM 10216 N N . PHE G 2 30 ? 126.667 104.578 150.214 1.00 36.62 30 PHE G N 1
ATOM 10217 C CA . PHE G 2 30 ? 126.864 103.184 149.868 1.00 36.62 30 PHE G CA 1
ATOM 10218 C C . PHE G 2 30 ? 128.226 102.687 150.318 1.00 36.62 30 PHE G C 1
ATOM 10219 O O . PHE G 2 30 ? 128.418 101.480 150.463 1.00 36.62 30 PHE G O 1
ATOM 10227 N N . SER G 2 31 ? 129.166 103.590 150.563 1.00 39.88 31 SER G N 1
ATOM 10228 C CA . SER G 2 31 ? 130.505 103.232 150.994 1.00 39.88 31 SER G CA 1
ATOM 10229 C C . SER G 2 31 ? 130.717 103.464 152.484 1.00 39.88 31 SER G C 1
ATOM 10230 O O . SER G 2 31 ? 131.849 103.389 152.961 1.00 39.88 31 SER G O 1
ATOM 10233 N N . LYS G 2 32 ? 129.654 103.738 153.222 1.00 41.91 32 LYS G N 1
ATOM 10234 C CA . LYS G 2 32 ? 129.655 103.940 154.668 1.00 41.91 32 LYS G CA 1
ATOM 10235 C C . LYS G 2 32 ? 130.046 102.721 155.521 1.00 41.91 32 LYS G C 1
ATOM 10236 O O . LYS G 2 32 ? 130.747 102.921 156.521 1.00 41.91 32 LYS G O 1
ATOM 10242 N N . PRO G 2 33 ? 129.664 101.468 155.217 1.00 40.30 33 PRO G N 1
ATOM 10243 C CA . PRO G 2 33 ? 130.163 100.353 156.041 1.00 40.30 33 PRO G CA 1
ATOM 10244 C C . PRO G 2 33 ? 131.636 100.039 155.888 1.00 40.30 33 PRO G C 1
ATOM 10245 O O . PRO G 2 33 ? 132.135 99.176 156.615 1.00 40.30 33 PRO G O 1
ATOM 10249 N N . LEU G 2 34 ? 132.346 100.674 154.971 1.00 42.31 34 LEU G N 1
ATOM 10250 C CA . LEU G 2 34 ? 133.743 100.361 154.753 1.00 42.31 34 LEU G CA 1
ATOM 10251 C C . LEU G 2 34 ? 134.665 101.152 155.659 1.00 42.31 34 LEU G C 1
ATOM 10252 O O . LEU G 2 34 ? 135.877 100.928 155.608 1.00 42.31 34 LEU G O 1
ATOM 10257 N N . LYS G 2 35 ? 134.107 102.053 156.477 1.00 45.63 35 LYS G N 1
ATOM 10258 C CA . LYS G 2 35 ? 134.826 102.844 157.480 1.00 45.63 35 LYS G CA 1
ATOM 10259 C C . LYS G 2 35 ? 135.956 103.660 156.857 1.00 45.63 35 LYS G C 1
ATOM 10260 O O . LYS G 2 35 ? 137.114 103.581 157.262 1.00 45.63 35 LYS G O 1
ATOM 10266 N N . LEU G 2 36 ? 135.605 104.438 155.875 1.00 50.44 36 LEU G N 1
ATOM 10267 C CA . LEU G 2 36 ? 136.544 105.284 155.175 1.00 50.44 36 LEU G CA 1
ATOM 10268 C C . LEU G 2 36 ? 136.541 106.682 155.773 1.00 50.44 36 LEU G C 1
ATOM 10269 O O . LEU G 2 36 ? 135.586 107.074 156.449 1.00 50.44 36 LEU G O 1
ATOM 10274 N N . PRO G 2 37 ? 137.616 107.452 155.587 1.00 56.80 37 PRO G N 1
ATOM 10275 C CA . PRO G 2 37 ? 137.584 108.865 155.976 1.00 56.80 37 PRO G CA 1
ATOM 10276 C C . PRO G 2 37 ? 136.592 109.654 155.135 1.00 56.80 37 PRO G C 1
ATOM 10277 O O . PRO G 2 37 ? 136.240 109.273 154.017 1.00 56.80 37 PRO G O 1
ATOM 10281 N N . ASP G 2 38 ? 136.131 110.775 155.692 1.00 64.25 38 ASP G N 1
ATOM 10282 C CA . ASP G 2 38 ? 134.990 111.485 155.125 1.00 64.25 38 ASP G CA 1
ATOM 10283 C C . ASP G 2 38 ? 135.259 112.964 154.870 1.00 64.25 38 ASP G C 1
ATOM 10284 O O . ASP G 2 38 ? 134.312 113.753 154.795 1.00 64.25 38 ASP G O 1
ATOM 10289 N N . GLY G 2 39 ? 136.520 113.365 154.738 1.00 64.66 39 GLY G N 1
ATOM 10290 C CA . GLY G 2 39 ? 136.851 114.742 154.454 1.00 64.66 39 GLY G CA 1
ATOM 10291 C C . GLY G 2 39 ? 136.929 115.642 155.666 1.00 64.66 39 GLY G C 1
ATOM 10292 O O . GLY G 2 39 ? 137.527 116.719 155.583 1.00 64.66 39 GLY G O 1
ATOM 10293 N N . SER G 2 40 ? 136.340 115.234 156.791 1.00 65.50 40 SER G N 1
ATOM 10294 C CA . SER G 2 40 ? 136.546 115.951 158.039 1.00 65.50 40 SER G CA 1
ATOM 10295 C C . SER G 2 40 ? 137.942 115.729 158.596 1.00 65.50 40 SER G C 1
ATOM 10296 O O . SER G 2 40 ? 138.412 116.541 159.398 1.00 65.50 40 SER G O 1
ATOM 10299 N N . GLN G 2 41 ? 138.613 114.650 158.196 1.00 64.26 41 GLN G N 1
ATOM 10300 C CA . GLN G 2 41 ? 140.003 114.443 158.566 1.00 64.26 41 GLN G CA 1
ATOM 10301 C C . GLN G 2 41 ? 140.899 114.190 157.364 1.00 64.26 41 GLN G C 1
ATOM 10302 O O . GLN G 2 41 ? 142.041 113.754 157.544 1.00 64.26 41 GLN G O 1
ATOM 10308 N N . LEU G 2 42 ? 140.432 114.458 156.148 1.00 61.31 42 LEU G N 1
ATOM 10309 C CA . LEU G 2 42 ? 141.317 114.311 154.999 1.00 61.31 42 LEU G CA 1
ATOM 10310 C C . LEU G 2 42 ? 142.192 115.541 154.809 1.00 61.31 42 LEU G C 1
ATOM 10311 O O . LEU G 2 42 ? 143.414 115.480 154.972 1.00 61.31 42 LEU G O 1
ATOM 10316 N N . ILE G 2 43 ? 141.575 116.676 154.485 1.00 59.13 43 ILE G N 1
ATOM 10317 C CA . ILE G 2 43 ? 142.339 117.882 154.199 1.00 59.13 43 ILE G CA 1
ATOM 10318 C C . ILE G 2 43 ? 142.529 118.715 155.462 1.00 59.13 43 ILE G C 1
ATOM 10319 O O . ILE G 2 43 ? 143.393 119.604 155.488 1.00 59.13 43 ILE G O 1
ATOM 10324 N N . ALA G 2 44 ? 141.769 118.427 156.523 1.00 58.04 44 ALA G N 1
ATOM 10325 C CA . ALA G 2 44 ? 142.086 118.977 157.832 1.00 58.04 44 ALA G CA 1
ATOM 10326 C C . ALA G 2 44 ? 143.386 118.404 158.376 1.00 58.04 44 ALA G C 1
ATOM 10327 O O . ALA G 2 44 ? 144.056 119.050 159.187 1.00 58.04 44 ALA G O 1
ATOM 10329 N N . SER G 2 45 ? 143.757 117.201 157.949 1.00 59.50 45 SER G N 1
ATOM 10330 C CA . SER G 2 45 ? 145.066 116.672 158.299 1.00 59.50 45 SER G CA 1
ATOM 10331 C C . SER G 2 45 ? 146.168 117.316 157.471 1.00 59.50 45 SER G C 1
ATOM 10332 O O . SER G 2 45 ? 147.256 117.574 157.991 1.00 59.50 45 SER G O 1
ATOM 10335 N N . LEU G 2 46 ? 145.915 117.580 156.195 1.00 60.20 46 LEU G N 1
ATOM 10336 C CA . LEU G 2 46 ? 146.897 118.258 155.362 1.00 60.20 46 LEU G CA 1
ATOM 10337 C C . LEU G 2 46 ? 146.905 119.766 155.565 1.00 60.20 46 LEU G C 1
ATOM 10338 O O . LEU G 2 46 ? 147.772 120.442 155.001 1.00 60.20 46 LEU G O 1
ATOM 10343 N N . ALA G 2 47 ? 145.972 120.301 156.360 1.00 56.85 47 ALA G N 1
ATOM 10344 C CA . ALA G 2 47 ? 145.957 121.719 156.696 1.00 56.85 47 ALA G CA 1
ATOM 10345 C C . ALA G 2 47 ? 147.139 122.130 157.560 1.00 56.85 47 ALA G C 1
ATOM 10346 O O . ALA G 2 47 ? 147.472 123.316 157.601 1.00 56.85 47 ALA G O 1
ATOM 10348 N N . LYS G 2 48 ? 147.783 121.186 158.247 1.00 60.28 48 LYS G N 1
ATOM 10349 C CA . LYS G 2 48 ? 148.967 121.524 159.021 1.00 60.28 48 LYS G CA 1
ATOM 10350 C C . LYS G 2 48 ? 150.183 121.763 158.137 1.00 60.28 48 LYS G C 1
ATOM 10351 O O . LYS G 2 48 ? 151.162 122.356 158.600 1.00 60.28 48 LYS G O 1
ATOM 10357 N N . THR G 2 49 ? 150.146 121.312 156.881 1.00 58.10 49 THR G N 1
ATOM 10358 C CA . THR G 2 49 ? 151.199 121.667 155.938 1.00 58.10 49 THR G CA 1
ATOM 10359 C C . THR G 2 49 ? 151.074 123.119 155.506 1.00 58.10 49 THR G C 1
ATOM 10360 O O . THR G 2 49 ? 152.078 123.830 155.400 1.00 58.10 49 THR G O 1
ATOM 10364 N N . LEU G 2 50 ? 149.843 123.573 155.254 1.00 55.07 50 LEU G N 1
ATOM 10365 C CA . LEU G 2 50 ? 149.603 124.975 154.931 1.00 55.07 50 LEU G CA 1
ATOM 10366 C C . LEU G 2 50 ? 149.838 125.870 156.135 1.00 55.07 50 LEU G C 1
ATOM 10367 O O . LEU G 2 50 ? 150.164 127.051 155.976 1.00 55.07 50 LEU G O 1
ATOM 10372 N N . GLY G 2 51 ? 149.680 125.336 157.332 1.00 52.21 51 GLY G N 1
ATOM 10373 C CA . GLY G 2 51 ? 149.921 126.070 158.544 1.00 52.21 51 GLY G CA 1
ATOM 10374 C C . GLY G 2 51 ? 148.704 126.437 159.348 1.00 52.21 51 GLY G C 1
ATOM 10375 O O . GLY G 2 51 ? 148.767 127.408 160.103 1.00 52.21 51 GLY G O 1
ATOM 10376 N N . PHE G 2 52 ? 147.605 125.703 159.225 1.00 47.65 52 PHE G N 1
ATOM 10377 C CA . PHE G 2 52 ? 146.403 126.078 159.946 1.00 47.65 52 PHE G CA 1
ATOM 10378 C C . PHE G 2 52 ? 146.165 125.089 161.073 1.00 47.65 52 PHE G C 1
ATOM 10379 O O . PHE G 2 52 ? 146.777 124.024 161.144 1.00 47.65 52 PHE G O 1
ATOM 10387 N N . GLU G 2 53 ? 145.325 125.429 161.879 1.00 49.18 53 GLU G N 1
ATOM 10388 C CA . GLU G 2 53 ? 144.721 124.461 162.765 1.00 49.18 53 GLU G CA 1
ATOM 10389 C C . GLU G 2 53 ? 143.557 123.797 162.043 1.00 49.18 53 GLU G C 1
ATOM 10390 O O . GLU G 2 53 ? 142.904 124.431 161.210 1.00 49.18 53 GLU G O 1
ATOM 10396 N N . PRO G 2 54 ? 143.302 122.514 162.307 1.00 47.14 54 PRO G N 1
ATOM 10397 C CA . PRO G 2 54 ? 142.288 121.802 161.521 1.00 47.14 54 PRO G CA 1
ATOM 10398 C C . PRO G 2 54 ? 140.872 122.268 161.769 1.00 47.14 54 PRO G C 1
ATOM 10399 O O . PRO G 2 54 ? 140.042 122.193 160.856 1.00 47.14 54 PRO G O 1
ATOM 10403 N N . GLU G 2 55 ? 140.561 122.755 162.963 1.00 46.27 55 GLU G N 1
ATOM 10404 C CA . GLU G 2 55 ? 139.235 123.291 163.215 1.00 46.27 55 GLU G CA 1
ATOM 10405 C C . GLU G 2 55 ? 139.053 124.669 162.613 1.00 46.27 55 GLU G C 1
ATOM 10406 O O . GLU G 2 55 ? 137.915 125.123 162.470 1.00 46.27 55 GLU G O 1
ATOM 10412 N N . LEU G 2 56 ? 140.145 125.327 162.247 1.00 44.87 56 LEU G N 1
ATOM 10413 C CA . LEU G 2 56 ? 140.131 126.681 161.723 1.00 44.87 56 LEU G CA 1
ATOM 10414 C C . LEU G 2 56 ? 140.237 126.727 160.215 1.00 44.87 56 LEU G C 1
ATOM 10415 O O . LEU G 2 56 ? 139.751 127.676 159.603 1.00 44.87 56 LEU G O 1
ATOM 10420 N N . PHE G 2 57 ? 140.864 125.723 159.606 1.00 45.49 57 PHE G N 1
ATOM 10421 C CA . PHE G 2 57 ? 140.828 125.595 158.158 1.00 45.49 57 PHE G CA 1
ATOM 10422 C C . PHE G 2 57 ? 139.425 125.256 157.682 1.00 45.49 57 PHE G C 1
ATOM 10423 O O . PHE G 2 57 ? 138.987 125.743 156.637 1.00 45.49 57 PHE G O 1
ATOM 10431 N N . ASP G 2 58 ? 138.694 124.449 158.453 1.00 45.47 58 ASP G N 1
ATOM 10432 C CA . ASP G 2 58 ? 137.322 124.080 158.123 1.00 45.47 58 ASP G CA 1
ATOM 10433 C C . ASP G 2 58 ? 136.374 125.264 158.191 1.00 45.47 58 ASP G C 1
ATOM 10434 O O . ASP G 2 58 ? 135.334 125.257 157.528 1.00 45.47 58 ASP G O 1
ATOM 10439 N N . MET G 2 59 ? 136.737 126.286 158.956 1.00 43.20 59 MET G N 1
ATOM 10440 C CA . MET G 2 59 ? 135.925 127.470 159.172 1.00 43.20 59 MET G CA 1
ATOM 10441 C C . MET G 2 59 ? 135.752 128.312 157.915 1.00 43.20 59 MET G C 1
ATOM 10442 O O . MET G 2 59 ? 134.748 129.019 157.791 1.00 43.20 59 MET G O 1
ATOM 10447 N N . HIS G 2 60 ? 136.672 128.221 156.960 1.00 42.63 60 HIS G N 1
ATOM 10448 C CA . HIS G 2 60 ? 136.713 129.151 155.846 1.00 42.63 60 HIS G CA 1
ATOM 10449 C C . HIS G 2 60 ? 135.961 128.682 154.612 1.00 42.63 60 HIS G C 1
ATOM 10450 O O . HIS G 2 60 ? 136.072 129.325 153.568 1.00 42.63 60 HIS G O 1
ATOM 10457 N N . GLY G 2 61 ? 135.214 127.599 154.683 1.00 42.73 61 GLY G N 1
ATOM 10458 C CA . GLY G 2 61 ? 134.387 127.211 153.558 1.00 42.73 61 GLY G CA 1
ATOM 10459 C C . GLY G 2 61 ? 134.108 125.725 153.546 1.00 42.73 61 GLY G C 1
ATOM 10460 O O . GLY G 2 61 ? 134.559 124.973 154.402 1.00 42.73 61 GLY G O 1
ATOM 10461 N N . ARG G 2 62 ? 133.340 125.321 152.537 1.00 45.63 62 ARG G N 1
ATOM 10462 C CA . ARG G 2 62 ? 133.009 123.926 152.307 1.00 45.63 62 ARG G CA 1
ATOM 10463 C C . ARG G 2 62 ? 134.226 123.173 151.790 1.00 45.63 62 ARG G C 1
ATOM 10464 O O . ARG G 2 62 ? 135.235 123.764 151.404 1.00 45.63 62 ARG G O 1
ATOM 10472 N N . PHE G 2 63 ? 134.107 121.843 151.766 1.00 46.93 63 PHE G N 1
ATOM 10473 C CA . PHE G 2 63 ? 135.239 120.980 151.441 1.00 46.93 63 PHE G CA 1
ATOM 10474 C C . PHE G 2 63 ? 135.693 121.142 149.998 1.00 46.93 63 PHE G C 1
ATOM 10475 O O . PHE G 2 63 ? 136.893 121.085 149.716 1.00 46.93 63 PHE G O 1
ATOM 10483 N N . GLU G 2 64 ? 134.755 121.350 149.077 1.00 45.75 64 GLU G N 1
ATOM 10484 C CA . GLU G 2 64 ? 135.119 121.593 147.690 1.00 45.75 64 GLU G CA 1
ATOM 10485 C C . GLU G 2 64 ? 135.799 122.944 147.505 1.00 45.75 64 GLU G C 1
ATOM 10486 O O . GLU G 2 64 ? 136.591 123.102 146.573 1.00 45.75 64 GLU G O 1
ATOM 10492 N N . GLN G 2 65 ? 135.529 123.905 148.389 1.00 43.31 65 GLN G N 1
ATOM 10493 C CA . GLN G 2 65 ? 136.168 125.211 148.321 1.00 43.31 65 GLN G CA 1
ATOM 10494 C C . GLN G 2 65 ? 137.547 125.177 148.955 1.00 43.31 65 GLN G C 1
ATOM 10495 O O . GLN G 2 65 ? 138.470 125.843 148.480 1.00 43.31 65 GLN G O 1
ATOM 10501 N N . LEU G 2 66 ? 137.698 124.404 150.030 1.00 44.55 66 LEU G N 1
ATOM 10502 C CA . LEU G 2 66 ? 138.999 124.242 150.665 1.00 44.55 66 LEU G CA 1
ATOM 10503 C C . LEU G 2 66 ? 139.943 123.428 149.802 1.00 44.55 66 LEU G C 1
ATOM 10504 O O . LEU G 2 66 ? 141.159 123.608 149.872 1.00 44.55 66 LEU G O 1
ATOM 10509 N N . ALA G 2 67 ? 139.400 122.532 148.988 1.00 46.58 67 ALA G N 1
ATOM 10510 C CA . ALA G 2 67 ? 140.219 121.772 148.062 1.00 46.58 67 ALA G CA 1
ATOM 10511 C C . ALA G 2 67 ? 140.661 122.617 146.879 1.00 46.58 67 ALA G C 1
ATOM 10512 O O . ALA G 2 67 ? 141.716 122.356 146.294 1.00 46.58 67 ALA G O 1
ATOM 10514 N N . GLU G 2 68 ? 139.865 123.618 146.504 1.00 46.20 68 GLU G N 1
ATOM 10515 C CA . GLU G 2 68 ? 140.274 124.542 145.453 1.00 46.20 68 GLU G CA 1
ATOM 10516 C C . GLU G 2 68 ? 141.399 125.446 145.927 1.00 46.20 68 GLU G C 1
ATOM 10517 O O . GLU G 2 68 ? 142.299 125.783 145.153 1.00 46.20 68 GLU G O 1
ATOM 10523 N N . PHE G 2 69 ? 141.357 125.852 147.195 1.00 46.09 69 PHE G N 1
ATOM 10524 C CA . PHE G 2 69 ? 142.448 126.621 147.780 1.00 46.09 69 PHE G CA 1
ATOM 10525 C C . PHE G 2 69 ? 143.715 125.792 147.875 1.00 46.09 69 PHE G C 1
ATOM 10526 O O . PHE G 2 69 ? 144.819 126.299 147.657 1.00 46.09 69 PHE G O 1
ATOM 10534 N N . PHE G 2 70 ? 143.571 124.516 148.206 1.00 52.29 70 PHE G N 1
ATOM 10535 C CA . PHE G 2 70 ? 144.701 123.613 148.329 1.00 52.29 70 PHE G CA 1
ATOM 10536 C C . PHE G 2 70 ? 145.319 123.293 146.980 1.00 52.29 70 PHE G C 1
ATOM 10537 O O . PHE G 2 70 ? 146.506 122.973 146.915 1.00 52.29 70 PHE G O 1
ATOM 10545 N N . ALA G 2 71 ? 144.546 123.389 145.903 1.00 52.16 71 ALA G N 1
ATOM 10546 C CA . ALA G 2 71 ? 145.072 123.118 144.574 1.00 52.16 71 ALA G CA 1
ATOM 10547 C C . ALA G 2 71 ? 145.816 124.310 143.997 1.00 52.16 71 ALA G C 1
ATOM 10548 O O . ALA G 2 71 ? 146.763 124.127 143.227 1.00 52.16 71 ALA G O 1
ATOM 10550 N N . ILE G 2 72 ? 145.409 125.532 144.348 1.00 52.70 72 ILE G N 1
ATOM 10551 C CA . ILE G 2 72 ? 146.069 126.733 143.859 1.00 52.70 72 ILE G CA 1
ATOM 10552 C C . ILE G 2 72 ? 147.196 127.185 144.767 1.00 52.70 72 ILE G C 1
ATOM 10553 O O . ILE G 2 72 ? 147.813 128.223 144.501 1.00 52.70 72 ILE G O 1
ATOM 10558 N N . SER G 2 73 ? 147.488 126.439 145.832 1.00 58.18 73 SER G N 1
ATOM 10559 C CA . SER G 2 73 ? 148.548 126.836 146.750 1.00 58.18 73 SER G CA 1
ATOM 10560 C C . SER G 2 73 ? 149.917 126.547 146.155 1.00 58.18 73 SER G C 1
ATOM 10561 O O . SER G 2 73 ? 150.726 127.459 145.950 1.00 58.18 73 SER G O 1
ATOM 10564 N N . ALA G 2 74 ? 150.193 125.283 145.862 1.00 62.91 74 ALA G N 1
ATOM 10565 C CA . ALA G 2 74 ? 151.491 124.893 145.343 1.00 62.91 74 ALA G CA 1
ATOM 10566 C C . ALA G 2 74 ? 151.336 124.139 144.033 1.00 62.91 74 ALA G C 1
ATOM 10567 O O . ALA G 2 74 ? 150.294 123.525 143.782 1.00 62.91 74 ALA G O 1
ATOM 10569 N N . PRO G 2 75 ? 152.343 124.199 143.163 1.00 68.86 75 PRO G N 1
ATOM 10570 C CA . PRO G 2 75 ? 152.348 123.316 141.994 1.00 68.86 75 PRO G CA 1
ATOM 10571 C C . PRO G 2 75 ? 152.568 121.876 142.420 1.00 68.86 75 PRO G C 1
ATOM 10572 O O . PRO G 2 75 ? 153.440 121.589 143.245 1.00 68.86 75 PRO G O 1
ATOM 10576 N N . ASN G 2 76 ? 151.761 120.980 141.838 1.00 68.61 76 ASN G N 1
ATOM 10577 C CA . ASN G 2 76 ? 151.677 119.560 142.201 1.00 68.61 76 ASN G CA 1
ATOM 10578 C C . ASN G 2 76 ? 151.383 119.390 143.694 1.00 68.61 76 ASN G C 1
ATOM 10579 O O . ASN G 2 76 ? 152.141 118.772 144.445 1.00 68.61 76 ASN G O 1
ATOM 10584 N N . ARG G 2 77 ? 150.262 119.970 144.116 1.00 62.98 77 ARG G N 1
ATOM 10585 C CA . ARG G 2 77 ? 149.813 119.863 145.495 1.00 62.98 77 ARG G CA 1
ATOM 10586 C C . ARG G 2 77 ? 148.509 119.096 145.643 1.00 62.98 77 ARG G C 1
ATOM 10587 O O . ARG G 2 77 ? 148.347 118.363 146.618 1.00 62.98 77 ARG G O 1
ATOM 10595 N N . LEU G 2 78 ? 147.603 119.196 144.670 1.00 62.27 78 LEU G N 1
ATOM 10596 C CA . LEU G 2 78 ? 146.371 118.416 144.715 1.00 62.27 78 LEU G CA 1
ATOM 10597 C C . LEU G 2 78 ? 146.642 116.927 144.528 1.00 62.27 78 LEU G C 1
ATOM 10598 O O . LEU G 2 78 ? 145.861 116.092 144.996 1.00 62.27 78 LEU G O 1
ATOM 10603 N N . GLN G 2 79 ? 147.756 116.575 143.878 1.00 64.23 79 GLN G N 1
ATOM 10604 C CA . GLN G 2 79 ? 148.140 115.177 143.730 1.00 64.23 79 GLN G CA 1
ATOM 10605 C C . GLN G 2 79 ? 148.662 114.569 145.025 1.00 64.23 79 GLN G C 1
ATOM 10606 O O . GLN G 2 79 ? 148.742 113.341 145.126 1.00 64.23 79 GLN G O 1
ATOM 10612 N N . ARG G 2 80 ? 149.034 115.391 146.003 1.00 62.56 80 ARG G N 1
ATOM 10613 C CA . ARG G 2 80 ? 149.310 114.879 147.339 1.00 62.56 80 ARG G CA 1
ATOM 10614 C C . ARG G 2 80 ? 148.040 114.353 147.992 1.00 62.56 80 ARG G C 1
ATOM 10615 O O . ARG G 2 80 ? 148.073 113.350 148.713 1.00 62.56 80 ARG G O 1
ATOM 10623 N N . LEU G 2 81 ? 146.908 115.013 147.741 1.00 57.26 81 LEU G N 1
ATOM 10624 C CA . LEU G 2 81 ? 145.651 114.594 148.347 1.00 57.26 81 LEU G CA 1
ATOM 10625 C C . LEU G 2 81 ? 145.097 113.350 147.673 1.00 57.26 81 LEU G C 1
ATOM 10626 O O . LEU G 2 81 ? 144.525 112.485 148.342 1.00 57.26 81 LEU G O 1
ATOM 10631 N N . VAL G 2 82 ? 145.264 113.236 146.356 1.00 55.55 82 VAL G N 1
ATOM 10632 C CA . VAL G 2 82 ? 144.712 112.098 145.631 1.00 55.55 82 VAL G CA 1
ATOM 10633 C C . VAL G 2 82 ? 145.492 110.832 145.957 1.00 55.55 82 VAL G C 1
ATOM 10634 O O . VAL G 2 82 ? 144.917 109.744 146.077 1.00 55.55 82 VAL G O 1
ATOM 10638 N N . TYR G 2 83 ? 146.803 110.957 146.164 1.00 55.95 83 TYR G N 1
ATOM 10639 C CA . TYR G 2 83 ? 147.594 109.807 146.583 1.00 55.95 83 TYR G CA 1
ATOM 10640 C C . TYR G 2 83 ? 147.316 109.430 148.029 1.00 55.95 83 TYR G C 1
ATOM 10641 O O . TYR G 2 83 ? 147.455 108.262 148.398 1.00 55.95 83 TYR G O 1
ATOM 10650 N N . GLU G 2 84 ? 146.915 110.388 148.856 1.00 56.92 84 GLU G N 1
ATOM 10651 C CA . GLU G 2 84 ? 146.518 110.067 150.220 1.00 56.92 84 GLU G CA 1
ATOM 10652 C C . GLU G 2 84 ? 145.125 109.455 150.267 1.00 56.92 84 GLU G C 1
ATOM 10653 O O . GLU G 2 84 ? 144.852 108.611 151.125 1.00 56.92 84 GLU G O 1
ATOM 10659 N N . MET G 2 85 ? 144.238 109.868 149.366 1.00 52.37 85 MET G N 1
ATOM 10660 C CA . MET G 2 85 ? 142.926 109.246 149.272 1.00 52.37 85 MET G CA 1
ATOM 10661 C C . MET G 2 85 ? 143.010 107.848 148.684 1.00 52.37 85 MET G C 1
ATOM 10662 O O . MET G 2 85 ? 142.200 106.985 149.035 1.00 52.37 85 MET G O 1
ATOM 10667 N N . SER G 2 86 ? 143.976 107.599 147.801 1.00 51.74 86 SER G N 1
ATOM 10668 C CA . SER G 2 86 ? 144.101 106.280 147.199 1.00 51.74 86 SER G CA 1
ATOM 10669 C C . SER G 2 86 ? 144.677 105.259 148.163 1.00 51.74 86 SER G C 1
ATOM 10670 O O . SER G 2 86 ? 144.524 104.057 147.936 1.00 51.74 86 SER G O 1
ATOM 10673 N N . LEU G 2 87 ? 145.332 105.705 149.230 1.00 51.29 87 LEU G N 1
ATOM 10674 C CA . LEU G 2 87 ? 145.822 104.795 150.249 1.00 51.29 87 LEU G CA 1
ATOM 10675 C C . LEU G 2 87 ? 144.841 104.609 151.391 1.00 51.29 87 LEU G C 1
ATOM 10676 O O . LEU G 2 87 ? 144.923 103.603 152.098 1.00 51.29 87 LEU G O 1
ATOM 10681 N N . SER G 2 88 ? 143.924 105.548 151.592 1.00 51.52 88 SER G N 1
ATOM 10682 C CA . SER G 2 88 ? 142.945 105.423 152.662 1.00 51.52 88 SER G CA 1
ATOM 10683 C C . SER G 2 88 ? 141.658 104.774 152.191 1.00 51.52 88 SER G C 1
ATOM 10684 O O . SER G 2 88 ? 141.063 103.980 152.925 1.00 51.52 88 SER G O 1
ATOM 10687 N N . PHE G 2 89 ? 141.207 105.096 150.983 1.00 51.01 89 PHE G N 1
ATOM 10688 C CA . PHE G 2 89 ? 139.940 104.545 150.521 1.00 51.01 89 PHE G CA 1
ATOM 10689 C C . PHE G 2 89 ? 140.143 103.167 149.910 1.00 51.01 89 PHE G C 1
ATOM 10690 O O . PHE G 2 89 ? 139.350 102.252 150.150 1.00 51.01 89 PHE G O 1
ATOM 10698 N N . ASP G 2 90 ? 141.191 103.010 149.112 1.00 50.89 90 ASP G N 1
ATOM 10699 C CA . ASP G 2 90 ? 141.533 101.740 148.481 1.00 50.89 90 ASP G CA 1
ATOM 10700 C C . ASP G 2 90 ? 142.562 100.965 149.294 1.00 50.89 90 ASP G C 1
ATOM 10701 O O . ASP G 2 90 ? 143.583 100.523 148.777 1.00 50.89 90 ASP G O 1
ATOM 10706 N N . SER G 2 91 ? 142.296 100.787 150.580 1.00 51.27 91 SER G N 1
ATOM 10707 C CA . SER G 2 91 ? 143.195 100.089 151.486 1.00 51.27 91 SER G CA 1
ATOM 10708 C C . SER G 2 91 ? 142.729 98.659 151.697 1.00 51.27 91 SER G C 1
ATOM 10709 O O . SER G 2 91 ? 141.583 98.308 151.415 1.00 51.27 91 SER G O 1
ATOM 10712 N N . ALA G 2 92 ? 143.638 97.834 152.218 1.00 49.27 92 ALA G N 1
ATOM 10713 C CA . ALA G 2 92 ? 143.353 96.420 152.414 1.00 49.27 92 ALA G CA 1
ATOM 10714 C C . ALA G 2 92 ? 142.352 96.168 153.530 1.00 49.27 92 ALA G C 1
ATOM 10715 O O . ALA G 2 92 ? 141.740 95.098 153.561 1.00 49.27 92 ALA G O 1
ATOM 10717 N N . GLU G 2 93 ? 142.170 97.119 154.444 1.00 49.88 93 GLU G N 1
ATOM 10718 C CA . GLU G 2 93 ? 141.155 96.958 155.477 1.00 49.88 93 GLU G CA 1
ATOM 10719 C C . GLU G 2 93 ? 139.762 97.182 154.914 1.00 49.88 93 GLU G C 1
ATOM 10720 O O . GLU G 2 93 ? 138.808 96.523 155.334 1.00 49.88 93 GLU G O 1
ATOM 10726 N N . ALA G 2 94 ? 139.625 98.106 153.967 1.00 47.01 94 ALA G N 1
ATOM 10727 C CA . ALA G 2 94 ? 138.356 98.311 153.286 1.00 47.01 94 ALA G CA 1
ATOM 10728 C C . ALA G 2 94 ? 138.060 97.219 152.273 1.00 47.01 94 ALA G C 1
ATOM 10729 O O . ALA G 2 94 ? 136.894 97.022 151.920 1.00 47.01 94 ALA G O 1
ATOM 10731 N N . GLU G 2 95 ? 139.090 96.521 151.790 1.00 46.80 95 GLU G N 1
ATOM 10732 C CA . GLU G 2 95 ? 138.872 95.345 150.956 1.00 46.80 95 GLU G CA 1
ATOM 10733 C C . GLU G 2 95 ? 138.223 94.227 151.755 1.00 46.80 95 GLU G C 1
ATOM 10734 O O . GLU G 2 95 ? 137.312 93.555 151.263 1.00 46.80 95 GLU G O 1
ATOM 10740 N N . ALA G 2 96 ? 138.667 94.025 152.994 1.00 43.38 96 ALA G N 1
ATOM 10741 C CA . ALA G 2 96 ? 138.164 92.927 153.807 1.00 43.38 96 ALA G CA 1
ATOM 10742 C C . ALA G 2 96 ? 136.779 93.206 154.367 1.00 43.38 96 ALA G C 1
ATOM 10743 O O . ALA G 2 96 ? 136.024 92.265 154.620 1.00 43.38 96 ALA G O 1
ATOM 10745 N N . LEU G 2 97 ? 136.431 94.473 154.583 1.00 43.10 97 LEU G N 1
ATOM 10746 C CA . LEU G 2 97 ? 135.073 94.801 154.994 1.00 43.10 97 LEU G CA 1
ATOM 10747 C C . LEU G 2 97 ? 134.097 94.658 153.843 1.00 43.10 97 LEU G C 1
ATOM 10748 O O . LEU G 2 97 ? 132.928 94.329 154.061 1.00 43.10 97 LEU G O 1
ATOM 10753 N N . ARG G 2 98 ? 134.558 94.912 152.621 1.00 42.56 98 ARG G N 1
ATOM 10754 C CA . ARG G 2 98 ? 133.717 94.795 151.439 1.00 42.56 98 ARG G CA 1
ATOM 10755 C C . ARG G 2 98 ? 133.360 93.349 151.148 1.00 42.56 98 ARG G C 1
ATOM 10756 O O . ARG G 2 98 ? 132.269 93.069 150.641 1.00 42.56 98 ARG G O 1
ATOM 10764 N N . GLU G 2 99 ? 134.253 92.419 151.477 1.00 44.26 99 GLU G N 1
ATOM 10765 C CA . GLU G 2 99 ? 133.987 91.009 151.247 1.00 44.26 99 GLU G CA 1
ATOM 10766 C C . GLU G 2 99 ? 132.976 90.444 152.231 1.00 44.26 99 GLU G C 1
ATOM 10767 O O . GLU G 2 99 ? 132.416 89.375 151.976 1.00 44.26 99 GLU G O 1
ATOM 10773 N N . LYS G 2 100 ? 132.726 91.135 153.338 1.00 41.48 100 LYS G N 1
ATOM 10774 C CA . LYS G 2 100 ? 131.738 90.724 154.323 1.00 41.48 100 LYS G CA 1
ATOM 10775 C C . LYS G 2 100 ? 130.510 91.615 154.323 1.00 41.48 100 LYS G C 1
ATOM 10776 O O . LYS G 2 100 ? 129.594 91.382 155.113 1.00 41.48 100 LYS G O 1
ATOM 10782 N N . SER G 2 101 ? 130.466 92.618 153.465 1.00 38.60 101 SER G N 1
ATOM 10783 C CA . SER G 2 101 ? 129.399 93.608 153.478 1.00 38.60 101 SER G CA 1
ATOM 10784 C C . SER G 2 101 ? 128.159 93.056 152.792 1.00 38.60 101 SER G C 1
ATOM 10785 O O . SER G 2 101 ? 128.251 92.562 151.667 1.00 38.60 101 SER G O 1
ATOM 10788 N N . PRO G 2 102 ? 126.991 93.117 153.434 1.00 37.07 102 PRO G N 1
ATOM 10789 C CA . PRO G 2 102 ? 125.781 92.590 152.798 1.00 37.07 102 PRO G CA 1
ATOM 10790 C C . PRO G 2 102 ? 125.236 93.448 151.672 1.00 37.07 102 PRO G C 1
ATOM 10791 O O . PRO G 2 102 ? 124.474 92.924 150.854 1.00 37.07 102 PRO G O 1
ATOM 10795 N N . MET G 2 103 ? 125.575 94.736 151.596 1.00 38.75 103 MET G N 1
ATOM 10796 C CA . MET G 2 103 ? 125.114 95.531 150.461 1.00 38.75 103 MET G CA 1
ATOM 10797 C C . MET G 2 103 ? 125.918 95.224 149.212 1.00 38.75 103 MET G C 1
ATOM 10798 O O . MET G 2 103 ? 125.356 95.102 148.120 1.00 38.75 103 MET G O 1
ATOM 10803 N N . HIS G 2 104 ? 127.234 95.113 149.359 1.00 36.47 104 HIS G N 1
ATOM 10804 C CA . HIS G 2 104 ? 128.108 94.827 148.239 1.00 36.47 104 HIS G CA 1
ATOM 10805 C C . HIS G 2 104 ? 127.950 93.405 147.729 1.00 36.47 104 HIS G C 1
ATOM 10806 O O . HIS G 2 104 ? 128.303 93.131 146.581 1.00 36.47 104 HIS G O 1
ATOM 10813 N N . ARG G 2 105 ? 127.432 92.498 148.549 1.00 37.73 105 ARG G N 1
ATOM 10814 C CA . ARG G 2 105 ? 127.088 91.172 148.060 1.00 37.73 105 ARG G CA 1
ATOM 10815 C C . ARG G 2 105 ? 125.740 91.166 147.359 1.00 37.73 105 ARG G C 1
ATOM 10816 O O . ARG G 2 105 ? 125.554 90.446 146.376 1.00 37.73 105 ARG G O 1
ATOM 10824 N N . ALA G 2 106 ? 124.786 91.949 147.855 1.00 36.95 106 ALA G N 1
ATOM 10825 C CA . ALA G 2 106 ? 123.474 91.995 147.230 1.00 36.95 106 ALA G CA 1
ATOM 10826 C C . ALA G 2 106 ? 123.496 92.795 145.940 1.00 36.95 106 ALA G C 1
ATOM 10827 O O . ALA G 2 106 ? 122.652 92.579 145.066 1.00 36.95 106 ALA G O 1
ATOM 10829 N N . LEU G 2 107 ? 124.441 93.722 145.807 1.00 37.69 107 LEU G N 1
ATOM 10830 C CA . LEU G 2 107 ? 124.614 94.434 144.548 1.00 37.69 107 LEU G CA 1
ATOM 10831 C C . LEU G 2 107 ? 125.229 93.532 143.493 1.00 37.69 107 LEU G C 1
ATOM 10832 O O . LEU G 2 107 ? 124.788 93.524 142.340 1.00 37.69 107 LEU G O 1
ATOM 10837 N N . ALA G 2 108 ? 126.244 92.763 143.870 1.00 38.21 108 ALA G N 1
ATOM 10838 C CA . ALA G 2 108 ? 126.994 91.951 142.929 1.00 38.21 108 ALA G CA 1
ATOM 10839 C C . ALA G 2 108 ? 126.289 90.663 142.546 1.00 38.21 108 ALA G C 1
ATOM 10840 O O . ALA G 2 108 ? 126.703 90.019 141.579 1.00 38.21 108 ALA G O 1
ATOM 10842 N N . ALA G 2 109 ? 125.249 90.268 143.266 1.00 37.77 109 ALA G N 1
ATOM 10843 C CA . ALA G 2 109 ? 124.517 89.056 142.942 1.00 37.77 109 ALA G CA 1
ATOM 10844 C C . ALA G 2 109 ? 123.488 89.260 141.844 1.00 37.77 109 ALA G C 1
ATOM 10845 O O . ALA G 2 109 ? 122.805 88.303 141.474 1.00 37.77 109 ALA G O 1
ATOM 10847 N N . LEU G 2 110 ? 123.357 90.470 141.322 1.00 39.57 110 LEU G N 1
ATOM 10848 C CA . LEU G 2 110 ? 122.442 90.783 140.238 1.00 39.57 110 LEU G CA 1
ATOM 10849 C C . LEU G 2 110 ? 123.234 91.093 138.980 1.00 39.57 110 LEU G C 1
ATOM 10850 O O . LEU G 2 110 ? 124.247 91.795 139.030 1.00 39.57 110 LEU G O 1
ATOM 10855 N N . ASP G 2 111 ? 122.772 90.568 137.854 1.00 43.24 111 ASP G N 1
ATOM 10856 C CA . ASP G 2 111 ? 123.454 90.762 136.579 1.00 43.24 111 ASP G CA 1
ATOM 10857 C C . ASP G 2 111 ? 123.082 92.134 136.039 1.00 43.24 111 ASP G C 1
ATOM 10858 O O . ASP G 2 111 ? 122.077 92.307 135.352 1.00 43.24 111 ASP G O 1
ATOM 10863 N N . TRP G 2 112 ? 123.907 93.121 136.353 1.00 39.73 112 TRP G N 1
ATOM 10864 C CA . TRP G 2 112 ? 123.687 94.476 135.885 1.00 39.73 112 TRP G CA 1
ATOM 10865 C C . TRP G 2 112 ? 124.383 94.682 134.550 1.00 39.73 112 TRP G C 1
ATOM 10866 O O . TRP G 2 112 ? 125.360 94.006 134.226 1.00 39.73 112 TRP G O 1
ATOM 10877 N N . ARG G 2 113 ? 123.871 95.631 133.777 1.00 43.53 113 ARG G N 1
ATOM 10878 C CA . ARG G 2 113 ? 124.515 96.058 132.545 1.00 43.53 113 ARG G CA 1
ATOM 10879 C C . ARG G 2 113 ? 125.348 97.314 132.729 1.00 43.53 113 ARG G C 1
ATOM 10880 O O . ARG G 2 113 ? 126.387 97.463 132.087 1.00 43.53 113 ARG G O 1
ATOM 10888 N N . THR G 2 114 ? 124.911 98.215 133.603 1.00 39.65 114 THR G N 1
ATOM 10889 C CA . THR G 2 114 ? 125.528 99.522 133.774 1.00 39.65 114 THR G CA 1
ATOM 10890 C C . THR G 2 114 ? 125.345 99.961 135.216 1.00 39.65 114 THR G C 1
ATOM 10891 O O . THR G 2 114 ? 124.224 99.949 135.726 1.00 39.65 114 THR G O 1
ATOM 10895 N N . ILE G 2 115 ? 126.441 100.340 135.869 1.00 37.10 115 ILE G N 1
ATOM 10896 C CA . ILE G 2 115 ? 126.407 100.914 137.208 1.00 37.10 115 ILE G CA 1
ATOM 10897 C C . ILE G 2 115 ? 127.105 102.263 137.164 1.00 37.10 115 ILE G C 1
ATOM 10898 O O . ILE G 2 115 ? 128.264 102.353 136.746 1.00 37.10 115 ILE G O 1
ATOM 10903 N N . TYR G 2 116 ? 126.403 103.306 137.579 1.00 35.11 116 TYR G N 1
ATOM 10904 C CA . TYR G 2 116 ? 126.986 104.617 137.816 1.00 35.11 116 TYR G CA 1
ATOM 10905 C C . TYR G 2 116 ? 127.335 104.768 139.284 1.00 35.11 116 TYR G C 1
ATOM 10906 O O . TYR G 2 116 ? 126.599 104.304 140.155 1.00 35.11 116 TYR G O 1
ATOM 10915 N N . THR G 2 117 ? 128.457 105.419 139.557 1.00 36.13 117 THR G N 1
ATOM 10916 C CA . THR G 2 117 ? 128.775 105.776 140.925 1.00 36.13 117 THR G CA 1
ATOM 10917 C C . THR G 2 117 ? 129.513 107.102 140.933 1.00 36.13 117 THR G C 1
ATOM 10918 O O . THR G 2 117 ? 130.192 107.468 139.972 1.00 36.13 117 THR G O 1
ATOM 10922 N N . THR G 2 118 ? 129.336 107.834 142.022 1.00 36.73 118 THR G N 1
ATOM 10923 C CA . THR G 2 118 ? 129.907 109.157 142.168 1.00 36.73 118 THR G CA 1
ATOM 10924 C C . THR G 2 118 ? 131.101 109.185 143.103 1.00 36.73 118 THR G C 1
ATOM 10925 O O . THR G 2 118 ? 131.723 110.239 143.253 1.00 36.73 118 THR G O 1
ATOM 10929 N N . ASN G 2 119 ? 131.439 108.066 143.721 1.00 37.70 119 ASN G N 1
ATOM 10930 C CA . ASN G 2 119 ? 132.552 108.010 144.647 1.00 37.70 119 ASN G CA 1
ATOM 10931 C C . ASN G 2 119 ? 133.778 107.377 144.001 1.00 37.70 119 ASN G C 1
ATOM 10932 O O . ASN G 2 119 ? 133.672 106.562 143.086 1.00 37.70 119 ASN G O 1
ATOM 10937 N N . TYR G 2 120 ? 134.952 107.780 144.491 1.00 40.63 120 TYR G N 1
ATOM 10938 C CA . TYR G 2 120 ? 136.201 107.578 143.772 1.00 40.63 120 TYR G CA 1
ATOM 10939 C C . TYR G 2 120 ? 136.844 106.231 144.058 1.00 40.63 120 TYR G C 1
ATOM 10940 O O . TYR G 2 120 ? 137.739 105.820 143.318 1.00 40.63 120 TYR G O 1
ATOM 10949 N N . ASP G 2 121 ? 136.430 105.556 145.123 1.00 43.80 121 ASP G N 1
ATOM 10950 C CA . ASP G 2 121 ? 137.009 104.286 145.519 1.00 43.80 121 ASP G CA 1
ATOM 10951 C C . ASP G 2 121 ? 136.595 103.173 144.560 1.00 43.80 121 ASP G C 1
ATOM 10952 O O . ASP G 2 121 ? 135.687 103.326 143.740 1.00 43.80 121 ASP G O 1
ATOM 10957 N N . LYS G 2 122 ? 137.268 102.030 144.674 1.00 44.52 122 LYS G N 1
ATOM 10958 C CA . LYS G 2 122 ? 137.094 100.945 143.722 1.00 44.52 122 LYS G CA 1
ATOM 10959 C C . LYS G 2 122 ? 136.165 99.847 144.227 1.00 44.52 122 LYS G C 1
ATOM 10960 O O . LYS G 2 122 ? 136.224 98.719 143.731 1.00 44.52 122 LYS G O 1
ATOM 10966 N N . HIS G 2 123 ? 135.269 100.160 145.154 1.00 42.37 123 HIS G N 1
ATOM 10967 C CA . HIS G 2 123 ? 134.549 99.126 145.883 1.00 42.37 123 HIS G CA 1
ATOM 10968 C C . HIS G 2 123 ? 133.232 98.719 145.241 1.00 42.37 123 HIS G C 1
ATOM 10969 O O . HIS G 2 123 ? 132.552 97.838 145.769 1.00 42.37 123 HIS G O 1
ATOM 10976 N N . VAL G 2 124 ? 132.863 99.311 144.115 1.00 41.43 124 VAL G N 1
ATOM 10977 C CA . VAL G 2 124 ? 131.735 98.814 143.341 1.00 41.43 124 VAL G CA 1
ATOM 10978 C C . VAL G 2 124 ? 132.206 97.825 142.280 1.00 41.43 124 VAL G C 1
ATOM 10979 O O . VAL G 2 124 ? 131.548 96.816 142.022 1.00 41.43 124 VAL G O 1
ATOM 10983 N N . GLU G 2 125 ? 133.373 98.072 141.686 1.00 42.44 125 GLU G N 1
ATOM 10984 C CA . GLU G 2 125 ? 133.963 97.099 140.774 1.00 42.44 125 GLU G CA 1
ATOM 10985 C C . GLU G 2 125 ? 134.501 95.902 141.528 1.00 42.44 125 GLU G C 1
ATOM 10986 O O . GLU G 2 125 ? 134.313 94.757 141.103 1.00 42.44 125 GLU G O 1
ATOM 10992 N N . GLY G 2 126 ? 135.195 96.151 142.638 1.00 41.79 126 GLY G N 1
ATOM 10993 C CA . GLY G 2 126 ? 135.718 95.085 143.463 1.00 41.79 126 GLY G CA 1
ATOM 10994 C C . GLY G 2 126 ? 134.655 94.229 144.101 1.00 41.79 126 GLY G C 1
ATOM 10995 O O . GLY G 2 126 ? 134.927 93.073 144.427 1.00 41.79 126 GLY G O 1
ATOM 10996 N N . ALA G 2 127 ? 133.449 94.766 144.283 1.00 40.57 127 ALA G N 1
ATOM 10997 C CA . ALA G 2 127 ? 132.342 93.948 144.755 1.00 40.57 127 ALA G CA 1
ATOM 10998 C C . ALA G 2 127 ? 131.910 92.949 143.695 1.00 40.57 127 ALA G C 1
ATOM 10999 O O . ALA G 2 127 ? 131.613 91.794 144.014 1.00 40.57 127 ALA G O 1
ATOM 11001 N N . LEU G 2 128 ? 131.872 93.372 142.431 1.00 39.76 128 LEU G N 1
ATOM 11002 C CA . LEU G 2 128 ? 131.513 92.466 141.347 1.00 39.76 128 LEU G CA 1
ATOM 11003 C C . LEU G 2 128 ? 132.585 91.417 141.112 1.00 39.76 128 LEU G C 1
ATOM 11004 O O . LEU G 2 128 ? 132.272 90.295 140.711 1.00 39.76 128 LEU G O 1
ATOM 11009 N N . ARG G 2 129 ? 133.843 91.751 141.366 1.00 41.01 129 ARG G N 1
ATOM 11010 C CA . ARG G 2 129 ? 134.925 90.800 141.176 1.00 41.01 129 ARG G CA 1
ATOM 11011 C C . ARG G 2 129 ? 135.080 89.854 142.355 1.00 41.01 129 ARG G C 1
ATOM 11012 O O . ARG G 2 129 ? 135.715 88.806 142.212 1.00 41.01 129 ARG G O 1
ATOM 11020 N N . ASP G 2 130 ? 134.523 90.200 143.516 1.00 43.04 130 ASP G N 1
ATOM 11021 C CA . ASP G 2 130 ? 134.469 89.253 144.621 1.00 43.04 130 ASP G CA 1
ATOM 11022 C C . ASP G 2 130 ? 133.430 88.175 144.375 1.00 43.04 130 ASP G C 1
ATOM 11023 O O . ASP G 2 130 ? 133.573 87.055 144.873 1.00 43.04 130 ASP G O 1
ATOM 11028 N N . ALA G 2 131 ? 132.383 88.493 143.622 1.00 40.77 131 ALA G N 1
ATOM 11029 C CA . ALA G 2 131 ? 131.367 87.532 143.233 1.00 40.77 131 ALA G CA 1
ATOM 11030 C C . ALA G 2 131 ? 131.746 86.754 141.984 1.00 40.77 131 ALA G C 1
ATOM 11031 O O . ALA G 2 131 ? 130.925 85.991 141.472 1.00 40.77 131 ALA G O 1
ATOM 11033 N N . GLY G 2 132 ? 132.964 86.935 141.484 1.00 40.60 132 GLY G N 1
ATOM 11034 C CA . GLY G 2 132 ? 133.433 86.221 140.321 1.00 40.60 132 GLY G CA 1
ATOM 11035 C C . GLY G 2 132 ? 133.008 86.805 138.999 1.00 40.60 132 GLY G C 1
ATOM 11036 O O . GLY G 2 132 ? 133.155 86.137 137.972 1.00 40.60 132 GLY G O 1
ATOM 11037 N N . LYS G 2 133 ? 132.486 88.020 138.988 1.00 40.28 133 LYS G N 1
ATOM 11038 C CA . LYS G 2 133 ? 132.011 88.660 137.775 1.00 40.28 133 LYS G CA 1
ATOM 11039 C C . LYS G 2 133 ? 133.032 89.675 137.288 1.00 40.28 133 LYS G C 1
ATOM 11040 O O . LYS G 2 133 ? 133.897 90.128 138.035 1.00 40.28 133 LYS G O 1
ATOM 11046 N N . GLN G 2 134 ? 132.924 90.022 136.018 1.00 42.08 134 GLN G N 1
ATOM 11047 C CA . GLN G 2 134 ? 133.844 90.953 135.389 1.00 42.08 134 GLN G CA 1
ATOM 11048 C C . GLN G 2 134 ? 133.206 92.327 135.283 1.00 42.08 134 GLN G C 1
ATOM 11049 O O . GLN G 2 134 ? 132.027 92.452 134.945 1.00 42.08 134 GLN G O 1
ATOM 11055 N N . ALA G 2 135 ? 133.990 93.354 135.571 1.00 40.73 135 ALA G N 1
ATOM 11056 C CA . ALA G 2 135 ? 133.533 94.727 135.481 1.00 40.73 135 ALA G CA 1
ATOM 11057 C C . ALA G 2 135 ? 134.514 95.532 134.647 1.00 40.73 135 ALA G C 1
ATOM 11058 O O . ALA G 2 135 ? 135.708 95.237 134.610 1.00 40.73 135 ALA G O 1
ATOM 11060 N N . ALA G 2 136 ? 133.994 96.553 133.978 1.00 38.38 136 ALA G N 1
ATOM 11061 C CA . ALA G 2 136 ? 134.792 97.468 133.176 1.00 38.38 136 ALA G CA 1
ATOM 11062 C C . ALA G 2 136 ? 134.648 98.870 133.744 1.00 38.38 136 ALA G C 1
ATOM 11063 O O . ALA G 2 136 ? 133.540 99.407 133.797 1.00 38.38 136 ALA G O 1
ATOM 11065 N N . VAL G 2 137 ? 135.758 99.457 134.158 1.00 36.66 137 VAL G N 1
ATOM 11066 C CA . VAL G 2 137 ? 135.774 100.791 134.741 1.00 36.66 137 VAL G CA 1
ATOM 11067 C C . VAL G 2 137 ? 135.842 101.806 133.612 1.00 36.66 137 VAL G C 1
ATOM 11068 O O . VAL G 2 137 ? 136.748 101.752 132.775 1.00 36.66 137 VAL G O 1
ATOM 11072 N N . LEU G 2 138 ? 134.899 102.736 133.586 1.00 35.14 138 LEU G N 1
ATOM 11073 C CA . LEU G 2 138 ? 134.814 103.735 132.525 1.00 35.14 138 LEU G CA 1
ATOM 11074 C C . LEU G 2 138 ? 134.860 105.121 133.151 1.00 35.14 138 LEU G C 1
ATOM 11075 O O . LEU G 2 138 ? 133.861 105.602 133.690 1.00 35.14 138 LEU G O 1
ATOM 11080 N N . ALA G 2 139 ? 136.019 105.762 133.078 1.00 35.13 139 ALA G N 1
ATOM 11081 C CA . ALA G 2 139 ? 136.209 107.106 133.599 1.00 35.13 139 ALA G CA 1
ATOM 11082 C C . ALA G 2 139 ? 136.632 108.098 132.530 1.00 35.13 139 ALA G C 1
ATOM 11083 O O . ALA G 2 139 ? 136.056 109.184 132.439 1.00 35.13 139 ALA G O 1
ATOM 11085 N N . SER G 2 140 ? 137.612 107.754 131.709 1.00 36.28 140 SER G N 1
ATOM 11086 C CA . SER G 2 140 ? 138.212 108.671 130.754 1.00 36.28 140 SER G CA 1
ATOM 11087 C C . SER G 2 140 ? 137.852 108.270 129.330 1.00 36.28 140 SER G C 1
ATOM 11088 O O . SER G 2 140 ? 137.219 107.243 129.094 1.00 36.28 140 SER G O 1
ATOM 11091 N N . PHE G 2 141 ? 138.272 109.105 128.376 1.00 38.34 141 PHE G N 1
ATOM 11092 C CA . PHE G 2 141 ? 138.065 108.820 126.958 1.00 38.34 141 PHE G CA 1
ATOM 11093 C C . PHE G 2 141 ? 138.829 107.584 126.511 1.00 38.34 141 PHE G C 1
ATOM 11094 O O . PHE G 2 141 ? 138.355 106.848 125.643 1.00 38.34 141 PHE G O 1
ATOM 11102 N N . ALA G 2 142 ? 139.994 107.329 127.101 1.00 36.50 142 ALA G N 1
ATOM 11103 C CA . ALA G 2 142 ? 140.766 106.147 126.761 1.00 36.50 142 ALA G CA 1
ATOM 11104 C C . ALA G 2 142 ? 140.128 104.871 127.274 1.00 36.50 142 ALA G C 1
ATOM 11105 O O . ALA G 2 142 ? 140.453 103.794 126.774 1.00 36.50 142 ALA G O 1
ATOM 11107 N N . ASP G 2 143 ? 139.234 104.966 128.259 1.00 37.14 143 ASP G N 1
ATOM 11108 C CA . ASP G 2 143 ? 138.523 103.799 128.763 1.00 37.14 143 ASP G CA 1
ATOM 11109 C C . ASP G 2 143 ? 137.330 103.447 127.889 1.00 37.14 143 ASP G C 1
ATOM 11110 O O . ASP G 2 143 ? 137.048 102.267 127.674 1.00 37.14 143 ASP G O 1
ATOM 11115 N N . PHE G 2 144 ? 136.613 104.454 127.396 1.00 34.59 144 PHE G N 1
ATOM 11116 C CA . PHE G 2 144 ? 135.517 104.208 126.469 1.00 34.59 144 PHE G CA 1
ATOM 11117 C C . PHE G 2 144 ? 136.024 103.661 125.141 1.00 34.59 144 PHE G C 1
ATOM 11118 O O . PHE G 2 144 ? 135.384 102.796 124.538 1.00 34.59 144 PHE G O 1
ATOM 11126 N N . GLN G 2 145 ? 137.179 104.134 124.681 1.00 37.29 145 GLN G N 1
ATOM 11127 C CA . GLN G 2 145 ? 137.746 103.667 123.425 1.00 37.29 145 GLN G CA 1
ATOM 11128 C C . GLN G 2 145 ? 138.301 102.254 123.509 1.00 37.29 145 GLN G C 1
ATOM 11129 O O . GLN G 2 145 ? 138.332 101.564 122.490 1.00 37.29 145 GLN G O 1
ATOM 11135 N N . GLY G 2 146 ? 138.740 101.810 124.681 1.00 38.06 146 GLY G N 1
ATOM 11136 C CA . GLY G 2 146 ? 139.362 100.516 124.825 1.00 38.06 146 GLY G CA 1
ATOM 11137 C C . GLY G 2 146 ? 138.403 99.362 124.625 1.00 38.06 146 GLY G C 1
ATOM 11138 O O . GLY G 2 146 ? 137.183 99.516 124.715 1.00 38.06 146 GLY G O 1
ATOM 11139 N N . PRO G 2 147 ? 138.936 98.179 124.337 1.00 40.24 147 PRO G N 1
ATOM 11140 C CA . PRO G 2 147 ? 138.068 97.034 124.052 1.00 40.24 147 PRO G CA 1
ATOM 11141 C C . PRO G 2 147 ? 137.524 96.384 125.314 1.00 40.24 147 PRO G C 1
ATOM 11142 O O . PRO G 2 147 ? 138.178 96.343 126.358 1.00 40.24 147 PRO G O 1
ATOM 11146 N N . ARG G 2 148 ? 136.301 95.879 125.200 1.00 42.48 148 ARG G N 1
ATOM 11147 C CA . ARG G 2 148 ? 135.609 95.137 126.242 1.00 42.48 148 ARG G CA 1
ATOM 11148 C C . ARG G 2 148 ? 134.963 93.904 125.632 1.00 42.48 148 ARG G C 1
ATOM 11149 O O . ARG G 2 148 ? 135.031 93.671 124.423 1.00 42.48 148 ARG G O 1
ATOM 11157 N N . ALA G 2 149 ? 134.316 93.117 126.480 1.00 44.81 149 ALA G N 1
ATOM 11158 C CA . ALA G 2 149 ? 133.434 92.062 126.022 1.00 44.81 149 ALA G CA 1
ATOM 11159 C C . ALA G 2 149 ? 132.012 92.610 125.980 1.00 44.81 149 ALA G C 1
ATOM 11160 O O . ALA G 2 149 ? 131.781 93.799 126.197 1.00 44.81 149 ALA G O 1
ATOM 11162 N N . ARG G 2 150 ? 131.038 91.753 125.705 1.00 48.92 150 ARG G N 1
ATOM 11163 C CA . ARG G 2 150 ? 129.651 92.185 125.589 1.00 48.92 150 ARG G CA 1
ATOM 11164 C C . ARG G 2 150 ? 128.861 91.996 126.876 1.00 48.92 150 ARG G C 1
ATOM 11165 O O . ARG G 2 150 ? 128.043 92.847 127.230 1.00 48.92 150 ARG G O 1
ATOM 11173 N N . ASP G 2 151 ? 129.102 90.903 127.591 1.00 48.74 151 ASP G N 1
ATOM 11174 C CA . ASP G 2 151 ? 128.374 90.563 128.803 1.00 48.74 151 ASP G CA 1
ATOM 11175 C C . ASP G 2 151 ? 128.837 91.364 130.015 1.00 48.74 151 ASP G C 1
ATOM 11176 O O . ASP G 2 151 ? 128.131 91.390 131.028 1.00 48.74 151 ASP G O 1
ATOM 11181 N N . VAL G 2 152 ? 129.980 92.044 129.920 1.00 43.03 152 VAL G N 1
ATOM 11182 C CA . VAL G 2 152 ? 130.620 92.654 131.080 1.00 43.03 152 VAL G CA 1
ATOM 11183 C C . VAL G 2 152 ? 129.838 93.879 131.533 1.00 43.03 152 VAL G C 1
ATOM 11184 O O . VAL G 2 152 ? 129.457 94.728 130.719 1.00 43.03 152 VAL G O 1
ATOM 11188 N N . CYS G 2 153 ? 129.570 93.956 132.836 1.00 40.34 153 CYS G N 1
ATOM 11189 C CA . CYS G 2 153 ? 128.957 95.137 133.424 1.00 40.34 153 CYS G CA 1
ATOM 11190 C C . CYS G 2 153 ? 129.906 96.322 133.342 1.00 40.34 153 CYS G C 1
ATOM 11191 O O . CYS G 2 153 ? 131.073 96.225 133.724 1.00 40.34 153 CYS G O 1
ATOM 11194 N N . GLU G 2 154 ? 129.403 97.441 132.840 1.00 40.02 154 GLU G N 1
ATOM 11195 C CA . GLU G 2 154 ? 130.196 98.653 132.694 1.00 40.02 154 GLU G CA 1
ATOM 11196 C C . GLU G 2 154 ? 129.966 99.541 133.908 1.00 40.02 154 GLU G C 1
ATOM 11197 O O . GLU G 2 154 ? 128.861 100.041 134.120 1.00 40.02 154 GLU G O 1
ATOM 11203 N N . VAL G 2 155 ? 131.009 99.730 134.705 1.00 36.79 155 VAL G N 1
ATOM 11204 C CA . VAL G 2 155 ? 130.944 100.573 135.889 1.00 36.79 155 VAL G CA 1
ATOM 11205 C C . VAL G 2 155 ? 131.424 101.959 135.490 1.00 36.79 155 VAL G C 1
ATOM 11206 O O . VAL G 2 155 ? 132.596 102.152 135.170 1.00 36.79 155 VAL G O 1
ATOM 11210 N N . ILE G 2 156 ? 130.522 102.926 135.505 1.00 34.82 156 ILE G N 1
ATOM 11211 C CA . ILE G 2 156 ? 130.826 104.276 135.064 1.00 34.82 156 ILE G CA 1
ATOM 11212 C C . ILE G 2 156 ? 131.136 105.123 136.283 1.00 34.82 156 ILE G C 1
ATOM 11213 O O . ILE G 2 156 ? 130.303 105.274 137.181 1.00 34.82 156 ILE G O 1
ATOM 11218 N N . LYS G 2 157 ? 132.341 105.666 136.310 1.00 36.16 157 LYS G N 1
ATOM 11219 C CA . LYS G 2 157 ? 132.821 106.488 137.409 1.00 36.16 157 LYS G CA 1
ATOM 11220 C C . LYS G 2 157 ? 132.513 107.924 137.040 1.00 36.16 157 LYS G C 1
ATOM 11221 O O . LYS G 2 157 ? 133.221 108.544 136.248 1.00 36.16 157 LYS G O 1
ATOM 11227 N N . PHE G 2 158 ? 131.430 108.440 137.608 1.00 35.64 158 PHE G N 1
ATOM 11228 C CA . PHE G 2 158 ? 130.869 109.711 137.194 1.00 35.64 158 PHE G CA 1
ATOM 11229 C C . PHE G 2 158 ? 131.718 110.883 137.651 1.00 35.64 158 PHE G C 1
ATOM 11230 O O . PHE G 2 158 ? 131.700 111.933 137.004 1.00 35.64 158 PHE G O 1
ATOM 11238 N N . HIS G 2 159 ? 132.483 110.718 138.728 1.00 36.77 159 HIS G N 1
ATOM 11239 C CA . HIS G 2 159 ? 133.376 111.755 139.221 1.00 36.77 159 HIS G CA 1
ATOM 11240 C C . HIS G 2 159 ? 134.834 111.322 139.257 1.00 36.77 159 HIS G C 1
ATOM 11241 O O . HIS G 2 159 ? 135.641 111.985 139.913 1.00 36.77 159 HIS G O 1
ATOM 11248 N N . GLY G 2 160 ? 135.195 110.236 138.592 1.00 37.75 160 GLY G N 1
ATOM 11249 C CA . GLY G 2 160 ? 136.582 109.877 138.382 1.00 37.75 160 GLY G CA 1
ATOM 11250 C C . GLY G 2 160 ? 137.029 108.718 139.253 1.00 37.75 160 GLY G C 1
ATOM 11251 O O . GLY G 2 160 ? 136.323 108.249 140.142 1.00 37.75 160 GLY G O 1
ATOM 11252 N N . THR G 2 161 ? 138.243 108.263 138.962 1.00 41.30 161 THR G N 1
ATOM 11253 C CA . THR G 2 161 ? 138.895 107.174 139.670 1.00 41.30 161 THR G CA 1
ATOM 11254 C C . THR G 2 161 ? 140.186 107.663 140.301 1.00 41.30 161 THR G C 1
ATOM 11255 O O . THR G 2 161 ? 140.861 108.540 139.761 1.00 41.30 161 THR G O 1
ATOM 11259 N N . LEU G 2 162 ? 140.556 107.048 141.421 1.00 44.28 162 LEU G N 1
ATOM 11260 C CA . LEU G 2 162 ? 141.772 107.452 142.111 1.00 44.28 162 LEU G CA 1
ATOM 11261 C C . LEU G 2 162 ? 143.040 107.038 141.382 1.00 44.28 162 LEU G C 1
ATOM 11262 O O . LEU G 2 162 ? 144.081 107.668 141.588 1.00 44.28 162 LEU G O 1
ATOM 11267 N N . ASP G 2 163 ? 142.995 106.013 140.536 1.00 45.40 163 ASP G N 1
ATOM 11268 C CA . ASP G 2 163 ? 144.178 105.641 139.770 1.00 45.40 163 ASP G CA 1
ATOM 11269 C C . ASP G 2 163 ? 144.298 106.400 138.454 1.00 45.40 163 ASP G C 1
ATOM 11270 O O . ASP G 2 163 ? 145.250 106.167 137.706 1.00 45.40 163 ASP G O 1
ATOM 11275 N N . GLN G 2 164 ? 143.357 107.289 138.157 1.00 42.28 164 GLN G N 1
ATOM 11276 C CA . GLN G 2 164 ? 143.468 108.249 137.061 1.00 42.28 164 GLN G CA 1
ATOM 11277 C C . GLN G 2 164 ? 143.127 109.611 137.644 1.00 42.28 164 GLN G C 1
ATOM 11278 O O . GLN G 2 164 ? 141.977 110.059 137.558 1.00 42.28 164 GLN G O 1
ATOM 11284 N N . PRO G 2 165 ? 144.106 110.299 138.245 1.00 43.21 165 PRO G N 1
ATOM 11285 C CA . PRO G 2 165 ? 143.801 111.505 139.032 1.00 43.21 165 PRO G CA 1
ATOM 11286 C C . PRO G 2 165 ? 143.323 112.698 138.225 1.00 43.21 165 PRO G C 1
ATOM 11287 O O . PRO G 2 165 ? 142.769 113.632 138.816 1.00 43.21 165 PRO G O 1
ATOM 11291 N N . ASP G 2 166 ? 143.491 112.700 136.910 1.00 46.01 166 ASP G N 1
ATOM 11292 C CA . ASP G 2 166 ? 142.992 113.787 136.080 1.00 46.01 166 ASP G CA 1
ATOM 11293 C C . ASP G 2 166 ? 141.506 113.679 135.768 1.00 46.01 166 ASP G C 1
ATOM 11294 O O . ASP G 2 166 ? 140.998 114.473 134.975 1.00 46.01 166 ASP G O 1
ATOM 11299 N N . THR G 2 167 ? 140.808 112.720 136.365 1.00 41.57 167 THR G N 1
ATOM 11300 C CA . THR G 2 167 ? 139.381 112.532 136.188 1.00 41.57 167 THR G CA 1
ATOM 11301 C C . THR G 2 167 ? 138.591 112.869 137.440 1.00 41.57 167 THR G C 1
ATOM 11302 O O . THR G 2 167 ? 137.359 112.861 137.396 1.00 41.57 167 THR G O 1
ATOM 11306 N N . ILE G 2 168 ? 139.269 113.196 138.540 1.00 40.25 168 ILE G N 1
ATOM 11307 C CA . ILE G 2 168 ? 138.618 113.415 139.827 1.00 40.25 168 ILE G CA 1
ATOM 11308 C C . ILE G 2 168 ? 137.859 114.733 139.809 1.00 40.25 168 ILE G C 1
ATOM 11309 O O . ILE G 2 168 ? 138.386 115.764 139.375 1.00 40.25 168 ILE G O 1
ATOM 11314 N N . VAL G 2 169 ? 136.618 114.708 140.282 1.00 38.71 169 VAL G N 1
ATOM 11315 C CA . VAL G 2 169 ? 135.823 115.915 140.461 1.00 38.71 169 VAL G CA 1
ATOM 11316 C C . VAL G 2 169 ? 135.807 116.190 141.962 1.00 38.71 169 VAL G C 1
ATOM 11317 O O . VAL G 2 169 ? 135.022 115.624 142.716 1.00 38.71 169 VAL G O 1
ATOM 11321 N N . LEU G 2 170 ? 136.724 117.052 142.400 1.00 41.18 170 LEU G N 1
ATOM 11322 C CA . LEU G 2 170 ? 136.893 117.376 143.813 1.00 41.18 170 LEU G CA 1
ATOM 11323 C C . LEU G 2 170 ? 137.027 118.860 144.108 1.00 41.18 170 LEU G C 1
ATOM 11324 O O . LEU G 2 170 ? 136.616 119.291 145.188 1.00 41.18 170 LEU G O 1
ATOM 11329 N N . THR G 2 171 ? 137.556 119.657 143.191 1.00 41.61 171 THR G N 1
ATOM 11330 C CA . THR G 2 171 ? 137.588 121.107 143.297 1.00 41.61 171 THR G CA 1
ATOM 11331 C C . THR G 2 171 ? 136.221 121.679 142.932 1.00 41.61 171 THR G C 1
ATOM 11332 O O . THR G 2 171 ? 135.518 121.117 142.090 1.00 41.61 171 THR G O 1
ATOM 11336 N N . GLU G 2 172 ? 135.827 122.764 143.619 1.00 41.91 172 GLU G N 1
ATOM 11337 C CA . GLU G 2 172 ? 134.578 123.474 143.335 1.00 41.91 172 GLU G CA 1
ATOM 11338 C C . GLU G 2 172 ? 134.473 123.900 141.876 1.00 41.91 172 GLU G C 1
ATOM 11339 O O . GLU G 2 172 ? 133.391 123.839 141.282 1.00 41.91 172 GLU G O 1
ATOM 11345 N N . SER G 2 173 ? 135.587 124.344 141.290 1.00 41.28 173 SER G N 1
ATOM 11346 C CA . SER G 2 173 ? 135.613 124.691 139.877 1.00 41.28 173 SER G CA 1
ATOM 11347 C C . SER G 2 173 ? 135.363 123.479 138.994 1.00 41.28 173 SER G C 1
ATOM 11348 O O . SER G 2 173 ? 134.760 123.611 137.926 1.00 41.28 173 SER G O 1
ATOM 11351 N N . SER G 2 174 ? 135.799 122.296 139.422 1.00 38.98 174 SER G N 1
ATOM 11352 C CA . SER G 2 174 ? 135.520 121.095 138.650 1.00 38.98 174 SER G CA 1
ATOM 11353 C C . SER G 2 174 ? 134.086 120.625 138.830 1.00 38.98 174 SER G C 1
ATOM 11354 O O . SER G 2 174 ? 133.543 119.979 137.936 1.00 38.98 174 SER G O 1
ATOM 11357 N N . TYR G 2 175 ? 133.459 120.933 139.962 1.00 38.46 175 TYR G N 1
ATOM 11358 C CA . TYR G 2 175 ? 132.026 120.705 140.084 1.00 38.46 175 TYR G CA 1
ATOM 11359 C C . TYR G 2 175 ? 131.244 121.656 139.198 1.00 38.46 175 TYR G C 1
ATOM 11360 O O . TYR G 2 175 ? 130.244 121.262 138.595 1.00 38.46 175 TYR G O 1
ATOM 11369 N N . PHE G 2 176 ? 131.683 122.911 139.113 1.00 37.25 176 PHE G N 1
ATOM 11370 C CA . PHE G 2 176 ? 131.027 123.892 138.258 1.00 37.25 176 PHE G CA 1
ATOM 11371 C C . PHE G 2 176 ? 131.233 123.588 136.785 1.00 37.25 176 PHE G C 1
ATOM 11372 O O . PHE G 2 176 ? 130.357 123.883 135.967 1.00 37.25 176 PHE G O 1
ATOM 11380 N N . GLN G 2 177 ? 132.376 123.005 136.430 1.00 37.92 177 GLN G N 1
ATOM 11381 C CA . GLN G 2 177 ? 132.642 122.657 135.042 1.00 37.92 177 GLN G CA 1
ATOM 11382 C C . GLN G 2 177 ? 131.776 121.492 134.589 1.00 37.92 177 GLN G C 1
ATOM 11383 O O . GLN G 2 177 ? 131.404 121.421 133.416 1.00 37.92 177 GLN G O 1
ATOM 11389 N N . ARG G 2 178 ? 131.426 120.586 135.499 1.00 36.13 178 ARG G N 1
ATOM 11390 C CA . ARG G 2 178 ? 130.627 119.423 135.148 1.00 36.13 178 ARG G CA 1
ATOM 11391 C C . ARG G 2 178 ? 129.145 119.721 135.029 1.00 36.13 178 ARG G C 1
ATOM 11392 O O . ARG G 2 178 ? 128.388 118.833 134.636 1.00 36.13 178 ARG G O 1
ATOM 11400 N N . MET G 2 179 ? 128.705 120.931 135.349 1.00 37.57 179 MET G N 1
ATOM 11401 C CA . MET G 2 179 ? 127.296 121.259 135.218 1.00 37.57 179 MET G CA 1
ATOM 11402 C C . MET G 2 179 ? 126.901 121.553 133.781 1.00 37.57 179 MET G C 1
ATOM 11403 O O . MET G 2 179 ? 125.707 121.653 133.493 1.00 37.57 179 MET G O 1
ATOM 11408 N N . ALA G 2 180 ? 127.873 121.695 132.884 1.00 37.63 180 ALA G N 1
ATOM 11409 C CA . ALA G 2 180 ? 127.618 121.802 131.456 1.00 37.63 180 ALA G CA 1
ATOM 11410 C C . ALA G 2 180 ? 127.305 120.462 130.816 1.00 37.63 180 ALA G C 1
ATOM 11411 O O . ALA G 2 180 ? 126.765 120.443 129.705 1.00 37.63 180 ALA G O 1
ATOM 11413 N N . LEU G 2 181 ? 127.638 119.364 131.497 1.00 35.97 181 LEU G N 1
ATOM 11414 C CA . LEU G 2 181 ? 127.451 117.984 131.049 1.00 35.97 181 LEU G CA 1
ATOM 11415 C C . LEU G 2 181 ? 128.154 117.711 129.719 1.00 35.97 181 LEU G C 1
ATOM 11416 O O . LEU G 2 181 ? 127.560 117.242 128.754 1.00 35.97 181 LEU G O 1
ATOM 11421 N N . ASP G 2 182 ? 129.453 117.981 129.701 1.00 39.00 182 ASP G N 1
ATOM 11422 C CA . ASP G 2 182 ? 130.267 117.784 128.515 1.00 39.00 182 ASP G CA 1
ATOM 11423 C C . ASP G 2 182 ? 131.350 116.734 128.692 1.00 39.00 182 ASP G C 1
ATOM 11424 O O . ASP G 2 182 ? 132.066 116.441 127.732 1.00 39.00 182 ASP G O 1
ATOM 11429 N N . ALA G 2 183 ? 131.498 116.171 129.881 1.00 36.76 183 ALA G N 1
ATOM 11430 C CA . ALA G 2 183 ? 132.483 115.144 130.160 1.00 36.76 183 ALA G CA 1
ATOM 11431 C C . ALA G 2 183 ? 132.032 113.816 129.559 1.00 36.76 183 ALA G C 1
ATOM 11432 O O . ALA G 2 183 ? 130.853 113.653 129.246 1.00 36.76 183 ALA G O 1
ATOM 11434 N N . PRO G 2 184 ? 132.949 112.870 129.343 1.00 34.25 184 PRO G N 1
ATOM 11435 C CA . PRO G 2 184 ? 132.560 111.557 128.799 1.00 34.25 184 PRO G CA 1
ATOM 11436 C C . PRO G 2 184 ? 131.581 110.769 129.665 1.00 34.25 184 PRO G C 1
ATOM 11437 O O . PRO G 2 184 ? 130.746 110.057 129.091 1.00 34.25 184 PRO G O 1
ATOM 11441 N N . PRO G 2 185 ? 131.609 110.825 131.014 1.00 33.40 185 PRO G N 1
ATOM 11442 C CA . PRO G 2 185 ? 130.498 110.191 131.740 1.00 33.40 185 PRO G CA 1
ATOM 11443 C C . PRO G 2 185 ? 129.185 110.924 131.611 1.00 33.40 185 PRO G C 1
ATOM 11444 O O . PRO G 2 185 ? 128.136 110.316 131.830 1.00 33.40 185 PRO G O 1
ATOM 11448 N N . ASP G 2 186 ? 129.205 112.205 131.261 1.00 36.86 186 ASP G N 1
ATOM 11449 C CA . ASP G 2 186 ? 127.975 112.955 131.058 1.00 36.86 186 ASP G CA 1
ATOM 11450 C C . ASP G 2 186 ? 127.355 112.676 129.702 1.00 36.86 186 ASP G C 1
ATOM 11451 O O . ASP G 2 186 ? 126.130 112.692 129.572 1.00 36.86 186 ASP G O 1
ATOM 11456 N N . GLN G 2 187 ? 128.184 112.451 128.684 1.00 34.61 187 GLN G N 1
ATOM 11457 C CA . GLN G 2 187 ? 127.673 112.135 127.358 1.00 34.61 187 GLN G CA 1
ATOM 11458 C C . GLN G 2 187 ? 127.066 110.746 127.324 1.00 34.61 187 GLN G C 1
ATOM 11459 O O . GLN G 2 187 ? 126.121 110.500 126.571 1.00 34.61 187 GLN G O 1
ATOM 11465 N N . ARG G 2 188 ? 127.592 109.838 128.137 1.00 34.64 188 ARG G N 1
ATOM 11466 C CA . ARG G 2 188 ? 127.005 108.516 128.283 1.00 34.64 188 ARG G CA 1
ATOM 11467 C C . ARG G 2 188 ? 125.690 108.572 129.048 1.00 34.64 188 ARG G C 1
ATOM 11468 O O . ARG G 2 188 ? 124.774 107.798 128.764 1.00 34.64 188 ARG G O 1
ATOM 11476 N N . LEU G 2 189 ? 125.571 109.503 129.993 1.00 34.09 189 LEU G N 1
ATOM 11477 C CA . LEU G 2 189 ? 124.349 109.645 130.772 1.00 34.09 189 LEU G CA 1
ATOM 11478 C C . LEU G 2 189 ? 123.216 110.228 129.944 1.00 34.09 189 LEU G C 1
ATOM 11479 O O . LEU G 2 189 ? 122.049 109.906 130.181 1.00 34.09 189 LEU G O 1
ATOM 11484 N N . ARG G 2 190 ? 123.545 111.079 128.973 1.00 33.81 190 ARG G N 1
ATOM 11485 C CA . ARG G 2 190 ? 122.548 111.670 128.088 1.00 33.81 190 ARG G CA 1
ATOM 11486 C C . ARG G 2 190 ? 121.853 110.626 127.228 1.00 33.81 190 ARG G C 1
ATOM 11487 O O . ARG G 2 190 ? 120.686 110.796 126.871 1.00 33.81 190 ARG G O 1
ATOM 11495 N N . ALA G 2 191 ? 122.548 109.549 126.881 1.00 33.91 191 ALA G N 1
ATOM 11496 C CA . ALA G 2 191 ? 121.951 108.476 126.105 1.00 33.91 191 ALA G CA 1
ATOM 11497 C C . ALA G 2 191 ? 121.291 107.423 126.974 1.00 33.91 191 ALA G C 1
ATOM 11498 O O . ALA G 2 191 ? 120.325 106.793 126.536 1.00 33.91 191 ALA G O 1
ATOM 11500 N N . ASP G 2 192 ? 121.791 107.213 128.189 1.00 36.04 192 ASP G N 1
ATOM 11501 C CA . ASP G 2 192 ? 121.178 106.237 129.078 1.00 36.04 192 ASP G CA 1
ATOM 11502 C C . ASP G 2 192 ? 119.865 106.723 129.660 1.00 36.04 192 ASP G C 1
ATOM 11503 O O . ASP G 2 192 ? 119.004 105.900 129.973 1.00 36.04 192 ASP G O 1
ATOM 11508 N N . LEU G 2 193 ? 119.672 108.031 129.804 1.00 36.13 193 LEU G N 1
ATOM 11509 C CA . LEU G 2 193 ? 118.407 108.513 130.337 1.00 36.13 193 LEU G CA 1
ATOM 11510 C C . LEU G 2 193 ? 117.281 108.453 129.318 1.00 36.13 193 LEU G C 1
ATOM 11511 O O . LEU G 2 193 ? 116.126 108.674 129.688 1.00 36.13 193 LEU G O 1
ATOM 11516 N N . LEU G 2 194 ? 117.585 108.161 128.055 1.00 37.08 194 LEU G N 1
ATOM 11517 C CA . LEU G 2 194 ? 116.557 107.988 127.043 1.00 37.08 194 LEU G CA 1
ATOM 11518 C C . LEU G 2 194 ? 115.822 106.668 127.179 1.00 37.08 194 LEU G C 1
ATOM 11519 O O . LEU G 2 194 ? 114.711 106.539 126.664 1.00 37.08 194 LEU G O 1
ATOM 11524 N N . ALA G 2 195 ? 116.407 105.690 127.859 1.00 38.01 195 ALA G N 1
ATOM 11525 C CA . ALA G 2 195 ? 115.908 104.331 127.806 1.00 38.01 195 ALA G CA 1
ATOM 11526 C C . ALA G 2 195 ? 115.704 103.667 129.155 1.00 38.01 195 ALA G C 1
ATOM 11527 O O . ALA G 2 195 ? 115.052 102.621 129.203 1.00 38.01 195 ALA G O 1
ATOM 11529 N N . ASN G 2 196 ? 116.206 104.235 130.244 1.00 37.22 196 ASN G N 1
ATOM 11530 C CA . ASN G 2 196 ? 116.423 103.479 131.465 1.00 37.22 196 ASN G CA 1
ATOM 11531 C C . ASN G 2 196 ? 115.748 104.142 132.655 1.00 37.22 196 ASN G C 1
ATOM 11532 O O . ASN G 2 196 ? 115.420 105.326 132.635 1.00 37.22 196 ASN G O 1
ATOM 11537 N N . SER G 2 197 ? 115.531 103.340 133.690 1.00 37.94 197 SER G N 1
ATOM 11538 C CA . SER G 2 197 ? 115.204 103.812 135.023 1.00 37.94 197 SER G CA 1
ATOM 11539 C C . SER G 2 197 ? 116.466 103.842 135.872 1.00 37.94 197 SER G C 1
ATOM 11540 O O . SER G 2 197 ? 117.398 103.068 135.653 1.00 37.94 197 SER G O 1
ATOM 11543 N N . PHE G 2 198 ? 116.488 104.738 136.847 1.00 36.79 198 PHE G N 1
ATOM 11544 C CA . PHE G 2 198 ? 117.635 104.914 137.720 1.00 36.79 198 PHE G CA 1
ATOM 11545 C C . PHE G 2 198 ? 117.239 104.680 139.169 1.00 36.79 198 PHE G C 1
ATOM 11546 O O . PHE G 2 198 ? 116.168 105.101 139.610 1.00 36.79 198 PHE G O 1
ATOM 11554 N N . LEU G 2 199 ? 118.109 103.993 139.896 1.00 35.39 199 LEU G N 1
ATOM 11555 C CA . LEU G 2 199 ? 117.945 103.712 141.316 1.00 35.39 199 LEU G CA 1
ATOM 11556 C C . LEU G 2 199 ? 119.067 104.421 142.065 1.00 35.39 199 LEU G C 1
ATOM 11557 O O . LEU G 2 199 ? 120.212 103.970 142.055 1.00 35.39 199 LEU G O 1
ATOM 11562 N N . PHE G 2 200 ? 118.737 105.533 142.710 1.00 34.23 200 PHE G N 1
ATOM 11563 C CA . PHE G 2 200 ? 119.707 106.340 143.439 1.00 34.23 200 PHE G CA 1
ATOM 11564 C C . PHE G 2 200 ? 119.792 105.846 144.877 1.00 34.23 200 PHE G C 1
ATOM 11565 O O . PHE G 2 200 ? 118.790 105.839 145.593 1.00 34.23 200 PHE G O 1
ATOM 11573 N N . ILE G 2 201 ? 120.980 105.426 145.297 1.00 33.27 201 ILE G N 1
ATOM 11574 C CA . ILE G 2 201 ? 121.213 104.910 146.640 1.00 33.27 201 ILE G CA 1
ATOM 11575 C C . ILE G 2 201 ? 122.412 105.634 147.227 1.00 33.27 201 ILE G C 1
ATOM 11576 O O . ILE G 2 201 ? 123.476 105.682 146.603 1.00 33.27 201 ILE G O 1
ATOM 11581 N N . GLY G 2 202 ? 122.244 106.203 148.412 1.00 33.54 202 GLY G N 1
ATOM 11582 C CA . GLY G 2 202 ? 123.374 106.712 149.157 1.00 33.54 202 GLY G CA 1
ATOM 11583 C C . GLY G 2 202 ? 123.625 108.191 149.007 1.00 33.54 202 GLY G C 1
ATOM 11584 O O . GLY G 2 202 ? 124.774 108.627 148.982 1.00 33.54 202 GLY G O 1
ATOM 11585 N N . TYR G 2 203 ? 122.562 108.978 148.915 1.00 34.90 203 TYR G N 1
ATOM 11586 C CA . TYR G 2 203 ? 122.676 110.421 148.825 1.00 34.90 203 TYR G CA 1
ATOM 11587 C C . TYR G 2 203 ? 121.846 111.071 149.914 1.00 34.90 203 TYR G C 1
ATOM 11588 O O . TYR G 2 203 ? 120.949 110.459 150.492 1.00 34.90 203 TYR G O 1
ATOM 11597 N N . SER G 2 204 ? 122.166 112.324 150.185 1.00 36.97 204 SER G N 1
ATOM 11598 C CA . SER G 2 204 ? 121.385 113.176 151.061 1.00 36.97 204 SER G CA 1
ATOM 11599 C C . SER G 2 204 ? 120.515 114.108 150.232 1.00 36.97 204 SER G C 1
ATOM 11600 O O . SER G 2 204 ? 120.770 114.346 149.052 1.00 36.97 204 SER G O 1
ATOM 11603 N N . PHE G 2 205 ? 119.475 114.638 150.863 1.00 36.41 205 PHE G N 1
ATOM 11604 C CA . PHE G 2 205 ? 118.664 115.653 150.212 1.00 36.41 205 PHE G CA 1
ATOM 11605 C C . PHE G 2 205 ? 119.340 117.010 150.166 1.00 36.41 205 PHE G C 1
ATOM 11606 O O . PHE G 2 205 ? 118.893 117.880 149.417 1.00 36.41 205 PHE G O 1
ATOM 11614 N N . SER G 2 206 ? 120.387 117.220 150.948 1.00 39.53 206 SER G N 1
ATOM 11615 C CA . SER G 2 206 ? 121.107 118.481 150.971 1.00 39.53 206 SER G CA 1
ATOM 11616 C C . SER G 2 206 ? 122.433 118.390 150.227 1.00 39.53 206 SER G C 1
ATOM 11617 O O . SER G 2 206 ? 123.404 119.047 150.602 1.00 39.53 206 SER G O 1
ATOM 11620 N N . ASP G 2 207 ? 122.491 117.582 149.171 1.00 41.22 207 ASP G N 1
ATOM 11621 C CA . ASP G 2 207 ? 123.762 117.372 148.496 1.00 41.22 207 ASP G CA 1
ATOM 11622 C C . ASP G 2 207 ? 124.063 118.483 147.501 1.00 41.22 207 ASP G C 1
ATOM 11623 O O . ASP G 2 207 ? 125.224 118.882 147.352 1.00 41.22 207 ASP G O 1
ATOM 11628 N N . THR G 2 208 ? 123.042 118.954 146.781 1.00 40.45 208 THR G N 1
ATOM 11629 C CA . THR G 2 208 ? 123.001 120.091 145.851 1.00 40.45 208 THR G CA 1
ATOM 11630 C C . THR G 2 208 ? 123.822 119.891 144.585 1.00 40.45 208 THR G C 1
ATOM 11631 O O . THR G 2 208 ? 123.740 120.726 143.684 1.00 40.45 208 THR G O 1
ATOM 11635 N N . ASN G 2 209 ? 124.596 118.822 144.475 1.00 38.09 209 ASN G N 1
ATOM 11636 C CA . ASN G 2 209 ? 125.125 118.381 143.200 1.00 38.09 209 ASN G CA 1
ATOM 11637 C C . ASN G 2 209 ? 124.257 117.302 142.592 1.00 38.09 209 ASN G C 1
ATOM 11638 O O . ASN G 2 209 ? 124.038 117.295 141.383 1.00 38.09 209 ASN G O 1
ATOM 11643 N N . ILE G 2 210 ? 123.745 116.393 143.419 1.00 36.79 210 ILE G N 1
ATOM 11644 C CA . ILE G 2 210 ? 122.847 115.377 142.906 1.00 36.79 210 ILE G CA 1
ATOM 11645 C C . ILE G 2 210 ? 121.461 115.956 142.664 1.00 36.79 210 ILE G C 1
ATOM 11646 O O . ILE G 2 210 ? 120.706 115.407 141.859 1.00 36.79 210 ILE G O 1
ATOM 11651 N N . ARG G 2 211 ? 121.120 117.081 143.293 1.00 37.45 211 ARG G N 1
ATOM 11652 C CA . ARG G 2 211 ? 119.846 117.719 143.002 1.00 37.45 211 ARG G CA 1
ATOM 11653 C C . ARG G 2 211 ? 119.870 118.412 141.653 1.00 37.45 211 ARG G C 1
ATOM 11654 O O . ARG G 2 211 ? 118.835 118.499 140.988 1.00 37.45 211 ARG G O 1
ATOM 11662 N N . TYR G 2 212 ? 121.032 118.923 141.243 1.00 37.70 212 TYR G N 1
ATOM 11663 C CA . TYR G 2 212 ? 121.144 119.509 139.916 1.00 37.70 212 TYR G CA 1
ATOM 11664 C C . TYR G 2 212 ? 121.039 118.447 138.838 1.00 37.70 212 TYR G C 1
ATOM 11665 O O . TYR G 2 212 ? 120.396 118.674 137.812 1.00 37.70 212 TYR G O 1
ATOM 11674 N N . ILE G 2 213 ? 121.656 117.286 139.059 1.00 36.89 213 ILE G N 1
ATOM 11675 C CA . ILE G 2 213 ? 121.577 116.186 138.105 1.00 36.89 213 ILE G CA 1
ATOM 11676 C C . ILE G 2 213 ? 120.147 115.673 137.996 1.00 36.89 213 ILE G C 1
ATOM 11677 O O . ILE G 2 213 ? 119.676 115.339 136.907 1.00 36.89 213 ILE G O 1
ATOM 11682 N N . TRP G 2 214 ? 119.419 115.653 139.110 1.00 36.55 214 TRP G N 1
ATOM 11683 C CA . TRP G 2 214 ? 118.020 115.241 139.099 1.00 36.55 214 TRP G CA 1
ATOM 11684 C C . TRP G 2 214 ? 117.148 116.230 138.339 1.00 36.55 214 TRP G C 1
ATOM 11685 O O . TRP G 2 214 ? 116.216 115.825 137.638 1.00 36.55 214 TRP G O 1
ATOM 11696 N N . TYR G 2 215 ? 117.419 117.527 138.486 1.00 37.78 215 TYR G N 1
ATOM 11697 C CA . TYR G 2 215 ? 116.735 118.531 137.680 1.00 37.78 215 TYR G CA 1
ATOM 11698 C C . TYR G 2 215 ? 117.089 118.389 136.212 1.00 37.78 215 TYR G C 1
ATOM 11699 O O . TYR G 2 215 ? 116.223 118.499 135.341 1.00 37.78 215 TYR G O 1
ATOM 11708 N N . ARG G 2 216 ? 118.362 118.164 135.926 1.00 37.57 216 ARG G N 1
ATOM 11709 C CA . ARG G 2 216 ? 118.857 118.239 134.566 1.00 37.57 216 ARG G CA 1
ATOM 11710 C C . ARG G 2 216 ? 118.551 116.966 133.789 1.00 37.57 216 ARG G C 1
ATOM 11711 O O . ARG G 2 216 ? 118.423 117.016 132.567 1.00 37.57 216 ARG G O 1
ATOM 11719 N N . MET G 2 217 ? 118.395 115.830 134.474 1.00 37.02 217 MET G N 1
ATOM 11720 C CA . MET G 2 217 ? 117.906 114.625 133.812 1.00 37.02 217 MET G CA 1
ATOM 11721 C C . MET G 2 217 ? 116.445 114.759 133.414 1.00 37.02 217 MET G C 1
ATOM 11722 O O . MET G 2 217 ? 116.040 114.260 132.360 1.00 37.02 217 MET G O 1
ATOM 11727 N N . ASN G 2 218 ? 115.632 115.397 134.257 1.00 38.68 218 ASN G N 1
ATOM 11728 C CA . ASN G 2 218 ? 114.225 115.599 133.935 1.00 38.68 218 ASN G CA 1
ATOM 11729 C C . ASN G 2 218 ? 114.060 116.574 132.780 1.00 38.68 218 ASN G C 1
ATOM 11730 O O . ASN G 2 218 ? 113.144 116.434 131.964 1.00 38.68 218 ASN G O 1
ATOM 11735 N N . GLN G 2 219 ? 114.935 117.572 132.703 1.00 40.76 219 GLN G N 1
ATOM 11736 C CA . GLN G 2 219 ? 114.857 118.553 131.632 1.00 40.76 219 GLN G CA 1
ATOM 11737 C C . GLN G 2 219 ? 115.264 117.941 130.301 1.00 40.76 219 GLN G C 1
ATOM 11738 O O . GLN G 2 219 ? 114.634 118.208 129.275 1.00 40.76 219 GLN G O 1
ATOM 11744 N N . LEU G 2 220 ? 116.298 117.101 130.303 1.00 37.80 220 LEU G N 1
ATOM 11745 C CA . LEU G 2 220 ? 116.714 116.405 129.094 1.00 37.80 220 LEU G CA 1
ATOM 11746 C C . LEU G 2 220 ? 115.727 115.333 128.672 1.00 37.80 220 LEU G C 1
ATOM 11747 O O . LEU G 2 220 ? 115.706 114.954 127.501 1.00 37.80 220 LEU G O 1
ATOM 11752 N N . ARG G 2 221 ? 114.919 114.830 129.595 1.00 41.15 221 ARG G N 1
ATOM 11753 C CA . ARG G 2 221 ? 113.922 113.831 129.255 1.00 41.15 221 ARG G CA 1
ATOM 11754 C C . ARG G 2 221 ? 112.682 114.472 128.651 1.00 41.15 221 ARG G C 1
ATOM 11755 O O . ARG G 2 221 ? 112.021 113.860 127.809 1.00 41.15 221 ARG G O 1
ATOM 11763 N N . GLU G 2 222 ? 112.361 115.700 129.057 1.00 45.99 222 GLU G N 1
ATOM 11764 C CA . GLU G 2 222 ? 111.255 116.438 128.460 1.00 45.99 222 GLU G CA 1
ATOM 11765 C C . GLU G 2 222 ? 111.664 117.149 127.179 1.00 45.99 222 GLU G C 1
ATOM 11766 O O . GLU G 2 222 ? 110.823 117.367 126.303 1.00 45.99 222 GLU G O 1
ATOM 11772 N N . GLN G 2 223 ? 112.936 117.528 127.057 1.00 44.19 223 GLN G N 1
ATOM 11773 C CA . GLN G 2 223 ? 113.447 118.063 125.802 1.00 44.19 223 GLN G CA 1
ATOM 11774 C C . GLN G 2 223 ? 113.506 116.984 124.735 1.00 44.19 223 GLN G C 1
ATOM 11775 O O . GLN G 2 223 ? 113.399 117.281 123.541 1.00 44.19 223 GLN G O 1
ATOM 11781 N N . SER G 2 224 ? 113.663 115.732 125.159 1.00 44.53 224 SER G N 1
ATOM 11782 C CA . SER G 2 224 ? 113.712 114.600 124.246 1.00 44.53 224 SER G CA 1
ATOM 11783 C C . SER G 2 224 ? 112.402 114.434 123.492 1.00 44.53 224 SER G C 1
ATOM 11784 O O . SER G 2 224 ? 112.397 114.247 122.271 1.00 44.53 224 SER G O 1
ATOM 11787 N N . GLN G 2 225 ? 111.285 114.501 124.198 1.00 48.77 225 GLN G N 1
ATOM 11788 C CA . GLN G 2 225 ? 109.964 114.390 123.587 1.00 48.77 225 GLN G CA 1
ATOM 11789 C C . GLN G 2 225 ? 109.358 115.769 123.329 1.00 48.77 225 GLN G C 1
ATOM 11790 O O . GLN G 2 225 ? 108.276 116.121 123.791 1.00 48.77 225 GLN G O 1
ATOM 11796 N N . LEU G 2 226 ? 110.090 116.551 122.535 1.00 54.41 226 LEU G N 1
ATOM 11797 C CA . LEU G 2 226 ? 109.680 117.911 122.207 1.00 54.41 226 LEU G CA 1
ATOM 11798 C C . LEU G 2 226 ? 108.696 117.935 121.044 1.00 54.41 226 LEU G C 1
ATOM 11799 O O . LEU G 2 226 ? 107.555 118.389 121.189 1.00 54.41 226 LEU G O 1
ATOM 11804 N N . GLY G 2 227 ? 109.125 117.453 119.876 1.00 58.61 227 GLY G N 1
ATOM 11805 C CA . GLY G 2 227 ? 108.265 117.495 118.706 1.00 58.61 227 GLY G CA 1
ATOM 11806 C C . GLY G 2 227 ? 107.177 116.445 118.706 1.00 58.61 227 GLY G C 1
ATOM 11807 O O . GLY G 2 227 ? 106.089 116.682 118.174 1.00 58.61 227 GLY G O 1
ATOM 11808 N N . VAL G 2 228 ? 107.446 115.281 119.292 1.00 59.20 228 VAL G N 1
ATOM 11809 C CA . VAL G 2 228 ? 106.471 114.202 119.358 1.00 59.20 228 VAL G CA 1
ATOM 11810 C C . VAL G 2 228 ? 105.486 114.487 120.483 1.00 59.20 228 VAL G C 1
ATOM 11811 O O . VAL G 2 228 ? 105.694 115.403 121.287 1.00 59.20 228 VAL G O 1
ATOM 11815 N N . LYS G 2 229 ? 104.401 113.718 120.533 1.00 63.07 229 LYS G N 1
ATOM 11816 C CA . LYS G 2 229 ? 103.437 113.843 121.615 1.00 63.07 229 LYS G CA 1
ATOM 11817 C C . LYS G 2 229 ? 104.040 113.354 122.925 1.00 63.07 229 LYS G C 1
ATOM 11818 O O . LYS G 2 229 ? 104.967 112.540 122.942 1.00 63.07 229 LYS G O 1
ATOM 11824 N N . HIS G 2 230 ? 103.508 113.864 124.031 1.00 60.77 230 HIS G N 1
ATOM 11825 C CA . HIS G 2 230 ? 104.064 113.568 125.345 1.00 60.77 230 HIS G CA 1
ATOM 11826 C C . HIS G 2 230 ? 103.644 112.172 125.785 1.00 60.77 230 HIS G C 1
ATOM 11827 O O . HIS G 2 230 ? 102.456 111.911 126.002 1.00 60.77 230 HIS G O 1
ATOM 11834 N N . SER G 2 231 ? 104.620 111.280 125.918 1.00 56.09 231 SER G N 1
ATOM 11835 C CA . SER G 2 231 ? 104.401 109.918 126.374 1.00 56.09 231 SER G CA 1
ATOM 11836 C C . SER G 2 231 ? 104.939 109.751 127.788 1.00 56.09 231 SER G C 1
ATOM 11837 O O . SER G 2 231 ? 105.886 110.429 128.195 1.00 56.09 231 SER G O 1
ATOM 11840 N N . GLN G 2 232 ? 104.321 108.842 128.534 1.00 53.78 232 GLN G N 1
ATOM 11841 C CA . GLN G 2 232 ? 104.684 108.624 129.927 1.00 53.78 232 GLN G CA 1
ATOM 11842 C C . GLN G 2 232 ? 106.012 107.886 130.007 1.00 53.78 232 GLN G C 1
ATOM 11843 O O . GLN G 2 232 ? 106.135 106.759 129.523 1.00 53.78 232 GLN G O 1
ATOM 11849 N N . ALA G 2 233 ? 106.999 108.518 130.625 1.00 46.41 233 ALA G N 1
ATOM 11850 C CA . ALA G 2 233 ? 108.334 107.962 130.718 1.00 46.41 233 ALA G CA 1
ATOM 11851 C C . ALA G 2 233 ? 108.455 107.027 131.913 1.00 46.41 233 ALA G C 1
ATOM 11852 O O . ALA G 2 233 ? 107.553 106.902 132.739 1.00 46.41 233 ALA G O 1
ATOM 11854 N N . ARG G 2 234 ? 109.600 106.365 131.993 1.00 41.57 234 ARG G N 1
ATOM 11855 C CA . ARG G 2 234 ? 109.918 105.509 133.120 1.00 41.57 234 ARG G CA 1
ATOM 11856 C C . ARG G 2 234 ? 110.229 106.317 134.364 1.00 41.57 234 ARG G C 1
ATOM 11857 O O . ARG G 2 234 ? 110.542 107.509 134.303 1.00 41.57 234 ARG G O 1
ATOM 11865 N N . ARG G 2 235 ? 110.143 105.646 135.499 1.00 41.65 235 ARG G N 1
ATOM 11866 C CA . ARG G 2 235 ? 110.253 106.289 136.790 1.00 41.65 235 ARG G CA 1
ATOM 11867 C C . ARG G 2 235 ? 111.606 105.985 137.413 1.00 41.65 235 ARG G C 1
ATOM 11868 O O . ARG G 2 235 ? 112.068 104.845 137.393 1.00 41.65 235 ARG G O 1
ATOM 11876 N N . CYS G 2 236 ? 112.245 107.015 137.947 1.00 40.44 236 CYS G N 1
ATOM 11877 C CA . CYS G 2 236 ? 113.472 106.843 138.702 1.00 40.44 236 CYS G CA 1
ATOM 11878 C C . CYS G 2 236 ? 113.153 106.717 140.185 1.00 40.44 236 CYS G C 1
ATOM 11879 O O . CYS G 2 236 ? 112.076 107.088 140.646 1.00 40.44 236 CYS G O 1
ATOM 11882 N N . PHE G 2 237 ? 114.101 106.173 140.933 1.00 37.75 237 PHE G N 1
ATOM 11883 C CA . PHE G 2 237 ? 113.880 105.832 142.326 1.00 37.75 237 PHE G CA 1
ATOM 11884 C C . PHE G 2 237 ? 115.017 106.366 143.176 1.00 37.75 237 PHE G C 1
ATOM 11885 O O . PHE G 2 237 ? 116.147 106.505 142.709 1.00 37.75 237 PHE G O 1
ATOM 11893 N N . PHE G 2 238 ? 114.709 106.670 144.432 1.00 33.74 238 PHE G N 1
ATOM 11894 C CA . PHE G 2 238 ? 115.710 107.134 145.386 1.00 33.74 238 PHE G CA 1
ATOM 11895 C C . PHE G 2 238 ? 115.420 106.510 146.742 1.00 33.74 238 PHE G C 1
ATOM 11896 O O . PHE G 2 238 ? 114.410 106.822 147.371 1.00 33.74 238 PHE G O 1
ATOM 11904 N N . ALA G 2 239 ? 116.311 105.628 147.179 1.00 32.86 239 ALA G N 1
ATOM 11905 C CA . ALA G 2 239 ? 116.199 104.933 148.449 1.00 32.86 239 ALA G CA 1
ATOM 11906 C C . ALA G 2 239 ? 116.868 105.744 149.546 1.00 32.86 239 ALA G C 1
ATOM 11907 O O . ALA G 2 239 ? 118.032 106.126 149.421 1.00 32.86 239 ALA G O 1
ATOM 11909 N N . THR G 2 240 ? 116.133 105.994 150.621 1.00 34.32 240 THR G N 1
ATOM 11910 C CA . THR G 2 240 ? 116.590 106.857 151.694 1.00 34.32 240 THR G CA 1
ATOM 11911 C C . THR G 2 240 ? 116.245 106.182 153.008 1.00 34.32 240 THR G C 1
ATOM 11912 O O . THR G 2 240 ? 115.339 105.351 153.065 1.00 34.32 240 THR G O 1
ATOM 11916 N N . HIS G 2 241 ? 116.962 106.540 154.067 1.00 34.78 241 HIS G N 1
ATOM 11917 C CA . HIS G 2 241 ? 116.556 106.126 155.396 1.00 34.78 241 HIS G CA 1
ATOM 11918 C C . HIS G 2 241 ? 115.819 107.211 156.156 1.00 34.78 241 HIS G C 1
ATOM 11919 O O . HIS G 2 241 ? 115.165 106.903 157.158 1.00 34.78 241 HIS G O 1
ATOM 11926 N N . GLY G 2 242 ? 115.898 108.456 155.711 1.00 35.07 242 GLY G N 1
ATOM 11927 C CA . GLY G 2 242 ? 114.988 109.464 156.198 1.00 35.07 242 GLY G CA 1
ATOM 11928 C C . GLY G 2 242 ? 114.441 110.311 155.074 1.00 35.07 242 GLY G C 1
ATOM 11929 O O . GLY G 2 242 ? 115.181 111.070 154.447 1.00 35.07 242 GLY G O 1
ATOM 11930 N N . ALA G 2 243 ? 113.139 110.227 154.834 1.00 36.93 243 ALA G N 1
ATOM 11931 C CA . ALA G 2 243 ? 112.547 110.946 153.720 1.00 36.93 243 ALA G CA 1
ATOM 11932 C C . ALA G 2 243 ? 112.065 112.327 154.132 1.00 36.93 243 ALA G C 1
ATOM 11933 O O . ALA G 2 243 ? 112.346 113.313 153.450 1.00 36.93 243 ALA G O 1
ATOM 11935 N N . GLY G 2 244 ? 111.341 112.418 155.233 1.00 39.67 244 GLY G N 1
ATOM 11936 C CA . GLY G 2 244 ? 110.838 113.691 155.681 1.00 39.67 244 GLY G CA 1
ATOM 11937 C C . GLY G 2 244 ? 109.497 114.016 155.062 1.00 39.67 244 GLY G C 1
ATOM 11938 O O . GLY G 2 244 ? 108.751 113.143 154.613 1.00 39.67 244 GLY G O 1
ATOM 11939 N N . LEU G 2 245 ? 109.186 115.312 155.044 1.00 41.83 245 LEU G N 1
ATOM 11940 C CA . LEU G 2 245 ? 107.847 115.766 154.716 1.00 41.83 245 LEU G CA 1
ATOM 11941 C C . LEU G 2 245 ? 107.749 116.804 153.606 1.00 41.83 245 LEU G C 1
ATOM 11942 O O . LEU G 2 245 ? 106.631 117.195 153.256 1.00 41.83 245 LEU G O 1
ATOM 11947 N N . VAL G 2 246 ? 108.857 117.263 153.043 1.00 42.67 246 VAL G N 1
ATOM 11948 C CA . VAL G 2 246 ? 108.849 118.248 151.969 1.00 42.67 246 VAL G CA 1
ATOM 11949 C C . VAL G 2 246 ? 109.606 117.742 150.750 1.00 42.67 246 VAL G C 1
ATOM 11950 O O . VAL G 2 246 ? 109.120 117.828 149.620 1.00 42.67 246 VAL G O 1
ATOM 11954 N N . GLN G 2 247 ? 110.783 117.167 150.973 1.00 39.74 247 GLN G N 1
ATOM 11955 C CA . GLN G 2 247 ? 111.625 116.685 149.887 1.00 39.74 247 GLN G CA 1
ATOM 11956 C C . GLN G 2 247 ? 111.060 115.538 149.039 1.00 39.74 247 GLN G C 1
ATOM 11957 O O . GLN G 2 247 ? 111.422 115.485 147.853 1.00 39.74 247 GLN G O 1
ATOM 11963 N N . PRO G 2 248 ? 110.241 114.592 149.540 1.00 40.23 248 PRO G N 1
ATOM 11964 C CA . PRO G 2 248 ? 109.589 113.663 148.603 1.00 40.23 248 PRO G CA 1
ATOM 11965 C C . PRO G 2 248 ? 108.626 114.313 147.633 1.00 40.23 248 PRO G C 1
ATOM 11966 O O . PRO G 2 248 ? 108.450 113.795 146.527 1.00 40.23 248 PRO G O 1
ATOM 11970 N N . ASP G 2 249 ? 107.989 115.419 147.998 1.00 43.65 249 ASP G N 1
ATOM 11971 C CA . ASP G 2 249 ? 107.075 116.061 147.069 1.00 43.65 249 ASP G CA 1
ATOM 11972 C C . ASP G 2 249 ? 107.794 116.851 145.992 1.00 43.65 249 ASP G C 1
ATOM 11973 O O . ASP G 2 249 ? 107.236 117.021 144.910 1.00 43.65 249 ASP G O 1
ATOM 11978 N N . ILE G 2 250 ? 109.012 117.323 146.256 1.00 42.34 250 ILE G N 1
ATOM 11979 C CA . ILE G 2 250 ? 109.782 118.040 145.245 1.00 42.34 250 ILE G CA 1
ATOM 11980 C C . ILE G 2 250 ? 110.284 117.083 144.175 1.00 42.34 250 ILE G C 1
ATOM 11981 O O . ILE G 2 250 ? 110.161 117.356 142.975 1.00 42.34 250 ILE G O 1
ATOM 11986 N N . LEU G 2 251 ? 110.830 115.934 144.586 1.00 40.32 251 LEU G N 1
ATOM 11987 C CA . LEU G 2 251 ? 111.425 114.983 143.656 1.00 40.32 251 LEU G CA 1
ATOM 11988 C C . LEU G 2 251 ? 110.401 114.297 142.766 1.00 40.32 251 LEU G C 1
ATOM 11989 O O . LEU G 2 251 ? 110.791 113.682 141.770 1.00 40.32 251 LEU G O 1
ATOM 11994 N N . GLN G 2 252 ? 109.120 114.366 143.120 1.00 42.73 252 GLN G N 1
ATOM 11995 C CA . GLN G 2 252 ? 108.054 113.859 142.271 1.00 42.73 252 GLN G CA 1
ATOM 11996 C C . GLN G 2 252 ? 107.984 114.601 140.942 1.00 42.73 252 GLN G C 1
ATOM 11997 O O . GLN G 2 252 ? 107.718 113.982 139.907 1.00 42.73 252 GLN G O 1
ATOM 12003 N N . GLN G 2 253 ? 108.239 115.909 140.936 1.00 44.43 253 GLN G N 1
ATOM 12004 C CA . GLN G 2 253 ? 108.308 116.656 139.686 1.00 44.43 253 GLN G CA 1
ATOM 12005 C C . GLN G 2 253 ? 109.624 116.480 138.950 1.00 44.43 253 GLN G C 1
ATOM 12006 O O . GLN G 2 253 ? 109.797 117.070 137.883 1.00 44.43 253 GLN G O 1
ATOM 12012 N N . TRP G 2 254 ? 110.557 115.708 139.491 1.00 40.59 254 TRP G N 1
ATOM 12013 C CA . TRP G 2 254 ? 111.789 115.369 138.800 1.00 40.59 254 TRP G CA 1
ATOM 12014 C C . TRP G 2 254 ? 111.831 113.896 138.424 1.00 40.59 254 TRP G C 1
ATOM 12015 O O . TRP G 2 254 ? 112.920 113.339 138.261 1.00 40.59 254 TRP G O 1
ATOM 12026 N N . ASN G 2 255 ? 110.653 113.261 138.321 1.00 42.65 255 ASN G N 1
ATOM 12027 C CA . ASN G 2 255 ? 110.468 111.861 137.917 1.00 42.65 255 ASN G CA 1
ATOM 12028 C C . ASN G 2 255 ? 111.165 110.899 138.883 1.00 42.65 255 ASN G C 1
ATOM 12029 O O . ASN G 2 255 ? 111.773 109.909 138.478 1.00 42.65 255 ASN G O 1
ATOM 12034 N N . ILE G 2 256 ? 111.102 111.191 140.180 1.00 40.01 256 ILE G N 1
ATOM 12035 C CA . ILE G 2 256 ? 111.782 110.377 141.182 1.00 40.01 256 ILE G CA 1
ATOM 12036 C C . ILE G 2 256 ? 110.802 110.021 142.288 1.00 40.01 256 ILE G C 1
ATOM 12037 O O . ILE G 2 256 ? 110.238 110.911 142.932 1.00 40.01 256 ILE G O 1
ATOM 12042 N N . ASP G 2 257 ? 110.601 108.726 142.506 1.00 40.45 257 ASP G N 1
ATOM 12043 C CA . ASP G 2 257 ? 109.856 108.220 143.647 1.00 40.45 257 ASP G CA 1
ATOM 12044 C C . ASP G 2 257 ? 110.812 107.861 144.773 1.00 40.45 257 ASP G C 1
ATOM 12045 O O . ASP G 2 257 ? 111.850 107.242 144.542 1.00 40.45 257 ASP G O 1
ATOM 12050 N N . VAL G 2 258 ? 110.454 108.242 145.988 1.00 37.79 258 VAL G N 1
ATOM 12051 C CA . VAL G 2 258 ? 111.305 108.027 147.149 1.00 37.79 258 VAL G CA 1
ATOM 12052 C C . VAL G 2 258 ? 110.879 106.739 147.837 1.00 37.79 258 VAL G C 1
ATOM 12053 O O . VAL G 2 258 ? 109.689 106.514 148.069 1.00 37.79 258 VAL G O 1
ATOM 12057 N N . ILE G 2 259 ? 111.850 105.881 148.136 1.00 36.70 259 ILE G N 1
ATOM 12058 C CA . ILE G 2 259 ? 111.628 104.639 148.862 1.00 36.70 259 ILE G CA 1
ATOM 12059 C C . ILE G 2 259 ? 112.109 104.844 150.289 1.00 36.70 259 ILE G C 1
ATOM 12060 O O . ILE G 2 259 ? 113.288 105.126 150.518 1.00 36.70 259 ILE G O 1
ATOM 12065 N N . GLN G 2 260 ? 111.204 104.701 151.250 1.00 36.61 260 GLN G N 1
ATOM 12066 C CA . GLN G 2 260 ? 111.562 104.795 152.657 1.00 36.61 260 GLN G CA 1
ATOM 12067 C C . GLN G 2 260 ? 112.061 103.448 153.151 1.00 36.61 260 GLN G C 1
ATOM 12068 O O . GLN G 2 260 ? 111.314 102.467 153.159 1.00 36.61 260 GLN G O 1
ATOM 12074 N N . LEU G 2 261 ? 113.317 103.401 153.561 1.00 34.74 261 LEU G N 1
ATOM 12075 C CA . LEU G 2 261 ? 113.907 102.205 154.129 1.00 34.74 261 LEU G CA 1
ATOM 12076 C C . LEU G 2 261 ? 113.944 102.319 155.646 1.00 34.74 261 LEU G C 1
ATOM 12077 O O . LEU G 2 261 ? 113.822 103.404 156.212 1.00 34.74 261 LEU G O 1
ATOM 12082 N N . ASP G 2 262 ? 114.103 101.179 156.298 1.00 37.53 262 ASP G N 1
ATOM 12083 C CA . ASP G 2 262 ? 114.082 101.120 157.752 1.00 37.53 262 ASP G CA 1
ATOM 12084 C C . ASP G 2 262 ? 115.379 101.677 158.322 1.00 37.53 262 ASP G C 1
ATOM 12085 O O . ASP G 2 262 ? 116.453 101.166 157.994 1.00 37.53 262 ASP G O 1
ATOM 12090 N N . PRO G 2 263 ? 115.331 102.710 159.166 1.00 36.04 263 PRO G N 1
ATOM 12091 C CA . PRO G 2 263 ? 116.561 103.340 159.651 1.00 36.04 263 PRO G CA 1
ATOM 12092 C C . PRO G 2 263 ? 117.222 102.652 160.832 1.00 36.04 263 PRO G C 1
ATOM 12093 O O . PRO G 2 263 ? 118.224 103.170 161.327 1.00 36.04 263 PRO G O 1
ATOM 12097 N N . THR G 2 264 ? 116.702 101.522 161.310 1.00 37.88 264 THR G N 1
ATOM 12098 C CA . THR G 2 264 ? 117.280 100.890 162.490 1.00 37.88 264 THR G CA 1
ATOM 12099 C C . THR G 2 264 ? 118.619 100.244 162.173 1.00 37.88 264 THR G C 1
ATOM 12100 O O . THR G 2 264 ? 119.558 100.326 162.970 1.00 37.88 264 THR G O 1
ATOM 12104 N N . ASP G 2 265 ? 118.724 99.593 161.020 1.00 39.68 265 ASP G N 1
ATOM 12105 C CA . ASP G 2 265 ? 119.991 99.095 160.494 1.00 39.68 265 ASP G CA 1
ATOM 12106 C C . ASP G 2 265 ? 120.047 99.526 159.039 1.00 39.68 265 ASP G C 1
ATOM 12107 O O . ASP G 2 265 ? 119.351 98.955 158.196 1.00 39.68 265 ASP G O 1
ATOM 12112 N N . LYS G 2 266 ? 120.861 100.539 158.753 1.00 37.06 266 LYS G N 1
ATOM 12113 C CA . LYS G 2 266 ? 120.821 101.180 157.447 1.00 37.06 266 LYS G CA 1
ATOM 12114 C C . LYS G 2 266 ? 121.435 100.310 156.365 1.00 37.06 266 LYS G C 1
ATOM 12115 O O . LYS G 2 266 ? 120.977 100.331 155.221 1.00 37.06 266 LYS G O 1
ATOM 12121 N N . SER G 2 267 ? 122.463 99.541 156.703 1.00 37.64 267 SER G N 1
ATOM 12122 C CA . SER G 2 267 ? 123.108 98.686 155.723 1.00 37.64 267 SER G CA 1
ATOM 12123 C C . SER G 2 267 ? 122.298 97.435 155.441 1.00 37.64 267 SER G C 1
ATOM 12124 O O . SER G 2 267 ? 122.345 96.913 154.327 1.00 37.64 267 SER G O 1
ATOM 12127 N N . ALA G 2 268 ? 121.554 96.942 156.425 1.00 36.10 268 ALA G N 1
ATOM 12128 C CA . ALA G 2 268 ? 120.717 95.776 156.198 1.00 36.10 268 ALA G CA 1
ATOM 12129 C C . ALA G 2 268 ? 119.506 96.103 155.351 1.00 36.10 268 ALA G C 1
ATOM 12130 O O . ALA G 2 268 ? 119.081 95.271 154.551 1.00 36.10 268 ALA G O 1
ATOM 12132 N N . SER G 2 269 ? 118.961 97.309 155.483 1.00 35.14 269 SER G N 1
ATOM 12133 C CA . SER G 2 269 ? 117.763 97.673 154.739 1.00 35.14 269 SER G CA 1
ATOM 12134 C C . SER G 2 269 ? 118.046 97.892 153.260 1.00 35.14 269 SER G C 1
ATOM 12135 O O . SER G 2 269 ? 117.194 97.585 152.423 1.00 35.14 269 SER G O 1
ATOM 12138 N N . VAL G 2 270 ? 119.218 98.426 152.915 1.00 35.52 270 VAL G N 1
ATOM 12139 C CA . VAL G 2 270 ? 119.593 98.530 151.511 1.00 35.52 270 VAL G CA 1
ATOM 12140 C C . VAL G 2 270 ? 119.882 97.147 150.946 1.00 35.52 270 VAL G C 1
ATOM 12141 O O . VAL G 2 270 ? 119.582 96.868 149.778 1.00 35.52 270 VAL G O 1
ATOM 12145 N N . ALA G 2 271 ? 120.420 96.247 151.773 1.00 36.00 271 ALA G N 1
ATOM 12146 C CA . ALA G 2 271 ? 120.632 94.870 151.351 1.00 36.00 271 ALA G CA 1
ATOM 12147 C C . ALA G 2 271 ? 119.320 94.142 151.099 1.00 36.00 271 ALA G C 1
ATOM 12148 O O . ALA G 2 271 ? 119.250 93.314 150.192 1.00 36.00 271 ALA G O 1
ATOM 12150 N N . ARG G 2 272 ? 118.266 94.444 151.857 1.00 37.98 272 ARG G N 1
ATOM 12151 C CA . ARG G 2 272 ? 116.982 93.813 151.586 1.00 37.98 272 ARG G CA 1
ATOM 12152 C C . ARG G 2 272 ? 116.309 94.397 150.357 1.00 37.98 272 ARG G C 1
ATOM 12153 O O . ARG G 2 272 ? 115.448 93.740 149.769 1.00 37.98 272 ARG G O 1
ATOM 12161 N N . LEU G 2 273 ? 116.666 95.619 149.969 1.00 36.34 273 LEU G N 1
ATOM 12162 C CA . LEU G 2 273 ? 116.115 96.208 148.756 1.00 36.34 273 LEU G CA 1
ATOM 12163 C C . LEU G 2 273 ? 116.744 95.598 147.518 1.00 36.34 273 LEU G C 1
ATOM 12164 O O . LEU G 2 273 ? 116.052 95.326 146.532 1.00 36.34 273 LEU G O 1
ATOM 12169 N N . LEU G 2 274 ? 118.048 95.367 147.556 1.00 36.47 274 LEU G N 1
ATOM 12170 C CA . LEU G 2 274 ? 118.736 94.779 146.422 1.00 36.47 274 LEU G CA 1
ATOM 12171 C C . LEU G 2 274 ? 118.451 93.291 146.295 1.00 36.47 274 LEU G C 1
ATOM 12172 O O . LEU G 2 274 ? 118.554 92.740 145.198 1.00 36.47 274 LEU G O 1
ATOM 12177 N N . GLU G 2 275 ? 118.088 92.626 147.386 1.00 38.60 275 GLU G N 1
ATOM 12178 C CA . GLU G 2 275 ? 117.742 91.215 147.331 1.00 38.60 275 GLU G CA 1
ATOM 12179 C C . GLU G 2 275 ? 116.306 90.968 146.910 1.00 38.60 275 GLU G C 1
ATOM 12180 O O . GLU G 2 275 ? 115.968 89.830 146.579 1.00 38.60 275 GLU G O 1
ATOM 12186 N N . SER G 2 276 ? 115.461 91.989 146.906 1.00 38.60 276 SER G N 1
ATOM 12187 C CA . SER G 2 276 ? 114.106 91.852 146.406 1.00 38.60 276 SER G CA 1
ATOM 12188 C C . SER G 2 276 ? 113.994 92.156 144.924 1.00 38.60 276 SER G C 1
ATOM 12189 O O . SER G 2 276 ? 112.956 91.870 144.327 1.00 38.60 276 SER G O 1
ATOM 12192 N N . ILE G 2 277 ? 115.030 92.742 144.324 1.00 40.65 277 ILE G N 1
ATOM 12193 C CA . ILE G 2 277 ? 115.064 92.933 142.880 1.00 40.65 277 ILE G CA 1
ATOM 12194 C C . ILE G 2 277 ? 115.229 91.591 142.178 1.00 40.65 277 ILE G C 1
ATOM 12195 O O . ILE G 2 277 ? 114.642 91.350 141.116 1.00 40.65 277 ILE G O 1
ATOM 12200 N N . ALA G 2 278 ? 115.994 90.687 142.779 1.00 43.41 278 ALA G N 1
ATOM 12201 C CA . ALA G 2 278 ? 116.153 89.327 142.287 1.00 43.41 278 ALA G CA 1
ATOM 12202 C C . ALA G 2 278 ? 114.846 88.546 142.338 1.00 43.41 278 ALA G C 1
ATOM 12203 O O . ALA G 2 278 ? 113.979 88.814 143.170 1.00 43.41 278 ALA G O 1
ATOM 12206 N N . THR H 2 2 ? 146.700 140.151 149.456 1.00 48.76 2 THR H N 1
ATOM 12207 C CA . THR H 2 2 ? 145.853 139.834 148.314 1.00 48.76 2 THR H CA 1
ATOM 12208 C C . THR H 2 2 ? 144.457 140.406 148.494 1.00 48.76 2 THR H C 1
ATOM 12209 O O . THR H 2 2 ? 143.489 139.883 147.947 1.00 48.76 2 THR H O 1
ATOM 12213 N N . THR H 2 3 ? 144.354 141.480 149.268 1.00 43.87 3 THR H N 1
ATOM 12214 C CA . THR H 2 3 ? 143.076 142.122 149.527 1.00 43.87 3 THR H CA 1
ATOM 12215 C C . THR H 2 3 ? 143.291 143.625 149.586 1.00 43.87 3 THR H C 1
ATOM 12216 O O . THR H 2 3 ? 144.178 144.101 150.298 1.00 43.87 3 THR H O 1
ATOM 12220 N N . LEU H 2 4 ? 142.492 144.358 148.822 1.00 40.05 4 LEU H N 1
ATOM 12221 C CA . LEU H 2 4 ? 142.594 145.803 148.743 1.00 40.05 4 LEU H CA 1
ATOM 12222 C C . LEU H 2 4 ? 141.936 146.453 149.948 1.00 40.05 4 LEU H C 1
ATOM 12223 O O . LEU H 2 4 ? 141.028 145.890 150.562 1.00 40.05 4 LEU H O 1
ATOM 12228 N N . THR H 2 5 ? 142.395 147.648 150.283 1.00 39.90 5 THR H N 1
ATOM 12229 C CA . THR H 2 5 ? 141.712 148.466 151.265 1.00 39.90 5 THR H CA 1
ATOM 12230 C C . THR H 2 5 ? 140.781 149.432 150.540 1.00 39.90 5 THR H C 1
ATOM 12231 O O . THR H 2 5 ? 140.594 149.354 149.325 1.00 39.90 5 THR H O 1
ATOM 12235 N N . LEU H 2 6 ? 140.173 150.341 151.295 1.00 40.80 6 LEU H N 1
ATOM 12236 C CA . LEU H 2 6 ? 139.320 151.364 150.702 1.00 40.80 6 LEU H CA 1
ATOM 12237 C C . LEU H 2 6 ? 140.131 152.353 149.883 1.00 40.80 6 LEU H C 1
ATOM 12238 O O . LEU H 2 6 ? 139.681 152.816 148.830 1.00 40.80 6 LEU H O 1
ATOM 12243 N N . SER H 2 7 ? 141.334 152.679 150.347 1.00 42.37 7 SER H N 1
ATOM 12244 C CA . SER H 2 7 ? 142.100 153.766 149.761 1.00 42.37 7 SER H CA 1
ATOM 12245 C C . SER H 2 7 ? 142.877 153.335 148.533 1.00 42.37 7 SER H C 1
ATOM 12246 O O . SER H 2 7 ? 143.197 154.175 147.688 1.00 42.37 7 SER H O 1
ATOM 12249 N N . GLU H 2 8 ? 143.210 152.058 148.416 1.00 42.00 8 GLU H N 1
ATOM 12250 C CA . GLU H 2 8 ? 143.935 151.567 147.256 1.00 42.00 8 GLU H CA 1
ATOM 12251 C C . GLU H 2 8 ? 143.038 150.849 146.265 1.00 42.00 8 GLU H C 1
ATOM 12252 O O . GLU H 2 8 ? 143.538 150.293 145.287 1.00 42.00 8 GLU H O 1
ATOM 12258 N N . ALA H 2 9 ? 141.733 150.850 146.495 1.00 41.30 9 ALA H N 1
ATOM 12259 C CA . ALA H 2 9 ? 140.767 150.437 145.494 1.00 41.30 9 ALA H CA 1
ATOM 12260 C C . ALA H 2 9 ? 140.075 151.613 144.836 1.00 41.30 9 ALA H C 1
ATOM 12261 O O . ALA H 2 9 ? 139.488 151.448 143.764 1.00 41.30 9 ALA H O 1
ATOM 12263 N N . ALA H 2 10 ? 140.128 152.780 145.454 1.00 41.38 10 ALA H N 1
ATOM 12264 C CA . ALA H 2 10 ? 139.533 154.000 144.929 1.00 41.38 10 ALA H CA 1
ATOM 12265 C C . ALA H 2 10 ? 140.199 154.541 143.659 1.00 41.38 10 ALA H C 1
ATOM 12266 O O . ALA H 2 10 ? 139.459 154.960 142.764 1.00 41.38 10 ALA H O 1
ATOM 12268 N N . PRO H 2 11 ? 141.537 154.575 143.490 1.00 41.54 11 PRO H N 1
ATOM 12269 C CA . PRO H 2 11 ? 142.058 154.974 142.174 1.00 41.54 11 PRO H CA 1
ATOM 12270 C C . PRO H 2 11 ? 141.866 153.927 141.100 1.00 41.54 11 PRO H C 1
ATOM 12271 O O . PRO H 2 11 ? 141.980 154.253 139.914 1.00 41.54 11 PRO H O 1
ATOM 12275 N N . LEU H 2 12 ? 141.583 152.686 141.471 1.00 39.97 12 LEU H N 1
ATOM 12276 C CA . LEU H 2 12 ? 141.329 151.647 140.488 1.00 39.97 12 LEU H CA 1
ATOM 12277 C C . LEU H 2 12 ? 139.878 151.646 140.045 1.00 39.97 12 LEU H C 1
ATOM 12278 O O . LEU H 2 12 ? 139.582 151.268 138.910 1.00 39.97 12 LEU H O 1
ATOM 12283 N N . LEU H 2 13 ? 138.970 152.063 140.920 1.00 40.23 13 LEU H N 1
ATOM 12284 C CA . LEU H 2 13 ? 137.571 152.226 140.569 1.00 40.23 13 LEU H CA 1
ATOM 12285 C C . LEU H 2 13 ? 137.270 153.569 139.926 1.00 40.23 13 LEU H C 1
ATOM 12286 O O . LEU H 2 13 ? 136.251 153.686 139.238 1.00 40.23 13 LEU H O 1
ATOM 12291 N N . LYS H 2 14 ? 138.106 154.588 140.150 1.00 42.97 14 LYS H N 1
ATOM 12292 C CA . LYS H 2 14 ? 137.956 155.832 139.404 1.00 42.97 14 LYS H CA 1
ATOM 12293 C C . LYS H 2 14 ? 138.252 155.627 137.930 1.00 42.97 14 LYS H C 1
ATOM 12294 O O . LYS H 2 14 ? 137.512 156.122 137.078 1.00 42.97 14 LYS H O 1
ATOM 12300 N N . LYS H 2 15 ? 139.324 154.896 137.618 1.00 42.79 15 LYS H N 1
ATOM 12301 C CA . LYS H 2 15 ? 139.752 154.713 136.236 1.00 42.79 15 LYS H CA 1
ATOM 12302 C C . LYS H 2 15 ? 138.727 153.942 135.420 1.00 42.79 15 LYS H C 1
ATOM 12303 O O . LYS H 2 15 ? 138.514 154.256 134.248 1.00 42.79 15 LYS H O 1
ATOM 12309 N N . GLU H 2 16 ? 138.054 152.970 136.026 1.00 40.85 16 GLU H N 1
ATOM 12310 C CA . GLU H 2 16 ? 137.007 152.242 135.330 1.00 40.85 16 GLU H CA 1
ATOM 12311 C C . GLU H 2 16 ? 135.736 153.055 135.181 1.00 40.85 16 GLU H C 1
ATOM 12312 O O . GLU H 2 16 ? 134.964 152.807 134.255 1.00 40.85 16 GLU H O 1
ATOM 12318 N N . PHE H 2 17 ? 135.503 154.013 136.067 1.00 39.58 17 PHE H N 1
ATOM 12319 C CA . PHE H 2 17 ? 134.310 154.838 136.008 1.00 39.58 17 PHE H CA 1
ATOM 12320 C C . PHE H 2 17 ? 134.465 156.030 135.083 1.00 39.58 17 PHE H C 1
ATOM 12321 O O . PHE H 2 17 ? 133.481 156.445 134.463 1.00 39.58 17 PHE H O 1
ATOM 12329 N N . ARG H 2 18 ? 135.669 156.601 134.987 1.00 43.45 18 ARG H N 1
ATOM 12330 C CA . ARG H 2 18 ? 135.871 157.763 134.130 1.00 43.45 18 ARG H CA 1
ATOM 12331 C C . ARG H 2 18 ? 135.735 157.404 132.663 1.00 43.45 18 ARG H C 1
ATOM 12332 O O . ARG H 2 18 ? 135.312 158.241 131.859 1.00 43.45 18 ARG H O 1
ATOM 12340 N N . GLU H 2 19 ? 136.072 156.176 132.298 1.00 41.07 19 GLU H N 1
ATOM 12341 C CA . GLU H 2 19 ? 135.899 155.705 130.938 1.00 41.07 19 GLU H CA 1
ATOM 12342 C C . GLU H 2 19 ? 134.616 154.911 130.763 1.00 41.07 19 GLU H C 1
ATOM 12343 O O . GLU H 2 19 ? 134.445 154.246 129.741 1.00 41.07 19 GLU H O 1
ATOM 12349 N N . GLY H 2 20 ? 133.710 154.979 131.734 1.00 38.84 20 GLY H N 1
ATOM 12350 C CA . GLY H 2 20 ? 132.370 154.447 131.586 1.00 38.84 20 GLY H CA 1
ATOM 12351 C C . GLY H 2 20 ? 132.267 152.945 131.571 1.00 38.84 20 GLY H C 1
ATOM 12352 O O . GLY H 2 20 ? 131.347 152.405 130.956 1.00 38.84 20 GLY H O 1
ATOM 12353 N N . ARG H 2 21 ? 133.182 152.250 132.240 1.00 38.50 21 ARG H N 1
ATOM 12354 C CA . ARG H 2 21 ? 133.284 150.801 132.148 1.00 38.50 21 ARG H CA 1
ATOM 12355 C C . ARG H 2 21 ? 133.184 150.132 133.512 1.00 38.50 21 ARG H C 1
ATOM 12356 O O . ARG H 2 21 ? 133.788 149.088 133.742 1.00 38.50 21 ARG H O 1
ATOM 12364 N N . LEU H 2 22 ? 132.424 150.720 134.425 1.00 36.89 22 LEU H N 1
ATOM 12365 C CA . LEU H 2 22 ? 132.217 150.160 135.749 1.00 36.89 22 LEU H CA 1
ATOM 12366 C C . LEU H 2 22 ? 130.735 149.920 135.950 1.00 36.89 22 LEU H C 1
ATOM 12367 O O . LEU H 2 22 ? 129.931 150.837 135.779 1.00 36.89 22 LEU H O 1
ATOM 12372 N N . ILE H 2 23 ? 130.377 148.693 136.318 1.00 36.37 23 ILE H N 1
ATOM 12373 C CA . ILE H 2 23 ? 128.988 148.308 136.523 1.00 36.37 23 ILE H CA 1
ATOM 12374 C C . ILE H 2 23 ? 128.813 147.760 137.931 1.00 36.37 23 ILE H C 1
ATOM 12375 O O . ILE H 2 23 ? 129.450 146.767 138.288 1.00 36.37 23 ILE H O 1
ATOM 12380 N N . PRO H 2 24 ? 127.977 148.370 138.770 1.00 35.82 24 PRO H N 1
ATOM 12381 C CA . PRO H 2 24 ? 127.663 147.778 140.072 1.00 35.82 24 PRO H CA 1
ATOM 12382 C C . PRO H 2 24 ? 126.743 146.578 139.921 1.00 35.82 24 PRO H C 1
ATOM 12383 O O . PRO H 2 24 ? 125.820 146.581 139.109 1.00 35.82 24 PRO H O 1
ATOM 12387 N N . PHE H 2 25 ? 126.993 145.548 140.725 1.00 34.61 25 PHE H N 1
ATOM 12388 C CA . PHE H 2 25 ? 126.202 144.320 140.711 1.00 34.61 25 PHE H CA 1
ATOM 12389 C C . PHE H 2 25 ? 125.768 144.125 142.162 1.00 34.61 25 PHE H C 1
ATOM 12390 O O . PHE H 2 25 ? 126.518 143.570 142.963 1.00 34.61 25 PHE H O 1
ATOM 12398 N N . LEU H 2 26 ? 124.569 144.577 142.502 1.00 34.20 26 LEU H N 1
ATOM 12399 C CA . LEU H 2 26 ? 124.186 144.797 143.888 1.00 34.20 26 LEU H CA 1
ATOM 12400 C C . LEU H 2 26 ? 123.355 143.643 144.434 1.00 34.20 26 LEU H C 1
ATOM 12401 O O . LEU H 2 26 ? 122.407 143.187 143.793 1.00 34.20 26 LEU H O 1
ATOM 12406 N N . GLY H 2 27 ? 123.699 143.196 145.644 1.00 33.94 27 GLY H N 1
ATOM 12407 C CA . GLY H 2 27 ? 123.085 142.051 146.259 1.00 33.94 27 GLY H CA 1
ATOM 12408 C C . GLY H 2 27 ? 122.118 142.407 147.367 1.00 33.94 27 GLY H C 1
ATOM 12409 O O . GLY H 2 27 ? 121.606 143.529 147.455 1.00 33.94 27 GLY H O 1
ATOM 12410 N N . ALA H 2 28 ? 121.867 141.432 148.236 1.00 33.30 28 ALA H N 1
ATOM 12411 C CA . ALA H 2 28 ? 120.869 141.588 149.285 1.00 33.30 28 ALA H CA 1
ATOM 12412 C C . ALA H 2 28 ? 121.379 142.369 150.481 1.00 33.30 28 ALA H C 1
ATOM 12413 O O . ALA H 2 28 ? 120.575 142.953 151.208 1.00 33.30 28 ALA H O 1
ATOM 12415 N N . GLY H 2 29 ? 122.686 142.393 150.705 1.00 36.23 29 GLY H N 1
ATOM 12416 C CA . GLY H 2 29 ? 123.247 143.211 151.757 1.00 36.23 29 GLY H CA 1
ATOM 12417 C C . GLY H 2 29 ? 123.248 144.686 151.457 1.00 36.23 29 GLY H C 1
ATOM 12418 O O . GLY H 2 29 ? 123.515 145.485 152.358 1.00 36.23 29 GLY H O 1
ATOM 12419 N N . PHE H 2 30 ? 122.970 145.065 150.214 1.00 37.01 30 PHE H N 1
ATOM 12420 C CA . PHE H 2 30 ? 122.772 146.459 149.868 1.00 37.01 30 PHE H CA 1
ATOM 12421 C C . PHE H 2 30 ? 121.410 146.957 150.319 1.00 37.01 30 PHE H C 1
ATOM 12422 O O . PHE H 2 30 ? 121.218 148.164 150.463 1.00 37.01 30 PHE H O 1
ATOM 12430 N N . SER H 2 31 ? 120.471 146.055 150.564 1.00 39.93 31 SER H N 1
ATOM 12431 C CA . SER H 2 31 ? 119.131 146.413 150.995 1.00 39.93 31 SER H CA 1
ATOM 12432 C C . SER H 2 31 ? 118.920 146.182 152.486 1.00 39.93 31 SER H C 1
ATOM 12433 O O . SER H 2 31 ? 117.788 146.257 152.962 1.00 39.93 31 SER H O 1
ATOM 12436 N N . LYS H 2 32 ? 119.983 145.908 153.223 1.00 41.62 32 LYS H N 1
ATOM 12437 C CA . LYS H 2 32 ? 119.981 145.707 154.669 1.00 41.62 32 LYS H CA 1
ATOM 12438 C C . LYS H 2 32 ? 119.591 146.926 155.522 1.00 41.62 32 LYS H C 1
ATOM 12439 O O . LYS H 2 32 ? 118.890 146.727 156.522 1.00 41.62 32 LYS H O 1
ATOM 12445 N N . PRO H 2 33 ? 119.974 148.179 155.217 1.00 40.61 33 PRO H N 1
ATOM 12446 C CA . PRO H 2 33 ? 119.475 149.295 156.039 1.00 40.61 33 PRO H CA 1
ATOM 12447 C C . PRO H 2 33 ? 118.002 149.609 155.887 1.00 40.61 33 PRO H C 1
ATOM 12448 O O . PRO H 2 33 ? 117.504 150.472 156.613 1.00 40.61 33 PRO H O 1
ATOM 12452 N N . LEU H 2 34 ? 117.292 148.974 154.970 1.00 42.67 34 LEU H N 1
ATOM 12453 C CA . LEU H 2 34 ? 115.895 149.287 154.753 1.00 42.67 34 LEU H CA 1
ATOM 12454 C C . LEU H 2 34 ? 114.973 148.496 155.659 1.00 42.67 34 LEU H C 1
ATOM 12455 O O . LEU H 2 34 ? 113.761 148.720 155.608 1.00 42.67 34 LEU H O 1
ATOM 12460 N N . LYS H 2 35 ? 115.530 147.596 156.478 1.00 46.11 35 LYS H N 1
ATOM 12461 C CA . LYS H 2 35 ? 114.811 146.805 157.482 1.00 46.11 35 LYS H CA 1
ATOM 12462 C C . LYS H 2 35 ? 113.681 145.989 156.858 1.00 46.11 35 LYS H C 1
ATOM 12463 O O . LYS H 2 35 ? 112.523 146.069 157.264 1.00 46.11 35 LYS H O 1
ATOM 12469 N N . LEU H 2 36 ? 114.032 145.210 155.878 1.00 50.46 36 LEU H N 1
ATOM 12470 C CA . LEU H 2 36 ? 113.093 144.364 155.178 1.00 50.46 36 LEU H CA 1
ATOM 12471 C C . LEU H 2 36 ? 113.095 142.966 155.778 1.00 50.46 36 LEU H C 1
ATOM 12472 O O . LEU H 2 36 ? 114.051 142.575 156.454 1.00 50.46 36 LEU H O 1
ATOM 12477 N N . PRO H 2 37 ? 112.021 142.196 155.592 1.00 55.81 37 PRO H N 1
ATOM 12478 C CA . PRO H 2 37 ? 112.053 140.785 155.982 1.00 55.81 37 PRO H CA 1
ATOM 12479 C C . PRO H 2 37 ? 113.044 139.994 155.141 1.00 55.81 37 PRO H C 1
ATOM 12480 O O . PRO H 2 37 ? 113.396 140.374 154.023 1.00 55.81 37 PRO H O 1
ATOM 12484 N N . ASP H 2 38 ? 113.505 138.873 155.699 1.00 63.15 38 ASP H N 1
ATOM 12485 C CA . ASP H 2 38 ? 114.647 138.163 155.133 1.00 63.15 38 ASP H CA 1
ATOM 12486 C C . ASP H 2 38 ? 114.377 136.684 154.879 1.00 63.15 38 ASP H C 1
ATOM 12487 O O . ASP H 2 38 ? 115.325 135.894 154.804 1.00 63.15 38 ASP H O 1
ATOM 12492 N N . GLY H 2 39 ? 113.116 136.283 154.746 1.00 63.18 39 GLY H N 1
ATOM 12493 C CA . GLY H 2 39 ? 112.785 134.906 154.464 1.00 63.18 39 GLY H CA 1
ATOM 12494 C C . GLY H 2 39 ? 112.706 134.007 155.677 1.00 63.18 39 GLY H C 1
ATOM 12495 O O . GLY H 2 39 ? 112.108 132.930 155.594 1.00 63.18 39 GLY H O 1
ATOM 12496 N N . SER H 2 40 ? 113.296 134.415 156.801 1.00 64.59 40 SER H N 1
ATOM 12497 C CA . SER H 2 40 ? 113.090 133.699 158.050 1.00 64.59 40 SER H CA 1
ATOM 12498 C C . SER H 2 40 ? 111.694 133.922 158.606 1.00 64.59 40 SER H C 1
ATOM 12499 O O . SER H 2 40 ? 111.225 133.111 159.409 1.00 64.59 40 SER H O 1
ATOM 12502 N N . GLN H 2 41 ? 111.023 135.001 158.206 1.00 63.47 41 GLN H N 1
ATOM 12503 C CA . GLN H 2 41 ? 109.634 135.207 158.576 1.00 63.47 41 GLN H CA 1
ATOM 12504 C C . GLN H 2 41 ? 108.737 135.459 157.373 1.00 63.47 41 GLN H C 1
ATOM 12505 O O . GLN H 2 41 ? 107.596 135.896 157.554 1.00 63.47 41 GLN H O 1
ATOM 12511 N N . LEU H 2 42 ? 109.204 135.191 156.158 1.00 60.67 42 LEU H N 1
ATOM 12512 C CA . LEU H 2 42 ? 108.319 135.338 155.009 1.00 60.67 42 LEU H CA 1
ATOM 12513 C C . LEU H 2 42 ? 107.443 134.107 154.820 1.00 60.67 42 LEU H C 1
ATOM 12514 O O . LEU H 2 42 ? 106.221 134.169 154.983 1.00 60.67 42 LEU H O 1
ATOM 12519 N N . ILE H 2 43 ? 108.059 132.973 154.497 1.00 58.47 43 ILE H N 1
ATOM 12520 C CA . ILE H 2 43 ? 107.295 131.766 154.212 1.00 58.47 43 ILE H CA 1
ATOM 12521 C C . ILE H 2 43 ? 107.106 130.934 155.476 1.00 58.47 43 ILE H C 1
ATOM 12522 O O . ILE H 2 43 ? 106.242 130.045 155.501 1.00 58.47 43 ILE H O 1
ATOM 12527 N N . ALA H 2 44 ? 107.866 131.223 156.537 1.00 57.42 44 ALA H N 1
ATOM 12528 C CA . ALA H 2 44 ? 107.550 130.674 157.846 1.00 57.42 44 ALA H CA 1
ATOM 12529 C C . ALA H 2 44 ? 106.250 131.247 158.388 1.00 57.42 44 ALA H C 1
ATOM 12530 O O . ALA H 2 44 ? 105.580 130.601 159.201 1.00 57.42 44 ALA H O 1
ATOM 12532 N N . SER H 2 45 ? 105.879 132.450 157.961 1.00 59.28 45 SER H N 1
ATOM 12533 C CA . SER H 2 45 ? 104.570 132.979 158.311 1.00 59.28 45 SER H CA 1
ATOM 12534 C C . SER H 2 45 ? 103.468 132.335 157.485 1.00 59.28 45 SER H C 1
ATOM 12535 O O . SER H 2 45 ? 102.380 132.077 158.004 1.00 59.28 45 SER H O 1
ATOM 12538 N N . LEU H 2 46 ? 103.720 132.070 156.208 1.00 59.47 46 LEU H N 1
ATOM 12539 C CA . LEU H 2 46 ? 102.738 131.391 155.376 1.00 59.47 46 LEU H CA 1
ATOM 12540 C C . LEU H 2 46 ? 102.730 129.884 155.580 1.00 59.47 46 LEU H C 1
ATOM 12541 O O . LEU H 2 46 ? 101.863 129.207 155.016 1.00 59.47 46 LEU H O 1
ATOM 12546 N N . ALA H 2 47 ? 103.663 129.349 156.375 1.00 56.19 47 ALA H N 1
ATOM 12547 C CA . ALA H 2 47 ? 103.678 127.931 156.712 1.00 56.19 47 ALA H CA 1
ATOM 12548 C C . ALA H 2 47 ? 102.496 127.521 157.576 1.00 56.19 47 ALA H C 1
ATOM 12549 O O . ALA H 2 47 ? 102.163 126.335 157.618 1.00 56.19 47 ALA H O 1
ATOM 12551 N N . LYS H 2 48 ? 101.852 128.465 158.263 1.00 60.05 48 LYS H N 1
ATOM 12552 C CA . LYS H 2 48 ? 100.669 128.127 159.038 1.00 60.05 48 LYS H CA 1
ATOM 12553 C C . LYS H 2 48 ? 99.453 127.890 158.154 1.00 60.05 48 LYS H C 1
ATOM 12554 O O . LYS H 2 48 ? 98.474 127.297 158.619 1.00 60.05 48 LYS H O 1
ATOM 12560 N N . THR H 2 49 ? 99.489 128.339 156.898 1.00 58.32 49 THR H N 1
ATOM 12561 C CA . THR H 2 49 ? 98.436 127.984 155.956 1.00 58.32 49 THR H CA 1
ATOM 12562 C C . THR H 2 49 ? 98.561 126.532 155.525 1.00 58.32 49 THR H C 1
ATOM 12563 O O . THR H 2 49 ? 97.557 125.820 155.420 1.00 58.32 49 THR H O 1
ATOM 12567 N N . LEU H 2 50 ? 99.793 126.076 155.272 1.00 54.94 50 LEU H N 1
ATOM 12568 C CA . LEU H 2 50 ? 100.032 124.675 154.950 1.00 54.94 50 LEU H CA 1
ATOM 12569 C C . LEU H 2 50 ? 99.797 123.780 156.154 1.00 54.94 50 LEU H C 1
ATOM 12570 O O . LEU H 2 50 ? 99.471 122.599 155.996 1.00 54.94 50 LEU H O 1
ATOM 12575 N N . GLY H 2 51 ? 99.956 124.315 157.351 1.00 51.52 51 GLY H N 1
ATOM 12576 C CA . GLY H 2 51 ? 99.714 123.583 158.564 1.00 51.52 51 GLY H CA 1
ATOM 12577 C C . GLY H 2 51 ? 100.931 123.215 159.368 1.00 51.52 51 GLY H C 1
ATOM 12578 O O . GLY H 2 51 ? 100.869 122.246 160.123 1.00 51.52 51 GLY H O 1
ATOM 12579 N N . PHE H 2 52 ? 102.030 123.948 159.244 1.00 46.70 52 PHE H N 1
ATOM 12580 C CA . PHE H 2 52 ? 103.232 123.574 159.965 1.00 46.70 52 PHE H CA 1
ATOM 12581 C C . PHE H 2 52 ? 103.470 124.563 161.090 1.00 46.70 52 PHE H C 1
ATOM 12582 O O . PHE H 2 52 ? 102.859 125.629 161.161 1.00 46.70 52 PHE H O 1
ATOM 12590 N N . GLU H 2 53 ? 104.310 124.224 161.898 1.00 47.91 53 GLU H N 1
ATOM 12591 C CA . GLU H 2 53 ? 104.915 125.192 162.782 1.00 47.91 53 GLU H CA 1
ATOM 12592 C C . GLU H 2 53 ? 106.078 125.855 162.060 1.00 47.91 53 GLU H C 1
ATOM 12593 O O . GLU H 2 53 ? 106.731 125.221 161.227 1.00 47.91 53 GLU H O 1
ATOM 12599 N N . PRO H 2 54 ? 106.334 127.139 162.323 1.00 46.89 54 PRO H N 1
ATOM 12600 C CA . PRO H 2 54 ? 107.347 127.851 161.536 1.00 46.89 54 PRO H CA 1
ATOM 12601 C C . PRO H 2 54 ? 108.764 127.385 161.784 1.00 46.89 54 PRO H C 1
ATOM 12602 O O . PRO H 2 54 ? 109.593 127.460 160.871 1.00 46.89 54 PRO H O 1
ATOM 12606 N N . GLU H 2 55 ? 109.075 126.899 162.979 1.00 46.33 55 GLU H N 1
ATOM 12607 C CA . GLU H 2 55 ? 110.401 126.363 163.231 1.00 46.33 55 GLU H CA 1
ATOM 12608 C C . GLU H 2 55 ? 110.583 124.985 162.630 1.00 46.33 55 GLU H C 1
ATOM 12609 O O . GLU H 2 55 ? 111.720 124.531 162.487 1.00 46.33 55 GLU H O 1
ATOM 12615 N N . LEU H 2 56 ? 109.490 124.326 162.264 1.00 43.42 56 LEU H N 1
ATOM 12616 C CA . LEU H 2 56 ? 109.504 122.972 161.741 1.00 43.42 56 LEU H CA 1
ATOM 12617 C C . LEU H 2 56 ? 109.397 122.926 160.233 1.00 43.42 56 LEU H C 1
ATOM 12618 O O . LEU H 2 56 ? 109.885 121.976 159.622 1.00 43.42 56 LEU H O 1
ATOM 12623 N N . PHE H 2 57 ? 108.771 123.928 159.624 1.00 44.45 57 PHE H N 1
ATOM 12624 C CA . PHE H 2 57 ? 108.807 124.056 158.176 1.00 44.45 57 PHE H CA 1
ATOM 12625 C C . PHE H 2 57 ? 110.211 124.394 157.699 1.00 44.45 57 PHE H C 1
ATOM 12626 O O . PHE H 2 57 ? 110.649 123.906 156.654 1.00 44.45 57 PHE H O 1
ATOM 12634 N N . ASP H 2 58 ? 110.942 125.202 158.470 1.00 44.29 58 ASP H N 1
ATOM 12635 C CA . ASP H 2 58 ? 112.313 125.571 158.139 1.00 44.29 58 ASP H CA 1
ATOM 12636 C C . ASP H 2 58 ? 113.261 124.386 158.207 1.00 44.29 58 ASP H C 1
ATOM 12637 O O . ASP H 2 58 ? 114.302 124.392 157.544 1.00 44.29 58 ASP H O 1
ATOM 12642 N N . MET H 2 59 ? 112.898 123.366 158.973 1.00 41.44 59 MET H N 1
ATOM 12643 C CA . MET H 2 59 ? 113.710 122.180 159.189 1.00 41.44 59 MET H CA 1
ATOM 12644 C C . MET H 2 59 ? 113.882 121.337 157.932 1.00 41.44 59 MET H C 1
ATOM 12645 O O . MET H 2 59 ? 114.886 120.630 157.810 1.00 41.44 59 MET H O 1
ATOM 12650 N N . HIS H 2 60 ? 112.962 121.428 156.978 1.00 41.35 60 HIS H N 1
ATOM 12651 C CA . HIS H 2 60 ? 112.920 120.497 155.865 1.00 41.35 60 HIS H CA 1
ATOM 12652 C C . HIS H 2 60 ? 113.673 120.966 154.630 1.00 41.35 60 HIS H C 1
ATOM 12653 O O . HIS H 2 60 ? 113.562 120.322 153.586 1.00 41.35 60 HIS H O 1
ATOM 12660 N N . GLY H 2 61 ? 114.420 122.049 154.700 1.00 41.77 61 GLY H N 1
ATOM 12661 C CA . GLY H 2 61 ? 115.247 122.435 153.575 1.00 41.77 61 GLY H CA 1
ATOM 12662 C C . GLY H 2 61 ? 115.526 123.922 153.562 1.00 41.77 61 GLY H C 1
ATOM 12663 O O . GLY H 2 61 ? 115.075 124.675 154.417 1.00 41.77 61 GLY H O 1
ATOM 12664 N N . ARG H 2 62 ? 116.294 124.325 152.553 1.00 45.71 62 ARG H N 1
ATOM 12665 C CA . ARG H 2 62 ? 116.625 125.720 152.321 1.00 45.71 62 ARG H CA 1
ATOM 12666 C C . ARG H 2 62 ? 115.407 126.473 151.804 1.00 45.71 62 ARG H C 1
ATOM 12667 O O . ARG H 2 62 ? 114.398 125.882 151.418 1.00 45.71 62 ARG H O 1
ATOM 12675 N N . PHE H 2 63 ? 115.527 127.803 151.779 1.00 46.76 63 PHE H N 1
ATOM 12676 C CA . PHE H 2 63 ? 114.395 128.666 151.454 1.00 46.76 63 PHE H CA 1
ATOM 12677 C C . PHE H 2 63 ? 113.940 128.502 150.012 1.00 46.76 63 PHE H C 1
ATOM 12678 O O . PHE H 2 63 ? 112.740 128.559 149.730 1.00 46.76 63 PHE H O 1
ATOM 12686 N N . GLU H 2 64 ? 114.878 128.294 149.090 1.00 45.45 64 GLU H N 1
ATOM 12687 C CA . GLU H 2 64 ? 114.515 128.049 147.704 1.00 45.45 64 GLU H CA 1
ATOM 12688 C C . GLU H 2 64 ? 113.834 126.699 147.519 1.00 45.45 64 GLU H C 1
ATOM 12689 O O . GLU H 2 64 ? 113.042 126.540 146.588 1.00 45.45 64 GLU H O 1
ATOM 12695 N N . GLN H 2 65 ? 114.103 125.738 148.404 1.00 43.37 65 GLN H N 1
ATOM 12696 C CA . GLN H 2 65 ? 113.464 124.432 148.337 1.00 43.37 65 GLN H CA 1
ATOM 12697 C C . GLN H 2 65 ? 112.086 124.467 148.972 1.00 43.37 65 GLN H C 1
ATOM 12698 O O . GLN H 2 65 ? 111.162 123.800 148.498 1.00 43.37 65 GLN H O 1
ATOM 12704 N N . LEU H 2 66 ? 111.934 125.240 150.046 1.00 44.16 66 LEU H N 1
ATOM 12705 C CA . LEU H 2 66 ? 110.635 125.403 150.682 1.00 44.16 66 LEU H CA 1
ATOM 12706 C C . LEU H 2 66 ? 109.690 126.217 149.818 1.00 44.16 66 LEU H C 1
ATOM 12707 O O . LEU H 2 66 ? 108.474 126.038 149.887 1.00 44.16 66 LEU H O 1
ATOM 12712 N N . ALA H 2 67 ? 110.233 127.112 149.004 1.00 46.30 67 ALA H N 1
ATOM 12713 C CA . ALA H 2 67 ? 109.414 127.872 148.077 1.00 46.30 67 ALA H CA 1
ATOM 12714 C C . ALA H 2 67 ? 108.972 127.026 146.894 1.00 46.30 67 ALA H C 1
ATOM 12715 O O . ALA H 2 67 ? 107.917 127.286 146.310 1.00 46.30 67 ALA H O 1
ATOM 12717 N N . GLU H 2 68 ? 109.768 126.024 146.521 1.00 46.04 68 GLU H N 1
ATOM 12718 C CA . GLU H 2 68 ? 109.359 125.100 145.470 1.00 46.04 68 GLU H CA 1
ATOM 12719 C C . GLU H 2 68 ? 108.233 124.196 145.945 1.00 46.04 68 GLU H C 1
ATOM 12720 O O . GLU H 2 68 ? 107.333 123.859 145.170 1.00 46.04 68 GLU H O 1
ATOM 12726 N N . PHE H 2 69 ? 108.274 123.791 147.213 1.00 46.04 69 PHE H N 1
ATOM 12727 C CA . PHE H 2 69 ? 107.184 123.023 147.799 1.00 46.04 69 PHE H CA 1
ATOM 12728 C C . PHE H 2 69 ? 105.917 123.853 147.894 1.00 46.04 69 PHE H C 1
ATOM 12729 O O . PHE H 2 69 ? 104.813 123.346 147.676 1.00 46.04 69 PHE H O 1
ATOM 12737 N N . PHE H 2 70 ? 106.061 125.129 148.224 1.00 53.06 70 PHE H N 1
ATOM 12738 C CA . PHE H 2 70 ? 104.931 126.032 148.347 1.00 53.06 70 PHE H CA 1
ATOM 12739 C C . PHE H 2 70 ? 104.313 126.351 146.996 1.00 53.06 70 PHE H C 1
ATOM 12740 O O . PHE H 2 70 ? 103.126 126.672 146.931 1.00 53.06 70 PHE H O 1
ATOM 12748 N N . ALA H 2 71 ? 105.087 126.255 145.920 1.00 53.56 71 ALA H N 1
ATOM 12749 C CA . ALA H 2 71 ? 104.560 126.525 144.591 1.00 53.56 71 ALA H CA 1
ATOM 12750 C C . ALA H 2 71 ? 103.817 125.332 144.014 1.00 53.56 71 ALA H C 1
ATOM 12751 O O . ALA H 2 71 ? 102.869 125.514 143.245 1.00 53.56 71 ALA H O 1
ATOM 12753 N N . ILE H 2 72 ? 104.224 124.111 144.366 1.00 53.21 72 ILE H N 1
ATOM 12754 C CA . ILE H 2 72 ? 103.564 122.909 143.879 1.00 53.21 72 ILE H CA 1
ATOM 12755 C C . ILE H 2 72 ? 102.435 122.458 144.786 1.00 53.21 72 ILE H C 1
ATOM 12756 O O . ILE H 2 72 ? 101.818 121.419 144.521 1.00 53.21 72 ILE H O 1
ATOM 12761 N N . SER H 2 73 ? 102.144 123.204 145.851 1.00 60.27 73 SER H N 1
ATOM 12762 C CA . SER H 2 73 ? 101.084 122.808 146.769 1.00 60.27 73 SER H CA 1
ATOM 12763 C C . SER H 2 73 ? 99.715 123.097 146.175 1.00 60.27 73 SER H C 1
ATOM 12764 O O . SER H 2 73 ? 98.906 122.185 145.970 1.00 60.27 73 SER H O 1
ATOM 12767 N N . ALA H 2 74 ? 99.439 124.361 145.881 1.00 65.65 74 ALA H N 1
ATOM 12768 C CA . ALA H 2 74 ? 98.142 124.751 145.363 1.00 65.65 74 ALA H CA 1
ATOM 12769 C C . ALA H 2 74 ? 98.296 125.504 144.052 1.00 65.65 74 ALA H C 1
ATOM 12770 O O . ALA H 2 74 ? 99.339 126.117 143.800 1.00 65.65 74 ALA H O 1
ATOM 12772 N N . PRO H 2 75 ? 97.289 125.443 143.182 1.00 71.78 75 PRO H N 1
ATOM 12773 C CA . PRO H 2 75 ? 97.284 126.325 142.013 1.00 71.78 75 PRO H CA 1
ATOM 12774 C C . PRO H 2 75 ? 97.064 127.766 142.439 1.00 71.78 75 PRO H C 1
ATOM 12775 O O . PRO H 2 75 ? 96.191 128.054 143.263 1.00 71.78 75 PRO H O 1
ATOM 12779 N N . ASN H 2 76 ? 97.871 128.661 141.856 1.00 71.89 76 ASN H N 1
ATOM 12780 C CA . ASN H 2 76 ? 97.954 130.081 142.218 1.00 71.89 76 ASN H CA 1
ATOM 12781 C C . ASN H 2 76 ? 98.249 130.252 143.710 1.00 71.89 76 ASN H C 1
ATOM 12782 O O . ASN H 2 76 ? 97.492 130.871 144.461 1.00 71.89 76 ASN H O 1
ATOM 12787 N N . ARG H 2 77 ? 99.370 129.673 144.133 1.00 65.29 77 ARG H N 1
ATOM 12788 C CA . ARG H 2 77 ? 99.820 129.780 145.512 1.00 65.29 77 ARG H CA 1
ATOM 12789 C C . ARG H 2 77 ? 101.124 130.548 145.658 1.00 65.29 77 ARG H C 1
ATOM 12790 O O . ARG H 2 77 ? 101.286 131.281 146.633 1.00 65.29 77 ARG H O 1
ATOM 12798 N N . LEU H 2 78 ? 102.029 130.447 144.685 1.00 64.29 78 LEU H N 1
ATOM 12799 C CA . LEU H 2 78 ? 103.262 131.226 144.729 1.00 64.29 78 LEU H CA 1
ATOM 12800 C C . LEU H 2 78 ? 102.990 132.716 144.541 1.00 64.29 78 LEU H C 1
ATOM 12801 O O . LEU H 2 78 ? 103.772 133.551 145.008 1.00 64.29 78 LEU H O 1
ATOM 12806 N N . GLN H 2 79 ? 101.877 133.067 143.891 1.00 66.55 79 GLN H N 1
ATOM 12807 C CA . GLN H 2 79 ? 101.493 134.466 143.743 1.00 66.55 79 GLN H CA 1
ATOM 12808 C C . GLN H 2 79 ? 100.971 135.074 145.038 1.00 66.55 79 GLN H C 1
ATOM 12809 O O . GLN H 2 79 ? 100.891 136.302 145.138 1.00 66.55 79 GLN H O 1
ATOM 12815 N N . ARG H 2 80 ? 100.599 134.253 146.017 1.00 63.50 80 ARG H N 1
ATOM 12816 C CA . ARG H 2 80 ? 100.325 134.766 147.353 1.00 63.50 80 ARG H CA 1
ATOM 12817 C C . ARG H 2 80 ? 101.595 135.292 148.004 1.00 63.50 80 ARG H C 1
ATOM 12818 O O . ARG H 2 80 ? 101.561 136.295 148.725 1.00 63.50 80 ARG H O 1
ATOM 12826 N N . LEU H 2 81 ? 102.726 134.632 147.754 1.00 57.71 81 LEU H N 1
ATOM 12827 C CA . LEU H 2 81 ? 103.984 135.052 148.358 1.00 57.71 81 LEU H CA 1
ATOM 12828 C C . LEU H 2 81 ? 104.537 136.295 147.684 1.00 57.71 81 LEU H C 1
ATOM 12829 O O . LEU H 2 81 ? 105.109 137.161 148.352 1.00 57.71 81 LEU H O 1
ATOM 12834 N N . VAL H 2 82 ? 104.370 136.408 146.367 1.00 55.34 82 VAL H N 1
ATOM 12835 C CA . VAL H 2 82 ? 104.922 137.546 145.641 1.00 55.34 82 VAL H CA 1
ATOM 12836 C C . VAL H 2 82 ? 104.142 138.812 145.967 1.00 55.34 82 VAL H C 1
ATOM 12837 O O . VAL H 2 82 ? 104.718 139.900 146.086 1.00 55.34 82 VAL H O 1
ATOM 12841 N N . TYR H 2 83 ? 102.831 138.686 146.174 1.00 55.71 83 TYR H N 1
ATOM 12842 C CA . TYR H 2 83 ? 102.040 139.837 146.591 1.00 55.71 83 TYR H CA 1
ATOM 12843 C C . TYR H 2 83 ? 102.319 140.215 148.038 1.00 55.71 83 TYR H C 1
ATOM 12844 O O . TYR H 2 83 ? 102.180 141.384 148.406 1.00 55.71 83 TYR H O 1
ATOM 12853 N N . GLU H 2 84 ? 102.719 139.258 148.866 1.00 56.66 84 GLU H N 1
ATOM 12854 C CA . GLU H 2 84 ? 103.117 139.579 150.229 1.00 56.66 84 GLU H CA 1
ATOM 12855 C C . GLU H 2 84 ? 104.510 140.191 150.276 1.00 56.66 84 GLU H C 1
ATOM 12856 O O . GLU H 2 84 ? 104.784 141.036 151.133 1.00 56.66 84 GLU H O 1
ATOM 12862 N N . MET H 2 85 ? 105.397 139.778 149.374 1.00 51.60 85 MET H N 1
ATOM 12863 C CA . MET H 2 85 ? 106.708 140.400 149.280 1.00 51.60 85 MET H CA 1
ATOM 12864 C C . MET H 2 85 ? 106.626 141.797 148.691 1.00 51.60 85 MET H C 1
ATOM 12865 O O . MET H 2 85 ? 107.436 142.660 149.041 1.00 51.60 85 MET H O 1
ATOM 12870 N N . SER H 2 86 ? 105.659 142.046 147.808 1.00 50.90 86 SER H N 1
ATOM 12871 C CA . SER H 2 86 ? 105.534 143.364 147.205 1.00 50.90 86 SER H CA 1
ATOM 12872 C C . SER H 2 86 ? 104.959 144.386 148.169 1.00 50.90 86 SER H C 1
ATOM 12873 O O . SER H 2 86 ? 105.112 145.588 147.941 1.00 50.90 86 SER H O 1
ATOM 12876 N N . LEU H 2 87 ? 104.304 143.941 149.236 1.00 50.25 87 LEU H N 1
ATOM 12877 C CA . LEU H 2 87 ? 103.815 144.851 150.254 1.00 50.25 87 LEU H CA 1
ATOM 12878 C C . LEU H 2 87 ? 104.796 145.038 151.395 1.00 50.25 87 LEU H C 1
ATOM 12879 O O . LEU H 2 87 ? 104.713 146.045 152.102 1.00 50.25 87 LEU H O 1
ATOM 12884 N N . SER H 2 88 ? 105.712 144.099 151.598 1.00 50.49 88 SER H N 1
ATOM 12885 C CA . SER H 2 88 ? 106.690 144.225 152.668 1.00 50.49 88 SER H CA 1
ATOM 12886 C C . SER H 2 88 ? 107.979 144.873 152.195 1.00 50.49 88 SER H C 1
ATOM 12887 O O . SER H 2 88 ? 108.573 145.667 152.929 1.00 50.49 88 SER H O 1
ATOM 12890 N N . PHE H 2 89 ? 108.429 144.551 150.987 1.00 49.86 89 PHE H N 1
ATOM 12891 C CA . PHE H 2 89 ? 109.697 145.100 150.525 1.00 49.86 89 PHE H CA 1
ATOM 12892 C C . PHE H 2 89 ? 109.494 146.477 149.913 1.00 49.86 89 PHE H C 1
ATOM 12893 O O . PHE H 2 89 ? 110.285 147.392 150.152 1.00 49.86 89 PHE H O 1
ATOM 12901 N N . ASP H 2 90 ? 108.445 146.635 149.115 1.00 49.33 90 ASP H N 1
ATOM 12902 C CA . ASP H 2 90 ? 108.104 147.905 148.483 1.00 49.33 90 ASP H CA 1
ATOM 12903 C C . ASP H 2 90 ? 107.073 148.681 149.297 1.00 49.33 90 ASP H C 1
ATOM 12904 O O . ASP H 2 90 ? 106.053 149.122 148.779 1.00 49.33 90 ASP H O 1
ATOM 12909 N N . SER H 2 91 ? 107.340 148.859 150.582 1.00 49.79 91 SER H N 1
ATOM 12910 C CA . SER H 2 91 ? 106.441 149.558 151.487 1.00 49.79 91 SER H CA 1
ATOM 12911 C C . SER H 2 91 ? 106.908 150.988 151.698 1.00 49.79 91 SER H C 1
ATOM 12912 O O . SER H 2 91 ? 108.054 151.339 151.416 1.00 49.79 91 SER H O 1
ATOM 12915 N N . ALA H 2 92 ? 105.999 151.813 152.219 1.00 47.95 92 ALA H N 1
ATOM 12916 C CA . ALA H 2 92 ? 106.285 153.228 152.414 1.00 47.95 92 ALA H CA 1
ATOM 12917 C C . ALA H 2 92 ? 107.286 153.480 153.529 1.00 47.95 92 ALA H C 1
ATOM 12918 O O . ALA H 2 92 ? 107.898 154.550 153.560 1.00 47.95 92 ALA H O 1
ATOM 12920 N N . GLU H 2 93 ? 107.468 152.530 154.444 1.00 48.79 93 GLU H N 1
ATOM 12921 C CA . GLU H 2 93 ? 108.484 152.691 155.476 1.00 48.79 93 GLU H CA 1
ATOM 12922 C C . GLU H 2 93 ? 109.876 152.466 154.914 1.00 48.79 93 GLU H C 1
ATOM 12923 O O . GLU H 2 93 ? 110.831 153.125 155.332 1.00 48.79 93 GLU H O 1
ATOM 12929 N N . ALA H 2 94 ? 110.013 151.542 153.967 1.00 46.60 94 ALA H N 1
ATOM 12930 C CA . ALA H 2 94 ? 111.282 151.336 153.286 1.00 46.60 94 ALA H CA 1
ATOM 12931 C C . ALA H 2 94 ? 111.577 152.427 152.272 1.00 46.60 94 ALA H C 1
ATOM 12932 O O . ALA H 2 94 ? 112.743 152.624 151.918 1.00 46.60 94 ALA H O 1
ATOM 12934 N N . GLU H 2 95 ? 110.547 153.125 151.788 1.00 46.49 95 GLU H N 1
ATOM 12935 C CA . GLU H 2 95 ? 110.765 154.300 150.954 1.00 46.49 95 GLU H CA 1
ATOM 12936 C C . GLU H 2 95 ? 111.415 155.419 151.752 1.00 46.49 95 GLU H C 1
ATOM 12937 O O . GLU H 2 95 ? 112.325 156.090 151.260 1.00 46.49 95 GLU H O 1
ATOM 12943 N N . ALA H 2 96 ? 110.971 155.622 152.991 1.00 43.10 96 ALA H N 1
ATOM 12944 C CA . ALA H 2 96 ? 111.473 156.719 153.804 1.00 43.10 96 ALA H CA 1
ATOM 12945 C C . ALA H 2 96 ? 112.858 156.442 154.363 1.00 43.10 96 ALA H C 1
ATOM 12946 O O . ALA H 2 96 ? 113.614 157.383 154.616 1.00 43.10 96 ALA H O 1
ATOM 12948 N N . LEU H 2 97 ? 113.207 155.175 154.579 1.00 42.91 97 LEU H N 1
ATOM 12949 C CA . LEU H 2 97 ? 114.564 154.847 154.990 1.00 42.91 97 LEU H CA 1
ATOM 12950 C C . LEU H 2 97 ? 115.541 154.989 153.839 1.00 42.91 97 LEU H C 1
ATOM 12951 O O . LEU H 2 97 ? 116.710 155.318 154.056 1.00 42.91 97 LEU H O 1
ATOM 12956 N N . ARG H 2 98 ? 115.080 154.735 152.618 1.00 42.17 98 ARG H N 1
ATOM 12957 C CA . ARG H 2 98 ? 115.920 154.850 151.435 1.00 42.17 98 ARG H CA 1
ATOM 12958 C C . ARG H 2 98 ? 116.278 156.296 151.143 1.00 42.17 98 ARG H C 1
ATOM 12959 O O . ARG H 2 98 ? 117.370 156.576 150.636 1.00 42.17 98 ARG H O 1
ATOM 12967 N N . GLU H 2 99 ? 115.385 157.227 151.471 1.00 44.28 99 GLU H N 1
ATOM 12968 C CA . GLU H 2 99 ? 115.651 158.637 151.241 1.00 44.28 99 GLU H CA 1
ATOM 12969 C C . GLU H 2 99 ? 116.662 159.202 152.224 1.00 44.28 99 GLU H C 1
ATOM 12970 O O . GLU H 2 99 ? 117.222 160.271 151.968 1.00 44.28 99 GLU H O 1
ATOM 12976 N N . LYS H 2 100 ? 116.912 158.512 153.332 1.00 41.99 100 LYS H N 1
ATOM 12977 C CA . LYS H 2 100 ? 117.900 158.923 154.315 1.00 41.99 100 LYS H CA 1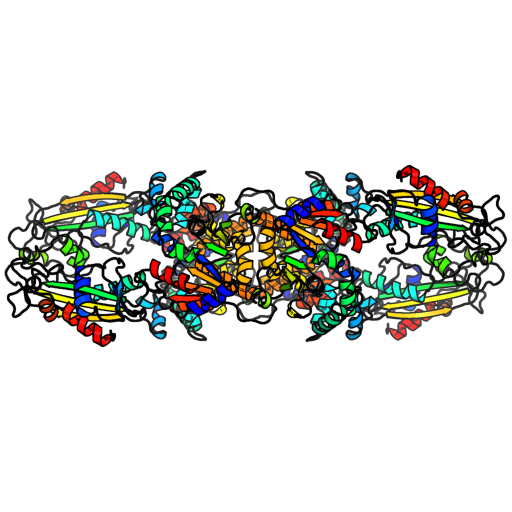
ATOM 12978 C C . LYS H 2 100 ? 119.128 158.031 154.316 1.00 41.99 100 LYS H C 1
ATOM 12979 O O . LYS H 2 100 ? 120.044 158.265 155.107 1.00 41.99 100 LYS H O 1
ATOM 12985 N N . SER H 2 101 ? 119.171 157.028 153.459 1.00 39.33 101 SER H N 1
ATOM 12986 C CA . SER H 2 101 ? 120.239 156.039 153.472 1.00 39.33 101 SER H CA 1
ATOM 12987 C C . SER H 2 101 ? 121.479 156.590 152.786 1.00 39.33 101 SER H C 1
ATOM 12988 O O . SER H 2 101 ? 121.387 157.083 151.661 1.00 39.33 101 SER H O 1
ATOM 12991 N N . PRO H 2 102 ? 122.646 156.529 153.427 1.00 37.90 102 PRO H N 1
ATOM 12992 C CA . PRO H 2 102 ? 123.856 157.054 152.792 1.00 37.90 102 PRO H CA 1
ATOM 12993 C C . PRO H 2 102 ? 124.401 156.196 151.666 1.00 37.90 102 PRO H C 1
ATOM 12994 O O . PRO H 2 102 ? 125.164 156.719 150.847 1.00 37.90 102 PRO H O 1
ATOM 12998 N N . MET H 2 103 ? 124.062 154.907 151.590 1.00 38.96 103 MET H N 1
ATOM 12999 C CA . MET H 2 103 ? 124.523 154.111 150.456 1.00 38.96 103 MET H CA 1
ATOM 13000 C C . MET H 2 103 ? 123.718 154.418 149.208 1.00 38.96 103 MET H C 1
ATOM 13001 O O . MET H 2 103 ? 124.281 154.540 148.115 1.00 38.96 103 MET H O 1
ATOM 13006 N N . HIS H 2 104 ? 122.403 154.530 149.355 1.00 36.93 104 HIS H N 1
ATOM 13007 C CA . HIS H 2 104 ? 121.529 154.815 148.234 1.00 36.93 104 HIS H CA 1
ATOM 13008 C C . HIS H 2 104 ? 121.687 156.237 147.723 1.00 36.93 104 HIS H C 1
ATOM 13009 O O . HIS H 2 104 ? 121.333 156.510 146.575 1.00 36.93 104 HIS H O 1
ATOM 13016 N N . ARG H 2 105 ? 122.206 157.144 148.542 1.00 38.38 105 ARG H N 1
ATOM 13017 C CA . ARG H 2 105 ? 122.549 158.470 148.052 1.00 38.38 105 ARG H CA 1
ATOM 13018 C C . ARG H 2 105 ? 123.897 158.476 147.351 1.00 38.38 105 ARG H C 1
ATOM 13019 O O . ARG H 2 105 ? 124.082 159.195 146.367 1.00 38.38 105 ARG H O 1
ATOM 13027 N N . ALA H 2 106 ? 124.851 157.692 147.848 1.00 37.49 106 ALA H N 1
ATOM 13028 C CA . ALA H 2 106 ? 126.163 157.646 147.223 1.00 37.49 106 ALA H CA 1
ATOM 13029 C C . ALA H 2 106 ? 126.140 156.845 145.933 1.00 37.49 106 ALA H C 1
ATOM 13030 O O . ALA H 2 106 ? 126.984 157.061 145.059 1.00 37.49 106 ALA H O 1
ATOM 13032 N N . LEU H 2 107 ? 125.195 155.918 145.800 1.00 38.02 107 LEU H N 1
ATOM 13033 C CA . LEU H 2 107 ? 125.021 155.206 144.543 1.00 38.02 107 LEU H CA 1
ATOM 13034 C C . LEU H 2 107 ? 124.407 156.107 143.486 1.00 38.02 107 LEU H C 1
ATOM 13035 O O . LEU H 2 107 ? 124.847 156.114 142.334 1.00 38.02 107 LEU H O 1
ATOM 13040 N N . ALA H 2 108 ? 123.392 156.877 143.864 1.00 38.96 108 ALA H N 1
ATOM 13041 C CA . ALA H 2 108 ? 122.642 157.688 142.921 1.00 38.96 108 ALA H CA 1
ATOM 13042 C C . ALA H 2 108 ? 123.346 158.976 142.538 1.00 38.96 108 ALA H C 1
ATOM 13043 O O . ALA H 2 108 ? 122.932 159.619 141.571 1.00 38.96 108 ALA H O 1
ATOM 13045 N N . ALA H 2 109 ? 124.387 159.371 143.258 1.00 38.38 109 ALA H N 1
ATOM 13046 C CA . ALA H 2 109 ? 125.119 160.583 142.934 1.00 38.38 109 ALA H CA 1
ATOM 13047 C C . ALA H 2 109 ? 126.148 160.378 141.835 1.00 38.38 109 ALA H C 1
ATOM 13048 O O . ALA H 2 109 ? 126.831 161.334 141.464 1.00 38.38 109 ALA H O 1
ATOM 13050 N N . LEU H 2 110 ? 126.278 159.167 141.314 1.00 39.64 110 LEU H N 1
ATOM 13051 C CA . LEU H 2 110 ? 127.193 158.854 140.229 1.00 39.64 110 LEU H CA 1
ATOM 13052 C C . LEU H 2 110 ? 126.401 158.543 138.972 1.00 39.64 110 LEU H C 1
ATOM 13053 O O . LEU H 2 110 ? 125.388 157.842 139.023 1.00 39.64 110 LEU H O 1
ATOM 13058 N N . ASP H 2 111 ? 126.864 159.068 137.845 1.00 42.61 111 ASP H N 1
ATOM 13059 C CA . ASP H 2 111 ? 126.181 158.873 136.571 1.00 42.61 111 ASP H CA 1
ATOM 13060 C C . ASP H 2 111 ? 126.553 157.501 136.031 1.00 42.61 111 ASP H C 1
ATOM 13061 O O . ASP H 2 111 ? 127.557 157.327 135.344 1.00 42.61 111 ASP H O 1
ATOM 13066 N N . TRP H 2 112 ? 125.728 156.513 136.346 1.00 39.10 112 TRP H N 1
ATOM 13067 C CA . TRP H 2 112 ? 125.947 155.159 135.878 1.00 39.10 112 TRP H CA 1
ATOM 13068 C C . TRP H 2 112 ? 125.251 154.952 134.544 1.00 39.10 112 TRP H C 1
ATOM 13069 O O . TRP H 2 112 ? 124.273 155.628 134.220 1.00 39.10 112 TRP H O 1
ATOM 13080 N N . ARG H 2 113 ? 125.762 154.003 133.771 1.00 43.59 113 ARG H N 1
ATOM 13081 C CA . ARG H 2 113 ? 125.118 153.574 132.540 1.00 43.59 113 ARG H CA 1
ATOM 13082 C C . ARG H 2 113 ? 124.285 152.319 132.725 1.00 43.59 113 ARG H C 1
ATOM 13083 O O . ARG H 2 113 ? 123.246 152.170 132.083 1.00 43.59 113 ARG H O 1
ATOM 13091 N N . THR H 2 114 ? 124.720 151.418 133.600 1.00 39.48 114 THR H N 1
ATOM 13092 C CA . THR H 2 114 ? 124.105 150.112 133.771 1.00 39.48 114 THR H CA 1
ATOM 13093 C C . THR H 2 114 ? 124.287 149.673 135.213 1.00 39.48 114 THR H C 1
ATOM 13094 O O . THR H 2 114 ? 125.408 149.685 135.723 1.00 39.48 114 THR H O 1
ATOM 13098 N N . ILE H 2 115 ? 123.192 149.295 135.867 1.00 36.54 115 ILE H N 1
ATOM 13099 C CA . ILE H 2 115 ? 123.226 148.722 137.206 1.00 36.54 115 ILE H CA 1
ATOM 13100 C C . ILE H 2 115 ? 122.527 147.373 137.164 1.00 36.54 115 ILE H C 1
ATOM 13101 O O . ILE H 2 115 ? 121.370 147.283 136.746 1.00 36.54 115 ILE H O 1
ATOM 13106 N N . TYR H 2 116 ? 123.231 146.329 137.579 1.00 34.39 116 TYR H N 1
ATOM 13107 C CA . TYR H 2 116 ? 122.648 145.019 137.816 1.00 34.39 116 TYR H CA 1
ATOM 13108 C C . TYR H 2 116 ? 122.299 144.869 139.285 1.00 34.39 116 TYR H C 1
ATOM 13109 O O . TYR H 2 116 ? 123.034 145.334 140.156 1.00 34.39 116 TYR H O 1
ATOM 13118 N N . THR H 2 117 ? 121.177 144.219 139.558 1.00 35.40 117 THR H N 1
ATOM 13119 C CA . THR H 2 117 ? 120.857 143.862 140.927 1.00 35.40 117 THR H CA 1
ATOM 13120 C C . THR H 2 117 ? 120.121 142.536 140.936 1.00 35.40 117 THR H C 1
ATOM 13121 O O . THR H 2 117 ? 119.441 142.170 139.976 1.00 35.40 117 THR H O 1
ATOM 13125 N N . THR H 2 118 ? 120.298 141.805 142.026 1.00 36.40 118 THR H N 1
ATOM 13126 C CA . THR H 2 118 ? 119.727 140.482 142.172 1.00 36.40 118 THR H CA 1
ATOM 13127 C C . THR H 2 118 ? 118.533 140.456 143.108 1.00 36.40 118 THR H C 1
ATOM 13128 O O . THR H 2 118 ? 117.911 139.402 143.259 1.00 36.40 118 THR H O 1
ATOM 13132 N N . ASN H 2 119 ? 118.194 141.575 143.726 1.00 36.67 119 ASN H N 1
ATOM 13133 C CA . ASN H 2 119 ? 117.082 141.631 144.652 1.00 36.67 119 ASN H CA 1
ATOM 13134 C C . ASN H 2 119 ? 115.856 142.263 144.005 1.00 36.67 119 ASN H C 1
ATOM 13135 O O . ASN H 2 119 ? 115.961 143.077 143.089 1.00 36.67 119 ASN H O 1
ATOM 13140 N N . TYR H 2 120 ? 114.682 141.861 144.496 1.00 39.58 120 TYR H N 1
ATOM 13141 C CA . TYR H 2 120 ? 113.433 142.062 143.777 1.00 39.58 120 TYR H CA 1
ATOM 13142 C C . TYR H 2 120 ? 112.790 143.409 144.063 1.00 39.58 120 TYR H C 1
ATOM 13143 O O . TYR H 2 120 ? 111.894 143.821 143.322 1.00 39.58 120 TYR H O 1
ATOM 13152 N N . ASP H 2 121 ? 113.205 144.085 145.127 1.00 43.00 121 ASP H N 1
ATOM 13153 C CA . ASP H 2 121 ? 112.626 145.355 145.522 1.00 43.00 121 ASP H CA 1
ATOM 13154 C C . ASP H 2 121 ? 113.040 146.468 144.562 1.00 43.00 121 ASP H C 1
ATOM 13155 O O . ASP H 2 121 ? 113.947 146.314 143.741 1.00 43.00 121 ASP H O 1
ATOM 13160 N N . LYS H 2 122 ? 112.367 147.611 144.675 1.00 43.72 122 LYS H N 1
ATOM 13161 C CA . LYS H 2 122 ? 112.540 148.696 143.722 1.00 43.72 122 LYS H CA 1
ATOM 13162 C C . LYS H 2 122 ? 113.471 149.794 144.226 1.00 43.72 122 LYS H C 1
ATOM 13163 O O . LYS H 2 122 ? 113.412 150.921 143.730 1.00 43.72 122 LYS H O 1
ATOM 13169 N N . HIS H 2 123 ? 114.366 149.481 145.154 1.00 42.19 123 HIS H N 1
ATOM 13170 C CA . HIS H 2 123 ? 115.086 150.515 145.882 1.00 42.19 123 HIS H CA 1
ATOM 13171 C C . HIS H 2 123 ? 116.404 150.922 145.240 1.00 42.19 123 HIS H C 1
ATOM 13172 O O . HIS H 2 123 ? 117.084 151.804 145.767 1.00 42.19 123 HIS H O 1
ATOM 13179 N N . VAL H 2 124 ? 116.773 150.329 144.114 1.00 41.02 124 VAL H N 1
ATOM 13180 C CA . VAL H 2 124 ? 117.900 150.827 143.339 1.00 41.02 124 VAL H CA 1
ATOM 13181 C C . VAL H 2 124 ? 117.430 151.815 142.278 1.00 41.02 124 VAL H C 1
ATOM 13182 O O . VAL H 2 124 ? 118.087 152.823 142.019 1.00 41.02 124 VAL H O 1
ATOM 13186 N N . GLU H 2 125 ? 116.262 151.567 141.683 1.00 41.69 125 GLU H N 1
ATOM 13187 C CA . GLU H 2 125 ? 115.672 152.540 140.771 1.00 41.69 125 GLU H CA 1
ATOM 13188 C C . GLU H 2 125 ? 115.134 153.738 141.525 1.00 41.69 125 GLU H C 1
ATOM 13189 O O . GLU H 2 125 ? 115.322 154.882 141.099 1.00 41.69 125 GLU H O 1
ATOM 13195 N N . GLY H 2 126 ? 114.440 153.489 142.635 1.00 41.17 126 GLY H N 1
ATOM 13196 C CA . GLY H 2 126 ? 113.917 154.555 143.460 1.00 41.17 126 GLY H CA 1
ATOM 13197 C C . GLY H 2 126 ? 114.981 155.412 144.097 1.00 41.17 126 GLY H C 1
ATOM 13198 O O . GLY H 2 126 ? 114.709 156.567 144.423 1.00 41.17 126 GLY H O 1
ATOM 13199 N N . ALA H 2 127 ? 116.187 154.875 144.278 1.00 40.40 127 ALA H N 1
ATOM 13200 C CA . ALA H 2 127 ? 117.293 155.693 144.749 1.00 40.40 127 ALA H CA 1
ATOM 13201 C C . ALA H 2 127 ? 117.726 156.692 143.689 1.00 40.40 127 ALA H C 1
ATOM 13202 O O . ALA H 2 127 ? 118.023 157.847 144.008 1.00 40.40 127 ALA H O 1
ATOM 13204 N N . LEU H 2 128 ? 117.763 156.267 142.426 1.00 40.29 128 LEU H N 1
ATOM 13205 C CA . LEU H 2 128 ? 118.121 157.171 141.340 1.00 40.29 128 LEU H CA 1
ATOM 13206 C C . LEU H 2 128 ? 117.049 158.222 141.106 1.00 40.29 128 LEU H C 1
ATOM 13207 O O . LEU H 2 128 ? 117.363 159.344 140.703 1.00 40.29 128 LEU H O 1
ATOM 13212 N N . ARG H 2 129 ? 115.792 157.888 141.360 1.00 41.54 129 ARG H N 1
ATOM 13213 C CA . ARG H 2 129 ? 114.709 158.838 141.170 1.00 41.54 129 ARG H CA 1
ATOM 13214 C C . ARG H 2 129 ? 114.556 159.786 142.349 1.00 41.54 129 ARG H C 1
ATOM 13215 O O . ARG H 2 129 ? 113.922 160.833 142.205 1.00 41.54 129 ARG H O 1
ATOM 13223 N N . ASP H 2 130 ? 115.113 159.441 143.510 1.00 43.46 130 ASP H N 1
ATOM 13224 C CA . ASP H 2 130 ? 115.167 160.388 144.614 1.00 43.46 130 ASP H CA 1
ATOM 13225 C C . ASP H 2 130 ? 116.206 161.466 144.367 1.00 43.46 130 ASP H C 1
ATOM 13226 O O . ASP H 2 130 ? 116.064 162.586 144.864 1.00 43.46 130 ASP H O 1
ATOM 13231 N N . ALA H 2 131 ? 117.253 161.147 143.614 1.00 41.63 131 ALA H N 1
ATOM 13232 C CA . ALA H 2 131 ? 118.270 162.109 143.224 1.00 41.63 131 ALA H CA 1
ATOM 13233 C C . ALA H 2 131 ? 117.891 162.885 141.975 1.00 41.63 131 ALA H C 1
ATOM 13234 O O . ALA H 2 131 ? 118.712 163.648 141.462 1.00 41.63 131 ALA H O 1
ATOM 13236 N N . GLY H 2 132 ? 116.672 162.704 141.475 1.00 41.55 132 GLY H N 1
ATOM 13237 C CA . GLY H 2 132 ? 116.203 163.417 140.312 1.00 41.55 132 GLY H CA 1
ATOM 13238 C C . GLY H 2 132 ? 116.627 162.833 138.990 1.00 41.55 132 GLY H C 1
ATOM 13239 O O . GLY H 2 132 ? 116.480 163.499 137.962 1.00 41.55 132 GLY H O 1
ATOM 13240 N N . LYS H 2 133 ? 117.149 161.616 138.979 1.00 40.72 133 LYS H N 1
ATOM 13241 C CA . LYS H 2 133 ? 117.624 160.976 137.766 1.00 40.72 133 LYS H CA 1
ATOM 13242 C C . LYS H 2 133 ? 116.604 159.961 137.281 1.00 40.72 133 LYS H C 1
ATOM 13243 O O . LYS H 2 133 ? 115.738 159.509 138.028 1.00 40.72 133 LYS H O 1
ATOM 13249 N N . GLN H 2 134 ? 116.710 159.612 136.011 1.00 43.45 134 GLN H N 1
ATOM 13250 C CA . GLN H 2 134 ? 115.790 158.682 135.382 1.00 43.45 134 GLN H CA 1
ATOM 13251 C C . GLN H 2 134 ? 116.429 157.308 135.277 1.00 43.45 134 GLN H C 1
ATOM 13252 O O . GLN H 2 134 ? 117.607 157.182 134.939 1.00 43.45 134 GLN H O 1
ATOM 13258 N N . ALA H 2 135 ? 115.645 156.280 135.566 1.00 41.58 135 ALA H N 1
ATOM 13259 C CA . ALA H 2 135 ? 116.101 154.907 135.476 1.00 41.58 135 ALA H CA 1
ATOM 13260 C C . ALA H 2 135 ? 115.120 154.103 134.644 1.00 41.58 135 ALA H C 1
ATOM 13261 O O . ALA H 2 135 ? 113.925 154.399 134.607 1.00 41.58 135 ALA H O 1
ATOM 13263 N N . ALA H 2 136 ? 115.639 153.081 133.975 1.00 38.79 136 ALA H N 1
ATOM 13264 C CA . ALA H 2 136 ? 114.841 152.166 133.174 1.00 38.79 136 ALA H CA 1
ATOM 13265 C C . ALA H 2 136 ? 114.984 150.764 133.742 1.00 38.79 136 ALA H C 1
ATOM 13266 O O . ALA H 2 136 ? 116.092 150.227 133.797 1.00 38.79 136 ALA H O 1
ATOM 13268 N N . VAL H 2 137 ? 113.873 150.179 134.157 1.00 36.23 137 VAL H N 1
ATOM 13269 C CA . VAL H 2 137 ? 113.859 148.845 134.741 1.00 36.23 137 VAL H CA 1
ATOM 13270 C C . VAL H 2 137 ? 113.790 147.829 133.612 1.00 36.23 137 VAL H C 1
ATOM 13271 O O . VAL H 2 137 ? 112.884 147.882 132.776 1.00 36.23 137 VAL H O 1
ATOM 13275 N N . LEU H 2 138 ? 114.733 146.898 133.588 1.00 35.12 138 LEU H N 1
ATOM 13276 C CA . LEU H 2 138 ? 114.818 145.898 132.527 1.00 35.12 138 LEU H CA 1
ATOM 13277 C C . LEU H 2 138 ? 114.772 144.512 133.154 1.00 35.12 138 LEU H C 1
ATOM 13278 O O . LEU H 2 138 ? 115.771 144.032 133.693 1.00 35.12 138 LEU H O 1
ATOM 13283 N N . ALA H 2 139 ? 113.612 143.873 133.082 1.00 35.29 139 ALA H N 1
ATOM 13284 C CA . ALA H 2 139 ? 113.423 142.529 133.604 1.00 35.29 139 ALA H CA 1
ATOM 13285 C C . ALA H 2 139 ? 112.999 141.536 132.535 1.00 35.29 139 ALA H C 1
ATOM 13286 O O . ALA H 2 139 ? 113.575 140.450 132.445 1.00 35.29 139 ALA H O 1
ATOM 13288 N N . SER H 2 140 ? 112.018 141.880 131.714 1.00 37.19 140 SER H N 1
ATOM 13289 C CA . SER H 2 140 ? 111.418 140.963 130.760 1.00 37.19 140 SER H CA 1
ATOM 13290 C C . SER H 2 140 ? 111.779 141.363 129.336 1.00 37.19 140 SER H C 1
ATOM 13291 O O . SER H 2 140 ? 112.411 142.389 129.099 1.00 37.19 140 SER H O 1
ATOM 13294 N N . PHE H 2 141 ? 111.358 140.527 128.382 1.00 39.65 141 PHE H N 1
ATOM 13295 C CA . PHE H 2 141 ? 111.565 140.809 126.965 1.00 39.65 141 PHE H CA 1
ATOM 13296 C C . PHE H 2 141 ? 110.801 142.045 126.516 1.00 39.65 141 PHE H C 1
ATOM 13297 O O . PHE H 2 141 ? 111.275 142.781 125.648 1.00 39.65 141 PHE H O 1
ATOM 13305 N N . ALA H 2 142 ? 109.636 142.302 127.106 1.00 37.39 142 ALA H N 1
ATOM 13306 C CA . ALA H 2 142 ? 108.864 143.484 126.766 1.00 37.39 142 ALA H CA 1
ATOM 13307 C C . ALA H 2 142 ? 109.502 144.760 127.278 1.00 37.39 142 ALA H C 1
ATOM 13308 O O . ALA H 2 142 ? 109.177 145.837 126.778 1.00 37.39 142 ALA H O 1
ATOM 13310 N N . ASP H 2 143 ? 110.396 144.665 128.263 1.00 38.11 143 ASP H N 1
ATOM 13311 C CA . ASP H 2 143 ? 111.108 145.833 128.766 1.00 38.11 143 ASP H CA 1
ATOM 13312 C C . ASP H 2 143 ? 112.301 146.184 127.891 1.00 38.11 143 ASP H C 1
ATOM 13313 O O . ASP H 2 143 ? 112.583 147.364 127.675 1.00 38.11 143 ASP H O 1
ATOM 13318 N N . PHE H 2 144 ? 113.017 145.176 127.398 1.00 35.94 144 PHE H N 1
ATOM 13319 C CA . PHE H 2 144 ? 114.113 145.422 126.472 1.00 35.94 144 PHE H CA 1
ATOM 13320 C C . PHE H 2 144 ? 113.607 145.968 125.142 1.00 35.94 144 PHE H C 1
ATOM 13321 O O . PHE H 2 144 ? 114.247 146.833 124.539 1.00 35.94 144 PHE H O 1
ATOM 13329 N N . GLN H 2 145 ? 112.452 145.494 124.684 1.00 38.97 145 GLN H N 1
ATOM 13330 C CA . GLN H 2 145 ? 111.884 145.960 123.428 1.00 38.97 145 GLN H CA 1
ATOM 13331 C C . GLN H 2 145 ? 111.329 147.373 123.511 1.00 38.97 145 GLN H C 1
ATOM 13332 O O . GLN H 2 145 ? 111.298 148.063 122.491 1.00 38.97 145 GLN H O 1
ATOM 13338 N N . GLY H 2 146 ? 110.890 147.819 124.682 1.00 39.65 146 GLY H N 1
ATOM 13339 C CA . GLY H 2 146 ? 110.269 149.112 124.826 1.00 39.65 146 GLY H CA 1
ATOM 13340 C C . GLY H 2 146 ? 111.227 150.266 124.626 1.00 39.65 146 GLY H C 1
ATOM 13341 O O . GLY H 2 146 ? 112.447 150.112 124.715 1.00 39.65 146 GLY H O 1
ATOM 13342 N N . PRO H 2 147 ? 110.694 151.449 124.337 1.00 41.57 147 PRO H N 1
ATOM 13343 C CA . PRO H 2 147 ? 111.562 152.593 124.050 1.00 41.57 147 PRO H CA 1
ATOM 13344 C C . PRO H 2 147 ? 112.107 153.244 125.312 1.00 41.57 147 PRO H C 1
ATOM 13345 O O . PRO H 2 147 ? 111.454 153.286 126.357 1.00 41.57 147 PRO H O 1
ATOM 13349 N N . ARG H 2 148 ? 113.330 153.750 125.198 1.00 43.88 148 ARG H N 1
ATOM 13350 C CA . ARG H 2 148 ? 114.023 154.493 126.238 1.00 43.88 148 ARG H CA 1
ATOM 13351 C C . ARG H 2 148 ? 114.669 155.725 125.627 1.00 43.88 148 ARG H C 1
ATOM 13352 O O . ARG H 2 148 ? 114.600 155.958 124.419 1.00 43.88 148 ARG H O 1
ATOM 13360 N N . ALA H 2 149 ? 115.316 156.512 126.475 1.00 47.26 149 ALA H N 1
ATOM 13361 C CA . ALA H 2 149 ? 116.199 157.568 126.016 1.00 47.26 149 ALA H CA 1
ATOM 13362 C C . ALA H 2 149 ? 117.620 157.019 125.974 1.00 47.26 149 ALA H C 1
ATOM 13363 O O . ALA H 2 149 ? 117.850 155.830 126.191 1.00 47.26 149 ALA H O 1
ATOM 13365 N N . ARG H 2 150 ? 118.595 157.876 125.698 1.00 51.46 150 ARG H N 1
ATOM 13366 C CA . ARG H 2 150 ? 119.981 157.443 125.583 1.00 51.46 150 ARG H CA 1
ATOM 13367 C C . ARG H 2 150 ? 120.771 157.633 126.870 1.00 51.46 150 ARG H C 1
ATOM 13368 O O . ARG H 2 150 ? 121.589 156.782 127.223 1.00 51.46 150 ARG H O 1
ATOM 13376 N N . ASP H 2 151 ? 120.531 158.727 127.584 1.00 51.23 151 ASP H N 1
ATOM 13377 C CA . ASP H 2 151 ? 121.258 159.067 128.796 1.00 51.23 151 ASP H CA 1
ATOM 13378 C C . ASP H 2 151 ? 120.795 158.267 130.008 1.00 51.23 151 ASP H C 1
ATOM 13379 O O . ASP H 2 151 ? 121.502 158.242 131.021 1.00 51.23 151 ASP H O 1
ATOM 13384 N N . VAL H 2 152 ? 119.652 157.587 129.914 1.00 45.17 152 VAL H N 1
ATOM 13385 C CA . VAL H 2 152 ? 119.013 156.978 131.074 1.00 45.17 152 VAL H CA 1
ATOM 13386 C C . VAL H 2 152 ? 119.795 155.753 131.528 1.00 45.17 152 VAL H C 1
ATOM 13387 O O . VAL H 2 152 ? 120.176 154.903 130.714 1.00 45.17 152 VAL H O 1
ATOM 13391 N N . CYS H 2 153 ? 120.063 155.676 132.830 1.00 41.30 153 CYS H N 1
ATOM 13392 C CA . CYS H 2 153 ? 120.676 154.496 133.419 1.00 41.30 153 CYS H CA 1
ATOM 13393 C C . CYS H 2 153 ? 119.727 153.311 133.339 1.00 41.30 153 CYS H C 1
ATOM 13394 O O . CYS H 2 153 ? 118.560 153.408 133.720 1.00 41.30 153 CYS H O 1
ATOM 13397 N N . GLU H 2 154 ? 120.229 152.192 132.837 1.00 40.40 154 GLU H N 1
ATOM 13398 C CA . GLU H 2 154 ? 119.438 150.980 132.692 1.00 40.40 154 GLU H CA 1
ATOM 13399 C C . GLU H 2 154 ? 119.666 150.092 133.906 1.00 40.40 154 GLU H C 1
ATOM 13400 O O . GLU H 2 154 ? 120.772 149.593 134.119 1.00 40.40 154 GLU H O 1
ATOM 13406 N N . VAL H 2 155 ? 118.623 149.904 134.704 1.00 36.81 155 VAL H N 1
ATOM 13407 C CA . VAL H 2 155 ? 118.689 149.061 135.888 1.00 36.81 155 VAL H CA 1
ATOM 13408 C C . VAL H 2 155 ? 118.209 147.675 135.490 1.00 36.81 155 VAL H C 1
ATOM 13409 O O . VAL H 2 155 ? 117.037 147.483 135.170 1.00 36.81 155 VAL H O 1
ATOM 13413 N N . ILE H 2 156 ? 119.111 146.708 135.506 1.00 34.46 156 ILE H N 1
ATOM 13414 C CA . ILE H 2 156 ? 118.807 145.358 135.066 1.00 34.46 156 ILE H CA 1
ATOM 13415 C C . ILE H 2 156 ? 118.497 144.512 136.286 1.00 34.46 156 ILE H C 1
ATOM 13416 O O . ILE H 2 156 ? 119.330 144.361 137.183 1.00 34.46 156 ILE H O 1
ATOM 13421 N N . LYS H 2 157 ? 117.292 143.969 136.313 1.00 35.60 157 LYS H N 1
ATOM 13422 C CA . LYS H 2 157 ? 116.813 143.148 137.413 1.00 35.60 157 LYS H CA 1
ATOM 13423 C C . LYS H 2 157 ? 117.119 141.711 137.045 1.00 35.60 157 LYS H C 1
ATOM 13424 O O . LYS H 2 157 ? 116.410 141.091 136.253 1.00 35.60 157 LYS H O 1
ATOM 13430 N N . PHE H 2 158 ? 118.202 141.195 137.613 1.00 34.66 158 PHE H N 1
ATOM 13431 C CA . PHE H 2 158 ? 118.763 139.924 137.199 1.00 34.66 158 PHE H CA 1
ATOM 13432 C C . PHE H 2 158 ? 117.913 138.752 137.657 1.00 34.66 158 PHE H C 1
ATOM 13433 O O . PHE H 2 158 ? 117.932 137.703 137.011 1.00 34.66 158 PHE H O 1
ATOM 13441 N N . HIS H 2 159 ? 117.149 138.918 138.735 1.00 35.78 159 HIS H N 1
ATOM 13442 C CA . HIS H 2 159 ? 116.256 137.883 139.229 1.00 35.78 159 HIS H CA 1
ATOM 13443 C C . HIS H 2 159 ? 114.798 138.316 139.264 1.00 35.78 159 HIS H C 1
ATOM 13444 O O . HIS H 2 159 ? 113.991 137.653 139.921 1.00 35.78 159 HIS H O 1
ATOM 13451 N N . GLY H 2 160 ? 114.437 139.402 138.598 1.00 36.85 160 GLY H N 1
ATOM 13452 C CA . GLY H 2 160 ? 113.051 139.760 138.388 1.00 36.85 160 GLY H CA 1
ATOM 13453 C C . GLY H 2 160 ? 112.604 140.920 139.259 1.00 36.85 160 GLY H C 1
ATOM 13454 O O . GLY H 2 160 ? 113.310 141.390 140.148 1.00 36.85 160 GLY H O 1
ATOM 13455 N N . THR H 2 161 ? 111.390 141.375 138.968 1.00 40.56 161 THR H N 1
ATOM 13456 C CA . THR H 2 161 ? 110.738 142.465 139.674 1.00 40.56 161 THR H CA 1
ATOM 13457 C C . THR H 2 161 ? 109.447 141.976 140.307 1.00 40.56 161 THR H C 1
ATOM 13458 O O . THR H 2 161 ? 108.771 141.099 139.767 1.00 40.56 161 THR H O 1
ATOM 13462 N N . LEU H 2 162 ? 109.077 142.591 141.426 1.00 43.11 162 LEU H N 1
ATOM 13463 C CA . LEU H 2 162 ? 107.861 142.188 142.118 1.00 43.11 162 LEU H CA 1
ATOM 13464 C C . LEU H 2 162 ? 106.592 142.602 141.388 1.00 43.11 162 LEU H C 1
ATOM 13465 O O . LEU H 2 162 ? 105.552 141.972 141.595 1.00 43.11 162 LEU H O 1
ATOM 13470 N N . ASP H 2 163 ? 106.637 143.626 140.541 1.00 44.90 163 ASP H N 1
ATOM 13471 C CA . ASP H 2 163 ? 105.456 143.997 139.776 1.00 44.90 163 ASP H CA 1
ATOM 13472 C C . ASP H 2 163 ? 105.335 143.238 138.461 1.00 44.90 163 ASP H C 1
ATOM 13473 O O . ASP H 2 163 ? 104.384 143.470 137.713 1.00 44.90 163 ASP H O 1
ATOM 13478 N N . GLN H 2 164 ? 106.276 142.348 138.163 1.00 41.76 164 GLN H N 1
ATOM 13479 C CA . GLN H 2 164 ? 106.164 141.388 137.068 1.00 41.76 164 GLN H CA 1
ATOM 13480 C C . GLN H 2 164 ? 106.505 140.026 137.652 1.00 41.76 164 GLN H C 1
ATOM 13481 O O . GLN H 2 164 ? 107.655 139.578 137.566 1.00 41.76 164 GLN H O 1
ATOM 13487 N N . PRO H 2 165 ? 105.526 139.338 138.254 1.00 43.10 165 PRO H N 1
ATOM 13488 C CA . PRO H 2 165 ? 105.831 138.133 139.041 1.00 43.10 165 PRO H CA 1
ATOM 13489 C C . PRO H 2 165 ? 106.308 136.940 138.235 1.00 43.10 165 PRO H C 1
ATOM 13490 O O . PRO H 2 165 ? 106.863 136.007 138.826 1.00 43.10 165 PRO H O 1
ATOM 13494 N N . ASP H 2 166 ? 106.140 136.937 136.920 1.00 45.68 166 ASP H N 1
ATOM 13495 C CA . ASP H 2 166 ? 106.638 135.849 136.090 1.00 45.68 166 ASP H CA 1
ATOM 13496 C C . ASP H 2 166 ? 108.125 135.957 135.778 1.00 45.68 166 ASP H C 1
ATOM 13497 O O . ASP H 2 166 ? 108.633 135.163 134.984 1.00 45.68 166 ASP H O 1
ATOM 13502 N N . THR H 2 167 ? 108.823 136.917 136.374 1.00 40.75 167 THR H N 1
ATOM 13503 C CA . THR H 2 167 ? 110.250 137.105 136.197 1.00 40.75 167 THR H CA 1
ATOM 13504 C C . THR H 2 167 ? 111.041 136.768 137.449 1.00 40.75 167 THR H C 1
ATOM 13505 O O . THR H 2 167 ? 112.273 136.776 137.404 1.00 40.75 167 THR H O 1
ATOM 13509 N N . ILE H 2 168 ? 110.363 136.442 138.550 1.00 39.49 168 ILE H N 1
ATOM 13510 C CA . ILE H 2 168 ? 111.014 136.224 139.836 1.00 39.49 168 ILE H CA 1
ATOM 13511 C C . ILE H 2 168 ? 111.774 134.905 139.819 1.00 39.49 168 ILE H C 1
ATOM 13512 O O . ILE H 2 168 ? 111.246 133.874 139.386 1.00 39.49 168 ILE H O 1
ATOM 13517 N N . VAL H 2 169 ? 113.014 134.931 140.292 1.00 38.51 169 VAL H N 1
ATOM 13518 C CA . VAL H 2 169 ? 113.810 133.724 140.471 1.00 38.51 169 VAL H CA 1
ATOM 13519 C C . VAL H 2 169 ? 113.824 133.449 141.972 1.00 38.51 169 VAL H C 1
ATOM 13520 O O . VAL H 2 169 ? 114.610 134.016 142.726 1.00 38.51 169 VAL H O 1
ATOM 13524 N N . LEU H 2 170 ? 112.908 132.588 142.411 1.00 41.18 170 LEU H N 1
ATOM 13525 C CA . LEU H 2 170 ? 112.740 132.265 143.825 1.00 41.18 170 LEU H CA 1
ATOM 13526 C C . LEU H 2 170 ? 112.606 130.780 144.121 1.00 41.18 170 LEU H C 1
ATOM 13527 O O . LEU H 2 170 ? 113.016 130.351 145.201 1.00 41.18 170 LEU H O 1
ATOM 13532 N N . THR H 2 171 ? 112.076 129.984 143.204 1.00 41.72 171 THR H N 1
ATOM 13533 C CA . THR H 2 171 ? 112.044 128.534 143.311 1.00 41.72 171 THR H CA 1
ATOM 13534 C C . THR H 2 171 ? 113.411 127.961 142.946 1.00 41.72 171 THR H C 1
ATOM 13535 O O . THR H 2 171 ? 114.114 128.523 142.103 1.00 41.72 171 THR H O 1
ATOM 13539 N N . GLU H 2 172 ? 113.806 126.877 143.634 1.00 41.79 172 GLU H N 1
ATOM 13540 C CA . GLU H 2 172 ? 115.054 126.166 143.349 1.00 41.79 172 GLU H CA 1
ATOM 13541 C C . GLU H 2 172 ? 115.158 125.739 141.891 1.00 41.79 172 GLU H C 1
ATOM 13542 O O . GLU H 2 172 ? 116.240 125.800 141.296 1.00 41.79 172 GLU H O 1
ATOM 13548 N N . SER H 2 173 ? 114.045 125.295 141.305 1.00 41.19 173 SER H N 1
ATOM 13549 C CA . SER H 2 173 ? 114.018 124.948 139.892 1.00 41.19 173 SER H CA 1
ATOM 13550 C C . SER H 2 173 ? 114.268 126.159 139.009 1.00 41.19 173 SER H C 1
ATOM 13551 O O . SER H 2 173 ? 114.871 126.026 137.940 1.00 41.19 173 SER H O 1
ATOM 13554 N N . SER H 2 174 ? 113.832 127.342 139.436 1.00 38.94 174 SER H N 1
ATOM 13555 C CA . SER H 2 174 ? 114.111 128.543 138.663 1.00 38.94 174 SER H CA 1
ATOM 13556 C C . SER H 2 174 ? 115.545 129.012 138.842 1.00 38.94 174 SER H C 1
ATOM 13557 O O . SER H 2 174 ? 116.088 129.658 137.948 1.00 38.94 174 SER H O 1
ATOM 13560 N N . TYR H 2 175 ? 116.173 128.705 139.974 1.00 38.50 175 TYR H N 1
ATOM 13561 C CA . TYR H 2 175 ? 117.606 128.932 140.095 1.00 38.50 175 TYR H CA 1
ATOM 13562 C C . TYR H 2 175 ? 118.387 127.981 139.211 1.00 38.50 175 TYR H C 1
ATOM 13563 O O . TYR H 2 175 ? 119.387 128.374 138.608 1.00 38.50 175 TYR H O 1
ATOM 13572 N N . PHE H 2 176 ? 117.947 126.725 139.127 1.00 37.52 176 PHE H N 1
ATOM 13573 C CA . PHE H 2 176 ? 118.604 125.744 138.272 1.00 37.52 176 PHE H CA 1
ATOM 13574 C C . PHE H 2 176 ? 118.397 126.047 136.799 1.00 37.52 176 PHE H C 1
ATOM 13575 O O . PHE H 2 176 ? 119.273 125.752 135.981 1.00 37.52 176 PHE H O 1
ATOM 13583 N N . GLN H 2 177 ? 117.253 126.630 136.443 1.00 38.40 177 GLN H N 1
ATOM 13584 C CA . GLN H 2 177 ? 116.988 126.978 135.055 1.00 38.40 177 GLN H CA 1
ATOM 13585 C C . GLN H 2 177 ? 117.854 128.142 134.601 1.00 38.40 177 GLN H C 1
ATOM 13586 O O . GLN H 2 177 ? 118.226 128.212 133.428 1.00 38.40 177 GLN H O 1
ATOM 13592 N N . ARG H 2 178 ? 118.205 129.048 135.511 1.00 36.07 178 ARG H N 1
ATOM 13593 C CA . ARG H 2 178 ? 119.004 130.211 135.158 1.00 36.07 178 ARG H CA 1
ATOM 13594 C C . ARG H 2 178 ? 120.485 129.912 135.040 1.00 36.07 178 ARG H C 1
ATOM 13595 O O . ARG H 2 178 ? 121.243 130.801 134.646 1.00 36.07 178 ARG H O 1
ATOM 13603 N N . MET H 2 179 ? 120.925 128.703 135.361 1.00 37.69 179 MET H N 1
ATOM 13604 C CA . MET H 2 179 ? 122.335 128.376 135.230 1.00 37.69 179 MET H CA 1
ATOM 13605 C C . MET H 2 179 ? 122.729 128.081 133.793 1.00 37.69 179 MET H C 1
ATOM 13606 O O . MET H 2 179 ? 123.923 127.980 133.505 1.00 37.69 179 MET H O 1
ATOM 13611 N N . ALA H 2 180 ? 121.757 127.937 132.895 1.00 37.48 180 ALA H N 1
ATOM 13612 C CA . ALA H 2 180 ? 122.011 127.829 131.469 1.00 37.48 180 ALA H CA 1
ATOM 13613 C C . ALA H 2 180 ? 122.324 129.170 130.827 1.00 37.48 180 ALA H C 1
ATOM 13614 O O . ALA H 2 180 ? 122.864 129.187 129.716 1.00 37.48 180 ALA H O 1
ATOM 13616 N N . LEU H 2 181 ? 121.992 130.267 131.507 1.00 35.78 181 LEU H N 1
ATOM 13617 C CA . LEU H 2 181 ? 122.178 131.647 131.058 1.00 35.78 181 LEU H CA 1
ATOM 13618 C C . LEU H 2 181 ? 121.474 131.920 129.729 1.00 35.78 181 LEU H C 1
ATOM 13619 O O . LEU H 2 181 ? 122.068 132.388 128.763 1.00 35.78 181 LEU H O 1
ATOM 13624 N N . ASP H 2 182 ? 120.176 131.650 129.712 1.00 39.02 182 ASP H N 1
ATOM 13625 C CA . ASP H 2 182 ? 119.361 131.846 128.525 1.00 39.02 182 ASP H CA 1
ATOM 13626 C C . ASP H 2 182 ? 118.279 132.897 128.702 1.00 39.02 182 ASP H C 1
ATOM 13627 O O . ASP H 2 182 ? 117.563 133.189 127.741 1.00 39.02 182 ASP H O 1
ATOM 13632 N N . ALA H 2 183 ? 118.131 133.460 129.890 1.00 36.89 183 ALA H N 1
ATOM 13633 C CA . ALA H 2 183 ? 117.146 134.487 130.169 1.00 36.89 183 ALA H CA 1
ATOM 13634 C C . ALA H 2 183 ? 117.599 135.815 129.567 1.00 36.89 183 ALA H C 1
ATOM 13635 O O . ALA H 2 183 ? 118.778 135.978 129.253 1.00 36.89 183 ALA H O 1
ATOM 13637 N N . PRO H 2 184 ? 116.681 136.761 129.351 1.00 34.50 184 PRO H N 1
ATOM 13638 C CA . PRO H 2 184 ? 117.071 138.074 128.806 1.00 34.50 184 PRO H CA 1
ATOM 13639 C C . PRO H 2 184 ? 118.050 138.862 129.671 1.00 34.50 184 PRO H C 1
ATOM 13640 O O . PRO H 2 184 ? 118.885 139.573 129.096 1.00 34.50 184 PRO H O 1
ATOM 13644 N N . PRO H 2 185 ? 118.023 138.807 131.020 1.00 33.78 185 PRO H N 1
ATOM 13645 C CA . PRO H 2 185 ? 119.134 139.441 131.746 1.00 33.78 185 PRO H CA 1
ATOM 13646 C C . PRO H 2 185 ? 120.446 138.707 131.616 1.00 33.78 185 PRO H C 1
ATOM 13647 O O . PRO H 2 185 ? 121.496 139.316 131.835 1.00 33.78 185 PRO H O 1
ATOM 13651 N N . ASP H 2 186 ? 120.427 137.427 131.267 1.00 36.92 186 ASP H N 1
ATOM 13652 C CA . ASP H 2 186 ? 121.656 136.676 131.064 1.00 36.92 186 ASP H CA 1
ATOM 13653 C C . ASP H 2 186 ? 122.276 136.954 129.709 1.00 36.92 186 ASP H C 1
ATOM 13654 O O . ASP H 2 186 ? 123.500 136.938 129.578 1.00 36.92 186 ASP H O 1
ATOM 13659 N N . GLN H 2 187 ? 121.446 137.179 128.689 1.00 34.61 187 GLN H N 1
ATOM 13660 C CA . GLN H 2 187 ? 121.956 137.494 127.363 1.00 34.61 187 GLN H CA 1
ATOM 13661 C C . GLN H 2 187 ? 122.564 138.883 127.328 1.00 34.61 187 GLN H C 1
ATOM 13662 O O . GLN H 2 187 ? 123.509 139.129 126.576 1.00 34.61 187 GLN H O 1
ATOM 13668 N N . ARG H 2 188 ? 122.038 139.792 128.141 1.00 34.02 188 ARG H N 1
ATOM 13669 C CA . ARG H 2 188 ? 122.626 141.114 128.286 1.00 34.02 188 ARG H CA 1
ATOM 13670 C C . ARG H 2 188 ? 123.941 141.058 129.050 1.00 34.02 188 ARG H C 1
ATOM 13671 O O . ARG H 2 188 ? 124.857 141.833 128.767 1.00 34.02 188 ARG H O 1
ATOM 13679 N N . LEU H 2 189 ? 124.060 140.129 129.997 1.00 33.55 189 LEU H N 1
ATOM 13680 C CA . LEU H 2 189 ? 125.282 139.987 130.776 1.00 33.55 189 LEU H CA 1
ATOM 13681 C C . LEU H 2 189 ? 126.415 139.402 129.947 1.00 33.55 189 LEU H C 1
ATOM 13682 O O . LEU H 2 189 ? 127.582 139.725 130.184 1.00 33.55 189 LEU H O 1
ATOM 13687 N N . ARG H 2 190 ? 126.086 138.550 128.977 1.00 33.91 190 ARG H N 1
ATOM 13688 C CA . ARG H 2 190 ? 127.082 137.959 128.093 1.00 33.91 190 ARG H CA 1
ATOM 13689 C C . ARG H 2 190 ? 127.777 139.003 127.232 1.00 33.91 190 ARG H C 1
ATOM 13690 O O . ARG H 2 190 ? 128.944 138.832 126.875 1.00 33.91 190 ARG H O 1
ATOM 13698 N N . ALA H 2 191 ? 127.081 140.079 126.884 1.00 34.05 191 ALA H N 1
ATOM 13699 C CA . ALA H 2 191 ? 127.679 141.151 126.107 1.00 34.05 191 ALA H CA 1
ATOM 13700 C C . ALA H 2 191 ? 128.339 142.205 126.975 1.00 34.05 191 ALA H C 1
ATOM 13701 O O . ALA H 2 191 ? 129.305 142.835 126.537 1.00 34.05 191 ALA H O 1
ATOM 13703 N N . ASP H 2 192 ? 127.839 142.416 128.191 1.00 35.88 192 ASP H N 1
ATOM 13704 C CA . ASP H 2 192 ? 128.452 143.392 129.079 1.00 35.88 192 ASP H CA 1
ATOM 13705 C C . ASP H 2 192 ? 129.766 142.907 129.662 1.00 35.88 192 ASP H C 1
ATOM 13706 O O . ASP H 2 192 ? 130.627 143.729 129.974 1.00 35.88 192 ASP H O 1
ATOM 13711 N N . LEU H 2 193 ? 129.958 141.599 129.806 1.00 35.74 193 LEU H N 1
ATOM 13712 C CA . LEU H 2 193 ? 131.223 141.117 130.339 1.00 35.74 193 LEU H CA 1
ATOM 13713 C C . LEU H 2 193 ? 132.350 141.176 129.319 1.00 35.74 193 LEU H C 1
ATOM 13714 O O . LEU H 2 193 ? 133.505 140.955 129.689 1.00 35.74 193 LEU H O 1
ATOM 13719 N N . LEU H 2 194 ? 132.046 141.468 128.056 1.00 36.44 194 LEU H N 1
ATOM 13720 C CA . LEU H 2 194 ? 133.073 141.640 127.044 1.00 36.44 194 LEU H CA 1
ATOM 13721 C C . LEU H 2 194 ? 133.808 142.960 127.178 1.00 36.44 194 LEU H C 1
ATOM 13722 O O . LEU H 2 194 ? 134.920 143.088 126.663 1.00 36.44 194 LEU H O 1
ATOM 13727 N N . ALA H 2 195 ? 133.222 143.938 127.858 1.00 37.51 195 ALA H N 1
ATOM 13728 C CA . ALA H 2 195 ? 133.722 145.297 127.804 1.00 37.51 195 ALA H CA 1
ATOM 13729 C C . ALA H 2 195 ? 133.927 145.962 129.153 1.00 37.51 195 ALA H C 1
ATOM 13730 O O . ALA H 2 195 ? 134.579 147.007 129.200 1.00 37.51 195 ALA H O 1
ATOM 13732 N N . ASN H 2 196 ? 133.425 145.395 130.243 1.00 36.71 196 ASN H N 1
ATOM 13733 C CA . ASN H 2 196 ? 133.209 146.151 131.463 1.00 36.71 196 ASN H CA 1
ATOM 13734 C C . ASN H 2 196 ? 133.884 145.489 132.653 1.00 36.71 196 ASN H C 1
ATOM 13735 O O . ASN H 2 196 ? 134.211 144.305 132.634 1.00 36.71 196 ASN H O 1
ATOM 13740 N N . SER H 2 197 ? 134.101 146.292 133.687 1.00 37.95 197 SER H N 1
ATOM 13741 C CA . SER H 2 197 ? 134.429 145.820 135.021 1.00 37.95 197 SER H CA 1
ATOM 13742 C C . SER H 2 197 ? 133.167 145.790 135.870 1.00 37.95 197 SER H C 1
ATOM 13743 O O . SER H 2 197 ? 132.235 146.565 135.651 1.00 37.95 197 SER H O 1
ATOM 13746 N N . PHE H 2 198 ? 133.146 144.896 136.846 1.00 37.11 198 PHE H N 1
ATOM 13747 C CA . PHE H 2 198 ? 131.999 144.720 137.719 1.00 37.11 198 PHE H CA 1
ATOM 13748 C C . PHE H 2 198 ? 132.394 144.955 139.168 1.00 37.11 198 PHE H C 1
ATOM 13749 O O . PHE H 2 198 ? 133.464 144.534 139.608 1.00 37.11 198 PHE H O 1
ATOM 13757 N N . LEU H 2 199 ? 131.524 145.642 139.895 1.00 35.33 199 LEU H N 1
ATOM 13758 C CA . LEU H 2 199 ? 131.688 145.925 141.315 1.00 35.33 199 LEU H CA 1
ATOM 13759 C C . LEU H 2 199 ? 130.566 145.217 142.064 1.00 35.33 199 LEU H C 1
ATOM 13760 O O . LEU H 2 199 ? 129.422 145.668 142.054 1.00 35.33 199 LEU H O 1
ATOM 13765 N N . PHE H 2 200 ? 130.897 144.104 142.710 1.00 34.44 200 PHE H N 1
ATOM 13766 C CA . PHE H 2 200 ? 129.927 143.298 143.440 1.00 34.44 200 PHE H CA 1
ATOM 13767 C C . PHE H 2 200 ? 129.842 143.793 144.877 1.00 34.44 200 PHE H C 1
ATOM 13768 O O . PHE H 2 200 ? 130.844 143.801 145.593 1.00 34.44 200 PHE H O 1
ATOM 13776 N N . ILE H 2 201 ? 128.654 144.213 145.297 1.00 33.52 201 ILE H N 1
ATOM 13777 C CA . ILE H 2 201 ? 128.422 144.730 146.640 1.00 33.52 201 ILE H CA 1
ATOM 13778 C C . ILE H 2 201 ? 127.223 144.007 147.227 1.00 33.52 201 ILE H C 1
ATOM 13779 O O . ILE H 2 201 ? 126.159 143.959 146.604 1.00 33.52 201 ILE H O 1
ATOM 13784 N N . GLY H 2 202 ? 127.392 143.438 148.413 1.00 33.52 202 GLY H N 1
ATOM 13785 C CA . GLY H 2 202 ? 126.262 142.930 149.158 1.00 33.52 202 GLY H CA 1
ATOM 13786 C C . GLY H 2 202 ? 126.011 141.451 149.009 1.00 33.52 202 GLY H C 1
ATOM 13787 O O . GLY H 2 202 ? 124.861 141.015 148.985 1.00 33.52 202 GLY H O 1
ATOM 13788 N N . TYR H 2 203 ? 127.072 140.664 148.918 1.00 34.94 203 TYR H N 1
ATOM 13789 C CA . TYR H 2 203 ? 126.958 139.221 148.828 1.00 34.94 203 TYR H CA 1
ATOM 13790 C C . TYR H 2 203 ? 127.789 138.572 149.918 1.00 34.94 203 TYR H C 1
ATOM 13791 O O . TYR H 2 203 ? 128.686 139.185 150.496 1.00 34.94 203 TYR H O 1
ATOM 13800 N N . SER H 2 204 ? 127.468 137.319 150.190 1.00 36.90 204 SER H N 1
ATOM 13801 C CA . SER H 2 204 ? 128.250 136.468 151.067 1.00 36.90 204 SER H CA 1
ATOM 13802 C C . SER H 2 204 ? 129.119 135.535 150.238 1.00 36.90 204 SER H C 1
ATOM 13803 O O . SER H 2 204 ? 128.863 135.297 149.058 1.00 36.90 204 SER H O 1
ATOM 13806 N N . PHE H 2 205 ? 130.159 135.006 150.868 1.00 36.90 205 PHE H N 1
ATOM 13807 C CA . PHE H 2 205 ? 130.970 133.990 150.217 1.00 36.90 205 PHE H CA 1
ATOM 13808 C C . PHE H 2 205 ? 130.294 132.633 150.173 1.00 36.90 205 PHE H C 1
ATOM 13809 O O . PHE H 2 205 ? 130.741 131.763 149.424 1.00 36.90 205 PHE H O 1
ATOM 13817 N N . SER H 2 206 ? 129.248 132.423 150.956 1.00 39.42 206 SER H N 1
ATOM 13818 C CA . SER H 2 206 ? 128.528 131.163 150.979 1.00 39.42 206 SER H CA 1
ATOM 13819 C C . SER H 2 206 ? 127.202 131.253 150.236 1.00 39.42 206 SER H C 1
ATOM 13820 O O . SER H 2 206 ? 126.230 130.596 150.611 1.00 39.42 206 SER H O 1
ATOM 13823 N N . ASP H 2 207 ? 127.144 132.060 149.179 1.00 40.83 207 ASP H N 1
ATOM 13824 C CA . ASP H 2 207 ? 125.872 132.270 148.505 1.00 40.83 207 ASP H CA 1
ATOM 13825 C C . ASP H 2 207 ? 125.571 131.158 147.510 1.00 40.83 207 ASP H C 1
ATOM 13826 O O . ASP H 2 207 ? 124.410 130.760 147.362 1.00 40.83 207 ASP H O 1
ATOM 13831 N N . THR H 2 208 ? 126.592 130.686 146.790 1.00 40.20 208 THR H N 1
ATOM 13832 C CA . THR H 2 208 ? 126.632 129.549 145.860 1.00 40.20 208 THR H CA 1
ATOM 13833 C C . THR H 2 208 ? 125.811 129.748 144.595 1.00 40.20 208 THR H C 1
ATOM 13834 O O . THR H 2 208 ? 125.892 128.913 143.694 1.00 40.20 208 THR H O 1
ATOM 13838 N N . ASN H 2 209 ? 125.037 130.817 144.485 1.00 37.68 209 ASN H N 1
ATOM 13839 C CA . ASN H 2 209 ? 124.507 131.257 143.210 1.00 37.68 209 ASN H CA 1
ATOM 13840 C C . ASN H 2 209 ? 125.375 132.336 142.601 1.00 37.68 209 ASN H C 1
ATOM 13841 O O . ASN H 2 209 ? 125.594 132.343 141.391 1.00 37.68 209 ASN H O 1
ATOM 13846 N N . ILE H 2 210 ? 125.887 133.246 143.427 1.00 36.47 210 ILE H N 1
ATOM 13847 C CA . ILE H 2 210 ? 126.786 134.262 142.914 1.00 36.47 210 ILE H CA 1
ATOM 13848 C C . ILE H 2 210 ? 128.171 133.682 142.671 1.00 36.47 210 ILE H C 1
ATOM 13849 O O . ILE H 2 210 ? 128.927 134.230 141.866 1.00 36.47 210 ILE H O 1
ATOM 13854 N N . ARG H 2 211 ? 128.512 132.557 143.301 1.00 37.17 211 ARG H N 1
ATOM 13855 C CA . ARG H 2 211 ? 129.786 131.919 143.009 1.00 37.17 211 ARG H CA 1
ATOM 13856 C C . ARG H 2 211 ? 129.761 131.225 141.661 1.00 37.17 211 ARG H C 1
ATOM 13857 O O . ARG H 2 211 ? 130.797 131.138 140.995 1.00 37.17 211 ARG H O 1
ATOM 13865 N N . TYR H 2 212 ? 128.599 130.714 141.251 1.00 37.16 212 TYR H N 1
ATOM 13866 C CA . TYR H 2 212 ? 128.487 130.127 139.925 1.00 37.16 212 TYR H CA 1
ATOM 13867 C C . TYR H 2 212 ? 128.593 131.188 138.846 1.00 37.16 212 TYR H C 1
ATOM 13868 O O . TYR H 2 212 ? 129.236 130.961 137.820 1.00 37.16 212 TYR H O 1
ATOM 13877 N N . ILE H 2 213 ? 127.976 132.350 139.067 1.00 36.55 213 ILE H N 1
ATOM 13878 C CA . ILE H 2 213 ? 128.055 133.450 138.112 1.00 36.55 213 ILE H CA 1
ATOM 13879 C C . ILE H 2 213 ? 129.485 133.963 138.002 1.00 36.55 213 ILE H C 1
ATOM 13880 O O . ILE H 2 213 ? 129.954 134.294 136.912 1.00 36.55 213 ILE H O 1
ATOM 13885 N N . TRP H 2 214 ? 130.213 133.982 139.116 1.00 36.37 214 TRP H N 1
ATOM 13886 C CA . TRP H 2 214 ? 131.611 134.393 139.104 1.00 36.37 214 TRP H CA 1
ATOM 13887 C C . TRP H 2 214 ? 132.483 133.405 138.344 1.00 36.37 214 TRP H C 1
ATOM 13888 O O . TRP H 2 214 ? 133.415 133.809 137.644 1.00 36.37 214 TRP H O 1
ATOM 13899 N N . TYR H 2 215 ? 132.213 132.107 138.492 1.00 37.13 215 TYR H N 1
ATOM 13900 C CA . TYR H 2 215 ? 132.897 131.102 137.687 1.00 37.13 215 TYR H CA 1
ATOM 13901 C C . TYR H 2 215 ? 132.542 131.244 136.220 1.00 37.13 215 TYR H C 1
ATOM 13902 O O . TYR H 2 215 ? 133.408 131.133 135.348 1.00 37.13 215 TYR H O 1
ATOM 13911 N N . ARG H 2 216 ? 131.269 131.469 135.933 1.00 36.87 216 ARG H N 1
ATOM 13912 C CA . ARG H 2 216 ? 130.774 131.393 134.573 1.00 36.87 216 ARG H CA 1
ATOM 13913 C C . ARG H 2 216 ? 131.079 132.666 133.796 1.00 36.87 216 ARG H C 1
ATOM 13914 O O . ARG H 2 216 ? 131.207 132.615 132.574 1.00 36.87 216 ARG H O 1
ATOM 13922 N N . MET H 2 217 ? 131.236 133.802 134.480 1.00 36.21 217 MET H N 1
ATOM 13923 C CA . MET H 2 217 ? 131.725 135.007 133.817 1.00 36.21 217 MET H CA 1
ATOM 13924 C C . MET H 2 217 ? 133.186 134.872 133.418 1.00 36.21 217 MET H C 1
ATOM 13925 O O . MET H 2 217 ? 133.591 135.370 132.364 1.00 36.21 217 MET H O 1
ATOM 13930 N N . ASN H 2 218 ? 133.999 134.234 134.262 1.00 38.29 218 ASN H N 1
ATOM 13931 C CA . ASN H 2 218 ? 135.406 134.033 133.940 1.00 38.29 218 ASN H CA 1
ATOM 13932 C C . ASN H 2 218 ? 135.570 133.057 132.785 1.00 38.29 218 ASN H C 1
ATOM 13933 O O . ASN H 2 218 ? 136.486 133.197 131.969 1.00 38.29 218 ASN H O 1
ATOM 13938 N N . GLN H 2 219 ? 134.695 132.059 132.709 1.00 40.23 219 GLN H N 1
ATOM 13939 C CA . GLN H 2 219 ? 134.772 131.077 131.639 1.00 40.23 219 GLN H CA 1
ATOM 13940 C C . GLN H 2 219 ? 134.365 131.688 130.308 1.00 40.23 219 GLN H C 1
ATOM 13941 O O . GLN H 2 219 ? 134.995 131.421 129.282 1.00 40.23 219 GLN H O 1
ATOM 13947 N N . LEU H 2 220 ? 133.332 132.529 130.310 1.00 37.29 220 LEU H N 1
ATOM 13948 C CA . LEU H 2 220 ? 132.915 133.224 129.099 1.00 37.29 220 LEU H CA 1
ATOM 13949 C C . LEU H 2 220 ? 133.903 134.296 128.677 1.00 37.29 220 LEU H C 1
ATOM 13950 O O . LEU H 2 220 ? 133.923 134.673 127.506 1.00 37.29 220 LEU H O 1
ATOM 13955 N N . ARG H 2 221 ? 134.711 134.799 129.599 1.00 40.86 221 ARG H N 1
ATOM 13956 C CA . ARG H 2 221 ? 135.708 135.797 129.259 1.00 40.86 221 ARG H CA 1
ATOM 13957 C C . ARG H 2 221 ? 136.947 135.156 128.654 1.00 40.86 221 ARG H C 1
ATOM 13958 O O . ARG H 2 221 ? 137.609 135.768 127.812 1.00 40.86 221 ARG H O 1
ATOM 13966 N N . GLU H 2 222 ? 137.269 133.928 129.061 1.00 46.01 222 GLU H N 1
ATOM 13967 C CA . GLU H 2 222 ? 138.374 133.190 128.465 1.00 46.01 222 GLU H CA 1
ATOM 13968 C C . GLU H 2 222 ? 137.965 132.477 127.185 1.00 46.01 222 GLU H C 1
ATOM 13969 O O . GLU H 2 222 ? 138.805 132.259 126.309 1.00 46.01 222 GLU H O 1
ATOM 13975 N N . GLN H 2 223 ? 136.693 132.099 127.063 1.00 43.98 223 GLN H N 1
ATOM 13976 C CA . GLN H 2 223 ? 136.182 131.564 125.808 1.00 43.98 223 GLN H CA 1
ATOM 13977 C C . GLN H 2 223 ? 136.123 132.642 124.741 1.00 43.98 223 GLN H C 1
ATOM 13978 O O . GLN H 2 223 ? 136.229 132.343 123.546 1.00 43.98 223 GLN H O 1
ATOM 13984 N N . SER H 2 224 ? 135.965 133.894 125.164 1.00 44.23 224 SER H N 1
ATOM 13985 C CA . SER H 2 224 ? 135.916 135.025 124.250 1.00 44.23 224 SER H CA 1
ATOM 13986 C C . SER H 2 224 ? 137.226 135.190 123.495 1.00 44.23 224 SER H C 1
ATOM 13987 O O . SER H 2 224 ? 137.231 135.376 122.274 1.00 44.23 224 SER H O 1
ATOM 13990 N N . GLN H 2 225 ? 138.343 135.123 124.202 1.00 49.20 225 GLN H N 1
ATOM 13991 C CA . GLN H 2 225 ? 139.664 135.234 123.590 1.00 49.20 225 GLN H CA 1
ATOM 13992 C C . GLN H 2 225 ? 140.271 133.855 123.333 1.00 49.20 225 GLN H C 1
ATOM 13993 O O . GLN H 2 225 ? 141.352 133.504 123.795 1.00 49.20 225 GLN H O 1
ATOM 13999 N N . LEU H 2 226 ? 139.538 133.073 122.540 1.00 54.82 226 LEU H N 1
ATOM 14000 C CA . LEU H 2 226 ? 139.948 131.712 122.213 1.00 54.82 226 LEU H CA 1
ATOM 14001 C C . LEU H 2 226 ? 140.932 131.687 121.049 1.00 54.82 226 LEU H C 1
ATOM 14002 O O . LEU H 2 226 ? 142.072 131.234 121.194 1.00 54.82 226 LEU H O 1
ATOM 14007 N N . GLY H 2 227 ? 140.502 132.168 119.881 1.00 58.24 227 GLY H N 1
ATOM 14008 C CA . GLY H 2 227 ? 141.361 132.126 118.711 1.00 58.24 227 GLY H CA 1
ATOM 14009 C C . GLY H 2 227 ? 142.449 133.176 118.710 1.00 58.24 227 GLY H C 1
ATOM 14010 O O . GLY H 2 227 ? 143.537 132.940 118.177 1.00 58.24 227 GLY H O 1
ATOM 14011 N N . VAL H 2 228 ? 142.181 134.340 119.296 1.00 57.97 228 VAL H N 1
ATOM 14012 C CA . VAL H 2 228 ? 143.157 135.420 119.360 1.00 57.97 228 VAL H CA 1
ATOM 14013 C C . VAL H 2 228 ? 144.142 135.136 120.485 1.00 57.97 228 VAL H C 1
ATOM 14014 O O . VAL H 2 228 ? 143.934 134.220 121.289 1.00 57.97 228 VAL H O 1
ATOM 14018 N N . LYS H 2 229 ? 145.227 135.905 120.534 1.00 61.96 229 LYS H N 1
ATOM 14019 C CA . LYS H 2 229 ? 146.192 135.780 121.616 1.00 61.96 229 LYS H CA 1
ATOM 14020 C C . LYS H 2 229 ? 145.588 136.270 122.925 1.00 61.96 229 LYS H C 1
ATOM 14021 O O . LYS H 2 229 ? 144.661 137.083 122.943 1.00 61.96 229 LYS H O 1
ATOM 14027 N N . HIS H 2 230 ? 146.120 135.761 124.032 1.00 59.34 230 HIS H N 1
ATOM 14028 C CA . HIS H 2 230 ? 145.565 136.057 125.345 1.00 59.34 230 HIS H CA 1
ATOM 14029 C C . HIS H 2 230 ? 145.985 137.454 125.785 1.00 59.34 230 HIS H C 1
ATOM 14030 O O . HIS H 2 230 ? 147.173 137.715 126.002 1.00 59.34 230 HIS H O 1
ATOM 14037 N N . SER H 2 231 ? 145.009 138.346 125.918 1.00 55.91 231 SER H N 1
ATOM 14038 C CA . SER H 2 231 ? 145.229 139.708 126.373 1.00 55.91 231 SER H CA 1
ATOM 14039 C C . SER H 2 231 ? 144.691 139.876 127.787 1.00 55.91 231 SER H C 1
ATOM 14040 O O . SER H 2 231 ? 143.744 139.198 128.194 1.00 55.91 231 SER H O 1
ATOM 14043 N N . GLN H 2 232 ? 145.310 140.785 128.532 1.00 54.88 232 GLN H N 1
ATOM 14044 C CA . GLN H 2 232 ? 144.947 141.004 129.925 1.00 54.88 232 GLN H CA 1
ATOM 14045 C C . GLN H 2 232 ? 143.618 141.742 130.006 1.00 54.88 232 GLN H C 1
ATOM 14046 O O . GLN H 2 232 ? 143.495 142.869 129.521 1.00 54.88 232 GLN H O 1
ATOM 14052 N N . ALA H 2 233 ? 142.631 141.110 130.624 1.00 47.82 233 ALA H N 1
ATOM 14053 C CA . ALA H 2 233 ? 141.296 141.667 130.717 1.00 47.82 233 ALA H CA 1
ATOM 14054 C C . ALA H 2 233 ? 141.176 142.603 131.911 1.00 47.82 233 ALA H C 1
ATOM 14055 O O . ALA H 2 233 ? 142.079 142.728 132.737 1.00 47.82 233 ALA H O 1
ATOM 14057 N N . ARG H 2 234 ? 140.031 143.265 131.991 1.00 42.29 234 ARG H N 1
ATOM 14058 C CA . ARG H 2 234 ? 139.714 144.123 133.118 1.00 42.29 234 ARG H CA 1
ATOM 14059 C C . ARG H 2 234 ? 139.403 143.315 134.362 1.00 42.29 234 ARG H C 1
ATOM 14060 O O . ARG H 2 234 ? 139.090 142.123 134.302 1.00 42.29 234 ARG H O 1
ATOM 14068 N N . ARG H 2 235 ? 139.490 143.987 135.497 1.00 42.51 235 ARG H N 1
ATOM 14069 C CA . ARG H 2 235 ? 139.380 143.344 136.788 1.00 42.51 235 ARG H CA 1
ATOM 14070 C C . ARG H 2 235 ? 138.028 143.649 137.412 1.00 42.51 235 ARG H C 1
ATOM 14071 O O . ARG H 2 235 ? 137.565 144.789 137.390 1.00 42.51 235 ARG H O 1
ATOM 14079 N N . CYS H 2 236 ? 137.388 142.620 137.945 1.00 41.07 236 CYS H N 1
ATOM 14080 C CA . CYS H 2 236 ? 136.161 142.792 138.700 1.00 41.07 236 CYS H CA 1
ATOM 14081 C C . CYS H 2 236 ? 136.480 142.919 140.183 1.00 41.07 236 CYS H C 1
ATOM 14082 O O . CYS H 2 236 ? 137.557 142.548 140.645 1.00 41.07 236 CYS H O 1
ATOM 14085 N N . PHE H 2 237 ? 135.531 143.463 140.931 1.00 38.26 237 PHE H N 1
ATOM 14086 C CA . PHE H 2 237 ? 135.754 143.805 142.324 1.00 38.26 237 PHE H CA 1
ATOM 14087 C C . PHE H 2 237 ? 134.616 143.271 143.175 1.00 38.26 237 PHE H C 1
ATOM 14088 O O . PHE H 2 237 ? 133.486 143.133 142.709 1.00 38.26 237 PHE H O 1
ATOM 14096 N N . PHE H 2 238 ? 134.925 142.968 144.431 1.00 34.73 238 PHE H N 1
ATOM 14097 C CA . PHE H 2 238 ? 133.924 142.505 145.386 1.00 34.73 238 PHE H CA 1
ATOM 14098 C C . PHE H 2 238 ? 134.215 143.129 146.741 1.00 34.73 238 PHE H C 1
ATOM 14099 O O . PHE H 2 238 ? 135.225 142.818 147.370 1.00 34.73 238 PHE H O 1
ATOM 14107 N N . ALA H 2 239 ? 133.324 144.013 147.178 1.00 34.39 239 ALA H N 1
ATOM 14108 C CA . ALA H 2 239 ? 133.437 144.708 148.448 1.00 34.39 239 ALA H CA 1
ATOM 14109 C C . ALA H 2 239 ? 132.768 143.898 149.546 1.00 34.39 239 ALA H C 1
ATOM 14110 O O . ALA H 2 239 ? 131.604 143.517 149.421 1.00 34.39 239 ALA H O 1
ATOM 14112 N N . THR H 2 240 ? 133.504 143.649 150.620 1.00 35.61 240 THR H N 1
ATOM 14113 C CA . THR H 2 240 ? 133.046 142.786 151.693 1.00 35.61 240 THR H CA 1
ATOM 14114 C C . THR H 2 240 ? 133.391 143.462 153.007 1.00 35.61 240 THR H C 1
ATOM 14115 O O . THR H 2 240 ? 134.297 144.293 153.063 1.00 35.61 240 THR H O 1
ATOM 14119 N N . HIS H 2 241 ? 132.673 143.105 154.067 1.00 35.88 241 HIS H N 1
ATOM 14120 C CA . HIS H 2 241 ? 133.080 143.519 155.396 1.00 35.88 241 HIS H CA 1
ATOM 14121 C C . HIS H 2 241 ? 133.818 142.435 156.156 1.00 35.88 241 HIS H C 1
ATOM 14122 O O . HIS H 2 241 ? 134.471 142.743 157.157 1.00 35.88 241 HIS H O 1
ATOM 14129 N N . GLY H 2 242 ? 133.739 141.190 155.712 1.00 35.89 242 GLY H N 1
ATOM 14130 C CA . GLY H 2 242 ? 134.649 140.182 156.199 1.00 35.89 242 GLY H CA 1
ATOM 14131 C C . GLY H 2 242 ? 135.196 139.335 155.075 1.00 35.89 242 GLY H C 1
ATOM 14132 O O . GLY H 2 242 ? 134.456 138.575 154.449 1.00 35.89 242 GLY H O 1
ATOM 14133 N N . ALA H 2 243 ? 136.497 139.418 154.835 1.00 37.67 243 ALA H N 1
ATOM 14134 C CA . ALA H 2 243 ? 137.089 138.698 153.722 1.00 37.67 243 ALA H CA 1
ATOM 14135 C C . ALA H 2 243 ? 137.571 137.316 154.135 1.00 37.67 243 ALA H C 1
ATOM 14136 O O . ALA H 2 243 ? 137.290 136.330 153.452 1.00 37.67 243 ALA H O 1
ATOM 14138 N N . GLY H 2 244 ? 138.295 137.227 155.235 1.00 40.66 244 GLY H N 1
ATOM 14139 C CA . GLY H 2 244 ? 138.799 135.954 155.685 1.00 40.66 244 GLY H CA 1
ATOM 14140 C C . GLY H 2 244 ? 140.140 135.628 155.065 1.00 40.66 244 GLY H C 1
ATOM 14141 O O . GLY H 2 244 ? 140.885 136.501 154.615 1.00 40.66 244 GLY H O 1
ATOM 14142 N N . LEU H 2 245 ? 140.449 134.332 155.048 1.00 42.79 245 LEU H N 1
ATOM 14143 C CA . LEU H 2 245 ? 141.788 133.878 154.720 1.00 42.79 245 LEU H CA 1
ATOM 14144 C C . LEU H 2 245 ? 141.886 132.840 153.610 1.00 42.79 245 LEU H C 1
ATOM 14145 O O . LEU H 2 245 ? 143.003 132.448 153.260 1.00 42.79 245 LEU H O 1
ATOM 14150 N N . VAL H 2 246 ? 140.777 132.380 153.048 1.00 43.44 246 VAL H N 1
ATOM 14151 C CA . VAL H 2 246 ? 140.786 131.394 151.974 1.00 43.44 246 VAL H CA 1
ATOM 14152 C C . VAL H 2 246 ? 140.029 131.899 150.755 1.00 43.44 246 VAL H C 1
ATOM 14153 O O . VAL H 2 246 ? 140.515 131.812 149.625 1.00 43.44 246 VAL H O 1
ATOM 14157 N N . GLN H 2 247 ? 138.852 132.474 150.979 1.00 40.43 247 GLN H N 1
ATOM 14158 C CA . GLN H 2 247 ? 138.010 132.956 149.892 1.00 40.43 247 GLN H CA 1
ATOM 14159 C C . GLN H 2 247 ? 138.575 134.102 149.044 1.00 40.43 247 GLN H C 1
ATOM 14160 O O . GLN H 2 247 ? 138.212 134.154 147.858 1.00 40.43 247 GLN H O 1
ATOM 14166 N N . PRO H 2 248 ? 139.393 135.049 149.544 1.00 41.38 248 PRO H N 1
ATOM 14167 C CA . PRO H 2 248 ? 140.044 135.977 148.606 1.00 41.38 248 PRO H CA 1
ATOM 14168 C C . PRO H 2 248 ? 141.009 135.326 147.636 1.00 41.38 248 PRO H C 1
ATOM 14169 O O . PRO H 2 248 ? 141.184 135.844 146.529 1.00 41.38 248 PRO H O 1
ATOM 14173 N N . ASP H 2 249 ? 141.645 134.222 148.002 1.00 44.52 249 ASP H N 1
ATOM 14174 C CA . ASP H 2 249 ? 142.559 133.579 147.073 1.00 44.52 249 ASP H CA 1
ATOM 14175 C C . ASP H 2 249 ? 141.840 132.788 145.996 1.00 44.52 249 ASP H C 1
ATOM 14176 O O . ASP H 2 249 ? 142.397 132.616 144.914 1.00 44.52 249 ASP H O 1
ATOM 14181 N N . ILE H 2 250 ? 140.621 132.315 146.261 1.00 42.95 250 ILE H N 1
ATOM 14182 C CA . ILE H 2 250 ? 139.851 131.598 145.250 1.00 42.95 250 ILE H CA 1
ATOM 14183 C C . ILE H 2 250 ? 139.349 132.555 144.180 1.00 42.95 250 ILE H C 1
ATOM 14184 O O . ILE H 2 250 ? 139.471 132.281 142.980 1.00 42.95 250 ILE H O 1
ATOM 14189 N N . LEU H 2 251 ? 138.803 133.703 144.591 1.00 41.26 251 LEU H N 1
ATOM 14190 C CA . LEU H 2 251 ? 138.208 134.654 143.660 1.00 41.26 251 LEU H CA 1
ATOM 14191 C C . LEU H 2 251 ? 139.232 135.340 142.770 1.00 41.26 251 LEU H C 1
ATOM 14192 O O . LEU H 2 251 ? 138.842 135.954 141.774 1.00 41.26 251 LEU H O 1
ATOM 14197 N N . GLN H 2 252 ? 140.514 135.271 143.123 1.00 44.31 252 GLN H N 1
ATOM 14198 C CA . GLN H 2 252 ? 141.579 135.777 142.274 1.00 44.31 252 GLN H CA 1
ATOM 14199 C C . GLN H 2 252 ? 141.648 135.034 140.945 1.00 44.31 252 GLN H C 1
ATOM 14200 O O . GLN H 2 252 ? 141.914 135.652 139.910 1.00 44.31 252 GLN H O 1
ATOM 14206 N N . GLN H 2 253 ? 141.393 133.727 140.940 1.00 45.75 253 GLN H N 1
ATOM 14207 C CA . GLN H 2 253 ? 141.324 132.978 139.691 1.00 45.75 253 GLN H CA 1
ATOM 14208 C C . GLN H 2 253 ? 140.007 133.155 138.954 1.00 45.75 253 GLN H C 1
ATOM 14209 O O . GLN H 2 253 ? 139.835 132.564 137.888 1.00 45.75 253 GLN H O 1
ATOM 14215 N N . TRP H 2 254 ? 139.075 133.927 139.495 1.00 41.02 254 TRP H N 1
ATOM 14216 C CA . TRP H 2 254 ? 137.843 134.266 138.805 1.00 41.02 254 TRP H CA 1
ATOM 14217 C C . TRP H 2 254 ? 137.801 135.739 138.427 1.00 41.02 254 TRP H C 1
ATOM 14218 O O . TRP H 2 254 ? 136.712 136.295 138.264 1.00 41.02 254 TRP H O 1
ATOM 14229 N N . ASN H 2 255 ? 138.978 136.373 138.324 1.00 42.95 255 ASN H N 1
ATOM 14230 C CA . ASN H 2 255 ? 139.164 137.773 137.919 1.00 42.95 255 ASN H CA 1
ATOM 14231 C C . ASN H 2 255 ? 138.467 138.735 138.885 1.00 42.95 255 ASN H C 1
ATOM 14232 O O . ASN H 2 255 ? 137.859 139.725 138.479 1.00 42.95 255 ASN H O 1
ATOM 14237 N N . ILE H 2 256 ? 138.530 138.444 140.181 1.00 40.52 256 ILE H N 1
ATOM 14238 C CA . ILE H 2 256 ? 137.852 139.259 141.183 1.00 40.52 256 ILE H CA 1
ATOM 14239 C C . ILE H 2 256 ? 138.831 139.615 142.289 1.00 40.52 256 ILE H C 1
ATOM 14240 O O . ILE H 2 256 ? 139.396 138.725 142.933 1.00 40.52 256 ILE H O 1
ATOM 14245 N N . ASP H 2 257 ? 139.033 140.910 142.506 1.00 40.99 257 ASP H N 1
ATOM 14246 C CA . ASP H 2 257 ? 139.777 141.418 143.646 1.00 40.99 257 ASP H CA 1
ATOM 14247 C C . ASP H 2 257 ? 138.822 141.777 144.772 1.00 40.99 257 ASP H C 1
ATOM 14248 O O . ASP H 2 257 ? 137.783 142.396 144.542 1.00 40.99 257 ASP H O 1
ATOM 14253 N N . VAL H 2 258 ? 139.180 141.397 145.988 1.00 37.91 258 VAL H N 1
ATOM 14254 C CA . VAL H 2 258 ? 138.330 141.613 147.148 1.00 37.91 258 VAL H CA 1
ATOM 14255 C C . VAL H 2 258 ? 138.756 142.901 147.836 1.00 37.91 258 VAL H C 1
ATOM 14256 O O . VAL H 2 258 ? 139.946 143.126 148.067 1.00 37.91 258 VAL H O 1
ATOM 14260 N N . ILE H 2 259 ? 137.786 143.759 148.134 1.00 36.88 259 ILE H N 1
ATOM 14261 C CA . ILE H 2 259 ? 138.008 145.001 148.859 1.00 36.88 259 ILE H CA 1
ATOM 14262 C C . ILE H 2 259 ? 137.528 144.797 150.286 1.00 36.88 259 ILE H C 1
ATOM 14263 O O . ILE H 2 259 ? 136.348 144.515 150.516 1.00 36.88 259 ILE H O 1
ATOM 14268 N N . GLN H 2 260 ? 138.433 144.941 151.246 1.00 36.94 260 GLN H N 1
ATOM 14269 C CA . GLN H 2 260 ? 138.073 144.847 152.653 1.00 36.94 260 GLN H CA 1
ATOM 14270 C C . GLN H 2 260 ? 137.576 146.195 153.147 1.00 36.94 260 GLN H C 1
ATOM 14271 O O . GLN H 2 260 ? 138.323 147.175 153.155 1.00 36.94 260 GLN H O 1
ATOM 14277 N N . LEU H 2 261 ? 136.320 146.243 153.557 1.00 35.67 261 LEU H N 1
ATOM 14278 C CA . LEU H 2 261 ? 135.730 147.439 154.125 1.00 35.67 261 LEU H CA 1
ATOM 14279 C C . LEU H 2 261 ? 135.692 147.326 155.642 1.00 35.67 261 LEU H C 1
ATOM 14280 O O . LEU H 2 261 ? 135.815 146.242 156.209 1.00 35.67 261 LEU H O 1
ATOM 14285 N N . ASP H 2 262 ? 135.534 148.467 156.293 1.00 38.97 262 ASP H N 1
ATOM 14286 C CA . ASP H 2 262 ? 135.556 148.526 157.748 1.00 38.97 262 ASP H CA 1
ATOM 14287 C C . ASP H 2 262 ? 134.259 147.970 158.318 1.00 38.97 262 ASP H C 1
ATOM 14288 O O . ASP H 2 262 ? 133.185 148.481 157.991 1.00 38.97 262 ASP H O 1
ATOM 14293 N N . PRO H 2 263 ? 134.307 146.938 159.163 1.00 37.67 263 PRO H N 1
ATOM 14294 C CA . PRO H 2 263 ? 133.078 146.308 159.649 1.00 37.67 263 PRO H CA 1
ATOM 14295 C C . PRO H 2 263 ? 132.417 146.996 160.829 1.00 37.67 263 PRO H C 1
ATOM 14296 O O . PRO H 2 263 ? 131.415 146.479 161.325 1.00 37.67 263 PRO H O 1
ATOM 14300 N N . THR H 2 264 ? 132.936 148.127 161.307 1.00 39.56 264 THR H N 1
ATOM 14301 C CA . THR H 2 264 ? 132.359 148.759 162.487 1.00 39.56 264 THR H CA 1
ATOM 14302 C C . THR H 2 264 ? 131.020 149.406 162.169 1.00 39.56 264 THR H C 1
ATOM 14303 O O . THR H 2 264 ? 130.081 149.324 162.967 1.00 39.56 264 THR H O 1
ATOM 14307 N N . ASP H 2 265 ? 130.915 150.056 161.016 1.00 41.16 265 ASP H N 1
ATOM 14308 C CA . ASP H 2 265 ? 129.648 150.553 160.490 1.00 41.16 265 ASP H CA 1
ATOM 14309 C C . ASP H 2 265 ? 129.591 150.122 159.036 1.00 41.16 265 ASP H C 1
ATOM 14310 O O . ASP H 2 265 ? 130.287 150.692 158.192 1.00 41.16 265 ASP H O 1
ATOM 14315 N N . LYS H 2 266 ? 128.777 149.109 158.750 1.00 38.60 266 LYS H N 1
ATOM 14316 C CA . LYS H 2 266 ? 128.817 148.468 157.444 1.00 38.60 266 LYS H CA 1
ATOM 14317 C C . LYS H 2 266 ? 128.203 149.337 156.362 1.00 38.60 266 LYS H C 1
ATOM 14318 O O . LYS H 2 266 ? 128.661 149.315 155.218 1.00 38.60 266 LYS H O 1
ATOM 14324 N N . SER H 2 267 ? 127.176 150.106 156.700 1.00 38.49 267 SER H N 1
ATOM 14325 C CA . SER H 2 267 ? 126.530 150.960 155.718 1.00 38.49 267 SER H CA 1
ATOM 14326 C C . SER H 2 267 ? 127.341 152.211 155.436 1.00 38.49 267 SER H C 1
ATOM 14327 O O . SER H 2 267 ? 127.293 152.733 154.322 1.00 38.49 267 SER H O 1
ATOM 14330 N N . ALA H 2 268 ? 128.085 152.705 156.419 1.00 37.15 268 ALA H N 1
ATOM 14331 C CA . ALA H 2 268 ? 128.921 153.871 156.192 1.00 37.15 268 ALA H CA 1
ATOM 14332 C C . ALA H 2 268 ? 130.133 153.542 155.345 1.00 37.15 268 ALA H C 1
ATOM 14333 O O . ALA H 2 268 ? 130.557 154.375 154.545 1.00 37.15 268 ALA H O 1
ATOM 14335 N N . SER H 2 269 ? 130.678 152.337 155.478 1.00 35.96 269 SER H N 1
ATOM 14336 C CA . SER H 2 269 ? 131.875 151.973 154.733 1.00 35.96 269 SER H CA 1
ATOM 14337 C C . SER H 2 269 ? 131.592 151.753 153.254 1.00 35.96 269 SER H C 1
ATOM 14338 O O . SER H 2 269 ? 132.443 152.059 152.417 1.00 35.96 269 SER H O 1
ATOM 14341 N N . VAL H 2 270 ? 130.420 151.219 152.910 1.00 36.42 270 VAL H N 1
ATOM 14342 C CA . VAL H 2 270 ? 130.043 151.114 151.506 1.00 36.42 270 VAL H CA 1
ATOM 14343 C C . VAL H 2 270 ? 129.755 152.496 150.941 1.00 36.42 270 VAL H C 1
ATOM 14344 O O . VAL H 2 270 ? 130.054 152.775 149.773 1.00 36.42 270 VAL H O 1
ATOM 14348 N N . ALA H 2 271 ? 129.217 153.397 151.767 1.00 36.95 271 ALA H N 1
ATOM 14349 C CA . ALA H 2 271 ? 129.005 154.774 151.344 1.00 36.95 271 ALA H CA 1
ATOM 14350 C C . ALA H 2 271 ? 130.317 155.502 151.091 1.00 36.95 271 ALA H C 1
ATOM 14351 O O . ALA H 2 271 ? 130.387 156.329 150.183 1.00 36.95 271 ALA H O 1
ATOM 14353 N N . ARG H 2 272 ? 131.371 155.200 151.850 1.00 38.56 272 ARG H N 1
ATOM 14354 C CA . ARG H 2 272 ? 132.655 155.831 151.578 1.00 38.56 272 ARG H CA 1
ATOM 14355 C C . ARG H 2 272 ? 133.328 155.246 150.349 1.00 38.56 272 ARG H C 1
ATOM 14356 O O . ARG H 2 272 ? 134.190 155.903 149.760 1.00 38.56 272 ARG H O 1
ATOM 14364 N N . LEU H 2 273 ? 132.970 154.024 149.961 1.00 36.67 273 LEU H N 1
ATOM 14365 C CA . LEU H 2 273 ? 133.521 153.434 148.749 1.00 36.67 273 LEU H CA 1
ATOM 14366 C C . LEU H 2 273 ? 132.893 154.043 147.510 1.00 36.67 273 LEU H C 1
ATOM 14367 O O . LEU H 2 273 ? 133.584 154.315 146.524 1.00 36.67 273 LEU H O 1
ATOM 14372 N N . LEU H 2 274 ? 131.588 154.274 147.549 1.00 36.93 274 LEU H N 1
ATOM 14373 C CA . LEU H 2 274 ? 130.900 154.862 146.415 1.00 36.93 274 LEU H CA 1
ATOM 14374 C C . LEU H 2 274 ? 131.185 156.350 146.286 1.00 36.93 274 LEU H C 1
ATOM 14375 O O . LEU H 2 274 ? 131.082 156.900 145.188 1.00 36.93 274 LEU H O 1
ATOM 14380 N N . GLU H 2 275 ? 131.549 157.015 147.377 1.00 39.09 275 GLU H N 1
ATOM 14381 C CA . GLU H 2 275 ? 131.895 158.426 147.321 1.00 39.09 275 GLU H CA 1
ATOM 14382 C C . GLU H 2 275 ? 133.331 158.673 146.900 1.00 39.09 275 GLU H C 1
ATOM 14383 O O . GLU H 2 275 ? 133.669 159.810 146.568 1.00 39.09 275 GLU H O 1
ATOM 14389 N N . SER H 2 276 ? 134.176 157.650 146.897 1.00 39.31 276 SER H N 1
ATOM 14390 C CA . SER H 2 276 ? 135.531 157.788 146.396 1.00 39.31 276 SER H CA 1
ATOM 14391 C C . SER H 2 276 ? 135.642 157.483 144.913 1.00 39.31 276 SER H C 1
ATOM 14392 O O . SER H 2 276 ? 136.680 157.768 144.317 1.00 39.31 276 SER H O 1
ATOM 14395 N N . ILE H 2 277 ? 134.605 156.896 144.315 1.00 41.06 277 ILE H N 1
ATOM 14396 C CA . ILE H 2 277 ? 134.571 156.705 142.870 1.00 41.06 277 ILE H CA 1
ATOM 14397 C C . ILE H 2 277 ? 134.406 158.046 142.167 1.00 41.06 277 ILE H C 1
ATOM 14398 O O . ILE H 2 277 ? 134.993 158.287 141.105 1.00 41.06 277 ILE H O 1
ATOM 14403 N N . ALA H 2 278 ? 133.642 158.950 142.769 1.00 43.50 278 ALA H N 1
ATOM 14404 C CA . ALA H 2 278 ? 133.482 160.310 142.276 1.00 43.50 278 ALA H CA 1
ATOM 14405 C C . ALA H 2 278 ? 134.791 161.091 142.326 1.00 43.50 278 ALA H C 1
ATOM 14406 O O . ALA H 2 278 ? 135.657 160.824 143.157 1.00 43.50 278 ALA H O 1
#

Radius of gyration: 46.01 Å; Cα contacts (8 Å, |Δi|>4): 3483; chains: 8; bounding box: 55×77×163 Å